Protein 2L27 (pdb70)

Radius of gyration: 19.23 Å; Cα contacts (8 Å, |Δi|>4): 214; chains: 2; bounding box: 55×58×21 Å

Organism: Homo sapiens (NCBI:txid9606)

Foldseek 3Di:
DLQCVLAPVDDPDPDDAAFQGFGCLDDNRTRNRDAAQDFDWDFDDQADPHHGWDRPDTFTFHRHNHYHGDNGTNNPVTDHCNPD/DDDDDPPVCPVCVVVVCVVVVVVCVPVVVVVVCVVVVD

Nearest PDB structures (foldseek):
  2l27-assembly1_A  TM=8.841E-01  e=3.208E-11  Homo sapiens
  3n96-assembly1_A  TM=7.916E-01  e=1.206E-07  Homo sapiens
  3n95-assembly1_D-2  TM=8.503E-01  e=2.832E-07  Homo sapiens
  3n96-assembly1_D  TM=8.608E-01  e=4.084E-07  Homo sapiens
  3n93-assembly1_B  TM=7.628E-01  e=1.135E-07  Homo sapiens

Sequence (122 aa):
LQDQHCESLSLASNISGLQCNASVDLIGTCWPRSPAGQLVVRPCPAFFYGVRYNTTNNGYRECLANGSWAARVNYSECQEILNEPPISLDLTFNLLREVLEIAKAEQEAEEAAKNRLLLEEALQDQHCESLSLASNISGLQCNASVDLIGTCWPRSPAGQLVVRPCPAFFYGVRYNTTNNGYRECLANGSWAARVNYSECQEILNEPPISLDLTFNLLREVLEIAKAEQEAEEAAKNRLLLEEALQDQHCESLSLASNISGLQCNASVDLIGTCWPRSPAGQLVVRPCPAFFYGVRYNTTNNGYRECLANGSWAARVNYSECQEILNEPPISLDLTFNLLREVLEIAKAEQEAEEAAKNRLLLEEALQDQHCESLSLASNISGLQCNASVDLIGTCWPRSPAGQLVVRPCPAFFYGVRYNTTNNGYRECLANGSWAARVNYSECQEILNEPPISLDLTFNLLREVLEIAKAEQEAEEAAKNRLLLEEALQDQHCESLSLASNISGLQCNASVDLIGTCWPRSPAGQLVVRPCPAFFYGVRYNTTNNGYRECLANGSWAARVNYSECQEILNEPPISLDLTFNLLREVLEIAKAEQEAEEAAKNRLLLEEALQDQHCESLSLASNISGLQCNASVDLIGTCWPRSPAGQLVVRPCPAFFYGVRYNTTNNGYRECLANGSWAARVNYSECQEILNEPPISLDLTFNLLREVLEIAKAEQEAEEAAKNRLLLEEALQDQHCESLSLASNISGLQCNASVDLIGTCWPRSPAGQLVVRPCPAFFYGVRYNTTNNGYRECLANGSWAARVNYSECQEILNEPPISLDLTFNLLREVLEIAKAEQEAEEAAKNRLLLEEALQDQHCESLSLASNISGLQCNASVDLIGTCWPRSPAGQLVVRPCPAFFYGVRYNTTNNGYRECLANGSWAARVNYSECQEILNEPPISLDLTFNLLREVLEIAKAEQEAEEAAKNRLLLEEALQDQHCESLSLASNISGLQCNASVDLIGTCWPRSPAGQLVVRPCPAFFYGVRYNTTNNGYRECLANGSWAARVNYSECQEILNEPPISLDLTFNLLREVLEIAKAEQEAEEAAKNRLLLEEALQDQHCESLSLASNISGLQCNASVDLIGTCWPRSPAGQLVVRPCPAFFYGVRYNTTNNGYRECLANGSWAARVNYSECQEILNEPPISLDLTFNLLREVLEIAKAEQEAEEAAKNRLLLEEALQDQHCESLSLASNISGLQCNASVDLIGTCWPRSPAGQLVVRPCPAFFYGVRYNTTNNGYRECLANGSWAARVNYSECQEILNEPPISLDLTFNLLREVLEIAKAEQEAEEAAKNRLLLEEALQDQHCESLSLASNISGLQCNASVDLIGTCWPRSPAGQLVVRPCPAFFYGVRYNTTNNGYRECLANGSWAARVNYSECQEILNEPPISLDLTFNLLREVLEIAKAEQEAEEAAKNRLLLEEALQDQHCESLSLASNISGLQCNASVDLIGTCWPRSPAGQLVVRPCPAFFYGVRYNTTNNGYRECLANGSWAARVNYSECQEILNEPPISLDLTFNLLREVLEIAKAEQEAEEAAKNRLLLEEALQDQHCESLSLASNISGLQCNASVDLIGTCWPRSPAGQLVVRPCPAFFYGVRYNTTNNGYRECLANGSWAARVNYSECQEILNEPPISLDLTFNLLREVLEIAKAEQEAEEAAKNRLLLEEALQDQHCESLSLASNISGLQCNASVDLIGTCWPRSPAGQLVVRPCPAFFYGVRYNTTNNGYRECLANGSWAARVNYSECQEILNEPPISLDLTFNLLREVLEIAKAEQEAEEAAKNRLLLEEALQDQHCESLSLASNISGLQCNASVDLIGTCWPRSPAGQLVVRPCPAFFYGVRYNTTNNGYRECLANGSWAARVNYSECQEILNEPPISLDLTFNLLREVLEIAKAEQEAEEAAKNRLLLEEALQDQHCESLSLASNISGLQCNASVDLIGTCWPRSPAGQLVVRPCPAFFYGVRYNTTNNGYRECLANGSWAARVNYSECQEILNEPPISLDLTFNLLREVLEIAKAEQEAEEAAKNRLLLEEALQDQHCESLSLASNISGLQCNASVDLIGTCWPRSPAGQLVVRPCPAFFYGVRYNTTNNGYRECLANGSWAARVNYSECQEILNEPPISLDLTFNLLREVLEIAKAEQEAEEAAKNRLLLEEALQDQHCESLSLASNISGLQCNASVDLIGTCWPRSPAGQLVVRPCPAFFYGVRYNTTNNGYRECLANGSWAARVNYSECQEILNEPPISLDLTFNLLREVLEIAKAEQEAEEAAKNRLLLEEALQDQHCESLSLASNISGLQCNASVDLIGTCWPRSPAGQLVVRPCPAFFYGVRYNTTNNGYRECLANGSWAARVNYSECQEILNEPPISLDLTFNLLREVLEIAKAEQEAEEAAKNRLLLEEA

Secondary structure (DSSP, 8-state):
-HHHHHHHTT------S-B---S-SSSS--PPP-BSSB--B----SSBTTB----SS--B--EETTTEE-S---GGGS------/----SHHHHHHHHHHHHHHHHGGGTTTHHHHHHHHHH-

CATH classification: 4.10.1240.10

InterPro domains:
  IPR000832 GPCR, family 2, secretin-like [PF00002] (118-359)
  IPR000832 GPCR, family 2, secretin-like [PR00249] (121-145)
  IPR000832 GPCR, family 2, secretin-like [PR00249] (153-177)
  IPR000832 GPCR, family 2, secretin-like [PR00249] (190-213)
  IPR000832 GPCR, family 2, secretin-like [PR00249] (228-253)
  IPR000832 GPCR, family 2, secretin-like [PR00249] (270-295)
  IPR000832 GPCR, family 2, secretin-like [PR00249] (312-332)
  IPR000832 GPCR, family 2, secretin-like [PR00249] (345-366)
  IPR001879 GPCR, family 2, extracellular hormone receptor domain [PF02793] (42-104)
  IPR001879 GPCR, family 2, extracellular hormone receptor domain [PS50227] (29-106)
  IPR001879 GPCR, family 2, extracellular hormone receptor domain [SM00008] (40-111)
  IPR003051 GPCR, family 2, corticotropin releasing factor receptor [PR01279] (56-67)
  IPR003051 GPCR, family 2, corticotropin releasing factor receptor [PR01279] (69-86)
  IPR003051 GPCR, family 2, corticotropin releasing factor receptor [PR01279] (90-106)
  IPR003051 GPCR, family 2, corticotropin releasing factor receptor [PR01279] (110-125)
  IPR003051 GPCR, family 2, corticotropin releasing factor receptor [PR01279] (127-145)
  IPR003051 GPCR, family 2, corticotropin releasing factor receptor [PR01279] (215-227)
  IPR003051 GPCR, family 2, corticotropin releasing factor receptor [PR01279] (259-274)
  IPR003051 GPCR, family 2, corticotropin releasing factor receptor [PR01279] (299-308)
  IPR003051 GPCR, family 2, corticotropin releasing factor receptor [PR01279] (330-351)

GO terms:
  GO:0005886 plasma membrane (C, IDA)
  GO:0016020 membrane (C, IDA)
  GO:0015056 corticotrophin-releasing factor receptor activity (F, IDA)
  GO:1901386 negative regulation of voltage-gated calcium channel activity (P, IDA)
  GO:0071376 cellular response to corticotropin-releasing hormone stimulus (P, IDA)
  GO:0007189 adenylate cyclase-activating G protein-coupled receptor signaling pathway (P, IDA)
  GO:0004930 G protein-coupled receptor activity (F, IMP)
  GO:0005886 plasma membrane (C, TAS)
  GO:0015056 corticotrophin-releasing factor receptor activity (F, TAS)
  GO:0006955 immune response (P, TAS)
  GO:0007190 activation of adenylate cyclase activity (P, TAS)
  GO:0007567 parturition (P, TAS)
  GO:0005515 protein binding (F, IPI)

Structure (mmCIF, N/CA/C/O backbone):
data_2L27
#
_entry.id   2L27
#
loop_
_entity.id
_entity.type
_entity.pdbx_description
1 polymer 'Corticotropin-releasing factor receptor 1'
2 polymer 'peptide agonist'
#
loop_
_atom_site.group_PDB
_atom_site.id
_atom_site.type_symbol
_atom_site.label_atom_id
_atom_site.label_alt_id
_atom_site.label_comp_id
_atom_site.label_asym_id
_atom_site.label_entity_id
_atom_site.label_seq_id
_atom_site.pdbx_PDB_ins_code
_atom_site.Cartn_x
_atom_site.Cartn_y
_atom_site.Cartn_z
_atom_site.occupancy
_atom_site.B_iso_or_equiv
_atom_site.auth_seq_id
_atom_site.auth_comp_id
_atom_site.auth_asym_id
_atom_site.auth_atom_id
_atom_site.pdbx_PDB_model_num
ATOM 1 N N . LEU A 1 1 ? -20.558 26.834 6.150 1.00 0.00 125 LEU A N 1
ATOM 2 C CA . LEU A 1 1 ? -19.878 27.031 4.835 1.00 0.00 125 LEU A CA 1
ATOM 3 C C . LEU A 1 1 ? -19.863 25.744 4.002 1.00 0.00 125 LEU A C 1
ATOM 4 O O . LEU A 1 1 ? -20.406 25.709 2.894 1.00 0.00 125 LEU A O 1
ATOM 22 N N . GLN A 1 2 ? -19.239 24.691 4.536 1.00 0.00 126 GLN A N 1
ATOM 23 C CA . GLN A 1 2 ? -19.157 23.406 3.835 1.00 0.00 126 GLN A CA 1
ATOM 24 C C . GLN A 1 2 ? -20.533 22.745 3.719 1.00 0.00 126 GLN A C 1
ATOM 25 O O . GLN A 1 2 ? -20.919 22.287 2.643 1.00 0.00 126 GLN A O 1
ATOM 39 N N . ASP A 1 3 ? -21.267 22.701 4.834 1.00 0.00 127 ASP A N 1
ATOM 40 C CA . ASP A 1 3 ? -22.601 22.095 4.868 1.00 0.00 127 ASP A CA 1
ATOM 41 C C . ASP A 1 3 ? -23.458 22.536 3.675 1.00 0.00 127 ASP A C 1
ATOM 42 O O . ASP A 1 3 ? -23.801 21.716 2.825 1.00 0.00 127 ASP A O 1
ATOM 51 N N . GLN A 1 4 ? -23.791 23.827 3.606 1.00 0.00 128 GLN A N 1
ATOM 52 C CA . GLN A 1 4 ? -24.599 24.353 2.497 1.00 0.00 128 GLN A CA 1
ATOM 53 C C . GLN A 1 4 ? -24.074 23.860 1.144 1.00 0.00 128 GLN A C 1
ATOM 54 O O . GLN A 1 4 ? -24.854 23.430 0.290 1.00 0.00 128 GLN A O 1
ATOM 68 N N . HIS A 1 5 ? -22.749 23.905 0.967 1.00 0.00 129 HIS A N 1
ATOM 69 C CA . HIS A 1 5 ? -22.118 23.445 -0.270 1.00 0.00 129 HIS A CA 1
ATOM 70 C C . HIS A 1 5 ? -22.356 21.946 -0.467 1.00 0.00 129 HIS A C 1
ATOM 71 O O . HIS A 1 5 ? -22.662 21.498 -1.573 1.00 0.00 129 HIS A O 1
ATOM 86 N N . CYS A 1 6 ? -22.244 21.179 0.619 1.00 0.00 130 CYS A N 1
ATOM 87 C CA . CYS A 1 6 ? -22.480 19.736 0.566 1.00 0.00 130 CYS A CA 1
ATOM 88 C C . CYS A 1 6 ? -23.973 19.457 0.388 1.00 0.00 130 CYS A C 1
ATOM 89 O O . CYS A 1 6 ? -24.363 18.604 -0.408 1.00 0.00 130 CYS A O 1
ATOM 96 N N . GLU A 1 7 ? -24.802 20.200 1.127 1.00 0.00 131 GLU A N 1
ATOM 97 C CA . GLU A 1 7 ? -26.258 20.057 1.052 1.00 0.00 131 GLU A CA 1
ATOM 98 C C . GLU A 1 7 ? -26.774 20.463 -0.329 1.00 0.00 131 GLU A C 1
ATOM 99 O O . GLU A 1 7 ? -27.491 19.702 -0.982 1.00 0.00 131 GLU A O 1
ATOM 111 N N . SER A 1 8 ? -26.395 21.663 -0.774 1.00 0.00 132 SER A N 1
ATOM 112 C CA . SER A 1 8 ? -26.812 22.167 -2.084 1.00 0.00 132 SER A CA 1
ATOM 113 C C . SER A 1 8 ? -26.108 21.429 -3.229 1.00 0.00 132 SER A C 1
ATOM 114 O O . SER A 1 8 ? -26.474 21.605 -4.391 1.00 0.00 132 SER A O 1
ATOM 122 N N . LEU A 1 9 ? -25.098 20.612 -2.902 1.00 0.00 133 LEU A N 1
ATOM 123 C CA . LEU A 1 9 ? -24.352 19.855 -3.911 1.00 0.00 133 LEU A CA 1
ATOM 124 C C . LEU A 1 9 ? -25.291 19.087 -4.849 1.00 0.00 133 LEU A C 1
ATOM 125 O O . LEU A 1 9 ? -25.031 18.992 -6.050 1.00 0.00 133 LEU A O 1
ATOM 141 N N . SER A 1 10 ? -26.382 18.546 -4.299 1.00 0.00 134 SER A N 1
ATOM 142 C CA . SER A 1 10 ? -27.352 17.798 -5.100 1.00 0.00 134 SER A CA 1
ATOM 143 C C . SER A 1 10 ? -28.559 18.672 -5.452 1.00 0.00 134 SER A C 1
ATOM 144 O O . SER A 1 10 ? -28.881 18.845 -6.627 1.00 0.00 134 SER A O 1
ATOM 152 N N . LEU A 1 11 ? -29.216 19.218 -4.422 1.00 0.00 135 LEU A N 1
ATOM 153 C CA . LEU A 1 11 ? -30.391 20.078 -4.603 1.00 0.00 135 LEU A CA 1
ATOM 154 C C . LEU A 1 11 ? -31.622 19.278 -5.052 1.00 0.00 135 LEU A C 1
ATOM 155 O O . LEU A 1 11 ? -31.503 18.194 -5.625 1.00 0.00 135 LEU A O 1
ATOM 171 N N . ALA A 1 12 ? -32.808 19.839 -4.789 1.00 0.00 136 ALA A N 1
ATOM 172 C CA . ALA A 1 12 ? -34.086 19.217 -5.161 1.00 0.00 136 ALA A CA 1
ATOM 173 C C . ALA A 1 12 ? -34.106 17.699 -4.917 1.00 0.00 136 ALA A C 1
ATOM 174 O O . ALA A 1 12 ? -34.291 16.913 -5.848 1.00 0.00 136 ALA A O 1
ATOM 181 N N . SER A 1 13 ? -33.926 17.294 -3.657 1.00 0.00 137 SER A N 1
ATOM 182 C CA . SER A 1 13 ? -33.936 15.871 -3.293 1.00 0.00 137 SER A CA 1
ATOM 183 C C . SER A 1 13 ? -35.354 15.401 -2.948 1.00 0.00 137 SER A C 1
ATOM 184 O O . SER A 1 13 ? -35.844 14.422 -3.511 1.00 0.00 137 SER A O 1
ATOM 192 N N . ASN A 1 14 ? -36.002 16.113 -2.022 1.00 0.00 138 ASN A N 1
ATOM 193 C CA . ASN A 1 14 ? -37.372 15.794 -1.593 1.00 0.00 138 ASN A CA 1
ATOM 194 C C . ASN A 1 14 ? -37.516 14.334 -1.137 1.00 0.00 138 ASN A C 1
ATOM 195 O O . ASN A 1 14 ? -38.431 13.625 -1.565 1.00 0.00 138 ASN A O 1
ATOM 206 N N . ILE A 1 15 ? -36.620 13.895 -0.254 1.00 0.00 139 ILE A N 1
ATOM 207 C CA . ILE A 1 15 ? -36.662 12.527 0.267 1.00 0.00 139 ILE A CA 1
ATOM 208 C C . ILE A 1 15 ? -37.573 12.437 1.493 1.00 0.00 139 ILE A C 1
ATOM 209 O O . ILE A 1 15 ? -37.240 12.949 2.567 1.00 0.00 139 ILE A O 1
ATOM 225 N N . SER A 1 16 ? -38.728 11.788 1.328 1.00 0.00 140 SER A N 1
ATOM 226 C CA . SER A 1 16 ? -39.697 11.635 2.421 1.00 0.00 140 SER A CA 1
ATOM 227 C C . SER A 1 16 ? -39.180 10.690 3.515 1.00 0.00 140 SER A C 1
ATOM 228 O O . SER A 1 16 ? -39.772 9.641 3.777 1.00 0.00 140 SER A O 1
ATOM 236 N N . GLY A 1 17 ? -38.073 11.075 4.152 1.00 0.00 141 GLY A N 1
ATOM 237 C CA . GLY A 1 17 ? -37.489 10.263 5.215 1.00 0.00 141 GLY A CA 1
ATOM 238 C C . GLY A 1 17 ? -36.432 9.291 4.716 1.00 0.00 141 GLY A C 1
ATOM 239 O O . GLY A 1 17 ? -36.315 9.054 3.514 1.00 0.00 141 GLY A O 1
ATOM 243 N N . LEU A 1 18 ? -35.666 8.723 5.654 1.00 0.00 142 LEU A N 1
ATOM 244 C CA . LEU A 1 18 ? -34.609 7.759 5.333 1.00 0.00 142 LEU A CA 1
ATOM 245 C C . LEU A 1 18 ? -33.554 8.364 4.397 1.00 0.00 142 LEU A C 1
ATOM 246 O O . LEU A 1 18 ? -33.605 8.181 3.176 1.00 0.00 142 LEU A O 1
ATOM 262 N N . GLN A 1 19 ? -32.594 9.085 4.975 1.00 0.00 143 GLN A N 1
ATOM 263 C CA . GLN A 1 19 ? -31.532 9.716 4.186 1.00 0.00 143 GLN A CA 1
ATOM 264 C C . GLN A 1 19 ? -30.346 10.137 5.058 1.00 0.00 143 GLN A C 1
ATOM 265 O O . GLN A 1 19 ? -30.446 10.190 6.286 1.00 0.00 143 GLN A O 1
ATOM 279 N N . CYS A 1 20 ? -29.228 10.446 4.407 1.00 0.00 144 CYS A N 1
ATOM 280 C CA . CYS A 1 20 ? -28.013 10.877 5.106 1.00 0.00 144 CYS A CA 1
ATOM 281 C C . CYS A 1 20 ? -27.806 12.387 4.964 1.00 0.00 144 CYS A C 1
ATOM 282 O O . CYS A 1 20 ? -28.233 12.991 3.978 1.00 0.00 144 CYS A O 1
ATOM 289 N N . ASN A 1 21 ? -27.150 12.992 5.953 1.00 0.00 145 ASN A N 1
ATOM 290 C CA . ASN A 1 21 ? -26.885 14.435 5.939 1.00 0.00 145 ASN A CA 1
ATOM 291 C C . ASN A 1 21 ? -25.701 14.771 5.025 1.00 0.00 145 ASN A C 1
ATOM 292 O O . ASN A 1 21 ? -24.620 14.189 5.152 1.00 0.00 145 ASN A O 1
ATOM 303 N N . ALA A 1 22 ? -25.914 15.710 4.103 1.00 0.00 146 ALA A N 1
ATOM 304 C CA . ALA A 1 22 ? -24.874 16.118 3.160 1.00 0.00 146 ALA A CA 1
ATOM 305 C C . ALA A 1 22 ? -23.858 17.065 3.800 1.00 0.00 146 ALA A C 1
ATOM 306 O O . ALA A 1 22 ? -24.086 18.273 3.894 1.00 0.00 146 ALA A O 1
ATOM 313 N N . SER A 1 23 ? -22.726 16.504 4.225 1.00 0.00 147 SER A N 1
ATOM 314 C CA . SER A 1 23 ? -21.653 17.283 4.848 1.00 0.00 147 SER A CA 1
ATOM 315 C C . SER A 1 23 ? -20.309 16.545 4.742 1.00 0.00 147 SER A C 1
ATOM 316 O O . SER A 1 23 ? -20.091 15.772 3.802 1.00 0.00 147 SER A O 1
ATOM 324 N N . VAL A 1 24 ? -19.408 16.784 5.696 1.00 0.00 148 VAL A N 1
ATOM 325 C CA . VAL A 1 24 ? -18.095 16.132 5.686 1.00 0.00 148 VAL A CA 1
ATOM 326 C C . VAL A 1 24 ? -18.023 14.990 6.706 1.00 0.00 148 VAL A C 1
ATOM 327 O O . VAL A 1 24 ? -18.695 15.019 7.738 1.00 0.00 148 VAL A O 1
ATOM 340 N N . ASP A 1 25 ? -17.204 13.983 6.398 1.00 0.00 149 ASP A N 1
ATOM 341 C CA . ASP A 1 25 ? -17.037 12.820 7.272 1.00 0.00 149 ASP A CA 1
ATOM 342 C C . ASP A 1 25 ? -15.622 12.767 7.863 1.00 0.00 149 ASP A C 1
ATOM 343 O O . ASP A 1 25 ? -15.444 12.848 9.080 1.00 0.00 149 ASP A O 1
ATOM 352 N N . LEU A 1 26 ? -14.623 12.627 6.991 1.00 0.00 150 LEU A N 1
ATOM 353 C CA . LEU A 1 26 ? -13.225 12.560 7.419 1.00 0.00 150 LEU A CA 1
ATOM 354 C C . LEU A 1 26 ? -12.406 13.701 6.806 1.00 0.00 150 LEU A C 1
ATOM 355 O O . LEU A 1 26 ? -12.086 14.682 7.483 1.00 0.00 150 LEU A O 1
ATOM 371 N N . ILE A 1 27 ? -12.074 13.567 5.520 1.00 0.00 151 ILE A N 1
ATOM 372 C CA . ILE A 1 27 ? -11.295 14.585 4.808 1.00 0.00 151 ILE A CA 1
ATOM 373 C C . ILE A 1 27 ? -12.193 15.707 4.274 1.00 0.00 151 ILE A C 1
ATOM 374 O O . ILE A 1 27 ? -13.421 15.650 4.396 1.00 0.00 151 ILE A O 1
ATOM 390 N N . GLY A 1 28 ? -11.574 16.727 3.673 1.00 0.00 152 GLY A N 1
ATOM 391 C CA . GLY A 1 28 ? -12.330 17.847 3.125 1.00 0.00 152 GLY A CA 1
ATOM 392 C C . GLY A 1 28 ? -13.082 17.494 1.852 1.00 0.00 152 GLY A C 1
ATOM 393 O O . GLY A 1 28 ? -12.850 18.094 0.802 1.00 0.00 152 GLY A O 1
ATOM 397 N N . THR A 1 29 ? -13.995 16.528 1.951 1.00 0.00 153 THR A N 1
ATOM 398 C CA . THR A 1 29 ? -14.797 16.100 0.803 1.00 0.00 153 THR A CA 1
ATOM 399 C C . THR A 1 29 ? -16.265 16.444 1.027 1.00 0.00 153 THR A C 1
ATOM 400 O O . THR A 1 29 ? -16.834 16.122 2.072 1.00 0.00 153 THR A O 1
ATOM 411 N N . CYS A 1 30 ? -16.883 17.089 0.041 1.00 0.00 154 CYS A N 1
ATOM 412 C CA . CYS A 1 30 ? -18.292 17.461 0.147 1.00 0.00 154 CYS A CA 1
ATOM 413 C C . CYS A 1 30 ? -19.193 16.346 -0.383 1.00 0.00 154 CYS A C 1
ATOM 414 O O . CYS A 1 30 ? -19.259 16.115 -1.592 1.00 0.00 154 CYS A O 1
ATOM 421 N N . TRP A 1 31 ? -19.878 15.659 0.531 1.00 0.00 155 TRP A N 1
ATOM 422 C CA . TRP A 1 31 ? -20.779 14.567 0.163 1.00 0.00 155 TRP A CA 1
ATOM 423 C C . TRP A 1 31 ? -22.224 15.064 0.070 1.00 0.00 155 TRP A C 1
ATOM 424 O O . TRP A 1 31 ? -22.722 15.711 0.994 1.00 0.00 155 TRP A O 1
ATOM 445 N N . PRO A 1 32 ? -22.918 14.774 -1.051 1.00 0.00 156 PRO A N 1
ATOM 446 C CA . PRO A 1 32 ? -24.310 15.201 -1.258 1.00 0.00 156 PRO A CA 1
ATOM 447 C C . PRO A 1 32 ? -25.321 14.318 -0.521 1.00 0.00 156 PRO A C 1
ATOM 448 O O . PRO A 1 32 ? -25.001 13.203 -0.107 1.00 0.00 156 PRO A O 1
ATOM 459 N N . ARG A 1 33 ? -26.543 14.823 -0.360 1.00 0.00 157 ARG A N 1
ATOM 460 C CA . ARG A 1 33 ? -27.593 14.072 0.327 1.00 0.00 157 ARG A CA 1
ATOM 461 C C . ARG A 1 33 ? -28.164 12.975 -0.571 1.00 0.00 157 ARG A C 1
ATOM 462 O O . ARG A 1 33 ? -28.382 13.184 -1.764 1.00 0.00 157 ARG A O 1
ATOM 483 N N . SER A 1 34 ? -28.397 11.805 0.014 1.00 0.00 158 SER A N 1
ATOM 484 C CA . SER A 1 34 ? -28.937 10.667 -0.725 1.00 0.00 158 SER A CA 1
ATOM 485 C C . SER A 1 34 ? -29.878 9.848 0.157 1.00 0.00 158 SER A C 1
ATOM 486 O O . SER A 1 34 ? -29.769 9.879 1.388 1.00 0.00 158 SER A O 1
ATOM 494 N N . PRO A 1 35 ? -30.820 9.103 -0.453 1.00 0.00 159 PRO A N 1
ATOM 495 C CA . PRO A 1 35 ? -31.772 8.274 0.296 1.00 0.00 159 PRO A CA 1
ATOM 496 C C . PRO A 1 35 ? -31.073 7.145 1.054 1.00 0.00 159 PRO A C 1
ATOM 497 O O . PRO A 1 35 ? -30.047 6.624 0.610 1.00 0.00 159 PRO A O 1
ATOM 508 N N . ALA A 1 36 ? -31.634 6.778 2.200 1.00 0.00 160 ALA A N 1
ATOM 509 C CA . ALA A 1 36 ? -31.074 5.715 3.031 1.00 0.00 160 ALA A CA 1
ATOM 510 C C . ALA A 1 36 ? -30.954 4.400 2.255 1.00 0.00 160 ALA A C 1
ATOM 511 O O . ALA A 1 36 ? -31.881 4.000 1.549 1.00 0.00 160 ALA A O 1
ATOM 518 N N . GLY A 1 37 ? -29.806 3.736 2.391 1.00 0.00 161 GLY A N 1
ATOM 519 C CA . GLY A 1 37 ? -29.584 2.476 1.694 1.00 0.00 161 GLY A CA 1
ATOM 520 C C . GLY A 1 37 ? -29.119 2.683 0.266 1.00 0.00 161 GLY A C 1
ATOM 521 O O . GLY A 1 37 ? -29.678 2.107 -0.665 1.00 0.00 161 GLY A O 1
ATOM 525 N N . GLN A 1 38 ? -28.094 3.515 0.097 1.00 0.00 162 GLN A N 1
ATOM 526 C CA . GLN A 1 38 ? -27.550 3.813 -1.226 1.00 0.00 162 GLN A CA 1
ATOM 527 C C . GLN A 1 38 ? -26.022 3.831 -1.203 1.00 0.00 162 GLN A C 1
ATOM 528 O O . GLN A 1 38 ? -25.411 4.455 -0.331 1.00 0.00 162 GLN A O 1
ATOM 542 N N . LEU A 1 39 ? -25.405 3.155 -2.169 1.00 0.00 163 LEU A N 1
ATOM 543 C CA . LEU A 1 39 ? -23.946 3.108 -2.256 1.00 0.00 163 LEU A CA 1
ATOM 544 C C . LEU A 1 39 ? -23.399 4.432 -2.799 1.00 0.00 163 LEU A C 1
ATOM 545 O O . LEU A 1 39 ? -23.102 4.555 -3.989 1.00 0.00 163 LEU A O 1
ATOM 561 N N . VAL A 1 40 ? -23.293 5.428 -1.913 1.00 0.00 164 VAL A N 1
ATOM 562 C CA . VAL A 1 40 ? -22.803 6.763 -2.284 1.00 0.00 164 VAL A CA 1
ATOM 563 C C . VAL A 1 40 ? -21.374 6.709 -2.835 1.00 0.00 164 VAL A C 1
ATOM 564 O O . VAL A 1 40 ? -20.401 6.938 -2.110 1.00 0.00 164 VAL A O 1
ATOM 577 N N . VAL A 1 41 ? -21.264 6.392 -4.125 1.00 0.00 165 VAL A N 1
ATOM 578 C CA . VAL A 1 41 ? -19.970 6.289 -4.803 1.00 0.00 165 VAL A CA 1
ATOM 579 C C . VAL A 1 41 ? -19.488 7.648 -5.323 1.00 0.00 165 VAL A C 1
ATOM 580 O O . VAL A 1 41 ? -20.244 8.394 -5.951 1.00 0.00 165 VAL A O 1
ATOM 593 N N . ARG A 1 42 ? -18.215 7.950 -5.060 1.00 0.00 166 ARG A N 1
ATOM 594 C CA . ARG A 1 42 ? -17.595 9.206 -5.498 1.00 0.00 166 ARG A CA 1
ATOM 595 C C . ARG A 1 42 ? -16.181 9.348 -4.923 1.00 0.00 166 ARG A C 1
ATOM 596 O O . ARG A 1 42 ? -16.010 9.618 -3.732 1.00 0.00 166 ARG A O 1
ATOM 617 N N . PRO A 1 43 ? -15.144 9.163 -5.765 1.00 0.00 167 PRO A N 1
ATOM 618 C CA . PRO A 1 43 ? -13.745 9.270 -5.330 1.00 0.00 167 PRO A CA 1
ATOM 619 C C . PRO A 1 43 ? -13.327 10.714 -5.022 1.00 0.00 167 PRO A C 1
ATOM 620 O O . PRO A 1 43 ? -14.151 11.632 -5.041 1.00 0.00 167 PRO A O 1
ATOM 631 N N . CYS A 1 44 ? -12.040 10.905 -4.737 1.00 0.00 168 CYS A N 1
ATOM 632 C CA . CYS A 1 44 ? -11.501 12.234 -4.426 1.00 0.00 168 CYS A CA 1
ATOM 633 C C . CYS A 1 44 ? -11.177 13.011 -5.702 1.00 0.00 168 CYS A C 1
ATOM 634 O O . CYS A 1 44 ? -10.960 12.420 -6.760 1.00 0.00 168 CYS A O 1
ATOM 641 N N . PRO A 1 45 ? -11.137 14.356 -5.621 1.00 0.00 169 PRO A N 1
ATOM 642 C CA . PRO A 1 45 ? -10.833 15.209 -6.780 1.00 0.00 169 PRO A CA 1
ATOM 643 C C . PRO A 1 45 ? -9.384 15.068 -7.255 1.00 0.00 169 PRO A C 1
ATOM 644 O O . PRO A 1 45 ? -8.575 14.382 -6.627 1.00 0.00 169 PRO A O 1
ATOM 655 N N . ALA A 1 46 ? -9.060 15.729 -8.366 1.00 0.00 170 ALA A N 1
ATOM 656 C CA . ALA A 1 46 ? -7.706 15.683 -8.913 1.00 0.00 170 ALA A CA 1
ATOM 657 C C . ALA A 1 46 ? -6.745 16.481 -8.030 1.00 0.00 170 ALA A C 1
ATOM 658 O O . ALA A 1 46 ? -6.927 17.685 -7.844 1.00 0.00 170 ALA A O 1
ATOM 665 N N . PHE A 1 47 ? -5.739 15.797 -7.478 1.00 0.00 171 PHE A N 1
ATOM 666 C CA . PHE A 1 47 ? -4.754 16.426 -6.594 1.00 0.00 171 PHE A CA 1
ATOM 667 C C . PHE A 1 47 ? -5.296 16.544 -5.167 1.00 0.00 171 PHE A C 1
ATOM 668 O O . PHE A 1 47 ? -6.444 16.940 -4.954 1.00 0.00 171 PHE A O 1
ATOM 685 N N . PHE A 1 48 ? -4.462 16.184 -4.196 1.00 0.00 172 PHE A N 1
ATOM 686 C CA . PHE A 1 48 ? -4.850 16.232 -2.790 1.00 0.00 172 PHE A CA 1
ATOM 687 C C . PHE A 1 48 ? -3.777 16.910 -1.934 1.00 0.00 172 PHE A C 1
ATOM 688 O O . PHE A 1 48 ? -2.697 16.352 -1.716 1.00 0.00 172 PHE A O 1
ATOM 705 N N . TYR A 1 49 ? -4.095 18.112 -1.449 1.00 0.00 173 TYR A N 1
ATOM 706 C CA . TYR A 1 49 ? -3.185 18.895 -0.601 1.00 0.00 173 TYR A CA 1
ATOM 707 C C . TYR A 1 49 ? -1.891 19.270 -1.333 1.00 0.00 173 TYR A C 1
ATOM 708 O O . TYR A 1 49 ? -1.717 20.423 -1.731 1.00 0.00 173 TYR A O 1
ATOM 726 N N . GLY A 1 50 ? -0.989 18.302 -1.507 1.00 0.00 174 GLY A N 1
ATOM 727 C CA . GLY A 1 50 ? 0.271 18.575 -2.189 1.00 0.00 174 GLY A CA 1
ATOM 728 C C . GLY A 1 50 ? 0.698 17.477 -3.151 1.00 0.00 174 GLY A C 1
ATOM 729 O O . GLY A 1 50 ? 1.875 17.388 -3.500 1.00 0.00 174 GLY A O 1
ATOM 733 N N . VAL A 1 51 ? -0.247 16.642 -3.584 1.00 0.00 175 VAL A N 1
ATOM 734 C CA . VAL A 1 51 ? 0.062 15.552 -4.509 1.00 0.00 175 VAL A CA 1
ATOM 735 C C . VAL A 1 51 ? -1.124 15.236 -5.423 1.00 0.00 175 VAL A C 1
ATOM 736 O O . VAL A 1 51 ? -2.280 15.414 -5.038 1.00 0.00 175 VAL A O 1
ATOM 749 N N . ARG A 1 52 ? -0.829 14.763 -6.633 1.00 0.00 176 ARG A N 1
ATOM 750 C CA . ARG A 1 52 ? -1.869 14.417 -7.606 1.00 0.00 176 ARG A CA 1
ATOM 751 C C . ARG A 1 52 ? -2.796 13.325 -7.064 1.00 0.00 176 ARG A C 1
ATOM 752 O O . ARG A 1 52 ? -4.015 13.502 -7.011 1.00 0.00 176 ARG A O 1
ATOM 773 N N . TYR A 1 53 ? -2.195 12.200 -6.668 1.00 0.00 177 TYR A N 1
ATOM 774 C CA . TYR A 1 53 ? -2.931 11.053 -6.127 1.00 0.00 177 TYR A CA 1
ATOM 775 C C . TYR A 1 53 ? -3.806 10.377 -7.188 1.00 0.00 177 TYR A C 1
ATOM 776 O O . TYR A 1 53 ? -4.320 11.025 -8.104 1.00 0.00 177 TYR A O 1
ATOM 794 N N . ASN A 1 54 ? -3.963 9.061 -7.058 1.00 0.00 178 ASN A N 1
ATOM 795 C CA . ASN A 1 54 ? -4.766 8.279 -8.000 1.00 0.00 178 ASN A CA 1
ATOM 796 C C . ASN A 1 54 ? -6.234 8.707 -7.969 1.00 0.00 178 ASN A C 1
ATOM 797 O O . ASN A 1 54 ? -6.813 8.894 -6.898 1.00 0.00 178 ASN A O 1
ATOM 808 N N . THR A 1 55 ? -6.832 8.846 -9.151 1.00 0.00 179 THR A N 1
ATOM 809 C CA . THR A 1 55 ? -8.239 9.239 -9.261 1.00 0.00 179 THR A CA 1
ATOM 810 C C . THR A 1 55 ? -8.985 8.395 -10.303 1.00 0.00 179 THR A C 1
ATOM 811 O O . THR A 1 55 ? -10.000 8.830 -10.847 1.00 0.00 179 THR A O 1
ATOM 822 N N . THR A 1 56 ? -8.493 7.180 -10.569 1.00 0.00 180 THR A N 1
ATOM 823 C CA . THR A 1 56 ? -9.146 6.290 -11.539 1.00 0.00 180 THR A CA 1
ATOM 824 C C . THR A 1 56 ? -10.181 5.398 -10.848 1.00 0.00 180 THR A C 1
ATOM 825 O O . THR A 1 56 ? -11.230 5.094 -11.417 1.00 0.00 180 THR A O 1
ATOM 836 N N . ASN A 1 57 ? -9.883 4.994 -9.612 1.00 0.00 181 ASN A N 1
ATOM 837 C CA . ASN A 1 57 ? -10.788 4.150 -8.831 1.00 0.00 181 ASN A CA 1
ATOM 838 C C . ASN A 1 57 ? -11.968 4.971 -8.288 1.00 0.00 181 ASN A C 1
ATOM 839 O O . ASN A 1 57 ? -11.855 6.184 -8.100 1.00 0.00 181 ASN A O 1
ATOM 850 N N . ASN A 1 58 ? -13.105 4.309 -8.049 1.00 0.00 182 ASN A N 1
ATOM 851 C CA . ASN A 1 58 ? -14.303 4.992 -7.545 1.00 0.00 182 ASN A CA 1
ATOM 852 C C . ASN A 1 58 ? -14.733 4.477 -6.164 1.00 0.00 182 ASN A C 1
ATOM 853 O O . ASN A 1 58 ? -15.338 3.408 -6.047 1.00 0.00 182 ASN A O 1
ATOM 864 N N . GLY A 1 59 ? -14.430 5.259 -5.125 1.00 0.00 183 GLY A N 1
ATOM 865 C CA . GLY A 1 59 ? -14.805 4.883 -3.765 1.00 0.00 183 GLY A CA 1
ATOM 866 C C . GLY A 1 59 ? -16.266 5.180 -3.458 1.00 0.00 183 GLY A C 1
ATOM 867 O O . GLY A 1 59 ? -16.927 5.911 -4.202 1.00 0.00 183 GLY A O 1
ATOM 871 N N . TYR A 1 60 ? -16.776 4.615 -2.365 1.00 0.00 184 TYR A N 1
ATOM 872 C CA . TYR A 1 60 ? -18.172 4.825 -1.973 1.00 0.00 184 TYR A CA 1
ATOM 873 C C . TYR A 1 60 ? -18.306 5.103 -0.475 1.00 0.00 184 TYR A C 1
ATOM 874 O O . TYR A 1 60 ? -17.750 4.387 0.358 1.00 0.00 184 TYR A O 1
ATOM 892 N N . ARG A 1 61 ? -19.060 6.153 -0.152 1.00 0.00 185 ARG A N 1
ATOM 893 C CA . ARG A 1 61 ? -19.295 6.555 1.234 1.00 0.00 185 ARG A CA 1
ATOM 894 C C . ARG A 1 61 ? -20.450 5.768 1.863 1.00 0.00 185 ARG A C 1
ATOM 895 O O . ARG A 1 61 ? -20.481 5.584 3.081 1.00 0.00 185 ARG A O 1
ATOM 916 N N . GLU A 1 62 ? -21.381 5.300 1.022 1.00 0.00 186 GLU A N 1
ATOM 917 C CA . GLU A 1 62 ? -22.538 4.512 1.473 1.00 0.00 186 GLU A CA 1
ATOM 918 C C . GLU A 1 62 ? -23.484 5.303 2.388 1.00 0.00 186 GLU A C 1
ATOM 919 O O . GLU A 1 62 ? -23.072 5.861 3.408 1.00 0.00 186 GLU A O 1
ATOM 931 N N . CYS A 1 63 ? -24.766 5.330 2.022 1.00 0.00 187 CYS A N 1
ATOM 932 C CA . CYS A 1 63 ? -25.779 6.031 2.817 1.00 0.00 187 CYS A CA 1
ATOM 933 C C . CYS A 1 63 ? -26.540 5.047 3.706 1.00 0.00 187 CYS A C 1
ATOM 934 O O . CYS A 1 63 ? -27.268 4.186 3.208 1.00 0.00 187 CYS A O 1
ATOM 941 N N . LEU A 1 64 ? -26.356 5.179 5.022 1.00 0.00 188 LEU A N 1
ATOM 942 C CA . LEU A 1 64 ? -27.015 4.301 5.999 1.00 0.00 188 LEU A CA 1
ATOM 943 C C . LEU A 1 64 ? -28.503 4.113 5.684 1.00 0.00 188 LEU A C 1
ATOM 944 O O . LEU A 1 64 ? -29.237 5.088 5.492 1.00 0.00 188 LEU A O 1
ATOM 960 N N . ALA A 1 65 ? -28.939 2.854 5.629 1.00 0.00 189 ALA A N 1
ATOM 961 C CA . ALA A 1 65 ? -30.332 2.525 5.329 1.00 0.00 189 ALA A CA 1
ATOM 962 C C . ALA A 1 65 ? -31.258 2.785 6.525 1.00 0.00 189 ALA A C 1
ATOM 963 O O . ALA A 1 65 ? -31.865 1.861 7.070 1.00 0.00 189 ALA A O 1
ATOM 970 N N . ASN A 1 66 ? -31.366 4.054 6.923 1.00 0.00 190 ASN A N 1
ATOM 971 C CA . ASN A 1 66 ? -32.224 4.444 8.047 1.00 0.00 190 ASN A CA 1
ATOM 972 C C . ASN A 1 66 ? -32.299 5.968 8.181 1.00 0.00 190 ASN A C 1
ATOM 973 O O . ASN A 1 66 ? -33.370 6.560 8.056 1.00 0.00 190 ASN A O 1
ATOM 984 N N . GLY A 1 67 ? -31.151 6.592 8.438 1.00 0.00 191 GLY A N 1
ATOM 985 C CA . GLY A 1 67 ? -31.095 8.040 8.590 1.00 0.00 191 GLY A CA 1
ATOM 986 C C . GLY A 1 67 ? -29.805 8.501 9.241 1.00 0.00 191 GLY A C 1
ATOM 987 O O . GLY A 1 67 ? -29.828 9.146 10.288 1.00 0.00 191 GLY A O 1
ATOM 991 N N . SER A 1 68 ? -28.678 8.159 8.618 1.00 0.00 192 SER A N 1
ATOM 992 C CA . SER A 1 68 ? -27.359 8.527 9.137 1.00 0.00 192 SER A CA 1
ATOM 993 C C . SER A 1 68 ? -26.265 8.210 8.110 1.00 0.00 192 SER A C 1
ATOM 994 O O . SER A 1 68 ? -26.542 8.122 6.913 1.00 0.00 192 SER A O 1
ATOM 1002 N N . TRP A 1 69 ? -25.028 8.037 8.574 1.00 0.00 193 TRP A N 1
ATOM 1003 C CA . TRP A 1 69 ? -23.909 7.731 7.682 1.00 0.00 193 TRP A CA 1
ATOM 1004 C C . TRP A 1 69 ? -23.273 6.378 8.015 1.00 0.00 193 TRP A C 1
ATOM 1005 O O . TRP A 1 69 ? -23.481 5.830 9.098 1.00 0.00 193 TRP A O 1
ATOM 1026 N N . ALA A 1 70 ? -22.491 5.849 7.072 1.00 0.00 194 ALA A N 1
ATOM 1027 C CA . ALA A 1 70 ? -21.817 4.564 7.260 1.00 0.00 194 ALA A CA 1
ATOM 1028 C C . ALA A 1 70 ? -20.414 4.752 7.856 1.00 0.00 194 ALA A C 1
ATOM 1029 O O . ALA A 1 70 ? -20.013 5.872 8.185 1.00 0.00 194 ALA A O 1
ATOM 1036 N N . ALA A 1 71 ? -19.673 3.659 8.001 1.00 0.00 195 ALA A N 1
ATOM 1037 C CA . ALA A 1 71 ? -18.327 3.723 8.572 1.00 0.00 195 ALA A CA 1
ATOM 1038 C C . ALA A 1 71 ? -17.215 3.693 7.513 1.00 0.00 195 ALA A C 1
ATOM 1039 O O . ALA A 1 71 ? -16.133 4.234 7.741 1.00 0.00 195 ALA A O 1
ATOM 1046 N N . ARG A 1 72 ? -17.463 3.045 6.371 1.00 0.00 196 ARG A N 1
ATOM 1047 C CA . ARG A 1 72 ? -16.444 2.942 5.322 1.00 0.00 196 ARG A CA 1
ATOM 1048 C C . ARG A 1 72 ? -16.771 3.775 4.076 1.00 0.00 196 ARG A C 1
ATOM 1049 O O . ARG A 1 72 ? -17.861 3.682 3.510 1.00 0.00 196 ARG A O 1
ATOM 1070 N N . VAL A 1 73 ? -15.790 4.566 3.646 1.00 0.00 197 VAL A N 1
ATOM 1071 C CA . VAL A 1 73 ? -15.922 5.402 2.450 1.00 0.00 197 VAL A CA 1
ATOM 1072 C C . VAL A 1 73 ? -15.081 4.830 1.294 1.00 0.00 197 VAL A C 1
ATOM 1073 O O . VAL A 1 73 ? -15.152 5.313 0.160 1.00 0.00 197 VAL A O 1
ATOM 1086 N N . ASN A 1 74 ? -14.283 3.794 1.594 1.00 0.00 198 ASN A N 1
ATOM 1087 C CA . ASN A 1 74 ? -13.425 3.146 0.601 1.00 0.00 198 ASN A CA 1
ATOM 1088 C C . ASN A 1 74 ? -12.623 4.177 -0.202 1.00 0.00 198 ASN A C 1
ATOM 1089 O O . ASN A 1 74 ? -12.495 4.073 -1.424 1.00 0.00 198 ASN A O 1
ATOM 1100 N N . TYR A 1 75 ? -12.072 5.169 0.502 1.00 0.00 199 TYR A N 1
ATOM 1101 C CA . TYR A 1 75 ? -11.274 6.215 -0.138 1.00 0.00 199 TYR A CA 1
ATOM 1102 C C . TYR A 1 75 ? -9.892 5.695 -0.564 1.00 0.00 199 TYR A C 1
ATOM 1103 O O . TYR A 1 75 ? -9.169 6.380 -1.296 1.00 0.00 199 TYR A O 1
ATOM 1121 N N . SER A 1 76 ? -9.545 4.471 -0.131 1.00 0.00 200 SER A N 1
ATOM 1122 C CA . SER A 1 76 ? -8.268 3.839 -0.491 1.00 0.00 200 SER A CA 1
ATOM 1123 C C . SER A 1 76 ? -7.982 4.008 -1.983 1.00 0.00 200 SER A C 1
ATOM 1124 O O . SER A 1 76 ? -6.829 4.149 -2.392 1.00 0.00 200 SER A O 1
ATOM 1132 N N . GLU A 1 77 ? -9.055 4.005 -2.779 1.00 0.00 201 GLU A N 1
ATOM 1133 C CA . GLU A 1 77 ? -8.973 4.175 -4.229 1.00 0.00 201 GLU A CA 1
ATOM 1134 C C . GLU A 1 77 ? -7.992 5.293 -4.608 1.00 0.00 201 GLU A C 1
ATOM 1135 O O . GLU A 1 77 ? -7.243 5.178 -5.583 1.00 0.00 201 GLU A O 1
ATOM 1147 N N . CYS A 1 78 ? -7.999 6.375 -3.823 1.00 0.00 202 CYS A N 1
ATOM 1148 C CA . CYS A 1 78 ? -7.112 7.516 -4.067 1.00 0.00 202 CYS A CA 1
ATOM 1149 C C . CYS A 1 78 ? -5.738 7.299 -3.430 1.00 0.00 202 CYS A C 1
ATOM 1150 O O . CYS A 1 78 ? -5.420 7.900 -2.403 1.00 0.00 202 CYS A O 1
ATOM 1157 N N . GLN A 1 79 ? -4.925 6.445 -4.048 1.00 0.00 203 GLN A N 1
ATOM 1158 C CA . GLN A 1 79 ? -3.583 6.158 -3.541 1.00 0.00 203 GLN A CA 1
ATOM 1159 C C . GLN A 1 79 ? -2.508 6.885 -4.362 1.00 0.00 203 GLN A C 1
ATOM 1160 O O . GLN A 1 79 ? -2.821 7.650 -5.282 1.00 0.00 203 GLN A O 1
ATOM 1174 N N . GLU A 1 80 ? -1.240 6.649 -4.018 1.00 0.00 204 GLU A N 1
ATOM 1175 C CA . GLU A 1 80 ? -0.118 7.281 -4.715 1.00 0.00 204 GLU A CA 1
ATOM 1176 C C . GLU A 1 80 ? 0.011 6.769 -6.152 1.00 0.00 204 GLU A C 1
ATOM 1177 O O . GLU A 1 80 ? -0.426 5.661 -6.470 1.00 0.00 204 GLU A O 1
ATOM 1189 N N . ILE A 1 81 ? 0.619 7.578 -7.017 1.00 0.00 205 ILE A N 1
ATOM 1190 C CA . ILE A 1 81 ? 0.809 7.202 -8.421 1.00 0.00 205 ILE A CA 1
ATOM 1191 C C . ILE A 1 81 ? 2.260 7.419 -8.867 1.00 0.00 205 ILE A C 1
ATOM 1192 O O . ILE A 1 81 ? 2.519 7.974 -9.939 1.00 0.00 205 ILE A O 1
ATOM 1208 N N . LEU A 1 82 ? 3.202 6.971 -8.038 1.00 0.00 206 LEU A N 1
ATOM 1209 C CA . LEU A 1 82 ? 4.628 7.111 -8.342 1.00 0.00 206 LEU A CA 1
ATOM 1210 C C . LEU A 1 82 ? 5.216 5.788 -8.838 1.00 0.00 206 LEU A C 1
ATOM 1211 O O . LEU A 1 82 ? 4.632 4.720 -8.641 1.00 0.00 206 LEU A O 1
ATOM 1227 N N . ASN A 1 83 ? 6.380 5.870 -9.476 1.00 0.00 207 ASN A N 1
ATOM 1228 C CA . ASN A 1 83 ? 7.059 4.685 -9.999 1.00 0.00 207 ASN A CA 1
ATOM 1229 C C . ASN A 1 83 ? 8.172 4.235 -9.048 1.00 0.00 207 ASN A C 1
ATOM 1230 O O . ASN A 1 83 ? 9.354 4.470 -9.310 1.00 0.00 207 ASN A O 1
ATOM 1241 N N . GLU A 1 84 ? 7.775 3.593 -7.946 1.00 0.00 208 GLU A N 1
ATOM 1242 C CA . GLU A 1 84 ? 8.719 3.101 -6.931 1.00 0.00 208 GLU A CA 1
ATOM 1243 C C . GLU A 1 84 ? 9.383 4.255 -6.160 1.00 0.00 208 GLU A C 1
ATOM 1244 O O . GLU A 1 84 ? 8.945 5.417 -6.321 1.00 0.00 208 GLU A O 1
ATOM 1257 N N . PRO B 2 1 ? 8.841 -30.830 -8.531 1.00 0.00 304 PRO B N 1
ATOM 1258 C CA . PRO B 2 1 ? 9.319 -30.740 -7.121 1.00 0.00 304 PRO B CA 1
ATOM 1259 C C . PRO B 2 1 ? 8.997 -29.377 -6.502 1.00 0.00 304 PRO B C 1
ATOM 1260 O O . PRO B 2 1 ? 8.682 -28.429 -7.221 1.00 0.00 304 PRO B O 1
ATOM 1273 N N . PRO B 2 2 ? 9.069 -29.264 -5.161 1.00 0.00 305 PRO B N 1
ATOM 1274 C CA . PRO B 2 2 ? 8.779 -28.008 -4.457 1.00 0.00 305 PRO B CA 1
ATOM 1275 C C . PRO B 2 2 ? 9.908 -26.980 -4.592 1.00 0.00 305 PRO B C 1
ATOM 1276 O O . PRO B 2 2 ? 10.985 -27.146 -4.017 1.00 0.00 305 PRO B O 1
ATOM 1287 N N . ILE B 2 3 ? 9.650 -25.919 -5.355 1.00 0.00 306 ILE B N 1
ATOM 1288 C CA . ILE B 2 3 ? 10.641 -24.862 -5.565 1.00 0.00 306 ILE B CA 1
ATOM 1289 C C . ILE B 2 3 ? 10.084 -23.493 -5.169 1.00 0.00 306 ILE B C 1
ATOM 1290 O O . ILE B 2 3 ? 8.895 -23.222 -5.349 1.00 0.00 306 ILE B O 1
ATOM 1306 N N . SER B 2 4 ? 10.947 -22.635 -4.629 1.00 0.00 307 SER B N 1
ATOM 1307 C CA . SER B 2 4 ? 10.534 -21.295 -4.209 1.00 0.00 307 SER B CA 1
ATOM 1308 C C . SER B 2 4 ? 11.711 -20.321 -4.209 1.00 0.00 307 SER B C 1
ATOM 1309 O O . SER B 2 4 ? 12.848 -20.706 -3.933 1.00 0.00 307 SER B O 1
ATOM 1317 N N . LEU B 2 5 ? 11.426 -19.057 -4.520 1.00 0.00 308 LEU B N 1
ATOM 1318 C CA . LEU B 2 5 ? 12.454 -18.018 -4.557 1.00 0.00 308 LEU B CA 1
ATOM 1319 C C . LEU B 2 5 ? 12.047 -16.821 -3.695 1.00 0.00 308 LEU B C 1
ATOM 1320 O O . LEU B 2 5 ? 12.702 -16.516 -2.693 1.00 0.00 308 LEU B O 1
ATOM 1336 N N . ASP B 2 6 ? 10.959 -16.151 -4.084 1.00 0.00 309 ASP B N 1
ATOM 1337 C CA . ASP B 2 6 ? 10.456 -14.989 -3.348 1.00 0.00 309 ASP B CA 1
ATOM 1338 C C . ASP B 2 6 ? 10.323 -15.290 -1.853 1.00 0.00 309 ASP B C 1
ATOM 1339 O O . ASP B 2 6 ? 10.722 -14.483 -1.016 1.00 0.00 309 ASP B O 1
ATOM 1348 N N . LEU B 2 7 ? 9.776 -16.463 -1.525 1.00 0.00 310 LEU B N 1
ATOM 1349 C CA . LEU B 2 7 ? 9.609 -16.873 -0.129 1.00 0.00 310 LEU B CA 1
ATOM 1350 C C . LEU B 2 7 ? 10.901 -16.651 0.662 1.00 0.00 310 LEU B C 1
ATOM 1351 O O . LEU B 2 7 ? 10.876 -16.106 1.764 1.00 0.00 310 LEU B O 1
ATOM 1367 N N . THR B 2 8 ? 12.030 -17.063 0.080 1.00 0.00 311 THR B N 1
ATOM 1368 C CA . THR B 2 8 ? 13.337 -16.898 0.723 1.00 0.00 311 THR B CA 1
ATOM 1369 C C . THR B 2 8 ? 13.905 -15.492 0.481 1.00 0.00 311 THR B C 1
ATOM 1370 O O . THR B 2 8 ? 14.591 -14.938 1.339 1.00 0.00 311 THR B O 1
ATOM 1381 N N . PHE B 2 9 ? 13.616 -14.924 -0.694 1.00 0.00 312 PHE B N 1
ATOM 1382 C CA . PHE B 2 9 ? 14.098 -13.587 -1.054 1.00 0.00 312 PHE B CA 1
ATOM 1383 C C . PHE B 2 9 ? 13.330 -12.474 -0.324 1.00 0.00 312 PHE B C 1
ATOM 1384 O O . PHE B 2 9 ? 13.788 -11.328 -0.280 1.00 0.00 312 PHE B O 1
ATOM 1401 N N . ASN B 2 10 ? 12.158 -12.811 0.229 1.00 0.00 313 ASN B N 1
ATOM 1402 C CA . ASN B 2 10 ? 11.311 -11.846 0.943 1.00 0.00 313 ASN B CA 1
ATOM 1403 C C . ASN B 2 10 ? 12.134 -10.843 1.761 1.00 0.00 313 ASN B C 1
ATOM 1404 O O . ASN B 2 10 ? 11.858 -9.642 1.726 1.00 0.00 313 ASN B O 1
ATOM 1415 N N . LEU B 2 11 ? 13.145 -11.342 2.482 1.00 0.00 314 LEU B N 1
ATOM 1416 C CA . LEU B 2 11 ? 14.016 -10.497 3.307 1.00 0.00 314 LEU B CA 1
ATOM 1417 C C . LEU B 2 11 ? 14.458 -9.238 2.556 1.00 0.00 314 LEU B C 1
ATOM 1418 O O . LEU B 2 11 ? 14.385 -8.131 3.090 1.00 0.00 314 LEU B O 1
ATOM 1434 N N . LEU B 2 12 ? 14.900 -9.412 1.311 1.00 0.00 315 LEU B N 1
ATOM 1435 C CA . LEU B 2 12 ? 15.335 -8.283 0.490 1.00 0.00 315 LEU B CA 1
ATOM 1436 C C . LEU B 2 12 ? 14.168 -7.735 -0.338 1.00 0.00 315 LEU B C 1
ATOM 1437 O O . LEU B 2 12 ? 14.085 -6.529 -0.587 1.00 0.00 315 LEU B O 1
ATOM 1453 N N . ARG B 2 13 ? 13.260 -8.627 -0.747 1.00 0.00 316 ARG B N 1
ATOM 1454 C CA . ARG B 2 13 ? 12.089 -8.237 -1.532 1.00 0.00 316 ARG B CA 1
ATOM 1455 C C . ARG B 2 13 ? 11.242 -7.207 -0.782 1.00 0.00 316 ARG B C 1
ATOM 1456 O O . ARG B 2 13 ? 10.857 -6.180 -1.348 1.00 0.00 316 ARG B O 1
ATOM 1477 N N . GLU B 2 14 ? 10.958 -7.480 0.494 1.00 0.00 317 GLU B N 1
ATOM 1478 C CA . GLU B 2 14 ? 10.163 -6.565 1.311 1.00 0.00 317 GLU B CA 1
ATOM 1479 C C . GLU B 2 14 ? 10.931 -5.268 1.568 1.00 0.00 317 GLU B C 1
ATOM 1480 O O . GLU B 2 14 ? 10.401 -4.176 1.360 1.00 0.00 317 GLU B O 1
ATOM 1492 N N . VAL B 2 15 ? 12.190 -5.394 1.997 1.00 0.00 318 VAL B N 1
ATOM 1493 C CA . VAL B 2 15 ? 13.032 -4.232 2.262 1.00 0.00 318 VAL B CA 1
ATOM 1494 C C . VAL B 2 15 ? 13.050 -3.298 1.056 1.00 0.00 318 VAL B C 1
ATOM 1495 O O . VAL B 2 15 ? 12.930 -2.083 1.204 1.00 0.00 318 VAL B O 1
ATOM 1508 N N . LEU B 2 16 ? 13.186 -3.878 -0.139 1.00 0.00 319 LEU B N 1
ATOM 1509 C CA . LEU B 2 16 ? 13.206 -3.100 -1.376 1.00 0.00 319 LEU B CA 1
ATOM 1510 C C . LEU B 2 16 ? 11.992 -2.169 -1.468 1.00 0.00 319 LEU B C 1
ATOM 1511 O O . LEU B 2 16 ? 12.145 -0.947 -1.511 1.00 0.00 319 LEU B O 1
ATOM 1527 N N . GLU B 2 17 ? 10.790 -2.749 -1.495 1.00 0.00 320 GLU B N 1
ATOM 1528 C CA . GLU B 2 17 ? 9.558 -1.960 -1.581 1.00 0.00 320 GLU B CA 1
ATOM 1529 C C . GLU B 2 17 ? 9.306 -1.166 -0.295 1.00 0.00 320 GLU B C 1
ATOM 1530 O O . GLU B 2 17 ? 8.771 -0.050 -0.347 1.00 0.00 320 GLU B O 1
ATOM 1542 N N . ILE B 2 18 ? 9.693 -1.740 0.852 1.00 0.00 321 ILE B N 1
ATOM 1543 C CA . ILE B 2 18 ? 9.513 -1.080 2.146 1.00 0.00 321 ILE B CA 1
ATOM 1544 C C . ILE B 2 18 ? 10.399 0.163 2.254 1.00 0.00 321 ILE B C 1
ATOM 1545 O O . ILE B 2 18 ? 9.912 1.253 2.553 1.00 0.00 321 ILE B O 1
ATOM 1561 N N . ALA B 2 19 ? 11.699 -0.003 1.998 1.00 0.00 322 ALA B N 1
ATOM 1562 C CA . ALA B 2 19 ? 12.645 1.111 2.057 1.00 0.00 322 ALA B CA 1
ATOM 1563 C C . ALA B 2 19 ? 12.252 2.212 1.074 1.00 0.00 322 ALA B C 1
ATOM 1564 O O . ALA B 2 19 ? 12.105 3.373 1.456 1.00 0.00 322 ALA B O 1
ATOM 1571 N N . LYS B 2 20 ? 12.062 1.839 -0.194 1.00 0.00 323 LYS B N 1
ATOM 1572 C CA . LYS B 2 20 ? 11.666 2.805 -1.220 1.00 0.00 323 LYS B CA 1
ATOM 1573 C C . LYS B 2 20 ? 10.326 3.466 -0.866 1.00 0.00 323 LYS B C 1
ATOM 1574 O O . LYS B 2 20 ? 10.025 4.560 -1.340 1.00 0.00 323 LYS B O 1
ATOM 1593 N N . ALA B 2 21 ? 9.533 2.803 -0.016 1.00 0.00 324 ALA B N 1
ATOM 1594 C CA . ALA B 2 21 ? 8.241 3.343 0.410 1.00 0.00 324 ALA B CA 1
ATOM 1595 C C . ALA B 2 21 ? 8.406 4.511 1.387 1.00 0.00 324 ALA B C 1
ATOM 1596 O O . ALA B 2 21 ? 7.492 5.320 1.537 1.00 0.00 324 ALA B O 1
ATOM 1603 N N . GLU B 2 22 ? 9.569 4.598 2.049 1.00 0.00 325 GLU B N 1
ATOM 1604 C CA . GLU B 2 22 ? 9.843 5.677 3.010 1.00 0.00 325 GLU B CA 1
ATOM 1605 C C . GLU B 2 22 ? 9.344 7.030 2.495 1.00 0.00 325 GLU B C 1
ATOM 1606 O O . GLU B 2 22 ? 8.714 7.791 3.235 1.00 0.00 325 GLU B O 1
ATOM 1618 N N . GLN B 2 23 ? 9.614 7.312 1.218 1.00 0.00 326 GLN B N 1
ATOM 1619 C CA . GLN B 2 23 ? 9.182 8.564 0.587 1.00 0.00 326 GLN B CA 1
ATOM 1620 C C . GLN B 2 23 ? 7.677 8.804 0.782 1.00 0.00 326 GLN B C 1
ATOM 1621 O O . GLN B 2 23 ? 7.230 9.950 0.852 1.00 0.00 326 GLN B O 1
ATOM 1635 N N . GLU B 2 24 ? 6.903 7.719 0.883 1.00 0.00 327 GLU B N 1
ATOM 1636 C CA . GLU B 2 24 ? 5.456 7.813 1.084 1.00 0.00 327 GLU B CA 1
ATOM 1637 C C . GLU B 2 24 ? 5.084 7.663 2.570 1.00 0.00 327 GLU B C 1
ATOM 1638 O O . GLU B 2 24 ? 3.934 7.360 2.895 1.00 0.00 327 GLU B O 1
ATOM 1650 N N . ALA B 2 25 ? 6.054 7.859 3.469 1.00 0.00 328 ALA B N 1
ATOM 1651 C CA . ALA B 2 25 ? 5.807 7.725 4.908 1.00 0.00 328 ALA B CA 1
ATOM 1652 C C . ALA B 2 25 ? 5.865 9.071 5.641 1.00 0.00 328 ALA B C 1
ATOM 1653 O O . ALA B 2 25 ? 4.966 9.399 6.420 1.00 0.00 328 ALA B O 1
ATOM 1660 N N . GLU B 2 26 ? 6.929 9.840 5.403 1.00 0.00 329 GLU B N 1
ATOM 1661 C CA . GLU B 2 26 ? 7.105 11.141 6.056 1.00 0.00 329 GLU B CA 1
ATOM 1662 C C . GLU B 2 26 ? 5.903 12.072 5.848 1.00 0.00 329 GLU B C 1
ATOM 1663 O O . GLU B 2 26 ? 5.506 12.792 6.771 1.00 0.00 329 GLU B O 1
ATOM 1675 N N . GLU B 2 27 ? 5.328 12.067 4.642 1.00 0.00 330 GLU B N 1
ATOM 1676 C CA . GLU B 2 27 ? 4.181 12.929 4.340 1.00 0.00 330 GLU B CA 1
ATOM 1677 C C . GLU B 2 27 ? 3.019 12.155 3.708 1.00 0.00 330 GLU B C 1
ATOM 1678 O O . GLU B 2 27 ? 1.912 12.146 4.251 1.00 0.00 330 GLU B O 1
ATOM 1690 N N . ALA B 2 28 ? 3.269 11.521 2.556 1.00 0.00 331 ALA B N 1
ATOM 1691 C CA . ALA B 2 28 ? 2.235 10.758 1.839 1.00 0.00 331 ALA B CA 1
ATOM 1692 C C . ALA B 2 28 ? 1.344 9.949 2.790 1.00 0.00 331 ALA B C 1
ATOM 1693 O O . ALA B 2 28 ? 0.115 10.013 2.699 1.00 0.00 331 ALA B O 1
ATOM 1700 N N . ALA B 2 29 ? 1.966 9.189 3.695 1.00 0.00 332 ALA B N 1
ATOM 1701 C CA . ALA B 2 29 ? 1.232 8.365 4.660 1.00 0.00 332 ALA B CA 1
ATOM 1702 C C . ALA B 2 29 ? 0.045 9.114 5.279 1.00 0.00 332 ALA B C 1
ATOM 1703 O O . ALA B 2 29 ? -1.058 8.569 5.364 1.00 0.00 332 ALA B O 1
ATOM 1710 N N . LYS B 2 30 ? 0.272 10.364 5.699 1.00 0.00 333 LYS B N 1
ATOM 1711 C CA . LYS B 2 30 ? -0.786 11.184 6.301 1.00 0.00 333 LYS B CA 1
ATOM 1712 C C . LYS B 2 30 ? -2.020 11.246 5.395 1.00 0.00 333 LYS B C 1
ATOM 1713 O O . LYS B 2 30 ? -3.156 11.157 5.868 1.00 0.00 333 LYS B O 1
ATOM 1732 N N . ASN B 2 31 ? -1.784 11.373 4.088 1.00 0.00 334 ASN B N 1
ATOM 1733 C CA . ASN B 2 31 ? -2.869 11.418 3.112 1.00 0.00 334 ASN B CA 1
ATOM 1734 C C . ASN B 2 31 ? -3.473 10.024 2.940 1.00 0.00 334 ASN B C 1
ATOM 1735 O O . ASN B 2 31 ? -4.678 9.833 3.130 1.00 0.00 334 ASN B O 1
ATOM 1746 N N . ARG B 2 32 ? -2.629 9.048 2.591 1.00 0.00 335 ARG B N 1
ATOM 1747 C CA . ARG B 2 32 ? -3.089 7.673 2.405 1.00 0.00 335 ARG B CA 1
ATOM 1748 C C . ARG B 2 32 ? -3.806 7.165 3.653 1.00 0.00 335 ARG B C 1
ATOM 1749 O O . ARG B 2 32 ? -4.903 6.623 3.555 1.00 0.00 335 ARG B O 1
ATOM 1770 N N . LEU B 2 33 ? -3.197 7.364 4.828 1.00 0.00 336 LEU B N 1
ATOM 1771 C CA . LEU B 2 33 ? -3.808 6.940 6.088 1.00 0.00 336 LEU B CA 1
ATOM 1772 C C . LEU B 2 33 ? -5.248 7.440 6.153 1.00 0.00 336 LEU B C 1
ATOM 1773 O O . LEU B 2 33 ? -6.180 6.655 6.332 1.00 0.00 336 LEU B O 1
ATOM 1789 N N . LEU B 2 34 ? -5.413 8.752 5.965 1.00 0.00 337 LEU B N 1
ATOM 1790 C CA . LEU B 2 34 ? -6.733 9.377 5.963 1.00 0.00 337 LEU B CA 1
ATOM 1791 C C . LEU B 2 34 ? -7.602 8.766 4.860 1.00 0.00 337 LEU B C 1
ATOM 1792 O O . LEU B 2 34 ? -8.741 8.363 5.104 1.00 0.00 337 LEU B O 1
ATOM 1808 N N . LEU B 2 35 ? -7.042 8.690 3.646 1.00 0.00 338 LEU B N 1
ATOM 1809 C CA . LEU B 2 35 ? -7.741 8.118 2.491 1.00 0.00 338 LEU B CA 1
ATOM 1810 C C . LEU B 2 35 ? -8.181 6.675 2.771 1.00 0.00 338 LEU B C 1
ATOM 1811 O O . LEU B 2 35 ? -9.362 6.350 2.672 1.00 0.00 338 LEU B O 1
ATOM 1827 N N . GLU B 2 36 ? -7.223 5.820 3.130 1.00 0.00 339 GLU B N 1
ATOM 1828 C CA . GLU B 2 36 ? -7.517 4.418 3.434 1.00 0.00 339 GLU B CA 1
ATOM 1829 C C . GLU B 2 36 ? -8.508 4.325 4.593 1.00 0.00 339 GLU B C 1
ATOM 1830 O O . GLU B 2 36 ? -9.484 3.575 4.526 1.00 0.00 339 GLU B O 1
ATOM 1842 N N . GLU B 2 37 ? -8.261 5.110 5.644 1.00 0.00 340 GLU B N 1
ATOM 1843 C CA . GLU B 2 37 ? -9.142 5.137 6.810 1.00 0.00 340 GLU B CA 1
ATOM 1844 C C . GLU B 2 37 ? -10.554 5.558 6.405 1.00 0.00 340 GLU B C 1
ATOM 1845 O O . GLU B 2 37 ? -11.532 4.883 6.730 1.00 0.00 340 GLU B O 1
ATOM 1857 N N . ALA B 2 38 ? -10.653 6.679 5.685 1.00 0.00 341 ALA B N 1
ATOM 1858 C CA . ALA B 2 38 ? -11.943 7.191 5.226 1.00 0.00 341 ALA B CA 1
ATOM 1859 C C . ALA B 2 38 ? -12.738 6.112 4.486 1.00 0.00 341 ALA B C 1
ATOM 1860 O O . ALA B 2 38 ? -12.542 5.875 3.290 1.00 0.00 341 ALA B O 1
ATOM 1867 N N . LEU A 1 1 ? -17.777 23.540 10.652 1.00 0.00 125 LEU A N 2
ATOM 1868 C CA . LEU A 1 1 ? -17.558 23.899 9.221 1.00 0.00 125 LEU A CA 2
ATOM 1869 C C . LEU A 1 1 ? -17.780 22.691 8.309 1.00 0.00 125 LEU A C 2
ATOM 1870 O O . LEU A 1 1 ? -17.839 21.558 8.784 1.00 0.00 125 LEU A O 2
ATOM 1888 N N . GLN A 1 2 ? -17.912 22.943 7.003 1.00 0.00 126 GLN A N 2
ATOM 1889 C CA . GLN A 1 2 ? -18.141 21.878 6.018 1.00 0.00 126 GLN A CA 2
ATOM 1890 C C . GLN A 1 2 ? -19.547 21.288 6.175 1.00 0.00 126 GLN A C 2
ATOM 1891 O O . GLN A 1 2 ? -20.407 21.486 5.314 1.00 0.00 126 GLN A O 2
ATOM 1905 N N . ASP A 1 3 ? -19.781 20.580 7.281 1.00 0.00 127 ASP A N 2
ATOM 1906 C CA . ASP A 1 3 ? -21.088 19.984 7.550 1.00 0.00 127 ASP A CA 2
ATOM 1907 C C . ASP A 1 3 ? -22.176 21.057 7.528 1.00 0.00 127 ASP A C 2
ATOM 1908 O O . ASP A 1 3 ? -23.149 20.949 6.778 1.00 0.00 127 ASP A O 2
ATOM 1917 N N . GLN A 1 4 ? -21.988 22.106 8.331 1.00 0.00 128 GLN A N 2
ATOM 1918 C CA . GLN A 1 4 ? -22.941 23.218 8.380 1.00 0.00 128 GLN A CA 2
ATOM 1919 C C . GLN A 1 4 ? -23.197 23.759 6.970 1.00 0.00 128 GLN A C 2
ATOM 1920 O O . GLN A 1 4 ? -24.339 24.030 6.593 1.00 0.00 128 GLN A O 2
ATOM 1934 N N . HIS A 1 5 ? -22.120 23.884 6.188 1.00 0.00 129 HIS A N 2
ATOM 1935 C CA . HIS A 1 5 ? -22.220 24.358 4.809 1.00 0.00 129 HIS A CA 2
ATOM 1936 C C . HIS A 1 5 ? -23.004 23.353 3.966 1.00 0.00 129 HIS A C 2
ATOM 1937 O O . HIS A 1 5 ? -23.945 23.719 3.260 1.00 0.00 129 HIS A O 2
ATOM 1952 N N . CYS A 1 6 ? -22.616 22.077 4.061 1.00 0.00 130 CYS A N 2
ATOM 1953 C CA . CYS A 1 6 ? -23.285 21.002 3.323 1.00 0.00 130 CYS A CA 2
ATOM 1954 C C . CYS A 1 6 ? -24.773 20.949 3.663 1.00 0.00 130 CYS A C 2
ATOM 1955 O O . CYS A 1 6 ? -25.616 20.909 2.766 1.00 0.00 130 CYS A O 2
ATOM 1962 N N . GLU A 1 7 ? -25.088 20.959 4.960 1.00 0.00 131 GLU A N 2
ATOM 1963 C CA . GLU A 1 7 ? -26.478 20.925 5.420 1.00 0.00 131 GLU A CA 2
ATOM 1964 C C . GLU A 1 7 ? -27.303 22.021 4.738 1.00 0.00 131 GLU A C 2
ATOM 1965 O O . GLU A 1 7 ? -28.449 21.792 4.347 1.00 0.00 131 GLU A O 2
ATOM 1977 N N . SER A 1 8 ? -26.707 23.208 4.593 1.00 0.00 132 SER A N 2
ATOM 1978 C CA . SER A 1 8 ? -27.379 24.345 3.951 1.00 0.00 132 SER A CA 2
ATOM 1979 C C . SER A 1 8 ? -27.924 23.979 2.565 1.00 0.00 132 SER A C 2
ATOM 1980 O O . SER A 1 8 ? -29.033 24.380 2.206 1.00 0.00 132 SER A O 2
ATOM 1988 N N . LEU A 1 9 ? -27.147 23.211 1.794 1.00 0.00 133 LEU A N 2
ATOM 1989 C CA . LEU A 1 9 ? -27.561 22.788 0.448 1.00 0.00 133 LEU A CA 2
ATOM 1990 C C . LEU A 1 9 ? -28.981 22.209 0.453 1.00 0.00 133 LEU A C 2
ATOM 1991 O O . LEU A 1 9 ? -29.739 22.397 -0.503 1.00 0.00 133 LEU A O 2
ATOM 2007 N N . SER A 1 10 ? -29.338 21.520 1.542 1.00 0.00 134 SER A N 2
ATOM 2008 C CA . SER A 1 10 ? -30.672 20.929 1.685 1.00 0.00 134 SER A CA 2
ATOM 2009 C C . SER A 1 10 ? -31.764 21.966 1.417 1.00 0.00 134 SER A C 2
ATOM 2010 O O . SER A 1 10 ? -32.794 21.649 0.820 1.00 0.00 134 SER A O 2
ATOM 2018 N N . LEU A 1 11 ? -31.522 23.210 1.843 1.00 0.00 135 LEU A N 2
ATOM 2019 C CA . LEU A 1 11 ? -32.478 24.304 1.640 1.00 0.00 135 LEU A CA 2
ATOM 2020 C C . LEU A 1 11 ? -32.965 24.358 0.189 1.00 0.00 135 LEU A C 2
ATOM 2021 O O . LEU A 1 11 ? -34.118 24.699 -0.072 1.00 0.00 135 LEU A O 2
ATOM 2037 N N . ALA A 1 12 ? -32.082 24.012 -0.752 1.00 0.00 136 ALA A N 2
ATOM 2038 C CA . ALA A 1 12 ? -32.430 24.014 -2.171 1.00 0.00 136 ALA A CA 2
ATOM 2039 C C . ALA A 1 12 ? -32.778 22.605 -2.679 1.00 0.00 136 ALA A C 2
ATOM 2040 O O . ALA A 1 12 ? -32.736 22.350 -3.884 1.00 0.00 136 ALA A O 2
ATOM 2047 N N . SER A 1 13 ? -33.121 21.695 -1.763 1.00 0.00 137 SER A N 2
ATOM 2048 C CA . SER A 1 13 ? -33.472 20.321 -2.135 1.00 0.00 137 SER A CA 2
ATOM 2049 C C . SER A 1 13 ? -34.861 19.942 -1.620 1.00 0.00 137 SER A C 2
ATOM 2050 O O . SER A 1 13 ? -34.999 19.392 -0.525 1.00 0.00 137 SER A O 2
ATOM 2058 N N . ASN A 1 14 ? -35.890 20.227 -2.417 1.00 0.00 138 ASN A N 2
ATOM 2059 C CA . ASN A 1 14 ? -37.268 19.904 -2.037 1.00 0.00 138 ASN A CA 2
ATOM 2060 C C . ASN A 1 14 ? -37.516 18.388 -2.096 1.00 0.00 138 ASN A C 2
ATOM 2061 O O . ASN A 1 14 ? -38.345 17.908 -2.874 1.00 0.00 138 ASN A O 2
ATOM 2072 N N . ILE A 1 15 ? -36.785 17.643 -1.265 1.00 0.00 139 ILE A N 2
ATOM 2073 C CA . ILE A 1 15 ? -36.908 16.186 -1.212 1.00 0.00 139 ILE A CA 2
ATOM 2074 C C . ILE A 1 15 ? -37.052 15.693 0.231 1.00 0.00 139 ILE A C 2
ATOM 2075 O O . ILE A 1 15 ? -36.354 16.165 1.130 1.00 0.00 139 ILE A O 2
ATOM 2091 N N . SER A 1 16 ? -37.959 14.742 0.445 1.00 0.00 140 SER A N 2
ATOM 2092 C CA . SER A 1 16 ? -38.190 14.188 1.780 1.00 0.00 140 SER A CA 2
ATOM 2093 C C . SER A 1 16 ? -38.750 12.766 1.696 1.00 0.00 140 SER A C 2
ATOM 2094 O O . SER A 1 16 ? -39.949 12.545 1.889 1.00 0.00 140 SER A O 2
ATOM 2102 N N . GLY A 1 17 ? -37.872 11.805 1.404 1.00 0.00 141 GLY A N 2
ATOM 2103 C CA . GLY A 1 17 ? -38.293 10.415 1.295 1.00 0.00 141 GLY A CA 2
ATOM 2104 C C . GLY A 1 17 ? -37.170 9.435 1.580 1.00 0.00 141 GLY A C 2
ATOM 2105 O O . GLY A 1 17 ? -36.633 8.820 0.661 1.00 0.00 141 GLY A O 2
ATOM 2109 N N . LEU A 1 18 ? -36.820 9.293 2.861 1.00 0.00 142 LEU A N 2
ATOM 2110 C CA . LEU A 1 18 ? -35.755 8.377 3.290 1.00 0.00 142 LEU A CA 2
ATOM 2111 C C . LEU A 1 18 ? -34.383 8.803 2.746 1.00 0.00 142 LEU A C 2
ATOM 2112 O O . LEU A 1 18 ? -33.841 8.180 1.829 1.00 0.00 142 LEU A O 2
ATOM 2128 N N . GLN A 1 19 ? -33.818 9.860 3.329 1.00 0.00 143 GLN A N 2
ATOM 2129 C CA . GLN A 1 19 ? -32.507 10.362 2.914 1.00 0.00 143 GLN A CA 2
ATOM 2130 C C . GLN A 1 19 ? -31.521 10.359 4.085 1.00 0.00 143 GLN A C 2
ATOM 2131 O O . GLN A 1 19 ? -31.926 10.368 5.249 1.00 0.00 143 GLN A O 2
ATOM 2145 N N . CYS A 1 20 ? -30.226 10.346 3.772 1.00 0.00 144 CYS A N 2
ATOM 2146 C CA . CYS A 1 20 ? -29.187 10.345 4.811 1.00 0.00 144 CYS A CA 2
ATOM 2147 C C . CYS A 1 20 ? -28.614 11.745 5.066 1.00 0.00 144 CYS A C 2
ATOM 2148 O O . CYS A 1 20 ? -27.667 11.890 5.839 1.00 0.00 144 CYS A O 2
ATOM 2155 N N . ASN A 1 21 ? -29.186 12.770 4.424 1.00 0.00 145 ASN A N 2
ATOM 2156 C CA . ASN A 1 21 ? -28.721 14.152 4.595 1.00 0.00 145 ASN A CA 2
ATOM 2157 C C . ASN A 1 21 ? -27.338 14.373 3.959 1.00 0.00 145 ASN A C 2
ATOM 2158 O O . ASN A 1 21 ? -26.733 13.439 3.420 1.00 0.00 145 ASN A O 2
ATOM 2169 N N . ALA A 1 22 ? -26.848 15.615 4.019 1.00 0.00 146 ALA A N 2
ATOM 2170 C CA . ALA A 1 22 ? -25.547 15.968 3.448 1.00 0.00 146 ALA A CA 2
ATOM 2171 C C . ALA A 1 22 ? -24.543 16.390 4.531 1.00 0.00 146 ALA A C 2
ATOM 2172 O O . ALA A 1 22 ? -24.657 17.473 5.109 1.00 0.00 146 ALA A O 2
ATOM 2179 N N . SER A 1 23 ? -23.551 15.535 4.781 1.00 0.00 147 SER A N 2
ATOM 2180 C CA . SER A 1 23 ? -22.512 15.813 5.779 1.00 0.00 147 SER A CA 2
ATOM 2181 C C . SER A 1 23 ? -21.194 15.121 5.410 1.00 0.00 147 SER A C 2
ATOM 2182 O O . SER A 1 23 ? -21.124 14.365 4.435 1.00 0.00 147 SER A O 2
ATOM 2190 N N . VAL A 1 24 ? -20.143 15.384 6.185 1.00 0.00 148 VAL A N 2
ATOM 2191 C CA . VAL A 1 24 ? -18.829 14.788 5.920 1.00 0.00 148 VAL A CA 2
ATOM 2192 C C . VAL A 1 24 ? -18.627 13.478 6.694 1.00 0.00 148 VAL A C 2
ATOM 2193 O O . VAL A 1 24 ? -19.574 12.926 7.265 1.00 0.00 148 VAL A O 2
ATOM 2206 N N . ASP A 1 25 ? -17.390 12.975 6.693 1.00 0.00 149 ASP A N 2
ATOM 2207 C CA . ASP A 1 25 ? -17.056 11.729 7.380 1.00 0.00 149 ASP A CA 2
ATOM 2208 C C . ASP A 1 25 ? -15.831 11.908 8.281 1.00 0.00 149 ASP A C 2
ATOM 2209 O O . ASP A 1 25 ? -15.904 11.689 9.492 1.00 0.00 149 ASP A O 2
ATOM 2218 N N . LEU A 1 26 ? -14.712 12.309 7.679 1.00 0.00 150 LEU A N 2
ATOM 2219 C CA . LEU A 1 26 ? -13.471 12.523 8.420 1.00 0.00 150 LEU A CA 2
ATOM 2220 C C . LEU A 1 26 ? -12.619 13.616 7.765 1.00 0.00 150 LEU A C 2
ATOM 2221 O O . LEU A 1 26 ? -12.342 14.650 8.373 1.00 0.00 150 LEU A O 2
ATOM 2237 N N . ILE A 1 27 ? -12.208 13.372 6.520 1.00 0.00 151 ILE A N 2
ATOM 2238 C CA . ILE A 1 27 ? -11.384 14.323 5.771 1.00 0.00 151 ILE A CA 2
ATOM 2239 C C . ILE A 1 27 ? -12.243 15.390 5.080 1.00 0.00 151 ILE A C 2
ATOM 2240 O O . ILE A 1 27 ? -13.473 15.364 5.164 1.00 0.00 151 ILE A O 2
ATOM 2256 N N . GLY A 1 28 ? -11.586 16.323 4.385 1.00 0.00 152 GLY A N 2
ATOM 2257 C CA . GLY A 1 28 ? -12.297 17.383 3.679 1.00 0.00 152 GLY A CA 2
ATOM 2258 C C . GLY A 1 28 ? -13.034 16.886 2.444 1.00 0.00 152 GLY A C 2
ATOM 2259 O O . GLY A 1 28 ? -12.786 17.362 1.335 1.00 0.00 152 GLY A O 2
ATOM 2263 N N . THR A 1 29 ? -13.945 15.932 2.641 1.00 0.00 153 THR A N 2
ATOM 2264 C CA . THR A 1 29 ? -14.728 15.364 1.539 1.00 0.00 153 THR A CA 2
ATOM 2265 C C . THR A 1 29 ? -16.157 15.057 1.992 1.00 0.00 153 THR A C 2
ATOM 2266 O O . THR A 1 29 ? -16.504 13.904 2.260 1.00 0.00 153 THR A O 2
ATOM 2277 N N . CYS A 1 30 ? -16.976 16.102 2.094 1.00 0.00 154 CYS A N 2
ATOM 2278 C CA . CYS A 1 30 ? -18.369 15.962 2.533 1.00 0.00 154 CYS A CA 2
ATOM 2279 C C . CYS A 1 30 ? -19.222 15.198 1.516 1.00 0.00 154 CYS A C 2
ATOM 2280 O O . CYS A 1 30 ? -19.011 15.298 0.304 1.00 0.00 154 CYS A O 2
ATOM 2287 N N . TRP A 1 31 ? -20.204 14.451 2.024 1.00 0.00 155 TRP A N 2
ATOM 2288 C CA . TRP A 1 31 ? -21.112 13.684 1.178 1.00 0.00 155 TRP A CA 2
ATOM 2289 C C . TRP A 1 31 ? -22.469 14.390 1.087 1.00 0.00 155 TRP A C 2
ATOM 2290 O O . TRP A 1 31 ? -23.069 14.730 2.108 1.00 0.00 155 TRP A O 2
ATOM 2311 N N . PRO A 1 32 ? -22.965 14.631 -0.142 1.00 0.00 156 PRO A N 2
ATOM 2312 C CA . PRO A 1 32 ? -24.253 15.316 -0.359 1.00 0.00 156 PRO A CA 2
ATOM 2313 C C . PRO A 1 32 ? -25.464 14.468 0.044 1.00 0.00 156 PRO A C 2
ATOM 2314 O O . PRO A 1 32 ? -25.346 13.261 0.268 1.00 0.00 156 PRO A O 2
ATOM 2325 N N . ARG A 1 33 ? -26.633 15.112 0.119 1.00 0.00 157 ARG A N 2
ATOM 2326 C CA . ARG A 1 33 ? -27.874 14.425 0.481 1.00 0.00 157 ARG A CA 2
ATOM 2327 C C . ARG A 1 33 ? -28.183 13.310 -0.518 1.00 0.00 157 ARG A C 2
ATOM 2328 O O . ARG A 1 33 ? -27.965 13.465 -1.721 1.00 0.00 157 ARG A O 2
ATOM 2349 N N . SER A 1 34 ? -28.669 12.178 -0.015 1.00 0.00 158 SER A N 2
ATOM 2350 C CA . SER A 1 34 ? -28.981 11.036 -0.876 1.00 0.00 158 SER A CA 2
ATOM 2351 C C . SER A 1 34 ? -29.965 10.073 -0.207 1.00 0.00 158 SER A C 2
ATOM 2352 O O . SER A 1 34 ? -30.029 9.995 1.023 1.00 0.00 158 SER A O 2
ATOM 2360 N N . PRO A 1 35 ? -30.750 9.325 -1.015 1.00 0.00 159 PRO A N 2
ATOM 2361 C CA . PRO A 1 35 ? -31.730 8.357 -0.499 1.00 0.00 159 PRO A CA 2
ATOM 2362 C C . PRO A 1 35 ? -31.080 7.235 0.312 1.00 0.00 159 PRO A C 2
ATOM 2363 O O . PRO A 1 35 ? -30.043 6.691 -0.078 1.00 0.00 159 PRO A O 2
ATOM 2374 N N . ALA A 1 36 ? -31.705 6.897 1.437 1.00 0.00 160 ALA A N 2
ATOM 2375 C CA . ALA A 1 36 ? -31.208 5.843 2.318 1.00 0.00 160 ALA A CA 2
ATOM 2376 C C . ALA A 1 36 ? -31.182 4.485 1.612 1.00 0.00 160 ALA A C 2
ATOM 2377 O O . ALA A 1 36 ? -32.144 4.103 0.941 1.00 0.00 160 ALA A O 2
ATOM 2384 N N . GLY A 1 37 ? -30.073 3.764 1.766 1.00 0.00 161 GLY A N 2
ATOM 2385 C CA . GLY A 1 37 ? -29.934 2.458 1.136 1.00 0.00 161 GLY A CA 2
ATOM 2386 C C . GLY A 1 37 ? -29.381 2.545 -0.274 1.00 0.00 161 GLY A C 2
ATOM 2387 O O . GLY A 1 37 ? -29.726 1.733 -1.132 1.00 0.00 161 GLY A O 2
ATOM 2391 N N . GLN A 1 38 ? -28.517 3.531 -0.511 1.00 0.00 162 GLN A N 2
ATOM 2392 C CA . GLN A 1 38 ? -27.907 3.729 -1.824 1.00 0.00 162 GLN A CA 2
ATOM 2393 C C . GLN A 1 38 ? -26.386 3.862 -1.712 1.00 0.00 162 GLN A C 2
ATOM 2394 O O . GLN A 1 38 ? -25.870 4.477 -0.773 1.00 0.00 162 GLN A O 2
ATOM 2408 N N . LEU A 1 39 ? -25.672 3.287 -2.678 1.00 0.00 163 LEU A N 2
ATOM 2409 C CA . LEU A 1 39 ? -24.214 3.345 -2.691 1.00 0.00 163 LEU A CA 2
ATOM 2410 C C . LEU A 1 39 ? -23.723 4.508 -3.553 1.00 0.00 163 LEU A C 2
ATOM 2411 O O . LEU A 1 39 ? -23.576 4.380 -4.770 1.00 0.00 163 LEU A O 2
ATOM 2427 N N . VAL A 1 40 ? -23.464 5.644 -2.909 1.00 0.00 164 VAL A N 2
ATOM 2428 C CA . VAL A 1 40 ? -22.980 6.831 -3.612 1.00 0.00 164 VAL A CA 2
ATOM 2429 C C . VAL A 1 40 ? -21.456 6.794 -3.741 1.00 0.00 164 VAL A C 2
ATOM 2430 O O . VAL A 1 40 ? -20.760 6.370 -2.815 1.00 0.00 164 VAL A O 2
ATOM 2443 N N . VAL A 1 41 ? -20.941 7.229 -4.890 1.00 0.00 165 VAL A N 2
ATOM 2444 C CA . VAL A 1 41 ? -19.496 7.235 -5.129 1.00 0.00 165 VAL A CA 2
ATOM 2445 C C . VAL A 1 41 ? -18.907 8.642 -5.020 1.00 0.00 165 VAL A C 2
ATOM 2446 O O . VAL A 1 41 ? -19.515 9.622 -5.457 1.00 0.00 165 VAL A O 2
ATOM 2459 N N . ARG A 1 42 ? -17.722 8.731 -4.424 1.00 0.00 166 ARG A N 2
ATOM 2460 C CA . ARG A 1 42 ? -17.034 10.005 -4.240 1.00 0.00 166 ARG A CA 2
ATOM 2461 C C . ARG A 1 42 ? -15.522 9.842 -4.419 1.00 0.00 166 ARG A C 2
ATOM 2462 O O . ARG A 1 42 ? -14.792 9.610 -3.454 1.00 0.00 166 ARG A O 2
ATOM 2483 N N . PRO A 1 43 ? -15.027 9.962 -5.663 1.00 0.00 167 PRO A N 2
ATOM 2484 C CA . PRO A 1 43 ? -13.601 9.830 -5.957 1.00 0.00 167 PRO A CA 2
ATOM 2485 C C . PRO A 1 43 ? -12.822 11.115 -5.670 1.00 0.00 167 PRO A C 2
ATOM 2486 O O . PRO A 1 43 ? -13.348 12.221 -5.813 1.00 0.00 167 PRO A O 2
ATOM 2497 N N . CYS A 1 44 ? -11.563 10.964 -5.267 1.00 0.00 168 CYS A N 2
ATOM 2498 C CA . CYS A 1 44 ? -10.714 12.118 -4.971 1.00 0.00 168 CYS A CA 2
ATOM 2499 C C . CYS A 1 44 ? -10.310 12.823 -6.264 1.00 0.00 168 CYS A C 2
ATOM 2500 O O . CYS A 1 44 ? -9.896 12.173 -7.228 1.00 0.00 168 CYS A O 2
ATOM 2507 N N . PRO A 1 45 ? -10.423 14.166 -6.312 1.00 0.00 169 PRO A N 2
ATOM 2508 C CA . PRO A 1 45 ? -10.069 14.950 -7.510 1.00 0.00 169 PRO A CA 2
ATOM 2509 C C . PRO A 1 45 ? -8.564 14.930 -7.820 1.00 0.00 169 PRO A C 2
ATOM 2510 O O . PRO A 1 45 ? -7.947 15.980 -8.010 1.00 0.00 169 PRO A O 2
ATOM 2521 N N . ALA A 1 46 ? -7.984 13.727 -7.878 1.00 0.00 170 ALA A N 2
ATOM 2522 C CA . ALA A 1 46 ? -6.559 13.555 -8.168 1.00 0.00 170 ALA A CA 2
ATOM 2523 C C . ALA A 1 46 ? -5.678 14.181 -7.082 1.00 0.00 170 ALA A C 2
ATOM 2524 O O . ALA A 1 46 ? -4.975 13.477 -6.358 1.00 0.00 170 ALA A O 2
ATOM 2531 N N . PHE A 1 47 ? -5.720 15.505 -6.969 1.00 0.00 171 PHE A N 2
ATOM 2532 C CA . PHE A 1 47 ? -4.924 16.220 -5.976 1.00 0.00 171 PHE A CA 2
ATOM 2533 C C . PHE A 1 47 ? -5.705 16.432 -4.679 1.00 0.00 171 PHE A C 2
ATOM 2534 O O . PHE A 1 47 ? -6.879 16.810 -4.699 1.00 0.00 171 PHE A O 2
ATOM 2551 N N . PHE A 1 48 ? -5.035 16.197 -3.553 1.00 0.00 172 PHE A N 2
ATOM 2552 C CA . PHE A 1 48 ? -5.641 16.367 -2.232 1.00 0.00 172 PHE A CA 2
ATOM 2553 C C . PHE A 1 48 ? -5.208 17.700 -1.612 1.00 0.00 172 PHE A C 2
ATOM 2554 O O . PHE A 1 48 ? -6.037 18.477 -1.137 1.00 0.00 172 PHE A O 2
ATOM 2571 N N . TYR A 1 49 ? -3.897 17.951 -1.641 1.00 0.00 173 TYR A N 2
ATOM 2572 C CA . TYR A 1 49 ? -3.307 19.185 -1.103 1.00 0.00 173 TYR A CA 2
ATOM 2573 C C . TYR A 1 49 ? -1.780 19.177 -1.257 1.00 0.00 173 TYR A C 2
ATOM 2574 O O . TYR A 1 49 ? -1.171 20.212 -1.531 1.00 0.00 173 TYR A O 2
ATOM 2592 N N . GLY A 1 50 ? -1.176 17.998 -1.084 1.00 0.00 174 GLY A N 2
ATOM 2593 C CA . GLY A 1 50 ? 0.268 17.857 -1.214 1.00 0.00 174 GLY A CA 2
ATOM 2594 C C . GLY A 1 50 ? 0.652 16.928 -2.354 1.00 0.00 174 GLY A C 2
ATOM 2595 O O . GLY A 1 50 ? 1.421 17.307 -3.236 1.00 0.00 174 GLY A O 2
ATOM 2599 N N . VAL A 1 51 ? 0.108 15.709 -2.336 1.00 0.00 175 VAL A N 2
ATOM 2600 C CA . VAL A 1 51 ? 0.389 14.721 -3.377 1.00 0.00 175 VAL A CA 2
ATOM 2601 C C . VAL A 1 51 ? -0.801 14.566 -4.334 1.00 0.00 175 VAL A C 2
ATOM 2602 O O . VAL A 1 51 ? -1.949 14.849 -3.971 1.00 0.00 175 VAL A O 2
ATOM 2615 N N . ARG A 1 52 ? -0.516 14.123 -5.559 1.00 0.00 176 ARG A N 2
ATOM 2616 C CA . ARG A 1 52 ? -1.551 13.935 -6.574 1.00 0.00 176 ARG A CA 2
ATOM 2617 C C . ARG A 1 52 ? -1.797 12.450 -6.847 1.00 0.00 176 ARG A C 2
ATOM 2618 O O . ARG A 1 52 ? -0.888 11.721 -7.251 1.00 0.00 176 ARG A O 2
ATOM 2639 N N . TYR A 1 53 ? -3.037 12.017 -6.640 1.00 0.00 177 TYR A N 2
ATOM 2640 C CA . TYR A 1 53 ? -3.425 10.629 -6.873 1.00 0.00 177 TYR A CA 2
ATOM 2641 C C . TYR A 1 53 ? -4.011 10.465 -8.275 1.00 0.00 177 TYR A C 2
ATOM 2642 O O . TYR A 1 53 ? -4.410 11.443 -8.911 1.00 0.00 177 TYR A O 2
ATOM 2660 N N . ASN A 1 54 ? -4.068 9.228 -8.753 1.00 0.00 178 ASN A N 2
ATOM 2661 C CA . ASN A 1 54 ? -4.614 8.953 -10.078 1.00 0.00 178 ASN A CA 2
ATOM 2662 C C . ASN A 1 54 ? -6.027 8.390 -9.981 1.00 0.00 178 ASN A C 2
ATOM 2663 O O . ASN A 1 54 ? -6.337 7.612 -9.077 1.00 0.00 178 ASN A O 2
ATOM 2674 N N . THR A 1 55 ? -6.878 8.777 -10.927 1.00 0.00 179 THR A N 2
ATOM 2675 C CA . THR A 1 55 ? -8.259 8.296 -10.954 1.00 0.00 179 THR A CA 2
ATOM 2676 C C . THR A 1 55 ? -8.321 6.864 -11.487 1.00 0.00 179 THR A C 2
ATOM 2677 O O . THR A 1 55 ? -7.485 6.454 -12.294 1.00 0.00 179 THR A O 2
ATOM 2688 N N . THR A 1 56 ? -9.317 6.116 -11.025 1.00 0.00 180 THR A N 2
ATOM 2689 C CA . THR A 1 56 ? -9.511 4.722 -11.441 1.00 0.00 180 THR A CA 2
ATOM 2690 C C . THR A 1 56 ? -10.699 4.110 -10.709 1.00 0.00 180 THR A C 2
ATOM 2691 O O . THR A 1 56 ? -11.621 3.579 -11.328 1.00 0.00 180 THR A O 2
ATOM 2702 N N . ASN A 1 57 ? -10.667 4.194 -9.385 1.00 0.00 181 ASN A N 2
ATOM 2703 C CA . ASN A 1 57 ? -11.730 3.658 -8.553 1.00 0.00 181 ASN A CA 2
ATOM 2704 C C . ASN A 1 57 ? -12.490 4.796 -7.870 1.00 0.00 181 ASN A C 2
ATOM 2705 O O . ASN A 1 57 ? -11.923 5.860 -7.604 1.00 0.00 181 ASN A O 2
ATOM 2716 N N . ASN A 1 58 ? -13.774 4.579 -7.609 1.00 0.00 182 ASN A N 2
ATOM 2717 C CA . ASN A 1 58 ? -14.608 5.599 -6.979 1.00 0.00 182 ASN A CA 2
ATOM 2718 C C . ASN A 1 58 ? -14.855 5.288 -5.502 1.00 0.00 182 ASN A C 2
ATOM 2719 O O . ASN A 1 58 ? -15.437 4.257 -5.165 1.00 0.00 182 ASN A O 2
ATOM 2730 N N . GLY A 1 59 ? -14.422 6.198 -4.627 1.00 0.00 183 GLY A N 2
ATOM 2731 C CA . GLY A 1 59 ? -14.615 6.010 -3.195 1.00 0.00 183 GLY A CA 2
ATOM 2732 C C . GLY A 1 59 ? -16.083 5.956 -2.819 1.00 0.00 183 GLY A C 2
ATOM 2733 O O . GLY A 1 59 ? -16.846 6.856 -3.161 1.00 0.00 183 GLY A O 2
ATOM 2737 N N . TYR A 1 60 ? -16.487 4.896 -2.129 1.00 0.00 184 TYR A N 2
ATOM 2738 C CA . TYR A 1 60 ? -17.881 4.734 -1.727 1.00 0.00 184 TYR A CA 2
ATOM 2739 C C . TYR A 1 60 ? -18.028 4.723 -0.204 1.00 0.00 184 TYR A C 2
ATOM 2740 O O . TYR A 1 60 ? -17.289 4.034 0.503 1.00 0.00 184 TYR A O 2
ATOM 2758 N N . ARG A 1 61 ? -18.995 5.490 0.291 1.00 0.00 185 ARG A N 2
ATOM 2759 C CA . ARG A 1 61 ? -19.258 5.568 1.730 1.00 0.00 185 ARG A CA 2
ATOM 2760 C C . ARG A 1 61 ? -20.580 4.878 2.092 1.00 0.00 185 ARG A C 2
ATOM 2761 O O . ARG A 1 61 ? -20.749 4.418 3.227 1.00 0.00 185 ARG A O 2
ATOM 2782 N N . GLU A 1 62 ? -21.501 4.806 1.115 1.00 0.00 186 GLU A N 2
ATOM 2783 C CA . GLU A 1 62 ? -22.811 4.171 1.300 1.00 0.00 186 GLU A CA 2
ATOM 2784 C C . GLU A 1 62 ? -23.757 5.051 2.121 1.00 0.00 186 GLU A C 2
ATOM 2785 O O . GLU A 1 62 ? -23.378 5.599 3.158 1.00 0.00 186 GLU A O 2
ATOM 2797 N N . CYS A 1 63 ? -24.998 5.175 1.650 1.00 0.00 187 CYS A N 2
ATOM 2798 C CA . CYS A 1 63 ? -26.004 5.978 2.346 1.00 0.00 187 CYS A CA 2
ATOM 2799 C C . CYS A 1 63 ? -26.836 5.095 3.276 1.00 0.00 187 CYS A C 2
ATOM 2800 O O . CYS A 1 63 ? -27.697 4.340 2.817 1.00 0.00 187 CYS A O 2
ATOM 2807 N N . LEU A 1 64 ? -26.560 5.188 4.582 1.00 0.00 188 LEU A N 2
ATOM 2808 C CA . LEU A 1 64 ? -27.264 4.393 5.598 1.00 0.00 188 LEU A CA 2
ATOM 2809 C C . LEU A 1 64 ? -28.758 4.264 5.291 1.00 0.00 188 LEU A C 2
ATOM 2810 O O . LEU A 1 64 ? -29.478 5.263 5.215 1.00 0.00 188 LEU A O 2
ATOM 2826 N N . ALA A 1 65 ? -29.212 3.023 5.110 1.00 0.00 189 ALA A N 2
ATOM 2827 C CA . ALA A 1 65 ? -30.615 2.745 4.804 1.00 0.00 189 ALA A CA 2
ATOM 2828 C C . ALA A 1 65 ? -31.527 3.013 6.008 1.00 0.00 189 ALA A C 2
ATOM 2829 O O . ALA A 1 65 ? -32.163 2.098 6.539 1.00 0.00 189 ALA A O 2
ATOM 2836 N N . ASN A 1 66 ? -31.591 4.276 6.427 1.00 0.00 190 ASN A N 2
ATOM 2837 C CA . ASN A 1 66 ? -32.428 4.675 7.561 1.00 0.00 190 ASN A CA 2
ATOM 2838 C C . ASN A 1 66 ? -32.547 6.199 7.654 1.00 0.00 190 ASN A C 2
ATOM 2839 O O . ASN A 1 66 ? -33.622 6.756 7.438 1.00 0.00 190 ASN A O 2
ATOM 2850 N N . GLY A 1 67 ? -31.437 6.868 7.974 1.00 0.00 191 GLY A N 2
ATOM 2851 C CA . GLY A 1 67 ? -31.449 8.323 8.087 1.00 0.00 191 GLY A CA 2
ATOM 2852 C C . GLY A 1 67 ? -30.141 8.898 8.605 1.00 0.00 191 GLY A C 2
ATOM 2853 O O . GLY A 1 67 ? -30.140 9.716 9.524 1.00 0.00 191 GLY A O 2
ATOM 2857 N N . SER A 1 68 ? -29.027 8.474 8.006 1.00 0.00 192 SER A N 2
ATOM 2858 C CA . SER A 1 68 ? -27.698 8.956 8.402 1.00 0.00 192 SER A CA 2
ATOM 2859 C C . SER A 1 68 ? -26.619 8.450 7.439 1.00 0.00 192 SER A C 2
ATOM 2860 O O . SER A 1 68 ? -26.931 7.845 6.413 1.00 0.00 192 SER A O 2
ATOM 2868 N N . TRP A 1 69 ? -25.354 8.696 7.771 1.00 0.00 193 TRP A N 2
ATOM 2869 C CA . TRP A 1 69 ? -24.239 8.259 6.926 1.00 0.00 193 TRP A CA 2
ATOM 2870 C C . TRP A 1 69 ? -23.316 7.295 7.678 1.00 0.00 193 TRP A C 2
ATOM 2871 O O . TRP A 1 69 ? -23.388 7.179 8.901 1.00 0.00 193 TRP A O 2
ATOM 2892 N N . ALA A 1 70 ? -22.449 6.604 6.939 1.00 0.00 194 ALA A N 2
ATOM 2893 C CA . ALA A 1 70 ? -21.517 5.651 7.540 1.00 0.00 194 ALA A CA 2
ATOM 2894 C C . ALA A 1 70 ? -20.209 6.329 7.953 1.00 0.00 194 ALA A C 2
ATOM 2895 O O . ALA A 1 70 ? -19.513 6.917 7.118 1.00 0.00 194 ALA A O 2
ATOM 2902 N N . ALA A 1 71 ? -19.880 6.237 9.246 1.00 0.00 195 ALA A N 2
ATOM 2903 C CA . ALA A 1 71 ? -18.653 6.834 9.789 1.00 0.00 195 ALA A CA 2
ATOM 2904 C C . ALA A 1 71 ? -17.401 6.081 9.313 1.00 0.00 195 ALA A C 2
ATOM 2905 O O . ALA A 1 71 ? -16.628 5.553 10.120 1.00 0.00 195 ALA A O 2
ATOM 2912 N N . ARG A 1 72 ? -17.220 6.050 7.991 1.00 0.00 196 ARG A N 2
ATOM 2913 C CA . ARG A 1 72 ? -16.085 5.383 7.347 1.00 0.00 196 ARG A CA 2
ATOM 2914 C C . ARG A 1 72 ? -16.305 5.320 5.832 1.00 0.00 196 ARG A C 2
ATOM 2915 O O . ARG A 1 72 ? -17.393 4.952 5.368 1.00 0.00 196 ARG A O 2
ATOM 2936 N N . VAL A 1 73 ? -15.282 5.689 5.063 1.00 0.00 197 VAL A N 2
ATOM 2937 C CA . VAL A 1 73 ? -15.381 5.681 3.602 1.00 0.00 197 VAL A CA 2
ATOM 2938 C C . VAL A 1 73 ? -14.209 4.928 2.960 1.00 0.00 197 VAL A C 2
ATOM 2939 O O . VAL A 1 73 ? -13.069 5.021 3.421 1.00 0.00 197 VAL A O 2
ATOM 2952 N N . ASN A 1 74 ? -14.496 4.186 1.889 1.00 0.00 198 ASN A N 2
ATOM 2953 C CA . ASN A 1 74 ? -13.464 3.424 1.184 1.00 0.00 198 ASN A CA 2
ATOM 2954 C C . ASN A 1 74 ? -12.556 4.356 0.371 1.00 0.00 198 ASN A C 2
ATOM 2955 O O . ASN A 1 74 ? -12.647 4.423 -0.858 1.00 0.00 198 ASN A O 2
ATOM 2966 N N . TYR A 1 75 ? -11.686 5.080 1.073 1.00 0.00 199 TYR A N 2
ATOM 2967 C CA . TYR A 1 75 ? -10.763 6.020 0.431 1.00 0.00 199 TYR A CA 2
ATOM 2968 C C . TYR A 1 75 ? -9.568 5.297 -0.206 1.00 0.00 199 TYR A C 2
ATOM 2969 O O . TYR A 1 75 ? -8.994 5.790 -1.182 1.00 0.00 199 TYR A O 2
ATOM 2987 N N . SER A 1 76 ? -9.204 4.128 0.345 1.00 0.00 200 SER A N 2
ATOM 2988 C CA . SER A 1 76 ? -8.079 3.327 -0.172 1.00 0.00 200 SER A CA 2
ATOM 2989 C C . SER A 1 76 ? -8.054 3.303 -1.703 1.00 0.00 200 SER A C 2
ATOM 2990 O O . SER A 1 76 ? -6.983 3.333 -2.310 1.00 0.00 200 SER A O 2
ATOM 2998 N N . GLU A 1 77 ? -9.244 3.273 -2.319 1.00 0.00 201 GLU A N 2
ATOM 2999 C CA . GLU A 1 77 ? -9.371 3.270 -3.780 1.00 0.00 201 GLU A CA 2
ATOM 3000 C C . GLU A 1 77 ? -8.491 4.360 -4.417 1.00 0.00 201 GLU A C 2
ATOM 3001 O O . GLU A 1 77 ? -8.018 4.205 -5.545 1.00 0.00 201 GLU A O 2
ATOM 3013 N N . CYS A 1 78 ? -8.247 5.448 -3.675 1.00 0.00 202 CYS A N 2
ATOM 3014 C CA . CYS A 1 78 ? -7.398 6.540 -4.155 1.00 0.00 202 CYS A CA 2
ATOM 3015 C C . CYS A 1 78 ? -5.936 6.273 -3.783 1.00 0.00 202 CYS A C 2
ATOM 3016 O O . CYS A 1 78 ? -5.357 6.980 -2.955 1.00 0.00 202 CYS A O 2
ATOM 3023 N N . GLN A 1 79 ? -5.353 5.235 -4.385 1.00 0.00 203 GLN A N 2
ATOM 3024 C CA . GLN A 1 79 ? -3.965 4.855 -4.107 1.00 0.00 203 GLN A CA 2
ATOM 3025 C C . GLN A 1 79 ? -2.958 5.841 -4.708 1.00 0.00 203 GLN A C 2
ATOM 3026 O O . GLN A 1 79 ? -3.267 6.579 -5.649 1.00 0.00 203 GLN A O 2
ATOM 3040 N N . GLU A 1 80 ? -1.744 5.830 -4.160 1.00 0.00 204 GLU A N 2
ATOM 3041 C CA . GLU A 1 80 ? -0.670 6.702 -4.632 1.00 0.00 204 GLU A CA 2
ATOM 3042 C C . GLU A 1 80 ? -0.031 6.139 -5.902 1.00 0.00 204 GLU A C 2
ATOM 3043 O O . GLU A 1 80 ? 0.104 4.923 -6.056 1.00 0.00 204 GLU A O 2
ATOM 3055 N N . ILE A 1 81 ? 0.357 7.029 -6.813 1.00 0.00 205 ILE A N 2
ATOM 3056 C CA . ILE A 1 81 ? 0.978 6.618 -8.073 1.00 0.00 205 ILE A CA 2
ATOM 3057 C C . ILE A 1 81 ? 2.251 7.418 -8.358 1.00 0.00 205 ILE A C 2
ATOM 3058 O O . ILE A 1 81 ? 2.379 8.570 -7.940 1.00 0.00 205 ILE A O 2
ATOM 3074 N N . LEU A 1 82 ? 3.188 6.796 -9.071 1.00 0.00 206 LEU A N 2
ATOM 3075 C CA . LEU A 1 82 ? 4.454 7.440 -9.413 1.00 0.00 206 LEU A CA 2
ATOM 3076 C C . LEU A 1 82 ? 4.565 7.698 -10.919 1.00 0.00 206 LEU A C 2
ATOM 3077 O O . LEU A 1 82 ? 3.899 7.045 -11.725 1.00 0.00 206 LEU A O 2
ATOM 3093 N N . ASN A 1 83 ? 5.416 8.653 -11.292 1.00 0.00 207 ASN A N 2
ATOM 3094 C CA . ASN A 1 83 ? 5.618 8.996 -12.697 1.00 0.00 207 ASN A CA 2
ATOM 3095 C C . ASN A 1 83 ? 6.967 8.470 -13.203 1.00 0.00 207 ASN A C 2
ATOM 3096 O O . ASN A 1 83 ? 7.842 9.244 -13.594 1.00 0.00 207 ASN A O 2
ATOM 3107 N N . GLU A 1 84 ? 7.124 7.143 -13.195 1.00 0.00 208 GLU A N 2
ATOM 3108 C CA . GLU A 1 84 ? 8.358 6.508 -13.656 1.00 0.00 208 GLU A CA 2
ATOM 3109 C C . GLU A 1 84 ? 8.275 6.181 -15.146 1.00 0.00 208 GLU A C 2
ATOM 3110 O O . GLU A 1 84 ? 8.838 6.891 -15.980 1.00 0.00 208 GLU A O 2
ATOM 3122 N N . PRO B 2 1 ? -1.464 -8.274 -16.804 1.00 0.00 304 PRO B N 2
ATOM 3123 C CA . PRO B 2 1 ? -0.712 -7.281 -17.578 1.00 0.00 304 PRO B CA 2
ATOM 3124 C C . PRO B 2 1 ? 0.176 -7.917 -18.651 1.00 0.00 304 PRO B C 2
ATOM 3125 O O . PRO B 2 1 ? 0.774 -8.973 -18.434 1.00 0.00 304 PRO B O 2
ATOM 3136 N N . PRO B 2 2 ? 0.278 -7.274 -19.833 1.00 0.00 305 PRO B N 2
ATOM 3137 C CA . PRO B 2 2 ? 1.101 -7.780 -20.941 1.00 0.00 305 PRO B CA 2
ATOM 3138 C C . PRO B 2 2 ? 2.600 -7.638 -20.672 1.00 0.00 305 PRO B C 2
ATOM 3139 O O . PRO B 2 2 ? 3.076 -6.547 -20.353 1.00 0.00 305 PRO B O 2
ATOM 3150 N N . ILE B 2 3 ? 3.326 -8.756 -20.801 1.00 0.00 306 ILE B N 2
ATOM 3151 C CA . ILE B 2 3 ? 4.785 -8.823 -20.584 1.00 0.00 306 ILE B CA 2
ATOM 3152 C C . ILE B 2 3 ? 5.225 -8.354 -19.186 1.00 0.00 306 ILE B C 2
ATOM 3153 O O . ILE B 2 3 ? 5.972 -9.064 -18.508 1.00 0.00 306 ILE B O 2
ATOM 3169 N N . SER B 2 4 ? 4.772 -7.174 -18.750 1.00 0.00 307 SER B N 2
ATOM 3170 C CA . SER B 2 4 ? 5.128 -6.635 -17.430 1.00 0.00 307 SER B CA 2
ATOM 3171 C C . SER B 2 4 ? 6.610 -6.248 -17.356 1.00 0.00 307 SER B C 2
ATOM 3172 O O . SER B 2 4 ? 6.943 -5.101 -17.057 1.00 0.00 307 SER B O 2
ATOM 3180 N N . LEU B 2 5 ? 7.492 -7.214 -17.635 1.00 0.00 308 LEU B N 2
ATOM 3181 C CA . LEU B 2 5 ? 8.942 -6.989 -17.613 1.00 0.00 308 LEU B CA 2
ATOM 3182 C C . LEU B 2 5 ? 9.486 -6.833 -16.183 1.00 0.00 308 LEU B C 2
ATOM 3183 O O . LEU B 2 5 ? 10.642 -6.439 -15.995 1.00 0.00 308 LEU B O 2
ATOM 3199 N N . ASP B 2 6 ? 8.665 -7.161 -15.179 1.00 0.00 309 ASP B N 2
ATOM 3200 C CA . ASP B 2 6 ? 9.075 -7.066 -13.776 1.00 0.00 309 ASP B CA 2
ATOM 3201 C C . ASP B 2 6 ? 10.104 -8.149 -13.422 1.00 0.00 309 ASP B C 2
ATOM 3202 O O . ASP B 2 6 ? 9.901 -8.951 -12.507 1.00 0.00 309 ASP B O 2
ATOM 3211 N N . LEU B 2 7 ? 11.215 -8.153 -14.153 1.00 0.00 310 LEU B N 2
ATOM 3212 C CA . LEU B 2 7 ? 12.293 -9.116 -13.935 1.00 0.00 310 LEU B CA 2
ATOM 3213 C C . LEU B 2 7 ? 13.611 -8.559 -14.476 1.00 0.00 310 LEU B C 2
ATOM 3214 O O . LEU B 2 7 ? 14.467 -8.115 -13.708 1.00 0.00 310 LEU B O 2
ATOM 3230 N N . THR B 2 8 ? 13.758 -8.553 -15.802 1.00 0.00 311 THR B N 2
ATOM 3231 C CA . THR B 2 8 ? 14.967 -8.016 -16.435 1.00 0.00 311 THR B CA 2
ATOM 3232 C C . THR B 2 8 ? 15.107 -6.515 -16.164 1.00 0.00 311 THR B C 2
ATOM 3233 O O . THR B 2 8 ? 16.216 -5.983 -16.156 1.00 0.00 311 THR B O 2
ATOM 3244 N N . PHE B 2 9 ? 13.977 -5.841 -15.944 1.00 0.00 312 PHE B N 2
ATOM 3245 C CA . PHE B 2 9 ? 13.973 -4.405 -15.670 1.00 0.00 312 PHE B CA 2
ATOM 3246 C C . PHE B 2 9 ? 13.841 -4.111 -14.170 1.00 0.00 312 PHE B C 2
ATOM 3247 O O . PHE B 2 9 ? 13.570 -2.976 -13.778 1.00 0.00 312 PHE B O 2
ATOM 3264 N N . ASN B 2 10 ? 14.034 -5.131 -13.328 1.00 0.00 313 ASN B N 2
ATOM 3265 C CA . ASN B 2 10 ? 13.932 -4.954 -11.878 1.00 0.00 313 ASN B CA 2
ATOM 3266 C C . ASN B 2 10 ? 15.144 -4.195 -11.317 1.00 0.00 313 ASN B C 2
ATOM 3267 O O . ASN B 2 10 ? 15.019 -3.468 -10.331 1.00 0.00 313 ASN B O 2
ATOM 3278 N N . LEU B 2 11 ? 16.310 -4.370 -11.954 1.00 0.00 314 LEU B N 2
ATOM 3279 C CA . LEU B 2 11 ? 17.550 -3.704 -11.525 1.00 0.00 314 LEU B CA 2
ATOM 3280 C C . LEU B 2 11 ? 17.321 -2.224 -11.201 1.00 0.00 314 LEU B C 2
ATOM 3281 O O . LEU B 2 11 ? 17.800 -1.721 -10.186 1.00 0.00 314 LEU B O 2
ATOM 3297 N N . LEU B 2 12 ? 16.579 -1.531 -12.063 1.00 0.00 315 LEU B N 2
ATOM 3298 C CA . LEU B 2 12 ? 16.281 -0.115 -11.847 1.00 0.00 315 LEU B CA 2
ATOM 3299 C C . LEU B 2 12 ? 15.121 0.047 -10.861 1.00 0.00 315 LEU B C 2
ATOM 3300 O O . LEU B 2 12 ? 15.132 0.946 -10.019 1.00 0.00 315 LEU B O 2
ATOM 3316 N N . ARG B 2 13 ? 14.127 -0.841 -10.963 1.00 0.00 316 ARG B N 2
ATOM 3317 C CA . ARG B 2 13 ? 12.963 -0.809 -10.076 1.00 0.00 316 ARG B CA 2
ATOM 3318 C C . ARG B 2 13 ? 13.382 -1.001 -8.616 1.00 0.00 316 ARG B C 2
ATOM 3319 O O . ARG B 2 13 ? 12.960 -0.236 -7.745 1.00 0.00 316 ARG B O 2
ATOM 3340 N N . GLU B 2 14 ? 14.215 -2.016 -8.353 1.00 0.00 317 GLU B N 2
ATOM 3341 C CA . GLU B 2 14 ? 14.688 -2.290 -6.993 1.00 0.00 317 GLU B CA 2
ATOM 3342 C C . GLU B 2 14 ? 15.286 -1.028 -6.365 1.00 0.00 317 GLU B C 2
ATOM 3343 O O . GLU B 2 14 ? 15.013 -0.711 -5.208 1.00 0.00 317 GLU B O 2
ATOM 3355 N N . VAL B 2 15 ? 16.082 -0.295 -7.147 1.00 0.00 318 VAL B N 2
ATOM 3356 C CA . VAL B 2 15 ? 16.690 0.947 -6.674 1.00 0.00 318 VAL B CA 2
ATOM 3357 C C . VAL B 2 15 ? 15.642 2.061 -6.627 1.00 0.00 318 VAL B C 2
ATOM 3358 O O . VAL B 2 15 ? 15.572 2.826 -5.663 1.00 0.00 318 VAL B O 2
ATOM 3371 N N . LEU B 2 16 ? 14.819 2.130 -7.677 1.00 0.00 319 LEU B N 2
ATOM 3372 C CA . LEU B 2 16 ? 13.757 3.131 -7.770 1.00 0.00 319 LEU B CA 2
ATOM 3373 C C . LEU B 2 16 ? 12.781 3.015 -6.598 1.00 0.00 319 LEU B C 2
ATOM 3374 O O . LEU B 2 16 ? 12.471 4.013 -5.942 1.00 0.00 319 LEU B O 2
ATOM 3390 N N . GLU B 2 17 ? 12.299 1.796 -6.336 1.00 0.00 320 GLU B N 2
ATOM 3391 C CA . GLU B 2 17 ? 11.359 1.565 -5.238 1.00 0.00 320 GLU B CA 2
ATOM 3392 C C . GLU B 2 17 ? 11.953 2.016 -3.901 1.00 0.00 320 GLU B C 2
ATOM 3393 O O . GLU B 2 17 ? 11.262 2.638 -3.089 1.00 0.00 320 GLU B O 2
ATOM 3405 N N . ILE B 2 18 ? 13.241 1.718 -3.687 1.00 0.00 321 ILE B N 2
ATOM 3406 C CA . ILE B 2 18 ? 13.926 2.115 -2.455 1.00 0.00 321 ILE B CA 2
ATOM 3407 C C . ILE B 2 18 ? 13.779 3.617 -2.218 1.00 0.00 321 ILE B C 2
ATOM 3408 O O . ILE B 2 18 ? 13.398 4.045 -1.129 1.00 0.00 321 ILE B O 2
ATOM 3424 N N . ALA B 2 19 ? 14.067 4.412 -3.251 1.00 0.00 322 ALA B N 2
ATOM 3425 C CA . ALA B 2 19 ? 13.948 5.866 -3.158 1.00 0.00 322 ALA B CA 2
ATOM 3426 C C . ALA B 2 19 ? 12.480 6.281 -3.044 1.00 0.00 322 ALA B C 2
ATOM 3427 O O . ALA B 2 19 ? 12.134 7.165 -2.257 1.00 0.00 322 ALA B O 2
ATOM 3434 N N . LYS B 2 20 ? 11.618 5.628 -3.828 1.00 0.00 323 LYS B N 2
ATOM 3435 C CA . LYS B 2 20 ? 10.183 5.915 -3.813 1.00 0.00 323 LYS B CA 2
ATOM 3436 C C . LYS B 2 20 ? 9.598 5.723 -2.408 1.00 0.00 323 LYS B C 2
ATOM 3437 O O . LYS B 2 20 ? 8.757 6.510 -1.964 1.00 0.00 323 LYS B O 2
ATOM 3456 N N . ALA B 2 21 ? 10.053 4.670 -1.717 1.00 0.00 324 ALA B N 2
ATOM 3457 C CA . ALA B 2 21 ? 9.588 4.364 -0.361 1.00 0.00 324 ALA B CA 2
ATOM 3458 C C . ALA B 2 21 ? 9.593 5.611 0.526 1.00 0.00 324 ALA B C 2
ATOM 3459 O O . ALA B 2 21 ? 8.598 5.908 1.192 1.00 0.00 324 ALA B O 2
ATOM 3466 N N . GLU B 2 22 ? 10.707 6.346 0.518 1.00 0.00 325 GLU B N 2
ATOM 3467 C CA . GLU B 2 22 ? 10.825 7.570 1.312 1.00 0.00 325 GLU B CA 2
ATOM 3468 C C . GLU B 2 22 ? 9.702 8.542 0.948 1.00 0.00 325 GLU B C 2
ATOM 3469 O O . GLU B 2 22 ? 8.980 9.023 1.824 1.00 0.00 325 GLU B O 2
ATOM 3481 N N . GLN B 2 23 ? 9.540 8.796 -0.354 1.00 0.00 326 GLN B N 2
ATOM 3482 C CA . GLN B 2 23 ? 8.482 9.683 -0.847 1.00 0.00 326 GLN B CA 2
ATOM 3483 C C . GLN B 2 23 ? 7.108 9.170 -0.410 1.00 0.00 326 GLN B C 2
ATOM 3484 O O . GLN B 2 23 ? 6.266 9.944 0.046 1.00 0.00 326 GLN B O 2
ATOM 3498 N N . GLU B 2 24 ? 6.896 7.856 -0.542 1.00 0.00 327 GLU B N 2
ATOM 3499 C CA . GLU B 2 24 ? 5.632 7.228 -0.147 1.00 0.00 327 GLU B CA 2
ATOM 3500 C C . GLU B 2 24 ? 5.279 7.567 1.308 1.00 0.00 327 GLU B C 2
ATOM 3501 O O . GLU B 2 24 ? 4.102 7.617 1.674 1.00 0.00 327 GLU B O 2
ATOM 3513 N N . ALA B 2 25 ? 6.306 7.801 2.132 1.00 0.00 328 ALA B N 2
ATOM 3514 C CA . ALA B 2 25 ? 6.109 8.141 3.540 1.00 0.00 328 ALA B CA 2
ATOM 3515 C C . ALA B 2 25 ? 6.260 9.648 3.784 1.00 0.00 328 ALA B C 2
ATOM 3516 O O . ALA B 2 25 ? 5.361 10.281 4.342 1.00 0.00 328 ALA B O 2
ATOM 3523 N N . GLU B 2 26 ? 7.396 10.216 3.360 1.00 0.00 329 GLU B N 2
ATOM 3524 C CA . GLU B 2 26 ? 7.665 11.649 3.530 1.00 0.00 329 GLU B CA 2
ATOM 3525 C C . GLU B 2 26 ? 6.485 12.486 3.031 1.00 0.00 329 GLU B C 2
ATOM 3526 O O . GLU B 2 26 ? 6.214 12.537 1.830 1.00 0.00 329 GLU B O 2
ATOM 3538 N N . GLU B 2 27 ? 5.772 13.122 3.966 1.00 0.00 330 GLU B N 2
ATOM 3539 C CA . GLU B 2 27 ? 4.600 13.946 3.634 1.00 0.00 330 GLU B CA 2
ATOM 3540 C C . GLU B 2 27 ? 3.390 13.077 3.261 1.00 0.00 330 GLU B C 2
ATOM 3541 O O . GLU B 2 27 ? 2.294 13.270 3.795 1.00 0.00 330 GLU B O 2
ATOM 3553 N N . ALA B 2 28 ? 3.597 12.126 2.344 1.00 0.00 331 ALA B N 2
ATOM 3554 C CA . ALA B 2 28 ? 2.530 11.228 1.894 1.00 0.00 331 ALA B CA 2
ATOM 3555 C C . ALA B 2 28 ? 1.947 10.386 3.038 1.00 0.00 331 ALA B C 2
ATOM 3556 O O . ALA B 2 28 ? 0.764 10.045 3.006 1.00 0.00 331 ALA B O 2
ATOM 3563 N N . ALA B 2 29 ? 2.775 10.048 4.036 1.00 0.00 332 ALA B N 2
ATOM 3564 C CA . ALA B 2 29 ? 2.333 9.236 5.180 1.00 0.00 332 ALA B CA 2
ATOM 3565 C C . ALA B 2 29 ? 0.937 9.637 5.669 1.00 0.00 332 ALA B C 2
ATOM 3566 O O . ALA B 2 29 ? -0.007 8.849 5.574 1.00 0.00 332 ALA B O 2
ATOM 3573 N N . LYS B 2 30 ? 0.811 10.862 6.187 1.00 0.00 333 LYS B N 2
ATOM 3574 C CA . LYS B 2 30 ? -0.477 11.359 6.683 1.00 0.00 333 LYS B CA 2
ATOM 3575 C C . LYS B 2 30 ? -1.579 11.165 5.638 1.00 0.00 333 LYS B C 2
ATOM 3576 O O . LYS B 2 30 ? -2.694 10.764 5.971 1.00 0.00 333 LYS B O 2
ATOM 3595 N N . ASN B 2 31 ? -1.249 11.426 4.371 1.00 0.00 334 ASN B N 2
ATOM 3596 C CA . ASN B 2 31 ? -2.199 11.260 3.272 1.00 0.00 334 ASN B CA 2
ATOM 3597 C C . ASN B 2 31 ? -2.536 9.781 3.075 1.00 0.00 334 ASN B C 2
ATOM 3598 O O . ASN B 2 31 ? -3.698 9.378 3.175 1.00 0.00 334 ASN B O 2
ATOM 3609 N N . ARG B 2 32 ? -1.504 8.980 2.804 1.00 0.00 335 ARG B N 2
ATOM 3610 C CA . ARG B 2 32 ? -1.667 7.541 2.599 1.00 0.00 335 ARG B CA 2
ATOM 3611 C C . ARG B 2 32 ? -2.401 6.906 3.778 1.00 0.00 335 ARG B C 2
ATOM 3612 O O . ARG B 2 32 ? -3.336 6.128 3.589 1.00 0.00 335 ARG B O 2
ATOM 3633 N N . LEU B 2 33 ? -1.986 7.265 4.993 1.00 0.00 336 LEU B N 2
ATOM 3634 C CA . LEU B 2 33 ? -2.618 6.753 6.205 1.00 0.00 336 LEU B CA 2
ATOM 3635 C C . LEU B 2 33 ? -4.072 7.223 6.275 1.00 0.00 336 LEU B C 2
ATOM 3636 O O . LEU B 2 33 ? -4.992 6.408 6.389 1.00 0.00 336 LEU B O 2
ATOM 3652 N N . LEU B 2 34 ? -4.274 8.540 6.172 1.00 0.00 337 LEU B N 2
ATOM 3653 C CA . LEU B 2 34 ? -5.618 9.116 6.194 1.00 0.00 337 LEU B CA 2
ATOM 3654 C C . LEU B 2 34 ? -6.509 8.428 5.157 1.00 0.00 337 LEU B C 2
ATOM 3655 O O . LEU B 2 34 ? -7.688 8.179 5.408 1.00 0.00 337 LEU B O 2
ATOM 3671 N N . LEU B 2 35 ? -5.927 8.104 3.996 1.00 0.00 338 LEU B N 2
ATOM 3672 C CA . LEU B 2 35 ? -6.656 7.421 2.924 1.00 0.00 338 LEU B CA 2
ATOM 3673 C C . LEU B 2 35 ? -7.259 6.104 3.430 1.00 0.00 338 LEU B C 2
ATOM 3674 O O . LEU B 2 35 ? -8.380 5.747 3.066 1.00 0.00 338 LEU B O 2
ATOM 3690 N N . GLU B 2 36 ? -6.515 5.397 4.282 1.00 0.00 339 GLU B N 2
ATOM 3691 C CA . GLU B 2 36 ? -6.990 4.133 4.850 1.00 0.00 339 GLU B CA 2
ATOM 3692 C C . GLU B 2 36 ? -7.813 4.390 6.117 1.00 0.00 339 GLU B C 2
ATOM 3693 O O . GLU B 2 36 ? -8.852 3.762 6.330 1.00 0.00 339 GLU B O 2
ATOM 3705 N N . GLU B 2 37 ? -7.342 5.325 6.949 1.00 0.00 340 GLU B N 2
ATOM 3706 C CA . GLU B 2 37 ? -8.028 5.683 8.195 1.00 0.00 340 GLU B CA 2
ATOM 3707 C C . GLU B 2 37 ? -9.436 6.226 7.925 1.00 0.00 340 GLU B C 2
ATOM 3708 O O . GLU B 2 37 ? -10.390 5.884 8.628 1.00 0.00 340 GLU B O 2
ATOM 3720 N N . ALA B 2 38 ? -9.561 7.081 6.908 1.00 0.00 341 ALA B N 2
ATOM 3721 C CA . ALA B 2 38 ? -10.852 7.669 6.554 1.00 0.00 341 ALA B CA 2
ATOM 3722 C C . ALA B 2 38 ? -11.674 6.723 5.677 1.00 0.00 341 ALA B C 2
ATOM 3723 O O . ALA B 2 38 ? -12.867 6.511 5.919 1.00 0.00 341 ALA B O 2
ATOM 3730 N N . LEU A 1 1 ? -17.524 26.319 4.459 1.00 0.00 125 LEU A N 3
ATOM 3731 C CA . LEU A 1 1 ? -18.864 26.535 3.828 1.00 0.00 125 LEU A CA 3
ATOM 3732 C C . LEU A 1 1 ? -19.105 25.562 2.665 1.00 0.00 125 LEU A C 3
ATOM 3733 O O . LEU A 1 1 ? -19.434 25.971 1.551 1.00 0.00 125 LEU A O 3
ATOM 3751 N N . GLN A 1 2 ? -18.935 24.268 2.932 1.00 0.00 126 GLN A N 3
ATOM 3752 C CA . GLN A 1 2 ? -19.127 23.242 1.907 1.00 0.00 126 GLN A CA 3
ATOM 3753 C C . GLN A 1 2 ? -20.496 22.580 2.046 1.00 0.00 126 GLN A C 3
ATOM 3754 O O . GLN A 1 2 ? -21.232 22.446 1.065 1.00 0.00 126 GLN A O 3
ATOM 3768 N N . ASP A 1 3 ? -20.829 22.172 3.272 1.00 0.00 127 ASP A N 3
ATOM 3769 C CA . ASP A 1 3 ? -22.109 21.524 3.559 1.00 0.00 127 ASP A CA 3
ATOM 3770 C C . ASP A 1 3 ? -23.260 22.275 2.889 1.00 0.00 127 ASP A C 3
ATOM 3771 O O . ASP A 1 3 ? -23.950 21.722 2.035 1.00 0.00 127 ASP A O 3
ATOM 3780 N N . GLN A 1 4 ? -23.443 23.546 3.260 1.00 0.00 128 GLN A N 3
ATOM 3781 C CA . GLN A 1 4 ? -24.499 24.373 2.670 1.00 0.00 128 GLN A CA 3
ATOM 3782 C C . GLN A 1 4 ? -24.433 24.326 1.141 1.00 0.00 128 GLN A C 3
ATOM 3783 O O . GLN A 1 4 ? -25.429 24.022 0.481 1.00 0.00 128 GLN A O 3
ATOM 3797 N N . HIS A 1 5 ? -23.248 24.607 0.590 1.00 0.00 129 HIS A N 3
ATOM 3798 C CA . HIS A 1 5 ? -23.040 24.577 -0.861 1.00 0.00 129 HIS A CA 3
ATOM 3799 C C . HIS A 1 5 ? -23.587 23.271 -1.449 1.00 0.00 129 HIS A C 3
ATOM 3800 O O . HIS A 1 5 ? -24.256 23.273 -2.483 1.00 0.00 129 HIS A O 3
ATOM 3815 N N . CYS A 1 6 ? -23.304 22.159 -0.766 1.00 0.00 130 CYS A N 3
ATOM 3816 C CA . CYS A 1 6 ? -23.774 20.843 -1.197 1.00 0.00 130 CYS A CA 3
ATOM 3817 C C . CYS A 1 6 ? -25.261 20.671 -0.884 1.00 0.00 130 CYS A C 3
ATOM 3818 O O . CYS A 1 6 ? -26.033 20.210 -1.727 1.00 0.00 130 CYS A O 3
ATOM 3825 N N . GLU A 1 7 ? -25.655 21.052 0.337 1.00 0.00 131 GLU A N 3
ATOM 3826 C CA . GLU A 1 7 ? -27.049 20.952 0.767 1.00 0.00 131 GLU A CA 3
ATOM 3827 C C . GLU A 1 7 ? -27.970 21.727 -0.179 1.00 0.00 131 GLU A C 3
ATOM 3828 O O . GLU A 1 7 ? -29.032 21.235 -0.559 1.00 0.00 131 GLU A O 3
ATOM 3840 N N . SER A 1 8 ? -27.554 22.935 -0.572 1.00 0.00 132 SER A N 3
ATOM 3841 C CA . SER A 1 8 ? -28.348 23.764 -1.488 1.00 0.00 132 SER A CA 3
ATOM 3842 C C . SER A 1 8 ? -28.087 23.398 -2.957 1.00 0.00 132 SER A C 3
ATOM 3843 O O . SER A 1 8 ? -28.087 24.269 -3.831 1.00 0.00 132 SER A O 3
ATOM 3851 N N . LEU A 1 9 ? -27.879 22.106 -3.226 1.00 0.00 133 LEU A N 3
ATOM 3852 C CA . LEU A 1 9 ? -27.627 21.625 -4.584 1.00 0.00 133 LEU A CA 3
ATOM 3853 C C . LEU A 1 9 ? -28.585 20.486 -4.947 1.00 0.00 133 LEU A C 3
ATOM 3854 O O . LEU A 1 9 ? -29.369 20.599 -5.891 1.00 0.00 133 LEU A O 3
ATOM 3870 N N . SER A 1 10 ? -28.532 19.395 -4.182 1.00 0.00 134 SER A N 3
ATOM 3871 C CA . SER A 1 10 ? -29.408 18.241 -4.417 1.00 0.00 134 SER A CA 3
ATOM 3872 C C . SER A 1 10 ? -30.818 18.499 -3.868 1.00 0.00 134 SER A C 3
ATOM 3873 O O . SER A 1 10 ? -31.360 17.689 -3.107 1.00 0.00 134 SER A O 3
ATOM 3881 N N . LEU A 1 11 ? -31.403 19.637 -4.251 1.00 0.00 135 LEU A N 3
ATOM 3882 C CA . LEU A 1 11 ? -32.740 20.020 -3.792 1.00 0.00 135 LEU A CA 3
ATOM 3883 C C . LEU A 1 11 ? -33.845 19.519 -4.730 1.00 0.00 135 LEU A C 3
ATOM 3884 O O . LEU A 1 11 ? -34.995 19.377 -4.315 1.00 0.00 135 LEU A O 3
ATOM 3900 N N . ALA A 1 12 ? -33.498 19.257 -5.993 1.00 0.00 136 ALA A N 3
ATOM 3901 C CA . ALA A 1 12 ? -34.477 18.779 -6.975 1.00 0.00 136 ALA A CA 3
ATOM 3902 C C . ALA A 1 12 ? -34.949 17.353 -6.657 1.00 0.00 136 ALA A C 3
ATOM 3903 O O . ALA A 1 12 ? -34.573 16.392 -7.334 1.00 0.00 136 ALA A O 3
ATOM 3910 N N . SER A 1 13 ? -35.773 17.221 -5.616 1.00 0.00 137 SER A N 3
ATOM 3911 C CA . SER A 1 13 ? -36.295 15.915 -5.199 1.00 0.00 137 SER A CA 3
ATOM 3912 C C . SER A 1 13 ? -37.268 16.056 -4.017 1.00 0.00 137 SER A C 3
ATOM 3913 O O . SER A 1 13 ? -37.938 17.082 -3.874 1.00 0.00 137 SER A O 3
ATOM 3921 N N . ASN A 1 14 ? -37.344 15.023 -3.173 1.00 0.00 138 ASN A N 3
ATOM 3922 C CA . ASN A 1 14 ? -38.231 15.041 -2.008 1.00 0.00 138 ASN A CA 3
ATOM 3923 C C . ASN A 1 14 ? -37.729 14.091 -0.913 1.00 0.00 138 ASN A C 3
ATOM 3924 O O . ASN A 1 14 ? -37.220 14.542 0.112 1.00 0.00 138 ASN A O 3
ATOM 3935 N N . ILE A 1 15 ? -37.875 12.781 -1.144 1.00 0.00 139 ILE A N 3
ATOM 3936 C CA . ILE A 1 15 ? -37.440 11.756 -0.185 1.00 0.00 139 ILE A CA 3
ATOM 3937 C C . ILE A 1 15 ? -38.374 11.691 1.032 1.00 0.00 139 ILE A C 3
ATOM 3938 O O . ILE A 1 15 ? -38.995 12.688 1.408 1.00 0.00 139 ILE A O 3
ATOM 3954 N N . SER A 1 16 ? -38.476 10.506 1.640 1.00 0.00 140 SER A N 3
ATOM 3955 C CA . SER A 1 16 ? -39.338 10.312 2.811 1.00 0.00 140 SER A CA 3
ATOM 3956 C C . SER A 1 16 ? -39.155 8.918 3.415 1.00 0.00 140 SER A C 3
ATOM 3957 O O . SER A 1 16 ? -39.519 7.913 2.801 1.00 0.00 140 SER A O 3
ATOM 3965 N N . GLY A 1 17 ? -38.591 8.868 4.624 1.00 0.00 141 GLY A N 3
ATOM 3966 C CA . GLY A 1 17 ? -38.369 7.592 5.298 1.00 0.00 141 GLY A CA 3
ATOM 3967 C C . GLY A 1 17 ? -36.925 7.128 5.213 1.00 0.00 141 GLY A C 3
ATOM 3968 O O . GLY A 1 17 ? -36.589 6.294 4.376 1.00 0.00 141 GLY A O 3
ATOM 3972 N N . LEU A 1 18 ? -36.072 7.675 6.088 1.00 0.00 142 LEU A N 3
ATOM 3973 C CA . LEU A 1 18 ? -34.645 7.324 6.122 1.00 0.00 142 LEU A CA 3
ATOM 3974 C C . LEU A 1 18 ? -33.894 7.938 4.932 1.00 0.00 142 LEU A C 3
ATOM 3975 O O . LEU A 1 18 ? -34.279 7.752 3.778 1.00 0.00 142 LEU A O 3
ATOM 3991 N N . GLN A 1 19 ? -32.821 8.679 5.221 1.00 0.00 143 GLN A N 3
ATOM 3992 C CA . GLN A 1 19 ? -32.029 9.326 4.168 1.00 0.00 143 GLN A CA 3
ATOM 3993 C C . GLN A 1 19 ? -30.639 9.744 4.667 1.00 0.00 143 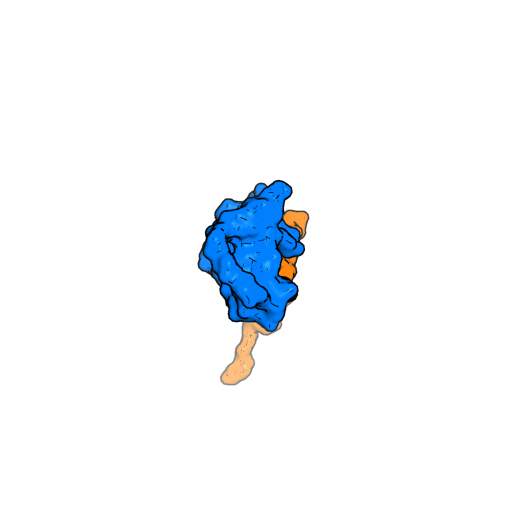GLN A C 3
ATOM 3994 O O . GLN A 1 19 ? -30.323 9.609 5.851 1.00 0.00 143 GLN A O 3
ATOM 4008 N N . CYS A 1 20 ? -29.815 10.258 3.749 1.00 0.00 144 CYS A N 3
ATOM 4009 C CA . CYS A 1 20 ? -28.459 10.706 4.076 1.00 0.00 144 CYS A CA 3
ATOM 4010 C C . CYS A 1 20 ? -28.267 12.179 3.693 1.00 0.00 144 CYS A C 3
ATOM 4011 O O . CYS A 1 20 ? -28.344 12.540 2.515 1.00 0.00 144 CYS A O 3
ATOM 4018 N N . ASN A 1 21 ? -28.019 13.025 4.694 1.00 0.00 145 ASN A N 3
ATOM 4019 C CA . ASN A 1 21 ? -27.818 14.461 4.463 1.00 0.00 145 ASN A CA 3
ATOM 4020 C C . ASN A 1 21 ? -26.517 14.736 3.696 1.00 0.00 145 ASN A C 3
ATOM 4021 O O . ASN A 1 21 ? -25.774 13.810 3.360 1.00 0.00 145 ASN A O 3
ATOM 4032 N N . ALA A 1 22 ? -26.246 16.016 3.438 1.00 0.00 146 ALA A N 3
ATOM 4033 C CA . ALA A 1 22 ? -25.033 16.424 2.736 1.00 0.00 146 ALA A CA 3
ATOM 4034 C C . ALA A 1 22 ? -23.995 16.949 3.730 1.00 0.00 146 ALA A C 3
ATOM 4035 O O . ALA A 1 22 ? -24.355 17.499 4.772 1.00 0.00 146 ALA A O 3
ATOM 4042 N N . SER A 1 23 ? -22.709 16.775 3.412 1.00 0.00 147 SER A N 3
ATOM 4043 C CA . SER A 1 23 ? -21.633 17.240 4.298 1.00 0.00 147 SER A CA 3
ATOM 4044 C C . SER A 1 23 ? -20.241 16.919 3.737 1.00 0.00 147 SER A C 3
ATOM 4045 O O . SER A 1 23 ? -20.084 16.650 2.541 1.00 0.00 147 SER A O 3
ATOM 4053 N N . VAL A 1 24 ? -19.236 16.960 4.616 1.00 0.00 148 VAL A N 3
ATOM 4054 C CA . VAL A 1 24 ? -17.847 16.686 4.241 1.00 0.00 148 VAL A CA 3
ATOM 4055 C C . VAL A 1 24 ? -17.244 15.591 5.127 1.00 0.00 148 VAL A C 3
ATOM 4056 O O . VAL A 1 24 ? -17.611 15.456 6.296 1.00 0.00 148 VAL A O 3
ATOM 4069 N N . ASP A 1 25 ? -16.319 14.812 4.571 1.00 0.00 149 ASP A N 3
ATOM 4070 C CA . ASP A 1 25 ? -15.671 13.734 5.323 1.00 0.00 149 ASP A CA 3
ATOM 4071 C C . ASP A 1 25 ? -14.308 14.188 5.885 1.00 0.00 149 ASP A C 3
ATOM 4072 O O . ASP A 1 25 ? -14.074 15.386 6.063 1.00 0.00 149 ASP A O 3
ATOM 4081 N N . LEU A 1 26 ? -13.424 13.229 6.184 1.00 0.00 150 LEU A N 3
ATOM 4082 C CA . LEU A 1 26 ? -12.101 13.533 6.744 1.00 0.00 150 LEU A CA 3
ATOM 4083 C C . LEU A 1 26 ? -11.290 14.483 5.853 1.00 0.00 150 LEU A C 3
ATOM 4084 O O . LEU A 1 26 ? -10.448 15.232 6.351 1.00 0.00 150 LEU A O 3
ATOM 4100 N N . ILE A 1 27 ? -11.537 14.455 4.542 1.00 0.00 151 ILE A N 3
ATOM 4101 C CA . ILE A 1 27 ? -10.815 15.326 3.613 1.00 0.00 151 ILE A CA 3
ATOM 4102 C C . ILE A 1 27 ? -11.759 16.336 2.954 1.00 0.00 151 ILE A C 3
ATOM 4103 O O . ILE A 1 27 ? -12.955 16.366 3.249 1.00 0.00 151 ILE A O 3
ATOM 4119 N N . GLY A 1 28 ? -11.221 17.167 2.058 1.00 0.00 152 GLY A N 3
ATOM 4120 C CA . GLY A 1 28 ? -12.040 18.165 1.378 1.00 0.00 152 GLY A CA 3
ATOM 4121 C C . GLY A 1 28 ? -13.001 17.563 0.362 1.00 0.00 152 GLY A C 3
ATOM 4122 O O . GLY A 1 28 ? -13.037 17.993 -0.791 1.00 0.00 152 GLY A O 3
ATOM 4126 N N . THR A 1 29 ? -13.788 16.577 0.790 1.00 0.00 153 THR A N 3
ATOM 4127 C CA . THR A 1 29 ? -14.753 15.928 -0.092 1.00 0.00 153 THR A CA 3
ATOM 4128 C C . THR A 1 29 ? -16.179 16.264 0.335 1.00 0.00 153 THR A C 3
ATOM 4129 O O . THR A 1 29 ? -16.657 15.798 1.370 1.00 0.00 153 THR A O 3
ATOM 4140 N N . CYS A 1 30 ? -16.854 17.081 -0.468 1.00 0.00 154 CYS A N 3
ATOM 4141 C CA . CYS A 1 30 ? -18.229 17.484 -0.171 1.00 0.00 154 CYS A CA 3
ATOM 4142 C C . CYS A 1 30 ? -19.239 16.528 -0.805 1.00 0.00 154 CYS A C 3
ATOM 4143 O O . CYS A 1 30 ? -19.215 16.301 -2.018 1.00 0.00 154 CYS A O 3
ATOM 4150 N N . TRP A 1 31 ? -20.128 15.982 0.023 1.00 0.00 155 TRP A N 3
ATOM 4151 C CA . TRP A 1 31 ? -21.158 15.055 -0.447 1.00 0.00 155 TRP A CA 3
ATOM 4152 C C . TRP A 1 31 ? -22.503 15.770 -0.596 1.00 0.00 155 TRP A C 3
ATOM 4153 O O . TRP A 1 31 ? -23.002 16.371 0.359 1.00 0.00 155 TRP A O 3
ATOM 4174 N N . PRO A 1 32 ? -23.109 15.723 -1.802 1.00 0.00 156 PRO A N 3
ATOM 4175 C CA . PRO A 1 32 ? -24.398 16.381 -2.072 1.00 0.00 156 PRO A CA 3
ATOM 4176 C C . PRO A 1 32 ? -25.615 15.551 -1.627 1.00 0.00 156 PRO A C 3
ATOM 4177 O O . PRO A 1 32 ? -26.577 15.396 -2.388 1.00 0.00 156 PRO A O 3
ATOM 4188 N N . ARG A 1 33 ? -25.559 15.042 -0.385 1.00 0.00 157 ARG A N 3
ATOM 4189 C CA . ARG A 1 33 ? -26.637 14.232 0.215 1.00 0.00 157 ARG A CA 3
ATOM 4190 C C . ARG A 1 33 ? -26.979 12.985 -0.617 1.00 0.00 157 ARG A C 3
ATOM 4191 O O . ARG A 1 33 ? -26.576 12.854 -1.772 1.00 0.00 157 ARG A O 3
ATOM 4212 N N . SER A 1 34 ? -27.730 12.066 -0.008 1.00 0.00 158 SER A N 3
ATOM 4213 C CA . SER A 1 34 ? -28.137 10.825 -0.681 1.00 0.00 158 SER A CA 3
ATOM 4214 C C . SER A 1 34 ? -29.268 10.129 0.083 1.00 0.00 158 SER A C 3
ATOM 4215 O O . SER A 1 34 ? -29.569 10.484 1.223 1.00 0.00 158 SER A O 3
ATOM 4223 N N . PRO A 1 35 ? -29.921 9.125 -0.534 1.00 0.00 159 PRO A N 3
ATOM 4224 C CA . PRO A 1 35 ? -31.018 8.391 0.096 1.00 0.00 159 PRO A CA 3
ATOM 4225 C C . PRO A 1 35 ? -30.529 7.211 0.945 1.00 0.00 159 PRO A C 3
ATOM 4226 O O . PRO A 1 35 ? -29.375 6.790 0.836 1.00 0.00 159 PRO A O 3
ATOM 4237 N N . ALA A 1 36 ? -31.416 6.676 1.784 1.00 0.00 160 ALA A N 3
ATOM 4238 C CA . ALA A 1 36 ? -31.072 5.543 2.639 1.00 0.00 160 ALA A CA 3
ATOM 4239 C C . ALA A 1 36 ? -30.932 4.261 1.817 1.00 0.00 160 ALA A C 3
ATOM 4240 O O . ALA A 1 36 ? -31.870 3.843 1.134 1.00 0.00 160 ALA A O 3
ATOM 4247 N N . GLY A 1 37 ? -29.751 3.645 1.886 1.00 0.00 161 GLY A N 3
ATOM 4248 C CA . GLY A 1 37 ? -29.499 2.416 1.143 1.00 0.00 161 GLY A CA 3
ATOM 4249 C C . GLY A 1 37 ? -28.805 2.650 -0.191 1.00 0.00 161 GLY A C 3
ATOM 4250 O O . GLY A 1 37 ? -28.889 1.812 -1.088 1.00 0.00 161 GLY A O 3
ATOM 4254 N N . GLN A 1 38 ? -28.116 3.787 -0.326 1.00 0.00 162 GLN A N 3
ATOM 4255 C CA . GLN A 1 38 ? -27.407 4.114 -1.563 1.00 0.00 162 GLN A CA 3
ATOM 4256 C C . GLN A 1 38 ? -25.892 4.002 -1.376 1.00 0.00 162 GLN A C 3
ATOM 4257 O O . GLN A 1 38 ? -25.359 4.356 -0.321 1.00 0.00 162 GLN A O 3
ATOM 4271 N N . LEU A 1 39 ? -25.206 3.508 -2.408 1.00 0.00 163 LEU A N 3
ATOM 4272 C CA . LEU A 1 39 ? -23.747 3.349 -2.368 1.00 0.00 163 LEU A CA 3
ATOM 4273 C C . LEU A 1 39 ? -23.037 4.706 -2.352 1.00 0.00 163 LEU A C 3
ATOM 4274 O O . LEU A 1 39 ? -22.022 4.874 -1.679 1.00 0.00 163 LEU A O 3
ATOM 4290 N N . VAL A 1 40 ? -23.582 5.670 -3.097 1.00 0.00 164 VAL A N 3
ATOM 4291 C CA . VAL A 1 40 ? -23.014 7.021 -3.169 1.00 0.00 164 VAL A CA 3
ATOM 4292 C C . VAL A 1 40 ? -21.516 6.987 -3.505 1.00 0.00 164 VAL A C 3
ATOM 4293 O O . VAL A 1 40 ? -20.660 7.005 -2.616 1.00 0.00 164 VAL A O 3
ATOM 4306 N N . VAL A 1 41 ? -21.212 6.934 -4.800 1.00 0.00 165 VAL A N 3
ATOM 4307 C CA . VAL A 1 41 ? -19.825 6.893 -5.261 1.00 0.00 165 VAL A CA 3
ATOM 4308 C C . VAL A 1 41 ? -19.242 8.301 -5.421 1.00 0.00 165 VAL A C 3
ATOM 4309 O O . VAL A 1 41 ? -19.886 9.197 -5.971 1.00 0.00 165 VAL A O 3
ATOM 4322 N N . ARG A 1 42 ? -18.019 8.487 -4.927 1.00 0.00 166 ARG A N 3
ATOM 4323 C CA . ARG A 1 42 ? -17.344 9.780 -5.007 1.00 0.00 166 ARG A CA 3
ATOM 4324 C C . ARG A 1 42 ? -15.833 9.600 -5.182 1.00 0.00 166 ARG A C 3
ATOM 4325 O O . ARG A 1 42 ? -15.089 9.522 -4.200 1.00 0.00 166 ARG A O 3
ATOM 4346 N N . PRO A 1 43 ? -15.357 9.537 -6.442 1.00 0.00 167 PRO A N 3
ATOM 4347 C CA . PRO A 1 43 ? -13.928 9.374 -6.741 1.00 0.00 167 PRO A CA 3
ATOM 4348 C C . PRO A 1 43 ? -13.068 10.470 -6.104 1.00 0.00 167 PRO A C 3
ATOM 4349 O O . PRO A 1 43 ? -13.547 11.576 -5.830 1.00 0.00 167 PRO A O 3
ATOM 4360 N N . CYS A 1 44 ? -11.799 10.146 -5.864 1.00 0.00 168 CYS A N 3
ATOM 4361 C CA . CYS A 1 44 ? -10.854 11.085 -5.247 1.00 0.00 168 CYS A CA 3
ATOM 4362 C C . CYS A 1 44 ? -10.757 12.396 -6.032 1.00 0.00 168 CYS A C 3
ATOM 4363 O O . CYS A 1 44 ? -11.011 12.432 -7.238 1.00 0.00 168 CYS A O 3
ATOM 4370 N N . PRO A 1 45 ? -10.370 13.495 -5.353 1.00 0.00 169 PRO A N 3
ATOM 4371 C CA . PRO A 1 45 ? -10.222 14.812 -5.992 1.00 0.00 169 PRO A CA 3
ATOM 4372 C C . PRO A 1 45 ? -8.970 14.890 -6.876 1.00 0.00 169 PRO A C 3
ATOM 4373 O O . PRO A 1 45 ? -8.326 13.875 -7.150 1.00 0.00 169 PRO A O 3
ATOM 4384 N N . ALA A 1 46 ? -8.625 16.099 -7.321 1.00 0.00 170 ALA A N 3
ATOM 4385 C CA . ALA A 1 46 ? -7.450 16.298 -8.167 1.00 0.00 170 ALA A CA 3
ATOM 4386 C C . ALA A 1 46 ? -6.216 16.650 -7.330 1.00 0.00 170 ALA A C 3
ATOM 4387 O O . ALA A 1 46 ? -5.944 17.824 -7.068 1.00 0.00 170 ALA A O 3
ATOM 4394 N N . PHE A 1 47 ? -5.474 15.618 -6.918 1.00 0.00 171 PHE A N 3
ATOM 4395 C CA . PHE A 1 47 ? -4.259 15.795 -6.111 1.00 0.00 171 PHE A CA 3
ATOM 4396 C C . PHE A 1 47 ? -4.587 16.210 -4.670 1.00 0.00 171 PHE A C 3
ATOM 4397 O O . PHE A 1 47 ? -5.709 16.620 -4.364 1.00 0.00 171 PHE A O 3
ATOM 4414 N N . PHE A 1 48 ? -3.594 16.088 -3.786 1.00 0.00 172 PHE A N 3
ATOM 4415 C CA . PHE A 1 48 ? -3.763 16.437 -2.373 1.00 0.00 172 PHE A CA 3
ATOM 4416 C C . PHE A 1 48 ? -2.854 17.608 -1.978 1.00 0.00 172 PHE A C 3
ATOM 4417 O O . PHE A 1 48 ? -2.271 18.267 -2.842 1.00 0.00 172 PHE A O 3
ATOM 4434 N N . TYR A 1 49 ? -2.737 17.857 -0.668 1.00 0.00 173 TYR A N 3
ATOM 4435 C CA . TYR A 1 49 ? -1.893 18.947 -0.155 1.00 0.00 173 TYR A CA 3
ATOM 4436 C C . TYR A 1 49 ? -0.516 18.932 -0.824 1.00 0.00 173 TYR A C 3
ATOM 4437 O O . TYR A 1 49 ? -0.089 19.926 -1.409 1.00 0.00 173 TYR A O 3
ATOM 4455 N N . GLY A 1 50 ? 0.167 17.790 -0.737 1.00 0.00 174 GLY A N 3
ATOM 4456 C CA . GLY A 1 50 ? 1.483 17.652 -1.344 1.00 0.00 174 GLY A CA 3
ATOM 4457 C C . GLY A 1 50 ? 1.677 16.300 -2.004 1.00 0.00 174 GLY A C 3
ATOM 4458 O O . GLY A 1 50 ? 2.669 15.619 -1.747 1.00 0.00 174 GLY A O 3
ATOM 4462 N N . VAL A 1 51 ? 0.728 15.904 -2.853 1.00 0.00 175 VAL A N 3
ATOM 4463 C CA . VAL A 1 51 ? 0.807 14.611 -3.542 1.00 0.00 175 VAL A CA 3
ATOM 4464 C C . VAL A 1 51 ? -0.298 14.448 -4.594 1.00 0.00 175 VAL A C 3
ATOM 4465 O O . VAL A 1 51 ? -1.399 14.992 -4.453 1.00 0.00 175 VAL A O 3
ATOM 4478 N N . ARG A 1 52 ? 0.005 13.694 -5.653 1.00 0.00 176 ARG A N 3
ATOM 4479 C CA . ARG A 1 52 ? -0.953 13.457 -6.734 1.00 0.00 176 ARG A CA 3
ATOM 4480 C C . ARG A 1 52 ? -1.698 12.133 -6.534 1.00 0.00 176 ARG A C 3
ATOM 4481 O O . ARG A 1 52 ? -1.177 11.058 -6.845 1.00 0.00 176 ARG A O 3
ATOM 4502 N N . TYR A 1 53 ? -2.917 12.226 -6.002 1.00 0.00 177 TYR A N 3
ATOM 4503 C CA . TYR A 1 53 ? -3.745 11.049 -5.741 1.00 0.00 177 TYR A CA 3
ATOM 4504 C C . TYR A 1 53 ? -4.490 10.581 -6.987 1.00 0.00 177 TYR A C 3
ATOM 4505 O O . TYR A 1 53 ? -4.828 11.378 -7.864 1.00 0.00 177 TYR A O 3
ATOM 4523 N N . ASN A 1 54 ? -4.749 9.277 -7.048 1.00 0.00 178 ASN A N 3
ATOM 4524 C CA . ASN A 1 54 ? -5.461 8.684 -8.175 1.00 0.00 178 ASN A CA 3
ATOM 4525 C C . ASN A 1 54 ? -6.973 8.869 -8.035 1.00 0.00 178 ASN A C 3
ATOM 4526 O O . ASN A 1 54 ? -7.604 8.317 -7.130 1.00 0.00 178 ASN A O 3
ATOM 4537 N N . THR A 1 55 ? -7.545 9.651 -8.949 1.00 0.00 179 THR A N 3
ATOM 4538 C CA . THR A 1 55 ? -8.987 9.915 -8.955 1.00 0.00 179 THR A CA 3
ATOM 4539 C C . THR A 1 55 ? -9.740 8.880 -9.801 1.00 0.00 179 THR A C 3
ATOM 4540 O O . THR A 1 55 ? -10.963 8.771 -9.714 1.00 0.00 179 THR A O 3
ATOM 4551 N N . THR A 1 56 ? -9.003 8.112 -10.612 1.00 0.00 180 THR A N 3
ATOM 4552 C CA . THR A 1 56 ? -9.597 7.081 -11.475 1.00 0.00 180 THR A CA 3
ATOM 4553 C C . THR A 1 56 ? -10.048 5.845 -10.676 1.00 0.00 180 THR A C 3
ATOM 4554 O O . THR A 1 56 ? -9.773 4.706 -11.068 1.00 0.00 180 THR A O 3
ATOM 4565 N N . ASN A 1 57 ? -10.750 6.074 -9.565 1.00 0.00 181 ASN A N 3
ATOM 4566 C CA . ASN A 1 57 ? -11.242 4.987 -8.721 1.00 0.00 181 ASN A CA 3
ATOM 4567 C C . ASN A 1 57 ? -12.601 5.357 -8.118 1.00 0.00 181 ASN A C 3
ATOM 4568 O O . ASN A 1 57 ? -12.709 6.311 -7.344 1.00 0.00 181 ASN A O 3
ATOM 4579 N N . ASN A 1 58 ? -13.638 4.613 -8.501 1.00 0.00 182 ASN A N 3
ATOM 4580 C CA . ASN A 1 58 ? -14.998 4.878 -8.024 1.00 0.00 182 ASN A CA 3
ATOM 4581 C C . ASN A 1 58 ? -15.188 4.479 -6.556 1.00 0.00 182 ASN A C 3
ATOM 4582 O O . ASN A 1 58 ? -15.659 3.379 -6.253 1.00 0.00 182 ASN A O 3
ATOM 4593 N N . GLY A 1 59 ? -14.834 5.394 -5.650 1.00 0.00 183 GLY A N 3
ATOM 4594 C CA . GLY A 1 59 ? -14.985 5.138 -4.223 1.00 0.00 183 GLY A CA 3
ATOM 4595 C C . GLY A 1 59 ? -16.399 5.408 -3.736 1.00 0.00 183 GLY A C 3
ATOM 4596 O O . GLY A 1 59 ? -16.898 6.529 -3.851 1.00 0.00 183 GLY A O 3
ATOM 4600 N N . TYR A 1 60 ? -17.055 4.379 -3.212 1.00 0.00 184 TYR A N 3
ATOM 4601 C CA . TYR A 1 60 ? -18.435 4.508 -2.726 1.00 0.00 184 TYR A CA 3
ATOM 4602 C C . TYR A 1 60 ? -18.517 4.599 -1.192 1.00 0.00 184 TYR A C 3
ATOM 4603 O O . TYR A 1 60 ? -17.515 4.463 -0.488 1.00 0.00 184 TYR A O 3
ATOM 4621 N N . ARG A 1 61 ? -19.731 4.820 -0.690 1.00 0.00 185 ARG A N 3
ATOM 4622 C CA . ARG A 1 61 ? -19.987 4.921 0.749 1.00 0.00 185 ARG A CA 3
ATOM 4623 C C . ARG A 1 61 ? -20.974 3.830 1.194 1.00 0.00 185 ARG A C 3
ATOM 4624 O O . ARG A 1 61 ? -21.509 3.091 0.365 1.00 0.00 185 ARG A O 3
ATOM 4645 N N . GLU A 1 62 ? -21.216 3.730 2.501 1.00 0.00 186 GLU A N 3
ATOM 4646 C CA . GLU A 1 62 ? -22.142 2.723 3.029 1.00 0.00 186 GLU A CA 3
ATOM 4647 C C . GLU A 1 62 ? -23.197 3.350 3.941 1.00 0.00 186 GLU A C 3
ATOM 4648 O O . GLU A 1 62 ? -23.050 3.350 5.166 1.00 0.00 186 GLU A O 3
ATOM 4660 N N . CYS A 1 63 ? -24.265 3.886 3.345 1.00 0.00 187 CYS A N 3
ATOM 4661 C CA . CYS A 1 63 ? -25.333 4.512 4.126 1.00 0.00 187 CYS A CA 3
ATOM 4662 C C . CYS A 1 63 ? -26.302 3.468 4.669 1.00 0.00 187 CYS A C 3
ATOM 4663 O O . CYS A 1 63 ? -27.349 3.206 4.073 1.00 0.00 187 CYS A O 3
ATOM 4670 N N . LEU A 1 64 ? -25.941 2.881 5.809 1.00 0.00 188 LEU A N 3
ATOM 4671 C CA . LEU A 1 64 ? -26.773 1.864 6.455 1.00 0.00 188 LEU A CA 3
ATOM 4672 C C . LEU A 1 64 ? -28.149 2.438 6.807 1.00 0.00 188 LEU A C 3
ATOM 4673 O O . LEU A 1 64 ? -28.253 3.543 7.344 1.00 0.00 188 LEU A O 3
ATOM 4689 N N . ALA A 1 65 ? -29.203 1.686 6.496 1.00 0.00 189 ALA A N 3
ATOM 4690 C CA . ALA A 1 65 ? -30.570 2.127 6.774 1.00 0.00 189 ALA A CA 3
ATOM 4691 C C . ALA A 1 65 ? -30.825 2.253 8.279 1.00 0.00 189 ALA A C 3
ATOM 4692 O O . ALA A 1 65 ? -31.289 1.311 8.925 1.00 0.00 189 ALA A O 3
ATOM 4699 N N . ASN A 1 66 ? -30.508 3.424 8.835 1.00 0.00 190 ASN A N 3
ATOM 4700 C CA . ASN A 1 66 ? -30.699 3.674 10.265 1.00 0.00 190 ASN A CA 3
ATOM 4701 C C . ASN A 1 66 ? -30.851 5.172 10.560 1.00 0.00 190 ASN A C 3
ATOM 4702 O O . ASN A 1 66 ? -31.961 5.653 10.786 1.00 0.00 190 ASN A O 3
ATOM 4713 N N . GLY A 1 67 ? -29.735 5.904 10.556 1.00 0.00 191 GLY A N 3
ATOM 4714 C CA . GLY A 1 67 ? -29.785 7.336 10.828 1.00 0.00 191 GLY A CA 3
ATOM 4715 C C . GLY A 1 67 ? -28.410 7.966 10.950 1.00 0.00 191 GLY A C 3
ATOM 4716 O O . GLY A 1 67 ? -28.024 8.430 12.025 1.00 0.00 191 GLY A O 3
ATOM 4720 N N . SER A 1 68 ? -27.665 7.982 9.847 1.00 0.00 192 SER A N 3
ATOM 4721 C CA . SER A 1 68 ? -26.320 8.561 9.828 1.00 0.00 192 SER A CA 3
ATOM 4722 C C . SER A 1 68 ? -25.754 8.569 8.410 1.00 0.00 192 SER A C 3
ATOM 4723 O O . SER A 1 68 ? -26.164 7.769 7.567 1.00 0.00 192 SER A O 3
ATOM 4731 N N . TRP A 1 69 ? -24.813 9.473 8.146 1.00 0.00 193 TRP A N 3
ATOM 4732 C CA . TRP A 1 69 ? -24.206 9.567 6.819 1.00 0.00 193 TRP A CA 3
ATOM 4733 C C . TRP A 1 69 ? -23.253 8.396 6.553 1.00 0.00 193 TRP A C 3
ATOM 4734 O O . TRP A 1 69 ? -22.050 8.587 6.366 1.00 0.00 193 TRP A O 3
ATOM 4755 N N . ALA A 1 70 ? -23.815 7.186 6.510 1.00 0.00 194 ALA A N 3
ATOM 4756 C CA . ALA A 1 70 ? -23.042 5.972 6.235 1.00 0.00 194 ALA A CA 3
ATOM 4757 C C . ALA A 1 70 ? -22.117 5.569 7.384 1.00 0.00 194 ALA A C 3
ATOM 4758 O O . ALA A 1 70 ? -22.011 6.261 8.398 1.00 0.00 194 ALA A O 3
ATOM 4765 N N . ALA A 1 71 ? -21.452 4.427 7.204 1.00 0.00 195 ALA A N 3
ATOM 4766 C CA . ALA A 1 71 ? -20.528 3.897 8.202 1.00 0.00 195 ALA A CA 3
ATOM 4767 C C . ALA A 1 71 ? -19.068 4.047 7.759 1.00 0.00 195 ALA A C 3
ATOM 4768 O O . ALA A 1 71 ? -18.206 4.392 8.565 1.00 0.00 195 ALA A O 3
ATOM 4775 N N . ARG A 1 72 ? -18.792 3.780 6.480 1.00 0.00 196 ARG A N 3
ATOM 4776 C CA . ARG A 1 72 ? -17.429 3.885 5.954 1.00 0.00 196 ARG A CA 3
ATOM 4777 C C . ARG A 1 72 ? -17.403 4.437 4.523 1.00 0.00 196 ARG A C 3
ATOM 4778 O O . ARG A 1 72 ? -18.410 4.400 3.807 1.00 0.00 196 ARG A O 3
ATOM 4799 N N . VAL A 1 73 ? -16.236 4.943 4.122 1.00 0.00 197 VAL A N 3
ATOM 4800 C CA . VAL A 1 73 ? -16.042 5.501 2.784 1.00 0.00 197 VAL A CA 3
ATOM 4801 C C . VAL A 1 73 ? -14.998 4.694 2.012 1.00 0.00 197 VAL A C 3
ATOM 4802 O O . VAL A 1 73 ? -13.855 4.556 2.452 1.00 0.00 197 VAL A O 3
ATOM 4815 N N . ASN A 1 74 ? -15.388 4.165 0.857 1.00 0.00 198 ASN A N 3
ATOM 4816 C CA . ASN A 1 74 ? -14.476 3.378 0.030 1.00 0.00 198 ASN A CA 3
ATOM 4817 C C . ASN A 1 74 ? -13.443 4.293 -0.651 1.00 0.00 198 ASN A C 3
ATOM 4818 O O . ASN A 1 74 ? -13.420 4.440 -1.874 1.00 0.00 198 ASN A O 3
ATOM 4829 N N . TYR A 1 75 ? -12.590 4.910 0.164 1.00 0.00 199 TYR A N 3
ATOM 4830 C CA . TYR A 1 75 ? -11.554 5.812 -0.339 1.00 0.00 199 TYR A CA 3
ATOM 4831 C C . TYR A 1 75 ? -10.192 5.116 -0.437 1.00 0.00 199 TYR A C 3
ATOM 4832 O O . TYR A 1 75 ? -9.285 5.618 -1.107 1.00 0.00 199 TYR A O 3
ATOM 4850 N N . SER A 1 76 ? -10.044 3.960 0.227 1.00 0.00 200 SER A N 3
ATOM 4851 C CA . SER A 1 76 ? -8.782 3.210 0.197 1.00 0.00 200 SER A CA 3
ATOM 4852 C C . SER A 1 76 ? -8.229 3.105 -1.226 1.00 0.00 200 SER A C 3
ATOM 4853 O O . SER A 1 76 ? -7.010 3.099 -1.419 1.00 0.00 200 SER A O 3
ATOM 4861 N N . GLU A 1 77 ? -9.128 3.047 -2.218 1.00 0.00 201 GLU A N 3
ATOM 4862 C CA . GLU A 1 77 ? -8.726 2.973 -3.627 1.00 0.00 201 GLU A CA 3
ATOM 4863 C C . GLU A 1 77 ? -7.683 4.053 -3.952 1.00 0.00 201 GLU A C 3
ATOM 4864 O O . GLU A 1 77 ? -6.802 3.852 -4.794 1.00 0.00 201 GLU A O 3
ATOM 4876 N N . CYS A 1 78 ? -7.774 5.190 -3.255 1.00 0.00 202 CYS A N 3
ATOM 4877 C CA . CYS A 1 78 ? -6.828 6.285 -3.440 1.00 0.00 202 CYS A CA 3
ATOM 4878 C C . CYS A 1 78 ? -5.479 5.913 -2.827 1.00 0.00 202 CYS A C 3
ATOM 4879 O O . CYS A 1 78 ? -5.386 5.651 -1.625 1.00 0.00 202 CYS A O 3
ATOM 4886 N N . GLN A 1 79 ? -4.437 5.866 -3.658 1.00 0.00 203 GLN A N 3
ATOM 4887 C CA . GLN A 1 79 ? -3.097 5.501 -3.190 1.00 0.00 203 GLN A CA 3
ATOM 4888 C C . GLN A 1 79 ? -1.987 6.315 -3.878 1.00 0.00 203 GLN A C 3
ATOM 4889 O O . GLN A 1 79 ? -0.814 5.947 -3.801 1.00 0.00 203 GLN A O 3
ATOM 4903 N N . GLU A 1 80 ? -2.361 7.418 -4.535 1.00 0.00 204 GLU A N 3
ATOM 4904 C CA . GLU A 1 80 ? -1.402 8.289 -5.228 1.00 0.00 204 GLU A CA 3
ATOM 4905 C C . GLU A 1 80 ? -0.773 7.604 -6.445 1.00 0.00 204 GLU A C 3
ATOM 4906 O O . GLU A 1 80 ? -0.663 6.380 -6.505 1.00 0.00 204 GLU A O 3
ATOM 4918 N N . ILE A 1 81 ? -0.352 8.416 -7.414 1.00 0.00 205 ILE A N 3
ATOM 4919 C CA . ILE A 1 81 ? 0.286 7.905 -8.631 1.00 0.00 205 ILE A CA 3
ATOM 4920 C C . ILE A 1 81 ? 1.511 8.746 -9.000 1.00 0.00 205 ILE A C 3
ATOM 4921 O O . ILE A 1 81 ? 1.837 8.914 -10.177 1.00 0.00 205 ILE A O 3
ATOM 4937 N N . LEU A 1 82 ? 2.188 9.274 -7.979 1.00 0.00 206 LEU A N 3
ATOM 4938 C CA . LEU A 1 82 ? 3.380 10.098 -8.183 1.00 0.00 206 LEU A CA 3
ATOM 4939 C C . LEU A 1 82 ? 4.462 9.327 -8.943 1.00 0.00 206 LEU A C 3
ATOM 4940 O O . LEU A 1 82 ? 5.189 9.902 -9.751 1.00 0.00 206 LEU A O 3
ATOM 4956 N N . ASN A 1 83 ? 4.555 8.023 -8.683 1.00 0.00 207 ASN A N 3
ATOM 4957 C CA . ASN A 1 83 ? 5.542 7.183 -9.352 1.00 0.00 207 ASN A CA 3
ATOM 4958 C C . ASN A 1 83 ? 4.864 6.167 -10.274 1.00 0.00 207 ASN A C 3
ATOM 4959 O O . ASN A 1 83 ? 5.089 6.178 -11.483 1.00 0.00 207 ASN A O 3
ATOM 4970 N N . GLU A 1 84 ? 4.032 5.298 -9.700 1.00 0.00 208 GLU A N 3
ATOM 4971 C CA . GLU A 1 84 ? 3.324 4.282 -10.480 1.00 0.00 208 GLU A CA 3
ATOM 4972 C C . GLU A 1 84 ? 1.813 4.512 -10.437 1.00 0.00 208 GLU A C 3
ATOM 4973 O O . GLU A 1 84 ? 1.122 4.361 -11.447 1.00 0.00 208 GLU A O 3
ATOM 4985 N N . PRO B 2 1 ? 24.096 -1.299 -20.844 1.00 0.00 304 PRO B N 3
ATOM 4986 C CA . PRO B 2 1 ? 24.768 -1.707 -22.085 1.00 0.00 304 PRO B CA 3
ATOM 4987 C C . PRO B 2 1 ? 24.486 -3.169 -22.453 1.00 0.00 304 PRO B C 3
ATOM 4988 O O . PRO B 2 1 ? 23.910 -3.916 -21.661 1.00 0.00 304 PRO B O 3
ATOM 4999 N N . PRO B 2 2 ? 24.896 -3.602 -23.666 1.00 0.00 305 PRO B N 3
ATOM 5000 C CA . PRO B 2 2 ? 24.689 -4.983 -24.132 1.00 0.00 305 PRO B CA 3
ATOM 5001 C C . PRO B 2 2 ? 25.131 -6.025 -23.100 1.00 0.00 305 PRO B C 3
ATOM 5002 O O . PRO B 2 2 ? 24.493 -7.068 -22.946 1.00 0.00 305 PRO B O 3
ATOM 5013 N N . ILE B 2 3 ? 26.218 -5.730 -22.388 1.00 0.00 306 ILE B N 3
ATOM 5014 C CA . ILE B 2 3 ? 26.738 -6.634 -21.365 1.00 0.00 306 ILE B CA 3
ATOM 5015 C C . ILE B 2 3 ? 26.685 -5.979 -19.980 1.00 0.00 306 ILE B C 3
ATOM 5016 O O . ILE B 2 3 ? 27.219 -4.887 -19.777 1.00 0.00 306 ILE B O 3
ATOM 5032 N N . SER B 2 4 ? 26.028 -6.653 -19.033 1.00 0.00 307 SER B N 3
ATOM 5033 C CA . SER B 2 4 ? 25.895 -6.142 -17.663 1.00 0.00 307 SER B CA 3
ATOM 5034 C C . SER B 2 4 ? 25.065 -4.853 -17.628 1.00 0.00 307 SER B C 3
ATOM 5035 O O . SER B 2 4 ? 25.568 -3.781 -17.283 1.00 0.00 307 SER B O 3
ATOM 5043 N N . LEU B 2 5 ? 23.786 -4.963 -17.992 1.00 0.00 308 LEU B N 3
ATOM 5044 C CA . LEU B 2 5 ? 22.888 -3.807 -18.008 1.00 0.00 308 LEU B CA 3
ATOM 5045 C C . LEU B 2 5 ? 22.130 -3.661 -16.679 1.00 0.00 308 LEU B C 3
ATOM 5046 O O . LEU B 2 5 ? 22.554 -2.904 -15.803 1.00 0.00 308 LEU B O 3
ATOM 5062 N N . ASP B 2 6 ? 21.014 -4.383 -16.528 1.00 0.00 309 ASP B N 3
ATOM 5063 C CA . ASP B 2 6 ? 20.215 -4.316 -15.305 1.00 0.00 309 ASP B CA 3
ATOM 5064 C C . ASP B 2 6 ? 21.004 -4.824 -14.097 1.00 0.00 309 ASP B C 3
ATOM 5065 O O . ASP B 2 6 ? 21.068 -4.152 -13.067 1.00 0.00 309 ASP B O 3
ATOM 5074 N N . LEU B 2 7 ? 21.595 -6.013 -14.226 1.00 0.00 310 LEU B N 3
ATOM 5075 C CA . LEU B 2 7 ? 22.370 -6.611 -13.136 1.00 0.00 310 LEU B CA 3
ATOM 5076 C C . LEU B 2 7 ? 23.391 -5.624 -12.566 1.00 0.00 310 LEU B C 3
ATOM 5077 O O . LEU B 2 7 ? 23.425 -5.388 -11.358 1.00 0.00 310 LEU B O 3
ATOM 5093 N N . THR B 2 8 ? 24.211 -5.040 -13.438 1.00 0.00 311 THR B N 3
ATOM 5094 C CA . THR B 2 8 ? 25.219 -4.068 -13.009 1.00 0.00 311 THR B CA 3
ATOM 5095 C C . THR B 2 8 ? 24.562 -2.827 -12.393 1.00 0.00 311 THR B C 3
ATOM 5096 O O . THR B 2 8 ? 25.089 -2.246 -11.443 1.00 0.00 311 THR B O 3
ATOM 5107 N N . PHE B 2 9 ? 23.412 -2.428 -12.940 1.00 0.00 312 PHE B N 3
ATOM 5108 C CA . PHE B 2 9 ? 22.688 -1.258 -12.443 1.00 0.00 312 PHE B CA 3
ATOM 5109 C C . PHE B 2 9 ? 21.843 -1.578 -11.199 1.00 0.00 312 PHE B C 3
ATOM 5110 O O . PHE B 2 9 ? 21.351 -0.661 -10.539 1.00 0.00 312 PHE B O 3
ATOM 5127 N N . ASN B 2 10 ? 21.668 -2.868 -10.883 1.00 0.00 313 ASN B N 3
ATOM 5128 C CA . ASN B 2 10 ? 20.870 -3.283 -9.719 1.00 0.00 313 ASN B CA 3
ATOM 5129 C C . ASN B 2 10 ? 21.192 -2.439 -8.487 1.00 0.00 313 ASN B C 3
ATOM 5130 O O . ASN B 2 10 ? 20.283 -1.934 -7.828 1.00 0.00 313 ASN B O 3
ATOM 5141 N N . LEU B 2 11 ? 22.487 -2.277 -8.191 1.00 0.00 314 LEU B N 3
ATOM 5142 C CA . LEU B 2 11 ? 22.925 -1.474 -7.043 1.00 0.00 314 LEU B CA 3
ATOM 5143 C C . LEU B 2 11 ? 22.195 -0.129 -7.010 1.00 0.00 314 LEU B C 3
ATOM 5144 O O . LEU B 2 11 ? 21.769 0.335 -5.952 1.00 0.00 314 LEU B O 3
ATOM 5160 N N . LEU B 2 12 ? 22.035 0.476 -8.185 1.00 0.00 315 LEU B N 3
ATOM 5161 C CA . LEU B 2 12 ? 21.336 1.751 -8.316 1.00 0.00 315 LEU B CA 3
ATOM 5162 C C . LEU B 2 12 ? 19.829 1.512 -8.434 1.00 0.00 315 LEU B C 3
ATOM 5163 O O . LEU B 2 12 ? 19.032 2.161 -7.754 1.00 0.00 315 LEU B O 3
ATOM 5179 N N . ARG B 2 13 ? 19.452 0.563 -9.295 1.00 0.00 316 ARG B N 3
ATOM 5180 C CA . ARG B 2 13 ? 18.046 0.213 -9.508 1.00 0.00 316 ARG B CA 3
ATOM 5181 C C . ARG B 2 13 ? 17.341 -0.089 -8.183 1.00 0.00 316 ARG B C 3
ATOM 5182 O O . ARG B 2 13 ? 16.239 0.406 -7.932 1.00 0.00 316 ARG B O 3
ATOM 5203 N N . GLU B 2 14 ? 17.982 -0.898 -7.337 1.00 0.00 317 GLU B N 3
ATOM 5204 C CA . GLU B 2 14 ? 17.417 -1.256 -6.036 1.00 0.00 317 GLU B CA 3
ATOM 5205 C C . GLU B 2 14 ? 17.290 -0.017 -5.148 1.00 0.00 317 GLU B C 3
ATOM 5206 O O . GLU B 2 14 ? 16.190 0.333 -4.709 1.00 0.00 317 GLU B O 3
ATOM 5218 N N . VAL B 2 15 ? 18.418 0.655 -4.902 1.00 0.00 318 VAL B N 3
ATOM 5219 C CA . VAL B 2 15 ? 18.431 1.867 -4.081 1.00 0.00 318 VAL B CA 3
ATOM 5220 C C . VAL B 2 15 ? 17.423 2.890 -4.607 1.00 0.00 318 VAL B C 3
ATOM 5221 O O . VAL B 2 15 ? 16.659 3.471 -3.833 1.00 0.00 318 VAL B O 3
ATOM 5234 N N . LEU B 2 16 ? 17.415 3.094 -5.930 1.00 0.00 319 LEU B N 3
ATOM 5235 C CA . LEU B 2 16 ? 16.486 4.036 -6.557 1.00 0.00 319 LEU B CA 3
ATOM 5236 C C . LEU B 2 16 ? 15.043 3.707 -6.170 1.00 0.00 319 LEU B C 3
ATOM 5237 O O . LEU B 2 16 ? 14.308 4.573 -5.690 1.00 0.00 319 LEU B O 3
ATOM 5253 N N . GLU B 2 17 ? 14.649 2.446 -6.359 1.00 0.00 320 GLU B N 3
ATOM 5254 C CA . GLU B 2 17 ? 13.301 2.004 -6.006 1.00 0.00 320 GLU B CA 3
ATOM 5255 C C . GLU B 2 17 ? 13.043 2.211 -4.511 1.00 0.00 320 GLU B C 3
ATOM 5256 O O . GLU B 2 17 ? 11.994 2.728 -4.119 1.00 0.00 320 GLU B O 3
ATOM 5268 N N . ILE B 2 18 ? 14.021 1.819 -3.685 1.00 0.00 321 ILE B N 3
ATOM 5269 C CA . ILE B 2 18 ? 13.917 1.974 -2.231 1.00 0.00 321 ILE B CA 3
ATOM 5270 C C . ILE B 2 18 ? 13.734 3.448 -1.851 1.00 0.00 321 ILE B C 3
ATOM 5271 O O . ILE B 2 18 ? 12.800 3.798 -1.125 1.00 0.00 321 ILE B O 3
ATOM 5287 N N . ALA B 2 19 ? 14.620 4.308 -2.360 1.00 0.00 322 ALA B N 3
ATOM 5288 C CA . ALA B 2 19 ? 14.543 5.745 -2.088 1.00 0.00 322 ALA B CA 3
ATOM 5289 C C . ALA B 2 19 ? 13.171 6.297 -2.484 1.00 0.00 322 ALA B C 3
ATOM 5290 O O . ALA B 2 19 ? 12.568 7.083 -1.748 1.00 0.00 322 ALA B O 3
ATOM 5297 N N . LYS B 2 20 ? 12.683 5.864 -3.648 1.00 0.00 323 LYS B N 3
ATOM 5298 C CA . LYS B 2 20 ? 11.379 6.286 -4.159 1.00 0.00 323 LYS B CA 3
ATOM 5299 C C . LYS B 2 20 ? 10.269 6.051 -3.124 1.00 0.00 323 LYS B C 3
ATOM 5300 O O . LYS B 2 20 ? 9.339 6.848 -3.020 1.00 0.00 323 LYS B O 3
ATOM 5319 N N . ALA B 2 21 ? 10.375 4.959 -2.363 1.00 0.00 324 ALA B N 3
ATOM 5320 C CA . ALA B 2 21 ? 9.376 4.631 -1.341 1.00 0.00 324 ALA B CA 3
ATOM 5321 C C . ALA B 2 21 ? 9.599 5.414 -0.039 1.00 0.00 324 ALA B C 3
ATOM 5322 O O . ALA B 2 21 ? 8.640 5.749 0.661 1.00 0.00 324 ALA B O 3
ATOM 5329 N N . GLU B 2 22 ? 10.863 5.696 0.289 1.00 0.00 325 GLU B N 3
ATOM 5330 C CA . GLU B 2 22 ? 11.205 6.430 1.516 1.00 0.00 325 GLU B CA 3
ATOM 5331 C C . GLU B 2 22 ? 10.362 7.700 1.680 1.00 0.00 325 GLU B C 3
ATOM 5332 O O . GLU B 2 22 ? 9.787 7.936 2.746 1.00 0.00 325 GLU B O 3
ATOM 5344 N N . GLN B 2 23 ? 10.295 8.511 0.624 1.00 0.00 326 GLN B N 3
ATOM 5345 C CA . GLN B 2 23 ? 9.525 9.761 0.648 1.00 0.00 326 GLN B CA 3
ATOM 5346 C C . GLN B 2 23 ? 8.093 9.543 1.157 1.00 0.00 326 GLN B C 3
ATOM 5347 O O . GLN B 2 23 ? 7.590 10.333 1.958 1.00 0.00 326 GLN B O 3
ATOM 5361 N N . GLU B 2 24 ? 7.443 8.472 0.689 1.00 0.00 327 GLU B N 3
ATOM 5362 C CA . GLU B 2 24 ? 6.067 8.159 1.096 1.00 0.00 327 GLU B CA 3
ATOM 5363 C C . GLU B 2 24 ? 5.905 8.153 2.622 1.00 0.00 327 GLU B C 3
ATOM 5364 O O . GLU B 2 24 ? 4.828 8.471 3.132 1.00 0.00 327 GLU B O 3
ATOM 5376 N N . ALA B 2 25 ? 6.973 7.797 3.347 1.00 0.00 328 ALA B N 3
ATOM 5377 C CA . ALA B 2 25 ? 6.939 7.757 4.812 1.00 0.00 328 ALA B CA 3
ATOM 5378 C C . ALA B 2 25 ? 6.291 9.015 5.397 1.00 0.00 328 ALA B C 3
ATOM 5379 O O . ALA B 2 25 ? 5.511 8.932 6.348 1.00 0.00 328 ALA B O 3
ATOM 5386 N N . GLU B 2 26 ? 6.604 10.175 4.818 1.00 0.00 329 GLU B N 3
ATOM 5387 C CA . GLU B 2 26 ? 6.035 11.435 5.284 1.00 0.00 329 GLU B CA 3
ATOM 5388 C C . GLU B 2 26 ? 4.954 11.940 4.328 1.00 0.00 329 GLU B C 3
ATOM 5389 O O . GLU B 2 26 ? 5.048 11.771 3.110 1.00 0.00 329 GLU B O 3
ATOM 5401 N N . GLU B 2 27 ? 3.923 12.560 4.900 1.00 0.00 330 GLU B N 3
ATOM 5402 C CA . GLU B 2 27 ? 2.799 13.098 4.131 1.00 0.00 330 GLU B CA 3
ATOM 5403 C C . GLU B 2 27 ? 2.001 11.983 3.446 1.00 0.00 330 GLU B C 3
ATOM 5404 O O . GLU B 2 27 ? 0.869 11.702 3.839 1.00 0.00 330 GLU B O 3
ATOM 5416 N N . ALA B 2 28 ? 2.598 11.341 2.438 1.00 0.00 331 ALA B N 3
ATOM 5417 C CA . ALA B 2 28 ? 1.939 10.250 1.715 1.00 0.00 331 ALA B CA 3
ATOM 5418 C C . ALA B 2 28 ? 1.377 9.210 2.687 1.00 0.00 331 ALA B C 3
ATOM 5419 O O . ALA B 2 28 ? 0.198 8.854 2.613 1.00 0.00 331 ALA B O 3
ATOM 5426 N N . ALA B 2 29 ? 2.223 8.741 3.608 1.00 0.00 332 ALA B N 3
ATOM 5427 C CA . ALA B 2 29 ? 1.811 7.758 4.608 1.00 0.00 332 ALA B CA 3
ATOM 5428 C C . ALA B 2 29 ? 0.542 8.220 5.329 1.00 0.00 332 ALA B C 3
ATOM 5429 O O . ALA B 2 29 ? -0.499 7.563 5.249 1.00 0.00 332 ALA B O 3
ATOM 5436 N N . LYS B 2 30 ? 0.624 9.368 6.013 1.00 0.00 333 LYS B N 3
ATOM 5437 C CA . LYS B 2 30 ? -0.536 9.913 6.721 1.00 0.00 333 LYS B CA 3
ATOM 5438 C C . LYS B 2 30 ? -1.677 10.188 5.734 1.00 0.00 333 LYS B C 3
ATOM 5439 O O . LYS B 2 30 ? -2.837 9.883 6.022 1.00 0.00 333 LYS B O 3
ATOM 5458 N N . ASN B 2 31 ? -1.338 10.729 4.558 1.00 0.00 334 ASN B N 3
ATOM 5459 C CA . ASN B 2 31 ? -2.333 11.001 3.519 1.00 0.00 334 ASN B CA 3
ATOM 5460 C C . ASN B 2 31 ? -3.104 9.722 3.181 1.00 0.00 334 ASN B C 3
ATOM 5461 O O . ASN B 2 31 ? -4.333 9.719 3.144 1.00 0.00 334 ASN B O 3
ATOM 5472 N N . ARG B 2 32 ? -2.371 8.634 2.941 1.00 0.00 335 ARG B N 3
ATOM 5473 C CA . ARG B 2 32 ? -2.989 7.350 2.618 1.00 0.00 335 ARG B CA 3
ATOM 5474 C C . ARG B 2 32 ? -3.805 6.832 3.802 1.00 0.00 335 ARG B C 3
ATOM 5475 O O . ARG B 2 32 ? -4.922 6.338 3.629 1.00 0.00 335 ARG B O 3
ATOM 5496 N N . LEU B 2 33 ? -3.236 6.958 5.006 1.00 0.00 336 LEU B N 3
ATOM 5497 C CA . LEU B 2 33 ? -3.901 6.515 6.231 1.00 0.00 336 LEU B CA 3
ATOM 5498 C C . LEU B 2 33 ? -5.331 7.055 6.307 1.00 0.00 336 LEU B C 3
ATOM 5499 O O . LEU B 2 33 ? -6.287 6.282 6.369 1.00 0.00 336 LEU B O 3
ATOM 5515 N N . LEU B 2 34 ? -5.474 8.383 6.289 1.00 0.00 337 LEU B N 3
ATOM 5516 C CA . LEU B 2 34 ? -6.802 9.003 6.343 1.00 0.00 337 LEU B CA 3
ATOM 5517 C C . LEU B 2 34 ? -7.667 8.543 5.161 1.00 0.00 337 LEU B C 3
ATOM 5518 O O . LEU B 2 34 ? -8.884 8.381 5.294 1.00 0.00 337 LEU B O 3
ATOM 5534 N N . LEU B 2 35 ? -7.023 8.307 4.011 1.00 0.00 338 LEU B N 3
ATOM 5535 C CA . LEU B 2 35 ? -7.726 7.837 2.815 1.00 0.00 338 LEU B CA 3
ATOM 5536 C C . LEU B 2 35 ? -8.383 6.481 3.083 1.00 0.00 338 LEU B C 3
ATOM 5537 O O . LEU B 2 35 ? -9.558 6.277 2.770 1.00 0.00 338 LEU B O 3
ATOM 5553 N N . GLU B 2 36 ? -7.616 5.561 3.678 1.00 0.00 339 GLU B N 3
ATOM 5554 C CA . GLU B 2 36 ? -8.129 4.231 4.005 1.00 0.00 339 GLU B CA 3
ATOM 5555 C C . GLU B 2 36 ? -8.966 4.265 5.289 1.00 0.00 339 GLU B C 3
ATOM 5556 O O . GLU B 2 36 ? -9.972 3.563 5.393 1.00 0.00 339 GLU B O 3
ATOM 5568 N N . GLU B 2 37 ? -8.557 5.092 6.260 1.00 0.00 340 GLU B N 3
ATOM 5569 C CA . GLU B 2 37 ? -9.292 5.217 7.523 1.00 0.00 340 GLU B CA 3
ATOM 5570 C C . GLU B 2 37 ? -10.750 5.611 7.267 1.00 0.00 340 GLU B C 3
ATOM 5571 O O . GLU B 2 37 ? -11.673 4.983 7.794 1.00 0.00 340 GLU B O 3
ATOM 5583 N N . ALA B 2 38 ? -10.952 6.649 6.452 1.00 0.00 341 ALA B N 3
ATOM 5584 C CA . ALA B 2 38 ? -12.296 7.119 6.126 1.00 0.00 341 ALA B CA 3
ATOM 5585 C C . ALA B 2 38 ? -12.998 6.159 5.164 1.00 0.00 341 ALA B C 3
ATOM 5586 O O . ALA B 2 38 ? -14.119 5.713 5.423 1.00 0.00 341 ALA B O 3
ATOM 5593 N N . LEU A 1 1 ? -15.182 26.418 4.376 1.00 0.00 125 LEU A N 4
ATOM 5594 C CA . LEU A 1 1 ? -16.660 26.578 4.559 1.00 0.00 125 LEU A CA 4
ATOM 5595 C C . LEU A 1 1 ? -17.481 25.750 3.552 1.00 0.00 125 LEU A C 4
ATOM 5596 O O . LEU A 1 1 ? -18.646 26.056 3.292 1.00 0.00 125 LEU A O 4
ATOM 5614 N N . GLN A 1 2 ? -16.884 24.689 3.000 1.00 0.00 126 GLN A N 4
ATOM 5615 C CA . GLN A 1 2 ? -17.583 23.832 2.040 1.00 0.00 126 GLN A CA 4
ATOM 5616 C C . GLN A 1 2 ? -18.667 22.997 2.723 1.00 0.00 126 GLN A C 4
ATOM 5617 O O . GLN A 1 2 ? -19.742 22.792 2.156 1.00 0.00 126 GLN A O 4
ATOM 5631 N N . ASP A 1 3 ? -18.385 22.528 3.944 1.00 0.00 127 ASP A N 4
ATOM 5632 C CA . ASP A 1 3 ? -19.344 21.728 4.706 1.00 0.00 127 ASP A CA 4
ATOM 5633 C C . ASP A 1 3 ? -20.698 22.444 4.772 1.00 0.00 127 ASP A C 4
ATOM 5634 O O . ASP A 1 3 ? -21.677 21.984 4.182 1.00 0.00 127 ASP A O 4
ATOM 5643 N N . GLN A 1 4 ? -20.735 23.590 5.461 1.00 0.00 128 GLN A N 4
ATOM 5644 C CA . GLN A 1 4 ? -21.959 24.390 5.577 1.00 0.00 128 GLN A CA 4
ATOM 5645 C C . GLN A 1 4 ? -22.557 24.666 4.193 1.00 0.00 128 GLN A C 4
ATOM 5646 O O . GLN A 1 4 ? -23.775 24.574 4.002 1.00 0.00 128 GLN A O 4
ATOM 5660 N N . HIS A 1 5 ? -21.691 24.984 3.225 1.00 0.00 129 HIS A N 4
ATOM 5661 C CA . HIS A 1 5 ? -22.133 25.245 1.856 1.00 0.00 129 HIS A CA 4
ATOM 5662 C C . HIS A 1 5 ? -22.851 24.012 1.303 1.00 0.00 129 HIS A C 4
ATOM 5663 O O . HIS A 1 5 ? -23.987 24.100 0.833 1.00 0.00 129 HIS A O 4
ATOM 5678 N N . CYS A 1 6 ? -22.185 22.860 1.390 1.00 0.00 130 CYS A N 4
ATOM 5679 C CA . CYS A 1 6 ? -22.762 21.599 0.924 1.00 0.00 130 CYS A CA 4
ATOM 5680 C C . CYS A 1 6 ? -23.977 21.228 1.770 1.00 0.00 130 CYS A C 4
ATOM 5681 O O . CYS A 1 6 ? -25.036 20.901 1.236 1.00 0.00 130 CYS A O 4
ATOM 5688 N N . GLU A 1 7 ? -23.820 21.303 3.093 1.00 0.00 131 GLU A N 4
ATOM 5689 C CA . GLU A 1 7 ? -24.907 20.995 4.024 1.00 0.00 131 GLU A CA 4
ATOM 5690 C C . GLU A 1 7 ? -26.159 21.802 3.686 1.00 0.00 131 GLU A C 4
ATOM 5691 O O . GLU A 1 7 ? -27.272 21.272 3.700 1.00 0.00 131 GLU A O 4
ATOM 5703 N N . SER A 1 8 ? -25.966 23.085 3.373 1.00 0.00 132 SER A N 4
ATOM 5704 C CA . SER A 1 8 ? -27.074 23.981 3.023 1.00 0.00 132 SER A CA 4
ATOM 5705 C C . SER A 1 8 ? -27.984 23.372 1.949 1.00 0.00 132 SER A C 4
ATOM 5706 O O . SER A 1 8 ? -29.208 23.493 2.026 1.00 0.00 132 SER A O 4
ATOM 5714 N N . LEU A 1 9 ? -27.383 22.718 0.951 1.00 0.00 133 LEU A N 4
ATOM 5715 C CA . LEU A 1 9 ? -28.146 22.093 -0.135 1.00 0.00 133 LEU A CA 4
ATOM 5716 C C . LEU A 1 9 ? -29.174 21.086 0.397 1.00 0.00 133 LEU A C 4
ATOM 5717 O O . LEU A 1 9 ? -30.240 20.905 -0.202 1.00 0.00 133 LEU A O 4
ATOM 5733 N N . SER A 1 10 ? -28.852 20.435 1.519 1.00 0.00 134 SER A N 4
ATOM 5734 C CA . SER A 1 10 ? -29.750 19.449 2.132 1.00 0.00 134 SER A CA 4
ATOM 5735 C C . SER A 1 10 ? -31.114 20.061 2.463 1.00 0.00 134 SER A C 4
ATOM 5736 O O . SER A 1 10 ? -32.154 19.478 2.149 1.00 0.00 134 SER A O 4
ATOM 5744 N N . LEU A 1 11 ? -31.101 21.239 3.096 1.00 0.00 135 LEU A N 4
ATOM 5745 C CA . LEU A 1 11 ? -32.336 21.938 3.474 1.00 0.00 135 LEU A CA 4
ATOM 5746 C C . LEU A 1 11 ? -33.293 22.072 2.288 1.00 0.00 135 LEU A C 4
ATOM 5747 O O . LEU A 1 11 ? -34.507 21.941 2.444 1.00 0.00 135 LEU A O 4
ATOM 5763 N N . ALA A 1 12 ? -32.739 22.323 1.101 1.00 0.00 136 ALA A N 4
ATOM 5764 C CA . ALA A 1 12 ? -33.545 22.458 -0.111 1.00 0.00 136 ALA A CA 4
ATOM 5765 C C . ALA A 1 12 ? -33.570 21.150 -0.917 1.00 0.00 136 ALA A C 4
ATOM 5766 O O . ALA A 1 12 ? -33.861 21.154 -2.113 1.00 0.00 136 ALA A O 4
ATOM 5773 N N . SER A 1 13 ? -33.260 20.030 -0.253 1.00 0.00 137 SER A N 4
ATOM 5774 C CA . SER A 1 13 ? -33.244 18.721 -0.907 1.00 0.00 137 SER A CA 4
ATOM 5775 C C . SER A 1 13 ? -34.185 17.740 -0.207 1.00 0.00 137 SER A C 4
ATOM 5776 O O . SER A 1 13 ? -33.736 16.775 0.412 1.00 0.00 137 SER A O 4
ATOM 5784 N N . ASN A 1 14 ? -35.492 17.980 -0.307 1.00 0.00 138 ASN A N 4
ATOM 5785 C CA . ASN A 1 14 ? -36.475 17.094 0.321 1.00 0.00 138 ASN A CA 4
ATOM 5786 C C . ASN A 1 14 ? -36.336 15.663 -0.210 1.00 0.00 138 ASN A C 4
ATOM 5787 O O . ASN A 1 14 ? -36.313 14.705 0.567 1.00 0.00 138 ASN A O 4
ATOM 5798 N N . ILE A 1 15 ? -36.235 15.530 -1.537 1.00 0.00 139 ILE A N 4
ATOM 5799 C CA . ILE A 1 15 ? -36.087 14.224 -2.192 1.00 0.00 139 ILE A CA 4
ATOM 5800 C C . ILE A 1 15 ? -37.319 13.336 -1.984 1.00 0.00 139 ILE A C 4
ATOM 5801 O O . ILE A 1 15 ? -38.005 12.988 -2.946 1.00 0.00 139 ILE A O 4
ATOM 5817 N N . SER A 1 16 ? -37.594 12.974 -0.730 1.00 0.00 140 SER A N 4
ATOM 5818 C CA . SER A 1 16 ? -38.746 12.128 -0.399 1.00 0.00 140 SER A CA 4
ATOM 5819 C C . SER A 1 16 ? -38.958 12.035 1.114 1.00 0.00 140 SER A C 4
ATOM 5820 O O . SER A 1 16 ? -40.053 12.302 1.609 1.00 0.00 140 SER A O 4
ATOM 5828 N N . GLY A 1 17 ? -37.907 11.655 1.843 1.00 0.00 141 GLY A N 4
ATOM 5829 C CA . GLY A 1 17 ? -38.005 11.535 3.293 1.00 0.00 141 GLY A CA 4
ATOM 5830 C C . GLY A 1 17 ? -36.702 11.092 3.933 1.00 0.00 141 GLY A C 4
ATOM 5831 O O . GLY A 1 17 ? -35.914 11.924 4.384 1.00 0.00 141 GLY A O 4
ATOM 5835 N N . LEU A 1 18 ? -36.471 9.781 3.969 1.00 0.00 142 LEU A N 4
ATOM 5836 C CA . LEU A 1 18 ? -35.248 9.232 4.554 1.00 0.00 142 LEU A CA 4
ATOM 5837 C C . LEU A 1 18 ? -34.049 9.475 3.633 1.00 0.00 142 LEU A C 4
ATOM 5838 O O . LEU A 1 18 ? -33.618 8.582 2.900 1.00 0.00 142 LEU A O 4
ATOM 5854 N N . GLN A 1 19 ? -33.520 10.696 3.672 1.00 0.00 143 GLN A N 4
ATOM 5855 C CA . GLN A 1 19 ? -32.375 11.068 2.840 1.00 0.00 143 GLN A CA 4
ATOM 5856 C C . GLN A 1 19 ? -31.240 11.644 3.688 1.00 0.00 143 GLN A C 4
ATOM 5857 O O . GLN A 1 19 ? -31.478 12.298 4.707 1.00 0.00 143 GLN A O 4
ATOM 5871 N N . CYS A 1 20 ? -30.001 11.398 3.263 1.00 0.00 144 CYS A N 4
ATOM 5872 C CA . CYS A 1 20 ? -28.826 11.894 3.986 1.00 0.00 144 CYS A CA 4
ATOM 5873 C C . CYS A 1 20 ? -28.445 13.299 3.527 1.00 0.00 144 CYS A C 4
ATOM 5874 O O . CYS A 1 20 ? -28.667 13.668 2.372 1.00 0.00 144 CYS A O 4
ATOM 5881 N N . ASN A 1 21 ? -27.857 14.073 4.440 1.00 0.00 145 ASN A N 4
ATOM 5882 C CA . ASN A 1 21 ? -27.424 15.441 4.145 1.00 0.00 145 ASN A CA 4
ATOM 5883 C C . ASN A 1 21 ? -26.201 15.445 3.202 1.00 0.00 145 ASN A C 4
ATOM 5884 O O . ASN A 1 21 ? -26.149 14.656 2.256 1.00 0.00 145 ASN A O 4
ATOM 5895 N N . ALA A 1 22 ? -25.223 16.327 3.434 1.00 0.00 146 ALA A N 4
ATOM 5896 C CA . ALA A 1 22 ? -24.044 16.395 2.574 1.00 0.00 146 ALA A CA 4
ATOM 5897 C C . ALA A 1 22 ? -22.830 16.964 3.320 1.00 0.00 146 ALA A C 4
ATOM 5898 O O . ALA A 1 22 ? -22.315 18.032 2.972 1.00 0.00 146 ALA A O 4
ATOM 5905 N N . SER A 1 23 ? -22.373 16.244 4.345 1.00 0.00 147 SER A N 4
ATOM 5906 C CA . SER A 1 23 ? -21.221 16.683 5.134 1.00 0.00 147 SER A CA 4
ATOM 5907 C C . SER A 1 23 ? -19.911 16.151 4.553 1.00 0.00 147 SER A C 4
ATOM 5908 O O . SER A 1 23 ? -19.854 15.718 3.398 1.00 0.00 147 SER A O 4
ATOM 5916 N N . VAL A 1 24 ? -18.858 16.193 5.365 1.00 0.00 148 VAL A N 4
ATOM 5917 C CA . VAL A 1 24 ? -17.536 15.728 4.958 1.00 0.00 148 VAL A CA 4
ATOM 5918 C C . VAL A 1 24 ? -17.116 14.483 5.760 1.00 0.00 148 VAL A C 4
ATOM 5919 O O . VAL A 1 24 ? -17.961 13.772 6.309 1.00 0.00 148 VAL A O 4
ATOM 5932 N N . ASP A 1 25 ? -15.810 14.222 5.820 1.00 0.00 149 ASP A N 4
ATOM 5933 C CA . ASP A 1 25 ? -15.275 13.069 6.550 1.00 0.00 149 ASP A CA 4
ATOM 5934 C C . ASP A 1 25 ? -14.041 13.487 7.353 1.00 0.00 149 ASP A C 4
ATOM 5935 O O . ASP A 1 25 ? -14.145 13.843 8.527 1.00 0.00 149 ASP A O 4
ATOM 5944 N N . LEU A 1 26 ? -12.881 13.464 6.701 1.00 0.00 150 LEU A N 4
ATOM 5945 C CA . LEU A 1 26 ? -11.626 13.859 7.332 1.00 0.00 150 LEU A CA 4
ATOM 5946 C C . LEU A 1 26 ? -10.830 14.807 6.422 1.00 0.00 150 LEU A C 4
ATOM 5947 O O . LEU A 1 26 ? -9.646 15.069 6.665 1.00 0.00 150 LEU A O 4
ATOM 5963 N N . ILE A 1 27 ? -11.488 15.321 5.371 1.00 0.00 151 ILE A N 4
ATOM 5964 C CA . ILE A 1 27 ? -10.845 16.237 4.427 1.00 0.00 151 ILE A CA 4
ATOM 5965 C C . ILE A 1 27 ? -11.842 17.258 3.865 1.00 0.00 151 ILE A C 4
ATOM 5966 O O . ILE A 1 27 ? -13.053 17.153 4.087 1.00 0.00 151 ILE A O 4
ATOM 5982 N N . GLY A 1 28 ? -11.324 18.240 3.127 1.00 0.00 152 GLY A N 4
ATOM 5983 C CA . GLY A 1 28 ? -12.176 19.262 2.535 1.00 0.00 152 GLY A CA 4
ATOM 5984 C C . GLY A 1 28 ? -12.964 18.739 1.348 1.00 0.00 152 GLY A C 4
ATOM 5985 O O . GLY A 1 28 ? -12.628 19.023 0.196 1.00 0.00 152 GLY A O 4
ATOM 5989 N N . THR A 1 29 ? -14.007 17.958 1.623 1.00 0.00 153 THR A N 4
ATOM 5990 C CA . THR A 1 29 ? -14.839 17.380 0.563 1.00 0.00 153 THR A CA 4
ATOM 5991 C C . THR A 1 29 ? -16.154 16.838 1.132 1.00 0.00 153 THR A C 4
ATOM 5992 O O . THR A 1 29 ? -16.160 16.155 2.155 1.00 0.00 153 THR A O 4
ATOM 6003 N N . CYS A 1 30 ? -17.266 17.143 0.462 1.00 0.00 154 CYS A N 4
ATOM 6004 C CA . CYS A 1 30 ? -18.583 16.676 0.908 1.00 0.00 154 CYS A CA 4
ATOM 6005 C C . CYS A 1 30 ? -19.125 15.579 -0.014 1.00 0.00 154 CYS A C 4
ATOM 6006 O O . CYS A 1 30 ? -18.577 15.336 -1.095 1.00 0.00 154 CYS A O 4
ATOM 6013 N N . TRP A 1 31 ? -20.188 14.904 0.425 1.00 0.00 155 TRP A N 4
ATOM 6014 C CA . TRP A 1 31 ? -20.780 13.818 -0.359 1.00 0.00 155 TRP A CA 4
ATOM 6015 C C . TRP A 1 31 ? -22.203 14.146 -0.821 1.00 0.00 155 TRP A C 4
ATOM 6016 O O . TRP A 1 31 ? -22.953 14.838 -0.130 1.00 0.00 155 TRP A O 4
ATOM 6037 N N . PRO A 1 32 ? -22.590 13.645 -2.014 1.00 0.00 156 PRO A N 4
ATOM 6038 C CA . PRO A 1 32 ? -23.923 13.884 -2.584 1.00 0.00 156 PRO A CA 4
ATOM 6039 C C . PRO A 1 32 ? -25.049 13.321 -1.713 1.00 0.00 156 PRO A C 4
ATOM 6040 O O . PRO A 1 32 ? -25.013 12.158 -1.301 1.00 0.00 156 PRO A O 4
ATOM 6051 N N . ARG A 1 33 ? -26.046 14.164 -1.443 1.00 0.00 157 ARG A N 4
ATOM 6052 C CA . ARG A 1 33 ? -27.197 13.777 -0.625 1.00 0.00 157 ARG A CA 4
ATOM 6053 C C . ARG A 1 33 ? -27.957 12.607 -1.259 1.00 0.00 157 ARG A C 4
ATOM 6054 O O . ARG A 1 33 ? -28.568 12.748 -2.322 1.00 0.00 157 ARG A O 4
ATOM 6075 N N . SER A 1 34 ? -27.907 11.453 -0.599 1.00 0.00 158 SER A N 4
ATOM 6076 C CA . SER A 1 34 ? -28.578 10.250 -1.092 1.00 0.00 158 SER A CA 4
ATOM 6077 C C . SER A 1 34 ? -29.616 9.745 -0.087 1.00 0.00 158 SER A C 4
ATOM 6078 O O . SER A 1 34 ? -29.554 10.077 1.100 1.00 0.00 158 SER A O 4
ATOM 6086 N N . PRO A 1 35 ? -30.583 8.925 -0.543 1.00 0.00 159 PRO A N 4
ATOM 6087 C CA . PRO A 1 35 ? -31.623 8.371 0.333 1.00 0.00 159 PRO A CA 4
ATOM 6088 C C . PRO A 1 35 ? -31.098 7.233 1.214 1.00 0.00 159 PRO A C 4
ATOM 6089 O O . PRO A 1 35 ? -30.110 6.575 0.872 1.00 0.00 159 PRO A O 4
ATOM 6100 N N . ALA A 1 36 ? -31.761 7.004 2.345 1.00 0.00 160 ALA A N 4
ATOM 6101 C CA . ALA A 1 36 ? -31.363 5.943 3.269 1.00 0.00 160 ALA A CA 4
ATOM 6102 C C . ALA A 1 36 ? -31.447 4.570 2.597 1.00 0.00 160 ALA A C 4
ATOM 6103 O O . ALA A 1 36 ? -32.449 4.246 1.956 1.00 0.00 160 ALA A O 4
ATOM 6110 N N . GLY A 1 37 ? -30.386 3.775 2.736 1.00 0.00 161 GLY A N 4
ATOM 6111 C CA . GLY A 1 37 ? -30.355 2.453 2.123 1.00 0.00 161 GLY A CA 4
ATOM 6112 C C . GLY A 1 37 ? -29.793 2.481 0.713 1.00 0.00 161 GLY A C 4
ATOM 6113 O O . GLY A 1 37 ? -30.282 1.778 -0.170 1.00 0.00 161 GLY A O 4
ATOM 6117 N N . GLN A 1 38 ? -28.761 3.299 0.503 1.00 0.00 162 GLN A N 4
ATOM 6118 C CA . GLN A 1 38 ? -28.130 3.425 -0.810 1.00 0.00 162 GLN A CA 4
ATOM 6119 C C . GLN A 1 38 ? -26.609 3.505 -0.686 1.00 0.00 162 GLN A C 4
ATOM 6120 O O . GLN A 1 38 ? -26.085 4.004 0.312 1.00 0.00 162 GLN A O 4
ATOM 6134 N N . LEU A 1 39 ? -25.908 3.018 -1.708 1.00 0.00 163 LEU A N 4
ATOM 6135 C CA . LEU A 1 39 ? -24.448 3.034 -1.720 1.00 0.00 163 LEU A CA 4
ATOM 6136 C C . LEU A 1 39 ? -23.912 4.307 -2.381 1.00 0.00 163 LEU A C 4
ATOM 6137 O O . LEU A 1 39 ? -23.618 4.326 -3.577 1.00 0.00 163 LEU A O 4
ATOM 6153 N N . VAL A 1 40 ? -23.783 5.372 -1.589 1.00 0.00 164 VAL A N 4
ATOM 6154 C CA . VAL A 1 40 ? -23.273 6.650 -2.093 1.00 0.00 164 VAL A CA 4
ATOM 6155 C C . VAL A 1 40 ? -21.802 6.520 -2.490 1.00 0.00 164 VAL A C 4
ATOM 6156 O O . VAL A 1 40 ? -20.937 6.331 -1.632 1.00 0.00 164 VAL A O 4
ATOM 6169 N N . VAL A 1 41 ? -21.525 6.604 -3.790 1.00 0.00 165 VAL A N 4
ATOM 6170 C CA . VAL A 1 41 ? -20.157 6.477 -4.298 1.00 0.00 165 VAL A CA 4
ATOM 6171 C C . VAL A 1 41 ? -19.733 7.714 -5.093 1.00 0.00 165 VAL A C 4
ATOM 6172 O O . VAL A 1 41 ? -20.519 8.273 -5.859 1.00 0.00 165 VAL A O 4
ATOM 6185 N N . ARG A 1 42 ? -18.486 8.147 -4.899 1.00 0.00 166 ARG A N 4
ATOM 6186 C CA . ARG A 1 42 ? -17.969 9.326 -5.595 1.00 0.00 166 ARG A CA 4
ATOM 6187 C C . ARG A 1 42 ? -16.492 9.164 -5.973 1.00 0.00 166 ARG A C 4
ATOM 6188 O O . ARG A 1 42 ? -15.673 8.738 -5.153 1.00 0.00 166 ARG A O 4
ATOM 6209 N N . PRO A 1 43 ? -16.129 9.528 -7.221 1.00 0.00 167 PRO A N 4
ATOM 6210 C CA . PRO A 1 43 ? -14.742 9.446 -7.695 1.00 0.00 167 PRO A CA 4
ATOM 6211 C C . PRO A 1 43 ? -13.831 10.400 -6.928 1.00 0.00 167 PRO A C 4
ATOM 6212 O O . PRO A 1 43 ? -14.153 11.580 -6.765 1.00 0.00 167 PRO A O 4
ATOM 6223 N N . CYS A 1 44 ? -12.699 9.890 -6.450 1.00 0.00 168 CYS A N 4
ATOM 6224 C CA . CYS A 1 44 ? -11.757 10.721 -5.694 1.00 0.00 168 CYS A CA 4
ATOM 6225 C C . CYS A 1 44 ? -11.246 11.872 -6.559 1.00 0.00 168 CYS A C 4
ATOM 6226 O O . CYS A 1 44 ? -10.987 11.695 -7.752 1.00 0.00 168 CYS A O 4
ATOM 6233 N N . PRO A 1 45 ? -11.091 13.074 -5.972 1.00 0.00 169 PRO A N 4
ATOM 6234 C CA . PRO A 1 45 ? -10.610 14.255 -6.703 1.00 0.00 169 PRO A CA 4
ATOM 6235 C C . PRO A 1 45 ? -9.103 14.228 -6.996 1.00 0.00 169 PRO A C 4
ATOM 6236 O O . PRO A 1 45 ? -8.574 15.167 -7.592 1.00 0.00 169 PRO A O 4
ATOM 6247 N N . ALA A 1 46 ? -8.411 13.163 -6.567 1.00 0.00 170 ALA A N 4
ATOM 6248 C CA . ALA A 1 46 ? -6.965 13.031 -6.782 1.00 0.00 170 ALA A CA 4
ATOM 6249 C C . ALA A 1 46 ? -6.169 14.006 -5.908 1.00 0.00 170 ALA A C 4
ATOM 6250 O O . ALA A 1 46 ? -5.293 13.587 -5.146 1.00 0.00 170 ALA A O 4
ATOM 6257 N N . PHE A 1 47 ? -6.469 15.301 -6.030 1.00 0.00 171 PHE A N 4
ATOM 6258 C CA . PHE A 1 47 ? -5.777 16.335 -5.257 1.00 0.00 171 PHE A CA 4
ATOM 6259 C C . PHE A 1 47 ? -6.026 16.175 -3.756 1.00 0.00 171 PHE A C 4
ATOM 6260 O O . PHE A 1 47 ? -7.115 16.469 -3.260 1.00 0.00 171 PHE A O 4
ATOM 6277 N N . PHE A 1 48 ? -5.002 15.710 -3.041 1.00 0.00 172 PHE A N 4
ATOM 6278 C CA . PHE A 1 48 ? -5.086 15.507 -1.594 1.00 0.00 172 PHE A CA 4
ATOM 6279 C C . PHE A 1 48 ? -4.204 16.524 -0.852 1.00 0.00 172 PHE A C 4
ATOM 6280 O O . PHE A 1 48 ? -3.576 17.378 -1.483 1.00 0.00 172 PHE A O 4
ATOM 6297 N N . TYR A 1 49 ? -4.171 16.432 0.485 1.00 0.00 173 TYR A N 4
ATOM 6298 C CA . TYR A 1 49 ? -3.377 17.349 1.320 1.00 0.00 173 TYR A CA 4
ATOM 6299 C C . TYR A 1 49 ? -1.956 17.539 0.774 1.00 0.00 173 TYR A C 4
ATOM 6300 O O . TYR A 1 49 ? -1.644 18.572 0.181 1.00 0.00 173 TYR A O 4
ATOM 6318 N N . GLY A 1 50 ? -1.104 16.535 0.983 1.00 0.00 174 GLY A N 4
ATOM 6319 C CA . GLY A 1 50 ? 0.273 16.603 0.511 1.00 0.00 174 GLY A CA 4
ATOM 6320 C C . GLY A 1 50 ? 0.594 15.497 -0.474 1.00 0.00 174 GLY A C 4
ATOM 6321 O O . GLY A 1 50 ? 1.666 14.896 -0.416 1.00 0.00 174 GLY A O 4
ATOM 6325 N N . VAL A 1 51 ? -0.350 15.227 -1.374 1.00 0.00 175 VAL A N 4
ATOM 6326 C CA . VAL A 1 51 ? -0.185 14.181 -2.382 1.00 0.00 175 VAL A CA 4
ATOM 6327 C C . VAL A 1 51 ? -1.282 14.262 -3.449 1.00 0.00 175 VAL A C 4
ATOM 6328 O O . VAL A 1 51 ? -2.306 14.934 -3.257 1.00 0.00 175 VAL A O 4
ATOM 6341 N N . ARG A 1 52 ? -1.064 13.582 -4.572 1.00 0.00 176 ARG A N 4
ATOM 6342 C CA . ARG A 1 52 ? -2.027 13.570 -5.669 1.00 0.00 176 ARG A CA 4
ATOM 6343 C C . ARG A 1 52 ? -2.316 12.135 -6.105 1.00 0.00 176 ARG A C 4
ATOM 6344 O O . ARG A 1 52 ? -1.418 11.417 -6.552 1.00 0.00 176 ARG A O 4
ATOM 6365 N N . TYR A 1 53 ? -3.568 11.720 -5.945 1.00 0.00 177 TYR A N 4
ATOM 6366 C CA . TYR A 1 53 ? -3.984 10.362 -6.295 1.00 0.00 177 TYR A CA 4
ATOM 6367 C C . TYR A 1 53 ? -4.548 10.279 -7.716 1.00 0.00 177 TYR A C 4
ATOM 6368 O O . TYR A 1 53 ? -4.575 11.268 -8.450 1.00 0.00 177 TYR A O 4
ATOM 6386 N N . ASN A 1 54 ? -4.992 9.084 -8.097 1.00 0.00 178 ASN A N 4
ATOM 6387 C CA . ASN A 1 54 ? -5.555 8.850 -9.426 1.00 0.00 178 ASN A CA 4
ATOM 6388 C C . ASN A 1 54 ? -7.074 9.045 -9.422 1.00 0.00 178 ASN A C 4
ATOM 6389 O O . ASN A 1 54 ? -7.823 8.168 -8.985 1.00 0.00 178 ASN A O 4
ATOM 6400 N N . THR A 1 55 ? -7.530 10.199 -9.914 1.00 0.00 179 THR A N 4
ATOM 6401 C CA . THR A 1 55 ? -8.966 10.498 -9.964 1.00 0.00 179 THR A CA 4
ATOM 6402 C C . THR A 1 55 ? -9.677 9.651 -11.030 1.00 0.00 179 THR A C 4
ATOM 6403 O O . THR A 1 55 ? -10.236 10.170 -11.999 1.00 0.00 179 THR A O 4
ATOM 6414 N N . THR A 1 56 ? -9.644 8.336 -10.837 1.00 0.00 180 THR A N 4
ATOM 6415 C CA . THR A 1 56 ? -10.275 7.394 -11.766 1.00 0.00 180 THR A CA 4
ATOM 6416 C C . THR A 1 56 ? -11.246 6.455 -11.041 1.00 0.00 180 THR A C 4
ATOM 6417 O O . THR A 1 56 ? -12.285 6.087 -11.591 1.00 0.00 180 THR A O 4
ATOM 6428 N N . ASN A 1 57 ? -10.902 6.071 -9.808 1.00 0.00 181 ASN A N 4
ATOM 6429 C CA . ASN A 1 57 ? -11.746 5.179 -9.013 1.00 0.00 181 ASN A CA 4
ATOM 6430 C C . ASN A 1 57 ? -12.791 5.970 -8.222 1.00 0.00 181 ASN A C 4
ATOM 6431 O O . ASN A 1 57 ? -12.654 7.182 -8.024 1.00 0.00 181 ASN A O 4
ATOM 6442 N N . ASN A 1 58 ? -13.841 5.280 -7.781 1.00 0.00 182 ASN A N 4
ATOM 6443 C CA . ASN A 1 58 ? -14.917 5.921 -7.026 1.00 0.00 182 ASN A CA 4
ATOM 6444 C C . ASN A 1 58 ? -15.054 5.342 -5.620 1.00 0.00 182 ASN A C 4
ATOM 6445 O O . ASN A 1 58 ? -15.266 4.140 -5.448 1.00 0.00 182 ASN A O 4
ATOM 6456 N N . GLY A 1 59 ? -14.965 6.215 -4.621 1.00 0.00 183 GLY A N 4
ATOM 6457 C CA . GLY A 1 59 ? -15.112 5.789 -3.239 1.00 0.00 183 GLY A CA 4
ATOM 6458 C C . GLY A 1 59 ? -16.563 5.816 -2.801 1.00 0.00 183 GLY A C 4
ATOM 6459 O O . GLY A 1 59 ? -17.280 6.779 -3.084 1.00 0.00 183 GLY A O 4
ATOM 6463 N N . TYR A 1 60 ? -17.006 4.761 -2.122 1.00 0.00 184 TYR A N 4
ATOM 6464 C CA . TYR A 1 60 ? -18.393 4.680 -1.665 1.00 0.00 184 TYR A CA 4
ATOM 6465 C C . TYR A 1 60 ? -18.505 4.820 -0.146 1.00 0.00 184 TYR A C 4
ATOM 6466 O O . TYR A 1 60 ? -17.686 4.282 0.606 1.00 0.00 184 TYR A O 4
ATOM 6484 N N . ARG A 1 61 ? -19.527 5.558 0.285 1.00 0.00 185 ARG A N 4
ATOM 6485 C CA . ARG A 1 61 ? -19.780 5.799 1.709 1.00 0.00 185 ARG A CA 4
ATOM 6486 C C . ARG A 1 61 ? -20.982 4.997 2.207 1.00 0.00 185 ARG A C 4
ATOM 6487 O O . ARG A 1 61 ? -20.965 4.482 3.323 1.00 0.00 185 ARG A O 4
ATOM 6508 N N . GLU A 1 62 ? -22.024 4.916 1.369 1.00 0.00 186 GLU A N 4
ATOM 6509 C CA . GLU A 1 62 ? -23.256 4.194 1.701 1.00 0.00 186 GLU A CA 4
ATOM 6510 C C . GLU A 1 62 ? -24.106 4.962 2.719 1.00 0.00 186 GLU A C 4
ATOM 6511 O O . GLU A 1 62 ? -23.604 5.448 3.736 1.00 0.00 186 GLU A O 4
ATOM 6523 N N . CYS A 1 63 ? -25.403 5.057 2.437 1.00 0.00 187 CYS A N 4
ATOM 6524 C CA . CYS A 1 63 ? -26.339 5.748 3.322 1.00 0.00 187 CYS A CA 4
ATOM 6525 C C . CYS A 1 63 ? -27.079 4.737 4.194 1.00 0.00 187 CYS A C 4
ATOM 6526 O O . CYS A 1 63 ? -27.962 4.024 3.711 1.00 0.00 187 CYS A O 4
ATOM 6533 N N . LEU A 1 64 ? -26.708 4.679 5.473 1.00 0.00 188 LEU A N 4
ATOM 6534 C CA . LEU A 1 64 ? -27.321 3.751 6.432 1.00 0.00 188 LEU A CA 4
ATOM 6535 C C . LEU A 1 64 ? -28.837 3.653 6.236 1.00 0.00 188 LEU A C 4
ATOM 6536 O O . LEU A 1 64 ? -29.542 4.660 6.307 1.00 0.00 188 LEU A O 4
ATOM 6552 N N . ALA A 1 65 ? -29.327 2.436 5.987 1.00 0.00 189 ALA A N 4
ATOM 6553 C CA . ALA A 1 65 ? -30.760 2.193 5.775 1.00 0.00 189 ALA A CA 4
ATOM 6554 C C . ALA A 1 65 ? -31.629 2.957 6.780 1.00 0.00 189 ALA A C 4
ATOM 6555 O O . ALA A 1 65 ? -32.620 3.582 6.404 1.00 0.00 189 ALA A O 4
ATOM 6562 N N . ASN A 1 66 ? -31.247 2.904 8.058 1.00 0.00 190 ASN A N 4
ATOM 6563 C CA . ASN A 1 66 ? -31.985 3.595 9.121 1.00 0.00 190 ASN A CA 4
ATOM 6564 C C . ASN A 1 66 ? -32.063 5.110 8.868 1.00 0.00 190 ASN A C 4
ATOM 6565 O O . ASN A 1 66 ? -32.998 5.769 9.326 1.00 0.00 190 ASN A O 4
ATOM 6576 N N . GLY A 1 67 ? -31.083 5.651 8.137 1.00 0.00 191 GLY A N 4
ATOM 6577 C CA . GLY A 1 67 ? -31.067 7.078 7.839 1.00 0.00 191 GLY A CA 4
ATOM 6578 C C . GLY A 1 67 ? -29.841 7.780 8.392 1.00 0.00 191 GLY A C 4
ATOM 6579 O O . GLY A 1 67 ? -29.950 8.587 9.316 1.00 0.00 191 GLY A O 4
ATOM 6583 N N . SER A 1 68 ? -28.668 7.476 7.831 1.00 0.00 192 SER A N 4
ATOM 6584 C CA . SER A 1 68 ? -27.416 8.092 8.285 1.00 0.00 192 SER A CA 4
ATOM 6585 C C . SER A 1 68 ? -26.262 7.812 7.317 1.00 0.00 192 SER A C 4
ATOM 6586 O O . SER A 1 68 ? -26.466 7.270 6.228 1.00 0.00 192 SER A O 4
ATOM 6594 N N . TRP A 1 69 ? -25.050 8.181 7.730 1.00 0.00 193 TRP A N 4
ATOM 6595 C CA . TRP A 1 69 ? -23.852 7.973 6.918 1.00 0.00 193 TRP A CA 4
ATOM 6596 C C . TRP A 1 69 ? -22.989 6.854 7.497 1.00 0.00 193 TRP A C 4
ATOM 6597 O O . TRP A 1 69 ? -22.890 6.705 8.716 1.00 0.00 193 TRP A O 4
ATOM 6618 N N . ALA A 1 70 ? -22.346 6.085 6.620 1.00 0.00 194 ALA A N 4
ATOM 6619 C CA . ALA A 1 70 ? -21.471 5.000 7.058 1.00 0.00 194 ALA A CA 4
ATOM 6620 C C . ALA A 1 70 ? -20.072 5.538 7.366 1.00 0.00 194 ALA A C 4
ATOM 6621 O O . ALA A 1 70 ? -19.429 6.147 6.508 1.00 0.00 194 ALA A O 4
ATOM 6628 N N . ALA A 1 71 ? -19.620 5.329 8.602 1.00 0.00 195 ALA A N 4
ATOM 6629 C CA . ALA A 1 71 ? -18.309 5.805 9.051 1.00 0.00 195 ALA A CA 4
ATOM 6630 C C . ALA A 1 71 ? -17.179 5.439 8.081 1.00 0.00 195 ALA A C 4
ATOM 6631 O O . ALA A 1 71 ? -16.334 6.278 7.766 1.00 0.00 195 ALA A O 4
ATOM 6638 N N . ARG A 1 72 ? -17.157 4.184 7.628 1.00 0.00 196 ARG A N 4
ATOM 6639 C CA . ARG A 1 72 ? -16.112 3.719 6.715 1.00 0.00 196 ARG A CA 4
ATOM 6640 C C . ARG A 1 72 ? -16.486 3.930 5.241 1.00 0.00 196 ARG A C 4
ATOM 6641 O O . ARG A 1 72 ? -17.581 3.565 4.795 1.00 0.00 196 ARG A O 4
ATOM 6662 N N . VAL A 1 73 ? -15.546 4.506 4.494 1.00 0.00 197 VAL A N 4
ATOM 6663 C CA . VAL A 1 73 ? -15.722 4.766 3.066 1.00 0.00 197 VAL A CA 4
ATOM 6664 C C . VAL A 1 73 ? -14.516 4.244 2.281 1.00 0.00 197 VAL A C 4
ATOM 6665 O O . VAL A 1 73 ? -13.370 4.528 2.636 1.00 0.00 197 VAL A O 4
ATOM 6678 N N . ASN A 1 74 ? -14.768 3.481 1.219 1.00 0.00 198 ASN A N 4
ATOM 6679 C CA . ASN A 1 74 ? -13.676 2.934 0.412 1.00 0.00 198 ASN A CA 4
ATOM 6680 C C . ASN A 1 74 ? -13.015 4.021 -0.443 1.00 0.00 198 ASN A C 4
ATOM 6681 O O . ASN A 1 74 ? -13.216 4.087 -1.657 1.00 0.00 198 ASN A O 4
ATOM 6692 N N . TYR A 1 75 ? -12.216 4.869 0.204 1.00 0.00 199 TYR A N 4
ATOM 6693 C CA . TYR A 1 75 ? -11.511 5.947 -0.491 1.00 0.00 199 TYR A CA 4
ATOM 6694 C C . TYR A 1 75 ? -10.120 5.493 -0.945 1.00 0.00 199 TYR A C 4
ATOM 6695 O O . TYR A 1 75 ? -9.551 6.049 -1.890 1.00 0.00 199 TYR A O 4
ATOM 6713 N N . SER A 1 76 ? -9.582 4.467 -0.278 1.00 0.00 200 SER A N 4
ATOM 6714 C CA . SER A 1 76 ? -8.263 3.916 -0.610 1.00 0.00 200 SER A CA 4
ATOM 6715 C C . SER A 1 76 ? -8.154 3.547 -2.093 1.00 0.00 200 SER A C 4
ATOM 6716 O O . SER A 1 76 ? -7.049 3.495 -2.632 1.00 0.00 200 SER A O 4
ATOM 6724 N N . GLU A 1 77 ? -9.301 3.296 -2.744 1.00 0.00 201 GLU A N 4
ATOM 6725 C CA . GLU A 1 77 ? -9.332 2.939 -4.167 1.00 0.00 201 GLU A CA 4
ATOM 6726 C C . GLU A 1 77 ? -8.346 3.784 -4.978 1.00 0.00 201 GLU A C 4
ATOM 6727 O O . GLU A 1 77 ? -7.681 3.278 -5.885 1.00 0.00 201 GLU A O 4
ATOM 6739 N N . CYS A 1 78 ? -8.239 5.066 -4.637 1.00 0.00 202 CYS A N 4
ATOM 6740 C CA . CYS A 1 78 ? -7.314 5.963 -5.322 1.00 0.00 202 CYS A CA 4
ATOM 6741 C C . CYS A 1 78 ? -5.988 6.026 -4.560 1.00 0.00 202 CYS A C 4
ATOM 6742 O O . CYS A 1 78 ? -5.719 6.976 -3.822 1.00 0.00 202 CYS A O 4
ATOM 6749 N N . GLN A 1 79 ? -5.179 4.980 -4.733 1.00 0.00 203 GLN A N 4
ATOM 6750 C CA . GLN A 1 79 ? -3.880 4.861 -4.060 1.00 0.00 203 GLN A CA 4
ATOM 6751 C C . GLN A 1 79 ? -2.878 5.927 -4.518 1.00 0.00 203 GLN A C 4
ATOM 6752 O O . GLN A 1 79 ? -3.083 6.611 -5.526 1.00 0.00 203 GLN A O 4
ATOM 6766 N N . GLU A 1 80 ? -1.781 6.049 -3.766 1.00 0.00 204 GLU A N 4
ATOM 6767 C CA . GLU A 1 80 ? -0.725 7.015 -4.078 1.00 0.00 204 GLU A CA 4
ATOM 6768 C C . GLU A 1 80 ? 0.017 6.629 -5.359 1.00 0.00 204 GLU A C 4
ATOM 6769 O O . GLU A 1 80 ? 0.247 5.447 -5.626 1.00 0.00 204 GLU A O 4
ATOM 6781 N N . ILE A 1 81 ? 0.382 7.638 -6.147 1.00 0.00 205 ILE A N 4
ATOM 6782 C CA . ILE A 1 81 ? 1.094 7.421 -7.406 1.00 0.00 205 ILE A CA 4
ATOM 6783 C C . ILE A 1 81 ? 2.161 8.495 -7.630 1.00 0.00 205 ILE A C 4
ATOM 6784 O O . ILE A 1 81 ? 1.863 9.692 -7.627 1.00 0.00 205 ILE A O 4
ATOM 6800 N N . LEU A 1 82 ? 3.407 8.064 -7.816 1.00 0.00 206 LEU A N 4
ATOM 6801 C CA . LEU A 1 82 ? 4.517 8.992 -8.032 1.00 0.00 206 LEU A CA 4
ATOM 6802 C C . LEU A 1 82 ? 5.519 8.428 -9.038 1.00 0.00 206 LEU A C 4
ATOM 6803 O O . LEU A 1 82 ? 5.555 7.219 -9.278 1.00 0.00 206 LEU A O 4
ATOM 6819 N N . ASN A 1 83 ? 6.342 9.301 -9.616 1.00 0.00 207 ASN A N 4
ATOM 6820 C CA . ASN A 1 83 ? 7.352 8.878 -10.590 1.00 0.00 207 ASN A CA 4
ATOM 6821 C C . ASN A 1 83 ? 8.525 8.176 -9.891 1.00 0.00 207 ASN A C 4
ATOM 6822 O O . ASN A 1 83 ? 9.676 8.595 -10.015 1.00 0.00 207 ASN A O 4
ATOM 6833 N N . GLU A 1 84 ? 8.213 7.107 -9.156 1.00 0.00 208 GLU A N 4
ATOM 6834 C CA . GLU A 1 84 ? 9.223 6.340 -8.425 1.00 0.00 208 GLU A CA 4
ATOM 6835 C C . GLU A 1 84 ? 8.880 4.850 -8.419 1.00 0.00 208 GLU A C 4
ATOM 6836 O O . GLU A 1 84 ? 8.272 4.335 -9.358 1.00 0.00 208 GLU A O 4
ATOM 6848 N N . PRO B 2 1 ? 7.806 -24.291 2.593 1.00 0.00 304 PRO B N 4
ATOM 6849 C CA . PRO B 2 1 ? 7.295 -25.603 2.194 1.00 0.00 304 PRO B CA 4
ATOM 6850 C C . PRO B 2 1 ? 5.897 -25.539 1.562 1.00 0.00 304 PRO B C 4
ATOM 6851 O O . PRO B 2 1 ? 5.687 -26.069 0.468 1.00 0.00 304 PRO B O 4
ATOM 6862 N N . PRO B 2 2 ? 4.913 -24.893 2.231 1.00 0.00 305 PRO B N 4
ATOM 6863 C CA . PRO B 2 2 ? 3.542 -24.785 1.705 1.00 0.00 305 PRO B CA 4
ATOM 6864 C C . PRO B 2 2 ? 3.436 -23.823 0.516 1.00 0.00 305 PRO B C 4
ATOM 6865 O O . PRO B 2 2 ? 2.743 -22.807 0.587 1.00 0.00 305 PRO B O 4
ATOM 6876 N N . ILE B 2 3 ? 4.130 -24.165 -0.577 1.00 0.00 306 ILE B N 4
ATOM 6877 C CA . ILE B 2 3 ? 4.142 -23.358 -1.810 1.00 0.00 306 ILE B CA 4
ATOM 6878 C C . ILE B 2 3 ? 4.255 -21.851 -1.523 1.00 0.00 306 ILE B C 4
ATOM 6879 O O . ILE B 2 3 ? 5.368 -21.325 -1.410 1.00 0.00 306 ILE B O 4
ATOM 6895 N N . SER B 2 4 ? 3.112 -21.160 -1.402 1.00 0.00 307 SER B N 4
ATOM 6896 C CA . SER B 2 4 ? 3.080 -19.714 -1.119 1.00 0.00 307 SER B CA 4
ATOM 6897 C C . SER B 2 4 ? 3.549 -18.870 -2.315 1.00 0.00 307 SER B C 4
ATOM 6898 O O . SER B 2 4 ? 2.860 -17.931 -2.715 1.00 0.00 307 SER B O 4
ATOM 6906 N N . LEU B 2 5 ? 4.721 -19.199 -2.871 1.00 0.00 308 LEU B N 4
ATOM 6907 C CA . LEU B 2 5 ? 5.286 -18.466 -4.011 1.00 0.00 308 LEU B CA 4
ATOM 6908 C C . LEU B 2 5 ? 5.720 -17.056 -3.604 1.00 0.00 308 LEU B C 4
ATOM 6909 O O . LEU B 2 5 ? 6.915 -16.750 -3.593 1.00 0.00 308 LEU B O 4
ATOM 6925 N N . ASP B 2 6 ? 4.749 -16.206 -3.265 1.00 0.00 309 ASP B N 4
ATOM 6926 C CA . ASP B 2 6 ? 5.029 -14.827 -2.853 1.00 0.00 309 ASP B CA 4
ATOM 6927 C C . ASP B 2 6 ? 6.085 -14.775 -1.741 1.00 0.00 309 ASP B C 4
ATOM 6928 O O . ASP B 2 6 ? 6.964 -13.909 -1.752 1.00 0.00 309 ASP B O 4
ATOM 6937 N N . LEU B 2 7 ? 6.001 -15.712 -0.792 1.00 0.00 310 LEU B N 4
ATOM 6938 C CA . LEU B 2 7 ? 6.954 -15.778 0.322 1.00 0.00 310 LEU B CA 4
ATOM 6939 C C . LEU B 2 7 ? 8.405 -15.850 -0.175 1.00 0.00 310 LEU B C 4
ATOM 6940 O O . LEU B 2 7 ? 9.322 -15.388 0.505 1.00 0.00 310 LEU B O 4
ATOM 6956 N N . THR B 2 8 ? 8.608 -16.419 -1.366 1.00 0.00 311 THR B N 4
ATOM 6957 C CA . THR B 2 8 ? 9.950 -16.529 -1.944 1.00 0.00 311 THR B CA 4
ATOM 6958 C C . THR B 2 8 ? 10.483 -15.154 -2.368 1.00 0.00 311 THR B C 4
ATOM 6959 O O . THR B 2 8 ? 11.695 -14.955 -2.466 1.00 0.00 311 THR B O 4
ATOM 6970 N N . PHE B 2 9 ? 9.573 -14.210 -2.619 1.00 0.00 312 PHE B N 4
ATOM 6971 C CA . PHE B 2 9 ? 9.951 -12.861 -3.031 1.00 0.00 312 PHE B CA 4
ATOM 6972 C C . PHE B 2 9 ? 9.567 -11.837 -1.959 1.00 0.00 312 PHE B C 4
ATOM 6973 O O . PHE B 2 9 ? 8.786 -10.918 -2.210 1.00 0.00 312 PHE B O 4
ATOM 6990 N N . ASN B 2 10 ? 10.123 -12.003 -0.760 1.00 0.00 313 ASN B N 4
ATOM 6991 C CA . ASN B 2 10 ? 9.839 -11.094 0.351 1.00 0.00 313 ASN B CA 4
ATOM 6992 C C . ASN B 2 10 ? 10.988 -10.101 0.575 1.00 0.00 313 ASN B C 4
ATOM 6993 O O . ASN B 2 10 ? 10.798 -8.891 0.451 1.00 0.00 313 ASN B O 4
ATOM 7004 N N . LEU B 2 11 ? 12.173 -10.618 0.905 1.00 0.00 314 LEU B N 4
ATOM 7005 C CA . LEU B 2 11 ? 13.351 -9.780 1.154 1.00 0.00 314 LEU B CA 4
ATOM 7006 C C . LEU B 2 11 ? 13.618 -8.813 -0.006 1.00 0.00 314 LEU B C 4
ATOM 7007 O O . LEU B 2 11 ? 13.605 -7.593 0.174 1.00 0.00 314 LEU B O 4
ATOM 7023 N N . LEU B 2 12 ? 13.867 -9.369 -1.193 1.00 0.00 315 LEU B N 4
ATOM 7024 C CA . LEU B 2 12 ? 14.149 -8.562 -2.385 1.00 0.00 315 LEU B CA 4
ATOM 7025 C C . LEU B 2 12 ? 12.999 -7.602 -2.716 1.00 0.00 315 LEU B C 4
ATOM 7026 O O . LEU B 2 12 ? 13.231 -6.481 -3.175 1.00 0.00 315 LEU B O 4
ATOM 7042 N N . ARG B 2 13 ? 11.762 -8.044 -2.479 1.00 0.00 316 ARG B N 4
ATOM 7043 C CA . ARG B 2 13 ? 10.583 -7.224 -2.755 1.00 0.00 316 ARG B CA 4
ATOM 7044 C C . ARG B 2 13 ? 10.414 -6.129 -1.704 1.00 0.00 316 ARG B C 4
ATOM 7045 O O . ARG B 2 13 ? 10.330 -4.945 -2.043 1.00 0.00 316 ARG B O 4
ATOM 7066 N N . GLU B 2 14 ? 10.372 -6.523 -0.429 1.00 0.00 317 GLU B N 4
ATOM 7067 C CA . GLU B 2 14 ? 10.223 -5.566 0.667 1.00 0.00 317 GLU B CA 4
ATOM 7068 C C . GLU B 2 14 ? 11.229 -4.427 0.518 1.00 0.00 317 GLU B C 4
ATOM 7069 O O . GLU B 2 14 ? 10.863 -3.251 0.583 1.00 0.00 317 GLU B O 4
ATOM 7081 N N . VAL B 2 15 ? 12.494 -4.786 0.290 1.00 0.00 318 VAL B N 4
ATOM 7082 C CA . VAL B 2 15 ? 13.556 -3.800 0.105 1.00 0.00 318 VAL B CA 4
ATOM 7083 C C . VAL B 2 15 ? 13.172 -2.781 -0.969 1.00 0.00 318 VAL B C 4
ATOM 7084 O O . VAL B 2 15 ? 13.087 -1.584 -0.694 1.00 0.00 318 VAL B O 4
ATOM 7097 N N . LEU B 2 16 ? 12.931 -3.263 -2.192 1.00 0.00 319 LEU B N 4
ATOM 7098 C CA . LEU B 2 16 ? 12.549 -2.381 -3.296 1.00 0.00 319 LEU B CA 4
ATOM 7099 C C . LEU B 2 16 ? 11.228 -1.666 -2.998 1.00 0.00 319 LEU B C 4
ATOM 7100 O O . LEU B 2 16 ? 11.102 -0.467 -3.245 1.00 0.00 319 LEU B O 4
ATOM 7116 N N . GLU B 2 17 ? 10.253 -2.401 -2.449 1.00 0.00 320 GLU B N 4
ATOM 7117 C CA . GLU B 2 17 ? 8.951 -1.826 -2.104 1.00 0.00 320 GLU B CA 4
ATOM 7118 C C . GLU B 2 17 ? 9.113 -0.678 -1.108 1.00 0.00 320 GLU B C 4
ATOM 7119 O O . GLU B 2 17 ? 8.563 0.416 -1.301 1.00 0.00 320 GLU B O 4
ATOM 7131 N N . ILE B 2 18 ? 9.883 -0.928 -0.048 1.00 0.00 321 ILE B N 4
ATOM 7132 C CA . ILE B 2 18 ? 10.140 0.080 0.975 1.00 0.00 321 ILE B CA 4
ATOM 7133 C C . ILE B 2 18 ? 11.041 1.185 0.421 1.00 0.00 321 ILE B C 4
ATOM 7134 O O . ILE B 2 18 ? 10.742 2.371 0.577 1.00 0.00 321 ILE B O 4
ATOM 7150 N N . ALA B 2 19 ? 12.136 0.788 -0.243 1.00 0.00 322 ALA B N 4
ATOM 7151 C CA . ALA B 2 19 ? 13.077 1.743 -0.834 1.00 0.00 322 ALA B CA 4
ATOM 7152 C C . ALA B 2 19 ? 12.361 2.753 -1.734 1.00 0.00 322 ALA B C 4
ATOM 7153 O O . ALA B 2 19 ? 12.560 3.960 -1.598 1.00 0.00 322 ALA B O 4
ATOM 7160 N N . LYS B 2 20 ? 11.516 2.259 -2.645 1.00 0.00 323 LYS B N 4
ATOM 7161 C CA . LYS B 2 20 ? 10.764 3.139 -3.549 1.00 0.00 323 LYS B CA 4
ATOM 7162 C C . LYS B 2 20 ? 9.702 3.939 -2.782 1.00 0.00 323 LYS B C 4
ATOM 7163 O O . LYS B 2 20 ? 9.290 5.017 -3.215 1.00 0.00 323 LYS B O 4
ATOM 7182 N N . ALA B 2 21 ? 9.262 3.406 -1.638 1.00 0.00 324 ALA B N 4
ATOM 7183 C CA . ALA B 2 21 ? 8.258 4.074 -0.816 1.00 0.00 324 ALA B CA 4
ATOM 7184 C C . ALA B 2 21 ? 8.882 5.200 0.007 1.00 0.00 324 ALA B C 4
ATOM 7185 O O . ALA B 2 21 ? 8.459 6.344 -0.111 1.00 0.00 324 ALA B O 4
ATOM 7192 N N . GLU B 2 22 ? 9.884 4.847 0.829 1.00 0.00 325 GLU B N 4
ATOM 7193 C CA . GLU B 2 22 ? 10.611 5.791 1.706 1.00 0.00 325 GLU B CA 4
ATOM 7194 C C . GLU B 2 22 ? 10.182 7.253 1.523 1.00 0.00 325 GLU B C 4
ATOM 7195 O O . GLU B 2 22 ? 9.540 7.828 2.401 1.00 0.00 325 GLU B O 4
ATOM 7207 N N . GLN B 2 23 ? 10.545 7.842 0.381 1.00 0.00 326 GLN B N 4
ATOM 7208 C CA . GLN B 2 23 ? 10.205 9.240 0.070 1.00 0.00 326 GLN B CA 4
ATOM 7209 C C . GLN B 2 23 ? 8.775 9.612 0.497 1.00 0.00 326 GLN B C 4
ATOM 7210 O O . GLN B 2 23 ? 8.554 10.669 1.089 1.00 0.00 326 GLN B O 4
ATOM 7224 N N . GLU B 2 24 ? 7.812 8.740 0.195 1.00 0.00 327 GLU B N 4
ATOM 7225 C CA . GLU B 2 24 ? 6.406 8.977 0.539 1.00 0.00 327 GLU B CA 4
ATOM 7226 C C . GLU B 2 24 ? 6.190 9.129 2.054 1.00 0.00 327 GLU B C 4
ATOM 7227 O O . GLU B 2 24 ? 5.252 9.802 2.486 1.00 0.00 327 GLU B O 4
ATOM 7239 N N . ALA B 2 25 ? 7.060 8.516 2.859 1.00 0.00 328 ALA B N 4
ATOM 7240 C CA . ALA B 2 25 ? 6.950 8.598 4.317 1.00 0.00 328 ALA B CA 4
ATOM 7241 C C . ALA B 2 25 ? 7.158 10.026 4.833 1.00 0.00 328 ALA B C 4
ATOM 7242 O O . ALA B 2 25 ? 6.615 10.395 5.876 1.00 0.00 328 ALA B O 4
ATOM 7249 N N . GLU B 2 26 ? 7.947 10.825 4.108 1.00 0.00 329 GLU B N 4
ATOM 7250 C CA . GLU B 2 26 ? 8.220 12.207 4.514 1.00 0.00 329 GLU B CA 4
ATOM 7251 C C . GLU B 2 26 ? 6.932 13.036 4.632 1.00 0.00 329 GLU B C 4
ATOM 7252 O O . GLU B 2 26 ? 6.856 13.948 5.456 1.00 0.00 329 GLU B O 4
ATOM 7264 N N . GLU B 2 27 ? 5.925 12.715 3.811 1.00 0.00 330 GLU B N 4
ATOM 7265 C CA . GLU B 2 27 ? 4.647 13.438 3.835 1.00 0.00 330 GLU B CA 4
ATOM 7266 C C . GLU B 2 27 ? 3.491 12.570 3.327 1.00 0.00 330 GLU B C 4
ATOM 7267 O O . GLU B 2 27 ? 2.471 12.419 4.002 1.00 0.00 330 GLU B O 4
ATOM 7279 N N . ALA B 2 28 ? 3.657 12.013 2.126 1.00 0.00 331 ALA B N 4
ATOM 7280 C CA . ALA B 2 28 ? 2.636 11.165 1.500 1.00 0.00 331 ALA B CA 4
ATOM 7281 C C . ALA B 2 28 ? 2.001 10.175 2.489 1.00 0.00 331 ALA B C 4
ATOM 7282 O O . ALA B 2 28 ? 0.779 10.036 2.526 1.00 0.00 331 ALA B O 4
ATOM 7289 N N . ALA B 2 29 ? 2.830 9.489 3.280 1.00 0.00 332 ALA B N 4
ATOM 7290 C CA . ALA B 2 29 ? 2.345 8.507 4.262 1.00 0.00 332 ALA B CA 4
ATOM 7291 C C . ALA B 2 29 ? 1.093 8.990 5.007 1.00 0.00 332 ALA B C 4
ATOM 7292 O O . ALA B 2 29 ? 0.055 8.321 4.984 1.00 0.00 332 ALA B O 4
ATOM 7299 N N . LYS B 2 30 ? 1.191 10.157 5.658 1.00 0.00 333 LYS B N 4
ATOM 7300 C CA . LYS B 2 30 ? 0.054 10.722 6.401 1.00 0.00 333 LYS B CA 4
ATOM 7301 C C . LYS B 2 30 ? -1.173 10.883 5.495 1.00 0.00 333 LYS B C 4
ATOM 7302 O O . LYS B 2 30 ? -2.313 10.791 5.955 1.00 0.00 333 LYS B O 4
ATOM 7321 N N . ASN B 2 31 ? -0.923 11.092 4.204 1.00 0.00 334 ASN B N 4
ATOM 7322 C CA . ASN B 2 31 ? -1.988 11.231 3.216 1.00 0.00 334 ASN B CA 4
ATOM 7323 C C . ASN B 2 31 ? -2.555 9.855 2.862 1.00 0.00 334 ASN B C 4
ATOM 7324 O O . ASN B 2 31 ? -3.770 9.643 2.896 1.00 0.00 334 ASN B O 4
ATOM 7335 N N . ARG B 2 32 ? -1.652 8.931 2.519 1.00 0.00 335 ARG B N 4
ATOM 7336 C CA . ARG B 2 32 ? -2.019 7.564 2.144 1.00 0.00 335 ARG B CA 4
ATOM 7337 C C . ARG B 2 32 ? -2.943 6.899 3.170 1.00 0.00 335 ARG B C 4
ATOM 7338 O O . ARG B 2 32 ? -4.025 6.423 2.812 1.00 0.00 335 ARG B O 4
ATOM 7359 N N . LEU B 2 33 ? -2.509 6.844 4.435 1.00 0.00 336 LEU B N 4
ATOM 7360 C CA . LEU B 2 33 ? -3.303 6.208 5.499 1.00 0.00 336 LEU B CA 4
ATOM 7361 C C . LEU B 2 33 ? -4.726 6.767 5.564 1.00 0.00 336 LEU B C 4
ATOM 7362 O O . LEU B 2 33 ? -5.697 6.008 5.624 1.00 0.00 336 LEU B O 4
ATOM 7378 N N . LEU B 2 34 ? -4.843 8.094 5.548 1.00 0.00 337 LEU B N 4
ATOM 7379 C CA . LEU B 2 34 ? -6.145 8.770 5.602 1.00 0.00 337 LEU B CA 4
ATOM 7380 C C . LEU B 2 34 ? -7.155 8.147 4.627 1.00 0.00 337 LEU B C 4
ATOM 7381 O O . LEU B 2 34 ? -8.326 7.959 4.972 1.00 0.00 337 LEU B O 4
ATOM 7397 N N . LEU B 2 35 ? -6.693 7.829 3.417 1.00 0.00 338 LEU B N 4
ATOM 7398 C CA . LEU B 2 35 ? -7.548 7.227 2.388 1.00 0.00 338 LEU B CA 4
ATOM 7399 C C . LEU B 2 35 ? -8.188 5.923 2.879 1.00 0.00 338 LEU B C 4
ATOM 7400 O O . LEU B 2 35 ? -9.388 5.708 2.697 1.00 0.00 338 LEU B O 4
ATOM 7416 N N . GLU B 2 36 ? -7.380 5.059 3.502 1.00 0.00 339 GLU B N 4
ATOM 7417 C CA . GLU B 2 36 ? -7.874 3.780 4.020 1.00 0.00 339 GLU B CA 4
ATOM 7418 C C . GLU B 2 36 ? -8.458 3.934 5.428 1.00 0.00 339 GLU B C 4
ATOM 7419 O O . GLU B 2 36 ? -9.421 3.250 5.777 1.00 0.00 339 GLU B O 4
ATOM 7431 N N . GLU B 2 37 ? -7.879 4.837 6.225 1.00 0.00 340 GLU B N 4
ATOM 7432 C CA . GLU B 2 37 ? -8.355 5.081 7.591 1.00 0.00 340 GLU B CA 4
ATOM 7433 C C . GLU B 2 37 ? -9.844 5.440 7.597 1.00 0.00 340 GLU B C 4
ATOM 7434 O O . GLU B 2 37 ? -10.623 4.879 8.368 1.00 0.00 340 GLU B O 4
ATOM 7446 N N . ALA B 2 38 ? -10.227 6.374 6.723 1.00 0.00 341 ALA B N 4
ATOM 7447 C CA . ALA B 2 38 ? -11.618 6.805 6.616 1.00 0.00 341 ALA B CA 4
ATOM 7448 C C . ALA B 2 38 ? -12.343 6.041 5.508 1.00 0.00 341 ALA B C 4
ATOM 7449 O O . ALA B 2 38 ? -13.450 5.535 5.708 1.00 0.00 341 ALA B O 4
ATOM 7456 N N . LEU A 1 1 ? -18.328 27.641 4.363 1.00 0.00 125 LEU A N 5
ATOM 7457 C CA . LEU A 1 1 ? -17.597 27.279 3.107 1.00 0.00 125 LEU A CA 5
ATOM 7458 C C . LEU A 1 1 ? -17.732 25.786 2.808 1.00 0.00 125 LEU A C 5
ATOM 7459 O O . LEU A 1 1 ? -17.451 24.951 3.668 1.00 0.00 125 LEU A O 5
ATOM 7477 N N . GLN A 1 2 ? -18.190 25.452 1.595 1.00 0.00 126 GLN A N 5
ATOM 7478 C CA . GLN A 1 2 ? -18.395 24.051 1.198 1.00 0.00 126 GLN A CA 5
ATOM 7479 C C . GLN A 1 2 ? -19.619 23.481 1.921 1.00 0.00 126 GLN A C 5
ATOM 7480 O O . GLN A 1 2 ? -20.583 23.047 1.283 1.00 0.00 126 GLN A O 5
ATOM 7494 N N . ASP A 1 3 ? -19.581 23.522 3.256 1.00 0.00 127 ASP A N 5
ATOM 7495 C CA . ASP A 1 3 ? -20.688 23.052 4.089 1.00 0.00 127 ASP A CA 5
ATOM 7496 C C . ASP A 1 3 ? -22.008 23.654 3.602 1.00 0.00 127 ASP A C 5
ATOM 7497 O O . ASP A 1 3 ? -22.925 22.926 3.207 1.00 0.00 127 ASP A O 5
ATOM 7506 N N . GLN A 1 4 ? -22.082 24.988 3.621 1.00 0.00 128 GLN A N 5
ATOM 7507 C CA . GLN A 1 4 ? -23.270 25.716 3.172 1.00 0.00 128 GLN A CA 5
ATOM 7508 C C . GLN A 1 4 ? -23.731 25.211 1.806 1.00 0.00 128 GLN A C 5
ATOM 7509 O O . GLN A 1 4 ? -24.891 24.838 1.635 1.00 0.00 128 GLN A O 5
ATOM 7523 N N . HIS A 1 5 ? -22.806 25.181 0.843 1.00 0.00 129 HIS A N 5
ATOM 7524 C CA . HIS A 1 5 ? -23.110 24.700 -0.505 1.00 0.00 129 HIS A CA 5
ATOM 7525 C C . HIS A 1 5 ? -23.726 23.300 -0.440 1.00 0.00 129 HIS A C 5
ATOM 7526 O O . HIS A 1 5 ? -24.780 23.043 -1.031 1.00 0.00 129 HIS A O 5
ATOM 7541 N N . CYS A 1 6 ? -23.065 22.407 0.301 1.00 0.00 130 CYS A N 5
ATOM 7542 C CA . CYS A 1 6 ? -23.544 21.035 0.469 1.00 0.00 130 CYS A CA 5
ATOM 7543 C C . CYS A 1 6 ? -24.946 21.014 1.082 1.00 0.00 130 CYS A C 5
ATOM 7544 O O . CYS A 1 6 ? -25.856 20.387 0.538 1.00 0.00 130 CYS A O 5
ATOM 7551 N N . GLU A 1 7 ? -25.117 21.706 2.210 1.00 0.00 131 GLU A N 5
ATOM 7552 C CA . GLU A 1 7 ? -26.417 21.764 2.885 1.00 0.00 131 GLU A CA 5
ATOM 7553 C C . GLU A 1 7 ? -27.460 22.475 2.014 1.00 0.00 131 GLU A C 5
ATOM 7554 O O . GLU A 1 7 ? -28.614 22.048 1.941 1.00 0.00 131 GLU A O 5
ATOM 7566 N N . SER A 1 8 ? -27.043 23.560 1.356 1.00 0.00 132 SER A N 5
ATOM 7567 C CA . SER A 1 8 ? -27.928 24.337 0.483 1.00 0.00 132 SER A CA 5
ATOM 7568 C C . SER A 1 8 ? -29.196 24.798 1.215 1.00 0.00 132 SER A C 5
ATOM 7569 O O . SER A 1 8 ? -30.267 24.908 0.611 1.00 0.00 132 SER A O 5
ATOM 7577 N N . LEU A 1 9 ? -29.064 25.073 2.517 1.00 0.00 133 LEU A N 5
ATOM 7578 C CA . LEU A 1 9 ? -30.189 25.532 3.342 1.00 0.00 133 LEU A CA 5
ATOM 7579 C C . LEU A 1 9 ? -31.386 24.566 3.287 1.00 0.00 133 LEU A C 5
ATOM 7580 O O . LEU A 1 9 ? -32.539 24.985 3.436 1.00 0.00 133 LEU A O 5
ATOM 7596 N N . SER A 1 10 ? -31.117 23.272 3.085 1.00 0.00 134 SER A N 5
ATOM 7597 C CA . SER A 1 10 ? -32.182 22.261 3.022 1.00 0.00 134 SER A CA 5
ATOM 7598 C C . SER A 1 10 ? -33.323 22.695 2.090 1.00 0.00 134 SER A C 5
ATOM 7599 O O . SER A 1 10 ? -34.501 22.561 2.429 1.00 0.00 134 SER A O 5
ATOM 7607 N N . LEU A 1 11 ? -32.963 23.215 0.915 1.00 0.00 135 LEU A N 5
ATOM 7608 C CA . LEU A 1 11 ? -33.949 23.672 -0.069 1.00 0.00 135 LEU A CA 5
ATOM 7609 C C . LEU A 1 11 ? -34.878 22.533 -0.511 1.00 0.00 135 LEU A C 5
ATOM 7610 O O . LEU A 1 11 ? -34.647 21.365 -0.187 1.00 0.00 135 LEU A O 5
ATOM 7626 N N . ALA A 1 12 ? -35.932 22.886 -1.253 1.00 0.00 136 ALA A N 5
ATOM 7627 C CA . ALA A 1 12 ? -36.903 21.904 -1.745 1.00 0.00 136 ALA A CA 5
ATOM 7628 C C . ALA A 1 12 ? -36.215 20.651 -2.302 1.00 0.00 136 ALA A C 5
ATOM 7629 O O . ALA A 1 12 ? -35.424 20.730 -3.245 1.00 0.00 136 ALA A O 5
ATOM 7636 N N . SER A 1 13 ? -36.518 19.497 -1.709 1.00 0.00 137 SER A N 5
ATOM 7637 C CA . SER A 1 13 ? -35.925 18.232 -2.142 1.00 0.00 137 SER A CA 5
ATOM 7638 C C . SER A 1 13 ? -36.966 17.111 -2.177 1.00 0.00 137 SER A C 5
ATOM 7639 O O . SER A 1 13 ? -38.093 17.282 -1.711 1.00 0.00 137 SER A O 5
ATOM 7647 N N . ASN A 1 14 ? -36.581 15.964 -2.736 1.00 0.00 138 ASN A N 5
ATOM 7648 C CA . ASN A 1 14 ? -37.484 14.818 -2.835 1.00 0.00 138 ASN A CA 5
ATOM 7649 C C . ASN A 1 14 ? -37.214 13.788 -1.734 1.00 0.00 138 ASN A C 5
ATOM 7650 O O . ASN A 1 14 ? -38.090 13.515 -0.915 1.00 0.00 138 ASN A O 5
ATOM 7661 N N . ILE A 1 15 ? -36.005 13.210 -1.739 1.00 0.00 139 ILE A N 5
ATOM 7662 C CA . ILE A 1 15 ? -35.615 12.191 -0.755 1.00 0.00 139 ILE A CA 5
ATOM 7663 C C . ILE A 1 15 ? -36.750 11.172 -0.528 1.00 0.00 139 ILE A C 5
ATOM 7664 O O . ILE A 1 15 ? -37.447 10.805 -1.481 1.00 0.00 139 ILE A O 5
ATOM 7680 N N . SER A 1 16 ? -36.937 10.707 0.715 1.00 0.00 140 SER A N 5
ATOM 7681 C CA . SER A 1 16 ? -37.993 9.734 1.022 1.00 0.00 140 SER A CA 5
ATOM 7682 C C . SER A 1 16 ? -38.035 9.415 2.518 1.00 0.00 140 SER A C 5
ATOM 7683 O O . SER A 1 16 ? -37.749 8.289 2.936 1.00 0.00 140 SER A O 5
ATOM 7691 N N . GLY A 1 17 ? -38.385 10.417 3.327 1.00 0.00 141 GLY A N 5
ATOM 7692 C CA . GLY A 1 17 ? -38.450 10.227 4.771 1.00 0.00 141 GLY A CA 5
ATOM 7693 C C . GLY A 1 17 ? -37.077 10.103 5.407 1.00 0.00 141 GLY A C 5
ATOM 7694 O O . GLY A 1 17 ? -36.664 10.970 6.178 1.00 0.00 141 GLY A O 5
ATOM 7698 N N . LEU A 1 18 ? -36.368 9.025 5.076 1.00 0.00 142 LEU A N 5
ATOM 7699 C CA . LEU A 1 18 ? -35.028 8.789 5.609 1.00 0.00 142 LEU A CA 5
ATOM 7700 C C . LEU A 1 18 ? -33.965 9.014 4.532 1.00 0.00 142 LEU A C 5
ATOM 7701 O O . LEU A 1 18 ? -33.995 8.389 3.468 1.00 0.00 142 LEU A O 5
ATOM 7717 N N . GLN A 1 19 ? -33.028 9.919 4.809 1.00 0.00 143 GLN A N 5
ATOM 7718 C CA . GLN A 1 19 ? -31.962 10.231 3.858 1.00 0.00 143 GLN A CA 5
ATOM 7719 C C . GLN A 1 19 ? -30.754 10.862 4.554 1.00 0.00 143 GLN A C 5
ATOM 7720 O O . GLN A 1 19 ? -30.835 11.286 5.708 1.00 0.00 143 GLN A O 5
ATOM 7734 N N . CYS A 1 20 ? -29.637 10.920 3.835 1.00 0.00 144 CYS A N 5
ATOM 7735 C CA . CYS A 1 20 ? -28.398 11.494 4.360 1.00 0.00 144 CYS A CA 5
ATOM 7736 C C . CYS A 1 20 ? -28.074 12.814 3.653 1.00 0.00 144 CYS A C 5
ATOM 7737 O O . CYS A 1 20 ? -27.981 12.864 2.423 1.00 0.00 144 CYS A O 5
ATOM 7744 N N . ASN A 1 21 ? -27.917 13.881 4.440 1.00 0.00 145 ASN A N 5
ATOM 7745 C CA . ASN A 1 21 ? -27.622 15.217 3.904 1.00 0.00 145 ASN A CA 5
ATOM 7746 C C . ASN A 1 21 ? -26.207 15.316 3.321 1.00 0.00 145 ASN A C 5
ATOM 7747 O O . ASN A 1 21 ? -25.387 14.414 3.475 1.00 0.00 145 ASN A O 5
ATOM 7758 N N . ALA A 1 22 ? -25.933 16.430 2.651 1.00 0.00 146 ALA A N 5
ATOM 7759 C CA . ALA A 1 22 ? -24.626 16.662 2.045 1.00 0.00 146 ALA A CA 5
ATOM 7760 C C . ALA A 1 22 ? -23.570 16.991 3.108 1.00 0.00 146 ALA A C 5
ATOM 7761 O O . ALA A 1 22 ? -23.559 18.088 3.669 1.00 0.00 146 ALA A O 5
ATOM 7768 N N . SER A 1 23 ? -22.695 16.022 3.382 1.00 0.00 147 SER A N 5
ATOM 7769 C CA . SER A 1 23 ? -21.639 16.190 4.385 1.00 0.00 147 SER A CA 5
ATOM 7770 C C . SER A 1 23 ? -20.243 15.985 3.784 1.00 0.00 147 SER A C 5
ATOM 7771 O O . SER A 1 23 ? -20.098 15.587 2.626 1.00 0.00 147 SER A O 5
ATOM 7779 N N . VAL A 1 24 ? -19.221 16.243 4.595 1.00 0.00 148 VAL A N 5
ATOM 7780 C CA . VAL A 1 24 ? -17.829 16.074 4.171 1.00 0.00 148 VAL A CA 5
ATOM 7781 C C . VAL A 1 24 ? -17.252 14.735 4.661 1.00 0.00 148 VAL A C 5
ATOM 7782 O O . VAL A 1 24 ? -16.150 14.344 4.266 1.00 0.00 148 VAL A O 5
ATOM 7795 N N . ASP A 1 25 ? -18.014 14.029 5.510 1.00 0.00 149 ASP A N 5
ATOM 7796 C CA . ASP A 1 25 ? -17.601 12.727 6.044 1.00 0.00 149 ASP A CA 5
ATOM 7797 C C . ASP A 1 25 ? -16.388 12.826 6.970 1.00 0.00 149 ASP A C 5
ATOM 7798 O O . ASP A 1 25 ? -16.491 12.544 8.166 1.00 0.00 149 ASP A O 5
ATOM 7807 N N . LEU A 1 26 ? -15.243 13.213 6.416 1.00 0.00 150 LEU A N 5
ATOM 7808 C CA . LEU A 1 26 ? -14.011 13.334 7.198 1.00 0.00 150 LEU A CA 5
ATOM 7809 C C . LEU A 1 26 ? -12.925 14.068 6.412 1.00 0.00 150 LEU A C 5
ATOM 7810 O O . LEU A 1 26 ? -12.374 15.064 6.882 1.00 0.00 150 LEU A O 5
ATOM 7826 N N . ILE A 1 27 ? -12.625 13.569 5.212 1.00 0.00 151 ILE A N 5
ATOM 7827 C CA . ILE A 1 27 ? -11.605 14.180 4.355 1.00 0.00 151 ILE A CA 5
ATOM 7828 C C . ILE A 1 27 ? -12.186 15.345 3.548 1.00 0.00 151 ILE A C 5
ATOM 7829 O O . ILE A 1 27 ? -13.387 15.614 3.606 1.00 0.00 151 ILE A O 5
ATOM 7845 N N . GLY A 1 28 ? -11.331 16.041 2.798 1.00 0.00 152 GLY A N 5
ATOM 7846 C CA . GLY A 1 28 ? -11.790 17.174 2.001 1.00 0.00 152 GLY A CA 5
ATOM 7847 C C . GLY A 1 28 ? -12.657 16.775 0.815 1.00 0.00 152 GLY A C 5
ATOM 7848 O O . GLY A 1 28 ? -12.307 17.053 -0.331 1.00 0.00 152 GLY A O 5
ATOM 7852 N N . THR A 1 29 ? -13.795 16.132 1.087 1.00 0.00 153 THR A N 5
ATOM 7853 C CA . THR A 1 29 ? -14.713 15.708 0.024 1.00 0.00 153 THR A CA 5
ATOM 7854 C C . THR A 1 29 ? -16.172 15.895 0.451 1.00 0.00 153 THR A C 5
ATOM 7855 O O . THR A 1 29 ? -16.689 15.143 1.277 1.00 0.00 153 THR A O 5
ATOM 7866 N N . CYS A 1 30 ? -16.831 16.901 -0.122 1.00 0.00 154 CYS A N 5
ATOM 7867 C CA . CYS A 1 30 ? -18.234 17.186 0.192 1.00 0.00 154 CYS A CA 5
ATOM 7868 C C . CYS A 1 30 ? -19.170 16.282 -0.609 1.00 0.00 154 CYS A C 5
ATOM 7869 O O . CYS A 1 30 ? -19.185 16.331 -1.840 1.00 0.00 154 CYS A O 5
ATOM 7876 N N . TRP A 1 31 ? -19.952 15.470 0.094 1.00 0.00 155 TRP A N 5
ATOM 7877 C CA . TRP A 1 31 ? -20.897 14.560 -0.553 1.00 0.00 155 TRP A CA 5
ATOM 7878 C C . TRP A 1 31 ? -22.290 15.184 -0.620 1.00 0.00 155 TRP A C 5
ATOM 7879 O O . TRP A 1 31 ? -22.667 15.964 0.250 1.00 0.00 155 TRP A O 5
ATOM 7900 N N . PRO A 1 32 ? -23.079 14.838 -1.652 1.00 0.00 156 PRO A N 5
ATOM 7901 C CA . PRO A 1 32 ? -24.437 15.359 -1.818 1.00 0.00 156 PRO A CA 5
ATOM 7902 C C . PRO A 1 32 ? -25.472 14.558 -1.020 1.00 0.00 156 PRO A C 5
ATOM 7903 O O . PRO A 1 32 ? -25.201 13.438 -0.582 1.00 0.00 156 PRO A O 5
ATOM 7914 N N . ARG A 1 33 ? -26.662 15.134 -0.842 1.00 0.00 157 ARG A N 5
ATOM 7915 C CA . ARG A 1 33 ? -27.735 14.461 -0.103 1.00 0.00 157 ARG A CA 5
ATOM 7916 C C . ARG A 1 33 ? -28.164 13.178 -0.821 1.00 0.00 157 ARG A C 5
ATOM 7917 O O . ARG A 1 33 ? -28.225 13.132 -2.052 1.00 0.00 157 ARG A O 5
ATOM 7938 N N . SER A 1 34 ? -28.443 12.131 -0.049 1.00 0.00 158 SER A N 5
ATOM 7939 C CA . SER A 1 34 ? -28.846 10.843 -0.621 1.00 0.00 158 SER A CA 5
ATOM 7940 C C . SER A 1 34 ? -29.878 10.132 0.251 1.00 0.00 158 SER A C 5
ATOM 7941 O O . SER A 1 34 ? -29.906 10.321 1.466 1.00 0.00 158 SER A O 5
ATOM 7949 N N . PRO A 1 35 ? -30.734 9.289 -0.357 1.00 0.00 159 PRO A N 5
ATOM 7950 C CA . PRO A 1 35 ? -31.761 8.537 0.378 1.00 0.00 159 PRO A CA 5
ATOM 7951 C C . PRO A 1 35 ? -31.166 7.401 1.210 1.00 0.00 159 PRO A C 5
ATOM 7952 O O . PRO A 1 35 ? -30.114 6.857 0.871 1.00 0.00 159 PRO A O 5
ATOM 7963 N N . ALA A 1 36 ? -31.846 7.047 2.300 1.00 0.00 160 ALA A N 5
ATOM 7964 C CA . ALA A 1 36 ? -31.385 5.972 3.180 1.00 0.00 160 ALA A CA 5
ATOM 7965 C C . ALA A 1 36 ? -31.298 4.641 2.426 1.00 0.00 160 ALA A C 5
ATOM 7966 O O . ALA A 1 36 ? -32.226 4.265 1.709 1.00 0.00 160 ALA A O 5
ATOM 7973 N N . GLY A 1 37 ? -30.176 3.934 2.590 1.00 0.00 161 GLY A N 5
ATOM 7974 C CA . GLY A 1 37 ? -29.992 2.657 1.909 1.00 0.00 161 GLY A CA 5
ATOM 7975 C C . GLY A 1 37 ? -29.587 2.833 0.457 1.00 0.00 161 GLY A C 5
ATOM 7976 O O . GLY A 1 37 ? -30.406 2.671 -0.448 1.00 0.00 161 GLY A O 5
ATOM 7980 N N . GLN A 1 38 ? -28.316 3.167 0.236 1.00 0.00 162 GLN A N 5
ATOM 7981 C CA . GLN A 1 38 ? -27.793 3.372 -1.116 1.00 0.00 162 GLN A CA 5
ATOM 7982 C C . GLN A 1 38 ? -26.280 3.611 -1.097 1.00 0.00 162 GLN A C 5
ATOM 7983 O O . GLN A 1 38 ? -25.757 4.271 -0.197 1.00 0.00 162 GLN A O 5
ATOM 7997 N N . LEU A 1 39 ? -25.588 3.077 -2.102 1.00 0.00 163 LEU A N 5
ATOM 7998 C CA . LEU A 1 39 ? -24.139 3.235 -2.208 1.00 0.00 163 LEU A CA 5
ATOM 7999 C C . LEU A 1 39 ? -23.787 4.317 -3.230 1.00 0.00 163 LEU A C 5
ATOM 8000 O O . LEU A 1 39 ? -23.951 4.125 -4.437 1.00 0.00 163 LEU A O 5
ATOM 8016 N N . VAL A 1 40 ? -23.306 5.454 -2.736 1.00 0.00 164 VAL A N 5
ATOM 8017 C CA . VAL A 1 40 ? -22.933 6.574 -3.597 1.00 0.00 164 VAL A CA 5
ATOM 8018 C C . VAL A 1 40 ? -21.432 6.569 -3.893 1.00 0.00 164 VAL A C 5
ATOM 8019 O O . VAL A 1 40 ? -20.607 6.550 -2.977 1.00 0.00 164 VAL A O 5
ATOM 8032 N N . VAL A 1 41 ? -21.082 6.577 -5.178 1.00 0.00 165 VAL A N 5
ATOM 8033 C CA . VAL A 1 41 ? -19.679 6.565 -5.586 1.00 0.00 165 VAL A CA 5
ATOM 8034 C C . VAL A 1 41 ? -19.142 7.979 -5.830 1.00 0.00 165 VAL A C 5
ATOM 8035 O O . VAL A 1 41 ? -19.776 8.796 -6.501 1.00 0.00 165 VAL A O 5
ATOM 8048 N N . ARG A 1 42 ? -17.963 8.253 -5.275 1.00 0.00 166 ARG A N 5
ATOM 8049 C CA . ARG A 1 42 ? -17.312 9.555 -5.416 1.00 0.00 166 ARG A CA 5
ATOM 8050 C C . ARG A 1 42 ? -15.815 9.446 -5.102 1.00 0.00 166 ARG A C 5
ATOM 8051 O O . ARG A 1 42 ? -15.426 9.292 -3.943 1.00 0.00 166 ARG A O 5
ATOM 8072 N N . PRO A 1 43 ? -14.955 9.516 -6.137 1.00 0.00 167 PRO A N 5
ATOM 8073 C CA . PRO A 1 43 ? -13.496 9.418 -5.964 1.00 0.00 167 PRO A CA 5
ATOM 8074 C C . PRO A 1 43 ? -12.897 10.636 -5.252 1.00 0.00 167 PRO A C 5
ATOM 8075 O O . PRO A 1 43 ? -13.621 11.476 -4.703 1.00 0.00 167 PRO A O 5
ATOM 8086 N N . CYS A 1 44 ? -11.570 10.726 -5.262 1.00 0.00 168 CYS A N 5
ATOM 8087 C CA . CYS A 1 44 ? -10.865 11.839 -4.622 1.00 0.00 168 CYS A CA 5
ATOM 8088 C C . CYS A 1 44 ? -10.907 13.089 -5.500 1.00 0.00 168 CYS A C 5
ATOM 8089 O O . CYS A 1 44 ? -10.907 12.994 -6.730 1.00 0.00 168 CYS A O 5
ATOM 8096 N N . PRO A 1 45 ? -10.938 14.286 -4.881 1.00 0.00 169 PRO A N 5
ATOM 8097 C CA . PRO A 1 45 ? -10.972 15.557 -5.621 1.00 0.00 169 PRO A CA 5
ATOM 8098 C C . PRO A 1 45 ? -9.655 15.841 -6.354 1.00 0.00 169 PRO A C 5
ATOM 8099 O O . PRO A 1 45 ? -8.976 16.833 -6.076 1.00 0.00 169 PRO A O 5
ATOM 8110 N N . ALA A 1 46 ? -9.293 14.950 -7.284 1.00 0.00 170 ALA A N 5
ATOM 8111 C CA . ALA A 1 46 ? -8.054 15.078 -8.055 1.00 0.00 170 ALA A CA 5
ATOM 8112 C C . ALA A 1 46 ? -6.825 14.859 -7.169 1.00 0.00 170 ALA A C 5
ATOM 8113 O O . ALA A 1 46 ? -6.045 13.938 -7.403 1.00 0.00 170 ALA A O 5
ATOM 8120 N N . PHE A 1 47 ? -6.667 15.703 -6.151 1.00 0.00 171 PHE A N 5
ATOM 8121 C CA . PHE A 1 47 ? -5.537 15.600 -5.225 1.00 0.00 171 PHE A CA 5
ATOM 8122 C C . PHE A 1 47 ? -5.983 15.882 -3.782 1.00 0.00 171 PHE A C 5
ATOM 8123 O O . PHE A 1 47 ? -7.174 16.057 -3.511 1.00 0.00 171 PHE A O 5
ATOM 8140 N N . PHE A 1 48 ? -5.017 15.930 -2.864 1.00 0.00 172 PHE A N 5
ATOM 8141 C CA . PHE A 1 48 ? -5.303 16.199 -1.454 1.00 0.00 172 PHE A CA 5
ATOM 8142 C C . PHE A 1 48 ? -4.659 17.518 -1.008 1.00 0.00 172 PHE A C 5
ATOM 8143 O O . PHE A 1 48 ? -5.358 18.498 -0.750 1.00 0.00 172 PHE A O 5
ATOM 8160 N N . TYR A 1 49 ? -3.325 17.540 -0.932 1.00 0.00 173 TYR A N 5
ATOM 8161 C CA . TYR A 1 49 ? -2.588 18.748 -0.531 1.00 0.00 173 TYR A CA 5
ATOM 8162 C C . TYR A 1 49 ? -1.070 18.557 -0.669 1.00 0.00 173 TYR A C 5
ATOM 8163 O O . TYR A 1 49 ? -0.391 19.386 -1.275 1.00 0.00 173 TYR A O 5
ATOM 8181 N N . GLY A 1 50 ? -0.546 17.464 -0.108 1.00 0.00 174 GLY A N 5
ATOM 8182 C CA . GLY A 1 50 ? 0.886 17.189 -0.182 1.00 0.00 174 GLY A CA 5
ATOM 8183 C C . GLY A 1 50 ? 1.201 15.953 -1.000 1.00 0.00 174 GLY A C 5
ATOM 8184 O O . GLY A 1 50 ? 2.127 15.208 -0.679 1.00 0.00 174 GLY A O 5
ATOM 8188 N N . VAL A 1 51 ? 0.422 15.738 -2.060 1.00 0.00 175 VAL A N 5
ATOM 8189 C CA . VAL A 1 51 ? 0.596 14.587 -2.945 1.00 0.00 175 VAL A CA 5
ATOM 8190 C C . VAL A 1 51 ? -0.461 14.603 -4.051 1.00 0.00 175 VAL A C 5
ATOM 8191 O O . VAL A 1 51 ? -1.607 15.001 -3.818 1.00 0.00 175 VAL A O 5
ATOM 8204 N N . ARG A 1 52 ? -0.076 14.180 -5.251 1.00 0.00 176 ARG A N 5
ATOM 8205 C CA . ARG A 1 52 ? -1.003 14.157 -6.381 1.00 0.00 176 ARG A CA 5
ATOM 8206 C C . ARG A 1 52 ? -2.048 13.050 -6.205 1.00 0.00 176 ARG A C 5
ATOM 8207 O O . ARG A 1 52 ? -3.246 13.299 -6.341 1.00 0.00 176 ARG A O 5
ATOM 8228 N N . TYR A 1 53 ? -1.582 11.836 -5.889 1.00 0.00 177 TYR A N 5
ATOM 8229 C CA . TYR A 1 53 ? -2.469 10.685 -5.677 1.00 0.00 177 TYR A CA 5
ATOM 8230 C C . TYR A 1 53 ? -3.142 10.241 -6.980 1.00 0.00 177 TYR A C 5
ATOM 8231 O O . TYR A 1 53 ? -3.160 10.971 -7.973 1.00 0.00 177 TYR A O 5
ATOM 8249 N N . ASN A 1 54 ? -3.691 9.029 -6.967 1.00 0.00 178 ASN A N 5
ATOM 8250 C CA . ASN A 1 54 ? -4.361 8.477 -8.141 1.00 0.00 178 ASN A CA 5
ATOM 8251 C C . ASN A 1 54 ? -5.874 8.689 -8.076 1.00 0.00 178 ASN A C 5
ATOM 8252 O O . ASN A 1 54 ? -6.545 8.177 -7.177 1.00 0.00 178 ASN A O 5
ATOM 8263 N N . THR A 1 55 ? -6.407 9.433 -9.043 1.00 0.00 179 THR A N 5
ATOM 8264 C CA . THR A 1 55 ? -7.846 9.703 -9.107 1.00 0.00 179 THR A CA 5
ATOM 8265 C C . THR A 1 55 ? -8.557 8.758 -10.087 1.00 0.00 179 THR A C 5
ATOM 8266 O O . THR A 1 55 ? -9.726 8.969 -10.411 1.00 0.00 179 THR A O 5
ATOM 8277 N N . THR A 1 56 ? -7.858 7.718 -10.561 1.00 0.00 180 THR A N 5
ATOM 8278 C CA . THR A 1 56 ? -8.453 6.762 -11.502 1.00 0.00 180 THR A CA 5
ATOM 8279 C C . THR A 1 56 ? -9.433 5.818 -10.798 1.00 0.00 180 THR A C 5
ATOM 8280 O O . THR A 1 56 ? -10.411 5.372 -11.399 1.00 0.00 180 THR A O 5
ATOM 8291 N N . ASN A 1 57 ? -9.167 5.519 -9.526 1.00 0.00 181 ASN A N 5
ATOM 8292 C CA . ASN A 1 57 ? -10.029 4.632 -8.744 1.00 0.00 181 ASN A CA 5
ATOM 8293 C C . ASN A 1 57 ? -11.205 5.409 -8.144 1.00 0.00 181 ASN A C 5
ATOM 8294 O O . ASN A 1 57 ? -11.055 6.562 -7.737 1.00 0.00 181 ASN A O 5
ATOM 8305 N N . ASN A 1 58 ? -12.374 4.772 -8.092 1.00 0.00 182 ASN A N 5
ATOM 8306 C CA . ASN A 1 58 ? -13.573 5.410 -7.545 1.00 0.00 182 ASN A CA 5
ATOM 8307 C C . ASN A 1 58 ? -13.907 4.882 -6.146 1.00 0.00 182 ASN A C 5
ATOM 8308 O O . ASN A 1 58 ? -13.760 3.693 -5.866 1.00 0.00 182 ASN A O 5
ATOM 8319 N N . GLY A 1 59 ? -14.367 5.783 -5.274 1.00 0.00 183 GLY A N 5
ATOM 8320 C CA . GLY A 1 59 ? -14.726 5.396 -3.916 1.00 0.00 183 GLY A CA 5
ATOM 8321 C C . GLY A 1 59 ? -16.227 5.419 -3.690 1.00 0.00 183 GLY A C 5
ATOM 8322 O O . GLY A 1 59 ? -16.889 6.409 -4.004 1.00 0.00 183 GLY A O 5
ATOM 8326 N N . TYR A 1 60 ? -16.771 4.331 -3.151 1.00 0.00 184 TYR A N 5
ATOM 8327 C CA . TYR A 1 60 ? -18.212 4.243 -2.898 1.00 0.00 184 TYR A CA 5
ATOM 8328 C C . TYR A 1 60 ? -18.537 4.380 -1.407 1.00 0.00 184 TYR A C 5
ATOM 8329 O O . TYR A 1 60 ? -17.868 3.793 -0.551 1.00 0.00 184 TYR A O 5
ATOM 8347 N N . ARG A 1 61 ? -19.574 5.166 -1.115 1.00 0.00 185 ARG A N 5
ATOM 8348 C CA . ARG A 1 61 ? -20.018 5.405 0.256 1.00 0.00 185 ARG A CA 5
ATOM 8349 C C . ARG A 1 61 ? -21.516 5.109 0.399 1.00 0.00 185 ARG A C 5
ATOM 8350 O O . ARG A 1 61 ? -22.325 5.563 -0.412 1.00 0.00 185 ARG A O 5
ATOM 8371 N N . GLU A 1 62 ? -21.873 4.333 1.419 1.00 0.00 186 GLU A N 5
ATOM 8372 C CA . GLU A 1 62 ? -23.273 3.955 1.652 1.00 0.00 186 GLU A CA 5
ATOM 8373 C C . GLU A 1 62 ? -24.048 5.009 2.460 1.00 0.00 186 GLU A C 5
ATOM 8374 O O . GLU A 1 62 ? -23.464 5.830 3.167 1.00 0.00 186 GLU A O 5
ATOM 8386 N N . CYS A 1 63 ? -25.377 4.958 2.347 1.00 0.00 187 CYS A N 5
ATOM 8387 C CA . CYS A 1 63 ? -26.275 5.873 3.061 1.00 0.00 187 CYS A CA 5
ATOM 8388 C C . CYS A 1 63 ? -27.002 5.123 4.183 1.00 0.00 187 CYS A C 5
ATOM 8389 O O . CYS A 1 63 ? -28.167 4.745 4.033 1.00 0.00 187 CYS A O 5
ATOM 8396 N N . LEU A 1 64 ? -26.293 4.896 5.294 1.00 0.00 188 LEU A N 5
ATOM 8397 C CA . LEU A 1 64 ? -26.838 4.167 6.451 1.00 0.00 188 LEU A CA 5
ATOM 8398 C C . LEU A 1 64 ? -28.279 4.578 6.773 1.00 0.00 188 LEU A C 5
ATOM 8399 O O . LEU A 1 64 ? -28.520 5.601 7.421 1.00 0.00 188 LEU A O 5
ATOM 8415 N N . ALA A 1 65 ? -29.232 3.762 6.314 1.00 0.00 189 ALA A N 5
ATOM 8416 C CA . ALA A 1 65 ? -30.657 4.017 6.534 1.00 0.00 189 ALA A CA 5
ATOM 8417 C C . ALA A 1 65 ? -30.989 4.268 8.009 1.00 0.00 189 ALA A C 5
ATOM 8418 O O . ALA A 1 65 ? -31.870 5.069 8.317 1.00 0.00 189 ALA A O 5
ATOM 8425 N N . ASN A 1 66 ? -30.281 3.583 8.913 1.00 0.00 190 ASN A N 5
ATOM 8426 C CA . ASN A 1 66 ? -30.504 3.736 10.357 1.00 0.00 190 ASN A CA 5
ATOM 8427 C C . ASN A 1 66 ? -30.524 5.210 10.783 1.00 0.00 190 ASN A C 5
ATOM 8428 O O . ASN A 1 66 ? -31.219 5.577 11.731 1.00 0.00 190 ASN A O 5
ATOM 8439 N N . GLY A 1 67 ? -29.760 6.051 10.080 1.00 0.00 191 GLY A N 5
ATOM 8440 C CA . GLY A 1 67 ? -29.712 7.470 10.407 1.00 0.00 191 GLY A CA 5
ATOM 8441 C C . GLY A 1 67 ? -28.294 7.998 10.511 1.00 0.00 191 GLY A C 5
ATOM 8442 O O . GLY A 1 67 ? -27.899 8.534 11.549 1.00 0.00 191 GLY A O 5
ATOM 8446 N N . SER A 1 68 ? -27.527 7.841 9.435 1.00 0.00 192 SER A N 5
ATOM 8447 C CA . SER A 1 68 ? -26.139 8.301 9.400 1.00 0.00 192 SER A CA 5
ATOM 8448 C C . SER A 1 68 ? -25.604 8.316 7.964 1.00 0.00 192 SER A C 5
ATOM 8449 O O . SER A 1 68 ? -26.369 8.195 7.006 1.00 0.00 192 SER A O 5
ATOM 8457 N N . TRP A 1 69 ? -24.290 8.463 7.822 1.00 0.00 193 TRP A N 5
ATOM 8458 C CA . TRP A 1 69 ? -23.660 8.485 6.505 1.00 0.00 193 TRP A CA 5
ATOM 8459 C C . TRP A 1 69 ? -22.660 7.333 6.350 1.00 0.00 193 TRP A C 5
ATOM 8460 O O . TRP A 1 69 ? -21.687 7.444 5.603 1.00 0.00 193 TRP A O 5
ATOM 8481 N N . ALA A 1 70 ? -22.911 6.227 7.063 1.00 0.00 194 ALA A N 5
ATOM 8482 C CA . ALA A 1 70 ? -22.042 5.049 7.013 1.00 0.00 194 ALA A CA 5
ATOM 8483 C C . ALA A 1 70 ? -20.728 5.286 7.763 1.00 0.00 194 ALA A C 5
ATOM 8484 O O . ALA A 1 70 ? -20.234 6.412 7.843 1.00 0.00 194 ALA A O 5
ATOM 8491 N N . ALA A 1 71 ? -20.170 4.213 8.314 1.00 0.00 195 ALA A N 5
ATOM 8492 C CA . ALA A 1 71 ? -18.919 4.296 9.062 1.00 0.00 195 ALA A CA 5
ATOM 8493 C C . ALA A 1 71 ? -17.703 3.927 8.202 1.00 0.00 195 ALA A C 5
ATOM 8494 O O . ALA A 1 71 ? -16.580 4.311 8.523 1.00 0.00 195 ALA A O 5
ATOM 8501 N N . ARG A 1 72 ? -17.922 3.177 7.116 1.00 0.00 196 ARG A N 5
ATOM 8502 C CA . ARG A 1 72 ? -16.821 2.770 6.241 1.00 0.00 196 ARG A CA 5
ATOM 8503 C C . ARG A 1 72 ? -17.067 3.161 4.781 1.00 0.00 196 ARG A C 5
ATOM 8504 O O . ARG A 1 72 ? -18.122 2.876 4.212 1.00 0.00 196 ARG A O 5
ATOM 8525 N N . VAL A 1 73 ? -16.065 3.797 4.181 1.00 0.00 197 VAL A N 5
ATOM 8526 C CA . VAL A 1 73 ? -16.123 4.220 2.783 1.00 0.00 197 VAL A CA 5
ATOM 8527 C C . VAL A 1 73 ? -14.821 3.853 2.064 1.00 0.00 197 VAL A C 5
ATOM 8528 O O . VAL A 1 73 ? -13.725 4.093 2.583 1.00 0.00 197 VAL A O 5
ATOM 8541 N N . ASN A 1 74 ? -14.933 3.255 0.877 1.00 0.00 198 ASN A N 5
ATOM 8542 C CA . ASN A 1 74 ? -13.746 2.849 0.122 1.00 0.00 198 ASN A CA 5
ATOM 8543 C C . ASN A 1 74 ? -13.070 4.044 -0.556 1.00 0.00 198 ASN A C 5
ATOM 8544 O O . ASN A 1 74 ? -13.080 4.169 -1.782 1.00 0.00 198 ASN A O 5
ATOM 8555 N N . TYR A 1 75 ? -12.469 4.913 0.252 1.00 0.00 199 TYR A N 5
ATOM 8556 C CA . TYR A 1 75 ? -11.771 6.086 -0.271 1.00 0.00 199 TYR A CA 5
ATOM 8557 C C . TYR A 1 75 ? -10.260 5.829 -0.410 1.00 0.00 199 TYR A C 5
ATOM 8558 O O . TYR A 1 75 ? -9.539 6.630 -1.008 1.00 0.00 199 TYR A O 5
ATOM 8576 N N . SER A 1 76 ? -9.790 4.693 0.123 1.00 0.00 200 SER A N 5
ATOM 8577 C CA . SER A 1 76 ? -8.371 4.321 0.037 1.00 0.00 200 SER A CA 5
ATOM 8578 C C . SER A 1 76 ? -7.962 3.994 -1.404 1.00 0.00 200 SER A C 5
ATOM 8579 O O . SER A 1 76 ? -6.772 3.971 -1.720 1.00 0.00 200 SER A O 5
ATOM 8587 N N . GLU A 1 77 ? -8.951 3.735 -2.268 1.00 0.00 201 GLU A N 5
ATOM 8588 C CA . GLU A 1 77 ? -8.697 3.405 -3.673 1.00 0.00 201 GLU A CA 5
ATOM 8589 C C . GLU A 1 77 ? -7.741 4.412 -4.325 1.00 0.00 201 GLU A C 5
ATOM 8590 O O . GLU A 1 77 ? -6.849 4.033 -5.090 1.00 0.00 201 GLU A O 5
ATOM 8602 N N . CYS A 1 78 ? -7.927 5.694 -4.005 1.00 0.00 202 CYS A N 5
ATOM 8603 C CA . CYS A 1 78 ? -7.074 6.754 -4.548 1.00 0.00 202 CYS A CA 5
ATOM 8604 C C . CYS A 1 78 ? -5.668 6.668 -3.954 1.00 0.00 202 CYS A C 5
ATOM 8605 O O . CYS A 1 78 ? -5.264 7.524 -3.165 1.00 0.00 202 CYS A O 5
ATOM 8612 N N . GLN A 1 79 ? -4.932 5.621 -4.325 1.00 0.00 203 GLN A N 5
ATOM 8613 C CA . GLN A 1 79 ? -3.577 5.419 -3.812 1.00 0.00 203 GLN A CA 5
ATOM 8614 C C . GLN A 1 79 ? -2.570 6.371 -4.478 1.00 0.00 203 GLN A C 5
ATOM 8615 O O . GLN A 1 79 ? -2.956 7.327 -5.155 1.00 0.00 203 GLN A O 5
ATOM 8629 N N . GLU A 1 80 ? -1.282 6.119 -4.258 1.00 0.00 204 GLU A N 5
ATOM 8630 C CA . GLU A 1 80 ? -0.224 6.964 -4.813 1.00 0.00 204 GLU A CA 5
ATOM 8631 C C . GLU A 1 80 ? 0.322 6.420 -6.136 1.00 0.00 204 GLU A C 5
ATOM 8632 O O . GLU A 1 80 ? 0.239 5.221 -6.407 1.00 0.00 204 GLU A O 5
ATOM 8644 N N . ILE A 1 81 ? 0.897 7.312 -6.946 1.00 0.00 205 ILE A N 5
ATOM 8645 C CA . ILE A 1 81 ? 1.482 6.935 -8.239 1.00 0.00 205 ILE A CA 5
ATOM 8646 C C . ILE A 1 81 ? 2.579 7.920 -8.654 1.00 0.00 205 ILE A C 5
ATOM 8647 O O . ILE A 1 81 ? 2.438 9.130 -8.472 1.00 0.00 205 ILE A O 5
ATOM 8663 N N . LEU A 1 82 ? 3.670 7.399 -9.212 1.00 0.00 206 LEU A N 5
ATOM 8664 C CA . LEU A 1 82 ? 4.784 8.242 -9.651 1.00 0.00 206 LEU A CA 5
ATOM 8665 C C . LEU A 1 82 ? 5.686 7.503 -10.645 1.00 0.00 206 LEU A C 5
ATOM 8666 O O . LEU A 1 82 ? 5.447 6.338 -10.966 1.00 0.00 206 LEU A O 5
ATOM 8682 N N . ASN A 1 83 ? 6.720 8.192 -11.134 1.00 0.00 207 ASN A N 5
ATOM 8683 C CA . ASN A 1 83 ? 7.659 7.607 -12.097 1.00 0.00 207 ASN A CA 5
ATOM 8684 C C . ASN A 1 83 ? 8.610 6.598 -11.435 1.00 0.00 207 ASN A C 5
ATOM 8685 O O . ASN A 1 83 ? 9.067 5.662 -12.088 1.00 0.00 207 ASN A O 5
ATOM 8696 N N . GLU A 1 84 ? 8.908 6.807 -10.145 1.00 0.00 208 GLU A N 5
ATOM 8697 C CA . GLU A 1 84 ? 9.808 5.925 -9.387 1.00 0.00 208 GLU A CA 5
ATOM 8698 C C . GLU A 1 84 ? 11.029 5.507 -10.217 1.00 0.00 208 GLU A C 5
ATOM 8699 O O . GLU A 1 84 ? 11.597 4.431 -10.025 1.00 0.00 208 GLU A O 5
ATOM 8711 N N . PRO B 2 1 ? 14.185 -20.853 4.090 1.00 0.00 304 PRO B N 5
ATOM 8712 C CA . PRO B 2 1 ? 15.076 -22.017 4.042 1.00 0.00 304 PRO B CA 5
ATOM 8713 C C . PRO B 2 1 ? 14.820 -22.903 2.817 1.00 0.00 304 PRO B C 5
ATOM 8714 O O . PRO B 2 1 ? 13.751 -22.836 2.201 1.00 0.00 304 PRO B O 5
ATOM 8725 N N . PRO B 2 2 ? 15.798 -23.753 2.445 1.00 0.00 305 PRO B N 5
ATOM 8726 C CA . PRO B 2 2 ? 15.671 -24.654 1.286 1.00 0.00 305 PRO B CA 5
ATOM 8727 C C . PRO B 2 2 ? 14.632 -25.764 1.505 1.00 0.00 305 PRO B C 5
ATOM 8728 O O . PRO B 2 2 ? 14.948 -26.952 1.432 1.00 0.00 305 PRO B O 5
ATOM 8739 N N . ILE B 2 3 ? 13.389 -25.362 1.769 1.00 0.00 306 ILE B N 5
ATOM 8740 C CA . ILE B 2 3 ? 12.296 -26.314 1.997 1.00 0.00 306 ILE B CA 5
ATOM 8741 C C . ILE B 2 3 ? 10.940 -25.698 1.648 1.00 0.00 306 ILE B C 5
ATOM 8742 O O . ILE B 2 3 ? 10.207 -26.225 0.813 1.00 0.00 306 ILE B O 5
ATOM 8758 N N . SER B 2 4 ? 10.617 -24.577 2.291 1.00 0.00 307 SER B N 5
ATOM 8759 C CA . SER B 2 4 ? 9.352 -23.883 2.045 1.00 0.00 307 SER B CA 5
ATOM 8760 C C . SER B 2 4 ? 9.592 -22.402 1.766 1.00 0.00 307 SER B C 5
ATOM 8761 O O . SER B 2 4 ? 10.211 -21.703 2.572 1.00 0.00 307 SER B O 5
ATOM 8769 N N . LEU B 2 5 ? 9.105 -21.930 0.620 1.00 0.00 308 LEU B N 5
ATOM 8770 C CA . LEU B 2 5 ? 9.270 -20.529 0.231 1.00 0.00 308 LEU B CA 5
ATOM 8771 C C . LEU B 2 5 ? 7.909 -19.868 -0.047 1.00 0.00 308 LEU B C 5
ATOM 8772 O O . LEU B 2 5 ? 6.944 -20.117 0.681 1.00 0.00 308 LEU B O 5
ATOM 8788 N N . ASP B 2 6 ? 7.833 -19.019 -1.084 1.00 0.00 309 ASP B N 5
ATOM 8789 C CA . ASP B 2 6 ? 6.592 -18.321 -1.436 1.00 0.00 309 ASP B CA 5
ATOM 8790 C C . ASP B 2 6 ? 6.211 -17.299 -0.357 1.00 0.00 309 ASP B C 5
ATOM 8791 O O . ASP B 2 6 ? 6.231 -16.087 -0.602 1.00 0.00 309 ASP B O 5
ATOM 8800 N N . LEU B 2 7 ? 5.888 -17.792 0.839 1.00 0.00 310 LEU B N 5
ATOM 8801 C CA . LEU B 2 7 ? 5.526 -16.926 1.961 1.00 0.00 310 LEU B CA 5
ATOM 8802 C C . LEU B 2 7 ? 6.662 -15.950 2.275 1.00 0.00 310 LEU B C 5
ATOM 8803 O O . LEU B 2 7 ? 6.426 -14.766 2.522 1.00 0.00 310 LEU B O 5
ATOM 8819 N N . THR B 2 8 ? 7.897 -16.457 2.239 1.00 0.00 311 THR B N 5
ATOM 8820 C CA . THR B 2 8 ? 9.083 -15.637 2.496 1.00 0.00 311 THR B CA 5
ATOM 8821 C C . THR B 2 8 ? 9.163 -14.480 1.501 1.00 0.00 311 THR B C 5
ATOM 8822 O O . THR B 2 8 ? 9.253 -13.314 1.895 1.00 0.00 311 THR B O 5
ATOM 8833 N N . PHE B 2 9 ? 9.112 -14.814 0.208 1.00 0.00 312 PHE B N 5
ATOM 8834 C CA . PHE B 2 9 ? 9.163 -13.806 -0.850 1.00 0.00 312 PHE B CA 5
ATOM 8835 C C . PHE B 2 9 ? 8.050 -12.777 -0.662 1.00 0.00 312 PHE B C 5
ATOM 8836 O O . PHE B 2 9 ? 8.287 -11.572 -0.753 1.00 0.00 312 PHE B O 5
ATOM 8853 N N . ASN B 2 10 ? 6.841 -13.258 -0.374 1.00 0.00 313 ASN B N 5
ATOM 8854 C CA . ASN B 2 10 ? 5.702 -12.372 -0.149 1.00 0.00 313 ASN B CA 5
ATOM 8855 C C . ASN B 2 10 ? 5.965 -11.464 1.054 1.00 0.00 313 ASN B C 5
ATOM 8856 O O . ASN B 2 10 ? 5.840 -10.242 0.957 1.00 0.00 313 ASN B O 5
ATOM 8867 N N . LEU B 2 11 ? 6.346 -12.075 2.180 1.00 0.00 314 LEU B N 5
ATOM 8868 C CA . LEU B 2 11 ? 6.644 -11.333 3.407 1.00 0.00 314 LEU B CA 5
ATOM 8869 C C . LEU B 2 11 ? 7.663 -10.220 3.149 1.00 0.00 314 LEU B C 5
ATOM 8870 O O . LEU B 2 11 ? 7.432 -9.065 3.507 1.00 0.00 314 LEU B O 5
ATOM 8886 N N . LEU B 2 12 ? 8.788 -10.562 2.517 1.00 0.00 315 LEU B N 5
ATOM 8887 C CA . LEU B 2 12 ? 9.811 -9.561 2.215 1.00 0.00 315 LEU B CA 5
ATOM 8888 C C . LEU B 2 12 ? 9.307 -8.573 1.159 1.00 0.00 315 LEU B C 5
ATOM 8889 O O . LEU B 2 12 ? 9.558 -7.369 1.257 1.00 0.00 315 LEU B O 5
ATOM 8905 N N . ARG B 2 13 ? 8.582 -9.083 0.159 1.00 0.00 316 ARG B N 5
ATOM 8906 C CA . ARG B 2 13 ? 8.033 -8.241 -0.905 1.00 0.00 316 ARG B CA 5
ATOM 8907 C C . ARG B 2 13 ? 7.030 -7.226 -0.350 1.00 0.00 316 ARG B C 5
ATOM 8908 O O . ARG B 2 13 ? 7.147 -6.028 -0.612 1.00 0.00 316 ARG B O 5
ATOM 8929 N N . GLU B 2 14 ? 6.052 -7.708 0.426 1.00 0.00 317 GLU B N 5
ATOM 8930 C CA . GLU B 2 14 ? 5.040 -6.828 1.021 1.00 0.00 317 GLU B CA 5
ATOM 8931 C C . GLU B 2 14 ? 5.699 -5.723 1.852 1.00 0.00 317 GLU B C 5
ATOM 8932 O O . GLU B 2 14 ? 5.281 -4.564 1.805 1.00 0.00 317 GLU B O 5
ATOM 8944 N N . VAL B 2 15 ? 6.746 -6.083 2.597 1.00 0.00 318 VAL B N 5
ATOM 8945 C CA . VAL B 2 15 ? 7.474 -5.116 3.417 1.00 0.00 318 VAL B CA 5
ATOM 8946 C C . VAL B 2 15 ? 8.310 -4.185 2.536 1.00 0.00 318 VAL B C 5
ATOM 8947 O O . VAL B 2 15 ? 8.365 -2.975 2.774 1.00 0.00 318 VAL B O 5
ATOM 8960 N N . LEU B 2 16 ? 8.952 -4.756 1.513 1.00 0.00 319 LEU B N 5
ATOM 8961 C CA . LEU B 2 16 ? 9.777 -3.977 0.589 1.00 0.00 319 LEU B CA 5
ATOM 8962 C C . LEU B 2 16 ? 8.991 -2.801 0.008 1.00 0.00 319 LEU B C 5
ATOM 8963 O O . LEU B 2 16 ? 9.493 -1.676 -0.039 1.00 0.00 319 LEU B O 5
ATOM 8979 N N . GLU B 2 17 ? 7.754 -3.060 -0.424 1.00 0.00 320 GLU B N 5
ATOM 8980 C CA . GLU B 2 17 ? 6.908 -2.008 -0.988 1.00 0.00 320 GLU B CA 5
ATOM 8981 C C . GLU B 2 17 ? 6.663 -0.895 0.037 1.00 0.00 320 GLU B C 5
ATOM 8982 O O . GLU B 2 17 ? 6.638 0.285 -0.317 1.00 0.00 320 GLU B O 5
ATOM 8994 N N . ILE B 2 18 ? 6.509 -1.273 1.312 1.00 0.00 321 ILE B N 5
ATOM 8995 C CA . ILE B 2 18 ? 6.295 -0.297 2.381 1.00 0.00 321 ILE B CA 5
ATOM 8996 C C . ILE B 2 18 ? 7.439 0.717 2.409 1.00 0.00 321 ILE B C 5
ATOM 8997 O O . ILE B 2 18 ? 7.223 1.915 2.220 1.00 0.00 321 ILE B O 5
ATOM 9013 N N . ALA B 2 19 ? 8.661 0.218 2.616 1.00 0.00 322 ALA B N 5
ATOM 9014 C CA . ALA B 2 19 ? 9.847 1.073 2.638 1.00 0.00 322 ALA B CA 5
ATOM 9015 C C . ALA B 2 19 ? 10.062 1.734 1.275 1.00 0.00 322 ALA B C 5
ATOM 9016 O O . ALA B 2 19 ? 10.480 2.889 1.193 1.00 0.00 322 ALA B O 5
ATOM 9023 N N . LYS B 2 20 ? 9.757 0.995 0.207 1.00 0.00 323 LYS B N 5
ATOM 9024 C CA . LYS B 2 20 ? 9.898 1.510 -1.154 1.00 0.00 323 LYS B CA 5
ATOM 9025 C C . LYS B 2 20 ? 8.953 2.693 -1.392 1.00 0.00 323 LYS B C 5
ATOM 9026 O O . LYS B 2 20 ? 9.354 3.712 -1.959 1.00 0.00 323 LYS B O 5
ATOM 9045 N N . ALA B 2 21 ? 7.702 2.549 -0.949 1.00 0.00 324 ALA B N 5
ATOM 9046 C CA . ALA B 2 21 ? 6.697 3.600 -1.104 1.00 0.00 324 ALA B CA 5
ATOM 9047 C C . ALA B 2 21 ? 6.786 4.660 0.007 1.00 0.00 324 ALA B C 5
ATOM 9048 O O . ALA B 2 21 ? 5.951 5.566 0.074 1.00 0.00 324 ALA B O 5
ATOM 9055 N N . GLU B 2 22 ? 7.796 4.555 0.877 1.00 0.00 325 GLU B N 5
ATOM 9056 C CA . GLU B 2 22 ? 7.972 5.518 1.965 1.00 0.00 325 GLU B CA 5
ATOM 9057 C C . GLU B 2 22 ? 8.410 6.883 1.426 1.00 0.00 325 GLU B C 5
ATOM 9058 O O . GLU B 2 22 ? 7.977 7.921 1.929 1.00 0.00 325 GLU B O 5
ATOM 9070 N N . GLN B 2 23 ? 9.265 6.872 0.395 1.00 0.00 326 GLN B N 5
ATOM 9071 C CA . GLN B 2 23 ? 9.758 8.115 -0.222 1.00 0.00 326 GLN B CA 5
ATOM 9072 C C . GLN B 2 23 ? 8.603 9.077 -0.521 1.00 0.00 326 GLN B C 5
ATOM 9073 O O . GLN B 2 23 ? 8.612 10.219 -0.064 1.00 0.00 326 GLN B O 5
ATOM 9087 N N . GLU B 2 24 ? 7.602 8.607 -1.269 1.00 0.00 327 GLU B N 5
ATOM 9088 C CA . GLU B 2 24 ? 6.438 9.437 -1.595 1.00 0.00 327 GLU B CA 5
ATOM 9089 C C . GLU B 2 24 ? 5.524 9.595 -0.374 1.00 0.00 327 GLU B C 5
ATOM 9090 O O . GLU B 2 24 ? 4.825 10.603 -0.236 1.00 0.00 327 GLU B O 5
ATOM 9102 N N . ALA B 2 25 ? 5.541 8.598 0.516 1.00 0.00 328 ALA B N 5
ATOM 9103 C CA . ALA B 2 25 ? 4.726 8.632 1.726 1.00 0.00 328 ALA B CA 5
ATOM 9104 C C . ALA B 2 25 ? 5.208 9.710 2.703 1.00 0.00 328 ALA B C 5
ATOM 9105 O O . ALA B 2 25 ? 4.397 10.283 3.422 1.00 0.00 328 ALA B O 5
ATOM 9112 N N . GLU B 2 26 ? 6.523 9.974 2.723 1.00 0.00 329 GLU B N 5
ATOM 9113 C CA . GLU B 2 26 ? 7.133 10.984 3.613 1.00 0.00 329 GLU B CA 5
ATOM 9114 C C . GLU B 2 26 ? 6.104 11.979 4.177 1.00 0.00 329 GLU B C 5
ATOM 9115 O O . GLU B 2 26 ? 5.890 12.040 5.391 1.00 0.00 329 GLU B O 5
ATOM 9127 N N . GLU B 2 27 ? 5.472 12.749 3.289 1.00 0.00 330 GLU B N 5
ATOM 9128 C CA . GLU B 2 27 ? 4.467 13.737 3.695 1.00 0.00 330 GLU B CA 5
ATOM 9129 C C . GLU B 2 27 ? 3.035 13.223 3.476 1.00 0.00 330 GLU B C 5
ATOM 9130 O O . GLU B 2 27 ? 2.130 13.542 4.254 1.00 0.00 330 GLU B O 5
ATOM 9142 N N . ALA B 2 28 ? 2.830 12.445 2.411 1.00 0.00 331 ALA B N 5
ATOM 9143 C CA . ALA B 2 28 ? 1.504 11.907 2.077 1.00 0.00 331 ALA B CA 5
ATOM 9144 C C . ALA B 2 28 ? 1.055 10.773 3.014 1.00 0.00 331 ALA B C 5
ATOM 9145 O O . ALA B 2 28 ? -0.142 10.501 3.122 1.00 0.00 331 ALA B O 5
ATOM 9152 N N . ALA B 2 29 ? 2.010 10.109 3.668 1.00 0.00 332 ALA B N 5
ATOM 9153 C CA . ALA B 2 29 ? 1.723 8.992 4.579 1.00 0.00 332 ALA B CA 5
ATOM 9154 C C . ALA B 2 29 ? 0.480 9.237 5.439 1.00 0.00 332 ALA B C 5
ATOM 9155 O O . ALA B 2 29 ? -0.484 8.472 5.374 1.00 0.00 332 ALA B O 5
ATOM 9162 N N . LYS B 2 30 ? 0.516 10.296 6.248 1.00 0.00 333 LYS B N 5
ATOM 9163 C CA . LYS B 2 30 ? -0.602 10.637 7.135 1.00 0.00 333 LYS B CA 5
ATOM 9164 C C . LYS B 2 30 ? -1.945 10.665 6.393 1.00 0.00 333 LYS B C 5
ATOM 9165 O O . LYS B 2 30 ? -2.987 10.387 6.986 1.00 0.00 333 LYS B O 5
ATOM 9184 N N . ASN B 2 31 ? -1.919 10.992 5.098 1.00 0.00 334 ASN B N 5
ATOM 9185 C CA . ASN B 2 31 ? -3.141 11.045 4.291 1.00 0.00 334 ASN B CA 5
ATOM 9186 C C . ASN B 2 31 ? -3.754 9.651 4.123 1.00 0.00 334 ASN B C 5
ATOM 9187 O O . ASN B 2 31 ? -4.976 9.492 4.186 1.00 0.00 334 ASN B O 5
ATOM 9198 N N . ARG B 2 32 ? -2.903 8.645 3.910 1.00 0.00 335 ARG B N 5
ATOM 9199 C CA . ARG B 2 32 ? -3.366 7.267 3.732 1.00 0.00 335 ARG B CA 5
ATOM 9200 C C . ARG B 2 32 ? -4.247 6.822 4.901 1.00 0.00 335 ARG B C 5
ATOM 9201 O O . ARG B 2 32 ? -5.342 6.299 4.693 1.00 0.00 335 ARG B O 5
ATOM 9222 N N . LEU B 2 33 ? -3.758 7.039 6.126 1.00 0.00 336 LEU B N 5
ATOM 9223 C CA . LEU B 2 33 ? -4.494 6.663 7.336 1.00 0.00 336 LEU B CA 5
ATOM 9224 C C . LEU B 2 33 ? -5.959 7.103 7.258 1.00 0.00 336 LEU B C 5
ATOM 9225 O O . LEU B 2 33 ? -6.849 6.269 7.111 1.00 0.00 336 LEU B O 5
ATOM 9241 N N . LEU B 2 34 ? -6.207 8.412 7.352 1.00 0.00 337 LEU B N 5
ATOM 9242 C CA . LEU B 2 34 ? -7.579 8.935 7.284 1.00 0.00 337 LEU B CA 5
ATOM 9243 C C . LEU B 2 34 ? -8.330 8.380 6.066 1.00 0.00 337 LEU B C 5
ATOM 9244 O O . LEU B 2 34 ? -9.516 8.056 6.155 1.00 0.00 337 LEU B O 5
ATOM 9260 N N . LEU B 2 35 ? -7.629 8.263 4.935 1.00 0.00 338 LEU B N 5
ATOM 9261 C CA . LEU B 2 35 ? -8.226 7.739 3.702 1.00 0.00 338 LEU B CA 5
ATOM 9262 C C . LEU B 2 35 ? -8.618 6.265 3.848 1.00 0.00 338 LEU B C 5
ATOM 9263 O O . LEU B 2 35 ? -9.751 5.887 3.539 1.00 0.00 338 LEU B O 5
ATOM 9279 N N . GLU B 2 36 ? -7.681 5.435 4.312 1.00 0.00 339 GLU B N 5
ATOM 9280 C CA . GLU B 2 36 ? -7.940 4.006 4.490 1.00 0.00 339 GLU B CA 5
ATOM 9281 C C . GLU B 2 36 ? -8.786 3.742 5.737 1.00 0.00 339 GLU B C 5
ATOM 9282 O O . GLU B 2 36 ? -9.657 2.871 5.723 1.00 0.00 339 GLU B O 5
ATOM 9294 N N . GLU B 2 37 ? -8.541 4.507 6.806 1.00 0.00 340 GLU B N 5
ATOM 9295 C CA . GLU B 2 37 ? -9.298 4.363 8.050 1.00 0.00 340 GLU B CA 5
ATOM 9296 C C . GLU B 2 37 ? -10.796 4.493 7.777 1.00 0.00 340 GLU B C 5
ATOM 9297 O O . GLU B 2 37 ? -11.574 3.592 8.096 1.00 0.00 340 GLU B O 5
ATOM 9309 N N . ALA B 2 38 ? -11.190 5.611 7.166 1.00 0.00 341 ALA B N 5
ATOM 9310 C CA . ALA B 2 38 ? -12.589 5.847 6.831 1.00 0.00 341 ALA B CA 5
ATOM 9311 C C . ALA B 2 38 ? -13.003 5.006 5.627 1.00 0.00 341 ALA B C 5
ATOM 9312 O O . ALA B 2 38 ? -14.056 4.364 5.634 1.00 0.00 341 ALA B O 5
ATOM 9319 N N . LEU A 1 1 ? -14.285 24.519 0.802 1.00 0.00 125 LEU A N 6
ATOM 9320 C CA . LEU A 1 1 ? -15.548 25.066 1.396 1.00 0.00 125 LEU A CA 6
ATOM 9321 C C . LEU A 1 1 ? -16.784 24.432 0.746 1.00 0.00 125 LEU A C 6
ATOM 9322 O O . LEU A 1 1 ? -17.623 25.121 0.164 1.00 0.00 125 LEU A O 6
ATOM 9340 N N . GLN A 1 2 ? -16.876 23.107 0.827 1.00 0.00 126 GLN A N 6
ATOM 9341 C CA . GLN A 1 2 ? -17.989 22.382 0.220 1.00 0.00 126 GLN A CA 6
ATOM 9342 C C . GLN A 1 2 ? -19.066 22.004 1.243 1.00 0.00 126 GLN A C 6
ATOM 9343 O O . GLN A 1 2 ? -20.208 21.742 0.865 1.00 0.00 126 GLN A O 6
ATOM 9357 N N . ASP A 1 3 ? -18.710 21.986 2.533 1.00 0.00 127 ASP A N 6
ATOM 9358 C CA . ASP A 1 3 ? -19.660 21.649 3.597 1.00 0.00 127 ASP A CA 6
ATOM 9359 C C . ASP A 1 3 ? -20.988 22.381 3.401 1.00 0.00 127 ASP A C 6
ATOM 9360 O O . ASP A 1 3 ? -22.024 21.751 3.177 1.00 0.00 127 ASP A O 6
ATOM 9369 N N . GLN A 1 4 ? -20.943 23.713 3.474 1.00 0.00 128 GLN A N 6
ATOM 9370 C CA . GLN A 1 4 ? -22.135 24.543 3.298 1.00 0.00 128 GLN A CA 6
ATOM 9371 C C . GLN A 1 4 ? -22.848 24.205 1.988 1.00 0.00 128 GLN A C 6
ATOM 9372 O O . GLN A 1 4 ? -24.067 24.015 1.970 1.00 0.00 128 GLN A O 6
ATOM 9386 N N . HIS A 1 5 ? -22.087 24.105 0.894 1.00 0.00 129 HIS A N 6
ATOM 9387 C CA . HIS A 1 5 ? -22.665 23.758 -0.405 1.00 0.00 129 HIS A CA 6
ATOM 9388 C C . HIS A 1 5 ? -23.333 22.387 -0.320 1.00 0.00 129 HIS A C 6
ATOM 9389 O O . HIS A 1 5 ? -24.463 22.201 -0.778 1.00 0.00 129 HIS A O 6
ATOM 9404 N N . CYS A 1 6 ? -22.629 21.436 0.298 1.00 0.00 130 CYS A N 6
ATOM 9405 C CA . CYS A 1 6 ? -23.147 20.083 0.485 1.00 0.00 130 CYS A CA 6
ATOM 9406 C C . CYS A 1 6 ? -24.366 20.105 1.406 1.00 0.00 130 CYS A C 6
ATOM 9407 O O . CYS A 1 6 ? -25.425 19.580 1.058 1.00 0.00 130 CYS A O 6
ATOM 9414 N N . GLU A 1 7 ? -24.208 20.724 2.582 1.00 0.00 131 GLU A N 6
ATOM 9415 C CA . GLU A 1 7 ? -25.293 20.826 3.559 1.00 0.00 131 GLU A CA 6
ATOM 9416 C C . GLU A 1 7 ? -26.511 21.535 2.960 1.00 0.00 131 GLU A C 6
ATOM 9417 O O . GLU A 1 7 ? -27.646 21.103 3.170 1.00 0.00 131 GLU A O 6
ATOM 9429 N N . SER A 1 8 ? -26.272 22.612 2.203 1.00 0.00 132 SER A N 6
ATOM 9430 C CA . SER A 1 8 ? -27.360 23.365 1.563 1.00 0.00 132 SER A CA 6
ATOM 9431 C C . SER A 1 8 ? -28.339 22.419 0.863 1.00 0.00 132 SER A C 6
ATOM 9432 O O . SER A 1 8 ? -29.559 22.597 0.943 1.00 0.00 132 SER A O 6
ATOM 9440 N N . LEU A 1 9 ? -27.789 21.401 0.192 1.00 0.00 133 LEU A N 6
ATOM 9441 C CA . LEU A 1 9 ? -28.596 20.401 -0.514 1.00 0.00 133 LEU A CA 6
ATOM 9442 C C . LEU A 1 9 ? -29.545 19.666 0.440 1.00 0.00 133 LEU A C 6
ATOM 9443 O O . LEU A 1 9 ? -30.606 19.186 0.022 1.00 0.00 133 LEU A O 6
ATOM 9459 N N . SER A 1 10 ? -29.165 19.580 1.719 1.00 0.00 134 SER A N 6
ATOM 9460 C CA . SER A 1 10 ? -29.989 18.912 2.728 1.00 0.00 134 SER A CA 6
ATOM 9461 C C . SER A 1 10 ? -31.184 19.783 3.103 1.00 0.00 134 SER A C 6
ATOM 9462 O O . SER A 1 10 ? -32.312 19.297 3.186 1.00 0.00 134 SER A O 6
ATOM 9470 N N . LEU A 1 11 ? -30.928 21.078 3.306 1.00 0.00 135 LEU A N 6
ATOM 9471 C CA . LEU A 1 11 ? -31.989 22.027 3.648 1.00 0.00 135 LEU A CA 6
ATOM 9472 C C . LEU A 1 11 ? -32.875 22.294 2.428 1.00 0.00 135 LEU A C 6
ATOM 9473 O O . LEU A 1 11 ? -34.103 22.252 2.518 1.00 0.00 135 LEU A O 6
ATOM 9489 N N . ALA A 1 12 ? -32.241 22.544 1.282 1.00 0.00 136 ALA A N 6
ATOM 9490 C CA . ALA A 1 12 ? -32.967 22.789 0.041 1.00 0.00 136 ALA A CA 6
ATOM 9491 C C . ALA A 1 12 ? -33.255 21.464 -0.675 1.00 0.00 136 ALA A C 6
ATOM 9492 O O . ALA A 1 12 ? -32.658 21.152 -1.712 1.00 0.00 136 ALA A O 6
ATOM 9499 N N . SER A 1 13 ? -34.162 20.676 -0.102 1.00 0.00 137 SER A N 6
ATOM 9500 C CA . SER A 1 13 ? -34.516 19.375 -0.673 1.00 0.00 137 SER A CA 6
ATOM 9501 C C . SER A 1 13 ? -36.007 19.072 -0.539 1.00 0.00 137 SER A C 6
ATOM 9502 O O . SER A 1 13 ? -36.771 19.852 0.029 1.00 0.00 137 SER A O 6
ATOM 9510 N N . ASN A 1 14 ? -36.400 17.915 -1.065 1.00 0.00 138 ASN A N 6
ATOM 9511 C CA . ASN A 1 14 ? -37.789 17.466 -1.014 1.00 0.00 138 ASN A CA 6
ATOM 9512 C C . ASN A 1 14 ? -37.929 16.213 -0.141 1.00 0.00 138 ASN A C 6
ATOM 9513 O O . ASN A 1 14 ? -38.922 16.050 0.570 1.00 0.00 138 ASN A O 6
ATOM 9524 N N . ILE A 1 15 ? -36.928 15.329 -0.196 1.00 0.00 139 ILE A N 6
ATOM 9525 C CA . ILE A 1 15 ? -36.940 14.093 0.590 1.00 0.00 139 ILE A CA 6
ATOM 9526 C C . ILE A 1 15 ? -36.742 14.371 2.087 1.00 0.00 139 ILE A C 6
ATOM 9527 O O . ILE A 1 15 ? -35.711 14.020 2.671 1.00 0.00 139 ILE A O 6
ATOM 9543 N N . SER A 1 16 ? -37.738 15.000 2.704 1.00 0.00 140 SER A N 6
ATOM 9544 C CA . SER A 1 16 ? -37.681 15.323 4.131 1.00 0.00 140 SER A CA 6
ATOM 9545 C C . SER A 1 16 ? -38.104 14.119 4.978 1.00 0.00 140 SER A C 6
ATOM 9546 O O . SER A 1 16 ? -39.134 14.150 5.656 1.00 0.00 140 SER A O 6
ATOM 9554 N N . GLY A 1 17 ? -37.300 13.055 4.929 1.00 0.00 141 GLY A N 6
ATOM 9555 C CA . GLY A 1 17 ? -37.602 11.849 5.691 1.00 0.00 141 GLY A CA 6
ATOM 9556 C C . GLY A 1 17 ? -36.386 10.957 5.894 1.00 0.00 141 GLY A C 6
ATOM 9557 O O . GLY A 1 17 ? -35.308 11.440 6.243 1.00 0.00 141 GLY A O 6
ATOM 9561 N N . LEU A 1 18 ? -36.562 9.652 5.678 1.00 0.00 142 LEU A N 6
ATOM 9562 C CA . LEU A 1 18 ? -35.470 8.687 5.845 1.00 0.00 142 LEU A CA 6
ATOM 9563 C C . LEU A 1 18 ? -34.367 8.901 4.801 1.00 0.00 142 LEU A C 6
ATOM 9564 O O . LEU A 1 18 ? -34.395 8.317 3.711 1.00 0.00 142 LEU A O 6
ATOM 9580 N N . GLN A 1 19 ? -33.399 9.745 5.140 1.00 0.00 143 GLN A N 6
ATOM 9581 C CA . GLN A 1 19 ? -32.290 10.041 4.237 1.00 0.00 143 GLN A CA 6
ATOM 9582 C C . GLN A 1 19 ? -31.017 10.392 5.009 1.00 0.00 143 GLN A C 6
ATOM 9583 O O . GLN A 1 19 ? -31.048 10.592 6.225 1.00 0.00 143 GLN A O 6
ATOM 9597 N N . CYS A 1 20 ? -29.903 10.471 4.288 1.00 0.00 144 CYS A N 6
ATOM 9598 C CA . CYS A 1 20 ? -28.614 10.806 4.883 1.00 0.00 144 CYS A CA 6
ATOM 9599 C C . CYS A 1 20 ? -28.237 12.246 4.548 1.00 0.00 144 CYS A C 6
ATOM 9600 O O . CYS A 1 20 ? -27.921 12.561 3.400 1.00 0.00 144 CYS A O 6
ATOM 9607 N N . ASN A 1 21 ? -28.276 13.111 5.556 1.00 0.00 145 ASN A N 6
ATOM 9608 C CA . ASN A 1 21 ? -27.940 14.529 5.385 1.00 0.00 145 ASN A CA 6
ATOM 9609 C C . ASN A 1 21 ? -26.521 14.710 4.837 1.00 0.00 145 ASN A C 6
ATOM 9610 O O . ASN A 1 21 ? -25.657 13.863 5.043 1.00 0.00 145 ASN A O 6
ATOM 9621 N N . ALA A 1 22 ? -26.286 15.824 4.147 1.00 0.00 146 ALA A N 6
ATOM 9622 C CA . ALA A 1 22 ? -24.963 16.110 3.581 1.00 0.00 146 ALA A CA 6
ATOM 9623 C C . ALA A 1 22 ? -23.894 16.182 4.677 1.00 0.00 146 ALA A C 6
ATOM 9624 O O . ALA A 1 22 ? -24.144 16.701 5.767 1.00 0.00 146 ALA A O 6
ATOM 9631 N N . SER A 1 23 ? -22.700 15.651 4.392 1.00 0.00 147 SER A N 6
ATOM 9632 C CA . SER A 1 23 ? -21.612 15.658 5.378 1.00 0.00 147 SER A CA 6
ATOM 9633 C C . SER A 1 23 ? -20.231 15.486 4.730 1.00 0.00 147 SER A C 6
ATOM 9634 O O . SER A 1 23 ? -20.109 15.388 3.506 1.00 0.00 147 SER A O 6
ATOM 9642 N N . VAL A 1 24 ? -19.196 15.441 5.573 1.00 0.00 148 VAL A N 6
ATOM 9643 C CA . VAL A 1 24 ? -17.814 15.267 5.116 1.00 0.00 148 VAL A CA 6
ATOM 9644 C C . VAL A 1 24 ? -17.051 14.329 6.058 1.00 0.00 148 VAL A C 6
ATOM 9645 O O . VAL A 1 24 ? -16.413 14.777 7.014 1.00 0.00 148 VAL A O 6
ATOM 9658 N N . ASP A 1 25 ? -17.137 13.024 5.789 1.00 0.00 149 ASP A N 6
ATOM 9659 C CA . ASP A 1 25 ? -16.466 12.012 6.620 1.00 0.00 149 ASP A CA 6
ATOM 9660 C C . ASP A 1 25 ? -14.988 12.352 6.851 1.00 0.00 149 ASP A C 6
ATOM 9661 O O . ASP A 1 25 ? -14.568 12.566 7.991 1.00 0.00 149 ASP A O 6
ATOM 9670 N N . LEU A 1 26 ? -14.206 12.393 5.774 1.00 0.00 150 LEU A N 6
ATOM 9671 C CA . LEU A 1 26 ? -12.779 12.702 5.879 1.00 0.00 150 LEU A CA 6
ATOM 9672 C C . LEU A 1 26 ? -12.262 13.432 4.636 1.00 0.00 150 LEU A C 6
ATOM 9673 O O . LEU A 1 26 ? -12.950 13.501 3.615 1.00 0.00 150 LEU A O 6
ATOM 9689 N N . ILE A 1 27 ? -11.037 13.965 4.745 1.00 0.00 151 ILE A N 6
ATOM 9690 C CA . ILE A 1 27 ? -10.374 14.695 3.654 1.00 0.00 151 ILE A CA 6
ATOM 9691 C C . ILE A 1 27 ? -11.265 15.795 3.053 1.00 0.00 151 ILE A C 6
ATOM 9692 O O . ILE A 1 27 ? -12.307 16.146 3.609 1.00 0.00 151 ILE A O 6
ATOM 9708 N N . GLY A 1 28 ? -10.838 16.352 1.915 1.00 0.00 152 GLY A N 6
ATOM 9709 C CA . GLY A 1 28 ? -11.604 17.411 1.271 1.00 0.00 152 GLY A CA 6
ATOM 9710 C C . GLY A 1 28 ? -12.658 16.881 0.317 1.00 0.00 152 GLY A C 6
ATOM 9711 O O . GLY A 1 28 ? -12.682 17.257 -0.856 1.00 0.00 152 GLY A O 6
ATOM 9715 N N . THR A 1 29 ? -13.533 16.009 0.819 1.00 0.00 153 THR A N 6
ATOM 9716 C CA . THR A 1 29 ? -14.598 15.430 -0.004 1.00 0.00 153 THR A CA 6
ATOM 9717 C C . THR A 1 29 ? -15.931 15.421 0.745 1.00 0.00 153 THR A C 6
ATOM 9718 O O . THR A 1 29 ? -16.166 14.572 1.606 1.00 0.00 153 THR A O 6
ATOM 9729 N N . CYS A 1 30 ? -16.808 16.365 0.406 1.00 0.00 154 CYS A N 6
ATOM 9730 C CA . CYS A 1 30 ? -18.124 16.449 1.044 1.00 0.00 154 CYS A CA 6
ATOM 9731 C C . CYS A 1 30 ? -19.129 15.565 0.313 1.00 0.00 154 CYS A C 6
ATOM 9732 O O . CYS A 1 30 ? -19.144 15.514 -0.919 1.00 0.00 154 CYS A O 6
ATOM 9739 N N . TRP A 1 31 ? -19.965 14.871 1.072 1.00 0.00 155 TRP A N 6
ATOM 9740 C CA . TRP A 1 31 ? -20.968 13.993 0.489 1.00 0.00 155 TRP A CA 6
ATOM 9741 C C . TRP A 1 31 ? -22.372 14.566 0.695 1.00 0.00 155 TRP A C 6
ATOM 9742 O O . TRP A 1 31 ? -22.859 14.674 1.826 1.00 0.00 155 TRP A O 6
ATOM 9763 N N . PRO A 1 32 ? -23.026 14.974 -0.413 1.00 0.00 156 PRO A N 6
ATOM 9764 C CA . PRO A 1 32 ? -24.367 15.576 -0.380 1.00 0.00 156 PRO A CA 6
ATOM 9765 C C . PRO A 1 32 ? -25.439 14.640 0.173 1.00 0.00 156 PRO A C 6
ATOM 9766 O O . PRO A 1 32 ? -25.277 13.417 0.190 1.00 0.00 156 PRO A O 6
ATOM 9777 N N . ARG A 1 33 ? -26.541 15.239 0.623 1.00 0.00 157 ARG A N 6
ATOM 9778 C CA . ARG A 1 33 ? -27.665 14.487 1.178 1.00 0.00 157 ARG A CA 6
ATOM 9779 C C . ARG A 1 33 ? -28.177 13.435 0.192 1.00 0.00 157 ARG A C 6
ATOM 9780 O O . ARG A 1 33 ? -28.330 13.707 -1.002 1.00 0.00 157 ARG A O 6
ATOM 9801 N N . SER A 1 34 ? -28.449 12.241 0.701 1.00 0.00 158 SER A N 6
ATOM 9802 C CA . SER A 1 34 ? -28.952 11.147 -0.128 1.00 0.00 158 SER A CA 6
ATOM 9803 C C . SER A 1 34 ? -29.993 10.326 0.631 1.00 0.00 158 SER A C 6
ATOM 9804 O O . SER A 1 34 ? -29.948 10.243 1.856 1.00 0.00 158 SER A O 6
ATOM 9812 N N . PRO A 1 35 ? -30.949 9.704 -0.084 1.00 0.00 159 PRO A N 6
ATOM 9813 C CA . PRO A 1 35 ? -31.992 8.881 0.545 1.00 0.00 159 PRO A CA 6
ATOM 9814 C C . PRO A 1 35 ? -31.410 7.667 1.274 1.00 0.00 159 PRO A C 6
ATOM 9815 O O . PRO A 1 35 ? -30.365 7.137 0.881 1.00 0.00 159 PRO A O 6
ATOM 9826 N N . ALA A 1 36 ? -32.091 7.228 2.333 1.00 0.00 160 ALA A N 6
ATOM 9827 C CA . ALA A 1 36 ? -31.644 6.073 3.113 1.00 0.00 160 ALA A CA 6
ATOM 9828 C C . ALA A 1 36 ? -31.743 4.785 2.293 1.00 0.00 160 ALA A C 6
ATOM 9829 O O . ALA A 1 36 ? -32.744 4.543 1.616 1.00 0.00 160 ALA A O 6
ATOM 9836 N N . GLY A 1 37 ? -30.694 3.964 2.346 1.00 0.00 161 GLY A N 6
ATOM 9837 C CA . GLY A 1 37 ? -30.679 2.718 1.593 1.00 0.00 161 GLY A CA 6
ATOM 9838 C C . GLY A 1 37 ? -30.283 2.931 0.144 1.00 0.00 161 GLY A C 6
ATOM 9839 O O . GLY A 1 37 ? -30.968 2.469 -0.768 1.00 0.00 161 GLY A O 6
ATOM 9843 N N . GLN A 1 38 ? -29.176 3.640 -0.066 1.00 0.00 162 GLN A N 6
ATOM 9844 C CA . GLN A 1 38 ? -28.690 3.925 -1.414 1.00 0.00 162 GLN A CA 6
ATOM 9845 C C . GLN A 1 38 ? -27.162 3.869 -1.488 1.00 0.00 162 GLN A C 6
ATOM 9846 O O . GLN A 1 38 ? -26.472 3.926 -0.464 1.00 0.00 162 GLN A O 6
ATOM 9860 N N . LEU A 1 39 ? -26.641 3.765 -2.710 1.00 0.00 163 LEU A N 6
ATOM 9861 C CA . LEU A 1 39 ? -25.198 3.707 -2.938 1.00 0.00 163 LEU A CA 6
ATOM 9862 C C . LEU A 1 39 ? -24.719 4.941 -3.707 1.00 0.00 163 LEU A C 6
ATOM 9863 O O . LEU A 1 39 ? -24.662 4.941 -4.940 1.00 0.00 163 LEU A O 6
ATOM 9879 N N . VAL A 1 40 ? -24.385 5.999 -2.968 1.00 0.00 164 VAL A N 6
ATOM 9880 C CA . VAL A 1 40 ? -23.923 7.247 -3.578 1.00 0.00 164 VAL A CA 6
ATOM 9881 C C . VAL A 1 40 ? -22.422 7.202 -3.874 1.00 0.00 164 VAL A C 6
ATOM 9882 O O . VAL A 1 40 ? -21.592 7.420 -2.982 1.00 0.00 164 VAL A O 6
ATOM 9895 N N . VAL A 1 41 ? -22.083 6.917 -5.130 1.00 0.00 165 VAL A N 6
ATOM 9896 C CA . VAL A 1 41 ? -20.682 6.838 -5.556 1.00 0.00 165 VAL A CA 6
ATOM 9897 C C . VAL A 1 41 ? -20.212 8.147 -6.205 1.00 0.00 165 VAL A C 6
ATOM 9898 O O . VAL A 1 41 ? -20.983 8.834 -6.879 1.00 0.00 165 VAL A O 6
ATOM 9911 N N . ARG A 1 42 ? -18.936 8.485 -5.989 1.00 0.00 166 ARG A N 6
ATOM 9912 C CA . ARG A 1 42 ? -18.352 9.708 -6.547 1.00 0.00 166 ARG A CA 6
ATOM 9913 C C . ARG A 1 42 ? -16.828 9.583 -6.691 1.00 0.00 166 ARG A C 6
ATOM 9914 O O . ARG A 1 42 ? -16.162 9.010 -5.828 1.00 0.00 166 ARG A O 6
ATOM 9935 N N . PRO A 1 43 ? -16.254 10.114 -7.790 1.00 0.00 167 PRO A N 6
ATOM 9936 C CA . PRO A 1 43 ? -14.804 10.056 -8.030 1.00 0.00 167 PRO A CA 6
ATOM 9937 C C . PRO A 1 43 ? -14.022 10.998 -7.109 1.00 0.00 167 PRO A C 6
ATOM 9938 O O . PRO A 1 43 ? -14.583 11.948 -6.558 1.00 0.00 167 PRO A O 6
ATOM 9949 N N . CYS A 1 44 ? -12.726 10.739 -6.949 1.00 0.00 168 CYS A N 6
ATOM 9950 C CA . CYS A 1 44 ? -11.883 11.578 -6.097 1.00 0.00 168 CYS A CA 6
ATOM 9951 C C . CYS A 1 44 ? -11.147 12.633 -6.926 1.00 0.00 168 CYS A C 6
ATOM 9952 O O . CYS A 1 44 ? -10.602 12.330 -7.992 1.00 0.00 168 CYS A O 6
ATOM 9959 N N . PRO A 1 45 ? -11.119 13.896 -6.443 1.00 0.00 169 PRO A N 6
ATOM 9960 C CA . PRO A 1 45 ? -10.447 15.010 -7.141 1.00 0.00 169 PRO A CA 6
ATOM 9961 C C . PRO A 1 45 ? -8.935 14.807 -7.308 1.00 0.00 169 PRO A C 6
ATOM 9962 O O . PRO A 1 45 ? -8.274 15.591 -7.997 1.00 0.00 169 PRO A O 6
ATOM 9973 N N . ALA A 1 46 ? -8.392 13.759 -6.680 1.00 0.00 170 ALA A N 6
ATOM 9974 C CA . ALA A 1 46 ? -6.967 13.455 -6.765 1.00 0.00 170 ALA A CA 6
ATOM 9975 C C . ALA A 1 46 ? -6.124 14.481 -5.998 1.00 0.00 170 ALA A C 6
ATOM 9976 O O . ALA A 1 46 ? -5.521 14.149 -4.978 1.00 0.00 170 ALA A O 6
ATOM 9983 N N . PHE A 1 47 ? -6.096 15.724 -6.487 1.00 0.00 171 PHE A N 6
ATOM 9984 C CA . PHE A 1 47 ? -5.330 16.800 -5.844 1.00 0.00 171 PHE A CA 6
ATOM 9985 C C . PHE A 1 47 ? -5.612 16.865 -4.338 1.00 0.00 171 PHE A C 6
ATOM 9986 O O . PHE A 1 47 ? -6.633 17.409 -3.912 1.00 0.00 171 PHE A O 6
ATOM 10003 N N . PHE A 1 48 ? -4.706 16.302 -3.538 1.00 0.00 172 PHE A N 6
ATOM 10004 C CA . PHE A 1 48 ? -4.868 16.292 -2.082 1.00 0.00 172 PHE A CA 6
ATOM 10005 C C . PHE A 1 48 ? -3.717 17.021 -1.389 1.00 0.00 172 PHE A C 6
ATOM 10006 O O . PHE A 1 48 ? -2.627 16.464 -1.226 1.00 0.00 172 PHE A O 6
ATOM 10023 N N . TYR A 1 49 ? -3.969 18.272 -0.989 1.00 0.00 173 TYR A N 6
ATOM 10024 C CA . TYR A 1 49 ? -2.965 19.102 -0.314 1.00 0.00 173 TYR A CA 6
ATOM 10025 C C . TYR A 1 49 ? -1.792 19.420 -1.247 1.00 0.00 173 TYR A C 6
ATOM 10026 O O . TYR A 1 49 ? -1.625 20.560 -1.679 1.00 0.00 173 TYR A O 6
ATOM 10044 N N . GLY A 1 50 ? -0.992 18.400 -1.560 1.00 0.00 174 GLY A N 6
ATOM 10045 C CA . GLY A 1 50 ? 0.149 18.584 -2.449 1.00 0.00 174 GLY A CA 6
ATOM 10046 C C . GLY A 1 50 ? 0.510 17.326 -3.223 1.00 0.00 174 GLY A C 6
ATOM 10047 O O . GLY A 1 50 ? 1.668 17.134 -3.592 1.00 0.00 174 GLY A O 6
ATOM 10051 N N . VAL A 1 51 ? -0.478 16.467 -3.471 1.00 0.00 175 VAL A N 6
ATOM 10052 C CA . VAL A 1 51 ? -0.247 15.225 -4.206 1.00 0.00 175 VAL A CA 6
ATOM 10053 C C . VAL A 1 51 ? -1.265 15.040 -5.336 1.00 0.00 175 VAL A C 6
ATOM 10054 O O . VAL A 1 51 ? -2.371 15.592 -5.289 1.00 0.00 175 VAL A O 6
ATOM 10067 N N . ARG A 1 52 ? -0.876 14.270 -6.354 1.00 0.00 176 ARG A N 6
ATOM 10068 C CA . ARG A 1 52 ? -1.737 14.015 -7.510 1.00 0.00 176 ARG A CA 6
ATOM 10069 C C . ARG A 1 52 ? -2.787 12.941 -7.215 1.00 0.00 176 ARG A C 6
ATOM 10070 O O . ARG A 1 52 ? -3.957 13.123 -7.535 1.00 0.00 176 ARG A O 6
ATOM 10091 N N . TYR A 1 53 ? -2.358 11.825 -6.612 1.00 0.00 177 TYR A N 6
ATOM 10092 C CA . TYR A 1 53 ? -3.259 10.711 -6.271 1.00 0.00 177 TYR A CA 6
ATOM 10093 C C . TYR A 1 53 ? -3.736 9.955 -7.518 1.00 0.00 177 TYR A C 6
ATOM 10094 O O . TYR A 1 53 ? -4.106 10.556 -8.529 1.00 0.00 177 TYR A O 6
ATOM 10112 N N . ASN A 1 54 ? -3.734 8.626 -7.432 1.00 0.00 178 ASN A N 6
ATOM 10113 C CA . ASN A 1 54 ? -4.170 7.783 -8.543 1.00 0.00 178 ASN A CA 6
ATOM 10114 C C . ASN A 1 54 ? -5.701 7.692 -8.603 1.00 0.00 178 ASN A C 6
ATOM 10115 O O . ASN A 1 54 ? -6.289 6.657 -8.279 1.00 0.00 178 ASN A O 6
ATOM 10126 N N . THR A 1 55 ? -6.340 8.785 -9.028 1.00 0.00 179 THR A N 6
ATOM 10127 C CA . THR A 1 55 ? -7.806 8.831 -9.134 1.00 0.00 179 THR A CA 6
ATOM 10128 C C . THR A 1 55 ? -8.312 7.963 -10.297 1.00 0.00 179 THR A C 6
ATOM 10129 O O . THR A 1 55 ? -8.932 8.454 -11.243 1.00 0.00 179 THR A O 6
ATOM 10140 N N . THR A 1 56 ? -8.043 6.661 -10.213 1.00 0.00 180 THR A N 6
ATOM 10141 C CA . THR A 1 56 ? -8.466 5.713 -11.247 1.00 0.00 180 THR A CA 6
ATOM 10142 C C . THR A 1 56 ? -9.790 5.041 -10.869 1.00 0.00 180 THR A C 6
ATOM 10143 O O . THR A 1 56 ? -10.636 4.790 -11.727 1.00 0.00 180 THR A O 6
ATOM 10154 N N . ASN A 1 57 ? -9.965 4.758 -9.576 1.00 0.00 181 ASN A N 6
ATOM 10155 C CA . ASN A 1 57 ? -11.185 4.125 -9.081 1.00 0.00 181 ASN A CA 6
ATOM 10156 C C . ASN A 1 57 ? -12.015 5.104 -8.253 1.00 0.00 181 ASN A C 6
ATOM 10157 O O . ASN A 1 57 ? -11.469 5.956 -7.549 1.00 0.00 181 ASN A O 6
ATOM 10168 N N . ASN A 1 58 ? -13.338 4.970 -8.337 1.00 0.00 182 ASN A N 6
ATOM 10169 C CA . ASN A 1 58 ? -14.250 5.836 -7.590 1.00 0.00 182 ASN A CA 6
ATOM 10170 C C . ASN A 1 58 ? -14.226 5.500 -6.098 1.00 0.00 182 ASN A C 6
ATOM 10171 O O . ASN A 1 58 ? -13.786 4.418 -5.704 1.00 0.00 182 ASN A O 6
ATOM 10182 N N . GLY A 1 59 ? -14.716 6.430 -5.281 1.00 0.00 183 GLY A N 6
ATOM 10183 C CA . GLY A 1 59 ? -14.759 6.217 -3.842 1.00 0.00 183 GLY A CA 6
ATOM 10184 C C . GLY A 1 59 ? -16.146 6.448 -3.279 1.00 0.00 183 GLY A C 6
ATOM 10185 O O . GLY A 1 59 ? -16.893 7.278 -3.795 1.00 0.00 183 GLY A O 6
ATOM 10189 N N . TYR A 1 60 ? -16.504 5.714 -2.227 1.00 0.00 184 TYR A N 6
ATOM 10190 C CA . TYR A 1 60 ? -17.828 5.861 -1.615 1.00 0.00 184 TYR A CA 6
ATOM 10191 C C . TYR A 1 60 ? -18.010 4.932 -0.408 1.00 0.00 184 TYR A C 6
ATOM 10192 O O . TYR A 1 60 ? -17.056 4.306 0.057 1.00 0.00 184 TYR A O 6
ATOM 10210 N N . ARG A 1 61 ? -19.249 4.855 0.091 1.00 0.00 185 ARG A N 6
ATOM 10211 C CA . ARG A 1 61 ? -19.578 4.006 1.238 1.00 0.00 185 ARG A CA 6
ATOM 10212 C C . ARG A 1 61 ? -20.990 3.418 1.081 1.00 0.00 185 ARG A C 6
ATOM 10213 O O . ARG A 1 61 ? -21.147 2.318 0.552 1.00 0.00 185 ARG A O 6
ATOM 10234 N N . GLU A 1 62 ? -22.004 4.164 1.535 1.00 0.00 186 GLU A N 6
ATOM 10235 C CA . GLU A 1 62 ? -23.406 3.739 1.452 1.00 0.00 186 GLU A CA 6
ATOM 10236 C C . GLU A 1 62 ? -24.304 4.720 2.210 1.00 0.00 186 GLU A C 6
ATOM 10237 O O . GLU A 1 62 ? -23.831 5.450 3.085 1.00 0.00 186 GLU A O 6
ATOM 10249 N N . CYS A 1 63 ? -25.595 4.731 1.889 1.00 0.00 187 CYS A N 6
ATOM 10250 C CA . CYS A 1 63 ? -26.533 5.619 2.575 1.00 0.00 187 CYS A CA 6
ATOM 10251 C C . CYS A 1 63 ? -27.340 4.838 3.605 1.00 0.00 187 CYS A C 6
ATOM 10252 O O . CYS A 1 63 ? -28.313 4.162 3.261 1.00 0.00 187 CYS A O 6
ATOM 10259 N N . LEU A 1 64 ? -26.911 4.930 4.865 1.00 0.00 188 LEU A N 6
ATOM 10260 C CA . LEU A 1 64 ? -27.559 4.232 5.978 1.00 0.00 188 LEU A CA 6
ATOM 10261 C C . LEU A 1 64 ? -29.081 4.203 5.828 1.00 0.00 188 LEU A C 6
ATOM 10262 O O . LEU A 1 64 ? -29.752 5.220 6.020 1.00 0.00 188 LEU A O 6
ATOM 10278 N N . ALA A 1 65 ? -29.616 3.025 5.488 1.00 0.00 189 ALA A N 6
ATOM 10279 C CA . ALA A 1 65 ? -31.059 2.842 5.312 1.00 0.00 189 ALA A CA 6
ATOM 10280 C C . ALA A 1 65 ? -31.844 3.313 6.540 1.00 0.00 189 ALA A C 6
ATOM 10281 O O . ALA A 1 65 ? -32.957 3.827 6.416 1.00 0.00 189 ALA A O 6
ATOM 10288 N N . ASN A 1 66 ? -31.254 3.140 7.723 1.00 0.00 190 ASN A N 6
ATOM 10289 C CA . ASN A 1 66 ? -31.891 3.551 8.975 1.00 0.00 190 ASN A CA 6
ATOM 10290 C C . ASN A 1 66 ? -31.965 5.082 9.108 1.00 0.00 190 ASN A C 6
ATOM 10291 O O . ASN A 1 66 ? -32.664 5.593 9.982 1.00 0.00 190 ASN A O 6
ATOM 10302 N N . GLY A 1 67 ? -31.249 5.810 8.242 1.00 0.00 191 GLY A N 6
ATOM 10303 C CA . GLY A 1 67 ? -31.262 7.267 8.296 1.00 0.00 191 GLY A CA 6
ATOM 10304 C C . GLY A 1 67 ? -30.064 7.831 9.033 1.00 0.00 191 GLY A C 6
ATOM 10305 O O . GLY A 1 67 ? -30.199 8.344 10.145 1.00 0.00 191 GLY A O 6
ATOM 10309 N N . SER A 1 68 ? -28.888 7.733 8.416 1.00 0.00 192 SER A N 6
ATOM 10310 C CA . SER A 1 68 ? -27.655 8.234 9.028 1.00 0.00 192 SER A CA 6
ATOM 10311 C C . SER A 1 68 ? -26.461 8.110 8.067 1.00 0.00 192 SER A C 6
ATOM 10312 O O . SER A 1 68 ? -26.632 8.138 6.846 1.00 0.00 192 SER A O 6
ATOM 10320 N N . TRP A 1 69 ? -25.260 7.971 8.626 1.00 0.00 193 TRP A N 6
ATOM 10321 C CA . TRP A 1 69 ? -24.041 7.842 7.831 1.00 0.00 193 TRP A CA 6
ATOM 10322 C C . TRP A 1 69 ? -23.183 6.674 8.326 1.00 0.00 193 TRP A C 6
ATOM 10323 O O . TRP A 1 69 ? -23.373 6.179 9.439 1.00 0.00 193 TRP A O 6
ATOM 10344 N N . ALA A 1 70 ? -22.235 6.240 7.496 1.00 0.00 194 ALA A N 6
ATOM 10345 C CA . ALA A 1 70 ? -21.348 5.134 7.856 1.00 0.00 194 ALA A CA 6
ATOM 10346 C C . ALA A 1 70 ? -19.882 5.577 7.876 1.00 0.00 194 ALA A C 6
ATOM 10347 O O . ALA A 1 70 ? -19.344 6.020 6.858 1.00 0.00 194 ALA A O 6
ATOM 10354 N N . ALA A 1 71 ? -19.233 5.444 9.034 1.00 0.00 195 ALA A N 6
ATOM 10355 C CA . ALA A 1 71 ? -17.823 5.828 9.177 1.00 0.00 195 ALA A CA 6
ATOM 10356 C C . ALA A 1 71 ? -16.890 4.788 8.539 1.00 0.00 195 ALA A C 6
ATOM 10357 O O . ALA A 1 71 ? -15.986 4.258 9.191 1.00 0.00 195 ALA A O 6
ATOM 10364 N N . ARG A 1 72 ? -17.120 4.510 7.257 1.00 0.00 196 ARG A N 6
ATOM 10365 C CA . ARG A 1 72 ? -16.318 3.543 6.504 1.00 0.00 196 ARG A CA 6
ATOM 10366 C C . ARG A 1 72 ? -16.426 3.837 5.007 1.00 0.00 196 ARG A C 6
ATOM 10367 O O . ARG A 1 72 ? -17.228 3.226 4.296 1.00 0.00 196 ARG A O 6
ATOM 10388 N N . VAL A 1 73 ? -15.629 4.792 4.540 1.00 0.00 197 VAL A N 6
ATOM 10389 C CA . VAL A 1 73 ? -15.648 5.192 3.133 1.00 0.00 197 VAL A CA 6
ATOM 10390 C C . VAL A 1 73 ? -14.474 4.598 2.349 1.00 0.00 197 VAL A C 6
ATOM 10391 O O . VAL A 1 73 ? -13.343 4.548 2.837 1.00 0.00 197 VAL A O 6
ATOM 10404 N N . ASN A 1 74 ? -14.753 4.152 1.124 1.00 0.00 198 ASN A N 6
ATOM 10405 C CA . ASN A 1 74 ? -13.727 3.565 0.262 1.00 0.00 198 ASN A CA 6
ATOM 10406 C C . ASN A 1 74 ? -12.903 4.661 -0.416 1.00 0.00 198 ASN A C 6
ATOM 10407 O O . ASN A 1 74 ? -13.186 5.056 -1.550 1.00 0.00 198 ASN A O 6
ATOM 10418 N N . TYR A 1 75 ? -11.894 5.160 0.293 1.00 0.00 199 TYR A N 6
ATOM 10419 C CA . TYR A 1 75 ? -11.035 6.219 -0.232 1.00 0.00 199 TYR A CA 6
ATOM 10420 C C . TYR A 1 75 ? -9.683 5.671 -0.711 1.00 0.00 199 TYR A C 6
ATOM 10421 O O . TYR A 1 75 ? -9.007 6.308 -1.520 1.00 0.00 199 TYR A O 6
ATOM 10439 N N . SER A 1 76 ? -9.296 4.487 -0.211 1.00 0.00 200 SER A N 6
ATOM 10440 C CA . SER A 1 76 ? -8.024 3.850 -0.590 1.00 0.00 200 SER A CA 6
ATOM 10441 C C . SER A 1 76 ? -7.758 3.941 -2.096 1.00 0.00 200 SER A C 6
ATOM 10442 O O . SER A 1 76 ? -6.629 4.198 -2.513 1.00 0.00 200 SER A O 6
ATOM 10450 N N . GLU A 1 77 ? -8.804 3.722 -2.898 1.00 0.00 201 GLU A N 6
ATOM 10451 C CA . GLU A 1 77 ? -8.700 3.771 -4.364 1.00 0.00 201 GLU A CA 6
ATOM 10452 C C . GLU A 1 77 ? -7.808 4.923 -4.837 1.00 0.00 201 GLU A C 6
ATOM 10453 O O . GLU A 1 77 ? -6.986 4.755 -5.739 1.00 0.00 201 GLU A O 6
ATOM 10465 N N . CYS A 1 78 ? -7.967 6.090 -4.215 1.00 0.00 202 CYS A N 6
ATOM 10466 C CA . CYS A 1 78 ? -7.167 7.262 -4.570 1.00 0.00 202 CYS A CA 6
ATOM 10467 C C . CYS A 1 78 ? -5.827 7.243 -3.830 1.00 0.00 202 CYS A C 6
ATOM 10468 O O . CYS A 1 78 ? -5.533 8.132 -3.032 1.00 0.00 202 CYS A O 6
ATOM 10475 N N . GLN A 1 79 ? -5.024 6.215 -4.097 1.00 0.00 203 GLN A N 6
ATOM 10476 C CA . GLN A 1 79 ? -3.719 6.071 -3.452 1.00 0.00 203 GLN A CA 6
ATOM 10477 C C . GLN A 1 79 ? -2.668 6.975 -4.101 1.00 0.00 203 GLN A C 6
ATOM 10478 O O . GLN A 1 79 ? -2.825 7.414 -5.248 1.00 0.00 203 GLN A O 6
ATOM 10492 N N . GLU A 1 80 ? -1.595 7.245 -3.357 1.00 0.00 204 GLU A N 6
ATOM 10493 C CA . GLU A 1 80 ? -0.506 8.089 -3.842 1.00 0.00 204 GLU A CA 6
ATOM 10494 C C . GLU A 1 80 ? 0.451 7.288 -4.727 1.00 0.00 204 GLU A C 6
ATOM 10495 O O . GLU A 1 80 ? 0.681 6.102 -4.492 1.00 0.00 204 GLU A O 6
ATOM 10507 N N . ILE A 1 81 ? 1.004 7.945 -5.747 1.00 0.00 205 ILE A N 6
ATOM 10508 C CA . ILE A 1 81 ? 1.936 7.288 -6.666 1.00 0.00 205 ILE A CA 6
ATOM 10509 C C . ILE A 1 81 ? 3.209 8.114 -6.869 1.00 0.00 205 ILE A C 6
ATOM 10510 O O . ILE A 1 81 ? 3.157 9.339 -6.999 1.00 0.00 205 ILE A O 6
ATOM 10526 N N . LEU A 1 82 ? 4.349 7.427 -6.889 1.00 0.00 206 LEU A N 6
ATOM 10527 C CA . LEU A 1 82 ? 5.651 8.077 -7.068 1.00 0.00 206 LEU A CA 6
ATOM 10528 C C . LEU A 1 82 ? 6.393 7.495 -8.283 1.00 0.00 206 LEU A C 6
ATOM 10529 O O . LEU A 1 82 ? 5.780 6.864 -9.145 1.00 0.00 206 LEU A O 6
ATOM 10545 N N . ASN A 1 83 ? 7.709 7.708 -8.345 1.00 0.00 207 ASN A N 6
ATOM 10546 C CA . ASN A 1 83 ? 8.523 7.197 -9.455 1.00 0.00 207 ASN A CA 6
ATOM 10547 C C . ASN A 1 83 ? 8.721 5.679 -9.346 1.00 0.00 207 ASN A C 6
ATOM 10548 O O . ASN A 1 83 ? 8.233 5.045 -8.407 1.00 0.00 207 ASN A O 6
ATOM 10559 N N . GLU A 1 84 ? 9.433 5.102 -10.318 1.00 0.00 208 GLU A N 6
ATOM 10560 C CA . GLU A 1 84 ? 9.696 3.658 -10.342 1.00 0.00 208 GLU A CA 6
ATOM 10561 C C . GLU A 1 84 ? 8.412 2.869 -10.595 1.00 0.00 208 GLU A C 6
ATOM 10562 O O . GLU A 1 84 ? 7.722 3.086 -11.594 1.00 0.00 208 GLU A O 6
ATOM 10574 N N . PRO B 2 1 ? -2.265 -19.657 8.668 1.00 0.00 304 PRO B N 6
ATOM 10575 C CA . PRO B 2 1 ? -3.365 -19.777 7.706 1.00 0.00 304 PRO B CA 6
ATOM 10576 C C . PRO B 2 1 ? -3.226 -21.001 6.793 1.00 0.00 304 PRO B C 6
ATOM 10577 O O . PRO B 2 1 ? -2.153 -21.607 6.704 1.00 0.00 304 PRO B O 6
ATOM 10588 N N . PRO B 2 2 ? -4.316 -21.382 6.096 1.00 0.00 305 PRO B N 6
ATOM 10589 C CA . PRO B 2 2 ? -4.314 -22.538 5.186 1.00 0.00 305 PRO B CA 6
ATOM 10590 C C . PRO B 2 2 ? -3.445 -22.309 3.942 1.00 0.00 305 PRO B C 6
ATOM 10591 O O . PRO B 2 2 ? -3.954 -22.213 2.824 1.00 0.00 305 PRO B O 6
ATOM 10602 N N . ILE B 2 3 ? -2.127 -22.227 4.157 1.00 0.00 306 ILE B N 6
ATOM 10603 C CA . ILE B 2 3 ? -1.157 -22.013 3.076 1.00 0.00 306 ILE B CA 6
ATOM 10604 C C . ILE B 2 3 ? -1.141 -20.554 2.609 1.00 0.00 306 ILE B C 6
ATOM 10605 O O . ILE B 2 3 ? -2.107 -20.065 2.020 1.00 0.00 306 ILE B O 6
ATOM 10621 N N . SER B 2 4 ? -0.031 -19.867 2.874 1.00 0.00 307 SER B N 6
ATOM 10622 C CA . SER B 2 4 ? 0.128 -18.464 2.482 1.00 0.00 307 SER B CA 6
ATOM 10623 C C . SER B 2 4 ? 1.582 -18.165 2.103 1.00 0.00 307 SER B C 6
ATOM 10624 O O . SER B 2 4 ? 2.422 -17.916 2.973 1.00 0.00 307 SER B O 6
ATOM 10632 N N . LEU B 2 5 ? 1.866 -18.203 0.796 1.00 0.00 308 LEU B N 6
ATOM 10633 C CA . LEU B 2 5 ? 3.216 -17.952 0.266 1.00 0.00 308 LEU B CA 6
ATOM 10634 C C . LEU B 2 5 ? 3.938 -16.819 1.005 1.00 0.00 308 LEU B C 6
ATOM 10635 O O . LEU B 2 5 ? 5.102 -16.966 1.383 1.00 0.00 308 LEU B O 6
ATOM 10651 N N . ASP B 2 6 ? 3.244 -15.694 1.205 1.00 0.00 309 ASP B N 6
ATOM 10652 C CA . ASP B 2 6 ? 3.821 -14.535 1.894 1.00 0.00 309 ASP B CA 6
ATOM 10653 C C . ASP B 2 6 ? 4.553 -14.933 3.186 1.00 0.00 309 ASP B C 6
ATOM 10654 O O . ASP B 2 6 ? 5.534 -14.291 3.570 1.00 0.00 309 ASP B O 6
ATOM 10663 N N . LEU B 2 7 ? 4.095 -16.005 3.840 1.00 0.00 310 LEU B N 6
ATOM 10664 C CA . LEU B 2 7 ? 4.732 -16.486 5.070 1.00 0.00 310 LEU B CA 6
ATOM 10665 C C . LEU B 2 7 ? 6.200 -16.872 4.829 1.00 0.00 310 LEU B C 6
ATOM 10666 O O . LEU B 2 7 ? 7.008 -16.866 5.759 1.00 0.00 310 LEU B O 6
ATOM 10682 N N . THR B 2 8 ? 6.540 -17.199 3.578 1.00 0.00 311 THR B N 6
ATOM 10683 C CA . THR B 2 8 ? 7.912 -17.576 3.220 1.00 0.00 311 THR B CA 6
ATOM 10684 C C . THR B 2 8 ? 8.583 -16.504 2.338 1.00 0.00 311 THR B C 6
ATOM 10685 O O . THR B 2 8 ? 9.651 -16.739 1.769 1.00 0.00 311 THR B O 6
ATOM 10696 N N . PHE B 2 9 ? 7.953 -15.328 2.228 1.00 0.00 312 PHE B N 6
ATOM 10697 C CA . PHE B 2 9 ? 8.491 -14.232 1.416 1.00 0.00 312 PHE B CA 6
ATOM 10698 C C . PHE B 2 9 ? 8.059 -12.868 1.972 1.00 0.00 312 PHE B C 6
ATOM 10699 O O . PHE B 2 9 ? 7.667 -11.971 1.222 1.00 0.00 312 PHE B O 6
ATOM 10716 N N . ASN B 2 10 ? 8.131 -12.722 3.295 1.00 0.00 313 ASN B N 6
ATOM 10717 C CA . ASN B 2 10 ? 7.737 -11.474 3.956 1.00 0.00 313 ASN B CA 6
ATOM 10718 C C . ASN B 2 10 ? 8.918 -10.507 4.107 1.00 0.00 313 ASN B C 6
ATOM 10719 O O . ASN B 2 10 ? 9.056 -9.584 3.311 1.00 0.00 313 ASN B O 6
ATOM 10730 N N . LEU B 2 11 ? 9.748 -10.720 5.137 1.00 0.00 314 LEU B N 6
ATOM 10731 C CA . LEU B 2 11 ? 10.911 -9.862 5.422 1.00 0.00 314 LEU B CA 6
ATOM 10732 C C . LEU B 2 11 ? 11.479 -9.179 4.171 1.00 0.00 314 LEU B C 6
ATOM 10733 O O . LEU B 2 11 ? 11.406 -7.955 4.043 1.00 0.00 314 LEU B O 6
ATOM 10749 N N . LEU B 2 12 ? 12.053 -9.969 3.262 1.00 0.00 315 LEU B N 6
ATOM 10750 C CA . LEU B 2 12 ? 12.644 -9.439 2.027 1.00 0.00 315 LEU B CA 6
ATOM 10751 C C . LEU B 2 12 ? 11.696 -8.470 1.308 1.00 0.00 315 LEU B C 6
ATOM 10752 O O . LEU B 2 12 ? 12.063 -7.326 1.033 1.00 0.00 315 LEU B O 6
ATOM 10768 N N . ARG B 2 13 ? 10.478 -8.927 1.017 1.00 0.00 316 ARG B N 6
ATOM 10769 C CA . ARG B 2 13 ? 9.478 -8.096 0.341 1.00 0.00 316 ARG B CA 6
ATOM 10770 C C . ARG B 2 13 ? 9.019 -6.955 1.253 1.00 0.00 316 ARG B C 6
ATOM 10771 O O . ARG B 2 13 ? 8.987 -5.793 0.841 1.00 0.00 316 ARG B O 6
ATOM 10792 N N . GLU B 2 14 ? 8.680 -7.306 2.494 1.00 0.00 317 GLU B N 6
ATOM 10793 C CA . GLU B 2 14 ? 8.230 -6.341 3.497 1.00 0.00 317 GLU B CA 6
ATOM 10794 C C . GLU B 2 14 ? 9.235 -5.196 3.642 1.00 0.00 317 GLU B C 6
ATOM 10795 O O . GLU B 2 14 ? 8.897 -4.032 3.420 1.00 0.00 317 GLU B O 6
ATOM 10807 N N . VAL B 2 15 ? 10.475 -5.534 3.992 1.00 0.00 318 VAL B N 6
ATOM 10808 C CA . VAL B 2 15 ? 11.528 -4.532 4.147 1.00 0.00 318 VAL B CA 6
ATOM 10809 C C . VAL B 2 15 ? 11.706 -3.729 2.859 1.00 0.00 318 VAL B C 6
ATOM 10810 O O . VAL B 2 15 ? 11.782 -2.500 2.892 1.00 0.00 318 VAL B O 6
ATOM 10823 N N . LEU B 2 16 ? 11.762 -4.434 1.725 1.00 0.00 319 LEU B N 6
ATOM 10824 C CA . LEU B 2 16 ? 11.923 -3.785 0.425 1.00 0.00 319 LEU B CA 6
ATOM 10825 C C . LEU B 2 16 ? 10.764 -2.832 0.129 1.00 0.00 319 LEU B C 6
ATOM 10826 O O . LEU B 2 16 ? 10.984 -1.648 -0.128 1.00 0.00 319 LEU B O 6
ATOM 10842 N N . GLU B 2 17 ? 9.532 -3.350 0.165 1.00 0.00 320 GLU B N 6
ATOM 10843 C CA . GLU B 2 17 ? 8.349 -2.529 -0.109 1.00 0.00 320 GLU B CA 6
ATOM 10844 C C . GLU B 2 17 ? 8.200 -1.396 0.911 1.00 0.00 320 GLU B C 6
ATOM 10845 O O . GLU B 2 17 ? 7.833 -0.273 0.544 1.00 0.00 320 GLU B O 6
ATOM 10857 N N . ILE B 2 18 ? 8.487 -1.687 2.183 1.00 0.00 321 ILE B N 6
ATOM 10858 C CA . ILE B 2 18 ? 8.388 -0.681 3.242 1.00 0.00 321 ILE B CA 6
ATOM 10859 C C . ILE B 2 18 ? 9.465 0.394 3.071 1.00 0.00 321 ILE B C 6
ATOM 10860 O O . ILE B 2 18 ? 9.150 1.581 2.959 1.00 0.00 321 ILE B O 6
ATOM 10876 N N . ALA B 2 19 ? 10.732 -0.033 3.035 1.00 0.00 322 ALA B N 6
ATOM 10877 C CA . ALA B 2 19 ? 11.853 0.890 2.865 1.00 0.00 322 ALA B CA 6
ATOM 10878 C C . ALA B 2 19 ? 11.651 1.785 1.643 1.00 0.00 322 ALA B C 6
ATOM 10879 O O . ALA B 2 19 ? 11.740 3.008 1.740 1.00 0.00 322 ALA B O 6
ATOM 10886 N N . LYS B 2 20 ? 11.358 1.175 0.491 1.00 0.00 323 LYS B N 6
ATOM 10887 C CA . LYS B 2 20 ? 11.125 1.942 -0.735 1.00 0.00 323 LYS B CA 6
ATOM 10888 C C . LYS B 2 20 ? 9.905 2.868 -0.594 1.00 0.00 323 LYS B C 6
ATOM 10889 O O . LYS B 2 20 ? 9.728 3.790 -1.391 1.00 0.00 323 LYS B O 6
ATOM 10908 N N . ALA B 2 21 ? 9.074 2.624 0.428 1.00 0.00 324 ALA B N 6
ATOM 10909 C CA . ALA B 2 21 ? 7.888 3.441 0.676 1.00 0.00 324 ALA B CA 6
ATOM 10910 C C . ALA B 2 21 ? 8.219 4.686 1.500 1.00 0.00 324 ALA B C 6
ATOM 10911 O O . ALA B 2 21 ? 7.553 5.709 1.360 1.00 0.00 324 ALA B O 6
ATOM 10918 N N . GLU B 2 22 ? 9.241 4.594 2.361 1.00 0.00 325 GLU B N 6
ATOM 10919 C CA . GLU B 2 22 ? 9.655 5.719 3.214 1.00 0.00 325 GLU B CA 6
ATOM 10920 C C . GLU B 2 22 ? 9.491 7.063 2.497 1.00 0.00 325 GLU B C 6
ATOM 10921 O O . GLU B 2 22 ? 8.783 7.949 2.982 1.00 0.00 325 GLU B O 6
ATOM 10933 N N . GLN B 2 23 ? 10.138 7.193 1.333 1.00 0.00 326 GLN B N 6
ATOM 10934 C CA . GLN B 2 23 ? 10.066 8.418 0.525 1.00 0.00 326 GLN B CA 6
ATOM 10935 C C . GLN B 2 23 ? 8.628 8.939 0.419 1.00 0.00 326 GLN B C 6
ATOM 10936 O O . GLN B 2 23 ? 8.373 10.123 0.647 1.00 0.00 326 GLN B O 6
ATOM 10950 N N . GLU B 2 24 ? 7.690 8.050 0.091 1.00 0.00 327 GLU B N 6
ATOM 10951 C CA . GLU B 2 24 ? 6.285 8.429 -0.019 1.00 0.00 327 GLU B CA 6
ATOM 10952 C C . GLU B 2 24 ? 5.614 8.394 1.353 1.00 0.00 327 GLU B C 6
ATOM 10953 O O . GLU B 2 24 ? 4.793 9.245 1.662 1.00 0.00 327 GLU B O 6
ATOM 10965 N N . ALA B 2 25 ? 5.982 7.409 2.172 1.00 0.00 328 ALA B N 6
ATOM 10966 C CA . ALA B 2 25 ? 5.423 7.265 3.514 1.00 0.00 328 ALA B CA 6
ATOM 10967 C C . ALA B 2 25 ? 5.548 8.561 4.314 1.00 0.00 328 ALA B C 6
ATOM 10968 O O . ALA B 2 25 ? 4.579 9.012 4.923 1.00 0.00 328 ALA B O 6
ATOM 10975 N N . GLU B 2 26 ? 6.741 9.156 4.307 1.00 0.00 329 GLU B N 6
ATOM 10976 C CA . GLU B 2 26 ? 6.984 10.405 5.036 1.00 0.00 329 GLU B CA 6
ATOM 10977 C C . GLU B 2 26 ? 5.972 11.489 4.645 1.00 0.00 329 GLU B C 6
ATOM 10978 O O . GLU B 2 26 ? 5.346 12.112 5.508 1.00 0.00 329 GLU B O 6
ATOM 10990 N N . GLU B 2 27 ? 5.817 11.711 3.340 1.00 0.00 330 GLU B N 6
ATOM 10991 C CA . GLU B 2 27 ? 4.887 12.722 2.836 1.00 0.00 330 GLU B CA 6
ATOM 10992 C C . GLU B 2 27 ? 3.443 12.203 2.804 1.00 0.00 330 GLU B C 6
ATOM 10993 O O . GLU B 2 27 ? 2.511 12.916 3.196 1.00 0.00 330 GLU B O 6
ATOM 11005 N N . ALA B 2 28 ? 3.260 10.966 2.351 1.00 0.00 331 ALA B N 6
ATOM 11006 C CA . ALA B 2 28 ? 1.933 10.355 2.277 1.00 0.00 331 ALA B CA 6
ATOM 11007 C C . ALA B 2 28 ? 1.365 10.026 3.665 1.00 0.00 331 ALA B C 6
ATOM 11008 O O . ALA B 2 28 ? 0.174 9.744 3.788 1.00 0.00 331 ALA B O 6
ATOM 11015 N N . ALA B 2 29 ? 2.209 10.057 4.704 1.00 0.00 332 ALA B N 6
ATOM 11016 C CA . ALA B 2 29 ? 1.775 9.757 6.076 1.00 0.00 332 ALA B CA 6
ATOM 11017 C C . ALA B 2 29 ? 0.391 10.339 6.382 1.00 0.00 332 ALA B C 6
ATOM 11018 O O . ALA B 2 29 ? -0.510 9.620 6.812 1.00 0.00 332 ALA B O 6
ATOM 11025 N N . LYS B 2 30 ? 0.226 11.640 6.149 1.00 0.00 333 LYS B N 6
ATOM 11026 C CA . LYS B 2 30 ? -1.054 12.309 6.396 1.00 0.00 333 LYS B CA 6
ATOM 11027 C C . LYS B 2 30 ? -1.949 12.324 5.145 1.00 0.00 333 LYS B C 6
ATOM 11028 O O . LYS B 2 30 ? -2.884 13.119 5.060 1.00 0.00 333 LYS B O 6
ATOM 11047 N N . ASN B 2 31 ? -1.664 11.441 4.184 1.00 0.00 334 ASN B N 6
ATOM 11048 C CA . ASN B 2 31 ? -2.444 11.355 2.950 1.00 0.00 334 ASN B CA 6
ATOM 11049 C C . ASN B 2 31 ? -2.860 9.906 2.678 1.00 0.00 334 ASN B C 6
ATOM 11050 O O . ASN B 2 31 ? -4.050 9.581 2.649 1.00 0.00 334 ASN B O 6
ATOM 11061 N N . ARG B 2 32 ? -1.861 9.046 2.482 1.00 0.00 335 ARG B N 6
ATOM 11062 C CA . ARG B 2 32 ? -2.083 7.627 2.210 1.00 0.00 335 ARG B CA 6
ATOM 11063 C C . ARG B 2 32 ? -2.895 6.968 3.328 1.00 0.00 335 ARG B C 6
ATOM 11064 O O . ARG B 2 32 ? -3.839 6.225 3.058 1.00 0.00 335 ARG B O 6
ATOM 11085 N N . LEU B 2 33 ? -2.523 7.245 4.578 1.00 0.00 336 LEU B N 6
ATOM 11086 C CA . LEU B 2 33 ? -3.219 6.675 5.735 1.00 0.00 336 LEU B CA 6
ATOM 11087 C C . LEU B 2 33 ? -4.661 7.182 5.825 1.00 0.00 336 LEU B C 6
ATOM 11088 O O . LEU B 2 33 ? -5.597 6.386 5.908 1.00 0.00 336 LEU B O 6
ATOM 11104 N N . LEU B 2 34 ? -4.827 8.507 5.812 1.00 0.00 337 LEU B N 6
ATOM 11105 C CA . LEU B 2 34 ? -6.152 9.138 5.899 1.00 0.00 337 LEU B CA 6
ATOM 11106 C C . LEU B 2 34 ? -7.203 8.395 5.065 1.00 0.00 337 LEU B C 6
ATOM 11107 O O . LEU B 2 34 ? -8.268 8.036 5.573 1.00 0.00 337 LEU B O 6
ATOM 11123 N N . LEU B 2 35 ? -6.898 8.174 3.786 1.00 0.00 338 LEU B N 6
ATOM 11124 C CA . LEU B 2 35 ? -7.816 7.479 2.880 1.00 0.00 338 LEU B CA 6
ATOM 11125 C C . LEU B 2 35 ? -8.080 6.039 3.340 1.00 0.00 338 LEU B C 6
ATOM 11126 O O . LEU B 2 35 ? -9.199 5.537 3.216 1.00 0.00 338 LEU B O 6
ATOM 11142 N N . GLU B 2 36 ? -7.050 5.390 3.884 1.00 0.00 339 GLU B N 6
ATOM 11143 C CA . GLU B 2 36 ? -7.178 4.019 4.381 1.00 0.00 339 GLU B CA 6
ATOM 11144 C C . GLU B 2 36 ? -7.905 3.998 5.729 1.00 0.00 339 GLU B C 6
ATOM 11145 O O . GLU B 2 36 ? -8.768 3.153 5.967 1.00 0.00 339 GLU B O 6
ATOM 11157 N N . GLU B 2 37 ? -7.542 4.938 6.605 1.00 0.00 340 GLU B N 6
ATOM 11158 C CA . GLU B 2 37 ? -8.142 5.043 7.937 1.00 0.00 340 GLU B CA 6
ATOM 11159 C C . GLU B 2 37 ? -9.648 5.329 7.867 1.00 0.00 340 GLU B C 6
ATOM 11160 O O . GLU B 2 37 ? -10.428 4.749 8.624 1.00 0.00 340 GLU B O 6
ATOM 11172 N N . ALA B 2 38 ? -10.054 6.224 6.965 1.00 0.00 341 ALA B N 6
ATOM 11173 C CA . ALA B 2 38 ? -11.467 6.577 6.815 1.00 0.00 341 ALA B CA 6
ATOM 11174 C C . ALA B 2 38 ? -12.237 5.502 6.046 1.00 0.00 341 ALA B C 6
ATOM 11175 O O . ALA B 2 38 ? -13.473 5.473 6.061 1.00 0.00 341 ALA B O 6
ATOM 11182 N N . LEU A 1 1 ? -17.357 27.867 4.550 1.00 0.00 125 LEU A N 7
ATOM 11183 C CA . LEU A 1 1 ? -18.678 27.777 3.850 1.00 0.00 125 LEU A CA 7
ATOM 11184 C C . LEU A 1 1 ? -18.760 26.542 2.938 1.00 0.00 125 LEU A C 7
ATOM 11185 O O . LEU A 1 1 ? -19.118 26.644 1.765 1.00 0.00 125 LEU A O 7
ATOM 11203 N N . GLN A 1 2 ? -18.424 25.373 3.487 1.00 0.00 126 GLN A N 7
ATOM 11204 C CA . GLN A 1 2 ? -18.457 24.128 2.722 1.00 0.00 126 GLN A CA 7
ATOM 11205 C C . GLN A 1 2 ? -19.803 23.426 2.886 1.00 0.00 126 GLN A C 7
ATOM 11206 O O . GLN A 1 2 ? -20.545 23.254 1.912 1.00 0.00 126 GLN A O 7
ATOM 11220 N N . ASP A 1 3 ? -20.123 23.034 4.119 1.00 0.00 127 ASP A N 7
ATOM 11221 C CA . ASP A 1 3 ? -21.388 22.365 4.404 1.00 0.00 127 ASP A CA 7
ATOM 11222 C C . ASP A 1 3 ? -22.567 23.196 3.905 1.00 0.00 127 ASP A C 7
ATOM 11223 O O . ASP A 1 3 ? -23.434 22.676 3.210 1.00 0.00 127 ASP A O 7
ATOM 11232 N N . GLN A 1 4 ? -22.580 24.495 4.234 1.00 0.00 128 GLN A N 7
ATOM 11233 C CA . GLN A 1 4 ? -23.651 25.394 3.784 1.00 0.00 128 GLN A CA 7
ATOM 11234 C C . GLN A 1 4 ? -23.880 25.241 2.277 1.00 0.00 128 GLN A C 7
ATOM 11235 O O . GLN A 1 4 ? -25.018 25.203 1.807 1.00 0.00 128 GLN A O 7
ATOM 11249 N N . HIS A 1 5 ? -22.785 25.114 1.528 1.00 0.00 129 HIS A N 7
ATOM 11250 C CA . HIS A 1 5 ? -22.863 24.920 0.084 1.00 0.00 129 HIS A CA 7
ATOM 11251 C C . HIS A 1 5 ? -23.386 23.511 -0.205 1.00 0.00 129 HIS A C 7
ATOM 11252 O O . HIS A 1 5 ? -24.287 23.325 -1.029 1.00 0.00 129 HIS A O 7
ATOM 11267 N N . CYS A 1 6 ? -22.827 22.524 0.502 1.00 0.00 130 CYS A N 7
ATOM 11268 C CA . CYS A 1 6 ? -23.245 21.127 0.353 1.00 0.00 130 CYS A CA 7
ATOM 11269 C C . CYS A 1 6 ? -24.723 20.966 0.716 1.00 0.00 130 CYS A C 7
ATOM 11270 O O . CYS A 1 6 ? -25.502 20.412 -0.062 1.00 0.00 130 CYS A O 7
ATOM 11277 N N . GLU A 1 7 ? -25.112 21.477 1.890 1.00 0.00 131 GLU A N 7
ATOM 11278 C CA . GLU A 1 7 ? -26.507 21.407 2.330 1.00 0.00 131 GLU A CA 7
ATOM 11279 C C . GLU A 1 7 ? -27.404 22.145 1.337 1.00 0.00 131 GLU A C 7
ATOM 11280 O O . GLU A 1 7 ? -28.482 21.658 0.988 1.00 0.00 131 GLU A O 7
ATOM 11292 N N . SER A 1 8 ? -26.936 23.301 0.847 1.00 0.00 132 SER A N 7
ATOM 11293 C CA . SER A 1 8 ? -27.690 24.071 -0.145 1.00 0.00 132 SER A CA 7
ATOM 11294 C C . SER A 1 8 ? -28.035 23.173 -1.330 1.00 0.00 132 SER A C 7
ATOM 11295 O O . SER A 1 8 ? -29.170 23.165 -1.805 1.00 0.00 132 SER A O 7
ATOM 11303 N N . LEU A 1 9 ? -27.048 22.388 -1.777 1.00 0.00 133 LEU A N 7
ATOM 11304 C CA . LEU A 1 9 ? -27.243 21.447 -2.884 1.00 0.00 133 LEU A CA 7
ATOM 11305 C C . LEU A 1 9 ? -28.295 20.387 -2.524 1.00 0.00 133 LEU A C 7
ATOM 11306 O O . LEU A 1 9 ? -28.938 19.815 -3.404 1.00 0.00 133 LEU A O 7
ATOM 11322 N N . SER A 1 10 ? -28.472 20.149 -1.221 1.00 0.00 134 SER A N 7
ATOM 11323 C CA . SER A 1 10 ? -29.457 19.185 -0.721 1.00 0.00 134 SER A CA 7
ATOM 11324 C C . SER A 1 10 ? -30.870 19.769 -0.836 1.00 0.00 134 SER A C 7
ATOM 11325 O O . SER A 1 10 ? -31.811 19.068 -1.223 1.00 0.00 134 SER A O 7
ATOM 11333 N N . LEU A 1 11 ? -30.986 21.065 -0.502 1.00 0.00 135 LEU A N 7
ATOM 11334 C CA . LEU A 1 11 ? -32.251 21.814 -0.558 1.00 0.00 135 LEU A CA 7
ATOM 11335 C C . LEU A 1 11 ? -33.468 20.963 -0.166 1.00 0.00 135 LEU A C 7
ATOM 11336 O O . LEU A 1 11 ? -34.380 20.756 -0.970 1.00 0.00 135 LEU A O 7
ATOM 11352 N N . ALA A 1 12 ? -33.479 20.487 1.083 1.00 0.00 136 ALA A N 7
ATOM 11353 C CA . ALA A 1 12 ? -34.580 19.670 1.601 1.00 0.00 136 ALA A CA 7
ATOM 11354 C C . ALA A 1 12 ? -35.075 18.659 0.561 1.00 0.00 136 ALA A C 7
ATOM 11355 O O . ALA A 1 12 ? -36.206 18.751 0.073 1.00 0.00 136 ALA A O 7
ATOM 11362 N N . SER A 1 13 ? -34.216 17.701 0.221 1.00 0.00 137 SER A N 7
ATOM 11363 C CA . SER A 1 13 ? -34.553 16.674 -0.766 1.00 0.00 137 SER A CA 7
ATOM 11364 C C . SER A 1 13 ? -35.769 15.858 -0.325 1.00 0.00 137 SER A C 7
ATOM 11365 O O . SER A 1 13 ? -35.630 14.792 0.278 1.00 0.00 137 SER A O 7
ATOM 11373 N N . ASN A 1 14 ? -36.960 16.373 -0.625 1.00 0.00 138 ASN A N 7
ATOM 11374 C CA . ASN A 1 14 ? -38.207 15.704 -0.257 1.00 0.00 138 ASN A CA 7
ATOM 11375 C C . ASN A 1 14 ? -38.423 14.427 -1.080 1.00 0.00 138 ASN A C 7
ATOM 11376 O O . ASN A 1 14 ? -39.348 14.345 -1.892 1.00 0.00 138 ASN A O 7
ATOM 11387 N N . ILE A 1 15 ? -37.568 13.434 -0.853 1.00 0.00 139 ILE A N 7
ATOM 11388 C CA . ILE A 1 15 ? -37.663 12.153 -1.557 1.00 0.00 139 ILE A CA 7
ATOM 11389 C C . ILE A 1 15 ? -38.232 11.059 -0.648 1.00 0.00 139 ILE A C 7
ATOM 11390 O O . ILE A 1 15 ? -38.882 10.128 -1.122 1.00 0.00 139 ILE A O 7
ATOM 11406 N N . SER A 1 16 ? -37.984 11.179 0.658 1.00 0.00 140 SER A N 7
ATOM 11407 C CA . SER A 1 16 ? -38.470 10.204 1.634 1.00 0.00 140 SER A CA 7
ATOM 11408 C C . SER A 1 16 ? -38.102 10.634 3.060 1.00 0.00 140 SER A C 7
ATOM 11409 O O . SER A 1 16 ? -37.806 11.805 3.309 1.00 0.00 140 SER A O 7
ATOM 11417 N N . GLY A 1 17 ? -38.104 9.678 3.986 1.00 0.00 141 GLY A N 7
ATOM 11418 C CA . GLY A 1 17 ? -37.748 9.964 5.370 1.00 0.00 141 GLY A CA 7
ATOM 11419 C C . GLY A 1 17 ? -36.355 9.467 5.728 1.00 0.00 141 GLY A C 7
ATOM 11420 O O . GLY A 1 17 ? -35.837 9.781 6.800 1.00 0.00 141 GLY A O 7
ATOM 11424 N N . LEU A 1 18 ? -35.749 8.686 4.828 1.00 0.00 142 LEU A N 7
ATOM 11425 C CA . LEU A 1 18 ? -34.415 8.139 5.047 1.00 0.00 142 LEU A CA 7
ATOM 11426 C C . LEU A 1 18 ? -33.445 8.604 3.955 1.00 0.00 142 LEU A C 7
ATOM 11427 O O . LEU A 1 18 ? -33.389 8.023 2.867 1.00 0.00 142 LEU A O 7
ATOM 11443 N N . GLN A 1 19 ? -32.680 9.650 4.255 1.00 0.00 143 GLN A N 7
ATOM 11444 C CA . GLN A 1 19 ? -31.707 10.192 3.306 1.00 0.00 143 GLN A CA 7
ATOM 11445 C C . GLN A 1 19 ? -30.483 10.748 4.033 1.00 0.00 143 GLN A C 7
ATOM 11446 O O . GLN A 1 19 ? -30.563 11.129 5.203 1.00 0.00 143 GLN A O 7
ATOM 11460 N N . CYS A 1 20 ? -29.350 10.791 3.335 1.00 0.00 144 CYS A N 7
ATOM 11461 C CA . CYS A 1 20 ? -28.108 11.305 3.921 1.00 0.00 144 CYS A CA 7
ATOM 11462 C C . CYS A 1 20 ? -27.828 12.726 3.447 1.00 0.00 144 CYS A C 7
ATOM 11463 O O . CYS A 1 20 ? -27.779 12.996 2.246 1.00 0.00 144 CYS A O 7
ATOM 11470 N N . ASN A 1 21 ? -27.647 13.635 4.401 1.00 0.00 145 ASN A N 7
ATOM 11471 C CA . ASN A 1 21 ? -27.376 15.036 4.086 1.00 0.00 145 ASN A CA 7
ATOM 11472 C C . ASN A 1 21 ? -25.937 15.238 3.606 1.00 0.00 145 ASN A C 7
ATOM 11473 O O . ASN A 1 21 ? -25.013 14.556 4.061 1.00 0.00 145 ASN A O 7
ATOM 11484 N N . ALA A 1 22 ? -25.760 16.183 2.684 1.00 0.00 146 ALA A N 7
ATOM 11485 C CA . ALA A 1 22 ? -24.443 16.496 2.131 1.00 0.00 146 ALA A CA 7
ATOM 11486 C C . ALA A 1 22 ? -23.490 17.012 3.212 1.00 0.00 146 ALA A C 7
ATOM 11487 O O . ALA A 1 22 ? -23.896 17.761 4.101 1.00 0.00 146 ALA A O 7
ATOM 11494 N N . SER A 1 23 ? -22.223 16.610 3.124 1.00 0.00 147 SER A N 7
ATOM 11495 C CA . SER A 1 23 ? -21.201 17.033 4.088 1.00 0.00 147 SER A CA 7
ATOM 11496 C C . SER A 1 23 ? -19.852 16.381 3.781 1.00 0.00 147 SER A C 7
ATOM 11497 O O . SER A 1 23 ? -19.697 15.723 2.751 1.00 0.00 147 SER A O 7
ATOM 11505 N N . VAL A 1 24 ? -18.884 16.565 4.675 1.00 0.00 148 VAL A N 7
ATOM 11506 C CA . VAL A 1 24 ? -17.548 15.993 4.495 1.00 0.00 148 VAL A CA 7
ATOM 11507 C C . VAL A 1 24 ? -17.360 14.730 5.341 1.00 0.00 148 VAL A C 7
ATOM 11508 O O . VAL A 1 24 ? -18.139 14.460 6.256 1.00 0.00 148 VAL A O 7
ATOM 11521 N N . ASP A 1 25 ? -16.324 13.955 5.022 1.00 0.00 149 ASP A N 7
ATOM 11522 C CA . ASP A 1 25 ? -16.039 12.715 5.750 1.00 0.00 149 ASP A CA 7
ATOM 11523 C C . ASP A 1 25 ? -15.005 12.938 6.863 1.00 0.00 149 ASP A C 7
ATOM 11524 O O . ASP A 1 25 ? -15.363 13.036 8.037 1.00 0.00 149 ASP A O 7
ATOM 11533 N N . LEU A 1 26 ? -13.730 13.014 6.485 1.00 0.00 150 LEU A N 7
ATOM 11534 C CA . LEU A 1 26 ? -12.643 13.220 7.446 1.00 0.00 150 LEU A CA 7
ATOM 11535 C C . LEU A 1 26 ? -11.630 14.243 6.928 1.00 0.00 150 LEU A C 7
ATOM 11536 O O . LEU A 1 26 ? -11.240 15.164 7.649 1.00 0.00 150 LEU A O 7
ATOM 11552 N N . ILE A 1 27 ? -11.208 14.079 5.673 1.00 0.00 151 ILE A N 7
ATOM 11553 C CA . ILE A 1 27 ? -10.240 14.989 5.060 1.00 0.00 151 ILE A CA 7
ATOM 11554 C C . ILE A 1 27 ? -10.905 16.259 4.516 1.00 0.00 151 ILE A C 7
ATOM 11555 O O . ILE A 1 27 ? -10.242 17.291 4.370 1.00 0.00 151 ILE A O 7
ATOM 11571 N N . GLY A 1 28 ? -12.208 16.185 4.225 1.00 0.00 152 GLY A N 7
ATOM 11572 C CA . GLY A 1 28 ? -12.925 17.350 3.711 1.00 0.00 152 GLY A CA 7
ATOM 11573 C C . GLY A 1 28 ? -13.671 17.109 2.402 1.00 0.00 15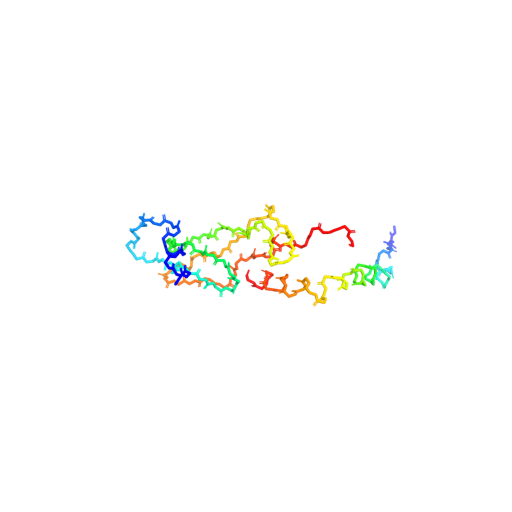2 GLY A C 7
ATOM 11574 O O . GLY A 1 28 ? -14.124 18.063 1.771 1.00 0.00 152 GLY A O 7
ATOM 11578 N N . THR A 1 29 ? -13.807 15.847 1.985 1.00 0.00 153 THR A N 7
ATOM 11579 C CA . THR A 1 29 ? -14.513 15.526 0.740 1.00 0.00 153 THR A CA 7
ATOM 11580 C C . THR A 1 29 ? -16.026 15.656 0.922 1.00 0.00 153 THR A C 7
ATOM 11581 O O . THR A 1 29 ? -16.648 14.837 1.597 1.00 0.00 153 THR A O 7
ATOM 11592 N N . CYS A 1 30 ? -16.613 16.690 0.317 1.00 0.00 154 CYS A N 7
ATOM 11593 C CA . CYS A 1 30 ? -18.059 16.925 0.421 1.00 0.00 154 CYS A CA 7
ATOM 11594 C C . CYS A 1 30 ? -18.859 15.873 -0.351 1.00 0.00 154 CYS A C 7
ATOM 11595 O O . CYS A 1 30 ? -18.622 15.643 -1.539 1.00 0.00 154 CYS A O 7
ATOM 11602 N N . TRP A 1 31 ? -19.812 15.246 0.335 1.00 0.00 155 TRP A N 7
ATOM 11603 C CA . TRP A 1 31 ? -20.663 14.223 -0.271 1.00 0.00 155 TRP A CA 7
ATOM 11604 C C . TRP A 1 31 ? -22.010 14.815 -0.699 1.00 0.00 155 TRP A C 7
ATOM 11605 O O . TRP A 1 31 ? -22.509 15.755 -0.078 1.00 0.00 155 TRP A O 7
ATOM 11626 N N . PRO A 1 32 ? -22.609 14.282 -1.785 1.00 0.00 156 PRO A N 7
ATOM 11627 C CA . PRO A 1 32 ? -23.887 14.771 -2.309 1.00 0.00 156 PRO A CA 7
ATOM 11628 C C . PRO A 1 32 ? -25.113 14.124 -1.654 1.00 0.00 156 PRO A C 7
ATOM 11629 O O . PRO A 1 32 ? -24.990 13.236 -0.806 1.00 0.00 156 PRO A O 7
ATOM 11640 N N . ARG A 1 33 ? -26.298 14.581 -2.062 1.00 0.00 157 ARG A N 7
ATOM 11641 C CA . ARG A 1 33 ? -27.561 14.063 -1.534 1.00 0.00 157 ARG A CA 7
ATOM 11642 C C . ARG A 1 33 ? -27.791 12.606 -1.959 1.00 0.00 157 ARG A C 7
ATOM 11643 O O . ARG A 1 33 ? -27.302 12.167 -3.001 1.00 0.00 157 ARG A O 7
ATOM 11664 N N . SER A 1 34 ? -28.542 11.863 -1.144 1.00 0.00 158 SER A N 7
ATOM 11665 C CA . SER A 1 34 ? -28.837 10.456 -1.440 1.00 0.00 158 SER A CA 7
ATOM 11666 C C . SER A 1 34 ? -29.765 9.839 -0.391 1.00 0.00 158 SER A C 7
ATOM 11667 O O . SER A 1 34 ? -29.735 10.220 0.784 1.00 0.00 158 SER A O 7
ATOM 11675 N N . PRO A 1 35 ? -30.597 8.860 -0.798 1.00 0.00 159 PRO A N 7
ATOM 11676 C CA . PRO A 1 35 ? -31.514 8.178 0.112 1.00 0.00 159 PRO A CA 7
ATOM 11677 C C . PRO A 1 35 ? -30.811 7.068 0.897 1.00 0.00 159 PRO A C 7
ATOM 11678 O O . PRO A 1 35 ? -29.776 6.548 0.465 1.00 0.00 159 PRO A O 7
ATOM 11689 N N . ALA A 1 36 ? -31.373 6.706 2.047 1.00 0.00 160 ALA A N 7
ATOM 11690 C CA . ALA A 1 36 ? -30.794 5.654 2.882 1.00 0.00 160 ALA A CA 7
ATOM 11691 C C . ALA A 1 36 ? -30.832 4.305 2.161 1.00 0.00 160 ALA A C 7
ATOM 11692 O O . ALA A 1 36 ? -31.864 3.911 1.618 1.00 0.00 160 ALA A O 7
ATOM 11699 N N . GLY A 1 37 ? -29.696 3.608 2.153 1.00 0.00 161 GLY A N 7
ATOM 11700 C CA . GLY A 1 37 ? -29.610 2.315 1.484 1.00 0.00 161 GLY A CA 7
ATOM 11701 C C . GLY A 1 37 ? -29.110 2.413 0.045 1.00 0.00 161 GLY A C 7
ATOM 11702 O O . GLY A 1 37 ? -29.165 1.434 -0.697 1.00 0.00 161 GLY A O 7
ATOM 11706 N N . GLN A 1 38 ? -28.626 3.595 -0.349 1.00 0.00 162 GLN A N 7
ATOM 11707 C CA . GLN A 1 38 ? -28.121 3.811 -1.706 1.00 0.00 162 GLN A CA 7
ATOM 11708 C C . GLN A 1 38 ? -26.589 3.750 -1.753 1.00 0.00 162 GLN A C 7
ATOM 11709 O O . GLN A 1 38 ? -25.905 4.304 -0.885 1.00 0.00 162 GLN A O 7
ATOM 11723 N N . LEU A 1 39 ? -26.062 3.083 -2.779 1.00 0.00 163 LEU A N 7
ATOM 11724 C CA . LEU A 1 39 ? -24.619 2.952 -2.963 1.00 0.00 163 LEU A CA 7
ATOM 11725 C C . LEU A 1 39 ? -24.088 4.097 -3.829 1.00 0.00 163 LEU A C 7
ATOM 11726 O O . LEU A 1 39 ? -24.126 4.031 -5.059 1.00 0.00 163 LEU A O 7
ATOM 11742 N N . VAL A 1 40 ? -23.605 5.154 -3.178 1.00 0.00 164 VAL A N 7
ATOM 11743 C CA . VAL A 1 40 ? -23.079 6.322 -3.889 1.00 0.00 164 VAL A CA 7
ATOM 11744 C C . VAL A 1 40 ? -21.647 6.091 -4.376 1.00 0.00 164 VAL A C 7
ATOM 11745 O O . VAL A 1 40 ? -20.733 5.885 -3.576 1.00 0.00 164 VAL A O 7
ATOM 11758 N N . VAL A 1 41 ? -21.461 6.137 -5.695 1.00 0.00 165 VAL A N 7
ATOM 11759 C CA . VAL A 1 41 ? -20.140 5.940 -6.296 1.00 0.00 165 VAL A CA 7
ATOM 11760 C C . VAL A 1 41 ? -19.514 7.278 -6.715 1.00 0.00 165 VAL A C 7
ATOM 11761 O O . VAL A 1 41 ? -19.747 7.775 -7.820 1.00 0.00 165 VAL A O 7
ATOM 11774 N N . ARG A 1 42 ? -18.719 7.859 -5.816 1.00 0.00 166 ARG A N 7
ATOM 11775 C CA . ARG A 1 42 ? -18.060 9.138 -6.079 1.00 0.00 166 ARG A CA 7
ATOM 11776 C C . ARG A 1 42 ? -16.543 8.964 -6.215 1.00 0.00 166 ARG A C 7
ATOM 11777 O O . ARG A 1 42 ? -15.898 8.378 -5.344 1.00 0.00 166 ARG A O 7
ATOM 11798 N N . PRO A 1 43 ? -15.954 9.470 -7.318 1.00 0.00 167 PRO A N 7
ATOM 11799 C CA . PRO A 1 43 ? -14.507 9.362 -7.572 1.00 0.00 167 PRO A CA 7
ATOM 11800 C C . PRO A 1 43 ? -13.653 10.110 -6.547 1.00 0.00 167 PRO A C 7
ATOM 11801 O O . PRO A 1 43 ? -14.132 11.015 -5.855 1.00 0.00 167 PRO A O 7
ATOM 11812 N N . CYS A 1 44 ? -12.377 9.729 -6.467 1.00 0.00 168 CYS A N 7
ATOM 11813 C CA . CYS A 1 44 ? -11.435 10.366 -5.543 1.00 0.00 168 CYS A CA 7
ATOM 11814 C C . CYS A 1 44 ? -11.230 11.838 -5.918 1.00 0.00 168 CYS A C 7
ATOM 11815 O O . CYS A 1 44 ? -11.288 12.195 -7.100 1.00 0.00 168 CYS A O 7
ATOM 11822 N N . PRO A 1 45 ? -10.988 12.716 -4.922 1.00 0.00 169 PRO A N 7
ATOM 11823 C CA . PRO A 1 45 ? -10.778 14.155 -5.165 1.00 0.00 169 PRO A CA 7
ATOM 11824 C C . PRO A 1 45 ? -9.530 14.439 -6.005 1.00 0.00 169 PRO A C 7
ATOM 11825 O O . PRO A 1 45 ? -8.484 13.821 -5.809 1.00 0.00 169 PRO A O 7
ATOM 11836 N N . ALA A 1 46 ? -9.646 15.382 -6.943 1.00 0.00 170 ALA A N 7
ATOM 11837 C CA . ALA A 1 46 ? -8.524 15.750 -7.818 1.00 0.00 170 ALA A CA 7
ATOM 11838 C C . ALA A 1 46 ? -7.430 16.549 -7.086 1.00 0.00 170 ALA A C 7
ATOM 11839 O O . ALA A 1 46 ? -6.381 16.838 -7.662 1.00 0.00 170 ALA A O 7
ATOM 11846 N N . PHE A 1 47 ? -7.679 16.904 -5.822 1.00 0.00 171 PHE A N 7
ATOM 11847 C CA . PHE A 1 47 ? -6.715 17.661 -5.020 1.00 0.00 171 PHE A CA 7
ATOM 11848 C C . PHE A 1 47 ? -6.634 17.092 -3.600 1.00 0.00 171 PHE A C 7
ATOM 11849 O O . PHE A 1 47 ? -7.611 16.541 -3.091 1.00 0.00 171 PHE A O 7
ATOM 11866 N N . PHE A 1 48 ? -5.473 17.236 -2.963 1.00 0.00 172 PHE A N 7
ATOM 11867 C CA . PHE A 1 48 ? -5.279 16.738 -1.599 1.00 0.00 172 PHE A CA 7
ATOM 11868 C C . PHE A 1 48 ? -4.185 17.522 -0.865 1.00 0.00 172 PHE A C 7
ATOM 11869 O O . PHE A 1 48 ? -3.512 18.365 -1.457 1.00 0.00 172 PHE A O 7
ATOM 11886 N N . TYR A 1 49 ? -4.021 17.237 0.431 1.00 0.00 173 TYR A N 7
ATOM 11887 C CA . TYR A 1 49 ? -3.011 17.913 1.257 1.00 0.00 173 TYR A CA 7
ATOM 11888 C C . TYR A 1 49 ? -1.633 17.884 0.584 1.00 0.00 173 TYR A C 7
ATOM 11889 O O . TYR A 1 49 ? -0.983 18.920 0.442 1.00 0.00 173 TYR A O 7
ATOM 11907 N N . GLY A 1 50 ? -1.207 16.691 0.161 1.00 0.00 174 GLY A N 7
ATOM 11908 C CA . GLY A 1 50 ? 0.079 16.544 -0.509 1.00 0.00 174 GLY A CA 7
ATOM 11909 C C . GLY A 1 50 ? -0.089 16.228 -1.983 1.00 0.00 174 GLY A C 7
ATOM 11910 O O . GLY A 1 50 ? -0.231 17.135 -2.803 1.00 0.00 174 GLY A O 7
ATOM 11914 N N . VAL A 1 51 ? -0.095 14.941 -2.320 1.00 0.00 175 VAL A N 7
ATOM 11915 C CA . VAL A 1 51 ? -0.270 14.513 -3.708 1.00 0.00 175 VAL A CA 7
ATOM 11916 C C . VAL A 1 51 ? -1.677 14.863 -4.203 1.00 0.00 175 VAL A C 7
ATOM 11917 O O . VAL A 1 51 ? -2.664 14.672 -3.489 1.00 0.00 175 VAL A O 7
ATOM 11930 N N . ARG A 1 52 ? -1.758 15.398 -5.420 1.00 0.00 176 ARG A N 7
ATOM 11931 C CA . ARG A 1 52 ? -3.038 15.804 -6.010 1.00 0.00 176 ARG A CA 7
ATOM 11932 C C . ARG A 1 52 ? -4.008 14.630 -6.175 1.00 0.00 176 ARG A C 7
ATOM 11933 O O . ARG A 1 52 ? -5.215 14.804 -6.026 1.00 0.00 176 ARG A O 7
ATOM 11954 N N . TYR A 1 53 ? -3.471 13.452 -6.502 1.00 0.00 177 TYR A N 7
ATOM 11955 C CA . TYR A 1 53 ? -4.278 12.242 -6.714 1.00 0.00 177 TYR A CA 7
ATOM 11956 C C . TYR A 1 53 ? -4.944 12.268 -8.091 1.00 0.00 177 TYR A C 7
ATOM 11957 O O . TYR A 1 53 ? -5.866 13.046 -8.341 1.00 0.00 177 TYR A O 7
ATOM 11975 N N . ASN A 1 54 ? -4.463 11.401 -8.984 1.00 0.00 178 ASN A N 7
ATOM 11976 C CA . ASN A 1 54 ? -4.993 11.306 -10.351 1.00 0.00 178 ASN A CA 7
ATOM 11977 C C . ASN A 1 54 ? -6.463 10.851 -10.394 1.00 0.00 178 ASN A C 7
ATOM 11978 O O . ASN A 1 54 ? -7.063 10.827 -11.467 1.00 0.00 178 ASN A O 7
ATOM 11989 N N . THR A 1 55 ? -7.029 10.493 -9.231 1.00 0.00 179 THR A N 7
ATOM 11990 C CA . THR A 1 55 ? -8.425 10.040 -9.121 1.00 0.00 179 THR A CA 7
ATOM 11991 C C . THR A 1 55 ? -8.762 8.922 -10.118 1.00 0.00 179 THR A C 7
ATOM 11992 O O . THR A 1 55 ? -9.220 9.168 -11.234 1.00 0.00 179 THR A O 7
ATOM 12003 N N . THR A 1 56 ? -8.533 7.680 -9.693 1.00 0.00 180 THR A N 7
ATOM 12004 C CA . THR A 1 56 ? -8.813 6.512 -10.533 1.00 0.00 180 THR A CA 7
ATOM 12005 C C . THR A 1 56 ? -9.969 5.680 -9.966 1.00 0.00 180 THR A C 7
ATOM 12006 O O . THR A 1 56 ? -10.820 5.198 -10.715 1.00 0.00 180 THR A O 7
ATOM 12017 N N . ASN A 1 57 ? -9.988 5.515 -8.642 1.00 0.00 181 ASN A N 7
ATOM 12018 C CA . ASN A 1 57 ? -11.031 4.741 -7.975 1.00 0.00 181 ASN A CA 7
ATOM 12019 C C . ASN A 1 57 ? -12.052 5.657 -7.296 1.00 0.00 181 ASN A C 7
ATOM 12020 O O . ASN A 1 57 ? -11.733 6.784 -6.902 1.00 0.00 181 ASN A O 7
ATOM 12031 N N . ASN A 1 58 ? -13.282 5.165 -7.169 1.00 0.00 182 ASN A N 7
ATOM 12032 C CA . ASN A 1 58 ? -14.362 5.929 -6.549 1.00 0.00 182 ASN A CA 7
ATOM 12033 C C . ASN A 1 58 ? -14.632 5.456 -5.121 1.00 0.00 182 ASN A C 7
ATOM 12034 O O . ASN A 1 58 ? -14.904 4.277 -4.892 1.00 0.00 182 ASN A O 7
ATOM 12045 N N . GLY A 1 59 ? -14.581 6.387 -4.170 1.00 0.00 183 GLY A N 7
ATOM 12046 C CA . GLY A 1 59 ? -14.845 6.050 -2.779 1.00 0.00 183 GLY A CA 7
ATOM 12047 C C . GLY A 1 59 ? -16.329 5.912 -2.504 1.00 0.00 183 GLY A C 7
ATOM 12048 O O . GLY A 1 59 ? -17.047 6.910 -2.435 1.00 0.00 183 GLY A O 7
ATOM 12052 N N . TYR A 1 60 ? -16.796 4.675 -2.362 1.00 0.00 184 TYR A N 7
ATOM 12053 C CA . TYR A 1 60 ? -18.208 4.412 -2.107 1.00 0.00 184 TYR A CA 7
ATOM 12054 C C . TYR A 1 60 ? -18.439 3.932 -0.665 1.00 0.00 184 TYR A C 7
ATOM 12055 O O . TYR A 1 60 ? -17.995 2.852 -0.268 1.00 0.00 184 TYR A O 7
ATOM 12073 N N . ARG A 1 61 ? -19.137 4.751 0.121 1.00 0.00 185 ARG A N 7
ATOM 12074 C CA . ARG A 1 61 ? -19.429 4.411 1.517 1.00 0.00 185 ARG A CA 7
ATOM 12075 C C . ARG A 1 61 ? -20.925 4.138 1.739 1.00 0.00 185 ARG A C 7
ATOM 12076 O O . ARG A 1 61 ? -21.351 3.891 2.869 1.00 0.00 185 ARG A O 7
ATOM 12097 N N . GLU A 1 62 ? -21.712 4.171 0.656 1.00 0.00 186 GLU A N 7
ATOM 12098 C CA . GLU A 1 62 ? -23.153 3.916 0.733 1.00 0.00 186 GLU A CA 7
ATOM 12099 C C . GLU A 1 62 ? -23.860 4.921 1.656 1.00 0.00 186 GLU A C 7
ATOM 12100 O O . GLU A 1 62 ? -23.241 5.857 2.171 1.00 0.00 186 GLU A O 7
ATOM 12112 N N . CYS A 1 63 ? -25.164 4.735 1.846 1.00 0.00 187 CYS A N 7
ATOM 12113 C CA . CYS A 1 63 ? -25.953 5.630 2.692 1.00 0.00 187 CYS A CA 7
ATOM 12114 C C . CYS A 1 63 ? -26.679 4.860 3.795 1.00 0.00 187 CYS A C 7
ATOM 12115 O O . CYS A 1 63 ? -27.687 4.202 3.534 1.00 0.00 187 CYS A O 7
ATOM 12122 N N . LEU A 1 64 ? -26.155 4.950 5.024 1.00 0.00 188 LEU A N 7
ATOM 12123 C CA . LEU A 1 64 ? -26.737 4.267 6.189 1.00 0.00 188 LEU A CA 7
ATOM 12124 C C . LEU A 1 64 ? -28.270 4.257 6.141 1.00 0.00 188 LEU A C 7
ATOM 12125 O O . LEU A 1 64 ? -28.913 5.307 6.217 1.00 0.00 188 LEU A O 7
ATOM 12141 N N . ALA A 1 65 ? -28.844 3.061 6.013 1.00 0.00 189 ALA A N 7
ATOM 12142 C CA . ALA A 1 65 ? -30.297 2.899 5.951 1.00 0.00 189 ALA A CA 7
ATOM 12143 C C . ALA A 1 65 ? -30.959 3.186 7.305 1.00 0.00 189 ALA A C 7
ATOM 12144 O O . ALA A 1 65 ? -31.493 2.282 7.951 1.00 0.00 189 ALA A O 7
ATOM 12151 N N . ASN A 1 66 ? -30.922 4.451 7.728 1.00 0.00 190 ASN A N 7
ATOM 12152 C CA . ASN A 1 66 ? -31.524 4.857 9.003 1.00 0.00 190 ASN A CA 7
ATOM 12153 C C . ASN A 1 66 ? -31.511 6.380 9.168 1.00 0.00 190 ASN A C 7
ATOM 12154 O O . ASN A 1 66 ? -32.551 7.028 9.068 1.00 0.00 190 ASN A O 7
ATOM 12165 N N . GLY A 1 67 ? -30.330 6.944 9.421 1.00 0.00 191 GLY A N 7
ATOM 12166 C CA . GLY A 1 67 ? -30.210 8.386 9.596 1.00 0.00 191 GLY A CA 7
ATOM 12167 C C . GLY A 1 67 ? -28.771 8.839 9.751 1.00 0.00 191 GLY A C 7
ATOM 12168 O O . GLY A 1 67 ? -28.398 9.399 10.780 1.00 0.00 191 GLY A O 7
ATOM 12172 N N . SER A 1 68 ? -27.964 8.590 8.724 1.00 0.00 192 SER A N 7
ATOM 12173 C CA . SER A 1 68 ? -26.549 8.966 8.736 1.00 0.00 192 SER A CA 7
ATOM 12174 C C . SER A 1 68 ? -25.909 8.691 7.372 1.00 0.00 192 SER A C 7
ATOM 12175 O O . SER A 1 68 ? -26.603 8.624 6.356 1.00 0.00 192 SER A O 7
ATOM 12183 N N . TRP A 1 69 ? -24.590 8.521 7.353 1.00 0.00 193 TRP A N 7
ATOM 12184 C CA . TRP A 1 69 ? -23.872 8.240 6.115 1.00 0.00 193 TRP A CA 7
ATOM 12185 C C . TRP A 1 69 ? -23.248 6.844 6.159 1.00 0.00 193 TRP A C 7
ATOM 12186 O O . TRP A 1 69 ? -23.798 5.903 5.582 1.00 0.00 193 TRP A O 7
ATOM 12207 N N . ALA A 1 70 ? -22.113 6.715 6.860 1.00 0.00 194 ALA A N 7
ATOM 12208 C CA . ALA A 1 70 ? -21.414 5.430 7.000 1.00 0.00 194 ALA A CA 7
ATOM 12209 C C . ALA A 1 70 ? -20.001 5.622 7.561 1.00 0.00 194 ALA A C 7
ATOM 12210 O O . ALA A 1 70 ? -19.370 6.662 7.338 1.00 0.00 194 ALA A O 7
ATOM 12217 N N . ALA A 1 71 ? -19.505 4.615 8.281 1.00 0.00 195 ALA A N 7
ATOM 12218 C CA . ALA A 1 71 ? -18.166 4.676 8.864 1.00 0.00 195 ALA A CA 7
ATOM 12219 C C . ALA A 1 71 ? -17.092 4.456 7.795 1.00 0.00 195 ALA A C 7
ATOM 12220 O O . ALA A 1 71 ? -16.191 5.281 7.637 1.00 0.00 195 ALA A O 7
ATOM 12227 N N . ARG A 1 72 ? -17.200 3.346 7.056 1.00 0.00 196 ARG A N 7
ATOM 12228 C CA . ARG A 1 72 ? -16.237 3.036 5.998 1.00 0.00 196 ARG A CA 7
ATOM 12229 C C . ARG A 1 72 ? -16.422 3.981 4.805 1.00 0.00 196 ARG A C 7
ATOM 12230 O O . ARG A 1 72 ? -17.278 3.764 3.947 1.00 0.00 196 ARG A O 7
ATOM 12251 N N . VAL A 1 73 ? -15.618 5.040 4.758 1.00 0.00 197 VAL A N 7
ATOM 12252 C CA . VAL A 1 73 ? -15.707 6.015 3.670 1.00 0.00 197 VAL A CA 7
ATOM 12253 C C . VAL A 1 73 ? -15.290 5.403 2.327 1.00 0.00 197 VAL A C 7
ATOM 12254 O O . VAL A 1 73 ? -15.706 5.880 1.270 1.00 0.00 197 VAL A O 7
ATOM 12267 N N . ASN A 1 74 ? -14.472 4.341 2.379 1.00 0.00 198 ASN A N 7
ATOM 12268 C CA . ASN A 1 74 ? -13.994 3.652 1.177 1.00 0.00 198 ASN A CA 7
ATOM 12269 C C . ASN A 1 74 ? -12.926 4.482 0.457 1.00 0.00 198 ASN A C 7
ATOM 12270 O O . ASN A 1 74 ? -13.106 4.905 -0.685 1.00 0.00 198 ASN A O 7
ATOM 12281 N N . TYR A 1 75 ? -11.813 4.718 1.144 1.00 0.00 199 TYR A N 7
ATOM 12282 C CA . TYR A 1 75 ? -10.716 5.502 0.578 1.00 0.00 199 TYR A CA 7
ATOM 12283 C C . TYR A 1 75 ? -9.499 4.628 0.241 1.00 0.00 199 TYR A C 7
ATOM 12284 O O . TYR A 1 75 ? -8.659 5.028 -0.567 1.00 0.00 199 TYR A O 7
ATOM 12302 N N . SER A 1 76 ? -9.412 3.434 0.847 1.00 0.00 200 SER A N 7
ATOM 12303 C CA . SER A 1 76 ? -8.294 2.516 0.584 1.00 0.00 200 SER A CA 7
ATOM 12304 C C . SER A 1 76 ? -8.053 2.369 -0.919 1.00 0.00 200 SER A C 7
ATOM 12305 O O . SER A 1 76 ? -6.908 2.337 -1.371 1.00 0.00 200 SER A O 7
ATOM 12313 N N . GLU A 1 77 ? -9.145 2.307 -1.691 1.00 0.00 201 GLU A N 7
ATOM 12314 C CA . GLU A 1 77 ? -9.059 2.192 -3.150 1.00 0.00 201 GLU A CA 7
ATOM 12315 C C . GLU A 1 77 ? -8.123 3.263 -3.721 1.00 0.00 201 GLU A C 7
ATOM 12316 O O . GLU A 1 77 ? -7.442 3.041 -4.726 1.00 0.00 201 GLU A O 7
ATOM 12328 N N . CYS A 1 78 ? -8.072 4.418 -3.056 1.00 0.00 202 CYS A N 7
ATOM 12329 C CA . CYS A 1 78 ? -7.199 5.510 -3.474 1.00 0.00 202 CYS A CA 7
ATOM 12330 C C . CYS A 1 78 ? -5.803 5.311 -2.880 1.00 0.00 202 CYS A C 7
ATOM 12331 O O . CYS A 1 78 ? -5.328 6.130 -2.090 1.00 0.00 202 CYS A O 7
ATOM 12338 N N . GLN A 1 79 ? -5.155 4.206 -3.264 1.00 0.00 203 GLN A N 7
ATOM 12339 C CA . GLN A 1 79 ? -3.814 3.872 -2.769 1.00 0.00 203 GLN A CA 7
ATOM 12340 C C . GLN A 1 79 ? -2.736 4.855 -3.254 1.00 0.00 203 GLN A C 7
ATOM 12341 O O . GLN A 1 79 ? -1.566 4.706 -2.897 1.00 0.00 203 GLN A O 7
ATOM 12355 N N . GLU A 1 80 ? -3.136 5.853 -4.056 1.00 0.00 204 GLU A N 7
ATOM 12356 C CA . GLU A 1 80 ? -2.222 6.867 -4.584 1.00 0.00 204 GLU A CA 7
ATOM 12357 C C . GLU A 1 80 ? -1.472 6.368 -5.820 1.00 0.00 204 GLU A C 7
ATOM 12358 O O . GLU A 1 80 ? -1.324 5.163 -6.034 1.00 0.00 204 GLU A O 7
ATOM 12370 N N . ILE A 1 81 ? -1.002 7.315 -6.630 1.00 0.00 205 ILE A N 7
ATOM 12371 C CA . ILE A 1 81 ? -0.263 7.000 -7.853 1.00 0.00 205 ILE A CA 7
ATOM 12372 C C . ILE A 1 81 ? 1.098 7.696 -7.866 1.00 0.00 205 ILE A C 7
ATOM 12373 O O . ILE A 1 81 ? 1.197 8.892 -7.584 1.00 0.00 205 ILE A O 7
ATOM 12389 N N . LEU A 1 82 ? 2.147 6.940 -8.187 1.00 0.00 206 LEU A N 7
ATOM 12390 C CA . LEU A 1 82 ? 3.504 7.486 -8.227 1.00 0.00 206 LEU A CA 7
ATOM 12391 C C . LEU A 1 82 ? 4.155 7.271 -9.593 1.00 0.00 206 LEU A C 7
ATOM 12392 O O . LEU A 1 82 ? 4.295 6.136 -10.054 1.00 0.00 206 LEU A O 7
ATOM 12408 N N . ASN A 1 83 ? 4.563 8.368 -10.229 1.00 0.00 207 ASN A N 7
ATOM 12409 C CA . ASN A 1 83 ? 5.212 8.306 -11.539 1.00 0.00 207 ASN A CA 7
ATOM 12410 C C . ASN A 1 83 ? 6.712 8.034 -11.384 1.00 0.00 207 ASN A C 7
ATOM 12411 O O . ASN A 1 83 ? 7.546 8.891 -11.682 1.00 0.00 207 ASN A O 7
ATOM 12422 N N . GLU A 1 84 ? 7.044 6.837 -10.905 1.00 0.00 208 GLU A N 7
ATOM 12423 C CA . GLU A 1 84 ? 8.440 6.450 -10.695 1.00 0.00 208 GLU A CA 7
ATOM 12424 C C . GLU A 1 84 ? 8.706 5.022 -11.180 1.00 0.00 208 GLU A C 7
ATOM 12425 O O . GLU A 1 84 ? 7.827 4.157 -11.119 1.00 0.00 208 GLU A O 7
ATOM 12437 N N . PRO B 2 1 ? 16.458 -18.007 -20.674 1.00 0.00 304 PRO B N 7
ATOM 12438 C CA . PRO B 2 1 ? 15.248 -17.436 -20.073 1.00 0.00 304 PRO B CA 7
ATOM 12439 C C . PRO B 2 1 ? 14.204 -17.025 -21.119 1.00 0.00 304 PRO B C 7
ATOM 12440 O O . PRO B 2 1 ? 14.539 -16.737 -22.270 1.00 0.00 304 PRO B O 7
ATOM 12451 N N . PRO B 2 2 ? 12.914 -16.991 -20.727 1.00 0.00 305 PRO B N 7
ATOM 12452 C CA . PRO B 2 2 ? 11.823 -16.610 -21.632 1.00 0.00 305 PRO B CA 7
ATOM 12453 C C . PRO B 2 2 ? 11.729 -15.095 -21.840 1.00 0.00 305 PRO B C 7
ATOM 12454 O O . PRO B 2 2 ? 12.488 -14.326 -21.245 1.00 0.00 305 PRO B O 7
ATOM 12465 N N . ILE B 2 3 ? 10.790 -14.674 -22.689 1.00 0.00 306 ILE B N 7
ATOM 12466 C CA . ILE B 2 3 ? 10.589 -13.249 -22.981 1.00 0.00 306 ILE B CA 7
ATOM 12467 C C . ILE B 2 3 ? 10.382 -12.436 -21.698 1.00 0.00 306 ILE B C 7
ATOM 12468 O O . ILE B 2 3 ? 9.322 -12.497 -21.071 1.00 0.00 306 ILE B O 7
ATOM 12484 N N . SER B 2 4 ? 11.408 -11.681 -21.309 1.00 0.00 307 SER B N 7
ATOM 12485 C CA . SER B 2 4 ? 11.346 -10.860 -20.099 1.00 0.00 307 SER B CA 7
ATOM 12486 C C . SER B 2 4 ? 12.166 -9.576 -20.257 1.00 0.00 307 SER B C 7
ATOM 12487 O O . SER B 2 4 ? 13.094 -9.516 -21.066 1.00 0.00 307 SER B O 7
ATOM 12495 N N . LEU B 2 5 ? 11.817 -8.554 -19.476 1.00 0.00 308 LEU B N 7
ATOM 12496 C CA . LEU B 2 5 ? 12.519 -7.271 -19.524 1.00 0.00 308 LEU B CA 7
ATOM 12497 C C . LEU B 2 5 ? 12.879 -6.782 -18.118 1.00 0.00 308 LEU B C 7
ATOM 12498 O O . LEU B 2 5 ? 14.057 -6.651 -17.784 1.00 0.00 308 LEU B O 7
ATOM 12514 N N . ASP B 2 6 ? 11.856 -6.518 -17.299 1.00 0.00 309 ASP B N 7
ATOM 12515 C CA . ASP B 2 6 ? 12.062 -6.044 -15.927 1.00 0.00 309 ASP B CA 7
ATOM 12516 C C . ASP B 2 6 ? 13.151 -6.847 -15.212 1.00 0.00 309 ASP B C 7
ATOM 12517 O O . ASP B 2 6 ? 14.068 -6.270 -14.626 1.00 0.00 309 ASP B O 7
ATOM 12526 N N . LEU B 2 7 ? 13.045 -8.176 -15.270 1.00 0.00 310 LEU B N 7
ATOM 12527 C CA . LEU B 2 7 ? 14.022 -9.065 -14.630 1.00 0.00 310 LEU B CA 7
ATOM 12528 C C . LEU B 2 7 ? 15.461 -8.617 -14.902 1.00 0.00 310 LEU B C 7
ATOM 12529 O O . LEU B 2 7 ? 16.269 -8.508 -13.978 1.00 0.00 310 LEU B O 7
ATOM 12545 N N . THR B 2 8 ? 15.773 -8.352 -16.173 1.00 0.00 311 THR B N 7
ATOM 12546 C CA . THR B 2 8 ? 17.119 -7.912 -16.568 1.00 0.00 311 THR B CA 7
ATOM 12547 C C . THR B 2 8 ? 17.545 -6.628 -15.841 1.00 0.00 311 THR B C 7
ATOM 12548 O O . THR B 2 8 ? 18.737 -6.372 -15.679 1.00 0.00 311 THR B O 7
ATOM 12559 N N . PHE B 2 9 ? 16.570 -5.823 -15.413 1.00 0.00 312 PHE B N 7
ATOM 12560 C CA . PHE B 2 9 ? 16.856 -4.569 -14.713 1.00 0.00 312 PHE B CA 7
ATOM 12561 C C . PHE B 2 9 ? 16.398 -4.614 -13.246 1.00 0.00 312 PHE B C 7
ATOM 12562 O O . PHE B 2 9 ? 16.309 -3.572 -12.592 1.00 0.00 312 PHE B O 7
ATOM 12579 N N . ASN B 2 10 ? 16.106 -5.814 -12.735 1.00 0.00 313 ASN B N 7
ATOM 12580 C CA . ASN B 2 10 ? 15.648 -5.977 -11.350 1.00 0.00 313 ASN B CA 7
ATOM 12581 C C . ASN B 2 10 ? 16.547 -5.235 -10.353 1.00 0.00 313 ASN B C 7
ATOM 12582 O O . ASN B 2 10 ? 16.048 -4.557 -9.454 1.00 0.00 313 ASN B O 7
ATOM 12593 N N . LEU B 2 11 ? 17.867 -5.368 -10.520 1.00 0.00 314 LEU B N 7
ATOM 12594 C CA . LEU B 2 11 ? 18.839 -4.714 -9.635 1.00 0.00 314 LEU B CA 7
ATOM 12595 C C . LEU B 2 11 ? 18.484 -3.244 -9.399 1.00 0.00 314 LEU B C 7
ATOM 12596 O O . LEU B 2 11 ? 18.349 -2.808 -8.256 1.00 0.00 314 LEU B O 7
ATOM 12612 N N . LEU B 2 12 ? 18.323 -2.490 -10.484 1.00 0.00 315 LEU B N 7
ATOM 12613 C CA . LEU B 2 12 ? 17.971 -1.073 -10.384 1.00 0.00 315 LEU B CA 7
ATOM 12614 C C . LEU B 2 12 ? 16.463 -0.903 -10.185 1.00 0.00 315 LEU B C 7
ATOM 12615 O O . LEU B 2 12 ? 16.028 -0.054 -9.403 1.00 0.00 315 LEU B O 7
ATOM 12631 N N . ARG B 2 13 ? 15.672 -1.725 -10.880 1.00 0.00 316 ARG B N 7
ATOM 12632 C CA . ARG B 2 13 ? 14.215 -1.675 -10.768 1.00 0.00 316 ARG B CA 7
ATOM 12633 C C . ARG B 2 13 ? 13.774 -1.753 -9.304 1.00 0.00 316 ARG B C 7
ATOM 12634 O O . ARG B 2 13 ? 13.018 -0.903 -8.831 1.00 0.00 316 ARG B O 7
ATOM 12655 N N . GLU B 2 14 ? 14.265 -2.771 -8.591 1.00 0.00 317 GLU B N 7
ATOM 12656 C CA . GLU B 2 14 ? 13.930 -2.952 -7.179 1.00 0.00 317 GLU B CA 7
ATOM 12657 C C . GLU B 2 14 ? 14.398 -1.755 -6.356 1.00 0.00 317 GLU B C 7
ATOM 12658 O O . GLU B 2 14 ? 13.601 -1.129 -5.655 1.00 0.00 317 GLU B O 7
ATOM 12670 N N . VAL B 2 15 ? 15.688 -1.427 -6.460 1.00 0.00 318 VAL B N 7
ATOM 12671 C CA . VAL B 2 15 ? 16.247 -0.286 -5.736 1.00 0.00 318 VAL B CA 7
ATOM 12672 C C . VAL B 2 15 ? 15.378 0.954 -5.938 1.00 0.00 318 VAL B C 7
ATOM 12673 O O . VAL B 2 15 ? 15.012 1.624 -4.972 1.00 0.00 318 VAL B O 7
ATOM 12686 N N . LEU B 2 16 ? 15.032 1.242 -7.195 1.00 0.00 319 LEU B N 7
ATOM 12687 C CA . LEU B 2 16 ? 14.188 2.393 -7.512 1.00 0.00 319 LEU B CA 7
ATOM 12688 C C . LEU B 2 16 ? 12.781 2.210 -6.934 1.00 0.00 319 LEU B C 7
ATOM 12689 O O . LEU B 2 16 ? 12.312 3.049 -6.159 1.00 0.00 319 LEU B O 7
ATOM 12705 N N . GLU B 2 17 ? 12.118 1.104 -7.293 1.00 0.00 320 GLU B N 7
ATOM 12706 C CA . GLU B 2 17 ? 10.769 0.822 -6.791 1.00 0.00 320 GLU B CA 7
ATOM 12707 C C . GLU B 2 17 ? 10.732 0.864 -5.258 1.00 0.00 320 GLU B C 7
ATOM 12708 O O . GLU B 2 17 ? 9.786 1.398 -4.669 1.00 0.00 320 GLU B O 7
ATOM 12720 N N . ILE B 2 18 ? 11.765 0.310 -4.618 1.00 0.00 321 ILE B N 7
ATOM 12721 C CA . ILE B 2 18 ? 11.845 0.302 -3.158 1.00 0.00 321 ILE B CA 7
ATOM 12722 C C . ILE B 2 18 ? 12.186 1.695 -2.620 1.00 0.00 321 ILE B C 7
ATOM 12723 O O . ILE B 2 18 ? 11.471 2.226 -1.769 1.00 0.00 321 ILE B O 7
ATOM 12739 N N . ALA B 2 19 ? 13.272 2.288 -3.126 1.00 0.00 322 ALA B N 7
ATOM 12740 C CA . ALA B 2 19 ? 13.695 3.622 -2.695 1.00 0.00 322 ALA B CA 7
ATOM 12741 C C . ALA B 2 19 ? 12.567 4.646 -2.846 1.00 0.00 322 ALA B C 7
ATOM 12742 O O . ALA B 2 19 ? 12.346 5.466 -1.954 1.00 0.00 322 ALA B O 7
ATOM 12749 N N . LYS B 2 20 ? 11.857 4.595 -3.974 1.00 0.00 323 LYS B N 7
ATOM 12750 C CA . LYS B 2 20 ? 10.756 5.527 -4.229 1.00 0.00 323 LYS B CA 7
ATOM 12751 C C . LYS B 2 20 ? 9.654 5.434 -3.159 1.00 0.00 323 LYS B C 7
ATOM 12752 O O . LYS B 2 20 ? 8.889 6.383 -2.975 1.00 0.00 323 LYS B O 7
ATOM 12771 N N . ALA B 2 21 ? 9.574 4.297 -2.453 1.00 0.00 324 ALA B N 7
ATOM 12772 C CA . ALA B 2 21 ? 8.562 4.110 -1.409 1.00 0.00 324 ALA B CA 7
ATOM 12773 C C . ALA B 2 21 ? 8.779 5.059 -0.223 1.00 0.00 324 ALA B C 7
ATOM 12774 O O . ALA B 2 21 ? 7.817 5.574 0.350 1.00 0.00 324 ALA B O 7
ATOM 12781 N N . GLU B 2 22 ? 10.041 5.292 0.140 1.00 0.00 325 GLU B N 7
ATOM 12782 C CA . GLU B 2 22 ? 10.363 6.186 1.256 1.00 0.00 325 GLU B CA 7
ATOM 12783 C C . GLU B 2 22 ? 9.689 7.550 1.080 1.00 0.00 325 GLU B C 7
ATOM 12784 O O . GLU B 2 22 ? 9.104 8.090 2.021 1.00 0.00 325 GLU B O 7
ATOM 12796 N N . GLN B 2 23 ? 9.765 8.097 -0.135 1.00 0.00 326 GLN B N 7
ATOM 12797 C CA . GLN B 2 23 ? 9.160 9.395 -0.435 1.00 0.00 326 GLN B CA 7
ATOM 12798 C C . GLN B 2 23 ? 7.636 9.369 -0.235 1.00 0.00 326 GLN B C 7
ATOM 12799 O O . GLN B 2 23 ? 7.074 10.279 0.371 1.00 0.00 326 GLN B O 7
ATOM 12813 N N . GLU B 2 24 ? 6.972 8.323 -0.736 1.00 0.00 327 GLU B N 7
ATOM 12814 C CA . GLU B 2 24 ? 5.517 8.206 -0.592 1.00 0.00 327 GLU B CA 7
ATOM 12815 C C . GLU B 2 24 ? 5.132 7.930 0.865 1.00 0.00 327 GLU B C 7
ATOM 12816 O O . GLU B 2 24 ? 4.169 8.501 1.379 1.00 0.00 327 GLU B O 7
ATOM 12828 N N . ALA B 2 25 ? 5.900 7.064 1.528 1.00 0.00 328 ALA B N 7
ATOM 12829 C CA . ALA B 2 25 ? 5.645 6.729 2.927 1.00 0.00 328 ALA B CA 7
ATOM 12830 C C . ALA B 2 25 ? 5.811 7.953 3.831 1.00 0.00 328 ALA B C 7
ATOM 12831 O O . ALA B 2 25 ? 5.061 8.125 4.792 1.00 0.00 328 ALA B O 7
ATOM 12838 N N . GLU B 2 26 ? 6.802 8.793 3.523 1.00 0.00 329 GLU B N 7
ATOM 12839 C CA . GLU B 2 26 ? 7.069 9.997 4.311 1.00 0.00 329 GLU B CA 7
ATOM 12840 C C . GLU B 2 26 ? 6.203 11.178 3.847 1.00 0.00 329 GLU B C 7
ATOM 12841 O O . GLU B 2 26 ? 5.282 11.592 4.559 1.00 0.00 329 GLU B O 7
ATOM 12853 N N . GLU B 2 27 ? 6.499 11.720 2.661 1.00 0.00 330 GLU B N 7
ATOM 12854 C CA . GLU B 2 27 ? 5.746 12.860 2.118 1.00 0.00 330 GLU B CA 7
ATOM 12855 C C . GLU B 2 27 ? 4.230 12.648 2.213 1.00 0.00 330 GLU B C 7
ATOM 12856 O O . GLU B 2 27 ? 3.493 13.573 2.558 1.00 0.00 330 GLU B O 7
ATOM 12868 N N . ALA B 2 28 ? 3.766 11.433 1.910 1.00 0.00 331 ALA B N 7
ATOM 12869 C CA . ALA B 2 28 ? 2.334 11.128 1.968 1.00 0.00 331 ALA B CA 7
ATOM 12870 C C . ALA B 2 28 ? 1.959 10.301 3.211 1.00 0.00 331 ALA B C 7
ATOM 12871 O O . ALA B 2 28 ? 0.927 9.620 3.222 1.00 0.00 331 ALA B O 7
ATOM 12878 N N . ALA B 2 29 ? 2.786 10.376 4.263 1.00 0.00 332 ALA B N 7
ATOM 12879 C CA . ALA B 2 29 ? 2.527 9.642 5.506 1.00 0.00 332 ALA B CA 7
ATOM 12880 C C . ALA B 2 29 ? 1.159 9.998 6.089 1.00 0.00 332 ALA B C 7
ATOM 12881 O O . ALA B 2 29 ? 0.318 9.124 6.304 1.00 0.00 332 ALA B O 7
ATOM 12888 N N . LYS B 2 30 ? 0.944 11.291 6.333 1.00 0.00 333 LYS B N 7
ATOM 12889 C CA . LYS B 2 30 ? -0.321 11.778 6.884 1.00 0.00 333 LYS B CA 7
ATOM 12890 C C . LYS B 2 30 ? -1.486 11.526 5.920 1.00 0.00 333 LYS B C 7
ATOM 12891 O O . LYS B 2 30 ? -2.617 11.304 6.350 1.00 0.00 333 LYS B O 7
ATOM 12910 N N . ASN B 2 31 ? -1.200 11.558 4.618 1.00 0.00 334 ASN B N 7
ATOM 12911 C CA . ASN B 2 31 ? -2.222 11.332 3.600 1.00 0.00 334 ASN B CA 7
ATOM 12912 C C . ASN B 2 31 ? -2.651 9.865 3.565 1.00 0.00 334 ASN B C 7
ATOM 12913 O O . ASN B 2 31 ? -3.840 9.560 3.658 1.00 0.00 334 ASN B O 7
ATOM 12924 N N . ARG B 2 32 ? -1.677 8.960 3.431 1.00 0.00 335 ARG B N 7
ATOM 12925 C CA . ARG B 2 32 ? -1.961 7.524 3.382 1.00 0.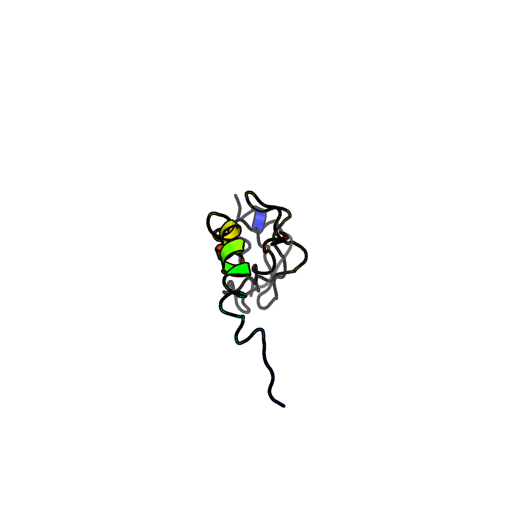00 335 ARG B CA 7
ATOM 12926 C C . ARG B 2 32 ? -2.890 7.083 4.520 1.00 0.00 335 ARG B C 7
ATOM 12927 O O . ARG B 2 32 ? -3.968 6.538 4.267 1.00 0.00 335 ARG B O 7
ATOM 12948 N N . LEU B 2 33 ? -2.477 7.322 5.771 1.00 0.00 336 LEU B N 7
ATOM 12949 C CA . LEU B 2 33 ? -3.295 6.940 6.925 1.00 0.00 336 LEU B CA 7
ATOM 12950 C C . LEU B 2 33 ? -4.679 7.590 6.861 1.00 0.00 336 LEU B C 7
ATOM 12951 O O . LEU B 2 33 ? -5.690 6.901 6.999 1.00 0.00 336 LEU B O 7
ATOM 12967 N N . LEU B 2 34 ? -4.725 8.907 6.624 1.00 0.00 337 LEU B N 7
ATOM 12968 C CA . LEU B 2 34 ? -6.000 9.627 6.521 1.00 0.00 337 LEU B CA 7
ATOM 12969 C C . LEU B 2 34 ? -6.944 8.914 5.547 1.00 0.00 337 LEU B C 7
ATOM 12970 O O . LEU B 2 34 ? -8.106 8.647 5.874 1.00 0.00 337 LEU B O 7
ATOM 12986 N N . LEU B 2 35 ? -6.427 8.590 4.358 1.00 0.00 338 LEU B N 7
ATOM 12987 C CA . LEU B 2 35 ? -7.207 7.886 3.340 1.00 0.00 338 LEU B CA 7
ATOM 12988 C C . LEU B 2 35 ? -7.678 6.526 3.866 1.00 0.00 338 LEU B C 7
ATOM 12989 O O . LEU B 2 35 ? -8.874 6.231 3.869 1.00 0.00 338 LEU B O 7
ATOM 13005 N N . GLU B 2 36 ? -6.724 5.704 4.310 1.00 0.00 339 GLU B N 7
ATOM 13006 C CA . GLU B 2 36 ? -7.034 4.370 4.836 1.00 0.00 339 GLU B CA 7
ATOM 13007 C C . GLU B 2 36 ? -7.955 4.442 6.058 1.00 0.00 339 GLU B C 7
ATOM 13008 O O . GLU B 2 36 ? -8.966 3.741 6.115 1.00 0.00 339 GLU B O 7
ATOM 13020 N N . GLU B 2 37 ? -7.600 5.290 7.030 1.00 0.00 340 GLU B N 7
ATOM 13021 C CA . GLU B 2 37 ? -8.401 5.450 8.249 1.00 0.00 340 GLU B CA 7
ATOM 13022 C C . GLU B 2 37 ? -9.874 5.690 7.915 1.00 0.00 340 GLU B C 7
ATOM 13023 O O . GLU B 2 37 ? -10.754 4.993 8.424 1.00 0.00 340 GLU B O 7
ATOM 13035 N N . ALA B 2 38 ? -10.138 6.670 7.049 1.00 0.00 341 ALA B N 7
ATOM 13036 C CA . ALA B 2 38 ? -11.507 6.984 6.644 1.00 0.00 341 ALA B CA 7
ATOM 13037 C C . ALA B 2 38 ? -12.051 5.924 5.687 1.00 0.00 341 ALA B C 7
ATOM 13038 O O . ALA B 2 38 ? -13.194 5.476 5.821 1.00 0.00 341 ALA B O 7
ATOM 13045 N N . LEU A 1 1 ? -18.919 26.361 6.978 1.00 0.00 125 LEU A N 8
ATOM 13046 C CA . LEU A 1 1 ? -18.363 26.304 5.590 1.00 0.00 125 LEU A CA 8
ATOM 13047 C C . LEU A 1 1 ? -18.505 24.900 4.995 1.00 0.00 125 LEU A C 8
ATOM 13048 O O . LEU A 1 1 ? -18.611 23.924 5.736 1.00 0.00 125 LEU A O 8
ATOM 13066 N N . GLN A 1 2 ? -18.508 24.811 3.659 1.00 0.00 126 GLN A N 8
ATOM 13067 C CA . GLN A 1 2 ? -18.637 23.524 2.954 1.00 0.00 126 GLN A CA 8
ATOM 13068 C C . GLN A 1 2 ? -20.036 22.921 3.124 1.00 0.00 126 GLN A C 8
ATOM 13069 O O . GLN A 1 2 ? -20.776 22.777 2.146 1.00 0.00 126 GLN A O 8
ATOM 13083 N N . ASP A 1 3 ? -20.393 22.572 4.363 1.00 0.00 127 ASP A N 8
ATOM 13084 C CA . ASP A 1 3 ? -21.702 21.986 4.660 1.00 0.00 127 ASP A CA 8
ATOM 13085 C C . ASP A 1 3 ? -22.821 22.744 3.947 1.00 0.00 127 ASP A C 8
ATOM 13086 O O . ASP A 1 3 ? -23.551 22.164 3.145 1.00 0.00 127 ASP A O 8
ATOM 13095 N N . GLN A 1 4 ? -22.935 24.044 4.238 1.00 0.00 128 GLN A N 8
ATOM 13096 C CA . GLN A 1 4 ? -23.958 24.900 3.618 1.00 0.00 128 GLN A CA 8
ATOM 13097 C C . GLN A 1 4 ? -24.009 24.675 2.107 1.00 0.00 128 GLN A C 8
ATOM 13098 O O . GLN A 1 4 ? -25.037 24.272 1.573 1.00 0.00 128 GLN A O 8
ATOM 13112 N N . HIS A 1 5 ? -22.887 24.908 1.425 1.00 0.00 129 HIS A N 8
ATOM 13113 C CA . HIS A 1 5 ? -22.820 24.696 -0.022 1.00 0.00 129 HIS A CA 8
ATOM 13114 C C . HIS A 1 5 ? -23.364 23.310 -0.382 1.00 0.00 129 HIS A C 8
ATOM 13115 O O . HIS A 1 5 ? -24.119 23.154 -1.343 1.00 0.00 129 HIS A O 8
ATOM 13130 N N . CYS A 1 6 ? -22.984 22.311 0.418 1.00 0.00 130 CYS A N 8
ATOM 13131 C CA . CYS A 1 6 ? -23.436 20.935 0.212 1.00 0.00 130 CYS A CA 8
ATOM 13132 C C . CYS A 1 6 ? -24.936 20.793 0.489 1.00 0.00 130 CYS A C 8
ATOM 13133 O O . CYS A 1 6 ? -25.691 20.353 -0.379 1.00 0.00 130 CYS A O 8
ATOM 13140 N N . GLU A 1 7 ? -25.359 21.159 1.703 1.00 0.00 131 GLU A N 8
ATOM 13141 C CA . GLU A 1 7 ? -26.771 21.061 2.096 1.00 0.00 131 GLU A CA 8
ATOM 13142 C C . GLU A 1 7 ? -27.663 21.980 1.257 1.00 0.00 131 GLU A C 8
ATOM 13143 O O . GLU A 1 7 ? -28.720 21.556 0.782 1.00 0.00 131 GLU A O 8
ATOM 13155 N N . SER A 1 8 ? -27.234 23.229 1.066 1.00 0.00 132 SER A N 8
ATOM 13156 C CA . SER A 1 8 ? -27.996 24.199 0.275 1.00 0.00 132 SER A CA 8
ATOM 13157 C C . SER A 1 8 ? -28.398 23.610 -1.079 1.00 0.00 132 SER A C 8
ATOM 13158 O O . SER A 1 8 ? -29.476 23.907 -1.596 1.00 0.00 132 SER A O 8
ATOM 13166 N N . LEU A 1 9 ? -27.539 22.748 -1.637 1.00 0.00 133 LEU A N 8
ATOM 13167 C CA . LEU A 1 9 ? -27.821 22.092 -2.916 1.00 0.00 133 LEU A CA 8
ATOM 13168 C C . LEU A 1 9 ? -29.138 21.302 -2.860 1.00 0.00 133 LEU A C 8
ATOM 13169 O O . LEU A 1 9 ? -29.739 21.008 -3.896 1.00 0.00 133 LEU A O 8
ATOM 13185 N N . SER A 1 10 ? -29.588 20.966 -1.648 1.00 0.00 134 SER A N 8
ATOM 13186 C CA . SER A 1 10 ? -30.833 20.223 -1.468 1.00 0.00 134 SER A CA 8
ATOM 13187 C C . SER A 1 10 ? -31.933 21.114 -0.882 1.00 0.00 134 SER A C 8
ATOM 13188 O O . SER A 1 10 ? -32.780 20.648 -0.117 1.00 0.00 134 SER A O 8
ATOM 13196 N N . LEU A 1 11 ? -31.925 22.396 -1.259 1.00 0.00 135 LEU A N 8
ATOM 13197 C CA . LEU A 1 11 ? -32.930 23.353 -0.779 1.00 0.00 135 LEU A CA 8
ATOM 13198 C C . LEU A 1 11 ? -34.356 22.861 -1.059 1.00 0.00 135 LEU A C 8
ATOM 13199 O O . LEU A 1 11 ? -35.291 23.196 -0.331 1.00 0.00 135 LEU A O 8
ATOM 13215 N N . ALA A 1 12 ? -34.513 22.059 -2.115 1.00 0.00 136 ALA A N 8
ATOM 13216 C CA . ALA A 1 12 ? -35.821 21.517 -2.482 1.00 0.00 136 ALA A CA 8
ATOM 13217 C C . ALA A 1 12 ? -36.031 20.104 -1.914 1.00 0.00 136 ALA A C 8
ATOM 13218 O O . ALA A 1 12 ? -36.860 19.342 -2.416 1.00 0.00 136 ALA A O 8
ATOM 13225 N N . SER A 1 13 ? -35.283 19.758 -0.863 1.00 0.00 137 SER A N 8
ATOM 13226 C CA . SER A 1 13 ? -35.399 18.442 -0.235 1.00 0.00 137 SER A CA 8
ATOM 13227 C C . SER A 1 13 ? -36.095 18.541 1.121 1.00 0.00 137 SER A C 8
ATOM 13228 O O . SER A 1 13 ? -35.491 18.966 2.106 1.00 0.00 137 SER A O 8
ATOM 13236 N N . ASN A 1 14 ? -37.367 18.145 1.170 1.00 0.00 138 ASN A N 8
ATOM 13237 C CA . ASN A 1 14 ? -38.140 18.187 2.416 1.00 0.00 138 ASN A CA 8
ATOM 13238 C C . ASN A 1 14 ? -37.479 17.327 3.497 1.00 0.00 138 ASN A C 8
ATOM 13239 O O . ASN A 1 14 ? -37.304 17.773 4.630 1.00 0.00 138 ASN A O 8
ATOM 13250 N N . ILE A 1 15 ? -37.115 16.093 3.127 1.00 0.00 139 ILE A N 8
ATOM 13251 C CA . ILE A 1 15 ? -36.467 15.151 4.047 1.00 0.00 139 ILE A CA 8
ATOM 13252 C C . ILE A 1 15 ? -37.436 14.657 5.124 1.00 0.00 139 ILE A C 8
ATOM 13253 O O . ILE A 1 15 ? -37.852 15.414 6.005 1.00 0.00 139 ILE A O 8
ATOM 13269 N N . SER A 1 16 ? -37.798 13.378 5.044 1.00 0.00 140 SER A N 8
ATOM 13270 C CA . SER A 1 16 ? -38.722 12.778 6.011 1.00 0.00 140 SER A CA 8
ATOM 13271 C C . SER A 1 16 ? -38.846 11.271 5.790 1.00 0.00 140 SER A C 8
ATOM 13272 O O . SER A 1 16 ? -39.473 10.826 4.827 1.00 0.00 140 SER A O 8
ATOM 13280 N N . GLY A 1 17 ? -38.235 10.492 6.683 1.00 0.00 141 GLY A N 8
ATOM 13281 C CA . GLY A 1 17 ? -38.280 9.040 6.569 1.00 0.00 141 GLY A CA 8
ATOM 13282 C C . GLY A 1 17 ? -36.900 8.427 6.418 1.00 0.00 141 GLY A C 8
ATOM 13283 O O . GLY A 1 17 ? -36.049 8.582 7.293 1.00 0.00 141 GLY A O 8
ATOM 13287 N N . LEU A 1 18 ? -36.676 7.733 5.304 1.00 0.00 142 LEU A N 8
ATOM 13288 C CA . LEU A 1 18 ? -35.385 7.097 5.043 1.00 0.00 142 LEU A CA 8
ATOM 13289 C C . LEU A 1 18 ? -34.622 7.832 3.936 1.00 0.00 142 LEU A C 8
ATOM 13290 O O . LEU A 1 18 ? -34.710 7.471 2.761 1.00 0.00 142 LEU A O 8
ATOM 13306 N N . GLN A 1 19 ? -33.877 8.866 4.327 1.00 0.00 143 GLN A N 8
ATOM 13307 C CA . GLN A 1 19 ? -33.092 9.667 3.379 1.00 0.00 143 GLN A CA 8
ATOM 13308 C C . GLN A 1 19 ? -31.837 10.236 4.051 1.00 0.00 143 GLN A C 8
ATOM 13309 O O . GLN A 1 19 ? -31.792 10.387 5.273 1.00 0.00 143 GLN A O 8
ATOM 13323 N N . CYS A 1 20 ? -30.823 10.559 3.249 1.00 0.00 144 CYS A N 8
ATOM 13324 C CA . CYS A 1 20 ? -29.574 11.121 3.775 1.00 0.00 144 CYS A CA 8
ATOM 13325 C C . CYS A 1 20 ? -29.366 12.558 3.291 1.00 0.00 144 CYS A C 8
ATOM 13326 O O . CYS A 1 20 ? -29.688 12.892 2.147 1.00 0.00 144 CYS A O 8
ATOM 13333 N N . ASN A 1 21 ? -28.828 13.406 4.173 1.00 0.00 145 ASN A N 8
ATOM 13334 C CA . ASN A 1 21 ? -28.582 14.817 3.847 1.00 0.00 145 ASN A CA 8
ATOM 13335 C C . ASN A 1 21 ? -27.155 15.050 3.331 1.00 0.00 145 ASN A C 8
ATOM 13336 O O . ASN A 1 21 ? -26.374 14.107 3.179 1.00 0.00 145 ASN A O 8
ATOM 13347 N N . ALA A 1 22 ? -26.829 16.320 3.068 1.00 0.00 146 ALA A N 8
ATOM 13348 C CA . ALA A 1 22 ? -25.507 16.706 2.573 1.00 0.00 146 ALA A CA 8
ATOM 13349 C C . ALA A 1 22 ? -24.716 17.477 3.632 1.00 0.00 146 ALA A C 8
ATOM 13350 O O . ALA A 1 22 ? -25.244 18.385 4.274 1.00 0.00 146 ALA A O 8
ATOM 13357 N N . SER A 1 23 ? -23.445 17.113 3.808 1.00 0.00 147 SER A N 8
ATOM 13358 C CA . SER A 1 23 ? -22.578 17.773 4.793 1.00 0.00 147 SER A CA 8
ATOM 13359 C C . SER A 1 23 ? -21.130 17.293 4.667 1.00 0.00 147 SER A C 8
ATOM 13360 O O . SER A 1 23 ? -20.811 16.479 3.798 1.00 0.00 147 SER A O 8
ATOM 13368 N N . VAL A 1 24 ? -20.256 17.793 5.542 1.00 0.00 148 VAL A N 8
ATOM 13369 C CA . VAL A 1 24 ? -18.846 17.397 5.528 1.00 0.00 148 VAL A CA 8
ATOM 13370 C C . VAL A 1 24 ? -18.665 16.032 6.195 1.00 0.00 148 VAL A C 8
ATOM 13371 O O . VAL A 1 24 ? -19.337 15.717 7.181 1.00 0.00 148 VAL A O 8
ATOM 13384 N N . ASP A 1 25 ? -17.772 15.215 5.642 1.00 0.00 149 ASP A N 8
ATOM 13385 C CA . ASP A 1 25 ? -17.530 13.878 6.179 1.00 0.00 149 ASP A CA 8
ATOM 13386 C C . ASP A 1 25 ? -16.106 13.745 6.724 1.00 0.00 149 ASP A C 8
ATOM 13387 O O . ASP A 1 25 ? -15.898 13.738 7.938 1.00 0.00 149 ASP A O 8
ATOM 13396 N N . LEU A 1 26 ? -15.132 13.636 5.823 1.00 0.00 150 LEU A N 8
ATOM 13397 C CA . LEU A 1 26 ? -13.729 13.500 6.217 1.00 0.00 150 LEU A CA 8
ATOM 13398 C C . LEU A 1 26 ? -12.801 13.808 5.039 1.00 0.00 150 LEU A C 8
ATOM 13399 O O . LEU A 1 26 ? -13.267 14.054 3.924 1.00 0.00 150 LEU A O 8
ATOM 13415 N N . ILE A 1 27 ? -11.490 13.788 5.303 1.00 0.00 151 ILE A N 8
ATOM 13416 C CA . ILE A 1 27 ? -10.463 14.055 4.283 1.00 0.00 151 ILE A CA 8
ATOM 13417 C C . ILE A 1 27 ? -10.866 15.174 3.306 1.00 0.00 151 ILE A C 8
ATOM 13418 O O . ILE A 1 27 ? -10.519 15.137 2.124 1.00 0.00 151 ILE A O 8
ATOM 13434 N N . GLY A 1 28 ? -11.591 16.175 3.812 1.00 0.00 152 GLY A N 8
ATOM 13435 C CA . GLY A 1 28 ? -12.020 17.292 2.979 1.00 0.00 152 GLY A CA 8
ATOM 13436 C C . GLY A 1 28 ? -13.034 16.911 1.904 1.00 0.00 152 GLY A C 8
ATOM 13437 O O . GLY A 1 28 ? -13.279 17.696 0.988 1.00 0.00 152 GLY A O 8
ATOM 13441 N N . THR A 1 29 ? -13.628 15.720 2.009 1.00 0.00 153 THR A N 8
ATOM 13442 C CA . THR A 1 29 ? -14.618 15.272 1.028 1.00 0.00 153 THR A CA 8
ATOM 13443 C C . THR A 1 29 ? -16.037 15.471 1.559 1.00 0.00 153 THR A C 8
ATOM 13444 O O . THR A 1 29 ? -16.461 14.790 2.495 1.00 0.00 153 THR A O 8
ATOM 13455 N N . CYS A 1 30 ? -16.766 16.403 0.948 1.00 0.00 154 CYS A N 8
ATOM 13456 C CA . CYS A 1 30 ? -18.146 16.692 1.344 1.00 0.00 154 CYS A CA 8
ATOM 13457 C C . CYS A 1 30 ? -19.120 15.787 0.590 1.00 0.00 154 CYS A C 8
ATOM 13458 O O . CYS A 1 30 ? -19.046 15.672 -0.636 1.00 0.00 154 CYS A O 8
ATOM 13465 N N . TRP A 1 31 ? -20.021 15.133 1.320 1.00 0.00 155 TRP A N 8
ATOM 13466 C CA . TRP A 1 31 ? -20.986 14.230 0.698 1.00 0.00 155 TRP A CA 8
ATOM 13467 C C . TRP A 1 31 ? -22.397 14.835 0.655 1.00 0.00 155 TRP A C 8
ATOM 13468 O O . TRP A 1 31 ? -22.920 15.317 1.666 1.00 0.00 155 TRP A O 8
ATOM 13489 N N . PRO A 1 32 ? -23.023 14.820 -0.542 1.00 0.00 156 PRO A N 8
ATOM 13490 C CA . PRO A 1 32 ? -24.371 15.371 -0.753 1.00 0.00 156 PRO A CA 8
ATOM 13491 C C . PRO A 1 32 ? -25.493 14.444 -0.274 1.00 0.00 156 PRO A C 8
ATOM 13492 O O . PRO A 1 32 ? -25.241 13.344 0.223 1.00 0.00 156 PRO A O 8
ATOM 13503 N N . ARG A 1 33 ? -26.740 14.900 -0.439 1.00 0.00 157 ARG A N 8
ATOM 13504 C CA . ARG A 1 33 ? -27.916 14.120 -0.036 1.00 0.00 157 ARG A CA 8
ATOM 13505 C C . ARG A 1 33 ? -27.964 12.772 -0.758 1.00 0.00 157 ARG A C 8
ATOM 13506 O O . ARG A 1 33 ? -27.439 12.630 -1.865 1.00 0.00 157 ARG A O 8
ATOM 13527 N N . SER A 1 34 ? -28.599 11.784 -0.131 1.00 0.00 158 SER A N 8
ATOM 13528 C CA . SER A 1 34 ? -28.709 10.451 -0.725 1.00 0.00 158 SER A CA 8
ATOM 13529 C C . SER A 1 34 ? -30.013 9.762 -0.319 1.00 0.00 158 SER A C 8
ATOM 13530 O O . SER A 1 34 ? -30.648 10.143 0.671 1.00 0.00 158 SER A O 8
ATOM 13538 N N . PRO A 1 35 ? -30.430 8.737 -1.090 1.00 0.00 159 PRO A N 8
ATOM 13539 C CA . PRO A 1 35 ? -31.663 7.988 -0.818 1.00 0.00 159 PRO A CA 8
ATOM 13540 C C . PRO A 1 35 ? -31.538 7.059 0.394 1.00 0.00 159 PRO A C 8
ATOM 13541 O O . PRO A 1 35 ? -30.535 7.088 1.112 1.00 0.00 159 PRO A O 8
ATOM 13552 N N . ALA A 1 36 ? -32.569 6.240 0.612 1.00 0.00 160 ALA A N 8
ATOM 13553 C CA . ALA A 1 36 ? -32.594 5.301 1.735 1.00 0.00 160 ALA A CA 8
ATOM 13554 C C . ALA A 1 36 ? -31.442 4.291 1.665 1.00 0.00 160 ALA A C 8
ATOM 13555 O O . ALA A 1 36 ? -31.596 3.189 1.132 1.00 0.00 160 ALA A O 8
ATOM 13562 N N . GLY A 1 37 ? -30.289 4.677 2.213 1.00 0.00 161 GLY A N 8
ATOM 13563 C CA . GLY A 1 37 ? -29.123 3.803 2.214 1.00 0.00 161 GLY A CA 8
ATOM 13564 C C . GLY A 1 37 ? -28.156 4.096 1.079 1.00 0.00 161 GLY A C 8
ATOM 13565 O O . GLY A 1 37 ? -27.703 5.231 0.918 1.00 0.00 161 GLY A O 8
ATOM 13569 N N . GLN A 1 38 ? -27.844 3.062 0.294 1.00 0.00 162 GLN A N 8
ATOM 13570 C CA . GLN A 1 38 ? -26.926 3.183 -0.845 1.00 0.00 162 GLN A CA 8
ATOM 13571 C C . GLN A 1 38 ? -25.470 3.381 -0.399 1.00 0.00 162 GLN A C 8
ATOM 13572 O O . GLN A 1 38 ? -25.188 3.699 0.762 1.00 0.00 162 GLN A O 8
ATOM 13586 N N . LEU A 1 39 ? -24.558 3.193 -1.352 1.00 0.00 163 LEU A N 8
ATOM 13587 C CA . LEU A 1 39 ? -23.123 3.344 -1.121 1.00 0.00 163 LEU A CA 8
ATOM 13588 C C . LEU A 1 39 ? -22.658 4.750 -1.505 1.00 0.00 163 LEU A C 8
ATOM 13589 O O . LEU A 1 39 ? -21.855 5.365 -0.797 1.00 0.00 163 LEU A O 8
ATOM 13605 N N . VAL A 1 40 ? -23.173 5.248 -2.636 1.00 0.00 164 VAL A N 8
ATOM 13606 C CA . VAL A 1 40 ? -22.825 6.578 -3.142 1.00 0.00 164 VAL A CA 8
ATOM 13607 C C . VAL A 1 40 ? -21.366 6.629 -3.603 1.00 0.00 164 VAL A C 8
ATOM 13608 O O . VAL A 1 40 ? -20.451 6.858 -2.810 1.00 0.00 164 VAL A O 8
ATOM 13621 N N . VAL A 1 41 ? -21.163 6.401 -4.898 1.00 0.00 165 VAL A N 8
ATOM 13622 C CA . VAL A 1 41 ? -19.826 6.401 -5.494 1.00 0.00 165 VAL A CA 8
ATOM 13623 C C . VAL A 1 41 ? -19.180 7.795 -5.464 1.00 0.00 165 VAL A C 8
ATOM 13624 O O . VAL A 1 41 ? -19.747 8.766 -5.973 1.00 0.00 165 VAL A O 8
ATOM 13637 N N . ARG A 1 42 ? -17.990 7.878 -4.866 1.00 0.00 166 ARG A N 8
ATOM 13638 C CA . ARG A 1 42 ? -17.250 9.141 -4.764 1.00 0.00 166 ARG A CA 8
ATOM 13639 C C . ARG A 1 42 ? -15.737 8.888 -4.752 1.00 0.00 166 ARG A C 8
ATOM 13640 O O . ARG A 1 42 ? -15.223 8.201 -3.867 1.00 0.00 166 ARG A O 8
ATOM 13661 N N . PRO A 1 43 ? -15.000 9.433 -5.740 1.00 0.00 167 PRO A N 8
ATOM 13662 C CA . PRO A 1 43 ? -13.545 9.253 -5.839 1.00 0.00 167 PRO A CA 8
ATOM 13663 C C . PRO A 1 43 ? -12.749 10.221 -4.950 1.00 0.00 167 PRO A C 8
ATOM 13664 O O . PRO A 1 43 ? -13.302 10.871 -4.055 1.00 0.00 167 PRO A O 8
ATOM 13675 N N . CYS A 1 44 ? -11.443 10.305 -5.207 1.00 0.00 168 CYS A N 8
ATOM 13676 C CA . CYS A 1 44 ? -10.549 11.186 -4.447 1.00 0.00 168 CYS A CA 8
ATOM 13677 C C . CYS A 1 44 ? -10.598 12.616 -4.990 1.00 0.00 168 CYS A C 8
ATOM 13678 O O . CYS A 1 44 ? -10.723 12.821 -6.197 1.00 0.00 168 CYS A O 8
ATOM 13685 N N . PRO A 1 45 ? -10.474 13.632 -4.109 1.00 0.00 169 PRO A N 8
ATOM 13686 C CA . PRO A 1 45 ? -10.488 15.046 -4.527 1.00 0.00 169 PRO A CA 8
ATOM 13687 C C . PRO A 1 45 ? -9.323 15.409 -5.466 1.00 0.00 169 PRO A C 8
ATOM 13688 O O . PRO A 1 45 ? -9.292 16.507 -6.024 1.00 0.00 169 PRO A O 8
ATOM 13699 N N . ALA A 1 46 ? -8.371 14.478 -5.630 1.00 0.00 170 ALA A N 8
ATOM 13700 C CA . ALA A 1 46 ? -7.203 14.678 -6.495 1.00 0.00 170 ALA A CA 8
ATOM 13701 C C . ALA A 1 46 ? -6.148 15.559 -5.820 1.00 0.00 170 ALA A C 8
ATOM 13702 O O . ALA A 1 46 ? -5.224 15.044 -5.187 1.00 0.00 170 ALA A O 8
ATOM 13709 N N . PHE A 1 47 ? -6.289 16.882 -5.948 1.00 0.00 171 PHE A N 8
ATOM 13710 C CA . PHE A 1 47 ? -5.340 17.817 -5.339 1.00 0.00 171 PHE A CA 8
ATOM 13711 C C . PHE A 1 47 ? -5.444 17.785 -3.812 1.00 0.00 171 PHE A C 8
ATOM 13712 O O . PHE A 1 47 ? -5.984 18.702 -3.187 1.00 0.00 171 PHE A O 8
ATOM 13729 N N . PHE A 1 48 ? -4.930 16.712 -3.221 1.00 0.00 172 PHE A N 8
ATOM 13730 C CA . PHE A 1 48 ? -4.963 16.531 -1.773 1.00 0.00 172 PHE A CA 8
ATOM 13731 C C . PHE A 1 48 ? -3.625 16.897 -1.134 1.00 0.00 172 PHE A C 8
ATOM 13732 O O . PHE A 1 48 ? -2.604 16.269 -1.419 1.00 0.00 172 PHE A O 8
ATOM 13749 N N . TYR A 1 49 ? -3.640 17.907 -0.259 1.00 0.00 173 TYR A N 8
ATOM 13750 C CA . TYR A 1 49 ? -2.430 18.358 0.439 1.00 0.00 173 TYR A CA 8
ATOM 13751 C C . TYR A 1 49 ? -1.378 18.887 -0.543 1.00 0.00 173 TYR A C 8
ATOM 13752 O O . TYR A 1 49 ? -1.171 20.095 -0.651 1.00 0.00 173 TYR A O 8
ATOM 13770 N N . GLY A 1 50 ? -0.726 17.970 -1.257 1.00 0.00 174 GLY A N 8
ATOM 13771 C CA . GLY A 1 50 ? 0.292 18.344 -2.228 1.00 0.00 174 GLY A CA 8
ATOM 13772 C C . GLY A 1 50 ? 0.560 17.242 -3.236 1.00 0.00 174 GLY A C 8
ATOM 13773 O O . GLY A 1 50 ? 1.712 16.952 -3.556 1.00 0.00 174 GLY A O 8
ATOM 13777 N N . VAL A 1 51 ? -0.510 16.621 -3.728 1.00 0.00 175 VAL A N 8
ATOM 13778 C CA . VAL A 1 51 ? -0.397 15.534 -4.701 1.00 0.00 175 VAL A CA 8
ATOM 13779 C C . VAL A 1 51 ? -1.587 15.533 -5.666 1.00 0.00 175 VAL A C 8
ATOM 13780 O O . VAL A 1 51 ? -2.666 16.020 -5.328 1.00 0.00 175 VAL A O 8
ATOM 13793 N N . ARG A 1 52 ? -1.383 14.995 -6.869 1.00 0.00 176 ARG A N 8
ATOM 13794 C CA . ARG A 1 52 ? -2.445 14.944 -7.878 1.00 0.00 176 ARG A CA 8
ATOM 13795 C C . ARG A 1 52 ? -3.398 13.767 -7.639 1.00 0.00 176 ARG A C 8
ATOM 13796 O O . ARG A 1 52 ? -4.612 13.915 -7.777 1.00 0.00 176 ARG A O 8
ATOM 13817 N N . TYR A 1 53 ? -2.838 12.603 -7.283 1.00 0.00 177 TYR A N 8
ATOM 13818 C CA . TYR A 1 53 ? -3.631 11.393 -7.025 1.00 0.00 177 TYR A CA 8
ATOM 13819 C C . TYR A 1 53 ? -4.280 10.866 -8.311 1.00 0.00 177 TYR A C 8
ATOM 13820 O O . TYR A 1 53 ? -5.203 11.479 -8.854 1.00 0.00 177 TYR A O 8
ATOM 13838 N N . ASN A 1 54 ? -3.800 9.719 -8.792 1.00 0.00 178 ASN A N 8
ATOM 13839 C CA . ASN A 1 54 ? -4.342 9.114 -10.010 1.00 0.00 178 ASN A CA 8
ATOM 13840 C C . ASN A 1 54 ? -5.703 8.470 -9.731 1.00 0.00 178 ASN A C 8
ATOM 13841 O O . ASN A 1 54 ? -5.816 7.245 -9.623 1.00 0.00 178 ASN A O 8
ATOM 13852 N N . THR A 1 55 ? -6.728 9.315 -9.600 1.00 0.00 179 THR A N 8
ATOM 13853 C CA . THR A 1 55 ? -8.096 8.860 -9.314 1.00 0.00 179 THR A CA 8
ATOM 13854 C C . THR A 1 55 ? -8.650 7.962 -10.431 1.00 0.00 179 THR A C 8
ATOM 13855 O O . THR A 1 55 ? -9.517 8.373 -11.206 1.00 0.00 179 THR A O 8
ATOM 13866 N N . THR A 1 56 ? -8.148 6.730 -10.495 1.00 0.00 180 THR A N 8
ATOM 13867 C CA . THR A 1 56 ? -8.589 5.760 -11.502 1.00 0.00 180 THR A CA 8
ATOM 13868 C C . THR A 1 56 ? -9.866 5.032 -11.071 1.00 0.00 180 THR A C 8
ATOM 13869 O O . THR A 1 56 ? -10.588 4.496 -11.912 1.00 0.00 180 THR A O 8
ATOM 13880 N N . ASN A 1 57 ? -10.138 5.008 -9.764 1.00 0.00 181 ASN A N 8
ATOM 13881 C CA . ASN A 1 57 ? -11.329 4.339 -9.238 1.00 0.00 181 ASN A CA 8
ATOM 13882 C C . ASN A 1 57 ? -12.112 5.263 -8.303 1.00 0.00 181 ASN A C 8
ATOM 13883 O O . ASN A 1 57 ? -11.598 6.290 -7.849 1.00 0.00 181 ASN A O 8
ATOM 13894 N N . ASN A 1 58 ? -13.359 4.894 -8.022 1.00 0.00 182 ASN A N 8
ATOM 13895 C CA . ASN A 1 58 ? -14.216 5.693 -7.148 1.00 0.00 182 ASN A CA 8
ATOM 13896 C C . ASN A 1 58 ? -14.515 4.972 -5.836 1.00 0.00 182 ASN A C 8
ATOM 13897 O O . ASN A 1 58 ? -14.835 3.782 -5.826 1.00 0.00 182 ASN A O 8
ATOM 13908 N N . GLY A 1 59 ? -14.431 5.710 -4.731 1.00 0.00 183 GLY A N 8
ATOM 13909 C CA . GLY A 1 59 ? -14.718 5.138 -3.428 1.00 0.00 183 GLY A CA 8
ATOM 13910 C C . GLY A 1 59 ? -16.183 5.280 -3.057 1.00 0.00 183 GLY A C 8
ATOM 13911 O O . GLY A 1 59 ? -16.989 5.765 -3.854 1.00 0.00 183 GLY A O 8
ATOM 13915 N N . TYR A 1 60 ? -16.534 4.852 -1.851 1.00 0.00 184 TYR A N 8
ATOM 13916 C CA . TYR A 1 60 ? -17.918 4.933 -1.384 1.00 0.00 184 TYR A CA 8
ATOM 13917 C C . TYR A 1 60 ? -17.979 5.042 0.142 1.00 0.00 184 TYR A C 8
ATOM 13918 O O . TYR A 1 60 ? -17.109 4.522 0.847 1.00 0.00 184 TYR A O 8
ATOM 13936 N N . ARG A 1 61 ? -19.004 5.740 0.635 1.00 0.00 185 ARG A N 8
ATOM 13937 C CA . ARG A 1 61 ? -19.187 5.951 2.074 1.00 0.00 185 ARG A CA 8
ATOM 13938 C C . ARG A 1 61 ? -20.319 5.092 2.639 1.00 0.00 185 ARG A C 8
ATOM 13939 O O . ARG A 1 61 ? -20.246 4.649 3.785 1.00 0.00 185 ARG A O 8
ATOM 13960 N N . GLU A 1 62 ? -21.362 4.871 1.837 1.00 0.00 186 GLU A N 8
ATOM 13961 C CA . GLU A 1 62 ? -22.512 4.070 2.258 1.00 0.00 186 GLU A CA 8
ATOM 13962 C C . GLU A 1 62 ? -23.358 4.797 3.302 1.00 0.00 186 GLU A C 8
ATOM 13963 O O . GLU A 1 62 ? -22.835 5.434 4.221 1.00 0.00 186 GLU A O 8
ATOM 13975 N N . CYS A 1 63 ? -24.674 4.691 3.157 1.00 0.00 187 CYS A N 8
ATOM 13976 C CA . CYS A 1 63 ? -25.602 5.321 4.090 1.00 0.00 187 CYS A CA 8
ATOM 13977 C C . CYS A 1 63 ? -26.431 4.262 4.809 1.00 0.00 187 CYS A C 8
ATOM 13978 O O . CYS A 1 63 ? -26.894 3.302 4.192 1.00 0.00 187 CYS A O 8
ATOM 13985 N N . LEU A 1 64 ? -26.610 4.436 6.116 1.00 0.00 188 LEU A N 8
ATOM 13986 C CA . LEU A 1 64 ? -27.381 3.488 6.919 1.00 0.00 188 LEU A CA 8
ATOM 13987 C C . LEU A 1 64 ? -28.848 3.460 6.482 1.00 0.00 188 LEU A C 8
ATOM 13988 O O . LEU A 1 64 ? -29.343 4.404 5.860 1.00 0.00 188 LEU A O 8
ATOM 14004 N N . ALA A 1 65 ? -29.542 2.370 6.818 1.00 0.00 189 ALA A N 8
ATOM 14005 C CA . ALA A 1 65 ? -30.954 2.215 6.467 1.00 0.00 189 ALA A CA 8
ATOM 14006 C C . ALA A 1 65 ? -31.840 3.156 7.292 1.00 0.00 189 ALA A C 8
ATOM 14007 O O . ALA A 1 65 ? -32.702 2.713 8.057 1.00 0.00 189 ALA A O 8
ATOM 14014 N N . ASN A 1 66 ? -31.613 4.460 7.132 1.00 0.00 190 ASN A N 8
ATOM 14015 C CA . ASN A 1 66 ? -32.375 5.480 7.853 1.00 0.00 190 ASN A CA 8
ATOM 14016 C C . ASN A 1 66 ? -32.030 6.882 7.338 1.00 0.00 190 ASN A C 8
ATOM 14017 O O . ASN A 1 66 ? -32.858 7.542 6.713 1.00 0.00 190 ASN A O 8
ATOM 14028 N N . GLY A 1 67 ? -30.799 7.321 7.602 1.00 0.00 191 GLY A N 8
ATOM 14029 C CA . GLY A 1 67 ? -30.361 8.637 7.158 1.00 0.00 191 GLY A CA 8
ATOM 14030 C C . GLY A 1 67 ? -29.045 9.056 7.784 1.00 0.00 191 GLY A C 8
ATOM 14031 O O . GLY A 1 67 ? -28.972 10.081 8.459 1.00 0.00 191 GLY A O 8
ATOM 14035 N N . SER A 1 68 ? -28.003 8.256 7.560 1.00 0.00 192 SER A N 8
ATOM 14036 C CA . SER A 1 68 ? -26.677 8.543 8.109 1.00 0.00 192 SER A CA 8
ATOM 14037 C C . SER A 1 68 ? -25.599 7.740 7.386 1.00 0.00 192 SER A C 8
ATOM 14038 O O . SER A 1 68 ? -25.774 6.549 7.118 1.00 0.00 192 SER A O 8
ATOM 14046 N N . TRP A 1 69 ? -24.486 8.396 7.077 1.00 0.00 193 TRP A N 8
ATOM 14047 C CA . TRP A 1 69 ? -23.374 7.744 6.385 1.00 0.00 193 TRP A CA 8
ATOM 14048 C C . TRP A 1 69 ? -22.700 6.698 7.276 1.00 0.00 193 TRP A C 8
ATOM 14049 O O . TRP A 1 69 ? -22.703 6.817 8.503 1.00 0.00 193 TRP A O 8
ATOM 14070 N N . ALA A 1 70 ? -22.119 5.675 6.651 1.00 0.00 194 ALA A N 8
ATOM 14071 C CA . ALA A 1 70 ? -21.435 4.613 7.387 1.00 0.00 194 ALA A CA 8
ATOM 14072 C C . ALA A 1 70 ? -20.060 5.071 7.890 1.00 0.00 194 ALA A C 8
ATOM 14073 O O . ALA A 1 70 ? -19.486 6.040 7.379 1.00 0.00 194 ALA A O 8
ATOM 14080 N N . ALA A 1 71 ? -19.536 4.367 8.895 1.00 0.00 195 ALA A N 8
ATOM 14081 C CA . ALA A 1 71 ? -18.231 4.694 9.476 1.00 0.00 195 ALA A CA 8
ATOM 14082 C C . ALA A 1 71 ? -17.074 4.030 8.712 1.00 0.00 195 ALA A C 8
ATOM 14083 O O . ALA A 1 71 ? -16.204 3.393 9.311 1.00 0.00 195 ALA A O 8
ATOM 14090 N N . ARG A 1 72 ? -17.062 4.194 7.387 1.00 0.00 196 ARG A N 8
ATOM 14091 C CA . ARG A 1 72 ? -16.010 3.623 6.542 1.00 0.00 196 ARG A CA 8
ATOM 14092 C C . ARG A 1 72 ? -16.169 4.062 5.084 1.00 0.00 196 ARG A C 8
ATOM 14093 O O . ARG A 1 72 ? -17.273 4.051 4.540 1.00 0.00 196 ARG A O 8
ATOM 14114 N N . VAL A 1 73 ? -15.055 4.443 4.464 1.00 0.00 197 VAL A N 8
ATOM 14115 C CA . VAL A 1 73 ? -15.051 4.884 3.072 1.00 0.00 197 VAL A CA 8
ATOM 14116 C C . VAL A 1 73 ? -13.977 4.149 2.269 1.00 0.00 197 VAL A C 8
ATOM 14117 O O . VAL A 1 73 ? -12.808 4.110 2.668 1.00 0.00 197 VAL A O 8
ATOM 14130 N N . ASN A 1 74 ? -14.370 3.574 1.134 1.00 0.00 198 ASN A N 8
ATOM 14131 C CA . ASN A 1 74 ? -13.429 2.851 0.273 1.00 0.00 198 ASN A CA 8
ATOM 14132 C C . ASN A 1 74 ? -12.537 3.840 -0.490 1.00 0.00 198 ASN A C 8
ATOM 14133 O O . ASN A 1 74 ? -12.603 3.937 -1.717 1.00 0.00 198 ASN A O 8
ATOM 14144 N N . TYR A 1 75 ? -11.714 4.584 0.255 1.00 0.00 199 TYR A N 8
ATOM 14145 C CA . TYR A 1 75 ? -10.822 5.586 -0.337 1.00 0.00 199 TYR A CA 8
ATOM 14146 C C . TYR A 1 75 ? -9.448 5.022 -0.726 1.00 0.00 199 TYR A C 8
ATOM 14147 O O . TYR A 1 75 ? -8.621 5.745 -1.289 1.00 0.00 199 TYR A O 8
ATOM 14165 N N . SER A 1 76 ? -9.206 3.739 -0.445 1.00 0.00 200 SER A N 8
ATOM 14166 C CA . SER A 1 76 ? -7.928 3.097 -0.789 1.00 0.00 200 SER A CA 8
ATOM 14167 C C . SER A 1 76 ? -7.522 3.392 -2.237 1.00 0.00 200 SER A C 8
ATOM 14168 O O . SER A 1 76 ? -6.335 3.441 -2.562 1.00 0.00 200 SER A O 8
ATOM 14176 N N . GLU A 1 77 ? -8.527 3.579 -3.094 1.00 0.00 201 GLU A N 8
ATOM 14177 C CA . GLU A 1 77 ? -8.327 3.859 -4.520 1.00 0.00 201 GLU A CA 8
ATOM 14178 C C . GLU A 1 77 ? -7.398 5.058 -4.771 1.00 0.00 201 GLU A C 8
ATOM 14179 O O . GLU A 1 77 ? -6.817 5.175 -5.853 1.00 0.00 201 GLU A O 8
ATOM 14191 N N . CYS A 1 78 ? -7.255 5.947 -3.781 1.00 0.00 202 CYS A N 8
ATOM 14192 C CA . CYS A 1 78 ? -6.387 7.122 -3.924 1.00 0.00 202 CYS A CA 8
ATOM 14193 C C . CYS A 1 78 ? -4.919 6.705 -4.046 1.00 0.00 202 CYS A C 8
ATOM 14194 O O . CYS A 1 78 ? -4.227 6.547 -3.040 1.00 0.00 202 CYS A O 8
ATOM 14201 N N . GLN A 1 79 ? -4.452 6.515 -5.279 1.00 0.00 203 GLN A N 8
ATOM 14202 C CA . GLN A 1 79 ? -3.068 6.106 -5.518 1.00 0.00 203 GLN A CA 8
ATOM 14203 C C . GLN A 1 79 ? -2.212 7.268 -6.036 1.00 0.00 203 GLN A C 8
ATOM 14204 O O . GLN A 1 79 ? -2.658 8.072 -6.862 1.00 0.00 203 GLN A O 8
ATOM 14218 N N . GLU A 1 80 ? -0.982 7.345 -5.532 1.00 0.00 204 GLU A N 8
ATOM 14219 C CA . GLU A 1 80 ? -0.038 8.398 -5.913 1.00 0.00 204 GLU A CA 8
ATOM 14220 C C . GLU A 1 80 ? 0.407 8.266 -7.373 1.00 0.00 204 GLU A C 8
ATOM 14221 O O . GLU A 1 80 ? 0.343 7.185 -7.965 1.00 0.00 204 GLU A O 8
ATOM 14233 N N . ILE A 1 81 ? 0.864 9.381 -7.945 1.00 0.00 205 ILE A N 8
ATOM 14234 C CA . ILE A 1 81 ? 1.328 9.412 -9.334 1.00 0.00 205 ILE A CA 8
ATOM 14235 C C . ILE A 1 81 ? 2.412 8.362 -9.598 1.00 0.00 205 ILE A C 8
ATOM 14236 O O . ILE A 1 81 ? 2.434 7.744 -10.661 1.00 0.00 205 ILE A O 8
ATOM 14252 N N . LEU A 1 82 ? 3.306 8.162 -8.628 1.00 0.00 206 LEU A N 8
ATOM 14253 C CA . LEU A 1 82 ? 4.385 7.183 -8.768 1.00 0.00 206 LEU A CA 8
ATOM 14254 C C . LEU A 1 82 ? 4.082 5.893 -7.994 1.00 0.00 206 LEU A C 8
ATOM 14255 O O . LEU A 1 82 ? 5.001 5.189 -7.560 1.00 0.00 206 LEU A O 8
ATOM 14271 N N . ASN A 1 83 ? 2.796 5.578 -7.826 1.00 0.00 207 ASN A N 8
ATOM 14272 C CA . ASN A 1 83 ? 2.387 4.371 -7.108 1.00 0.00 207 ASN A CA 8
ATOM 14273 C C . ASN A 1 83 ? 2.607 3.112 -7.956 1.00 0.00 207 ASN A C 8
ATOM 14274 O O . ASN A 1 83 ? 2.581 3.168 -9.187 1.00 0.00 207 ASN A O 8
ATOM 14285 N N . GLU A 1 84 ? 2.809 1.979 -7.279 1.00 0.00 208 GLU A N 8
ATOM 14286 C CA . GLU A 1 84 ? 3.021 0.697 -7.953 1.00 0.00 208 GLU A CA 8
ATOM 14287 C C . GLU A 1 84 ? 2.996 -0.461 -6.957 1.00 0.00 208 GLU A C 8
ATOM 14288 O O . GLU A 1 84 ? 3.369 -0.306 -5.792 1.00 0.00 208 GLU A O 8
ATOM 14300 N N . PRO B 2 1 ? -4.133 -19.569 -14.173 1.00 0.00 304 PRO B N 8
ATOM 14301 C CA . PRO B 2 1 ? -3.996 -20.362 -12.955 1.00 0.00 304 PRO B CA 8
ATOM 14302 C C . PRO B 2 1 ? -2.660 -21.117 -12.883 1.00 0.00 304 PRO B C 8
ATOM 14303 O O . PRO B 2 1 ? -2.633 -22.336 -12.689 1.00 0.00 304 PRO B O 8
ATOM 14314 N N . PRO B 2 2 ? -1.523 -20.406 -13.034 1.00 0.00 305 PRO B N 8
ATOM 14315 C CA . PRO B 2 2 ? -0.187 -21.025 -12.988 1.00 0.00 305 PRO B CA 8
ATOM 14316 C C . PRO B 2 2 ? 0.255 -21.415 -11.569 1.00 0.00 305 PRO B C 8
ATOM 14317 O O . PRO B 2 2 ? 1.349 -21.055 -11.134 1.00 0.00 305 PRO B O 8
ATOM 14328 N N . ILE B 2 3 ? -0.606 -22.165 -10.867 1.00 0.00 306 ILE B N 8
ATOM 14329 C CA . ILE B 2 3 ? -0.330 -22.631 -9.497 1.00 0.00 306 ILE B CA 8
ATOM 14330 C C . ILE B 2 3 ? 0.163 -21.497 -8.577 1.00 0.00 306 ILE B C 8
ATOM 14331 O O . ILE B 2 3 ? 0.035 -20.317 -8.904 1.00 0.00 306 ILE B O 8
ATOM 14347 N N . SER B 2 4 ? 0.721 -21.867 -7.421 1.00 0.00 307 SER B N 8
ATOM 14348 C CA . SER B 2 4 ? 1.229 -20.886 -6.458 1.00 0.00 307 SER B CA 8
ATOM 14349 C C . SER B 2 4 ? 2.759 -20.885 -6.439 1.00 0.00 307 SER B C 8
ATOM 14350 O O . SER B 2 4 ? 3.380 -21.156 -5.409 1.00 0.00 307 SER B O 8
ATOM 14358 N N . LEU B 2 5 ? 3.361 -20.585 -7.586 1.00 0.00 308 LEU B N 8
ATOM 14359 C CA . LEU B 2 5 ? 4.818 -20.555 -7.706 1.00 0.00 308 LEU B CA 8
ATOM 14360 C C . LEU B 2 5 ? 5.378 -19.183 -7.313 1.00 0.00 308 LEU B C 8
ATOM 14361 O O . LEU B 2 5 ? 5.840 -18.422 -8.165 1.00 0.00 308 LEU B O 8
ATOM 14377 N N . ASP B 2 6 ? 5.334 -18.875 -6.017 1.00 0.00 309 ASP B N 8
ATOM 14378 C CA . ASP B 2 6 ? 5.837 -17.594 -5.519 1.00 0.00 309 ASP B CA 8
ATOM 14379 C C . ASP B 2 6 ? 6.343 -17.710 -4.065 1.00 0.00 309 ASP B C 8
ATOM 14380 O O . ASP B 2 6 ? 7.371 -18.346 -3.818 1.00 0.00 309 ASP B O 8
ATOM 14389 N N . LEU B 2 7 ? 5.633 -17.088 -3.110 1.00 0.00 310 LEU B N 8
ATOM 14390 C CA . LEU B 2 7 ? 6.022 -17.118 -1.696 1.00 0.00 310 LEU B CA 8
ATOM 14391 C C . LEU B 2 7 ? 7.316 -16.335 -1.458 1.00 0.00 310 LEU B C 8
ATOM 14392 O O . LEU B 2 7 ? 7.312 -15.319 -0.763 1.00 0.00 310 LEU B O 8
ATOM 14408 N N . THR B 2 8 ? 8.417 -16.804 -2.045 1.00 0.00 311 THR B N 8
ATOM 14409 C CA . THR B 2 8 ? 9.718 -16.141 -1.897 1.00 0.00 311 THR B CA 8
ATOM 14410 C C . THR B 2 8 ? 9.725 -14.761 -2.562 1.00 0.00 311 THR B C 8
ATOM 14411 O O . THR B 2 8 ? 10.273 -13.804 -2.011 1.00 0.00 311 THR B O 8
ATOM 14422 N N . PHE B 2 9 ? 9.115 -14.660 -3.745 1.00 0.00 312 PHE B N 8
ATOM 14423 C CA . PHE B 2 9 ? 9.059 -13.393 -4.477 1.00 0.00 312 PHE B CA 8
ATOM 14424 C C . PHE B 2 9 ? 8.293 -12.320 -3.697 1.00 0.00 312 PHE B C 8
ATOM 14425 O O . PHE B 2 9 ? 8.693 -11.153 -3.683 1.00 0.00 312 PHE B O 8
ATOM 14442 N N . ASN B 2 10 ? 7.193 -12.714 -3.053 1.00 0.00 313 ASN B N 8
ATOM 14443 C CA . ASN B 2 10 ? 6.377 -11.778 -2.272 1.00 0.00 313 ASN B CA 8
ATOM 14444 C C . ASN B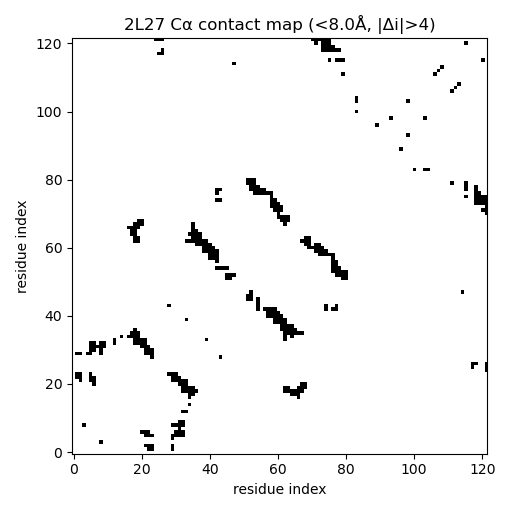 2 10 ? 7.244 -10.905 -1.357 1.00 0.00 313 ASN B C 8
ATOM 14445 O O . ASN B 2 10 ? 7.071 -9.685 -1.310 1.00 0.00 313 ASN B O 8
ATOM 14456 N N . LEU B 2 11 ? 8.175 -11.538 -0.638 1.00 0.00 314 LEU B N 8
ATOM 14457 C CA . LEU B 2 11 ? 9.072 -10.826 0.275 1.00 0.00 314 LEU B CA 8
ATOM 14458 C C . LEU B 2 11 ? 9.825 -9.700 -0.443 1.00 0.00 314 LEU B C 8
ATOM 14459 O O . LEU B 2 11 ? 9.643 -8.522 -0.124 1.00 0.00 314 LEU B O 8
ATOM 14475 N N . LEU B 2 12 ? 10.666 -10.064 -1.415 1.00 0.00 315 LEU B N 8
ATOM 14476 C CA . LEU B 2 12 ? 11.433 -9.073 -2.173 1.00 0.00 315 LEU B CA 8
ATOM 14477 C C . LEU B 2 12 ? 10.503 -8.063 -2.849 1.00 0.00 315 LEU B C 8
ATOM 14478 O O . LEU B 2 12 ? 10.791 -6.864 -2.867 1.00 0.00 315 LEU B O 8
ATOM 14494 N N . ARG B 2 13 ? 9.378 -8.553 -3.385 1.00 0.00 316 ARG B N 8
ATOM 14495 C CA . ARG B 2 13 ? 8.396 -7.689 -4.044 1.00 0.00 316 ARG B CA 8
ATOM 14496 C C . ARG B 2 13 ? 7.955 -6.562 -3.108 1.00 0.00 316 ARG B C 8
ATOM 14497 O O . ARG B 2 13 ? 8.072 -5.380 -3.445 1.00 0.00 316 ARG B O 8
ATOM 14518 N N . GLU B 2 14 ? 7.467 -6.940 -1.925 1.00 0.00 317 GLU B N 8
ATOM 14519 C CA . GLU B 2 14 ? 7.026 -5.968 -0.927 1.00 0.00 317 GLU B CA 8
ATOM 14520 C C . GLU B 2 14 ? 8.184 -5.044 -0.533 1.00 0.00 317 GLU B C 8
ATOM 14521 O O . GLU B 2 14 ? 8.025 -3.821 -0.478 1.00 0.00 317 GLU B O 8
ATOM 14533 N N . VAL B 2 15 ? 9.350 -5.638 -0.274 1.00 0.00 318 VAL B N 8
ATOM 14534 C CA . VAL B 2 15 ? 10.539 -4.875 0.105 1.00 0.00 318 VAL B CA 8
ATOM 14535 C C . VAL B 2 15 ? 10.880 -3.809 -0.941 1.00 0.00 318 VAL B C 8
ATOM 14536 O O . VAL B 2 15 ? 11.136 -2.655 -0.596 1.00 0.00 318 VAL B O 8
ATOM 14549 N N . LEU B 2 16 ? 10.887 -4.200 -2.220 1.00 0.00 319 LEU B N 8
ATOM 14550 C CA . LEU B 2 16 ? 11.206 -3.266 -3.302 1.00 0.00 319 LEU B CA 8
ATOM 14551 C C . LEU B 2 16 ? 10.078 -2.256 -3.543 1.00 0.00 319 LEU B C 8
ATOM 14552 O O . LEU B 2 16 ? 10.343 -1.070 -3.759 1.00 0.00 319 LEU B O 8
ATOM 14568 N N . GLU B 2 17 ? 8.822 -2.714 -3.504 1.00 0.00 320 GLU B N 8
ATOM 14569 C CA . GLU B 2 17 ? 7.686 -1.814 -3.721 1.00 0.00 320 GLU B CA 8
ATOM 14570 C C . GLU B 2 17 ? 7.567 -0.799 -2.583 1.00 0.00 320 GLU B C 8
ATOM 14571 O O . GLU B 2 17 ? 7.443 0.405 -2.830 1.00 0.00 320 GLU B O 8
ATOM 14583 N N . ILE B 2 18 ? 7.631 -1.279 -1.336 1.00 0.00 321 ILE B N 8
ATOM 14584 C CA . ILE B 2 18 ? 7.554 -0.399 -0.172 1.00 0.00 321 ILE B CA 8
ATOM 14585 C C . ILE B 2 18 ? 8.696 0.615 -0.206 1.00 0.00 321 ILE B C 8
ATOM 14586 O O . ILE B 2 18 ? 8.456 1.822 -0.221 1.00 0.00 321 ILE B O 8
ATOM 14602 N N . ALA B 2 19 ? 9.936 0.114 -0.250 1.00 0.00 322 ALA B N 8
ATOM 14603 C CA . ALA B 2 19 ? 11.115 0.981 -0.313 1.00 0.00 322 ALA B CA 8
ATOM 14604 C C . ALA B 2 19 ? 10.945 2.045 -1.399 1.00 0.00 322 ALA B C 8
ATOM 14605 O O . ALA B 2 19 ? 11.267 3.216 -1.192 1.00 0.00 322 ALA B O 8
ATOM 14612 N N . LYS B 2 20 ? 10.415 1.630 -2.550 1.00 0.00 323 LYS B N 8
ATOM 14613 C CA . LYS B 2 20 ? 10.173 2.547 -3.662 1.00 0.00 323 LYS B CA 8
ATOM 14614 C C . LYS B 2 20 ? 9.117 3.588 -3.280 1.00 0.00 323 LYS B C 8
ATOM 14615 O O . LYS B 2 20 ? 9.298 4.785 -3.514 1.00 0.00 323 LYS B O 8
ATOM 14634 N N . ALA B 2 21 ? 8.016 3.124 -2.685 1.00 0.00 324 ALA B N 8
ATOM 14635 C CA . ALA B 2 21 ? 6.932 4.011 -2.259 1.00 0.00 324 ALA B CA 8
ATOM 14636 C C . ALA B 2 21 ? 7.348 4.894 -1.076 1.00 0.00 324 ALA B C 8
ATOM 14637 O O . ALA B 2 21 ? 6.815 5.993 -0.907 1.00 0.00 324 ALA B O 8
ATOM 14644 N N . GLU B 2 22 ? 8.292 4.403 -0.260 1.00 0.00 325 GLU B N 8
ATOM 14645 C CA . GLU B 2 22 ? 8.784 5.139 0.913 1.00 0.00 325 GLU B CA 8
ATOM 14646 C C . GLU B 2 22 ? 8.964 6.629 0.614 1.00 0.00 325 GLU B C 8
ATOM 14647 O O . GLU B 2 22 ? 8.519 7.474 1.392 1.00 0.00 325 GLU B O 8
ATOM 14659 N N . GLN B 2 23 ? 9.598 6.945 -0.525 1.00 0.00 326 GLN B N 8
ATOM 14660 C CA . GLN B 2 23 ? 9.810 8.341 -0.930 1.00 0.00 326 GLN B CA 8
ATOM 14661 C C . GLN B 2 23 ? 8.528 9.153 -0.734 1.00 0.00 326 GLN B C 8
ATOM 14662 O O . GLN B 2 23 ? 8.552 10.255 -0.183 1.00 0.00 326 GLN B O 8
ATOM 14676 N N . GLU B 2 24 ? 7.404 8.572 -1.156 1.00 0.00 327 GLU B N 8
ATOM 14677 C CA . GLU B 2 24 ? 6.103 9.201 -1.000 1.00 0.00 327 GLU B CA 8
ATOM 14678 C C . GLU B 2 24 ? 5.542 8.858 0.378 1.00 0.00 327 GLU B C 8
ATOM 14679 O O . GLU B 2 24 ? 5.083 9.737 1.104 1.00 0.00 327 GLU B O 8
ATOM 14691 N N . ALA B 2 25 ? 5.605 7.569 0.730 1.00 0.00 328 ALA B N 8
ATOM 14692 C CA . ALA B 2 25 ? 5.121 7.083 2.024 1.00 0.00 328 ALA B CA 8
ATOM 14693 C C . ALA B 2 25 ? 5.602 7.963 3.178 1.00 0.00 328 ALA B C 8
ATOM 14694 O O . ALA B 2 25 ? 4.810 8.350 4.035 1.00 0.00 328 ALA B O 8
ATOM 14701 N N . GLU B 2 26 ? 6.900 8.280 3.192 1.00 0.00 329 GLU B N 8
ATOM 14702 C CA . GLU B 2 26 ? 7.484 9.124 4.242 1.00 0.00 329 GLU B CA 8
ATOM 14703 C C . GLU B 2 26 ? 6.632 10.373 4.494 1.00 0.00 329 GLU B C 8
ATOM 14704 O O . GLU B 2 26 ? 6.402 10.760 5.641 1.00 0.00 329 GLU B O 8
ATOM 14716 N N . GLU B 2 27 ? 6.161 10.994 3.414 1.00 0.00 330 GLU B N 8
ATOM 14717 C CA . GLU B 2 27 ? 5.331 12.193 3.512 1.00 0.00 330 GLU B CA 8
ATOM 14718 C C . GLU B 2 27 ? 3.840 11.850 3.414 1.00 0.00 330 GLU B C 8
ATOM 14719 O O . GLU B 2 27 ? 3.014 12.407 4.148 1.00 0.00 330 GLU B O 8
ATOM 14731 N N . ALA B 2 28 ? 3.502 10.940 2.502 1.00 0.00 331 ALA B N 8
ATOM 14732 C CA . ALA B 2 28 ? 2.118 10.521 2.284 1.00 0.00 331 ALA B CA 8
ATOM 14733 C C . ALA B 2 28 ? 1.530 9.747 3.469 1.00 0.00 331 ALA B C 8
ATOM 14734 O O . ALA B 2 28 ? 0.312 9.671 3.599 1.00 0.00 331 ALA B O 8
ATOM 14741 N N . ALA B 2 29 ? 2.391 9.164 4.316 1.00 0.00 332 ALA B N 8
ATOM 14742 C CA . ALA B 2 29 ? 1.947 8.381 5.482 1.00 0.00 332 ALA B CA 8
ATOM 14743 C C . ALA B 2 29 ? 0.641 8.917 6.080 1.00 0.00 332 ALA B C 8
ATOM 14744 O O . ALA B 2 29 ? -0.372 8.212 6.106 1.00 0.00 332 ALA B O 8
ATOM 14751 N N . LYS B 2 30 ? 0.671 10.165 6.550 1.00 0.00 333 LYS B N 8
ATOM 14752 C CA . LYS B 2 30 ? -0.513 10.797 7.138 1.00 0.00 333 LYS B CA 8
ATOM 14753 C C . LYS B 2 30 ? -1.636 10.930 6.106 1.00 0.00 333 LYS B C 8
ATOM 14754 O O . LYS B 2 30 ? -2.793 10.626 6.395 1.00 0.00 333 LYS B O 8
ATOM 14773 N N . ASN B 2 31 ? -1.280 11.365 4.895 1.00 0.00 334 ASN B N 8
ATOM 14774 C CA . ASN B 2 31 ? -2.250 11.521 3.809 1.00 0.00 334 ASN B CA 8
ATOM 14775 C C . ASN B 2 31 ? -2.906 10.181 3.465 1.00 0.00 334 ASN B C 8
ATOM 14776 O O . ASN B 2 31 ? -4.129 10.085 3.373 1.00 0.00 334 ASN B O 8
ATOM 14787 N N . ARG B 2 32 ? -2.082 9.150 3.282 1.00 0.00 335 ARG B N 8
ATOM 14788 C CA . ARG B 2 32 ? -2.574 7.813 2.951 1.00 0.00 335 ARG B CA 8
ATOM 14789 C C . ARG B 2 32 ? -3.449 7.248 4.072 1.00 0.00 335 ARG B C 8
ATOM 14790 O O . ARG B 2 32 ? -4.586 6.832 3.829 1.00 0.00 335 ARG B O 8
ATOM 14811 N N . LEU B 2 33 ? -2.919 7.231 5.298 1.00 0.00 336 LEU B N 8
ATOM 14812 C CA . LEU B 2 33 ? -3.666 6.710 6.443 1.00 0.00 336 LEU B CA 8
ATOM 14813 C C . LEU B 2 33 ? -4.981 7.469 6.634 1.00 0.00 336 LEU B C 8
ATOM 14814 O O . LEU B 2 33 ? -6.025 6.855 6.856 1.00 0.00 336 LEU B O 8
ATOM 14830 N N . LEU B 2 34 ? -4.929 8.800 6.527 1.00 0.00 337 LEU B N 8
ATOM 14831 C CA . LEU B 2 34 ? -6.125 9.635 6.680 1.00 0.00 337 LEU B CA 8
ATOM 14832 C C . LEU B 2 34 ? -7.219 9.243 5.681 1.00 0.00 337 LEU B C 8
ATOM 14833 O O . LEU B 2 34 ? -8.406 9.376 5.973 1.00 0.00 337 LEU B O 8
ATOM 14849 N N . LEU B 2 35 ? -6.817 8.763 4.503 1.00 0.00 338 LEU B N 8
ATOM 14850 C CA . LEU B 2 35 ? -7.775 8.357 3.474 1.00 0.00 338 LEU B CA 8
ATOM 14851 C C . LEU B 2 35 ? -8.275 6.927 3.706 1.00 0.00 338 LEU B C 8
ATOM 14852 O O . LEU B 2 35 ? -9.471 6.655 3.583 1.00 0.00 338 LEU B O 8
ATOM 14868 N N . GLU B 2 36 ? -7.357 6.017 4.043 1.00 0.00 339 GLU B N 8
ATOM 14869 C CA . GLU B 2 36 ? -7.719 4.618 4.289 1.00 0.00 339 GLU B CA 8
ATOM 14870 C C . GLU B 2 36 ? -8.547 4.465 5.567 1.00 0.00 339 GLU B C 8
ATOM 14871 O O . GLU B 2 36 ? -9.571 3.777 5.570 1.00 0.00 339 GLU B O 8
ATOM 14883 N N . GLU B 2 37 ? -8.104 5.110 6.653 1.00 0.00 340 GLU B N 8
ATOM 14884 C CA . GLU B 2 37 ? -8.804 5.043 7.942 1.00 0.00 340 GLU B CA 8
ATOM 14885 C C . GLU B 2 37 ? -10.307 5.306 7.800 1.00 0.00 340 GLU B C 8
ATOM 14886 O O . GLU B 2 37 ? -11.111 4.743 8.548 1.00 0.00 340 GLU B O 8
ATOM 14898 N N . ALA B 2 38 ? -10.676 6.167 6.846 1.00 0.00 341 ALA B N 8
ATOM 14899 C CA . ALA B 2 38 ? -12.076 6.516 6.605 1.00 0.00 341 ALA B CA 8
ATOM 14900 C C . ALA B 2 38 ? -13.004 5.309 6.785 1.00 0.00 341 ALA B C 8
ATOM 14901 O O . ALA B 2 38 ? -13.015 4.381 5.964 1.00 0.00 341 ALA B O 8
ATOM 14908 N N . LEU A 1 1 ? -14.211 25.055 1.196 1.00 0.00 125 LEU A N 9
ATOM 14909 C CA . LEU A 1 1 ? -15.223 25.842 0.426 1.00 0.00 125 LEU A CA 9
ATOM 14910 C C . LEU A 1 1 ? -16.387 24.960 -0.040 1.00 0.00 125 LEU A C 9
ATOM 14911 O O . LEU A 1 1 ? -17.544 25.383 -0.009 1.00 0.00 125 LEU A O 9
ATOM 14929 N N . GLN A 1 2 ? -16.078 23.724 -0.445 1.00 0.00 126 GLN A N 9
ATOM 14930 C CA . GLN A 1 2 ? -17.102 22.771 -0.887 1.00 0.00 126 GLN A CA 9
ATOM 14931 C C . GLN A 1 2 ? -18.100 22.532 0.245 1.00 0.00 126 GLN A C 9
ATOM 14932 O O . GLN A 1 2 ? -19.306 22.427 0.019 1.00 0.00 126 GLN A O 9
ATOM 14946 N N . ASP A 1 3 ? -17.568 22.475 1.467 1.00 0.00 127 ASP A N 9
ATOM 14947 C CA . ASP A 1 3 ? -18.361 22.283 2.681 1.00 0.00 127 ASP A CA 9
ATOM 14948 C C . ASP A 1 3 ? -19.679 23.066 2.613 1.00 0.00 127 ASP A C 9
ATOM 14949 O O . ASP A 1 3 ? -20.760 22.474 2.592 1.00 0.00 127 ASP A O 9
ATOM 14958 N N . GLN A 1 4 ? -19.577 24.398 2.558 1.00 0.00 128 GLN A N 9
ATOM 14959 C CA . GLN A 1 4 ? -20.755 25.264 2.472 1.00 0.00 128 GLN A CA 9
ATOM 14960 C C . GLN A 1 4 ? -21.660 24.842 1.312 1.00 0.00 128 GLN A C 9
ATOM 14961 O O . GLN A 1 4 ? -22.877 24.718 1.476 1.00 0.00 128 GLN A O 9
ATOM 14975 N N . HIS A 1 5 ? -21.053 24.600 0.144 1.00 0.00 129 HIS A N 9
ATOM 14976 C CA . HIS A 1 5 ? -21.798 24.166 -1.040 1.00 0.00 129 HIS A CA 9
ATOM 14977 C C . HIS A 1 5 ? -22.609 22.908 -0.719 1.00 0.00 129 HIS A C 9
ATOM 14978 O O . HIS A 1 5 ? -23.772 22.793 -1.106 1.00 0.00 129 HIS A O 9
ATOM 14993 N N . CYS A 1 6 ? -21.987 21.979 0.010 1.00 0.00 130 CYS A N 9
ATOM 14994 C CA . CYS A 1 6 ? -22.651 20.738 0.410 1.00 0.00 130 CYS A CA 9
ATOM 14995 C C . CYS A 1 6 ? -23.626 20.999 1.558 1.00 0.00 130 CYS A C 9
ATOM 14996 O O . CYS A 1 6 ? -24.758 20.526 1.535 1.00 0.00 130 CYS A O 9
ATOM 15003 N N . GLU A 1 7 ? -23.173 21.764 2.556 1.00 0.00 131 GLU A N 9
ATOM 15004 C CA . GLU A 1 7 ? -24.001 22.106 3.718 1.00 0.00 131 GLU A CA 9
ATOM 15005 C C . GLU A 1 7 ? -25.281 22.829 3.293 1.00 0.00 131 GLU A C 9
ATOM 15006 O O . GLU A 1 7 ? -26.359 22.568 3.835 1.00 0.00 131 GLU A O 9
ATOM 15018 N N . SER A 1 8 ? -25.154 23.743 2.325 1.00 0.00 132 SER A N 9
ATOM 15019 C CA . SER A 1 8 ? -26.300 24.509 1.827 1.00 0.00 132 SER A CA 9
ATOM 15020 C C . SER A 1 8 ? -27.350 23.592 1.196 1.00 0.00 132 SER A C 9
ATOM 15021 O O . SER A 1 8 ? -27.183 22.370 1.154 1.00 0.00 132 SER A O 9
ATOM 15029 N N . LEU A 1 9 ? -28.444 24.185 0.714 1.00 0.00 133 LEU A N 9
ATOM 15030 C CA . LEU A 1 9 ? -29.537 23.428 0.089 1.00 0.00 133 LEU A CA 9
ATOM 15031 C C . LEU A 1 9 ? -30.280 22.558 1.114 1.00 0.00 133 LEU A C 9
ATOM 15032 O O . LEU A 1 9 ? -31.503 22.645 1.225 1.00 0.00 133 LEU A O 9
ATOM 15048 N N . SER A 1 10 ? -29.537 21.724 1.856 1.00 0.00 134 SER A N 9
ATOM 15049 C CA . SER A 1 10 ? -30.126 20.843 2.875 1.00 0.00 134 SER A CA 9
ATOM 15050 C C . SER A 1 10 ? -31.157 21.588 3.727 1.00 0.00 134 SER A C 9
ATOM 15051 O O . SER A 1 10 ? -32.275 21.104 3.924 1.00 0.00 134 SER A O 9
ATOM 15059 N N . LEU A 1 11 ? -30.780 22.769 4.217 1.00 0.00 135 LEU A N 9
ATOM 15060 C CA . LEU A 1 11 ? -31.677 23.586 5.036 1.00 0.00 135 LEU A CA 9
ATOM 15061 C C . LEU A 1 11 ? -33.014 23.804 4.323 1.00 0.00 135 LEU A C 9
ATOM 15062 O O . LEU A 1 11 ? -33.046 24.220 3.165 1.00 0.00 135 LEU A O 9
ATOM 15078 N N . ALA A 1 12 ? -34.111 23.502 5.025 1.00 0.00 136 ALA A N 9
ATOM 15079 C CA . ALA A 1 12 ? -35.469 23.642 4.480 1.00 0.00 136 ALA A CA 9
ATOM 15080 C C . ALA A 1 12 ? -35.927 22.382 3.727 1.00 0.00 136 ALA A C 9
ATOM 15081 O O . ALA A 1 12 ? -37.050 22.336 3.224 1.00 0.00 136 ALA A O 9
ATOM 15088 N N . SER A 1 13 ? -35.068 21.357 3.659 1.00 0.00 137 SER A N 9
ATOM 15089 C CA . SER A 1 13 ? -35.421 20.109 2.977 1.00 0.00 137 SER A CA 9
ATOM 15090 C C . SER A 1 13 ? -36.509 19.370 3.756 1.00 0.00 137 SER A C 9
ATOM 15091 O O . SER A 1 13 ? -36.287 18.936 4.889 1.00 0.00 137 SER A O 9
ATOM 15099 N N . ASN A 1 14 ? -37.690 19.236 3.149 1.00 0.00 138 ASN A N 9
ATOM 15100 C CA . ASN A 1 14 ? -38.824 18.559 3.791 1.00 0.00 138 ASN A CA 9
ATOM 15101 C C . ASN A 1 14 ? -38.557 17.060 3.978 1.00 0.00 138 ASN A C 9
ATOM 15102 O O . ASN A 1 14 ? -39.234 16.215 3.388 1.00 0.00 138 ASN A O 9
ATOM 15113 N N . ILE A 1 15 ? -37.566 16.741 4.806 1.00 0.00 139 ILE A N 9
ATOM 15114 C CA . ILE A 1 15 ? -37.202 15.352 5.075 1.00 0.00 139 ILE A CA 9
ATOM 15115 C C . ILE A 1 15 ? -36.894 15.148 6.562 1.00 0.00 139 ILE A C 9
ATOM 15116 O O . ILE A 1 15 ? -35.764 14.835 6.942 1.00 0.00 139 ILE A O 9
ATOM 15132 N N . SER A 1 16 ? -37.910 15.330 7.403 1.00 0.00 140 SER A N 9
ATOM 15133 C CA . SER A 1 16 ? -37.751 15.169 8.850 1.00 0.00 140 SER A CA 9
ATOM 15134 C C . SER A 1 16 ? -37.792 13.692 9.250 1.00 0.00 140 SER A C 9
ATOM 15135 O O . SER A 1 16 ? -38.762 13.229 9.851 1.00 0.00 140 SER A O 9
ATOM 15143 N N . GLY A 1 17 ? -36.732 12.958 8.910 1.00 0.00 141 GLY A N 9
ATOM 15144 C CA . GLY A 1 17 ? -36.667 11.539 9.243 1.00 0.00 141 GLY A CA 9
ATOM 15145 C C . GLY A 1 17 ? -35.284 10.939 9.046 1.00 0.00 141 GLY A C 9
ATOM 15146 O O . GLY A 1 17 ? -34.272 11.589 9.314 1.00 0.00 141 GLY A O 9
ATOM 15150 N N . LEU A 1 18 ? -35.240 9.694 8.577 1.00 0.00 142 LEU A N 9
ATOM 15151 C CA . LEU A 1 18 ? -33.972 8.999 8.344 1.00 0.00 142 LEU A CA 9
ATOM 15152 C C . LEU A 1 18 ? -33.442 9.264 6.932 1.00 0.00 142 LEU A C 9
ATOM 15153 O O . LEU A 1 18 ? -33.919 8.676 5.958 1.00 0.00 142 LEU A O 9
ATOM 15169 N N . GLN A 1 19 ? -32.450 10.148 6.828 1.00 0.00 143 GLN A N 9
ATOM 15170 C CA . GLN A 1 19 ? -31.849 10.489 5.537 1.00 0.00 143 GLN A CA 9
ATOM 15171 C C . GLN A 1 19 ? -30.415 11.003 5.710 1.00 0.00 143 GLN A C 9
ATOM 15172 O O . GLN A 1 19 ? -30.019 11.409 6.806 1.00 0.00 143 GLN A O 9
ATOM 15186 N N . CYS A 1 20 ? -29.643 10.989 4.623 1.00 0.00 144 CYS A N 9
ATOM 15187 C CA . CYS A 1 20 ? -28.256 11.460 4.659 1.00 0.00 144 CYS A CA 9
ATOM 15188 C C . CYS A 1 20 ? -28.197 12.968 4.404 1.00 0.00 144 CYS A C 9
ATOM 15189 O O . CYS A 1 20 ? -28.125 13.411 3.255 1.00 0.00 144 CYS A O 9
ATOM 15196 N N . ASN A 1 21 ? -28.243 13.745 5.488 1.00 0.00 145 ASN A N 9
ATOM 15197 C CA . ASN A 1 21 ? -28.209 15.212 5.410 1.00 0.00 145 ASN A CA 9
ATOM 15198 C C . ASN A 1 21 ? -26.989 15.726 4.640 1.00 0.00 145 ASN A C 9
ATOM 15199 O O . ASN A 1 21 ? -25.921 15.108 4.655 1.00 0.00 145 ASN A O 9
ATOM 15210 N N . ALA A 1 22 ? -27.156 16.878 3.985 1.00 0.00 146 ALA A N 9
ATOM 15211 C CA . ALA A 1 22 ? -26.075 17.499 3.224 1.00 0.00 146 ALA A CA 9
ATOM 15212 C C . ALA A 1 22 ? -24.989 18.029 4.160 1.00 0.00 146 ALA A C 9
ATOM 15213 O O . ALA A 1 22 ? -25.271 18.831 5.052 1.00 0.00 146 ALA A O 9
ATOM 15220 N N . SER A 1 23 ? -23.752 17.575 3.960 1.00 0.00 147 SER A N 9
ATOM 15221 C CA . SER A 1 23 ? -22.630 18.006 4.801 1.00 0.00 147 SER A CA 9
ATOM 15222 C C . SER A 1 23 ? -21.311 17.345 4.362 1.00 0.00 147 SER A C 9
ATOM 15223 O O . SER A 1 23 ? -21.078 17.134 3.168 1.00 0.00 147 SER A O 9
ATOM 15231 N N . VAL A 1 24 ? -20.447 17.029 5.330 1.00 0.00 148 VAL A N 9
ATOM 15232 C CA . VAL A 1 24 ? -19.158 16.396 5.050 1.00 0.00 148 VAL A CA 9
ATOM 15233 C C . VAL A 1 24 ? -18.987 15.114 5.874 1.00 0.00 148 VAL A C 9
ATOM 15234 O O . VAL A 1 24 ? -19.590 14.972 6.940 1.00 0.00 148 VAL A O 9
ATOM 15247 N N . ASP A 1 25 ? -18.176 14.180 5.375 1.00 0.00 149 ASP A N 9
ATOM 15248 C CA . ASP A 1 25 ? -17.945 12.911 6.071 1.00 0.00 149 ASP A CA 9
ATOM 15249 C C . ASP A 1 25 ? -16.461 12.703 6.400 1.00 0.00 149 ASP A C 9
ATOM 15250 O O . ASP A 1 25 ? -16.074 12.717 7.572 1.00 0.00 149 ASP A O 9
ATOM 15259 N N . LEU A 1 26 ? -15.633 12.498 5.371 1.00 0.00 150 LEU A N 9
ATOM 15260 C CA . LEU A 1 26 ? -14.199 12.274 5.579 1.00 0.00 150 LEU A CA 9
ATOM 15261 C C . LEU A 1 26 ? -13.351 12.807 4.417 1.00 0.00 150 LEU A C 9
ATOM 15262 O O . LEU A 1 26 ? -13.865 13.089 3.333 1.00 0.00 150 LEU A O 9
ATOM 15278 N N . ILE A 1 27 ? -12.041 12.929 4.671 1.00 0.00 151 ILE A N 9
ATOM 15279 C CA . ILE A 1 27 ? -11.068 13.418 3.680 1.00 0.00 151 ILE A CA 9
ATOM 15280 C C . ILE A 1 27 ? -11.487 14.763 3.064 1.00 0.00 151 ILE A C 9
ATOM 15281 O O . ILE A 1 27 ? -12.387 15.439 3.568 1.00 0.00 151 ILE A O 9
ATOM 15297 N N . GLY A 1 28 ? -10.821 15.151 1.973 1.00 0.00 152 GLY A N 9
ATOM 15298 C CA . GLY A 1 28 ? -11.143 16.410 1.313 1.00 0.00 152 GLY A CA 9
ATOM 15299 C C . GLY A 1 28 ? -12.303 16.276 0.344 1.00 0.00 152 GLY A C 9
ATOM 15300 O O . GLY A 1 28 ? -12.121 16.386 -0.873 1.00 0.00 152 GLY A O 9
ATOM 15304 N N . THR A 1 29 ? -13.499 16.024 0.877 1.00 0.00 153 THR A N 9
ATOM 15305 C CA . THR A 1 29 ? -14.697 15.865 0.044 1.00 0.00 153 THR A CA 9
ATOM 15306 C C . THR A 1 29 ? -15.973 15.879 0.892 1.00 0.00 153 THR A C 9
ATOM 15307 O O . THR A 1 29 ? -16.046 15.223 1.929 1.00 0.00 153 THR A O 9
ATOM 15318 N N . CYS A 1 30 ? -16.978 16.625 0.432 1.00 0.00 154 CYS A N 9
ATOM 15319 C CA . CYS A 1 30 ? -18.265 16.722 1.138 1.00 0.00 154 CYS A CA 9
ATOM 15320 C C . CYS A 1 30 ? -19.396 16.161 0.272 1.00 0.00 154 CYS A C 9
ATOM 15321 O O . CYS A 1 30 ? -19.196 15.890 -0.915 1.00 0.00 154 CYS A O 9
ATOM 15328 N N . TRP A 1 31 ? -20.579 15.973 0.863 1.00 0.00 155 TRP A N 9
ATOM 15329 C CA . TRP A 1 31 ? -21.715 15.423 0.120 1.00 0.00 155 TRP A CA 9
ATOM 15330 C C . TRP A 1 31 ? -23.038 16.126 0.452 1.00 0.00 155 TRP A C 9
ATOM 15331 O O . TRP A 1 31 ? -23.209 16.697 1.532 1.00 0.00 155 TRP A O 9
ATOM 15352 N N . PRO A 1 32 ? -23.998 16.094 -0.496 1.00 0.00 156 PRO A N 9
ATOM 15353 C CA . PRO A 1 32 ? -25.306 16.720 -0.336 1.00 0.00 156 PRO A CA 9
ATOM 15354 C C . PRO A 1 32 ? -26.377 15.760 0.204 1.00 0.00 156 PRO A C 9
ATOM 15355 O O . PRO A 1 32 ? -26.143 14.548 0.323 1.00 0.00 156 PRO A O 9
ATOM 15366 N N . ARG A 1 33 ? -27.555 16.313 0.521 1.00 0.00 157 ARG A N 9
ATOM 15367 C CA . ARG A 1 33 ? -28.672 15.519 1.042 1.00 0.00 157 ARG A CA 9
ATOM 15368 C C . ARG A 1 33 ? -28.922 14.292 0.163 1.00 0.00 157 ARG A C 9
ATOM 15369 O O . ARG A 1 33 ? -29.263 14.413 -1.016 1.00 0.00 157 ARG A O 9
ATOM 15390 N N . SER A 1 34 ? -28.725 13.109 0.738 1.00 0.00 158 SER A N 9
ATOM 15391 C CA . SER A 1 34 ? -28.903 11.856 -0.000 1.00 0.00 158 SER A CA 9
ATOM 15392 C C . SER A 1 34 ? -29.759 10.851 0.781 1.00 0.00 158 SER A C 9
ATOM 15393 O O . SER A 1 34 ? -29.916 10.966 1.999 1.00 0.00 158 SER A O 9
ATOM 15401 N N . PRO A 1 35 ? -30.336 9.849 0.083 1.00 0.00 159 PRO A N 9
ATOM 15402 C CA . PRO A 1 35 ? -31.184 8.828 0.712 1.00 0.00 159 PRO A CA 9
ATOM 15403 C C . PRO A 1 35 ? -30.390 7.690 1.360 1.00 0.00 159 PRO A C 9
ATOM 15404 O O . PRO A 1 35 ? -29.225 7.459 1.033 1.00 0.00 159 PRO A O 9
ATOM 15415 N N . ALA A 1 36 ? -31.042 6.972 2.275 1.00 0.00 160 ALA A N 9
ATOM 15416 C CA . ALA A 1 36 ? -30.413 5.847 2.964 1.00 0.00 160 ALA A CA 9
ATOM 15417 C C . ALA A 1 36 ? -30.463 4.582 2.103 1.00 0.00 160 ALA A C 9
ATOM 15418 O O . ALA A 1 36 ? -31.385 4.401 1.305 1.00 0.00 160 ALA A O 9
ATOM 15425 N N . GLY A 1 37 ? -29.461 3.716 2.264 1.00 0.00 161 GLY A N 9
ATOM 15426 C CA . GLY A 1 37 ? -29.405 2.483 1.483 1.00 0.00 161 GLY A CA 9
ATOM 15427 C C . GLY A 1 37 ? -28.871 2.710 0.077 1.00 0.00 161 GLY A C 9
ATOM 15428 O O . GLY A 1 37 ? -29.418 2.189 -0.896 1.00 0.00 161 GLY A O 9
ATOM 15432 N N . GLN A 1 38 ? -27.796 3.486 -0.022 1.00 0.00 162 GLN A N 9
ATOM 15433 C CA . GLN A 1 38 ? -27.170 3.789 -1.305 1.00 0.00 162 GLN A CA 9
ATOM 15434 C C . GLN A 1 38 ? -25.648 3.773 -1.171 1.00 0.00 162 GLN A C 9
ATOM 15435 O O . GLN A 1 38 ? -25.100 4.320 -0.211 1.00 0.00 162 GLN A O 9
ATOM 15449 N N . LEU A 1 39 ? -24.974 3.130 -2.126 1.00 0.00 163 LEU A N 9
ATOM 15450 C CA . LEU A 1 39 ? -23.512 3.026 -2.100 1.00 0.00 163 LEU A CA 9
ATOM 15451 C C . LEU A 1 39 ? -22.832 4.344 -2.484 1.00 0.00 163 LEU A C 9
ATOM 15452 O O . LEU A 1 39 ? -22.019 4.873 -1.725 1.00 0.00 163 LEU A O 9
ATOM 15468 N N . VAL A 1 40 ? -23.159 4.864 -3.668 1.00 0.00 164 VAL A N 9
ATOM 15469 C CA . VAL A 1 40 ? -22.569 6.115 -4.155 1.00 0.00 164 VAL A CA 9
ATOM 15470 C C . VAL A 1 40 ? -21.074 5.938 -4.444 1.00 0.00 164 VAL A C 9
ATOM 15471 O O . VAL A 1 40 ? -20.231 6.072 -3.549 1.00 0.00 164 VAL A O 9
ATOM 15484 N N . VAL A 1 41 ? -20.755 5.628 -5.700 1.00 0.00 165 VAL A N 9
ATOM 15485 C CA . VAL A 1 41 ? -19.369 5.420 -6.124 1.00 0.00 165 VAL A CA 9
ATOM 15486 C C . VAL A 1 41 ? -18.871 6.570 -7.007 1.00 0.00 165 VAL A C 9
ATOM 15487 O O . VAL A 1 41 ? -19.615 7.088 -7.842 1.00 0.00 165 VAL A O 9
ATOM 15500 N N . ARG A 1 42 ? -17.612 6.968 -6.819 1.00 0.00 166 ARG A N 9
ATOM 15501 C CA . ARG A 1 42 ? -17.033 8.061 -7.607 1.00 0.00 166 ARG A CA 9
ATOM 15502 C C . ARG A 1 42 ? -15.504 8.079 -7.516 1.00 0.00 166 ARG A C 9
ATOM 15503 O O . ARG A 1 42 ? -14.923 7.571 -6.551 1.00 0.00 166 ARG A O 9
ATOM 15524 N N . PRO A 1 43 ? -14.831 8.670 -8.524 1.00 0.00 167 PRO A N 9
ATOM 15525 C CA . PRO A 1 43 ? -13.364 8.756 -8.552 1.00 0.00 167 PRO A CA 9
ATOM 15526 C C . PRO A 1 43 ? -12.799 9.575 -7.390 1.00 0.00 167 PRO A C 9
ATOM 15527 O O . PRO A 1 43 ? -13.500 10.392 -6.786 1.00 0.00 167 PRO A O 9
ATOM 15538 N N . CYS A 1 44 ? -11.524 9.352 -7.089 1.00 0.00 168 CYS A N 9
ATOM 15539 C CA . CYS A 1 44 ? -10.846 10.068 -6.005 1.00 0.00 168 CYS A CA 9
ATOM 15540 C C . CYS A 1 44 ? -10.246 11.381 -6.515 1.00 0.00 168 CYS A C 9
ATOM 15541 O O . CYS A 1 44 ? -10.166 11.604 -7.725 1.00 0.00 168 CYS A O 9
ATOM 15548 N N . PRO A 1 45 ? -9.822 12.283 -5.604 1.00 0.00 169 PRO A N 9
ATOM 15549 C CA . PRO A 1 45 ? -9.234 13.575 -5.994 1.00 0.00 169 PRO A CA 9
ATOM 15550 C C . PRO A 1 45 ? -7.834 13.419 -6.600 1.00 0.00 169 PRO A C 9
ATOM 15551 O O . PRO A 1 45 ? -7.054 12.571 -6.168 1.00 0.00 169 PRO A O 9
ATOM 15562 N N . ALA A 1 46 ? -7.532 14.238 -7.608 1.00 0.00 170 ALA A N 9
ATOM 15563 C CA . ALA A 1 46 ? -6.229 14.188 -8.283 1.00 0.00 170 ALA A CA 9
ATOM 15564 C C . ALA A 1 46 ? -5.087 14.664 -7.374 1.00 0.00 170 ALA A C 9
ATOM 15565 O O . ALA A 1 46 ? -3.967 14.155 -7.452 1.00 0.00 170 ALA A O 9
ATOM 15572 N N . PHE A 1 47 ? -5.373 15.638 -6.514 1.00 0.00 171 PHE A N 9
ATOM 15573 C CA . PHE A 1 47 ? -4.367 16.168 -5.595 1.00 0.00 171 PHE A CA 9
ATOM 15574 C C . PHE A 1 47 ? -4.958 16.349 -4.200 1.00 0.00 171 PHE A C 9
ATOM 15575 O O . PHE A 1 47 ? -6.061 16.875 -4.049 1.00 0.00 171 PHE A O 9
ATOM 15592 N N . PHE A 1 48 ? -4.219 15.913 -3.182 1.00 0.00 172 PHE A N 9
ATOM 15593 C CA . PHE A 1 48 ? -4.681 16.034 -1.800 1.00 0.00 172 PHE A CA 9
ATOM 15594 C C . PHE A 1 48 ? -4.216 17.361 -1.188 1.00 0.00 172 PHE A C 9
ATOM 15595 O O . PHE A 1 48 ? -3.921 18.311 -1.915 1.00 0.00 172 PHE A O 9
ATOM 15612 N N . TYR A 1 49 ? -4.152 17.430 0.145 1.00 0.00 173 TYR A N 9
ATOM 15613 C CA . TYR A 1 49 ? -3.717 18.651 0.832 1.00 0.00 173 TYR A CA 9
ATOM 15614 C C . TYR A 1 49 ? -2.406 19.174 0.235 1.00 0.00 173 TYR A C 9
ATOM 15615 O O . TYR A 1 49 ? -2.296 20.355 -0.098 1.00 0.00 173 TYR A O 9
ATOM 15633 N N . GLY A 1 50 ? -1.423 18.280 0.096 1.00 0.00 174 GLY A N 9
ATOM 15634 C CA . GLY A 1 50 ? -0.135 18.660 -0.469 1.00 0.00 174 GLY A CA 9
ATOM 15635 C C . GLY A 1 50 ? 0.571 17.503 -1.161 1.00 0.00 174 GLY A C 9
ATOM 15636 O O . GLY A 1 50 ? 1.797 17.424 -1.137 1.00 0.00 174 GLY A O 9
ATOM 15640 N N . VAL A 1 51 ? -0.203 16.605 -1.780 1.00 0.00 175 VAL A N 9
ATOM 15641 C CA . VAL A 1 51 ? 0.365 15.447 -2.475 1.00 0.00 175 VAL A CA 9
ATOM 15642 C C . VAL A 1 51 ? -0.508 14.996 -3.655 1.00 0.00 175 VAL A C 9
ATOM 15643 O O . VAL A 1 51 ? -1.738 15.135 -3.633 1.00 0.00 175 VAL A O 9
ATOM 15656 N N . ARG A 1 52 ? 0.145 14.447 -4.682 1.00 0.00 176 ARG A N 9
ATOM 15657 C CA . ARG A 1 52 ? -0.546 13.960 -5.880 1.00 0.00 176 ARG A CA 9
ATOM 15658 C C . ARG A 1 52 ? -1.285 12.648 -5.600 1.00 0.00 176 ARG A C 9
ATOM 15659 O O . ARG A 1 52 ? -0.744 11.747 -4.961 1.00 0.00 176 ARG A O 9
ATOM 15680 N N . TYR A 1 53 ? -2.517 12.544 -6.095 1.00 0.00 177 TYR A N 9
ATOM 15681 C CA . TYR A 1 53 ? -3.326 11.341 -5.912 1.00 0.00 177 TYR A CA 9
ATOM 15682 C C . TYR A 1 53 ? -3.819 10.816 -7.265 1.00 0.00 177 TYR A C 9
ATOM 15683 O O . TYR A 1 53 ? -4.611 11.473 -7.943 1.00 0.00 177 TYR A O 9
ATOM 15701 N N . ASN A 1 54 ? -3.334 9.641 -7.665 1.00 0.00 178 ASN A N 9
ATOM 15702 C CA . ASN A 1 54 ? -3.721 9.051 -8.950 1.00 0.00 178 ASN A CA 9
ATOM 15703 C C . ASN A 1 54 ? -5.226 8.769 -9.011 1.00 0.00 178 ASN A C 9
ATOM 15704 O O . ASN A 1 54 ? -5.690 7.695 -8.620 1.00 0.00 178 ASN A O 9
ATOM 15715 N N . THR A 1 55 ? -5.983 9.748 -9.505 1.00 0.00 179 THR A N 9
ATOM 15716 C CA . THR A 1 55 ? -7.438 9.619 -9.624 1.00 0.00 179 THR A CA 9
ATOM 15717 C C . THR A 1 55 ? -7.816 8.689 -10.780 1.00 0.00 179 THR A C 9
ATOM 15718 O O . THR A 1 55 ? -8.000 9.128 -11.916 1.00 0.00 179 THR A O 9
ATOM 15729 N N . THR A 1 56 ? -7.917 7.392 -10.482 1.00 0.00 180 THR A N 9
ATOM 15730 C CA . THR A 1 56 ? -8.265 6.390 -11.499 1.00 0.00 180 THR A CA 9
ATOM 15731 C C . THR A 1 56 ? -8.961 5.167 -10.879 1.00 0.00 180 THR A C 9
ATOM 15732 O O . THR A 1 56 ? -8.779 4.036 -11.341 1.00 0.00 180 THR A O 9
ATOM 15743 N N . ASN A 1 57 ? -9.761 5.397 -9.835 1.00 0.00 181 ASN A N 9
ATOM 15744 C CA . ASN A 1 57 ? -10.475 4.311 -9.160 1.00 0.00 181 ASN A CA 9
ATOM 15745 C C . ASN A 1 57 ? -11.902 4.719 -8.788 1.00 0.00 181 ASN A C 9
ATOM 15746 O O . ASN A 1 57 ? -12.183 5.898 -8.568 1.00 0.00 181 ASN A O 9
ATOM 15757 N N . ASN A 1 58 ? -12.796 3.734 -8.713 1.00 0.00 182 ASN A N 9
ATOM 15758 C CA . ASN A 1 58 ? -14.194 3.989 -8.363 1.00 0.00 182 ASN A CA 9
ATOM 15759 C C . ASN A 1 58 ? -14.431 3.816 -6.857 1.00 0.00 182 ASN A C 9
ATOM 15760 O O . ASN A 1 58 ? -14.742 2.722 -6.385 1.00 0.00 182 ASN A O 9
ATOM 15771 N N . GLY A 1 59 ? -14.293 4.911 -6.105 1.00 0.00 183 GLY A N 9
ATOM 15772 C CA . GLY A 1 59 ? -14.505 4.860 -4.662 1.00 0.00 183 GLY A CA 9
ATOM 15773 C C . GLY A 1 59 ? -15.979 4.849 -4.299 1.00 0.00 183 GLY A C 9
ATOM 15774 O O . GLY A 1 59 ? -16.714 5.776 -4.656 1.00 0.00 183 GLY A O 9
ATOM 15778 N N . TYR A 1 60 ? -16.420 3.799 -3.603 1.00 0.00 184 TYR A N 9
ATOM 15779 C CA . TYR A 1 60 ? -17.830 3.669 -3.211 1.00 0.00 184 TYR A CA 9
ATOM 15780 C C . TYR A 1 60 ? -18.024 3.738 -1.690 1.00 0.00 184 TYR A C 9
ATOM 15781 O O . TYR A 1 60 ? -17.064 3.639 -0.919 1.00 0.00 184 TYR A O 9
ATOM 15799 N N . ARG A 1 61 ? -19.283 3.922 -1.276 1.00 0.00 185 ARG A N 9
ATOM 15800 C CA . ARG A 1 61 ? -19.639 4.023 0.143 1.00 0.00 185 ARG A CA 9
ATOM 15801 C C . ARG A 1 61 ? -20.951 3.269 0.432 1.00 0.00 185 ARG A C 9
ATOM 15802 O O . ARG A 1 61 ? -21.261 2.274 -0.228 1.00 0.00 185 ARG A O 9
ATOM 15823 N N . GLU A 1 62 ? -21.718 3.758 1.414 1.00 0.00 186 GLU A N 9
ATOM 15824 C CA . GLU A 1 62 ? -23.000 3.161 1.789 1.00 0.00 186 GLU A CA 9
ATOM 15825 C C . GLU A 1 62 ? -23.746 4.072 2.764 1.00 0.00 186 GLU A C 9
ATOM 15826 O O . GLU A 1 62 ? -23.343 4.224 3.922 1.00 0.00 186 GLU A O 9
ATOM 15838 N N . CYS A 1 63 ? -24.831 4.683 2.289 1.00 0.00 187 CYS A N 9
ATOM 15839 C CA . CYS A 1 63 ? -25.634 5.581 3.123 1.00 0.00 187 CYS A CA 9
ATOM 15840 C C . CYS A 1 63 ? -26.429 4.781 4.156 1.00 0.00 187 CYS A C 9
ATOM 15841 O O . CYS A 1 63 ? -27.631 4.549 3.991 1.00 0.00 187 CYS A O 9
ATOM 15848 N N . LEU A 1 64 ? -25.730 4.351 5.210 1.00 0.00 188 LEU A N 9
ATOM 15849 C CA . LEU A 1 64 ? -26.322 3.556 6.291 1.00 0.00 188 LEU A CA 9
ATOM 15850 C C . LEU A 1 64 ? -27.711 4.063 6.689 1.00 0.00 188 LEU A C 9
ATOM 15851 O O . LEU A 1 64 ? -27.868 5.208 7.125 1.00 0.00 188 LEU A O 9
ATOM 15867 N N . ALA A 1 65 ? -28.717 3.197 6.548 1.00 0.00 189 ALA A N 9
ATOM 15868 C CA . ALA A 1 65 ? -30.092 3.546 6.902 1.00 0.00 189 ALA A CA 9
ATOM 15869 C C . ALA A 1 65 ? -30.246 3.725 8.417 1.00 0.00 189 ALA A C 9
ATOM 15870 O O . ALA A 1 65 ? -30.857 2.901 9.101 1.00 0.00 189 ALA A O 9
ATOM 15877 N N . ASN A 1 66 ? -29.672 4.809 8.934 1.00 0.00 190 ASN A N 9
ATOM 15878 C CA . ASN A 1 66 ? -29.725 5.112 10.365 1.00 0.00 190 ASN A CA 9
ATOM 15879 C C . ASN A 1 66 ? -29.587 6.616 10.617 1.00 0.00 190 ASN A C 9
ATOM 15880 O O . ASN A 1 66 ? -30.448 7.226 11.252 1.00 0.00 190 ASN A O 9
ATOM 15891 N N . GLY A 1 67 ? -28.499 7.205 10.115 1.00 0.00 191 GLY A N 9
ATOM 15892 C CA . GLY A 1 67 ? -28.266 8.632 10.296 1.00 0.00 191 GLY A CA 9
ATOM 15893 C C . GLY A 1 67 ? -26.807 9.019 10.134 1.00 0.00 191 GLY A C 9
ATOM 15894 O O . GLY A 1 67 ? -26.131 9.338 11.116 1.00 0.00 191 GLY A O 9
ATOM 15898 N N . SER A 1 68 ? -26.318 8.987 8.893 1.00 0.00 192 SER A N 9
ATOM 15899 C CA . SER A 1 68 ? -24.923 9.333 8.595 1.00 0.00 192 SER A CA 9
ATOM 15900 C C . SER A 1 68 ? -24.640 9.245 7.094 1.00 0.00 192 SER A C 9
ATOM 15901 O O . SER A 1 68 ? -25.087 8.309 6.427 1.00 0.00 192 SER A O 9
ATOM 15909 N N . TRP A 1 69 ? -23.887 10.212 6.565 1.00 0.00 193 TRP A N 9
ATOM 15910 C CA . TRP A 1 69 ? -23.550 10.215 5.142 1.00 0.00 193 TRP A CA 9
ATOM 15911 C C . TRP A 1 69 ? -22.395 9.255 4.858 1.00 0.00 193 TRP A C 9
ATOM 15912 O O . TRP A 1 69 ? -21.237 9.667 4.777 1.00 0.00 193 TRP A O 9
ATOM 15933 N N . ALA A 1 70 ? -22.736 7.972 4.703 1.00 0.00 194 ALA A N 9
ATOM 15934 C CA . ALA A 1 70 ? -21.759 6.913 4.419 1.00 0.00 194 ALA A CA 9
ATOM 15935 C C . ALA A 1 70 ? -20.970 6.493 5.666 1.00 0.00 194 ALA A C 9
ATOM 15936 O O . ALA A 1 70 ? -20.684 7.304 6.548 1.00 0.00 194 ALA A O 9
ATOM 15943 N N . ALA A 1 71 ? -20.621 5.206 5.723 1.00 0.00 195 ALA A N 9
ATOM 15944 C CA . ALA A 1 71 ? -19.861 4.651 6.845 1.00 0.00 195 ALA A CA 9
ATOM 15945 C C . ALA A 1 71 ? -18.636 3.878 6.346 1.00 0.00 195 ALA A C 9
ATOM 15946 O O . ALA A 1 71 ? -17.500 4.301 6.551 1.00 0.00 195 ALA A O 9
ATOM 15953 N N . ARG A 1 72 ? -18.880 2.753 5.672 1.00 0.00 196 ARG A N 9
ATOM 15954 C CA . ARG A 1 72 ? -17.798 1.936 5.124 1.00 0.00 196 ARG A CA 9
ATOM 15955 C C . ARG A 1 72 ? -17.448 2.411 3.711 1.00 0.00 196 ARG A C 9
ATOM 15956 O O . ARG A 1 72 ? -17.970 1.892 2.722 1.00 0.00 196 ARG A O 9
ATOM 15977 N N . VAL A 1 73 ? -16.574 3.408 3.625 1.00 0.00 197 VAL A N 9
ATOM 15978 C CA . VAL A 1 73 ? -16.161 3.966 2.335 1.00 0.00 197 VAL A CA 9
ATOM 15979 C C . VAL A 1 73 ? -14.930 3.250 1.774 1.00 0.00 197 VAL A C 9
ATOM 15980 O O . VAL A 1 73 ? -14.040 2.847 2.521 1.00 0.00 197 VAL A O 9
ATOM 15993 N N . ASN A 1 74 ? -14.879 3.106 0.451 1.00 0.00 198 ASN A N 9
ATOM 15994 C CA . ASN A 1 74 ? -13.747 2.456 -0.213 1.00 0.00 198 ASN A CA 9
ATOM 15995 C C . ASN A 1 74 ? -12.865 3.509 -0.890 1.00 0.00 198 ASN A C 9
ATOM 15996 O O . ASN A 1 74 ? -12.949 3.721 -2.101 1.00 0.00 198 ASN A O 9
ATOM 16007 N N . TYR A 1 75 ? -12.040 4.189 -0.091 1.00 0.00 199 TYR A N 9
ATOM 16008 C CA . TYR A 1 75 ? -11.164 5.246 -0.609 1.00 0.00 199 TYR A CA 9
ATOM 16009 C C . TYR A 1 75 ? -9.702 4.798 -0.775 1.00 0.00 199 TYR A C 9
ATOM 16010 O O . TYR A 1 75 ? -8.900 5.528 -1.356 1.00 0.00 199 TYR A O 9
ATOM 16028 N N . SER A 1 76 ? -9.348 3.610 -0.275 1.00 0.00 200 SER A N 9
ATOM 16029 C CA . SER A 1 76 ? -7.968 3.110 -0.395 1.00 0.00 200 SER A CA 9
ATOM 16030 C C . SER A 1 76 ? -7.582 2.842 -1.857 1.00 0.00 200 SER A C 9
ATOM 16031 O O . SER A 1 76 ? -6.399 2.866 -2.199 1.00 0.00 200 SER A O 9
ATOM 16039 N N . GLU A 1 77 ? -8.589 2.583 -2.706 1.00 0.00 201 GLU A N 9
ATOM 16040 C CA . GLU A 1 77 ? -8.385 2.298 -4.137 1.00 0.00 201 GLU A CA 9
ATOM 16041 C C . GLU A 1 77 ? -7.167 3.024 -4.727 1.00 0.00 201 GLU A C 9
ATOM 16042 O O . GLU A 1 77 ? -6.265 2.385 -5.271 1.00 0.00 201 GLU A O 9
ATOM 16054 N N . CYS A 1 78 ? -7.147 4.353 -4.618 1.00 0.00 202 CYS A N 9
ATOM 16055 C CA . CYS A 1 78 ? -6.034 5.153 -5.144 1.00 0.00 202 CYS A CA 9
ATOM 16056 C C . CYS A 1 78 ? -5.172 5.696 -4.004 1.00 0.00 202 CYS A C 9
ATOM 16057 O O . CYS A 1 78 ? -5.240 6.879 -3.661 1.00 0.00 202 CYS A O 9
ATOM 16064 N N . GLN A 1 79 ? -4.364 4.813 -3.414 1.00 0.00 203 GLN A N 9
ATOM 16065 C CA . GLN A 1 79 ? -3.484 5.182 -2.300 1.00 0.00 203 GLN A CA 9
ATOM 16066 C C . GLN A 1 79 ? -2.366 6.141 -2.741 1.00 0.00 203 GLN A C 9
ATOM 16067 O O . GLN A 1 79 ? -1.188 5.772 -2.783 1.00 0.00 203 GLN A O 9
ATOM 16081 N N . GLU A 1 80 ? -2.754 7.377 -3.060 1.00 0.00 204 GLU A N 9
ATOM 16082 C CA . GLU A 1 80 ? -1.810 8.412 -3.494 1.00 0.00 204 GLU A CA 9
ATOM 16083 C C . GLU A 1 80 ? -1.279 8.134 -4.907 1.00 0.00 204 GLU A C 9
ATOM 16084 O O . GLU A 1 80 ? -1.695 8.789 -5.866 1.00 0.00 204 GLU A O 9
ATOM 16096 N N . ILE A 1 81 ? -0.368 7.161 -5.029 1.00 0.00 205 ILE A N 9
ATOM 16097 C CA . ILE A 1 81 ? 0.228 6.788 -6.323 1.00 0.00 205 ILE A CA 9
ATOM 16098 C C . ILE A 1 81 ? 0.483 8.014 -7.216 1.00 0.00 205 ILE A C 9
ATOM 16099 O O . ILE A 1 81 ? 0.021 8.076 -8.361 1.00 0.00 205 ILE A O 9
ATOM 16115 N N . LEU A 1 82 ? 1.218 8.988 -6.680 1.00 0.00 206 LEU A N 9
ATOM 16116 C CA . LEU A 1 82 ? 1.539 10.216 -7.412 1.00 0.00 206 LEU A CA 9
ATOM 16117 C C . LEU A 1 82 ? 2.230 9.917 -8.749 1.00 0.00 206 LEU A C 9
ATOM 16118 O O . LEU A 1 82 ? 3.140 9.088 -8.827 1.00 0.00 206 LEU A O 9
ATOM 16134 N N . ASN A 1 83 ? 1.784 10.596 -9.803 1.00 0.00 207 ASN A N 9
ATOM 16135 C CA . ASN A 1 83 ? 2.348 10.399 -11.138 1.00 0.00 207 ASN A CA 9
ATOM 16136 C C . ASN A 1 83 ? 3.596 11.264 -11.362 1.00 0.00 207 ASN A C 9
ATOM 16137 O O . ASN A 1 83 ? 3.570 12.221 -12.139 1.00 0.00 207 ASN A O 9
ATOM 16148 N N . GLU A 1 84 ? 4.688 10.903 -10.679 1.00 0.00 208 GLU A N 9
ATOM 16149 C CA . GLU A 1 84 ? 5.966 11.621 -10.797 1.00 0.00 208 GLU A CA 9
ATOM 16150 C C . GLU A 1 84 ? 6.997 11.069 -9.810 1.00 0.00 208 GLU A C 9
ATOM 16151 O O . GLU A 1 84 ? 8.202 11.254 -9.982 1.00 0.00 208 GLU A O 9
ATOM 16163 N N . PRO B 2 1 ? 9.274 21.807 -26.800 1.00 0.00 304 PRO B N 9
ATOM 16164 C CA . PRO B 2 1 ? 10.713 22.005 -26.970 1.00 0.00 304 PRO B CA 9
ATOM 16165 C C . PRO B 2 1 ? 11.442 22.238 -25.645 1.00 0.00 304 PRO B C 9
ATOM 16166 O O . PRO B 2 1 ? 10.845 22.687 -24.665 1.00 0.00 304 PRO B O 9
ATOM 16177 N N . PRO B 2 2 ? 12.756 21.932 -25.597 1.00 0.00 305 PRO B N 9
ATOM 16178 C CA . PRO B 2 2 ? 13.569 22.109 -24.384 1.00 0.00 305 PRO B CA 9
ATOM 16179 C C . PRO B 2 2 ? 13.672 23.572 -23.945 1.00 0.00 305 PRO B C 9
ATOM 16180 O O . PRO B 2 2 ? 13.516 23.873 -22.766 1.00 0.00 305 PRO B O 9
ATOM 16191 N N . ILE B 2 3 ? 13.937 24.467 -24.909 1.00 0.00 306 ILE B N 9
ATOM 16192 C CA . ILE B 2 3 ? 14.072 25.915 -24.658 1.00 0.00 306 ILE B CA 9
ATOM 16193 C C . ILE B 2 3 ? 14.878 26.222 -23.386 1.00 0.00 306 ILE B C 9
ATOM 16194 O O . ILE B 2 3 ? 16.083 26.468 -23.461 1.00 0.00 306 ILE B O 9
ATOM 16210 N N . SER B 2 4 ? 14.221 26.206 -22.226 1.00 0.00 307 SER B N 9
ATOM 16211 C CA . SER B 2 4 ? 14.895 26.482 -20.956 1.00 0.00 307 SER B CA 9
ATOM 16212 C C . SER B 2 4 ? 14.057 26.012 -19.760 1.00 0.00 307 SER B C 9
ATOM 16213 O O . SER B 2 4 ? 13.240 25.097 -19.882 1.00 0.00 307 SER B O 9
ATOM 16221 N N . LEU B 2 5 ? 14.272 26.645 -18.602 1.00 0.00 308 LEU B N 9
ATOM 16222 C CA . LEU B 2 5 ? 13.551 26.310 -17.368 1.00 0.00 308 LEU B CA 9
ATOM 16223 C C . LEU B 2 5 ? 13.965 24.940 -16.826 1.00 0.00 308 LEU B C 9
ATOM 16224 O O . LEU B 2 5 ? 14.585 24.855 -15.768 1.00 0.00 308 LEU B O 9
ATOM 16240 N N . ASP B 2 6 ? 13.624 23.873 -17.549 1.00 0.00 309 ASP B N 9
ATOM 16241 C CA . ASP B 2 6 ? 13.965 22.513 -17.122 1.00 0.00 309 ASP B CA 9
ATOM 16242 C C . ASP B 2 6 ? 15.476 22.343 -16.935 1.00 0.00 309 ASP B C 9
ATOM 16243 O O . ASP B 2 6 ? 15.933 21.950 -15.858 1.00 0.00 309 ASP B O 9
ATOM 16252 N N . LEU B 2 7 ? 16.250 22.639 -17.982 1.00 0.00 310 LEU B N 9
ATOM 16253 C CA . LEU B 2 7 ? 17.710 22.515 -17.920 1.00 0.00 310 LEU B CA 9
ATOM 16254 C C . LEU B 2 7 ? 18.278 23.253 -16.705 1.00 0.00 310 LEU B C 9
ATOM 16255 O O . LEU B 2 7 ? 19.107 22.710 -15.974 1.00 0.00 310 LEU B O 9
ATOM 16271 N N . THR B 2 8 ? 17.819 24.487 -16.485 1.00 0.00 311 THR B N 9
ATOM 16272 C CA . THR B 2 8 ? 18.282 25.281 -15.342 1.00 0.00 311 THR B CA 9
ATOM 16273 C C . THR B 2 8 ? 17.693 24.756 -14.028 1.00 0.00 311 THR B C 9
ATOM 16274 O O . THR B 2 8 ? 18.271 24.963 -12.960 1.00 0.00 311 THR B O 9
ATOM 16285 N N . PHE B 2 9 ? 16.543 24.080 -14.112 1.00 0.00 312 PHE B N 9
ATOM 16286 C CA . PHE B 2 9 ? 15.880 23.526 -12.930 1.00 0.00 312 PHE B CA 9
ATOM 16287 C C . PHE B 2 9 ? 16.398 22.125 -12.590 1.00 0.00 312 PHE B C 9
ATOM 16288 O O . PHE B 2 9 ? 16.290 21.693 -11.448 1.00 0.00 312 PHE B O 9
ATOM 16305 N N . ASN B 2 10 ? 16.941 21.417 -13.585 1.00 0.00 313 ASN B N 9
ATOM 16306 C CA . ASN B 2 10 ? 17.464 20.055 -13.398 1.00 0.00 313 ASN B CA 9
ATOM 16307 C C . ASN B 2 10 ? 18.067 19.857 -12.002 1.00 0.00 313 ASN B C 9
ATOM 16308 O O . ASN B 2 10 ? 17.667 18.947 -11.278 1.00 0.00 313 ASN B O 9
ATOM 16319 N N . LEU B 2 11 ? 19.018 20.721 -11.634 1.00 0.00 314 LEU B N 9
ATOM 16320 C CA . LEU B 2 11 ? 19.676 20.651 -10.324 1.00 0.00 314 LEU B CA 9
ATOM 16321 C C . LEU B 2 11 ? 18.659 20.578 -9.179 1.00 0.00 314 LEU B C 9
ATOM 16322 O O . LEU B 2 11 ? 18.826 19.800 -8.238 1.00 0.00 314 LEU B O 9
ATOM 16338 N N . LEU B 2 12 ? 17.592 21.373 -9.271 1.00 0.00 315 LEU B N 9
ATOM 16339 C CA . LEU B 2 12 ? 16.546 21.367 -8.252 1.00 0.00 315 LEU B CA 9
ATOM 16340 C C . LEU B 2 12 ? 15.496 20.299 -8.573 1.00 0.00 315 LEU B C 9
ATOM 16341 O O . LEU B 2 12 ? 14.960 19.658 -7.669 1.00 0.00 315 LEU B O 9
ATOM 16357 N N . ARG B 2 13 ? 15.224 20.090 -9.865 1.00 0.00 316 ARG B N 9
ATOM 16358 C CA . ARG B 2 13 ? 14.261 19.075 -10.295 1.00 0.00 316 ARG B CA 9
ATOM 16359 C C . ARG B 2 13 ? 14.723 17.690 -9.847 1.00 0.00 316 ARG B C 9
ATOM 16360 O O . ARG B 2 13 ? 13.950 16.937 -9.247 1.00 0.00 316 ARG B O 9
ATOM 16381 N N . GLU B 2 14 ? 15.994 17.367 -10.115 1.00 0.00 317 GLU B N 9
ATOM 16382 C CA . GLU B 2 14 ? 16.557 16.079 -9.709 1.00 0.00 317 GLU B CA 9
ATOM 16383 C C . GLU B 2 14 ? 16.366 15.889 -8.204 1.00 0.00 317 GLU B C 9
ATOM 16384 O O . GLU B 2 14 ? 15.938 14.826 -7.751 1.00 0.00 317 GLU B O 9
ATOM 16396 N N . VAL B 2 15 ? 16.642 16.948 -7.438 1.00 0.00 318 VAL B N 9
ATOM 16397 C CA . VAL B 2 15 ? 16.460 16.918 -5.990 1.00 0.00 318 VAL B CA 9
ATOM 16398 C C . VAL B 2 15 ? 14.973 16.805 -5.664 1.00 0.00 318 VAL B C 9
ATOM 16399 O O . VAL B 2 15 ? 14.568 15.986 -4.836 1.00 0.00 318 VAL B O 9
ATOM 16412 N N . LEU B 2 16 ? 14.156 17.615 -6.347 1.00 0.00 319 LEU B N 9
ATOM 16413 C CA . LEU B 2 16 ? 12.707 17.587 -6.158 1.00 0.00 319 LEU B CA 9
ATOM 16414 C C . LEU B 2 16 ? 12.176 16.178 -6.407 1.00 0.00 319 LEU B C 9
ATOM 16415 O O . LEU B 2 16 ? 11.414 15.642 -5.599 1.00 0.00 319 LEU B O 9
ATOM 16431 N N . GLU B 2 17 ? 12.606 15.569 -7.517 1.00 0.00 320 GLU B N 9
ATOM 16432 C CA . GLU B 2 17 ? 12.198 14.204 -7.855 1.00 0.00 320 GLU B CA 9
ATOM 16433 C C . GLU B 2 17 ? 12.511 13.268 -6.683 1.00 0.00 320 GLU B C 9
ATOM 16434 O O . GLU B 2 17 ? 11.688 12.420 -6.309 1.00 0.00 320 GLU B O 9
ATOM 16446 N N . ILE B 2 18 ? 13.694 13.453 -6.088 1.00 0.00 321 ILE B N 9
ATOM 16447 C CA . ILE B 2 18 ? 14.108 12.659 -4.936 1.00 0.00 321 ILE B CA 9
ATOM 16448 C C . ILE B 2 18 ? 13.253 13.022 -3.721 1.00 0.00 321 ILE B C 9
ATOM 16449 O O . ILE B 2 18 ? 12.660 12.147 -3.090 1.00 0.00 321 ILE B O 9
ATOM 16465 N N . ALA B 2 19 ? 13.165 14.325 -3.420 1.00 0.00 322 ALA B N 9
ATOM 16466 C CA . ALA B 2 19 ? 12.352 14.809 -2.299 1.00 0.00 322 ALA B CA 9
ATOM 16467 C C . ALA B 2 19 ? 10.935 14.232 -2.369 1.00 0.00 322 ALA B C 9
ATOM 16468 O O . ALA B 2 19 ? 10.339 13.891 -1.349 1.00 0.00 322 ALA B O 9
ATOM 16475 N N . LYS B 2 20 ? 10.411 14.104 -3.589 1.00 0.00 323 LYS B N 9
ATOM 16476 C CA . LYS B 2 20 ? 9.078 13.540 -3.797 1.00 0.00 323 LYS B CA 9
ATOM 16477 C C . LYS B 2 20 ? 8.945 12.172 -3.102 1.00 0.00 323 LYS B C 9
ATOM 16478 O O . LYS B 2 20 ? 7.849 11.776 -2.700 1.00 0.00 323 LYS B O 9
ATOM 16497 N N . ALA B 2 21 ? 10.073 11.461 -2.955 1.00 0.00 324 ALA B N 9
ATOM 16498 C CA . ALA B 2 21 ? 10.088 10.149 -2.304 1.00 0.00 324 ALA B CA 9
ATOM 16499 C C . ALA B 2 21 ? 9.743 10.250 -0.814 1.00 0.00 324 ALA B C 9
ATOM 16500 O O . ALA B 2 21 ? 8.784 9.630 -0.355 1.00 0.00 324 ALA B O 9
ATOM 16507 N N . GLU B 2 22 ? 10.516 11.041 -0.058 1.00 0.00 325 GLU B N 9
ATOM 16508 C CA . GLU B 2 22 ? 10.257 11.210 1.379 1.00 0.00 325 GLU B CA 9
ATOM 16509 C C . GLU B 2 22 ? 8.789 11.570 1.626 1.00 0.00 325 GLU B C 9
ATOM 16510 O O . GLU B 2 22 ? 8.192 11.140 2.618 1.00 0.00 325 GLU B O 9
ATOM 16522 N N . GLN B 2 23 ? 8.202 12.332 0.695 1.00 0.00 326 GLN B N 9
ATOM 16523 C CA . GLN B 2 23 ? 6.794 12.721 0.785 1.00 0.00 326 GLN B CA 9
ATOM 16524 C C . GLN B 2 23 ? 5.902 11.482 0.940 1.00 0.00 326 GLN B C 9
ATOM 16525 O O . GLN B 2 23 ? 4.879 11.532 1.620 1.00 0.00 326 GLN B O 9
ATOM 16539 N N . GLU B 2 24 ? 6.308 10.369 0.322 1.00 0.00 327 GLU B N 9
ATOM 16540 C CA . GLU B 2 24 ? 5.556 9.115 0.405 1.00 0.00 327 GLU B CA 9
ATOM 16541 C C . GLU B 2 24 ? 5.400 8.664 1.862 1.00 0.00 327 GLU B C 9
ATOM 16542 O O . GLU B 2 24 ? 4.368 8.109 2.242 1.00 0.00 327 GLU B O 9
ATOM 16554 N N . ALA B 2 25 ? 6.428 8.915 2.676 1.00 0.00 328 ALA B N 9
ATOM 16555 C CA . ALA B 2 25 ? 6.404 8.542 4.091 1.00 0.00 328 ALA B CA 9
ATOM 16556 C C . ALA B 2 25 ? 5.864 9.677 4.974 1.00 0.00 328 ALA B C 9
ATOM 16557 O O . ALA B 2 25 ? 5.461 9.444 6.116 1.00 0.00 328 ALA B O 9
ATOM 16564 N N . GLU B 2 26 ? 5.864 10.903 4.443 1.00 0.00 329 GLU B N 9
ATOM 16565 C CA . GLU B 2 26 ? 5.380 12.065 5.183 1.00 0.00 329 GLU B CA 9
ATOM 16566 C C . GLU B 2 26 ? 4.031 12.559 4.636 1.00 0.00 329 GLU B C 9
ATOM 16567 O O . GLU B 2 26 ? 2.980 12.259 5.207 1.00 0.00 329 GLU B O 9
ATOM 16579 N N . GLU B 2 27 ? 4.062 13.315 3.533 1.00 0.00 330 GLU B N 9
ATOM 16580 C CA . GLU B 2 27 ? 2.841 13.854 2.921 1.00 0.00 330 GLU B CA 9
ATOM 16581 C C . GLU B 2 27 ? 1.884 12.747 2.479 1.00 0.00 330 GLU B C 9
ATOM 16582 O O . GLU B 2 27 ? 0.682 12.826 2.721 1.00 0.00 330 GLU B O 9
ATOM 16594 N N . ALA B 2 28 ? 2.417 11.713 1.835 1.00 0.00 331 ALA B N 9
ATOM 16595 C CA . ALA B 2 28 ? 1.591 10.604 1.375 1.00 0.00 331 ALA B CA 9
ATOM 16596 C C . ALA B 2 28 ? 1.114 9.754 2.551 1.00 0.00 331 ALA B C 9
ATOM 16597 O O . ALA B 2 28 ? -0.088 9.612 2.764 1.00 0.00 331 ALA B O 9
ATOM 16604 N N . ALA B 2 29 ? 2.060 9.194 3.308 1.00 0.00 332 ALA B N 9
ATOM 16605 C CA . ALA B 2 29 ? 1.743 8.351 4.464 1.00 0.00 332 ALA B CA 9
ATOM 16606 C C . ALA B 2 29 ? 0.669 8.973 5.363 1.00 0.00 332 ALA B C 9
ATOM 16607 O O . ALA B 2 29 ? -0.341 8.330 5.656 1.00 0.00 332 ALA B O 9
ATOM 16614 N N . LYS B 2 30 ? 0.881 10.219 5.798 1.00 0.00 333 LYS B N 9
ATOM 16615 C CA . LYS B 2 30 ? -0.088 10.901 6.663 1.00 0.00 333 LYS B CA 9
ATOM 16616 C C . LYS B 2 30 ? -1.502 10.826 6.076 1.00 0.00 333 LYS B C 9
ATOM 16617 O O . LYS B 2 30 ? -2.478 10.636 6.806 1.00 0.00 333 LYS B O 9
ATOM 16636 N N . ASN B 2 31 ? -1.602 10.955 4.752 1.00 0.00 334 ASN B N 9
ATOM 16637 C CA . ASN B 2 31 ? -2.886 10.885 4.061 1.00 0.00 334 ASN B CA 9
ATOM 16638 C C . ASN B 2 31 ? -3.242 9.435 3.727 1.00 0.00 334 ASN B C 9
ATOM 16639 O O . ASN B 2 31 ? -4.336 8.966 4.052 1.00 0.00 334 ASN B O 9
ATOM 16650 N N . ARG B 2 32 ? -2.302 8.721 3.102 1.00 0.00 335 ARG B N 9
ATOM 16651 C CA . ARG B 2 32 ? -2.506 7.315 2.748 1.00 0.00 335 ARG B CA 9
ATOM 16652 C C . ARG B 2 32 ? -2.961 6.515 3.969 1.00 0.00 335 ARG B C 9
ATOM 16653 O O . ARG B 2 32 ? -3.748 5.576 3.844 1.00 0.00 335 ARG B O 9
ATOM 16674 N N . LEU B 2 33 ? -2.469 6.904 5.149 1.00 0.00 336 LEU B N 9
ATOM 16675 C CA . LEU B 2 33 ? -2.836 6.241 6.396 1.00 0.00 336 LEU B CA 9
ATOM 16676 C C . LEU B 2 33 ? -4.226 6.690 6.856 1.00 0.00 336 LEU B C 9
ATOM 16677 O O . LEU B 2 33 ? -5.074 5.858 7.173 1.00 0.00 336 LEU B O 9
ATOM 16693 N N . LEU B 2 34 ? -4.460 8.010 6.877 1.00 0.00 337 LEU B N 9
ATOM 16694 C CA . LEU B 2 34 ? -5.762 8.550 7.288 1.00 0.00 337 LEU B CA 9
ATOM 16695 C C . LEU B 2 34 ? -6.873 8.049 6.362 1.00 0.00 337 LEU B C 9
ATOM 16696 O O . LEU B 2 34 ? -7.985 7.768 6.808 1.00 0.00 337 LEU B O 9
ATOM 16712 N N . LEU B 2 35 ? -6.555 7.923 5.071 1.00 0.00 338 LEU B N 9
ATOM 16713 C CA . LEU B 2 35 ? -7.512 7.438 4.072 1.00 0.00 338 LEU B CA 9
ATOM 16714 C C . LEU B 2 35 ? -8.218 6.156 4.543 1.00 0.00 338 LEU B C 9
ATOM 16715 O O . LEU B 2 35 ? -9.387 5.929 4.226 1.00 0.00 338 LEU B O 9
ATOM 16731 N N . GLU B 2 36 ? -7.489 5.320 5.289 1.00 0.00 339 GLU B N 9
ATOM 16732 C CA . GLU B 2 36 ? -8.021 4.050 5.799 1.00 0.00 339 GLU B CA 9
ATOM 16733 C C . GLU B 2 36 ? -9.215 4.241 6.745 1.00 0.00 339 GLU B C 9
ATOM 16734 O O . GLU B 2 36 ? -10.131 3.417 6.760 1.00 0.00 339 GLU B O 9
ATOM 16746 N N . GLU B 2 37 ? -9.204 5.318 7.534 1.00 0.00 340 GLU B N 9
ATOM 16747 C CA . GLU B 2 37 ? -10.294 5.590 8.479 1.00 0.00 340 GLU B CA 9
ATOM 16748 C C . GLU B 2 37 ? -11.661 5.604 7.782 1.00 0.00 340 GLU B C 9
ATOM 16749 O O . GLU B 2 37 ? -12.683 5.307 8.401 1.00 0.00 340 GLU B O 9
ATOM 16761 N N . ALA B 2 38 ? -11.674 5.944 6.488 1.00 0.00 341 ALA B N 9
ATOM 16762 C CA . ALA B 2 38 ? -12.915 5.986 5.716 1.00 0.00 341 ALA B CA 9
ATOM 16763 C C . ALA B 2 38 ? -13.600 4.618 5.688 1.00 0.00 341 ALA B C 9
ATOM 16764 O O . ALA B 2 38 ? -14.732 4.487 5.214 1.00 0.00 341 ALA B O 9
ATOM 16771 N N . LEU A 1 1 ? -17.558 27.685 2.326 1.00 0.00 125 LEU A N 10
ATOM 16772 C CA . LEU A 1 1 ? -18.000 27.618 0.901 1.00 0.00 125 LEU A CA 10
ATOM 16773 C C . LEU A 1 1 ? -18.567 26.236 0.563 1.00 0.00 125 LEU A C 10
ATOM 16774 O O . LEU A 1 1 ? -19.783 26.080 0.445 1.00 0.00 125 LEU A O 10
ATOM 16792 N N . GLN A 1 2 ? -17.692 25.229 0.433 1.00 0.00 126 GLN A N 10
ATOM 16793 C CA . GLN A 1 2 ? -18.141 23.864 0.138 1.00 0.00 126 GLN A CA 10
ATOM 16794 C C . GLN A 1 2 ? -19.216 23.451 1.144 1.00 0.00 126 GLN A C 10
ATOM 16795 O O . GLN A 1 2 ? -20.222 22.838 0.782 1.00 0.00 126 GLN A O 10
ATOM 16809 N N . ASP A 1 3 ? -18.990 23.822 2.404 1.00 0.00 127 ASP A N 10
ATOM 16810 C CA . ASP A 1 3 ? -19.918 23.541 3.498 1.00 0.00 127 ASP A CA 10
ATOM 16811 C C . ASP A 1 3 ? -21.347 23.972 3.133 1.00 0.00 127 ASP A C 10
ATOM 16812 O O . ASP A 1 3 ? -22.196 23.132 2.819 1.00 0.00 127 ASP A O 10
ATOM 16821 N N . GLN A 1 4 ? -21.601 25.284 3.163 1.00 0.00 128 GLN A N 10
ATOM 16822 C CA . GLN A 1 4 ? -22.918 25.829 2.828 1.00 0.00 128 GLN A CA 10
ATOM 16823 C C . GLN A 1 4 ? -23.373 25.370 1.440 1.00 0.00 128 GLN A C 10
ATOM 16824 O O . GLN A 1 4 ? -24.558 25.106 1.226 1.00 0.00 128 GLN A O 10
ATOM 16838 N N . HIS A 1 5 ? -22.425 25.261 0.503 1.00 0.00 129 HIS A N 10
ATOM 16839 C CA . HIS A 1 5 ? -22.731 24.817 -0.857 1.00 0.00 129 HIS A CA 10
ATOM 16840 C C . HIS A 1 5 ? -23.276 23.387 -0.843 1.00 0.00 129 HIS A C 10
ATOM 16841 O O . HIS A 1 5 ? -24.259 23.080 -1.520 1.00 0.00 129 HIS A O 10
ATOM 16856 N N . CYS A 1 6 ? -22.634 22.522 -0.057 1.00 0.00 130 CYS A N 10
ATOM 16857 C CA . CYS A 1 6 ? -23.055 21.125 0.062 1.00 0.00 130 CYS A CA 10
ATOM 16858 C C . CYS A 1 6 ? -24.239 20.986 1.018 1.00 0.00 130 CYS A C 10
ATOM 16859 O O . CYS A 1 6 ? -25.152 20.204 0.763 1.00 0.00 130 CYS A O 10
ATOM 16866 N N . GLU A 1 7 ? -24.221 21.752 2.114 1.00 0.00 131 GLU A N 10
ATOM 16867 C CA . GLU A 1 7 ? -25.304 21.715 3.100 1.00 0.00 131 GLU A CA 10
ATOM 16868 C C . GLU A 1 7 ? -26.618 22.205 2.485 1.00 0.00 131 GLU A C 10
ATOM 16869 O O . GLU A 1 7 ? -27.693 21.684 2.799 1.00 0.00 131 GLU A O 10
ATOM 16881 N N . SER A 1 8 ? -26.523 23.200 1.598 1.00 0.00 132 SER A N 10
ATOM 16882 C CA . SER A 1 8 ? -27.700 23.748 0.924 1.00 0.00 132 SER A CA 10
ATOM 16883 C C . SER A 1 8 ? -28.414 22.670 0.104 1.00 0.00 132 SER A C 10
ATOM 16884 O O . SER A 1 8 ? -27.991 21.509 0.074 1.00 0.00 132 SER A O 10
ATOM 16892 N N . LEU A 1 9 ? -29.503 23.058 -0.560 1.00 0.00 133 LEU A N 10
ATOM 16893 C CA . LEU A 1 9 ? -30.288 22.131 -1.383 1.00 0.00 133 LEU A CA 10
ATOM 16894 C C . LEU A 1 9 ? -30.990 21.080 -0.515 1.00 0.00 133 LEU A C 10
ATOM 16895 O O . LEU A 1 9 ? -32.218 20.995 -0.515 1.00 0.00 133 LEU A O 10
ATOM 16911 N N . SER A 1 10 ? -30.206 20.296 0.235 1.00 0.00 134 SER A N 10
ATOM 16912 C CA . SER A 1 10 ? -30.752 19.258 1.120 1.00 0.00 134 SER A CA 10
ATOM 16913 C C . SER A 1 10 ? -31.883 19.811 1.992 1.00 0.00 134 SER A C 10
ATOM 16914 O O . SER A 1 10 ? -32.916 19.157 2.172 1.00 0.00 134 SER A O 10
ATOM 16922 N N . LEU A 1 11 ? -31.684 21.021 2.522 1.00 0.00 135 LEU A N 10
ATOM 16923 C CA . LEU A 1 11 ? -32.688 21.674 3.369 1.00 0.00 135 LEU A CA 10
ATOM 16924 C C . LEU A 1 11 ? -34.044 21.757 2.659 1.00 0.00 135 LEU A C 10
ATOM 16925 O O . LEU A 1 11 ? -35.092 21.570 3.282 1.00 0.00 135 LEU A O 10
ATOM 16941 N N . ALA A 1 12 ? -34.017 22.014 1.350 1.00 0.00 136 ALA A N 10
ATOM 16942 C CA . ALA A 1 12 ? -35.238 22.095 0.555 1.00 0.00 136 ALA A CA 10
ATOM 16943 C C . ALA A 1 12 ? -35.627 20.709 0.036 1.00 0.00 136 ALA A C 10
ATOM 16944 O O . ALA A 1 12 ? -35.547 20.428 -1.162 1.00 0.00 136 ALA A O 10
ATOM 16951 N N . SER A 1 13 ? -36.029 19.838 0.959 1.00 0.00 137 SER A N 10
ATOM 16952 C CA . SER A 1 13 ? -36.413 18.468 0.613 1.00 0.00 137 SER A CA 10
ATOM 16953 C C . SER A 1 13 ? -37.687 18.042 1.342 1.00 0.00 137 SER A C 10
ATOM 16954 O O . SER A 1 13 ? -38.695 17.730 0.709 1.00 0.00 137 SER A O 10
ATOM 16962 N N . ASN A 1 14 ? -37.628 18.024 2.678 1.00 0.00 138 ASN A N 10
ATOM 16963 C CA . ASN A 1 14 ? -38.770 17.630 3.512 1.00 0.00 138 ASN A CA 10
ATOM 16964 C C . ASN A 1 14 ? -39.044 16.124 3.407 1.00 0.00 138 ASN A C 10
ATOM 16965 O O . ASN A 1 14 ? -40.194 15.691 3.302 1.00 0.00 138 ASN A O 10
ATOM 16976 N N . ILE A 1 15 ? -37.974 15.331 3.446 1.00 0.00 139 ILE A N 10
ATOM 16977 C CA . ILE A 1 15 ? -38.085 13.873 3.365 1.00 0.00 139 ILE A CA 10
ATOM 16978 C C . ILE A 1 15 ? -38.716 13.293 4.637 1.00 0.00 139 ILE A C 10
ATOM 16979 O O . ILE A 1 15 ? -38.490 13.795 5.740 1.00 0.00 139 ILE A O 10
ATOM 16995 N N . SER A 1 16 ? -39.512 12.235 4.474 1.00 0.00 140 SER A N 10
ATOM 16996 C CA . SER A 1 16 ? -40.188 11.588 5.605 1.00 0.00 140 SER A CA 10
ATOM 16997 C C . SER A 1 16 ? -39.200 10.879 6.542 1.00 0.00 140 SER A C 10
ATOM 16998 O O . SER A 1 16 ? -39.259 9.658 6.709 1.00 0.00 140 SER A O 10
ATOM 17006 N N . GLY A 1 17 ? -38.306 11.656 7.161 1.00 0.00 141 GLY A N 10
ATOM 17007 C CA . GLY A 1 17 ? -37.324 11.100 8.087 1.00 0.00 141 GLY A CA 10
ATOM 17008 C C . GLY A 1 17 ? -36.474 9.995 7.482 1.00 0.00 141 GLY A C 10
ATOM 17009 O O . GLY A 1 17 ? -36.383 8.905 8.044 1.00 0.00 141 GLY A O 10
ATOM 17013 N N . LEU A 1 18 ? -35.848 10.280 6.342 1.00 0.00 142 LEU A N 10
ATOM 17014 C CA . LEU A 1 18 ? -34.996 9.304 5.661 1.00 0.00 142 LEU A CA 10
ATOM 17015 C C . LEU A 1 18 ? -33.913 9.999 4.828 1.00 0.00 142 LEU A C 10
ATOM 17016 O O . LEU A 1 18 ? -33.842 11.227 4.800 1.00 0.00 142 LEU A O 10
ATOM 17032 N N . GLN A 1 19 ? -33.073 9.197 4.159 1.00 0.00 143 GLN A N 10
ATOM 17033 C CA . GLN A 1 19 ? -31.979 9.709 3.320 1.00 0.00 143 GLN A CA 10
ATOM 17034 C C . GLN A 1 19 ? -30.833 10.269 4.169 1.00 0.00 143 GLN A C 10
ATOM 17035 O O . GLN A 1 19 ? -31.013 10.602 5.341 1.00 0.00 143 GLN A O 10
ATOM 17049 N N . CYS A 1 20 ? -29.656 10.391 3.559 1.00 0.00 144 CYS A N 10
ATOM 17050 C CA . CYS A 1 20 ? -28.492 10.934 4.254 1.00 0.00 144 CYS A CA 10
ATOM 17051 C C . CYS A 1 20 ? -28.250 12.380 3.829 1.00 0.00 144 CYS A C 10
ATOM 17052 O O . CYS A 1 20 ? -28.181 12.685 2.636 1.00 0.00 144 CYS A O 10
ATOM 17059 N N . ASN A 1 21 ? -28.134 13.268 4.814 1.00 0.00 145 ASN A N 10
ATOM 17060 C CA . ASN A 1 21 ? -27.910 14.691 4.548 1.00 0.00 145 ASN A CA 10
ATOM 17061 C C . ASN A 1 21 ? -26.485 14.947 4.058 1.00 0.00 145 ASN A C 10
ATOM 17062 O O . ASN A 1 21 ? -25.564 14.187 4.370 1.00 0.00 145 ASN A O 10
ATOM 17073 N N . ALA A 1 22 ? -26.314 16.024 3.289 1.00 0.00 146 ALA A N 10
ATOM 17074 C CA . ALA A 1 22 ? -25.002 16.384 2.754 1.00 0.00 146 ALA A CA 10
ATOM 17075 C C . ALA A 1 22 ? -24.048 16.831 3.865 1.00 0.00 146 ALA A C 10
ATOM 17076 O O . ALA A 1 22 ? -24.463 17.469 4.834 1.00 0.00 146 ALA A O 10
ATOM 17083 N N . SER A 1 23 ? -22.766 16.492 3.719 1.00 0.00 147 SER A N 10
ATOM 17084 C CA . SER A 1 23 ? -21.756 16.859 4.719 1.00 0.00 147 SER A CA 10
ATOM 17085 C C . SER A 1 23 ? -20.337 16.819 4.143 1.00 0.00 147 SER A C 10
ATOM 17086 O O . SER A 1 23 ? -20.060 16.095 3.182 1.00 0.00 147 SER A O 10
ATOM 17094 N N . VAL A 1 24 ? -19.437 17.586 4.753 1.00 0.00 148 VAL A N 10
ATOM 17095 C CA . VAL A 1 24 ? -18.037 17.636 4.327 1.00 0.00 148 VAL A CA 10
ATOM 17096 C C . VAL A 1 24 ? -17.125 17.057 5.414 1.00 0.00 148 VAL A C 10
ATOM 17097 O O . VAL A 1 24 ? -16.611 17.776 6.273 1.00 0.00 148 VAL A O 10
ATOM 17110 N N . ASP A 1 25 ? -16.948 15.737 5.380 1.00 0.00 149 ASP A N 10
ATOM 17111 C CA . ASP A 1 25 ? -16.126 15.044 6.372 1.00 0.00 149 ASP A CA 10
ATOM 17112 C C . ASP A 1 25 ? -14.884 14.390 5.747 1.00 0.00 149 ASP A C 10
ATOM 17113 O O . ASP A 1 25 ? -14.730 14.353 4.524 1.00 0.00 149 ASP A O 10
ATOM 17122 N N . LEU A 1 26 ? -14.004 13.876 6.614 1.00 0.00 150 LEU A N 10
ATOM 17123 C CA . LEU A 1 26 ? -12.763 13.209 6.196 1.00 0.00 150 LEU A CA 10
ATOM 17124 C C . LEU A 1 26 ? -11.753 14.197 5.599 1.00 0.00 150 LEU A C 10
ATOM 17125 O O . LEU A 1 26 ? -10.743 14.520 6.229 1.00 0.00 150 LEU A O 10
ATOM 17141 N N . ILE A 1 27 ? -12.030 14.667 4.385 1.00 0.00 151 ILE A N 10
ATOM 17142 C CA . ILE A 1 27 ? -11.149 15.616 3.698 1.00 0.00 151 ILE A CA 10
ATOM 17143 C C . ILE A 1 27 ? -11.973 16.653 2.933 1.00 0.00 151 ILE A C 10
ATOM 17144 O O . ILE A 1 27 ? -13.203 16.663 3.030 1.00 0.00 151 ILE A O 10
ATOM 17160 N N . GLY A 1 28 ? -11.307 17.525 2.169 1.00 0.00 152 GLY A N 10
ATOM 17161 C CA . GLY A 1 28 ? -12.024 18.548 1.402 1.00 0.00 152 GLY A CA 10
ATOM 17162 C C . GLY A 1 28 ? -12.886 17.970 0.283 1.00 0.00 152 GLY A C 10
ATOM 17163 O O . GLY A 1 28 ? -12.790 18.404 -0.866 1.00 0.00 152 GLY A O 10
ATOM 17167 N N . THR A 1 29 ? -13.732 17.000 0.625 1.00 0.00 153 THR A N 10
ATOM 17168 C CA . THR A 1 29 ? -14.618 16.352 -0.341 1.00 0.00 153 THR A CA 10
ATOM 17169 C C . THR A 1 29 ? -16.002 16.147 0.264 1.00 0.00 153 THR A C 10
ATOM 17170 O O . THR A 1 29 ? -16.319 15.065 0.762 1.00 0.00 153 THR A O 10
ATOM 17181 N N . CYS A 1 30 ? -16.820 17.194 0.236 1.00 0.00 154 CYS A N 10
ATOM 17182 C CA . CYS A 1 30 ? -18.169 17.127 0.799 1.00 0.00 154 CYS A CA 10
ATOM 17183 C C . CYS A 1 30 ? -19.047 16.120 0.058 1.00 0.00 154 CYS A C 10
ATOM 17184 O O . CYS A 1 30 ? -18.929 15.945 -1.160 1.00 0.00 154 CYS A O 10
ATOM 17191 N N . TRP A 1 31 ? -19.932 15.470 0.804 1.00 0.00 155 TRP A N 10
ATOM 17192 C CA . TRP A 1 31 ? -20.850 14.488 0.242 1.00 0.00 155 TRP A CA 10
ATOM 17193 C C . TRP A 1 31 ? -22.261 15.071 0.168 1.00 0.00 155 TRP A C 10
ATOM 17194 O O . TRP A 1 31 ? -22.792 15.549 1.173 1.00 0.00 155 TRP A O 10
ATOM 17215 N N . PRO A 1 32 ? -22.888 15.044 -1.022 1.00 0.00 156 PRO A N 10
ATOM 17216 C CA . PRO A 1 32 ? -24.241 15.571 -1.210 1.00 0.00 156 PRO A CA 10
ATOM 17217 C C . PRO A 1 32 ? -25.310 14.650 -0.617 1.00 0.00 156 PRO A C 10
ATOM 17218 O O . PRO A 1 32 ? -24.993 13.642 0.020 1.00 0.00 156 PRO A O 10
ATOM 17229 N N . ARG A 1 33 ? -26.577 15.002 -0.835 1.00 0.00 157 ARG A N 10
ATOM 17230 C CA . ARG A 1 33 ? -27.700 14.207 -0.331 1.00 0.00 157 ARG A CA 10
ATOM 17231 C C . ARG A 1 33 ? -27.733 12.816 -0.977 1.00 0.00 157 ARG A C 10
ATOM 17232 O O . ARG A 1 33 ? -27.051 12.562 -1.976 1.00 0.00 157 ARG A O 10
ATOM 17253 N N . SER A 1 34 ? -28.525 11.912 -0.402 1.00 0.00 158 SER A N 10
ATOM 17254 C CA . SER A 1 34 ? -28.640 10.548 -0.929 1.00 0.00 158 SER A CA 10
ATOM 17255 C C . SER A 1 34 ? -29.667 9.728 -0.145 1.00 0.00 158 SER A C 10
ATOM 17256 O O . SER A 1 34 ? -29.741 9.819 1.083 1.00 0.00 158 SER A O 10
ATOM 17264 N N . PRO A 1 35 ? -30.479 8.911 -0.843 1.00 0.00 159 PRO A N 10
ATOM 17265 C CA . PRO A 1 35 ? -31.500 8.068 -0.202 1.00 0.00 159 PRO A CA 10
ATOM 17266 C C . PRO A 1 35 ? -30.885 7.016 0.726 1.00 0.00 159 PRO A C 10
ATOM 17267 O O . PRO A 1 35 ? -29.710 6.663 0.594 1.00 0.00 159 PRO A O 10
ATOM 17278 N N . ALA A 1 36 ? -31.688 6.514 1.661 1.00 0.00 160 ALA A N 10
ATOM 17279 C CA . ALA A 1 36 ? -31.223 5.499 2.606 1.00 0.00 160 ALA A CA 10
ATOM 17280 C C . ALA A 1 36 ? -31.164 4.117 1.949 1.00 0.00 160 ALA A C 10
ATOM 17281 O O . ALA A 1 36 ? -32.064 3.743 1.196 1.00 0.00 160 ALA A O 10
ATOM 17288 N N . GLY A 1 37 ? -30.101 3.367 2.242 1.00 0.00 161 GLY A N 10
ATOM 17289 C CA . GLY A 1 37 ? -29.939 2.035 1.674 1.00 0.00 161 GLY A CA 10
ATOM 17290 C C . GLY A 1 37 ? -29.395 2.068 0.260 1.00 0.00 161 GLY A C 10
ATOM 17291 O O . GLY A 1 37 ? -30.083 1.677 -0.681 1.00 0.00 161 GLY A O 10
ATOM 17295 N N . GLN A 1 38 ? -28.160 2.542 0.105 1.00 0.00 162 GLN A N 10
ATOM 17296 C CA . GLN A 1 38 ? -27.535 2.628 -1.216 1.00 0.00 162 GLN A CA 10
ATOM 17297 C C . GLN A 1 38 ? -26.016 2.774 -1.113 1.00 0.00 162 GLN A C 10
ATOM 17298 O O . GLN A 1 38 ? -25.500 3.442 -0.209 1.00 0.00 162 GLN A O 10
ATOM 17312 N N . LEU A 1 39 ? -25.305 2.160 -2.055 1.00 0.00 163 LEU A N 10
ATOM 17313 C CA . LEU A 1 39 ? -23.846 2.229 -2.080 1.00 0.00 163 LEU A CA 10
ATOM 17314 C C . LEU A 1 39 ? -23.373 3.608 -2.547 1.00 0.00 163 LEU A C 10
ATOM 17315 O O . LEU A 1 39 ? -23.029 3.802 -3.715 1.00 0.00 163 LEU A O 10
ATOM 17331 N N . VAL A 1 40 ? -23.361 4.564 -1.618 1.00 0.00 164 VAL A N 10
ATOM 17332 C CA . VAL A 1 40 ? -22.924 5.925 -1.920 1.00 0.00 164 VAL A CA 10
ATOM 17333 C C . VAL A 1 40 ? -21.434 5.933 -2.252 1.00 0.00 164 VAL A C 10
ATOM 17334 O O . VAL A 1 40 ? -20.588 5.815 -1.362 1.00 0.00 164 VAL A O 10
ATOM 17347 N N . VAL A 1 41 ? -21.125 6.045 -3.542 1.00 0.00 165 VAL A N 10
ATOM 17348 C CA . VAL A 1 41 ? -19.741 6.044 -4.012 1.00 0.00 165 VAL A CA 10
ATOM 17349 C C . VAL A 1 41 ? -19.319 7.429 -4.509 1.00 0.00 165 VAL A C 10
ATOM 17350 O O . VAL A 1 41 ? -20.111 8.151 -5.119 1.00 0.00 165 VAL A O 10
ATOM 17363 N N . ARG A 1 42 ? -18.067 7.798 -4.237 1.00 0.00 166 ARG A N 10
ATOM 17364 C CA . ARG A 1 42 ? -17.547 9.102 -4.650 1.00 0.00 166 ARG A CA 10
ATOM 17365 C C . ARG A 1 42 ? -16.016 9.105 -4.735 1.00 0.00 166 ARG A C 10
ATOM 17366 O O . ARG A 1 42 ? -15.335 8.856 -3.737 1.00 0.00 166 ARG A O 10
ATOM 17387 N N . PRO A 1 43 ? -15.454 9.403 -5.925 1.00 0.00 167 PRO A N 10
ATOM 17388 C CA . PRO A 1 43 ? -13.996 9.449 -6.128 1.00 0.00 167 PRO A CA 10
ATOM 17389 C C . PRO A 1 43 ? -13.326 10.595 -5.375 1.00 0.00 167 PRO A C 10
ATOM 17390 O O . PRO A 1 43 ? -13.955 11.614 -5.084 1.00 0.00 167 PRO A O 10
ATOM 17401 N N . CYS A 1 44 ? -12.041 10.417 -5.065 1.00 0.00 168 CYS A N 10
ATOM 17402 C CA . CYS A 1 44 ? -11.273 11.437 -4.346 1.00 0.00 168 CYS A CA 10
ATOM 17403 C C . CYS A 1 44 ? -11.106 12.693 -5.203 1.00 0.00 168 CYS A C 10
ATOM 17404 O O . CYS A 1 44 ? -11.063 12.610 -6.434 1.00 0.00 168 CYS A O 10
ATOM 17411 N N . PRO A 1 45 ? -11.007 13.875 -4.565 1.00 0.00 169 PRO A N 10
ATOM 17412 C CA . PRO A 1 45 ? -10.847 15.151 -5.279 1.00 0.00 169 PRO A CA 10
ATOM 17413 C C . PRO A 1 45 ? -9.477 15.294 -5.941 1.00 0.00 169 PRO A C 10
ATOM 17414 O O . PRO A 1 45 ? -8.590 14.457 -5.755 1.00 0.00 169 PRO A O 10
ATOM 17425 N N . ALA A 1 46 ? -9.308 16.365 -6.708 1.00 0.00 170 ALA A N 10
ATOM 17426 C CA . ALA A 1 46 ? -8.046 16.626 -7.392 1.00 0.00 170 ALA A CA 10
ATOM 17427 C C . ALA A 1 46 ? -7.091 17.430 -6.508 1.00 0.00 170 ALA A C 10
ATOM 17428 O O . ALA A 1 46 ? -7.525 18.267 -5.711 1.00 0.00 170 ALA A O 10
ATOM 17435 N N . PHE A 1 47 ? -5.791 17.171 -6.667 1.00 0.00 171 PHE A N 10
ATOM 17436 C CA . PHE A 1 47 ? -4.750 17.866 -5.903 1.00 0.00 171 PHE A CA 10
ATOM 17437 C C . PHE A 1 47 ? -4.890 17.611 -4.398 1.00 0.00 171 PHE A C 10
ATOM 17438 O O . PHE A 1 47 ? -5.367 18.469 -3.653 1.00 0.00 171 PHE A O 10
ATOM 17455 N N . PHE A 1 48 ? -4.460 16.431 -3.957 1.00 0.00 172 PHE A N 10
ATOM 17456 C CA . PHE A 1 48 ? -4.530 16.073 -2.540 1.00 0.00 172 PHE A CA 10
ATOM 17457 C C . PHE A 1 48 ? -3.502 16.870 -1.725 1.00 0.00 172 PHE A C 10
ATOM 17458 O O . PHE A 1 48 ? -2.597 17.495 -2.282 1.00 0.00 172 PHE A O 10
ATOM 17475 N N . TYR A 1 49 ? -3.661 16.848 -0.401 1.00 0.00 173 TYR A N 10
ATOM 17476 C CA . TYR A 1 49 ? -2.766 17.571 0.511 1.00 0.00 173 TYR A CA 10
ATOM 17477 C C . TYR A 1 49 ? -1.293 17.246 0.241 1.00 0.00 173 TYR A C 10
ATOM 17478 O O . TYR A 1 49 ? -0.828 16.138 0.525 1.00 0.00 173 TYR A O 10
ATOM 17496 N N . GLY A 1 50 ? -0.563 18.221 -0.309 1.00 0.00 174 GLY A N 10
ATOM 17497 C CA . GLY A 1 50 ? 0.851 18.026 -0.611 1.00 0.00 174 GLY A CA 10
ATOM 17498 C C . GLY A 1 50 ? 1.074 17.164 -1.841 1.00 0.00 174 GLY A C 10
ATOM 17499 O O . GLY A 1 50 ? 1.619 17.629 -2.846 1.00 0.00 174 GLY A O 10
ATOM 17503 N N . VAL A 1 51 ? 0.648 15.906 -1.761 1.00 0.00 175 VAL A N 10
ATOM 17504 C CA . VAL A 1 51 ? 0.792 14.966 -2.871 1.00 0.00 175 VAL A CA 10
ATOM 17505 C C . VAL A 1 51 ? -0.413 15.040 -3.816 1.00 0.00 175 VAL A C 10
ATOM 17506 O O . VAL A 1 51 ? -1.550 14.798 -3.411 1.00 0.00 175 VAL A O 10
ATOM 17519 N N . ARG A 1 52 ? -0.146 15.392 -5.075 1.00 0.00 176 ARG A N 10
ATOM 17520 C CA . ARG A 1 52 ? -1.186 15.524 -6.104 1.00 0.00 176 ARG A CA 10
ATOM 17521 C C . ARG A 1 52 ? -2.267 14.438 -5.984 1.00 0.00 176 ARG A C 10
ATOM 17522 O O . ARG A 1 52 ? -3.451 14.755 -5.834 1.00 0.00 176 ARG A O 10
ATOM 17543 N N . TYR A 1 53 ? -1.851 13.169 -6.069 1.00 0.00 177 TYR A N 10
ATOM 17544 C CA . TYR A 1 53 ? -2.773 12.029 -5.994 1.00 0.00 177 TYR A CA 10
ATOM 17545 C C . TYR A 1 53 ? -3.662 11.980 -7.240 1.00 0.00 177 TYR A C 10
ATOM 17546 O O . TYR A 1 53 ? -4.602 12.765 -7.386 1.00 0.00 177 TYR A O 10
ATOM 17564 N N . ASN A 1 54 ? -3.348 11.059 -8.146 1.00 0.00 178 ASN A N 10
ATOM 17565 C CA . ASN A 1 54 ? -4.101 10.918 -9.389 1.00 0.00 178 ASN A CA 10
ATOM 17566 C C . ASN A 1 54 ? -5.452 10.235 -9.162 1.00 0.00 178 ASN A C 10
ATOM 17567 O O . ASN A 1 54 ? -5.565 9.012 -9.269 1.00 0.00 178 ASN A O 10
ATOM 17578 N N . THR A 1 55 ? -6.478 11.037 -8.868 1.00 0.00 179 THR A N 10
ATOM 17579 C CA . THR A 1 55 ? -7.830 10.508 -8.650 1.00 0.00 179 THR A CA 10
ATOM 17580 C C . THR A 1 55 ? -8.252 9.627 -9.829 1.00 0.00 179 THR A C 10
ATOM 17581 O O . THR A 1 55 ? -8.412 10.108 -10.952 1.00 0.00 179 THR A O 10
ATOM 17592 N N . THR A 1 56 ? -8.391 8.328 -9.576 1.00 0.00 180 THR A N 10
ATOM 17593 C CA . THR A 1 56 ? -8.759 7.381 -10.634 1.00 0.00 180 THR A CA 10
ATOM 17594 C C . THR A 1 56 ? -9.932 6.473 -10.240 1.00 0.00 180 THR A C 10
ATOM 17595 O O . THR A 1 56 ? -10.710 6.062 -11.101 1.00 0.00 180 THR A O 10
ATOM 17606 N N . ASN A 1 57 ? -10.059 6.155 -8.951 1.00 0.00 181 ASN A N 10
ATOM 17607 C CA . ASN A 1 57 ? -11.143 5.293 -8.481 1.00 0.00 181 ASN A CA 10
ATOM 17608 C C . ASN A 1 57 ? -12.137 6.070 -7.616 1.00 0.00 181 ASN A C 10
ATOM 17609 O O . ASN A 1 57 ? -11.846 7.177 -7.157 1.00 0.00 181 ASN A O 10
ATOM 17620 N N . ASN A 1 58 ? -13.311 5.481 -7.394 1.00 0.00 182 ASN A N 10
ATOM 17621 C CA . ASN A 1 58 ? -14.341 6.121 -6.582 1.00 0.00 182 ASN A CA 10
ATOM 17622 C C . ASN A 1 58 ? -14.656 5.296 -5.336 1.00 0.00 182 ASN A C 10
ATOM 17623 O O . ASN A 1 58 ? -15.132 4.166 -5.432 1.00 0.00 182 ASN A O 10
ATOM 17634 N N . GLY A 1 59 ? -14.385 5.879 -4.165 1.00 0.00 183 GLY A N 10
ATOM 17635 C CA . GLY A 1 59 ? -14.645 5.195 -2.906 1.00 0.00 183 GLY A CA 10
ATOM 17636 C C . GLY A 1 59 ? -16.116 5.191 -2.540 1.00 0.00 183 GLY A C 10
ATOM 17637 O O . GLY A 1 59 ? -16.859 6.089 -2.934 1.00 0.00 183 GLY A O 10
ATOM 17641 N N . TYR A 1 60 ? -16.544 4.180 -1.793 1.00 0.00 184 TYR A N 10
ATOM 17642 C CA . TYR A 1 60 ? -17.946 4.072 -1.389 1.00 0.00 184 TYR A CA 10
ATOM 17643 C C . TYR A 1 60 ? -18.106 4.086 0.132 1.00 0.00 184 TYR A C 10
ATOM 17644 O O . TYR A 1 60 ? -17.237 3.605 0.865 1.00 0.00 184 TYR A O 10
ATOM 17662 N N . ARG A 1 61 ? -19.233 4.638 0.589 1.00 0.00 185 ARG A N 10
ATOM 17663 C CA . ARG A 1 61 ? -19.542 4.719 2.020 1.00 0.00 185 ARG A CA 10
ATOM 17664 C C . ARG A 1 61 ? -20.768 3.866 2.363 1.00 0.00 185 ARG A C 10
ATOM 17665 O O . ARG A 1 61 ? -20.734 3.070 3.309 1.00 0.00 185 ARG A O 10
ATOM 17686 N N . GLU A 1 62 ? -21.844 4.060 1.582 1.00 0.00 186 GLU A N 10
ATOM 17687 C CA . GLU A 1 62 ? -23.122 3.348 1.761 1.00 0.00 186 GLU A CA 10
ATOM 17688 C C . GLU A 1 62 ? -24.046 4.126 2.698 1.00 0.00 186 GLU A C 10
ATOM 17689 O O . GLU A 1 62 ? -23.731 4.329 3.869 1.00 0.00 186 GLU A O 10
ATOM 17701 N N . CYS A 1 63 ? -25.188 4.567 2.173 1.00 0.00 187 CYS A N 10
ATOM 17702 C CA . CYS A 1 63 ? -26.152 5.332 2.970 1.00 0.00 187 CYS A CA 10
ATOM 17703 C C . CYS A 1 63 ? -26.967 4.411 3.872 1.00 0.00 187 CYS A C 10
ATOM 17704 O O . CYS A 1 63 ? -27.880 3.729 3.404 1.00 0.00 187 CYS A O 10
ATOM 17711 N N . LEU A 1 64 ? -26.628 4.397 5.165 1.00 0.00 188 LEU A N 10
ATOM 17712 C CA . LEU A 1 64 ? -27.321 3.558 6.151 1.00 0.00 188 LEU A CA 10
ATOM 17713 C C . LEU A 1 64 ? -28.829 3.499 5.881 1.00 0.00 188 LEU A C 10
ATOM 17714 O O . LEU A 1 64 ? -29.514 4.528 5.882 1.00 0.00 188 LEU A O 10
ATOM 17730 N N . ALA A 1 65 ? -29.336 2.286 5.640 1.00 0.00 189 ALA A N 10
ATOM 17731 C CA . ALA A 1 65 ? -30.758 2.077 5.357 1.00 0.00 189 ALA A CA 10
ATOM 17732 C C . ALA A 1 65 ? -31.636 2.412 6.568 1.00 0.00 189 ALA A C 10
ATOM 17733 O O . ALA A 1 65 ? -32.234 1.528 7.185 1.00 0.00 189 ALA A O 10
ATOM 17740 N N . ASN A 1 66 ? -31.706 3.702 6.899 1.00 0.00 190 ASN A N 10
ATOM 17741 C CA . ASN A 1 66 ? -32.504 4.177 8.030 1.00 0.00 190 ASN A CA 10
ATOM 17742 C C . ASN A 1 66 ? -32.594 5.706 8.034 1.00 0.00 190 ASN A C 10
ATOM 17743 O O . ASN A 1 66 ? -33.684 6.271 7.953 1.00 0.00 190 ASN A O 10
ATOM 17754 N N . GLY A 1 67 ? -31.438 6.366 8.120 1.00 0.00 191 GLY A N 10
ATOM 17755 C CA . GLY A 1 67 ? -31.399 7.825 8.129 1.00 0.00 191 GLY A CA 10
ATOM 17756 C C . GLY A 1 67 ? -30.125 8.374 8.745 1.00 0.00 191 GLY A C 10
ATOM 17757 O O . GLY A 1 67 ? -30.163 9.021 9.792 1.00 0.00 191 GLY A O 10
ATOM 17761 N N . SER A 1 68 ? -28.993 8.111 8.091 1.00 0.00 192 SER A N 10
ATOM 17762 C CA . SER A 1 68 ? -27.687 8.575 8.572 1.00 0.00 192 SER A CA 10
ATOM 17763 C C . SER A 1 68 ? -26.577 8.221 7.575 1.00 0.00 192 SER A C 10
ATOM 17764 O O . SER A 1 68 ? -26.855 7.835 6.437 1.00 0.00 192 SER A O 10
ATOM 17772 N N . TRP A 1 69 ? -25.322 8.347 8.007 1.00 0.00 193 TRP A N 10
ATOM 17773 C CA . TRP A 1 69 ? -24.171 8.037 7.154 1.00 0.00 193 TRP A CA 10
ATOM 17774 C C . TRP A 1 69 ? -23.395 6.830 7.696 1.00 0.00 193 TRP A C 10
ATOM 17775 O O . TRP A 1 69 ? -23.362 6.596 8.906 1.00 0.00 193 TRP A O 10
ATOM 17796 N N . ALA A 1 70 ? -22.773 6.064 6.798 1.00 0.00 194 ALA A N 10
ATOM 17797 C CA . ALA A 1 70 ? -22.004 4.886 7.202 1.00 0.00 194 ALA A CA 10
ATOM 17798 C C . ALA A 1 70 ? -20.578 5.267 7.608 1.00 0.00 194 ALA A C 10
ATOM 17799 O O . ALA A 1 70 ? -19.831 5.856 6.820 1.00 0.00 194 ALA A O 10
ATOM 17806 N N . ALA A 1 71 ? -20.206 4.930 8.844 1.00 0.00 195 ALA A N 10
ATOM 17807 C CA . ALA A 1 71 ? -18.870 5.239 9.360 1.00 0.00 195 ALA A CA 10
ATOM 17808 C C . ALA A 1 71 ? -17.785 4.394 8.679 1.00 0.00 195 ALA A C 10
ATOM 17809 O O . ALA A 1 71 ? -17.043 3.666 9.342 1.00 0.00 195 ALA A O 10
ATOM 17816 N N . ARG A 1 72 ? -17.693 4.502 7.353 1.00 0.00 196 ARG A N 10
ATOM 17817 C CA . ARG A 1 72 ? -16.694 3.757 6.584 1.00 0.00 196 ARG A CA 10
ATOM 17818 C C . ARG A 1 72 ? -16.724 4.150 5.104 1.00 0.00 196 ARG A C 10
ATOM 17819 O O . ARG A 1 72 ? -17.790 4.246 4.498 1.00 0.00 196 ARG A O 10
ATOM 17840 N N . VAL A 1 73 ? -15.543 4.369 4.532 1.00 0.00 197 VAL A N 10
ATOM 17841 C CA . VAL A 1 73 ? -15.426 4.740 3.121 1.00 0.00 197 VAL A CA 10
ATOM 17842 C C . VAL A 1 73 ? -14.184 4.114 2.484 1.00 0.00 197 VAL A C 10
ATOM 17843 O O . VAL A 1 73 ? -13.056 4.376 2.906 1.00 0.00 197 VAL A O 10
ATOM 17856 N N . ASN A 1 74 ? -14.399 3.283 1.465 1.00 0.00 198 ASN A N 10
ATOM 17857 C CA . ASN A 1 74 ? -13.292 2.620 0.771 1.00 0.00 198 ASN A CA 10
ATOM 17858 C C . ASN A 1 74 ? -12.593 3.581 -0.197 1.00 0.00 198 ASN A C 10
ATOM 17859 O O . ASN A 1 74 ? -12.844 3.560 -1.403 1.00 0.00 198 ASN A O 10
ATOM 17870 N N . TYR A 1 75 ? -11.717 4.429 0.341 1.00 0.00 199 TYR A N 10
ATOM 17871 C CA . TYR A 1 75 ? -10.989 5.397 -0.482 1.00 0.00 199 TYR A CA 10
ATOM 17872 C C . TYR A 1 75 ? -9.580 4.909 -0.857 1.00 0.00 199 TYR A C 10
ATOM 17873 O O . TYR A 1 75 ? -8.905 5.536 -1.679 1.00 0.00 199 TYR A O 10
ATOM 17891 N N . SER A 1 76 ? -9.139 3.785 -0.274 1.00 0.00 200 SER A N 10
ATOM 17892 C CA . SER A 1 76 ? -7.811 3.228 -0.574 1.00 0.00 200 SER A CA 10
ATOM 17893 C C . SER A 1 76 ? -7.588 3.078 -2.082 1.00 0.00 200 SER A C 10
ATOM 17894 O O . SER A 1 76 ? -6.456 3.180 -2.557 1.00 0.00 200 SER A O 10
ATOM 17902 N N . GLU A 1 77 ? -8.670 2.840 -2.831 1.00 0.00 201 GLU A N 10
ATOM 17903 C CA . GLU A 1 77 ? -8.590 2.684 -4.287 1.00 0.00 201 GLU A CA 10
ATOM 17904 C C . GLU A 1 77 ? -7.848 3.859 -4.940 1.00 0.00 201 GLU A C 10
ATOM 17905 O O . GLU A 1 77 ? -7.219 3.700 -5.988 1.00 0.00 201 GLU A O 10
ATOM 17917 N N . CYS A 1 78 ? -7.922 5.036 -4.311 1.00 0.00 202 CYS A N 10
ATOM 17918 C CA . CYS A 1 78 ? -7.255 6.233 -4.825 1.00 0.00 202 CYS A CA 10
ATOM 17919 C C . CYS A 1 78 ? -5.748 6.176 -4.572 1.00 0.00 202 CYS A C 10
ATOM 17920 O O . CYS A 1 78 ? -5.261 6.668 -3.554 1.00 0.00 202 CYS A O 10
ATOM 17927 N N . GLN A 1 79 ? -5.017 5.574 -5.508 1.00 0.00 203 GLN A N 10
ATOM 17928 C CA . GLN A 1 79 ? -3.562 5.452 -5.391 1.00 0.00 203 GLN A CA 10
ATOM 17929 C C . GLN A 1 79 ? -2.864 6.793 -5.643 1.00 0.00 203 GLN A C 10
ATOM 17930 O O . GLN A 1 79 ? -3.488 7.757 -6.095 1.00 0.00 203 GLN A O 10
ATOM 17944 N N . GLU A 1 80 ? -1.564 6.845 -5.341 1.00 0.00 204 GLU A N 10
ATOM 17945 C CA . GLU A 1 80 ? -0.769 8.063 -5.527 1.00 0.00 204 GLU A CA 10
ATOM 17946 C C . GLU A 1 80 ? -0.779 8.521 -6.994 1.00 0.00 204 GLU A C 10
ATOM 17947 O O . GLU A 1 80 ? -1.428 9.516 -7.338 1.00 0.00 204 GLU A O 10
ATOM 17959 N N . ILE A 1 81 ? -0.064 7.787 -7.854 1.00 0.00 205 ILE A N 10
ATOM 17960 C CA . ILE A 1 81 ? 0.008 8.111 -9.286 1.00 0.00 205 ILE A CA 10
ATOM 17961 C C . ILE A 1 81 ? 1.014 7.218 -10.024 1.00 0.00 205 ILE A C 10
ATOM 17962 O O . ILE A 1 81 ? 0.723 6.717 -11.111 1.00 0.00 205 ILE A O 10
ATOM 17978 N N . LEU A 1 82 ? 2.192 7.026 -9.433 1.00 0.00 206 LEU A N 10
ATOM 17979 C CA . LEU A 1 82 ? 3.236 6.195 -10.040 1.00 0.00 206 LEU A CA 10
ATOM 17980 C C . LEU A 1 82 ? 3.081 4.729 -9.629 1.00 0.00 206 LEU A C 10
ATOM 17981 O O . LEU A 1 82 ? 2.892 4.426 -8.451 1.00 0.00 206 LEU A O 10
ATOM 17997 N N . ASN A 1 83 ? 3.162 3.823 -10.610 1.00 0.00 207 ASN A N 10
ATOM 17998 C CA . ASN A 1 83 ? 3.031 2.385 -10.347 1.00 0.00 207 ASN A CA 10
ATOM 17999 C C . ASN A 1 83 ? 3.958 1.934 -9.211 1.00 0.00 207 ASN A C 10
ATOM 18000 O O . ASN A 1 83 ? 3.589 1.074 -8.410 1.00 0.00 207 ASN A O 10
ATOM 18011 N N . GLU A 1 84 ? 5.152 2.537 -9.142 1.00 0.00 208 GLU A N 10
ATOM 18012 C CA . GLU A 1 84 ? 6.134 2.229 -8.095 1.00 0.00 208 GLU A CA 10
ATOM 18013 C C . GLU A 1 84 ? 6.746 0.831 -8.247 1.00 0.00 208 GLU A C 10
ATOM 18014 O O . GLU A 1 84 ? 6.080 -0.190 -8.064 1.00 0.00 208 GLU A O 10
ATOM 18026 N N . PRO B 2 1 ? 25.476 -9.891 -12.956 1.00 0.00 304 PRO B N 10
ATOM 18027 C CA . PRO B 2 1 ? 24.206 -10.550 -12.620 1.00 0.00 304 PRO B CA 10
ATOM 18028 C C . PRO B 2 1 ? 23.616 -11.346 -13.791 1.00 0.00 304 PRO B C 10
ATOM 18029 O O . PRO B 2 1 ? 22.465 -11.132 -14.185 1.00 0.00 304 PRO B O 10
ATOM 18040 N N . PRO B 2 2 ? 24.398 -12.286 -14.363 1.00 0.00 305 PRO B N 10
ATOM 18041 C CA . PRO B 2 2 ? 23.952 -13.116 -15.482 1.00 0.00 305 PRO B CA 10
ATOM 18042 C C . PRO B 2 2 ? 23.194 -14.371 -15.031 1.00 0.00 305 PRO B C 10
ATOM 18043 O O . PRO B 2 2 ? 23.456 -14.910 -13.954 1.00 0.00 305 PRO B O 10
ATOM 18054 N N . ILE B 2 3 ? 22.259 -14.826 -15.872 1.00 0.00 306 ILE B N 10
ATOM 18055 C CA . ILE B 2 3 ? 21.452 -16.021 -15.587 1.00 0.00 306 ILE B CA 10
ATOM 18056 C C . ILE B 2 3 ? 20.371 -15.738 -14.539 1.00 0.00 306 ILE B C 10
ATOM 18057 O O . ILE B 2 3 ? 20.569 -14.941 -13.618 1.00 0.00 306 ILE B O 10
ATOM 18073 N N . SER B 2 4 ? 19.222 -16.404 -14.687 1.00 0.00 307 SER B N 10
ATOM 18074 C CA . SER B 2 4 ? 18.097 -16.237 -13.762 1.00 0.00 307 SER B CA 10
ATOM 18075 C C . SER B 2 4 ? 17.579 -14.793 -13.759 1.00 0.00 307 SER B C 10
ATOM 18076 O O . SER B 2 4 ? 17.810 -14.036 -14.704 1.00 0.00 307 SER B O 10
ATOM 18084 N N . LEU B 2 5 ? 16.878 -14.424 -12.687 1.00 0.00 308 LEU B N 10
ATOM 18085 C CA . LEU B 2 5 ? 16.324 -13.080 -12.541 1.00 0.00 308 LEU B CA 10
ATOM 18086 C C . LEU B 2 5 ? 16.024 -12.772 -11.072 1.00 0.00 308 LEU B C 10
ATOM 18087 O O . LEU B 2 5 ? 16.563 -11.821 -10.511 1.00 0.00 308 LEU B O 10
ATOM 18103 N N . ASP B 2 6 ? 15.163 -13.590 -10.460 1.00 0.00 309 ASP B N 10
ATOM 18104 C CA . ASP B 2 6 ? 14.781 -13.422 -9.053 1.00 0.00 309 ASP B CA 10
ATOM 18105 C C . ASP B 2 6 ? 15.995 -13.137 -8.158 1.00 0.00 309 ASP B C 10
ATOM 18106 O O . ASP B 2 6 ? 15.988 -12.197 -7.363 1.00 0.00 309 ASP B O 10
ATOM 18115 N N . LEU B 2 7 ? 17.034 -13.961 -8.293 1.00 0.00 310 LEU B N 10
ATOM 18116 C CA . LEU B 2 7 ? 18.252 -13.807 -7.495 1.00 0.00 310 LEU B CA 10
ATOM 18117 C C . LEU B 2 7 ? 19.203 -12.770 -8.100 1.00 0.00 310 LEU B C 10
ATOM 18118 O O . LEU B 2 7 ? 19.646 -11.850 -7.411 1.00 0.00 310 LEU B O 10
ATOM 18134 N N . THR B 2 8 ? 19.524 -12.929 -9.381 1.00 0.00 311 THR B N 10
ATOM 18135 C CA . THR B 2 8 ? 20.441 -12.016 -10.075 1.00 0.00 311 THR B CA 10
ATOM 18136 C C . THR B 2 8 ? 19.937 -10.567 -10.088 1.00 0.00 311 THR B C 10
ATOM 18137 O O . THR B 2 8 ? 20.741 -9.633 -10.098 1.00 0.00 311 THR B O 10
ATOM 18148 N N . PHE B 2 9 ? 18.615 -10.377 -10.096 1.00 0.00 312 PHE B N 10
ATOM 18149 C CA . PHE B 2 9 ? 18.034 -9.031 -10.116 1.00 0.00 312 PHE B CA 10
ATOM 18150 C C . PHE B 2 9 ? 17.464 -8.616 -8.749 1.00 0.00 312 PHE B C 10
ATOM 18151 O O . PHE B 2 9 ? 16.687 -7.662 -8.662 1.00 0.00 312 PHE B O 10
ATOM 18168 N N . ASN B 2 10 ? 17.854 -9.319 -7.680 1.00 0.00 313 ASN B N 10
ATOM 18169 C CA . ASN B 2 10 ? 17.370 -8.994 -6.333 1.00 0.00 313 ASN B CA 10
ATOM 18170 C C . ASN B 2 10 ? 17.884 -7.625 -5.857 1.00 0.00 313 ASN B C 10
ATOM 18171 O O . ASN B 2 10 ? 17.250 -6.979 -5.023 1.00 0.00 313 ASN B O 10
ATOM 18182 N N . LEU B 2 11 ? 19.034 -7.197 -6.390 1.00 0.00 314 LEU B N 10
ATOM 18183 C CA . LEU B 2 11 ? 19.646 -5.911 -6.020 1.00 0.00 314 LEU B CA 10
ATOM 18184 C C . LEU B 2 11 ? 18.628 -4.761 -5.952 1.00 0.00 314 LEU B C 10
ATOM 18185 O O . LEU B 2 11 ? 18.776 -3.845 -5.141 1.00 0.00 314 LEU B O 10
ATOM 18201 N N . LEU B 2 12 ? 17.603 -4.804 -6.805 1.00 0.00 315 LEU B N 10
ATOM 18202 C CA . LEU B 2 12 ? 16.581 -3.752 -6.828 1.00 0.00 315 LEU B CA 10
ATOM 18203 C C . LEU B 2 12 ? 15.306 -4.155 -6.069 1.00 0.00 315 LEU B C 10
ATOM 18204 O O . LEU B 2 12 ? 14.254 -3.522 -6.232 1.00 0.00 315 LEU B O 10
ATOM 18220 N N . ARG B 2 13 ? 15.393 -5.196 -5.238 1.00 0.00 316 ARG B N 10
ATOM 18221 C CA . ARG B 2 13 ? 14.242 -5.662 -4.462 1.00 0.00 316 ARG B CA 10
ATOM 18222 C C . ARG B 2 13 ? 14.568 -5.708 -2.968 1.00 0.00 316 ARG B C 10
ATOM 18223 O O . ARG B 2 13 ? 15.729 -5.559 -2.572 1.00 0.00 316 ARG B O 10
ATOM 18244 N N . GLU B 2 14 ? 13.535 -5.896 -2.140 1.00 0.00 317 GLU B N 10
ATOM 18245 C CA . GLU B 2 14 ? 13.693 -5.945 -0.681 1.00 0.00 317 GLU B CA 10
ATOM 18246 C C . GLU B 2 14 ? 14.138 -4.587 -0.122 1.00 0.00 317 GLU B C 10
ATOM 18247 O O . GLU B 2 14 ? 13.436 -3.978 0.684 1.00 0.00 317 GLU B O 10
ATOM 18259 N N . VAL B 2 15 ? 15.311 -4.120 -0.555 1.00 0.00 318 VAL B N 10
ATOM 18260 C CA . VAL B 2 15 ? 15.862 -2.839 -0.100 1.00 0.00 318 VAL B CA 10
ATOM 18261 C C . VAL B 2 15 ? 15.148 -1.642 -0.738 1.00 0.00 318 VAL B C 10
ATOM 18262 O O . VAL B 2 15 ? 14.793 -0.685 -0.046 1.00 0.00 318 VAL B O 10
ATOM 18275 N N . LEU B 2 16 ? 14.949 -1.693 -2.059 1.00 0.00 319 LEU B N 10
ATOM 18276 C CA . LEU B 2 16 ? 14.287 -0.604 -2.790 1.00 0.00 319 LEU B CA 10
ATOM 18277 C C . LEU B 2 16 ? 12.942 -0.237 -2.157 1.00 0.00 319 LEU B C 10
ATOM 18278 O O . LEU B 2 16 ? 12.724 0.913 -1.772 1.00 0.00 319 LEU B O 10
ATOM 18294 N N . GLU B 2 17 ? 12.048 -1.220 -2.060 1.00 0.00 320 GLU B N 10
ATOM 18295 C CA . GLU B 2 17 ? 10.718 -1.010 -1.475 1.00 0.00 320 GLU B CA 10
ATOM 18296 C C . GLU B 2 17 ? 10.820 -0.317 -0.114 1.00 0.00 320 GLU B C 10
ATOM 18297 O O . GLU B 2 17 ? 10.046 0.595 0.185 1.00 0.00 320 GLU B O 10
ATOM 18309 N N . ILE B 2 18 ? 11.790 -0.744 0.698 1.00 0.00 321 ILE B N 10
ATOM 18310 C CA . ILE B 2 18 ? 12.010 -0.153 2.019 1.00 0.00 321 ILE B CA 10
ATOM 18311 C C . ILE B 2 18 ? 12.366 1.333 1.901 1.00 0.00 321 ILE B C 10
ATOM 18312 O O . ILE B 2 18 ? 11.891 2.155 2.685 1.00 0.00 321 ILE B O 10
ATOM 18328 N N . ALA B 2 19 ? 13.192 1.671 0.908 1.00 0.00 322 ALA B N 10
ATOM 18329 C CA . ALA B 2 19 ? 13.601 3.056 0.678 1.00 0.00 322 ALA B CA 10
ATOM 18330 C C . ALA B 2 19 ? 12.518 3.841 -0.071 1.00 0.00 322 ALA B C 10
ATOM 18331 O O . ALA B 2 19 ? 12.137 4.934 0.345 1.00 0.00 322 ALA B O 10
ATOM 18338 N N . LYS B 2 20 ? 12.010 3.273 -1.171 1.00 0.00 323 LYS B N 10
ATOM 18339 C CA . LYS B 2 20 ? 10.959 3.934 -1.958 1.00 0.00 323 LYS B CA 10
ATOM 18340 C C . LYS B 2 20 ? 9.712 4.221 -1.107 1.00 0.00 323 LYS B C 10
ATOM 18341 O O . LYS B 2 20 ? 8.878 5.044 -1.481 1.00 0.00 323 LYS B O 10
ATOM 18360 N N . ALA B 2 21 ? 9.594 3.555 0.044 1.00 0.00 324 ALA B N 10
ATOM 18361 C CA . ALA B 2 21 ? 8.462 3.770 0.940 1.00 0.00 324 ALA B CA 10
ATOM 18362 C C . ALA B 2 21 ? 8.599 5.098 1.696 1.00 0.00 324 ALA B C 10
ATOM 18363 O O . ALA B 2 21 ? 7.605 5.660 2.163 1.00 0.00 324 ALA B O 10
ATOM 18370 N N . GLU B 2 22 ? 9.835 5.602 1.811 1.00 0.00 325 GLU B N 10
ATOM 18371 C CA . GLU B 2 22 ? 10.097 6.863 2.506 1.00 0.00 325 GLU B CA 10
ATOM 18372 C C . GLU B 2 22 ? 9.319 8.012 1.866 1.00 0.00 325 GLU B C 10
ATOM 18373 O O . GLU B 2 22 ? 8.537 8.684 2.539 1.00 0.00 325 GLU B O 10
ATOM 18385 N N . GLN B 2 23 ? 9.521 8.222 0.563 1.00 0.00 326 GLN B N 10
ATOM 18386 C CA . GLN B 2 23 ? 8.816 9.287 -0.163 1.00 0.00 326 GLN B CA 10
ATOM 18387 C C . GLN B 2 23 ? 7.307 9.218 0.101 1.00 0.00 326 GLN B C 10
ATOM 18388 O O . GLN B 2 23 ? 6.661 10.246 0.313 1.00 0.00 326 GLN B O 10
ATOM 18402 N N . GLU B 2 24 ? 6.756 8.000 0.110 1.00 0.00 327 GLU B N 10
ATOM 18403 C CA . GLU B 2 24 ? 5.328 7.805 0.376 1.00 0.00 327 GLU B CA 10
ATOM 18404 C C . GLU B 2 24 ? 5.002 8.167 1.825 1.00 0.00 327 GLU B C 10
ATOM 18405 O O . GLU B 2 24 ? 3.946 8.729 2.113 1.00 0.00 327 GLU B O 10
ATOM 18417 N N . ALA B 2 25 ? 5.919 7.838 2.737 1.00 0.00 328 ALA B N 10
ATOM 18418 C CA . ALA B 2 25 ? 5.738 8.129 4.157 1.00 0.00 328 ALA B CA 10
ATOM 18419 C C . ALA B 2 25 ? 5.988 9.612 4.457 1.00 0.00 328 ALA B C 10
ATOM 18420 O O . ALA B 2 25 ? 5.248 10.231 5.225 1.00 0.00 328 ALA B O 10
ATOM 18427 N N . GLU B 2 26 ? 7.033 10.175 3.848 1.00 0.00 329 GLU B N 10
ATOM 18428 C CA . GLU B 2 26 ? 7.378 11.585 4.046 1.00 0.00 329 GLU B CA 10
ATOM 18429 C C . GLU B 2 26 ? 6.191 12.491 3.713 1.00 0.00 329 GLU B C 10
ATOM 18430 O O . GLU B 2 26 ? 5.869 12.705 2.543 1.00 0.00 329 GLU B O 10
ATOM 18442 N N . GLU B 2 27 ? 5.535 13.013 4.754 1.00 0.00 330 GLU B N 10
ATOM 18443 C CA . GLU B 2 27 ? 4.372 13.896 4.587 1.00 0.00 330 GLU B CA 10
ATOM 18444 C C . GLU B 2 27 ? 3.133 13.119 4.126 1.00 0.00 330 GLU B C 10
ATOM 18445 O O . GLU B 2 27 ? 2.074 13.190 4.765 1.00 0.00 330 GLU B O 10
ATOM 18457 N N . ALA B 2 28 ? 3.270 12.391 3.015 1.00 0.00 331 ALA B N 10
ATOM 18458 C CA . ALA B 2 28 ? 2.171 11.606 2.444 1.00 0.00 331 ALA B CA 10
ATOM 18459 C C . ALA B 2 28 ? 1.645 10.519 3.396 1.00 0.00 331 ALA B C 10
ATOM 18460 O O . ALA B 2 28 ? 0.508 10.068 3.241 1.00 0.00 331 ALA B O 10
ATOM 18467 N N . ALA B 2 29 ? 2.465 10.099 4.370 1.00 0.00 332 ALA B N 10
ATOM 18468 C CA . ALA B 2 29 ? 2.061 9.062 5.332 1.00 0.00 332 ALA B CA 10
ATOM 18469 C C . ALA B 2 29 ? 0.625 9.268 5.817 1.00 0.00 332 ALA B C 10
ATOM 18470 O O . ALA B 2 29 ? -0.235 8.405 5.617 1.00 0.00 332 ALA B O 10
ATOM 18477 N N . LYS B 2 30 ? 0.367 10.420 6.444 1.00 0.00 333 LYS B N 10
ATOM 18478 C CA . LYS B 2 30 ? -0.974 10.738 6.943 1.00 0.00 333 LYS B CA 10
ATOM 18479 C C . LYS B 2 30 ? -2.006 10.661 5.814 1.00 0.00 333 LYS B C 10
ATOM 18480 O O . LYS B 2 30 ? -3.095 10.113 5.998 1.00 0.00 333 LYS B O 10
ATOM 18499 N N . ASN B 2 31 ? -1.646 11.185 4.639 1.00 0.00 334 ASN B N 10
ATOM 18500 C CA . ASN B 2 31 ? -2.533 11.147 3.478 1.00 0.00 334 ASN B CA 10
ATOM 18501 C C . ASN B 2 31 ? -2.879 9.700 3.135 1.00 0.00 334 ASN B C 10
ATOM 18502 O O . ASN B 2 31 ? -4.050 9.311 3.161 1.00 0.00 334 ASN B O 10
ATOM 18513 N N . ARG B 2 32 ? -1.850 8.900 2.838 1.00 0.00 335 ARG B N 10
ATOM 18514 C CA . ARG B 2 32 ? -2.044 7.488 2.515 1.00 0.00 335 ARG B CA 10
ATOM 18515 C C . ARG B 2 32 ? -2.805 6.787 3.641 1.00 0.00 335 ARG B C 10
ATOM 18516 O O . ARG B 2 32 ? -3.731 6.016 3.387 1.00 0.00 335 ARG B O 10
ATOM 18537 N N . LEU B 2 33 ? -2.423 7.077 4.888 1.00 0.00 336 LEU B N 10
ATOM 18538 C CA . LEU B 2 33 ? -3.091 6.494 6.050 1.00 0.00 336 LEU B CA 10
ATOM 18539 C C . LEU B 2 33 ? -4.583 6.824 6.021 1.00 0.00 336 LEU B C 10
ATOM 18540 O O . LEU B 2 33 ? -5.425 5.926 6.053 1.00 0.00 336 LEU B O 10
ATOM 18556 N N . LEU B 2 34 ? -4.902 8.120 5.940 1.00 0.00 337 LEU B N 10
ATOM 18557 C CA . LEU B 2 34 ? -6.294 8.570 5.887 1.00 0.00 337 LEU B CA 10
ATOM 18558 C C . LEU B 2 34 ? -7.033 7.922 4.712 1.00 0.00 337 LEU B C 10
ATOM 18559 O O . LEU B 2 34 ? -8.200 7.549 4.837 1.00 0.00 337 LEU B O 10
ATOM 18575 N N . LEU B 2 35 ? -6.344 7.789 3.573 1.00 0.00 338 LEU B N 10
ATOM 18576 C CA . LEU B 2 35 ? -6.935 7.178 2.379 1.00 0.00 338 LEU B CA 10
ATOM 18577 C C . LEU B 2 35 ? -7.614 5.848 2.723 1.00 0.00 338 LEU B C 10
ATOM 18578 O O . LEU B 2 35 ? -8.723 5.574 2.259 1.00 0.00 338 LEU B O 10
ATOM 18594 N N . GLU B 2 36 ? -6.952 5.034 3.552 1.00 0.00 339 GLU B N 10
ATOM 18595 C CA . GLU B 2 36 ? -7.508 3.746 3.970 1.00 0.00 339 GLU B CA 10
ATOM 18596 C C . GLU B 2 36 ? -8.209 3.861 5.327 1.00 0.00 339 GLU B C 10
ATOM 18597 O O . GLU B 2 36 ? -9.314 3.340 5.503 1.00 0.00 339 GLU B O 10
ATOM 18609 N N . GLU B 2 37 ? -7.578 4.557 6.281 1.00 0.00 340 GLU B N 10
ATOM 18610 C CA . GLU B 2 37 ? -8.165 4.742 7.611 1.00 0.00 340 GLU B CA 10
ATOM 18611 C C . GLU B 2 37 ? -9.364 5.697 7.545 1.00 0.00 340 GLU B C 10
ATOM 18612 O O . GLU B 2 37 ? -9.361 6.773 8.149 1.00 0.00 340 GLU B O 10
ATOM 18624 N N . ALA B 2 38 ? -10.382 5.285 6.792 1.00 0.00 341 ALA B N 10
ATOM 18625 C CA . ALA B 2 38 ? -11.596 6.074 6.614 1.00 0.00 341 ALA B CA 10
ATOM 18626 C C . ALA B 2 38 ? -12.659 5.267 5.876 1.00 0.00 341 ALA B C 10
ATOM 18627 O O . ALA B 2 38 ? -13.685 4.893 6.448 1.00 0.00 341 ALA B O 10
ATOM 18634 N N . LEU A 1 1 ? -18.160 23.436 11.491 1.00 0.00 125 LEU A N 11
ATOM 18635 C CA . LEU A 1 1 ? -18.776 24.259 10.409 1.00 0.00 125 LEU A CA 11
ATOM 18636 C C . LEU A 1 1 ? -18.705 23.536 9.061 1.00 0.00 125 LEU A C 11
ATOM 18637 O O . LEU A 1 1 ? -18.374 22.352 9.014 1.00 0.00 125 LEU A O 11
ATOM 18655 N N . GLN A 1 2 ? -19.024 24.245 7.972 1.00 0.00 126 GLN A N 11
ATOM 18656 C CA . GLN A 1 2 ? -18.998 23.660 6.625 1.00 0.00 126 GLN A CA 11
ATOM 18657 C C . GLN A 1 2 ? -20.176 22.702 6.411 1.00 0.00 126 GLN A C 11
ATOM 18658 O O . GLN A 1 2 ? -20.968 22.884 5.483 1.00 0.00 126 GLN A O 11
ATOM 18672 N N . ASP A 1 3 ? -20.291 21.691 7.276 1.00 0.00 127 ASP A N 11
ATOM 18673 C CA . ASP A 1 3 ? -21.375 20.712 7.190 1.00 0.00 127 ASP A CA 11
ATOM 18674 C C . ASP A 1 3 ? -22.736 21.392 6.987 1.00 0.00 127 ASP A C 11
ATOM 18675 O O . ASP A 1 3 ? -23.527 20.967 6.142 1.00 0.00 127 ASP A O 11
ATOM 18684 N N . GLN A 1 4 ? -22.986 22.465 7.748 1.00 0.00 128 GLN A N 11
ATOM 18685 C CA . GLN A 1 4 ? -24.240 23.224 7.635 1.00 0.00 128 GLN A CA 11
ATOM 18686 C C . GLN A 1 4 ? -24.513 23.595 6.175 1.00 0.00 128 GLN A C 11
ATOM 18687 O O . GLN A 1 4 ? -25.629 23.435 5.682 1.00 0.00 128 GLN A O 11
ATOM 18701 N N . HIS A 1 5 ? -23.473 24.057 5.479 1.00 0.00 129 HIS A N 11
ATOM 18702 C CA . HIS A 1 5 ? -23.591 24.406 4.067 1.00 0.00 129 HIS A CA 11
ATOM 18703 C C . HIS A 1 5 ? -23.680 23.121 3.244 1.00 0.00 129 HIS A C 11
ATOM 18704 O O . HIS A 1 5 ? -24.477 23.019 2.313 1.00 0.00 129 HIS A O 11
ATOM 18719 N N . CYS A 1 6 ? -22.857 22.139 3.622 1.00 0.00 130 CYS A N 11
ATOM 18720 C CA . CYS A 1 6 ? -22.828 20.838 2.952 1.00 0.00 130 CYS A CA 11
ATOM 18721 C C . CYS A 1 6 ? -24.230 20.247 2.826 1.00 0.00 130 CYS A C 11
ATOM 18722 O O . CYS A 1 6 ? -24.635 19.823 1.744 1.00 0.00 130 CYS A O 11
ATOM 18729 N N . GLU A 1 7 ? -24.963 20.221 3.940 1.00 0.00 131 GLU A N 11
ATOM 18730 C CA . GLU A 1 7 ? -26.324 19.677 3.951 1.00 0.00 131 GLU A CA 11
ATOM 18731 C C . GLU A 1 7 ? -27.372 20.715 3.516 1.00 0.00 131 GLU A C 11
ATOM 18732 O O . GLU A 1 7 ? -28.576 20.457 3.597 1.00 0.00 131 GLU A O 11
ATOM 18744 N N . SER A 1 8 ? -26.918 21.879 3.044 1.00 0.00 132 SER A N 11
ATOM 18745 C CA . SER A 1 8 ? -27.829 22.928 2.595 1.00 0.00 132 SER A CA 11
ATOM 18746 C C . SER A 1 8 ? -28.463 22.575 1.247 1.00 0.00 132 SER A C 11
ATOM 18747 O O . SER A 1 8 ? -28.334 21.447 0.763 1.00 0.00 132 SER A O 11
ATOM 18755 N N . LEU A 1 9 ? -29.158 23.547 0.652 1.00 0.00 133 LEU A N 11
ATOM 18756 C CA . LEU A 1 9 ? -29.834 23.356 -0.637 1.00 0.00 133 LEU A CA 11
ATOM 18757 C C . LEU A 1 9 ? -30.977 22.332 -0.540 1.00 0.00 133 LEU A C 11
ATOM 18758 O O . LEU A 1 9 ? -31.512 21.892 -1.559 1.00 0.00 133 LEU A O 11
ATOM 18774 N N . SER A 1 10 ? -31.357 21.957 0.687 1.00 0.00 134 SER A N 11
ATOM 18775 C CA . SER A 1 10 ? -32.440 20.996 0.894 1.00 0.00 134 SER A CA 11
ATOM 18776 C C . SER A 1 10 ? -33.664 21.642 1.556 1.00 0.00 134 SER A C 11
ATOM 18777 O O . SER A 1 10 ? -34.703 20.995 1.705 1.00 0.00 134 SER A O 11
ATOM 18785 N N . LEU A 1 11 ? -33.544 22.923 1.939 1.00 0.00 135 LEU A N 11
ATOM 18786 C CA . LEU A 1 11 ? -34.651 23.654 2.573 1.00 0.00 135 LEU A CA 11
ATOM 18787 C C . LEU A 1 11 ? -35.986 23.382 1.867 1.00 0.00 135 LEU A C 11
ATOM 18788 O O . LEU A 1 11 ? -37.023 23.249 2.516 1.00 0.00 135 LEU A O 11
ATOM 18804 N N . ALA A 1 12 ? -35.946 23.290 0.537 1.00 0.00 136 ALA A N 11
ATOM 18805 C CA . ALA A 1 12 ? -37.143 23.018 -0.255 1.00 0.00 136 ALA A CA 11
ATOM 18806 C C . ALA A 1 12 ? -37.058 21.646 -0.943 1.00 0.00 136 ALA A C 11
ATOM 18807 O O . ALA A 1 12 ? -37.681 21.425 -1.983 1.00 0.00 136 ALA A O 11
ATOM 18814 N N . SER A 1 13 ? -36.288 20.726 -0.351 1.00 0.00 137 SER A N 11
ATOM 18815 C CA . SER A 1 13 ? -36.123 19.375 -0.901 1.00 0.00 137 SER A CA 11
ATOM 18816 C C . SER A 1 13 ? -37.435 18.587 -0.852 1.00 0.00 137 SER A C 11
ATOM 18817 O O . SER A 1 13 ? -37.730 17.809 -1.758 1.00 0.00 137 SER A O 11
ATOM 18825 N N . ASN A 1 14 ? -38.215 18.793 0.216 1.00 0.00 138 ASN A N 11
ATOM 18826 C CA . ASN A 1 14 ? -39.498 18.103 0.392 1.00 0.00 138 ASN A CA 11
ATOM 18827 C C . ASN A 1 14 ? -39.338 16.576 0.320 1.00 0.00 138 ASN A C 11
ATOM 18828 O O . ASN A 1 14 ? -40.176 15.878 -0.262 1.00 0.00 138 ASN A O 11
ATOM 18839 N N . ILE A 1 15 ? -38.266 16.057 0.920 1.00 0.00 139 ILE A N 11
ATOM 18840 C CA . ILE A 1 15 ? -38.016 14.614 0.919 1.00 0.00 139 ILE A CA 11
ATOM 18841 C C . ILE A 1 15 ? -38.933 13.898 1.913 1.00 0.00 139 ILE A C 11
ATOM 18842 O O . ILE A 1 15 ? -38.505 13.514 3.005 1.00 0.00 139 ILE A O 11
ATOM 18858 N N . SER A 1 16 ? -40.195 13.723 1.525 1.00 0.00 140 SER A N 11
ATOM 18859 C CA . SER A 1 16 ? -41.181 13.051 2.378 1.00 0.00 140 SER A CA 11
ATOM 18860 C C . SER A 1 16 ? -40.873 11.554 2.508 1.00 0.00 140 SER A C 11
ATOM 18861 O O . SER A 1 16 ? -41.666 10.704 2.094 1.00 0.00 140 SER A O 11
ATOM 18869 N N . GLY A 1 17 ? -39.715 11.243 3.087 1.00 0.00 141 GLY A N 11
ATOM 18870 C CA . GLY A 1 17 ? -39.312 9.856 3.268 1.00 0.00 141 GLY A CA 11
ATOM 18871 C C . GLY A 1 17 ? -38.109 9.715 4.183 1.00 0.00 141 GLY A C 11
ATOM 18872 O O . GLY A 1 17 ? -38.166 10.100 5.350 1.00 0.00 141 GLY A O 11
ATOM 18876 N N . LEU A 1 18 ? -37.016 9.166 3.652 1.00 0.00 142 LEU A N 11
ATOM 18877 C CA . LEU A 1 18 ? -35.793 8.980 4.435 1.00 0.00 142 LEU A CA 11
ATOM 18878 C C . LEU A 1 18 ? -34.543 9.219 3.580 1.00 0.00 142 LEU A C 11
ATOM 18879 O O . LEU A 1 18 ? -34.348 8.579 2.543 1.00 0.00 142 LEU A O 11
ATOM 18895 N N . GLN A 1 19 ? -33.696 10.147 4.024 1.00 0.00 143 GLN A N 11
ATOM 18896 C CA . GLN A 1 19 ? -32.463 10.479 3.305 1.00 0.00 143 GLN A CA 11
ATOM 18897 C C . GLN A 1 19 ? -31.357 10.912 4.271 1.00 0.00 143 GLN A C 11
ATOM 18898 O O . GLN A 1 19 ? -31.615 11.170 5.448 1.00 0.00 143 GLN A O 11
ATOM 18912 N N . CYS A 1 20 ? -30.129 10.995 3.764 1.00 0.00 144 CYS A N 11
ATOM 18913 C CA . CYS A 1 20 ? -28.985 11.403 4.579 1.00 0.00 144 CYS A CA 11
ATOM 18914 C C . CYS A 1 20 ? -28.422 12.735 4.096 1.00 0.00 144 CYS A C 11
ATOM 18915 O O . CYS A 1 20 ? -27.947 12.849 2.962 1.00 0.00 144 CYS A O 11
ATOM 18922 N N . ASN A 1 21 ? -28.482 13.741 4.964 1.00 0.00 145 ASN A N 11
ATOM 18923 C CA . ASN A 1 21 ? -27.984 15.076 4.635 1.00 0.00 145 ASN A CA 11
ATOM 18924 C C . ASN A 1 21 ? -26.512 15.039 4.215 1.00 0.00 145 ASN A C 11
ATOM 18925 O O . ASN A 1 21 ? -25.732 14.217 4.707 1.00 0.00 145 ASN A O 11
ATOM 18936 N N . ALA A 1 22 ? -26.143 15.936 3.303 1.00 0.00 146 ALA A N 11
ATOM 18937 C CA . ALA A 1 22 ? -24.769 16.019 2.811 1.00 0.00 146 ALA A CA 11
ATOM 18938 C C . ALA A 1 22 ? -23.831 16.547 3.899 1.00 0.00 146 ALA A C 11
ATOM 18939 O O . ALA A 1 22 ? -24.069 17.612 4.467 1.00 0.00 146 ALA A O 11
ATOM 18946 N N . SER A 1 23 ? -22.771 15.797 4.191 1.00 0.00 147 SER A N 11
ATOM 18947 C CA . SER A 1 23 ? -21.810 16.195 5.224 1.00 0.00 147 SER A CA 11
ATOM 18948 C C . SER A 1 23 ? -20.366 15.975 4.771 1.00 0.00 147 SER A C 11
ATOM 18949 O O . SER A 1 23 ? -20.118 15.352 3.734 1.00 0.00 147 SER A O 11
ATOM 18957 N N . VAL A 1 24 ? -19.417 16.486 5.558 1.00 0.00 148 VAL A N 11
ATOM 18958 C CA . VAL A 1 24 ? -17.993 16.341 5.247 1.00 0.00 148 VAL A CA 11
ATOM 18959 C C . VAL A 1 24 ? -17.436 15.017 5.784 1.00 0.00 148 VAL A C 11
ATOM 18960 O O . VAL A 1 24 ? -17.939 14.466 6.767 1.00 0.00 148 VAL A O 11
ATOM 18973 N N . ASP A 1 25 ? -16.396 14.513 5.128 1.00 0.00 149 ASP A N 11
ATOM 18974 C CA . ASP A 1 25 ? -15.761 13.258 5.527 1.00 0.00 149 ASP A CA 11
ATOM 18975 C C . ASP A 1 25 ? -14.490 13.526 6.355 1.00 0.00 149 ASP A C 11
ATOM 18976 O O . ASP A 1 25 ? -14.260 14.653 6.801 1.00 0.00 149 ASP A O 11
ATOM 18985 N N . LEU A 1 26 ? -13.663 12.490 6.544 1.00 0.00 150 LEU A N 11
ATOM 18986 C CA . LEU A 1 26 ? -12.413 12.624 7.302 1.00 0.00 150 LEU A CA 11
ATOM 18987 C C . LEU A 1 26 ? -11.355 13.414 6.510 1.00 0.00 150 LEU A C 11
ATOM 18988 O O . LEU A 1 26 ? -10.252 13.660 7.005 1.00 0.00 150 LEU A O 11
ATOM 19004 N N . ILE A 1 27 ? -11.701 13.815 5.284 1.00 0.00 151 ILE A N 11
ATOM 19005 C CA . ILE A 1 27 ? -10.799 14.582 4.431 1.00 0.00 151 ILE A CA 11
ATOM 19006 C C . ILE A 1 27 ? -11.507 15.820 3.871 1.00 0.00 151 ILE A C 11
ATOM 19007 O O . ILE A 1 27 ? -12.728 15.954 3.989 1.00 0.00 151 ILE A O 11
ATOM 19023 N N . GLY A 1 28 ? -10.735 16.725 3.266 1.00 0.00 152 GLY A N 11
ATOM 19024 C CA . GLY A 1 28 ? -11.305 17.945 2.701 1.00 0.00 152 GLY A CA 11
ATOM 19025 C C . GLY A 1 28 ? -12.236 17.683 1.527 1.00 0.00 152 GLY A C 11
ATOM 19026 O O . GLY A 1 28 ? -11.933 18.051 0.391 1.00 0.00 152 GLY A O 11
ATOM 19030 N N . THR A 1 29 ? -13.368 17.041 1.795 1.00 0.00 153 THR A N 11
ATOM 19031 C CA . THR A 1 29 ? -14.347 16.728 0.751 1.00 0.00 153 THR A CA 11
ATOM 19032 C C . THR A 1 29 ? -15.721 16.438 1.361 1.00 0.00 153 THR A C 11
ATOM 19033 O O . THR A 1 29 ? -15.822 15.935 2.482 1.00 0.00 153 THR A O 11
ATOM 19044 N N . CYS A 1 30 ? -16.774 16.776 0.617 1.00 0.00 154 CYS A N 11
ATOM 19045 C CA . CYS A 1 30 ? -18.151 16.578 1.082 1.00 0.00 154 CYS A CA 11
ATOM 19046 C C . CYS A 1 30 ? -18.892 15.500 0.285 1.00 0.00 154 CYS A C 11
ATOM 19047 O O . CYS A 1 30 ? -18.497 15.150 -0.830 1.00 0.00 154 CYS A O 11
ATOM 19054 N N . TRP A 1 31 ? -19.982 14.998 0.869 1.00 0.00 155 TRP A N 11
ATOM 19055 C CA . TRP A 1 31 ? -20.813 13.978 0.231 1.00 0.00 155 TRP A CA 11
ATOM 19056 C C . TRP A 1 31 ? -22.149 14.586 -0.209 1.00 0.00 155 TRP A C 11
ATOM 19057 O O . TRP A 1 31 ? -22.687 15.456 0.471 1.00 0.00 155 TRP A O 11
ATOM 19078 N N . PRO A 1 32 ? -22.703 14.144 -1.355 1.00 0.00 156 PRO A N 11
ATOM 19079 C CA . PRO A 1 32 ? -23.978 14.666 -1.866 1.00 0.00 156 PRO A CA 11
ATOM 19080 C C . PRO A 1 32 ? -25.197 14.084 -1.139 1.00 0.00 156 PRO A C 11
ATOM 19081 O O . PRO A 1 32 ? -25.138 12.979 -0.593 1.00 0.00 156 PRO A O 11
ATOM 19092 N N . ARG A 1 33 ? -26.304 14.836 -1.140 1.00 0.00 157 ARG A N 11
ATOM 19093 C CA . ARG A 1 33 ? -27.543 14.393 -0.489 1.00 0.00 157 ARG A CA 11
ATOM 19094 C C . ARG A 1 33 ? -27.967 13.018 -1.010 1.00 0.00 157 ARG A C 11
ATOM 19095 O O . ARG A 1 33 ? -28.343 12.877 -2.175 1.00 0.00 157 ARG A O 11
ATOM 19116 N N . SER A 1 34 ? -27.891 12.006 -0.150 1.00 0.00 158 SER A N 11
ATOM 19117 C CA . SER A 1 34 ? -28.254 10.646 -0.545 1.00 0.00 158 SER A CA 11
ATOM 19118 C C . SER A 1 34 ? -29.533 10.168 0.142 1.00 0.00 158 SER A C 11
ATOM 19119 O O . SER A 1 34 ? -29.835 10.559 1.271 1.00 0.00 158 SER A O 11
ATOM 19127 N N . PRO A 1 35 ? -30.298 9.294 -0.540 1.00 0.00 159 PRO A N 11
ATOM 19128 C CA . PRO A 1 35 ? -31.541 8.737 -0.006 1.00 0.00 159 PRO A CA 11
ATOM 19129 C C . PRO A 1 35 ? -31.285 7.501 0.861 1.00 0.00 159 PRO A C 11
ATOM 19130 O O . PRO A 1 35 ? -30.309 6.777 0.647 1.00 0.00 159 PRO A O 11
ATOM 19141 N N . ALA A 1 36 ? -32.162 7.263 1.837 1.00 0.00 160 ALA A N 11
ATOM 19142 C CA . ALA A 1 36 ? -32.019 6.114 2.730 1.00 0.00 160 ALA A CA 11
ATOM 19143 C C . ALA A 1 36 ? -31.961 4.804 1.945 1.00 0.00 160 ALA A C 11
ATOM 19144 O O . ALA A 1 36 ? -32.851 4.508 1.142 1.00 0.00 160 ALA A O 11
ATOM 19151 N N . GLY A 1 37 ? -30.899 4.031 2.174 1.00 0.00 161 GLY A N 11
ATOM 19152 C CA . GLY A 1 37 ? -30.726 2.769 1.473 1.00 0.00 161 GLY A CA 11
ATOM 19153 C C . GLY A 1 37 ? -30.143 2.963 0.086 1.00 0.00 161 GLY A C 11
ATOM 19154 O O . GLY A 1 37 ? -30.703 2.490 -0.900 1.00 0.00 161 GLY A O 11
ATOM 19158 N N . GLN A 1 38 ? -29.018 3.673 0.016 1.00 0.00 162 GLN A N 11
ATOM 19159 C CA . GLN A 1 38 ? -28.354 3.947 -1.259 1.00 0.00 162 GLN A CA 11
ATOM 19160 C C . GLN A 1 38 ? -26.834 4.037 -1.089 1.00 0.00 162 GLN A C 11
ATOM 19161 O O . GLN A 1 38 ? -26.344 4.498 -0.058 1.00 0.00 162 GLN A O 11
ATOM 19175 N N . LEU A 1 39 ? -26.095 3.610 -2.107 1.00 0.00 163 LEU A N 11
ATOM 19176 C CA . LEU A 1 39 ? -24.636 3.657 -2.068 1.00 0.00 163 LEU A CA 11
ATOM 19177 C C . LEU A 1 39 ? -24.108 4.829 -2.898 1.00 0.00 163 LEU A C 11
ATOM 19178 O O . LEU A 1 39 ? -24.203 4.829 -4.128 1.00 0.00 163 LEU A O 11
ATOM 19194 N N . VAL A 1 40 ? -23.545 5.826 -2.218 1.00 0.00 164 VAL A N 11
ATOM 19195 C CA . VAL A 1 40 ? -22.996 6.997 -2.898 1.00 0.00 164 VAL A CA 11
ATOM 19196 C C . VAL A 1 40 ? -21.515 6.797 -3.216 1.00 0.00 164 VAL A C 11
ATOM 19197 O O . VAL A 1 40 ? -20.707 6.518 -2.329 1.00 0.00 164 VAL A O 11
ATOM 19210 N N . VAL A 1 41 ? -21.165 6.929 -4.493 1.00 0.00 165 VAL A N 11
ATOM 19211 C CA . VAL A 1 41 ? -19.781 6.751 -4.937 1.00 0.00 165 VAL A CA 11
ATOM 19212 C C . VAL A 1 41 ? -19.079 8.095 -5.158 1.00 0.00 165 VAL A C 11
ATOM 19213 O O . VAL A 1 41 ? -19.679 9.046 -5.662 1.00 0.00 165 VAL A O 11
ATOM 19226 N N . ARG A 1 42 ? -17.803 8.165 -4.776 1.00 0.00 166 ARG A N 11
ATOM 19227 C CA . ARG A 1 42 ? -17.016 9.391 -4.936 1.00 0.00 166 ARG A CA 11
ATOM 19228 C C . ARG A 1 42 ? -15.611 9.079 -5.461 1.00 0.00 166 ARG A C 11
ATOM 19229 O O . ARG A 1 42 ? -14.815 8.430 -4.776 1.00 0.00 166 ARG A O 11
ATOM 19250 N N . PRO A 1 43 ? -15.278 9.545 -6.683 1.00 0.00 167 PRO A N 11
ATOM 19251 C CA . PRO A 1 43 ? -13.956 9.309 -7.297 1.00 0.00 167 PRO A CA 11
ATOM 19252 C C . PRO A 1 43 ? -12.821 10.105 -6.635 1.00 0.00 167 PRO A C 11
ATOM 19253 O O . PRO A 1 43 ? -11.971 10.679 -7.320 1.00 0.00 167 PRO A O 11
ATOM 19264 N N . CYS A 1 44 ? -12.797 10.112 -5.299 1.00 0.00 168 CYS A N 11
ATOM 19265 C CA . CYS A 1 44 ? -11.757 10.814 -4.539 1.00 0.00 168 CYS A CA 11
ATOM 19266 C C . CYS A 1 44 ? -11.806 12.335 -4.748 1.00 0.00 168 CYS A C 11
ATOM 19267 O O . CYS A 1 44 ? -12.625 12.848 -5.522 1.00 0.00 168 CYS A O 11
ATOM 19274 N N . PRO A 1 45 ? -10.933 13.088 -4.040 1.00 0.00 169 PRO A N 11
ATOM 19275 C CA . PRO A 1 45 ? -10.872 14.542 -4.141 1.00 0.00 169 PRO A CA 11
ATOM 19276 C C . PRO A 1 45 ? -9.878 15.009 -5.205 1.00 0.00 169 PRO A C 11
ATOM 19277 O O . PRO A 1 45 ? -8.840 14.381 -5.415 1.00 0.00 169 PRO A O 11
ATOM 19288 N N . ALA A 1 46 ? -10.195 16.117 -5.873 1.00 0.00 170 ALA A N 11
ATOM 19289 C CA . ALA A 1 46 ? -9.318 16.661 -6.908 1.00 0.00 170 ALA A CA 11
ATOM 19290 C C . ALA A 1 46 ? -8.015 17.195 -6.303 1.00 0.00 170 ALA A C 11
ATOM 19291 O O . ALA A 1 46 ? -7.916 18.377 -5.971 1.00 0.00 170 ALA A O 11
ATOM 19298 N N . PHE A 1 47 ? -7.025 16.303 -6.156 1.00 0.00 171 PHE A N 11
ATOM 19299 C CA . PHE A 1 47 ? -5.720 16.658 -5.582 1.00 0.00 171 PHE A CA 11
ATOM 19300 C C . PHE A 1 47 ? -5.779 16.694 -4.053 1.00 0.00 171 PHE A C 11
ATOM 19301 O O . PHE A 1 47 ? -6.749 17.180 -3.466 1.00 0.00 171 PHE A O 11
ATOM 19318 N N . PHE A 1 48 ? -4.734 16.177 -3.412 1.00 0.00 172 PHE A N 11
ATOM 19319 C CA . PHE A 1 48 ? -4.669 16.155 -1.954 1.00 0.00 172 PHE A CA 11
ATOM 19320 C C . PHE A 1 48 ? -3.243 16.390 -1.456 1.00 0.00 172 PHE A C 11
ATOM 19321 O O . PHE A 1 48 ? -2.293 15.754 -1.926 1.00 0.00 172 PHE A O 11
ATOM 19338 N N . TYR A 1 49 ? -3.111 17.314 -0.498 1.00 0.00 173 TYR A N 11
ATOM 19339 C CA . TYR A 1 49 ? -1.817 17.667 0.090 1.00 0.00 173 TYR A CA 11
ATOM 19340 C C . TYR A 1 49 ? -0.823 18.126 -0.983 1.00 0.00 173 TYR A C 11
ATOM 19341 O O . TYR A 1 49 ? -0.708 19.323 -1.254 1.00 0.00 173 TYR A O 11
ATOM 19359 N N . GLY A 1 50 ? -0.120 17.176 -1.596 1.00 0.00 174 GLY A N 11
ATOM 19360 C CA . GLY A 1 50 ? 0.841 17.508 -2.638 1.00 0.00 174 GLY A CA 11
ATOM 19361 C C . GLY A 1 50 ? 0.746 16.598 -3.854 1.00 0.00 174 GLY A C 11
ATOM 19362 O O . GLY A 1 50 ? 1.654 16.584 -4.685 1.00 0.00 174 GLY A O 11
ATOM 19366 N N . VAL A 1 51 ? -0.348 15.839 -3.964 1.00 0.00 175 VAL A N 11
ATOM 19367 C CA . VAL A 1 51 ? -0.538 14.925 -5.090 1.00 0.00 175 VAL A CA 11
ATOM 19368 C C . VAL A 1 51 ? -1.958 15.011 -5.654 1.00 0.00 175 VAL A C 11
ATOM 19369 O O . VAL A 1 51 ? -2.926 15.190 -4.911 1.00 0.00 175 VAL A O 11
ATOM 19382 N N . ARG A 1 52 ? -2.073 14.876 -6.978 1.00 0.00 176 ARG A N 11
ATOM 19383 C CA . ARG A 1 52 ? -3.372 14.936 -7.655 1.00 0.00 176 ARG A CA 11
ATOM 19384 C C . ARG A 1 52 ? -4.248 13.725 -7.315 1.00 0.00 176 ARG A C 11
ATOM 19385 O O . ARG A 1 52 ? -5.473 13.844 -7.243 1.00 0.00 176 ARG A O 11
ATOM 19406 N N . TYR A 1 53 ? -3.610 12.567 -7.113 1.00 0.00 177 TYR A N 11
ATOM 19407 C CA . TYR A 1 53 ? -4.311 11.321 -6.781 1.00 0.00 177 TYR A CA 11
ATOM 19408 C C . TYR A 1 53 ? -5.021 10.735 -8.005 1.00 0.00 177 TYR A C 11
ATOM 19409 O O . TYR A 1 53 ? -5.615 11.462 -8.804 1.00 0.00 177 TYR A O 11
ATOM 19427 N N . ASN A 1 54 ? -4.952 9.412 -8.144 1.00 0.00 178 ASN A N 11
ATOM 19428 C CA . ASN A 1 54 ? -5.585 8.725 -9.267 1.00 0.00 178 ASN A CA 11
ATOM 19429 C C . ASN A 1 54 ? -7.109 8.788 -9.166 1.00 0.00 178 ASN A C 11
ATOM 19430 O O . ASN A 1 54 ? -7.698 8.288 -8.206 1.00 0.00 178 ASN A O 11
ATOM 19441 N N . THR A 1 55 ? -7.738 9.402 -10.166 1.00 0.00 179 THR A N 11
ATOM 19442 C CA . THR A 1 55 ? -9.198 9.533 -10.203 1.00 0.00 179 THR A CA 11
ATOM 19443 C C . THR A 1 55 ? -9.891 8.224 -10.601 1.00 0.00 179 THR A C 11
ATOM 19444 O O . THR A 1 55 ? -11.119 8.144 -10.577 1.00 0.00 179 THR A O 11
ATOM 19455 N N . THR A 1 56 ? -9.111 7.198 -10.963 1.00 0.00 180 THR A N 11
ATOM 19456 C CA . THR A 1 56 ? -9.677 5.902 -11.353 1.00 0.00 180 THR A CA 11
ATOM 19457 C C . THR A 1 56 ? -10.366 5.215 -10.171 1.00 0.00 180 THR A C 11
ATOM 19458 O O . THR A 1 56 ? -11.290 4.424 -10.362 1.00 0.00 180 THR A O 11
ATOM 19469 N N . ASN A 1 57 ? -9.910 5.518 -8.954 1.00 0.00 181 ASN A N 11
ATOM 19470 C CA . ASN A 1 57 ? -10.484 4.929 -7.746 1.00 0.00 181 ASN A CA 11
ATOM 19471 C C . ASN A 1 57 ? -11.605 5.807 -7.186 1.00 0.00 181 ASN A C 11
ATOM 19472 O O . ASN A 1 57 ? -11.561 7.035 -7.299 1.00 0.00 181 ASN A O 11
ATOM 19483 N N . ASN A 1 58 ? -12.602 5.175 -6.572 1.00 0.00 182 ASN A N 11
ATOM 19484 C CA . ASN A 1 58 ? -13.726 5.909 -5.990 1.00 0.00 182 ASN A CA 11
ATOM 19485 C C . ASN A 1 58 ? -14.231 5.254 -4.704 1.00 0.00 182 ASN A C 11
ATOM 19486 O O . ASN A 1 58 ? -14.444 4.040 -4.651 1.00 0.00 182 ASN A O 11
ATOM 19497 N N . GLY A 1 59 ? -14.440 6.074 -3.677 1.00 0.00 183 GLY A N 11
ATOM 19498 C CA . GLY A 1 59 ? -14.939 5.575 -2.404 1.00 0.00 183 GLY A CA 11
ATOM 19499 C C . GLY A 1 59 ? -16.454 5.631 -2.320 1.00 0.00 183 GLY A C 11
ATOM 19500 O O . GLY A 1 59 ? -17.115 6.082 -3.261 1.00 0.00 183 GLY A O 11
ATOM 19504 N N . TYR A 1 60 ? -17.006 5.177 -1.199 1.00 0.00 184 TYR A N 11
ATOM 19505 C CA . TYR A 1 60 ? -18.454 5.181 -1.005 1.00 0.00 184 TYR A CA 11
ATOM 19506 C C . TYR A 1 60 ? -18.816 5.316 0.473 1.00 0.00 184 TYR A C 11
ATOM 19507 O O . TYR A 1 60 ? -18.311 4.574 1.314 1.00 0.00 184 TYR A O 11
ATOM 19525 N N . ARG A 1 61 ? -19.696 6.265 0.785 1.00 0.00 185 ARG A N 11
ATOM 19526 C CA . ARG A 1 61 ? -20.117 6.481 2.168 1.00 0.00 185 ARG A CA 11
ATOM 19527 C C . ARG A 1 61 ? -21.347 5.644 2.517 1.00 0.00 185 ARG A C 11
ATOM 19528 O O . ARG A 1 61 ? -21.522 5.260 3.671 1.00 0.00 185 ARG A O 11
ATOM 19549 N N . GLU A 1 62 ? -22.184 5.353 1.514 1.00 0.00 186 GLU A N 11
ATOM 19550 C CA . GLU A 1 62 ? -23.389 4.542 1.713 1.00 0.00 186 GLU A CA 11
ATOM 19551 C C . GLU A 1 62 ? -24.419 5.239 2.612 1.00 0.00 186 GLU A C 11
ATOM 19552 O O . GLU A 1 62 ? -24.110 5.668 3.728 1.00 0.00 186 GLU A O 11
ATOM 19564 N N . CYS A 1 63 ? -25.655 5.327 2.127 1.00 0.00 187 CYS A N 11
ATOM 19565 C CA . CYS A 1 63 ? -26.736 5.939 2.893 1.00 0.00 187 CYS A CA 11
ATOM 19566 C C . CYS A 1 63 ? -27.533 4.861 3.625 1.00 0.00 187 CYS A C 11
ATOM 19567 O O . CYS A 1 63 ? -28.376 4.188 3.026 1.00 0.00 187 CYS A O 11
ATOM 19574 N N . LEU A 1 64 ? -27.244 4.698 4.919 1.00 0.00 188 LEU A N 11
ATOM 19575 C CA . LEU A 1 64 ? -27.907 3.696 5.764 1.00 0.00 188 LEU A CA 11
ATOM 19576 C C . LEU A 1 64 ? -29.384 3.524 5.406 1.00 0.00 188 LEU A C 11
ATOM 19577 O O . LEU A 1 64 ? -30.124 4.507 5.301 1.00 0.00 188 LEU A O 11
ATOM 19593 N N . ALA A 1 65 ? -29.806 2.269 5.228 1.00 0.00 189 ALA A N 11
ATOM 19594 C CA . ALA A 1 65 ? -31.198 1.956 4.890 1.00 0.00 189 ALA A CA 11
ATOM 19595 C C . ALA A 1 65 ? -32.175 2.693 5.812 1.00 0.00 189 ALA A C 11
ATOM 19596 O O . ALA A 1 65 ? -33.209 3.186 5.363 1.00 0.00 189 ALA A O 11
ATOM 19603 N N . ASN A 1 66 ? -31.829 2.774 7.098 1.00 0.00 190 ASN A N 11
ATOM 19604 C CA . ASN A 1 66 ? -32.661 3.465 8.087 1.00 0.00 190 ASN A CA 11
ATOM 19605 C C . ASN A 1 66 ? -32.702 4.983 7.842 1.00 0.00 190 ASN A C 11
ATOM 19606 O O . ASN A 1 66 ? -33.553 5.680 8.399 1.00 0.00 190 ASN A O 11
ATOM 19617 N N . GLY A 1 67 ? -31.780 5.493 7.015 1.00 0.00 191 GLY A N 11
ATOM 19618 C CA . GLY A 1 67 ? -31.736 6.920 6.723 1.00 0.00 191 GLY A CA 11
ATOM 19619 C C . GLY A 1 67 ? -30.568 7.618 7.398 1.00 0.00 191 GLY A C 11
ATOM 19620 O O . GLY A 1 67 ? -30.758 8.353 8.366 1.00 0.00 191 GLY A O 11
ATOM 19624 N N . SER A 1 68 ? -29.356 7.386 6.889 1.00 0.00 192 SER A N 11
ATOM 19625 C CA . SER A 1 68 ? -28.149 8.001 7.458 1.00 0.00 192 SER A CA 11
ATOM 19626 C C . SER A 1 68 ? -26.910 7.722 6.595 1.00 0.00 192 SER A C 11
ATOM 19627 O O . SER A 1 68 ? -27.032 7.361 5.426 1.00 0.00 192 SER A O 11
ATOM 19635 N N . TRP A 1 69 ? -25.722 7.896 7.177 1.00 0.00 193 TRP A N 11
ATOM 19636 C CA . TRP A 1 69 ? -24.461 7.666 6.463 1.00 0.00 193 TRP A CA 11
ATOM 19637 C C . TRP A 1 69 ? -23.683 6.499 7.079 1.00 0.00 193 TRP A C 11
ATOM 19638 O O . TRP A 1 69 ? -23.665 6.333 8.299 1.00 0.00 193 TRP A O 11
ATOM 19659 N N . ALA A 1 70 ? -23.036 5.691 6.236 1.00 0.00 194 ALA A N 11
ATOM 19660 C CA . ALA A 1 70 ? -22.259 4.548 6.723 1.00 0.00 194 ALA A CA 11
ATOM 19661 C C . ALA A 1 70 ? -20.876 4.977 7.230 1.00 0.00 194 ALA A C 11
ATOM 19662 O O . ALA A 1 70 ? -20.262 5.918 6.707 1.00 0.00 194 ALA A O 11
ATOM 19669 N N . ALA A 1 71 ? -20.399 4.278 8.263 1.00 0.00 195 ALA A N 11
ATOM 19670 C CA . ALA A 1 71 ? -19.100 4.565 8.868 1.00 0.00 195 ALA A CA 11
ATOM 19671 C C . ALA A 1 71 ? -17.953 4.384 7.870 1.00 0.00 195 ALA A C 11
ATOM 19672 O O . ALA A 1 71 ? -17.199 5.321 7.609 1.00 0.00 195 ALA A O 11
ATOM 19679 N N . ARG A 1 72 ? -17.824 3.179 7.321 1.00 0.00 196 ARG A N 11
ATOM 19680 C CA . ARG A 1 72 ? -16.763 2.884 6.359 1.00 0.00 196 ARG A CA 11
ATOM 19681 C C . ARG A 1 72 ? -16.993 3.615 5.032 1.00 0.00 196 ARG A C 11
ATOM 19682 O O . ARG A 1 72 ? -18.021 3.430 4.378 1.00 0.00 196 ARG A O 11
ATOM 19703 N N . VAL A 1 73 ? -16.028 4.444 4.642 1.00 0.00 197 VAL A N 11
ATOM 19704 C CA . VAL A 1 73 ? -16.123 5.197 3.390 1.00 0.00 197 VAL A CA 11
ATOM 19705 C C . VAL A 1 73 ? -15.255 4.572 2.286 1.00 0.00 197 VAL A C 11
ATOM 19706 O O . VAL A 1 73 ? -15.470 4.828 1.096 1.00 0.00 197 VAL A O 11
ATOM 19719 N N . ASN A 1 74 ? -14.275 3.752 2.689 1.00 0.00 198 ASN A N 11
ATOM 19720 C CA . ASN A 1 74 ? -13.374 3.086 1.746 1.00 0.00 198 ASN A CA 11
ATOM 19721 C C . ASN A 1 74 ? -12.596 4.105 0.907 1.00 0.00 198 ASN A C 11
ATOM 19722 O O . ASN A 1 74 ? -12.353 3.892 -0.280 1.00 0.00 198 ASN A O 11
ATOM 19733 N N . TYR A 1 75 ? -12.200 5.215 1.534 1.00 0.00 199 TYR A N 11
ATOM 19734 C CA . TYR A 1 75 ? -11.451 6.260 0.834 1.00 0.00 199 TYR A CA 11
ATOM 19735 C C . TYR A 1 75 ? -10.041 5.797 0.450 1.00 0.00 199 TYR A C 11
ATOM 19736 O O . TYR A 1 75 ? -9.403 6.411 -0.411 1.00 0.00 199 TYR A O 11
ATOM 19754 N N . SER A 1 76 ? -9.571 4.698 1.061 1.00 0.00 200 SER A N 11
ATOM 19755 C CA . SER A 1 76 ? -8.248 4.137 0.753 1.00 0.00 200 SER A CA 11
ATOM 19756 C C . SER A 1 76 ? -8.036 4.049 -0.757 1.00 0.00 200 SER A C 11
ATOM 19757 O O . SER A 1 76 ? -6.908 4.141 -1.242 1.00 0.00 200 SER A O 11
ATOM 19765 N N . GLU A 1 77 ? -9.142 3.887 -1.491 1.00 0.00 201 GLU A N 11
ATOM 19766 C CA . GLU A 1 77 ? -9.122 3.806 -2.949 1.00 0.00 201 GLU A CA 11
ATOM 19767 C C . GLU A 1 77 ? -8.178 4.849 -3.561 1.00 0.00 201 GLU A C 11
ATOM 19768 O O . GLU A 1 77 ? -7.496 4.565 -4.544 1.00 0.00 201 GLU A O 11
ATOM 19780 N N . CYS A 1 78 ? -8.141 6.051 -2.966 1.00 0.00 202 CYS A N 11
ATOM 19781 C CA . CYS A 1 78 ? -7.273 7.135 -3.451 1.00 0.00 202 CYS A CA 11
ATOM 19782 C C . CYS A 1 78 ? -5.863 6.626 -3.759 1.00 0.00 202 CYS A C 11
ATOM 19783 O O . CYS A 1 78 ? -5.049 6.433 -2.856 1.00 0.00 202 CYS A O 11
ATOM 19790 N N . GLN A 1 79 ? -5.589 6.393 -5.041 1.00 0.00 203 GLN A N 11
ATOM 19791 C CA . GLN A 1 79 ? -4.288 5.883 -5.461 1.00 0.00 203 GLN A CA 11
ATOM 19792 C C . GLN A 1 79 ? -3.286 7.003 -5.736 1.00 0.00 203 GLN A C 11
ATOM 19793 O O . GLN A 1 79 ? -3.512 7.860 -6.598 1.00 0.00 203 GLN A O 11
ATOM 19807 N N . GLU A 1 80 ? -2.161 6.962 -5.019 1.00 0.00 204 GLU A N 11
ATOM 19808 C CA . GLU A 1 80 ? -1.091 7.941 -5.198 1.00 0.00 204 GLU A CA 11
ATOM 19809 C C . GLU A 1 80 ? -0.291 7.620 -6.467 1.00 0.00 204 GLU A C 11
ATOM 19810 O O . GLU A 1 80 ? 0.392 8.487 -7.018 1.00 0.00 204 GLU A O 11
ATOM 19822 N N . ILE A 1 81 ? -0.392 6.362 -6.926 1.00 0.00 205 ILE A N 11
ATOM 19823 C CA . ILE A 1 81 ? 0.299 5.898 -8.132 1.00 0.00 205 ILE A CA 11
ATOM 19824 C C . ILE A 1 81 ? 1.788 5.665 -7.876 1.00 0.00 205 ILE A C 11
ATOM 19825 O O . ILE A 1 81 ? 2.239 4.518 -7.864 1.00 0.00 205 ILE A O 11
ATOM 19841 N N . LEU A 1 82 ? 2.547 6.750 -7.674 1.00 0.00 206 LEU A N 11
ATOM 19842 C CA . LEU A 1 82 ? 3.991 6.649 -7.423 1.00 0.00 206 LEU A CA 11
ATOM 19843 C C . LEU A 1 82 ? 4.714 6.058 -8.640 1.00 0.00 206 LEU A C 11
ATOM 19844 O O . LEU A 1 82 ? 4.080 5.513 -9.547 1.00 0.00 206 LEU A O 11
ATOM 19860 N N . ASN A 1 83 ? 6.042 6.153 -8.662 1.00 0.00 207 ASN A N 11
ATOM 19861 C CA . ASN A 1 83 ? 6.823 5.606 -9.775 1.00 0.00 207 ASN A CA 11
ATOM 19862 C C . ASN A 1 83 ? 6.836 4.071 -9.721 1.00 0.00 207 ASN A C 11
ATOM 19863 O O . ASN A 1 83 ? 7.895 3.447 -9.622 1.00 0.00 207 ASN A O 11
ATOM 19874 N N . GLU A 1 84 ? 5.642 3.474 -9.775 1.00 0.00 208 GLU A N 11
ATOM 19875 C CA . GLU A 1 84 ? 5.495 2.021 -9.721 1.00 0.00 208 GLU A CA 11
ATOM 19876 C C . GLU A 1 84 ? 4.578 1.519 -10.835 1.00 0.00 208 GLU A C 11
ATOM 19877 O O . GLU A 1 84 ? 4.936 0.614 -11.588 1.00 0.00 208 GLU A O 11
ATOM 19889 N N . PRO B 2 1 ? 30.699 -7.569 -4.781 1.00 0.00 304 PRO B N 11
ATOM 19890 C CA . PRO B 2 1 ? 31.400 -8.634 -5.502 1.00 0.00 304 PRO B CA 11
ATOM 19891 C C . PRO B 2 1 ? 30.499 -9.848 -5.762 1.00 0.00 304 PRO B C 11
ATOM 19892 O O . PRO B 2 1 ? 29.320 -9.845 -5.396 1.00 0.00 304 PRO B O 11
ATOM 19903 N N . PRO B 2 2 ? 31.041 -10.906 -6.404 1.00 0.00 305 PRO B N 11
ATOM 19904 C CA . PRO B 2 2 ? 30.272 -12.123 -6.706 1.00 0.00 305 PRO B CA 11
ATOM 19905 C C . PRO B 2 2 ? 29.954 -12.947 -5.452 1.00 0.00 305 PRO B C 11
ATOM 19906 O O . PRO B 2 2 ? 30.207 -12.506 -4.330 1.00 0.00 305 PRO B O 11
ATOM 19917 N N . ILE B 2 3 ? 29.397 -14.146 -5.660 1.00 0.00 306 ILE B N 11
ATOM 19918 C CA . ILE B 2 3 ? 29.031 -15.054 -4.563 1.00 0.00 306 ILE B CA 11
ATOM 19919 C C . ILE B 2 3 ? 27.675 -14.682 -3.958 1.00 0.00 306 ILE B C 11
ATOM 19920 O O . ILE B 2 3 ? 27.486 -13.572 -3.457 1.00 0.00 306 ILE B O 11
ATOM 19936 N N . SER B 2 4 ? 26.732 -15.628 -4.011 1.00 0.00 307 SER B N 11
ATOM 19937 C CA . SER B 2 4 ? 25.381 -15.424 -3.473 1.00 0.00 307 SER B CA 11
ATOM 19938 C C . SER B 2 4 ? 24.583 -14.424 -4.317 1.00 0.00 307 SER B C 11
ATOM 19939 O O . SER B 2 4 ? 25.002 -14.047 -5.413 1.00 0.00 307 SER B O 11
ATOM 19947 N N . LEU B 2 5 ? 23.431 -14.001 -3.797 1.00 0.00 308 LEU B N 11
ATOM 19948 C CA . LEU B 2 5 ? 22.570 -13.046 -4.498 1.00 0.00 308 LEU B CA 11
ATOM 19949 C C . LEU B 2 5 ? 22.297 -11.817 -3.627 1.00 0.00 308 LEU B C 11
ATOM 19950 O O . LEU B 2 5 ? 22.948 -10.785 -3.788 1.00 0.00 308 LEU B O 11
ATOM 19966 N N . ASP B 2 6 ? 21.341 -11.935 -2.699 1.00 0.00 309 ASP B N 11
ATOM 19967 C CA . ASP B 2 6 ? 20.992 -10.833 -1.797 1.00 0.00 309 ASP B CA 11
ATOM 19968 C C . ASP B 2 6 ? 22.238 -10.241 -1.132 1.00 0.00 309 ASP B C 11
ATOM 19969 O O . ASP B 2 6 ? 22.347 -9.020 -0.977 1.00 0.00 309 ASP B O 11
ATOM 19978 N N . LEU B 2 7 ? 23.181 -11.113 -0.756 1.00 0.00 310 LEU B N 11
ATOM 19979 C CA . LEU B 2 7 ? 24.434 -10.688 -0.121 1.00 0.00 310 LEU B CA 11
ATOM 19980 C C . LEU B 2 7 ? 25.124 -9.583 -0.928 1.00 0.00 310 LEU B C 11
ATOM 19981 O O . LEU B 2 7 ? 25.746 -8.685 -0.358 1.00 0.00 310 LEU B O 11
ATOM 19997 N N . THR B 2 8 ? 24.996 -9.649 -2.254 1.00 0.00 311 THR B N 11
ATOM 19998 C CA . THR B 2 8 ? 25.592 -8.650 -3.143 1.00 0.00 311 THR B CA 11
ATOM 19999 C C . THR B 2 8 ? 24.505 -7.800 -3.823 1.00 0.00 311 THR B C 11
ATOM 20000 O O . THR B 2 8 ? 24.737 -7.195 -4.872 1.00 0.00 311 THR B O 11
ATOM 20011 N N . PHE B 2 9 ? 23.312 -7.763 -3.219 1.00 0.00 312 PHE B N 11
ATOM 20012 C CA . PHE B 2 9 ? 22.187 -6.997 -3.765 1.00 0.00 312 PHE B CA 11
ATOM 20013 C C . PHE B 2 9 ? 21.505 -6.119 -2.706 1.00 0.00 312 PHE B C 11
ATOM 20014 O O . PHE B 2 9 ? 21.035 -5.027 -3.021 1.00 0.00 312 PHE B O 11
ATOM 20031 N N . ASN B 2 10 ? 21.436 -6.607 -1.460 1.00 0.00 313 ASN B N 11
ATOM 20032 C CA . ASN B 2 10 ? 20.791 -5.874 -0.357 1.00 0.00 313 ASN B CA 11
ATOM 20033 C C . ASN B 2 10 ? 20.975 -4.353 -0.471 1.00 0.00 313 ASN B C 11
ATOM 20034 O O . ASN B 2 10 ? 19.991 -3.615 -0.532 1.00 0.00 313 ASN B O 11
ATOM 20045 N N . LEU B 2 11 ? 22.230 -3.895 -0.500 1.00 0.00 314 LEU B N 11
ATOM 20046 C CA . LEU B 2 11 ? 22.535 -2.465 -0.601 1.00 0.00 314 LEU B CA 11
ATOM 20047 C C . LEU B 2 11 ? 21.736 -1.799 -1.723 1.00 0.00 314 LEU B C 11
ATOM 20048 O O . LEU B 2 11 ? 20.891 -0.940 -1.464 1.00 0.00 314 LEU B O 11
ATOM 20064 N N . LEU B 2 12 ? 22.000 -2.200 -2.969 1.00 0.00 315 LEU B N 11
ATOM 20065 C CA . LEU B 2 12 ? 21.291 -1.637 -4.120 1.00 0.00 315 LEU B CA 11
ATOM 20066 C C . LEU B 2 12 ? 19.790 -1.937 -4.038 1.00 0.00 315 LEU B C 11
ATOM 20067 O O . LEU B 2 12 ? 18.963 -1.074 -4.339 1.00 0.00 315 LEU B O 11
ATOM 20083 N N . ARG B 2 13 ? 19.444 -3.155 -3.612 1.00 0.00 316 ARG B N 11
ATOM 20084 C CA . ARG B 2 13 ? 18.042 -3.560 -3.473 1.00 0.00 316 ARG B CA 11
ATOM 20085 C C . ARG B 2 13 ? 17.308 -2.646 -2.490 1.00 0.00 316 ARG B C 11
ATOM 20086 O O . ARG B 2 13 ? 16.290 -2.041 -2.835 1.00 0.00 316 ARG B O 11
ATOM 20107 N N . GLU B 2 14 ? 17.837 -2.544 -1.269 1.00 0.00 317 GLU B N 11
ATOM 20108 C CA . GLU B 2 14 ? 17.243 -1.701 -0.235 1.00 0.00 317 GLU B CA 11
ATOM 20109 C C . GLU B 2 14 ? 17.274 -0.232 -0.650 1.00 0.00 317 GLU B C 11
ATOM 20110 O O . GLU B 2 14 ? 16.245 0.442 -0.630 1.00 0.00 317 GLU B O 11
ATOM 20122 N N . VAL B 2 15 ? 18.455 0.256 -1.044 1.00 0.00 318 VAL B N 11
ATOM 20123 C CA . VAL B 2 15 ? 18.610 1.647 -1.482 1.00 0.00 318 VAL B CA 11
ATOM 20124 C C . VAL B 2 15 ? 17.550 2.011 -2.527 1.00 0.00 318 VAL B C 11
ATOM 20125 O O . VAL B 2 15 ? 16.972 3.100 -2.485 1.00 0.00 318 VAL B O 11
ATOM 20138 N N . LEU B 2 16 ? 17.296 1.092 -3.460 1.00 0.00 319 LEU B N 11
ATOM 20139 C CA . LEU B 2 16 ? 16.304 1.315 -4.510 1.00 0.00 319 LEU B CA 11
ATOM 20140 C C . LEU B 2 16 ? 14.894 1.471 -3.932 1.00 0.00 319 LEU B C 11
ATOM 20141 O O . LEU B 2 16 ? 14.224 2.474 -4.197 1.00 0.00 319 LEU B O 11
ATOM 20157 N N . GLU B 2 17 ? 14.446 0.479 -3.158 1.00 0.00 320 GLU B N 11
ATOM 20158 C CA . GLU B 2 17 ? 13.102 0.509 -2.564 1.00 0.00 320 GLU B CA 11
ATOM 20159 C C . GLU B 2 17 ? 12.990 1.509 -1.408 1.00 0.00 320 GLU B C 11
ATOM 20160 O O . GLU B 2 17 ? 12.034 2.287 -1.357 1.00 0.00 320 GLU B O 11
ATOM 20172 N N . ILE B 2 18 ? 13.958 1.492 -0.486 1.00 0.00 321 ILE B N 11
ATOM 20173 C CA . ILE B 2 18 ? 13.940 2.408 0.660 1.00 0.00 321 ILE B CA 11
ATOM 20174 C C . ILE B 2 18 ? 13.752 3.852 0.200 1.00 0.00 321 ILE B C 11
ATOM 20175 O O . ILE B 2 18 ? 12.733 4.479 0.502 1.00 0.00 321 ILE B O 11
ATOM 20191 N N . ALA B 2 19 ? 14.728 4.372 -0.551 1.00 0.00 322 ALA B N 11
ATOM 20192 C CA . ALA B 2 19 ? 14.650 5.738 -1.065 1.00 0.00 322 ALA B CA 11
ATOM 20193 C C . ALA B 2 19 ? 13.354 5.954 -1.854 1.00 0.00 322 ALA B C 11
ATOM 20194 O O . ALA B 2 19 ? 12.832 7.068 -1.907 1.00 0.00 322 ALA B O 11
ATOM 20201 N N . LYS B 2 20 ? 12.832 4.879 -2.454 1.00 0.00 323 LYS B N 11
ATOM 20202 C CA . LYS B 2 20 ? 11.589 4.953 -3.220 1.00 0.00 323 LYS B CA 11
ATOM 20203 C C . LYS B 2 20 ? 10.400 5.245 -2.303 1.00 0.00 323 LYS B C 11
ATOM 20204 O O . LYS B 2 20 ? 9.553 6.074 -2.628 1.00 0.00 323 LYS B O 11
ATOM 20223 N N . ALA B 2 21 ? 10.341 4.563 -1.158 1.00 0.00 324 ALA B N 11
ATOM 20224 C CA . ALA B 2 21 ? 9.253 4.763 -0.199 1.00 0.00 324 ALA B CA 11
ATOM 20225 C C . ALA B 2 21 ? 9.326 6.146 0.456 1.00 0.00 324 ALA B C 11
ATOM 20226 O O . ALA B 2 21 ? 8.298 6.782 0.695 1.00 0.00 324 ALA B O 11
ATOM 20233 N N . GLU B 2 22 ? 10.547 6.601 0.752 1.00 0.00 325 GLU B N 11
ATOM 20234 C CA . GLU B 2 22 ? 10.767 7.906 1.389 1.00 0.00 325 GLU B CA 11
ATOM 20235 C C . GLU B 2 22 ? 9.872 9.000 0.793 1.00 0.00 325 GLU B C 11
ATOM 20236 O O . GLU B 2 22 ? 9.156 9.685 1.527 1.00 0.00 325 GLU B O 11
ATOM 20248 N N . GLN B 2 23 ? 9.908 9.158 -0.535 1.00 0.00 326 GLN B N 11
ATOM 20249 C CA . GLN B 2 23 ? 9.094 10.176 -1.215 1.00 0.00 326 GLN B CA 11
ATOM 20250 C C . GLN B 2 23 ? 7.605 10.058 -0.846 1.00 0.00 326 GLN B C 11
ATOM 20251 O O . GLN B 2 23 ? 6.881 11.055 -0.834 1.00 0.00 326 GLN B O 11
ATOM 20265 N N . GLU B 2 24 ? 7.155 8.844 -0.520 1.00 0.00 327 GLU B N 11
ATOM 20266 C CA . GLU B 2 24 ? 5.764 8.620 -0.123 1.00 0.00 327 GLU B CA 11
ATOM 20267 C C . GLU B 2 24 ? 5.586 8.788 1.395 1.00 0.00 327 GLU B C 11
ATOM 20268 O O . GLU B 2 24 ? 4.464 8.748 1.902 1.00 0.00 327 GLU B O 11
ATOM 20280 N N . ALA B 2 25 ? 6.696 8.977 2.118 1.00 0.00 328 ALA B N 11
ATOM 20281 C CA . ALA B 2 25 ? 6.655 9.146 3.569 1.00 0.00 328 ALA B CA 11
ATOM 20282 C C . ALA B 2 25 ? 7.043 10.568 3.990 1.00 0.00 328 ALA B C 11
ATOM 20283 O O . ALA B 2 25 ? 6.403 11.148 4.867 1.00 0.00 328 ALA B O 11
ATOM 20290 N N . GLU B 2 26 ? 8.092 11.120 3.367 1.00 0.00 329 GLU B N 11
ATOM 20291 C CA . GLU B 2 26 ? 8.571 12.475 3.682 1.00 0.00 329 GLU B CA 11
ATOM 20292 C C . GLU B 2 26 ? 7.417 13.446 3.965 1.00 0.00 329 GLU B C 11
ATOM 20293 O O . GLU B 2 26 ? 7.486 14.247 4.898 1.00 0.00 329 GLU B O 11
ATOM 20305 N N . GLU B 2 27 ? 6.360 13.362 3.158 1.00 0.00 330 GLU B N 11
ATOM 20306 C CA . GLU B 2 27 ? 5.187 14.225 3.319 1.00 0.00 330 GLU B CA 11
ATOM 20307 C C . GLU B 2 27 ? 3.883 13.417 3.272 1.00 0.00 330 GLU B C 11
ATOM 20308 O O . GLU B 2 27 ? 3.006 13.577 4.132 1.00 0.00 330 GLU B O 11
ATOM 20320 N N . ALA B 2 28 ? 3.754 12.562 2.255 1.00 0.00 331 ALA B N 11
ATOM 20321 C CA . ALA B 2 28 ? 2.554 11.740 2.068 1.00 0.00 331 ALA B CA 11
ATOM 20322 C C . ALA B 2 28 ? 2.339 10.706 3.186 1.00 0.00 331 ALA B C 11
ATOM 20323 O O . ALA B 2 28 ? 1.249 10.141 3.289 1.00 0.00 331 ALA B O 11
ATOM 20330 N N . ALA B 2 29 ? 3.366 10.452 4.007 1.00 0.00 332 ALA B N 11
ATOM 20331 C CA . ALA B 2 29 ? 3.270 9.473 5.103 1.00 0.00 332 ALA B CA 11
ATOM 20332 C C . ALA B 2 29 ? 1.902 9.506 5.794 1.00 0.00 332 ALA B C 11
ATOM 20333 O O . ALA B 2 29 ? 1.146 8.535 5.730 1.00 0.00 332 ALA B O 11
ATOM 20340 N N . LYS B 2 30 ? 1.593 10.625 6.454 1.00 0.00 333 LYS B N 11
ATOM 20341 C CA . LYS B 2 30 ? 0.317 10.782 7.159 1.00 0.00 333 LYS B CA 11
ATOM 20342 C C . LYS B 2 30 ? -0.873 10.628 6.204 1.00 0.00 333 LYS B C 11
ATOM 20343 O O . LYS B 2 30 ? -1.853 9.959 6.530 1.00 0.00 333 LYS B O 11
ATOM 20362 N N . ASN B 2 31 ? -0.768 11.233 5.021 1.00 0.00 334 ASN B N 11
ATOM 20363 C CA . ASN B 2 31 ? -1.824 11.152 4.014 1.00 0.00 334 ASN B CA 11
ATOM 20364 C C . ASN B 2 31 ? -2.060 9.695 3.600 1.00 0.00 334 ASN B C 11
ATOM 20365 O O . ASN B 2 31 ? -3.202 9.228 3.563 1.00 0.00 334 ASN B O 11
ATOM 20376 N N . ARG B 2 32 ? -0.967 8.984 3.306 1.00 0.00 335 ARG B N 11
ATOM 20377 C CA . ARG B 2 32 ? -1.031 7.578 2.908 1.00 0.00 335 ARG B CA 11
ATOM 20378 C C . ARG B 2 32 ? -1.834 6.762 3.920 1.00 0.00 335 ARG B C 11
ATOM 20379 O O . ARG B 2 32 ? -2.872 6.188 3.581 1.00 0.00 335 ARG B O 11
ATOM 20400 N N . LEU B 2 33 ? -1.356 6.726 5.164 1.00 0.00 336 LEU B N 11
ATOM 20401 C CA . LEU B 2 33 ? -2.042 5.989 6.225 1.00 0.00 336 LEU B CA 11
ATOM 20402 C C . LEU B 2 33 ? -3.458 6.532 6.432 1.00 0.00 336 LEU B C 11
ATOM 20403 O O . LEU B 2 33 ? -4.423 5.764 6.462 1.00 0.00 336 LEU B O 11
ATOM 20419 N N . LEU B 2 34 ? -3.572 7.861 6.552 1.00 0.00 337 LEU B N 11
ATOM 20420 C CA . LEU B 2 34 ? -4.869 8.517 6.736 1.00 0.00 337 LEU B CA 11
ATOM 20421 C C . LEU B 2 34 ? -5.861 8.059 5.669 1.00 0.00 337 LEU B C 11
ATOM 20422 O O . LEU B 2 34 ? -6.958 7.606 5.987 1.00 0.00 337 LEU B O 11
ATOM 20438 N N . LEU B 2 35 ? -5.463 8.163 4.400 1.00 0.00 338 LEU B N 11
ATOM 20439 C CA . LEU B 2 35 ? -6.324 7.737 3.296 1.00 0.00 338 LEU B CA 11
ATOM 20440 C C . LEU B 2 35 ? -6.585 6.233 3.369 1.00 0.00 338 LEU B C 11
ATOM 20441 O O . LEU B 2 35 ? -7.713 5.781 3.161 1.00 0.00 338 LEU B O 11
ATOM 20457 N N . GLU B 2 36 ? -5.534 5.465 3.669 1.00 0.00 339 GLU B N 11
ATOM 20458 C CA . GLU B 2 36 ? -5.641 4.010 3.775 1.00 0.00 339 GLU B CA 11
ATOM 20459 C C . GLU B 2 36 ? -6.681 3.606 4.822 1.00 0.00 339 GLU B C 11
ATOM 20460 O O . GLU B 2 36 ? -7.620 2.861 4.515 1.00 0.00 339 GLU B O 11
ATOM 20472 N N . GLU B 2 37 ? -6.523 4.101 6.054 1.00 0.00 340 GLU B N 11
ATOM 20473 C CA . GLU B 2 37 ? -7.464 3.785 7.136 1.00 0.00 340 GLU B CA 11
ATOM 20474 C C . GLU B 2 37 ? -8.803 4.515 6.942 1.00 0.00 340 GLU B C 11
ATOM 20475 O O . GLU B 2 37 ? -9.233 5.301 7.789 1.00 0.00 340 GLU B O 11
ATOM 20487 N N . ALA B 2 38 ? -9.459 4.243 5.815 1.00 0.00 341 ALA B N 11
ATOM 20488 C CA . ALA B 2 38 ? -10.742 4.863 5.498 1.00 0.00 341 ALA B CA 11
ATOM 20489 C C . ALA B 2 38 ? -11.759 3.823 5.024 1.00 0.00 341 ALA B C 11
ATOM 20490 O O . ALA B 2 38 ? -12.959 4.100 4.933 1.00 0.00 341 ALA B O 11
ATOM 20497 N N . LEU A 1 1 ? -14.349 21.250 -5.419 1.00 0.00 125 LEU A N 12
ATOM 20498 C CA . LEU A 1 1 ? -14.984 20.229 -6.305 1.00 0.00 125 LEU A CA 12
ATOM 20499 C C . LEU A 1 1 ? -15.676 19.140 -5.482 1.00 0.00 125 LEU A C 12
ATOM 20500 O O . LEU A 1 1 ? -15.032 18.450 -4.691 1.00 0.00 125 LEU A O 12
ATOM 20518 N N . GLN A 1 2 ? -16.993 19.004 -5.664 1.00 0.00 126 GLN A N 12
ATOM 20519 C CA . GLN A 1 2 ? -17.776 18.011 -4.922 1.00 0.00 126 GLN A CA 12
ATOM 20520 C C . GLN A 1 2 ? -17.758 18.338 -3.421 1.00 0.00 126 GLN A C 12
ATOM 20521 O O . GLN A 1 2 ? -17.683 17.446 -2.575 1.00 0.00 126 GLN A O 12
ATOM 20535 N N . ASP A 1 3 ? -17.810 19.638 -3.111 1.00 0.00 127 ASP A N 12
ATOM 20536 C CA . ASP A 1 3 ? -17.782 20.114 -1.729 1.00 0.00 127 ASP A CA 12
ATOM 20537 C C . ASP A 1 3 ? -18.929 21.098 -1.452 1.00 0.00 127 ASP A C 12
ATOM 20538 O O . ASP A 1 3 ? -19.856 20.790 -0.699 1.00 0.00 127 ASP A O 12
ATOM 20547 N N . GLN A 1 4 ? -18.868 22.277 -2.070 1.00 0.00 128 GLN A N 12
ATOM 20548 C CA . GLN A 1 4 ? -19.910 23.300 -1.887 1.00 0.00 128 GLN A CA 12
ATOM 20549 C C . GLN A 1 4 ? -21.269 22.789 -2.367 1.00 0.00 128 GLN A C 12
ATOM 20550 O O . GLN A 1 4 ? -22.273 22.909 -1.662 1.00 0.00 128 GLN A O 12
ATOM 20564 N N . HIS A 1 5 ? -21.287 22.221 -3.575 1.00 0.00 129 HIS A N 12
ATOM 20565 C CA . HIS A 1 5 ? -22.512 21.684 -4.175 1.00 0.00 129 HIS A CA 12
ATOM 20566 C C . HIS A 1 5 ? -23.223 20.685 -3.254 1.00 0.00 129 HIS A C 12
ATOM 20567 O O . HIS A 1 5 ? -24.451 20.568 -3.301 1.00 0.00 129 HIS A O 12
ATOM 20582 N N . CYS A 1 6 ? -22.461 19.958 -2.433 1.00 0.00 130 CYS A N 12
ATOM 20583 C CA . CYS A 1 6 ? -23.051 18.969 -1.526 1.00 0.00 130 CYS A CA 12
ATOM 20584 C C . CYS A 1 6 ? -23.277 19.539 -0.124 1.00 0.00 130 CYS A C 12
ATOM 20585 O O . CYS A 1 6 ? -24.335 19.321 0.465 1.00 0.00 130 CYS A O 12
ATOM 20592 N N . GLU A 1 7 ? -22.292 20.262 0.414 1.00 0.00 131 GLU A N 12
ATOM 20593 C CA . GLU A 1 7 ? -22.421 20.843 1.755 1.00 0.00 131 GLU A CA 12
ATOM 20594 C C . GLU A 1 7 ? -23.465 21.970 1.790 1.00 0.00 131 GLU A C 12
ATOM 20595 O O . GLU A 1 7 ? -24.204 22.102 2.765 1.00 0.00 131 GLU A O 12
ATOM 20607 N N . SER A 1 8 ? -23.540 22.776 0.725 1.00 0.00 132 SER A N 12
ATOM 20608 C CA . SER A 1 8 ? -24.516 23.873 0.667 1.00 0.00 132 SER A CA 12
ATOM 20609 C C . SER A 1 8 ? -25.634 23.578 -0.343 1.00 0.00 132 SER A C 12
ATOM 20610 O O . SER A 1 8 ? -26.033 24.453 -1.121 1.00 0.00 132 SER A O 12
ATOM 20618 N N . LEU A 1 9 ? -26.137 22.338 -0.323 1.00 0.00 133 LEU A N 12
ATOM 20619 C CA . LEU A 1 9 ? -27.205 21.918 -1.233 1.00 0.00 133 LEU A CA 12
ATOM 20620 C C . LEU A 1 9 ? -28.590 22.016 -0.580 1.00 0.00 133 LEU A C 12
ATOM 20621 O O . LEU A 1 9 ? -29.565 22.395 -1.237 1.00 0.00 133 LEU A O 12
ATOM 20637 N N . SER A 1 10 ? -28.684 21.667 0.705 1.00 0.00 134 SER A N 12
ATOM 20638 C CA . SER A 1 10 ? -29.964 21.718 1.418 1.00 0.00 134 SER A CA 12
ATOM 20639 C C . SER A 1 10 ? -30.346 23.158 1.762 1.00 0.00 134 SER A C 12
ATOM 20640 O O . SER A 1 10 ? -30.207 23.594 2.905 1.00 0.00 134 SER A O 12
ATOM 20648 N N . LEU A 1 11 ? -30.824 23.891 0.756 1.00 0.00 135 LEU A N 12
ATOM 20649 C CA . LEU A 1 11 ? -31.229 25.285 0.938 1.00 0.00 135 LEU A CA 12
ATOM 20650 C C . LEU A 1 11 ? -32.412 25.638 0.032 1.00 0.00 135 LEU A C 12
ATOM 20651 O O . LEU A 1 11 ? -33.544 25.767 0.500 1.00 0.00 135 LEU A O 12
ATOM 20667 N N . ALA A 1 12 ? -32.151 25.783 -1.269 1.00 0.00 136 ALA A N 12
ATOM 20668 C CA . ALA A 1 12 ? -33.202 26.112 -2.233 1.00 0.00 136 ALA A CA 12
ATOM 20669 C C . ALA A 1 12 ? -34.061 24.883 -2.561 1.00 0.00 136 ALA A C 12
ATOM 20670 O O . ALA A 1 12 ? -34.098 24.419 -3.702 1.00 0.00 136 ALA A O 12
ATOM 20677 N N . SER A 1 13 ? -34.749 24.361 -1.544 1.00 0.00 137 SER A N 12
ATOM 20678 C CA . SER A 1 13 ? -35.609 23.183 -1.708 1.00 0.00 137 SER A CA 12
ATOM 20679 C C . SER A 1 13 ? -36.296 22.823 -0.381 1.00 0.00 137 SER A C 12
ATOM 20680 O O . SER A 1 13 ? -36.599 23.705 0.425 1.00 0.00 137 SER A O 12
ATOM 20688 N N . ASN A 1 14 ? -36.541 21.532 -0.158 1.00 0.00 138 ASN A N 12
ATOM 20689 C CA . ASN A 1 14 ? -37.187 21.074 1.072 1.00 0.00 138 ASN A CA 12
ATOM 20690 C C . ASN A 1 14 ? -36.533 19.786 1.582 1.00 0.00 138 ASN A C 12
ATOM 20691 O O . ASN A 1 14 ? -35.772 19.815 2.547 1.00 0.00 138 ASN A O 12
ATOM 20702 N N . ILE A 1 15 ? -36.825 18.663 0.917 1.00 0.00 139 ILE A N 12
ATOM 20703 C CA . ILE A 1 15 ? -36.258 17.363 1.291 1.00 0.00 139 ILE A CA 12
ATOM 20704 C C . ILE A 1 15 ? -36.525 17.024 2.765 1.00 0.00 139 ILE A C 12
ATOM 20705 O O . ILE A 1 15 ? -35.649 17.183 3.620 1.00 0.00 139 ILE A O 12
ATOM 20721 N N . SER A 1 16 ? -37.734 16.542 3.054 1.00 0.00 140 SER A N 12
ATOM 20722 C CA . SER A 1 16 ? -38.106 16.170 4.421 1.00 0.00 140 SER A CA 12
ATOM 20723 C C . SER A 1 16 ? -38.638 14.737 4.477 1.00 0.00 140 SER A C 12
ATOM 20724 O O . SER A 1 16 ? -38.845 14.099 3.443 1.00 0.00 140 SER A O 12
ATOM 20732 N N . GLY A 1 17 ? -38.861 14.240 5.693 1.00 0.00 141 GLY A N 12
ATOM 20733 C CA . GLY A 1 17 ? -39.372 12.887 5.870 1.00 0.00 141 GLY A CA 12
ATOM 20734 C C . GLY A 1 17 ? -38.270 11.846 5.955 1.00 0.00 141 GLY A C 12
ATOM 20735 O O . GLY A 1 17 ? -38.121 11.182 6.980 1.00 0.00 141 GLY A O 12
ATOM 20739 N N . LEU A 1 18 ? -37.503 11.702 4.875 1.00 0.00 142 LEU A N 12
ATOM 20740 C CA . LEU A 1 18 ? -36.409 10.729 4.828 1.00 0.00 142 LEU A CA 12
ATOM 20741 C C . LEU A 1 18 ? -35.234 11.249 3.983 1.00 0.00 142 LEU A C 12
ATOM 20742 O O . LEU A 1 18 ? -35.147 12.448 3.707 1.00 0.00 142 LEU A O 12
ATOM 20758 N N . GLN A 1 19 ? -34.334 10.336 3.587 1.00 0.00 143 GLN A N 12
ATOM 20759 C CA . GLN A 1 19 ? -33.151 10.672 2.781 1.00 0.00 143 GLN A CA 12
ATOM 20760 C C . GLN A 1 19 ? -31.991 11.143 3.664 1.00 0.00 143 GLN A C 12
ATOM 20761 O O . GLN A 1 19 ? -32.195 11.829 4.666 1.00 0.00 143 GLN A O 12
ATOM 20775 N N . CYS A 1 20 ? -30.770 10.763 3.280 1.00 0.00 144 CYS A N 12
ATOM 20776 C CA . CYS A 1 20 ? -29.568 11.140 4.032 1.00 0.00 144 CYS A CA 12
ATOM 20777 C C . CYS A 1 20 ? -29.327 12.648 3.981 1.00 0.00 144 CYS A C 12
ATOM 20778 O O . CYS A 1 20 ? -29.635 13.299 2.983 1.00 0.00 144 CYS A O 12
ATOM 20785 N N . ASN A 1 21 ? -28.761 13.198 5.057 1.00 0.00 145 ASN A N 12
ATOM 20786 C CA . ASN A 1 21 ? -28.470 14.633 5.123 1.00 0.00 145 ASN A CA 12
ATOM 20787 C C . ASN A 1 21 ? -27.235 14.989 4.289 1.00 0.00 145 ASN A C 12
ATOM 20788 O O . ASN A 1 21 ? -27.217 16.020 3.616 1.00 0.00 145 ASN A O 12
ATOM 20799 N N . ALA A 1 22 ? -26.209 14.131 4.344 1.00 0.00 146 ALA A N 12
ATOM 20800 C CA . ALA A 1 22 ? -24.964 14.344 3.600 1.00 0.00 146 ALA A CA 12
ATOM 20801 C C . ALA A 1 22 ? -24.061 15.373 4.288 1.00 0.00 146 ALA A C 12
ATOM 20802 O O . ALA A 1 22 ? -24.535 16.252 5.011 1.00 0.00 146 ALA A O 12
ATOM 20809 N N . SER A 1 23 ? -22.756 15.245 4.057 1.00 0.00 147 SER A N 12
ATOM 20810 C CA . SER A 1 23 ? -21.766 16.151 4.643 1.00 0.00 147 SER A CA 12
ATOM 20811 C C . SER A 1 23 ? -20.345 15.727 4.250 1.00 0.00 147 SER A C 12
ATOM 20812 O O . SER A 1 23 ? -20.150 15.050 3.236 1.00 0.00 147 SER A O 12
ATOM 20820 N N . VAL A 1 24 ? -19.360 16.124 5.051 1.00 0.00 148 VAL A N 12
ATOM 20821 C CA . VAL A 1 24 ? -17.961 15.783 4.787 1.00 0.00 148 VAL A CA 12
ATOM 20822 C C . VAL A 1 24 ? -17.675 14.301 5.055 1.00 0.00 148 VAL A C 12
ATOM 20823 O O . VAL A 1 24 ? -18.487 13.589 5.656 1.00 0.00 148 VAL A O 12
ATOM 20836 N N . ASP A 1 25 ? -16.511 13.843 4.602 1.00 0.00 149 ASP A N 12
ATOM 20837 C CA . ASP A 1 25 ? -16.104 12.454 4.791 1.00 0.00 149 ASP A CA 12
ATOM 20838 C C . ASP A 1 25 ? -14.990 12.358 5.837 1.00 0.00 149 ASP A C 12
ATOM 20839 O O . ASP A 1 25 ? -15.238 11.992 6.985 1.00 0.00 149 ASP A O 12
ATOM 20848 N N . LEU A 1 26 ? -13.771 12.701 5.430 1.00 0.00 150 LEU A N 12
ATOM 20849 C CA . LEU A 1 26 ? -12.613 12.668 6.324 1.00 0.00 150 LEU A CA 12
ATOM 20850 C C . LEU A 1 26 ? -11.410 13.341 5.664 1.00 0.00 150 LEU A C 12
ATOM 20851 O O . LEU A 1 26 ? -10.856 14.306 6.193 1.00 0.00 150 LEU A O 12
ATOM 20867 N N . ILE A 1 27 ? -11.029 12.836 4.492 1.00 0.00 151 ILE A N 12
ATOM 20868 C CA . ILE A 1 27 ? -9.904 13.390 3.736 1.00 0.00 151 ILE A CA 12
ATOM 20869 C C . ILE A 1 27 ? -10.316 14.676 3.007 1.00 0.00 151 ILE A C 12
ATOM 20870 O O . ILE A 1 27 ? -10.308 14.735 1.771 1.00 0.00 151 ILE A O 12
ATOM 20886 N N . GLY A 1 28 ? -10.690 15.704 3.783 1.00 0.00 152 GLY A N 12
ATOM 20887 C CA . GLY A 1 28 ? -11.115 16.978 3.205 1.00 0.00 152 GLY A CA 12
ATOM 20888 C C . GLY A 1 28 ? -12.044 16.804 2.015 1.00 0.00 152 GLY A C 12
ATOM 20889 O O . GLY A 1 28 ? -11.884 17.470 0.994 1.00 0.00 152 GLY A O 12
ATOM 20893 N N . THR A 1 29 ? -13.006 15.891 2.146 1.00 0.00 153 THR A N 12
ATOM 20894 C CA . THR A 1 29 ? -13.958 15.607 1.071 1.00 0.00 153 THR A CA 12
ATOM 20895 C C . THR A 1 29 ? -15.398 15.600 1.602 1.00 0.00 153 THR A C 12
ATOM 20896 O O . THR A 1 29 ? -15.622 15.494 2.811 1.00 0.00 153 THR A O 12
ATOM 20907 N N . CYS A 1 30 ? -16.371 15.730 0.693 1.00 0.00 154 CYS A N 12
ATOM 20908 C CA . CYS A 1 30 ? -17.791 15.759 1.071 1.00 0.00 154 CYS A CA 12
ATOM 20909 C C . CYS A 1 30 ? -18.624 14.757 0.258 1.00 0.00 154 CYS A C 12
ATOM 20910 O O . CYS A 1 30 ? -18.244 14.367 -0.848 1.00 0.00 154 CYS A O 12
ATOM 20917 N N . TRP A 1 31 ? -19.762 14.342 0.827 1.00 0.00 155 TRP A N 12
ATOM 20918 C CA . TRP A 1 31 ? -20.663 13.379 0.179 1.00 0.00 155 TRP A CA 12
ATOM 20919 C C . TRP A 1 31 ? -21.954 14.042 -0.327 1.00 0.00 155 TRP A C 12
ATOM 20920 O O . TRP A 1 31 ? -22.464 14.982 0.286 1.00 0.00 155 TRP A O 12
ATOM 20941 N N . PRO A 1 32 ? -22.504 13.545 -1.457 1.00 0.00 156 PRO A N 12
ATOM 20942 C CA . PRO A 1 32 ? -23.742 14.076 -2.050 1.00 0.00 156 PRO A CA 12
ATOM 20943 C C . PRO A 1 32 ? -25.022 13.504 -1.418 1.00 0.00 156 PRO A C 12
ATOM 20944 O O . PRO A 1 32 ? -25.011 12.425 -0.819 1.00 0.00 156 PRO A O 12
ATOM 20955 N N . ARG A 1 33 ? -26.127 14.236 -1.571 1.00 0.00 157 ARG A N 12
ATOM 20956 C CA . ARG A 1 33 ? -27.421 13.815 -1.030 1.00 0.00 157 ARG A CA 12
ATOM 20957 C C . ARG A 1 33 ? -28.075 12.757 -1.925 1.00 0.00 157 ARG A C 12
ATOM 20958 O O . ARG A 1 33 ? -28.687 13.080 -2.946 1.00 0.00 157 ARG A O 12
ATOM 20979 N N . SER A 1 34 ? -27.928 11.492 -1.542 1.00 0.00 158 SER A N 12
ATOM 20980 C CA . SER A 1 34 ? -28.488 10.377 -2.308 1.00 0.00 158 SER A CA 12
ATOM 20981 C C . SER A 1 34 ? -29.666 9.724 -1.578 1.00 0.00 158 SER A C 12
ATOM 20982 O O . SER A 1 34 ? -29.821 9.875 -0.364 1.00 0.00 158 SER A O 12
ATOM 20990 N N . PRO A 1 35 ? -30.514 8.979 -2.318 1.00 0.00 159 PRO A N 12
ATOM 20991 C CA . PRO A 1 35 ? -31.682 8.292 -1.741 1.00 0.00 159 PRO A CA 12
ATOM 20992 C C . PRO A 1 35 ? -31.291 7.196 -0.745 1.00 0.00 159 PRO A C 12
ATOM 20993 O O . PRO A 1 35 ? -30.147 6.731 -0.723 1.00 0.00 159 PRO A O 12
ATOM 21004 N N . ALA A 1 36 ? -32.252 6.788 0.083 1.00 0.00 160 ALA A N 12
ATOM 21005 C CA . ALA A 1 36 ? -32.018 5.750 1.086 1.00 0.00 160 ALA A CA 12
ATOM 21006 C C . ALA A 1 36 ? -31.686 4.401 0.439 1.00 0.00 160 ALA A C 12
ATOM 21007 O O . ALA A 1 36 ? -32.462 3.877 -0.362 1.00 0.00 160 ALA A O 12
ATOM 21014 N N . GLY A 1 37 ? -30.528 3.847 0.802 1.00 0.00 161 GLY A N 12
ATOM 21015 C CA . GLY A 1 37 ? -30.104 2.560 0.261 1.00 0.00 161 GLY A CA 12
ATOM 21016 C C . GLY A 1 37 ? -29.193 2.685 -0.950 1.00 0.00 161 GLY A C 12
ATOM 21017 O O . GLY A 1 37 ? -29.234 1.842 -1.846 1.00 0.00 161 GLY A O 12
ATOM 21021 N N . GLN A 1 38 ? -28.370 3.733 -0.984 1.00 0.00 162 GLN A N 12
ATOM 21022 C CA . GLN A 1 38 ? -27.450 3.948 -2.100 1.00 0.00 162 GLN A CA 12
ATOM 21023 C C . GLN A 1 38 ? -26.040 4.281 -1.602 1.00 0.00 162 GLN A C 12
ATOM 21024 O O . GLN A 1 38 ? -25.867 5.101 -0.697 1.00 0.00 162 GLN A O 12
ATOM 21038 N N . LEU A 1 39 ? -25.040 3.627 -2.194 1.00 0.00 163 LEU A N 12
ATOM 21039 C CA . LEU A 1 39 ? -23.642 3.836 -1.814 1.00 0.00 163 LEU A CA 12
ATOM 21040 C C . LEU A 1 39 ? -23.078 5.122 -2.423 1.00 0.00 163 LEU A C 12
ATOM 21041 O O . LEU A 1 39 ? -22.354 5.855 -1.755 1.00 0.00 163 LEU A O 12
ATOM 21057 N N . VAL A 1 40 ? -23.419 5.382 -3.692 1.00 0.00 164 VAL A N 12
ATOM 21058 C CA . VAL A 1 40 ? -22.957 6.581 -4.411 1.00 0.00 164 VAL A CA 12
ATOM 21059 C C . VAL A 1 40 ? -21.449 6.541 -4.680 1.00 0.00 164 VAL A C 12
ATOM 21060 O O . VAL A 1 40 ? -20.633 6.691 -3.764 1.00 0.00 164 VAL A O 12
ATOM 21073 N N . VAL A 1 41 ? -21.083 6.345 -5.946 1.00 0.00 165 VAL A N 12
ATOM 21074 C CA . VAL A 1 41 ? -19.675 6.292 -6.344 1.00 0.00 165 VAL A CA 12
ATOM 21075 C C . VAL A 1 41 ? -19.190 7.645 -6.880 1.00 0.00 165 VAL A C 12
ATOM 21076 O O . VAL A 1 41 ? -19.994 8.484 -7.289 1.00 0.00 165 VAL A O 12
ATOM 21089 N N . ARG A 1 42 ? -17.872 7.846 -6.875 1.00 0.00 166 ARG A N 12
ATOM 21090 C CA . ARG A 1 42 ? -17.270 9.090 -7.362 1.00 0.00 166 ARG A CA 12
ATOM 21091 C C . ARG A 1 42 ? -15.840 8.844 -7.860 1.00 0.00 166 ARG A C 12
ATOM 21092 O O . ARG A 1 42 ? -15.153 7.948 -7.364 1.00 0.00 166 ARG A O 12
ATOM 21113 N N . PRO A 1 43 ? -15.374 9.631 -8.854 1.00 0.00 167 PRO A N 12
ATOM 21114 C CA . PRO A 1 43 ? -14.018 9.487 -9.422 1.00 0.00 167 PRO A CA 12
ATOM 21115 C C . PRO A 1 43 ? -12.893 9.770 -8.417 1.00 0.00 167 PRO A C 12
ATOM 21116 O O . PRO A 1 43 ? -11.772 9.290 -8.590 1.00 0.00 167 PRO A O 12
ATOM 21127 N N . CYS A 1 44 ? -13.198 10.554 -7.374 1.00 0.00 168 CYS A N 12
ATOM 21128 C CA . CYS A 1 44 ? -12.213 10.908 -6.338 1.00 0.00 168 CYS A CA 12
ATOM 21129 C C . CYS A 1 44 ? -11.368 12.112 -6.766 1.00 0.00 168 CYS A C 12
ATOM 21130 O O . CYS A 1 44 ? -10.938 12.202 -7.918 1.00 0.00 168 CYS A O 12
ATOM 21137 N N . PRO A 1 45 ? -11.118 13.060 -5.839 1.00 0.00 169 PRO A N 12
ATOM 21138 C CA . PRO A 1 45 ? -10.323 14.260 -6.129 1.00 0.00 169 PRO A CA 12
ATOM 21139 C C . PRO A 1 45 ? -8.828 13.958 -6.263 1.00 0.00 169 PRO A C 12
ATOM 21140 O O . PRO A 1 45 ? -8.206 13.414 -5.350 1.00 0.00 169 PRO A O 12
ATOM 21151 N N . ALA A 1 46 ? -8.257 14.320 -7.410 1.00 0.00 170 ALA A N 12
ATOM 21152 C CA . ALA A 1 46 ? -6.835 14.097 -7.669 1.00 0.00 170 ALA A CA 12
ATOM 21153 C C . ALA A 1 46 ? -5.955 15.056 -6.860 1.00 0.00 170 ALA A C 12
ATOM 21154 O O . ALA A 1 46 ? -4.835 14.711 -6.475 1.00 0.00 170 ALA A O 12
ATOM 21161 N N . PHE A 1 47 ? -6.461 16.263 -6.614 1.00 0.00 171 PHE A N 12
ATOM 21162 C CA . PHE A 1 47 ? -5.715 17.269 -5.862 1.00 0.00 171 PHE A CA 12
ATOM 21163 C C . PHE A 1 47 ? -5.839 17.048 -4.353 1.00 0.00 171 PHE A C 12
ATOM 21164 O O . PHE A 1 47 ? -6.924 17.175 -3.781 1.00 0.00 171 PHE A O 12
ATOM 21181 N N . PHE A 1 48 ? -4.713 16.731 -3.717 1.00 0.00 172 PHE A N 12
ATOM 21182 C CA . PHE A 1 48 ? -4.670 16.508 -2.274 1.00 0.00 172 PHE A CA 12
ATOM 21183 C C . PHE A 1 48 ? -3.554 17.353 -1.637 1.00 0.00 172 PHE A C 12
ATOM 21184 O O . PHE A 1 48 ? -3.080 18.318 -2.242 1.00 0.00 172 PHE A O 12
ATOM 21201 N N . TYR A 1 49 ? -3.143 17.005 -0.418 1.00 0.00 173 TYR A N 12
ATOM 21202 C CA . TYR A 1 49 ? -2.097 17.751 0.280 1.00 0.00 173 TYR A CA 12
ATOM 21203 C C . TYR A 1 49 ? -0.713 17.493 -0.330 1.00 0.00 173 TYR A C 12
ATOM 21204 O O . TYR A 1 49 ? -0.021 16.546 0.047 1.00 0.00 173 TYR A O 12
ATOM 21222 N N . GLY A 1 50 ? -0.316 18.352 -1.271 1.00 0.00 174 GLY A N 12
ATOM 21223 C CA . GLY A 1 50 ? 0.988 18.217 -1.915 1.00 0.00 174 GLY A CA 12
ATOM 21224 C C . GLY A 1 50 ? 1.024 17.144 -2.988 1.00 0.00 174 GLY A C 12
ATOM 21225 O O . GLY A 1 50 ? 1.152 17.450 -4.174 1.00 0.00 174 GLY A O 12
ATOM 21229 N N . VAL A 1 51 ? 0.915 15.884 -2.573 1.00 0.00 175 VAL A N 12
ATOM 21230 C CA . VAL A 1 51 ? 0.941 14.763 -3.513 1.00 0.00 175 VAL A CA 12
ATOM 21231 C C . VAL A 1 51 ? -0.352 14.695 -4.329 1.00 0.00 175 VAL A C 12
ATOM 21232 O O . VAL A 1 51 ? -1.453 14.849 -3.789 1.00 0.00 175 VAL A O 12
ATOM 21245 N N . ARG A 1 52 ? -0.208 14.467 -5.636 1.00 0.00 176 ARG A N 12
ATOM 21246 C CA . ARG A 1 52 ? -1.357 14.379 -6.540 1.00 0.00 176 ARG A CA 12
ATOM 21247 C C . ARG A 1 52 ? -1.890 12.945 -6.606 1.00 0.00 176 ARG A C 12
ATOM 21248 O O . ARG A 1 52 ? -1.124 11.996 -6.777 1.00 0.00 176 ARG A O 12
ATOM 21269 N N . TYR A 1 53 ? -3.206 12.803 -6.449 1.00 0.00 177 TYR A N 12
ATOM 21270 C CA . TYR A 1 53 ? -3.856 11.492 -6.460 1.00 0.00 177 TYR A CA 12
ATOM 21271 C C . TYR A 1 53 ? -4.529 11.190 -7.802 1.00 0.00 177 TYR A C 12
ATOM 21272 O O . TYR A 1 53 ? -4.755 12.087 -8.615 1.00 0.00 177 TYR A O 12
ATOM 21290 N N . ASN A 1 54 ? -4.841 9.915 -8.028 1.00 0.00 178 ASN A N 12
ATOM 21291 C CA . ASN A 1 54 ? -5.482 9.487 -9.270 1.00 0.00 178 ASN A CA 12
ATOM 21292 C C . ASN A 1 54 ? -7.010 9.517 -9.152 1.00 0.00 178 ASN A C 12
ATOM 21293 O O . ASN A 1 54 ? -7.571 9.191 -8.103 1.00 0.00 178 ASN A O 12
ATOM 21304 N N . THR A 1 55 ? -7.676 9.896 -10.246 1.00 0.00 179 THR A N 12
ATOM 21305 C CA . THR A 1 55 ? -9.140 9.957 -10.283 1.00 0.00 179 THR A CA 12
ATOM 21306 C C . THR A 1 55 ? -9.716 8.726 -10.991 1.00 0.00 179 THR A C 12
ATOM 21307 O O . THR A 1 55 ? -10.661 8.830 -11.775 1.00 0.00 179 THR A O 12
ATOM 21318 N N . THR A 1 56 ? -9.131 7.563 -10.707 1.00 0.00 180 THR A N 12
ATOM 21319 C CA . THR A 1 56 ? -9.569 6.303 -11.310 1.00 0.00 180 THR A CA 12
ATOM 21320 C C . THR A 1 56 ? -10.147 5.354 -10.252 1.00 0.00 180 THR A C 12
ATOM 21321 O O . THR A 1 56 ? -11.180 4.722 -10.474 1.00 0.00 180 THR A O 12
ATOM 21332 N N . ASN A 1 57 ? -9.485 5.274 -9.094 1.00 0.00 181 ASN A N 12
ATOM 21333 C CA . ASN A 1 57 ? -9.944 4.419 -7.999 1.00 0.00 181 ASN A CA 12
ATOM 21334 C C . ASN A 1 57 ? -10.899 5.192 -7.086 1.00 0.00 181 ASN A C 12
ATOM 21335 O O . ASN A 1 57 ? -10.819 6.420 -6.994 1.00 0.00 181 ASN A O 12
ATOM 21346 N N . ASN A 1 58 ? -11.802 4.480 -6.413 1.00 0.00 182 ASN A N 12
ATOM 21347 C CA . ASN A 1 58 ? -12.763 5.127 -5.519 1.00 0.00 182 ASN A CA 12
ATOM 21348 C C . ASN A 1 58 ? -13.112 4.248 -4.316 1.00 0.00 182 ASN A C 12
ATOM 21349 O O . ASN A 1 58 ? -12.995 3.024 -4.370 1.00 0.00 182 ASN A O 12
ATOM 21360 N N . GLY A 1 59 ? -13.556 4.891 -3.236 1.00 0.00 183 GLY A N 12
ATOM 21361 C CA . GLY A 1 59 ? -13.934 4.167 -2.033 1.00 0.00 183 GLY A CA 12
ATOM 21362 C C . GLY A 1 59 ? -15.437 4.121 -1.828 1.00 0.00 183 GLY A C 12
ATOM 21363 O O . GLY A 1 59 ? -16.183 4.822 -2.520 1.00 0.00 183 GLY A O 12
ATOM 21367 N N . TYR A 1 60 ? -15.887 3.302 -0.880 1.00 0.00 184 TYR A N 12
ATOM 21368 C CA . TYR A 1 60 ? -17.317 3.170 -0.594 1.00 0.00 184 TYR A CA 12
ATOM 21369 C C . TYR A 1 60 ? -17.621 3.371 0.894 1.00 0.00 184 TYR A C 12
ATOM 21370 O O . TYR A 1 60 ? -16.819 3.013 1.758 1.00 0.00 184 TYR A O 12
ATOM 21388 N N . ARG A 1 61 ? -18.793 3.943 1.180 1.00 0.00 185 ARG A N 12
ATOM 21389 C CA . ARG A 1 61 ? -19.226 4.197 2.557 1.00 0.00 185 ARG A CA 12
ATOM 21390 C C . ARG A 1 61 ? -20.618 3.601 2.813 1.00 0.00 185 ARG A C 12
ATOM 21391 O O . ARG A 1 61 ? -20.796 2.811 3.749 1.00 0.00 185 ARG A O 12
ATOM 21412 N N . GLU A 1 62 ? -21.591 3.988 1.967 1.00 0.00 186 GLU A N 12
ATOM 21413 C CA . GLU A 1 62 ? -22.984 3.513 2.058 1.00 0.00 186 GLU A CA 12
ATOM 21414 C C . GLU A 1 62 ? -23.845 4.447 2.913 1.00 0.00 186 GLU A C 12
ATOM 21415 O O . GLU A 1 62 ? -23.420 4.907 3.974 1.00 0.00 186 GLU A O 12
ATOM 21427 N N . CYS A 1 63 ? -25.063 4.725 2.436 1.00 0.00 187 CYS A N 12
ATOM 21428 C CA . CYS A 1 63 ? -25.994 5.607 3.151 1.00 0.00 187 CYS A CA 12
ATOM 21429 C C . CYS A 1 63 ? -26.763 4.848 4.237 1.00 0.00 187 CYS A C 12
ATOM 21430 O O . CYS A 1 63 ? -26.615 3.635 4.388 1.00 0.00 187 CYS A O 12
ATOM 21437 N N . LEU A 1 64 ? -27.590 5.577 4.990 1.00 0.00 188 LEU A N 12
ATOM 21438 C CA . LEU A 1 64 ? -28.389 4.979 6.063 1.00 0.00 188 LEU A CA 12
ATOM 21439 C C . LEU A 1 64 ? -29.883 4.999 5.720 1.00 0.00 188 LEU A C 12
ATOM 21440 O O . LEU A 1 64 ? -30.309 5.707 4.806 1.00 0.00 188 LEU A O 12
ATOM 21456 N N . ALA A 1 65 ? -30.667 4.212 6.458 1.00 0.00 189 ALA A N 12
ATOM 21457 C CA . ALA A 1 65 ? -32.109 4.132 6.230 1.00 0.00 189 ALA A CA 12
ATOM 21458 C C . ALA A 1 65 ? -32.869 5.229 6.986 1.00 0.00 189 ALA A C 12
ATOM 21459 O O . ALA A 1 65 ? -33.621 5.995 6.384 1.00 0.00 189 ALA A O 12
ATOM 21466 N N . ASN A 1 66 ? -32.678 5.290 8.306 1.00 0.00 190 ASN A N 12
ATOM 21467 C CA . ASN A 1 66 ? -33.357 6.285 9.141 1.00 0.00 190 ASN A CA 12
ATOM 21468 C C . ASN A 1 66 ? -32.630 7.634 9.125 1.00 0.00 190 ASN A C 12
ATOM 21469 O O . ASN A 1 66 ? -33.132 8.608 8.562 1.00 0.00 190 ASN A O 12
ATOM 21480 N N . GLY A 1 67 ? -31.453 7.693 9.752 1.00 0.00 191 GLY A N 12
ATOM 21481 C CA . GLY A 1 67 ? -30.694 8.935 9.799 1.00 0.00 191 GLY A CA 12
ATOM 21482 C C . GLY A 1 67 ? -29.446 8.836 10.657 1.00 0.00 191 GLY A C 12
ATOM 21483 O O . GLY A 1 67 ? -29.533 8.644 11.871 1.00 0.00 191 GLY A O 12
ATOM 21487 N N . SER A 1 68 ? -28.282 8.974 10.025 1.00 0.00 192 SER A N 12
ATOM 21488 C CA . SER A 1 68 ? -26.994 8.904 10.731 1.00 0.00 192 SER A CA 12
ATOM 21489 C C . SER A 1 68 ? -25.826 8.984 9.751 1.00 0.00 192 SER A C 12
ATOM 21490 O O . SER A 1 68 ? -24.876 9.732 9.970 1.00 0.00 192 SER A O 12
ATOM 21498 N N . TRP A 1 69 ? -25.914 8.199 8.672 1.00 0.00 193 TRP A N 12
ATOM 21499 C CA . TRP A 1 69 ? -24.879 8.148 7.634 1.00 0.00 193 TRP A CA 12
ATOM 21500 C C . TRP A 1 69 ? -23.712 7.263 8.072 1.00 0.00 193 TRP A C 12
ATOM 21501 O O . TRP A 1 69 ? -23.045 7.541 9.069 1.00 0.00 193 TRP A O 12
ATOM 21522 N N . ALA A 1 70 ? -23.469 6.194 7.314 1.00 0.00 194 ALA A N 12
ATOM 21523 C CA . ALA A 1 70 ? -22.381 5.268 7.619 1.00 0.00 194 ALA A CA 12
ATOM 21524 C C . ALA A 1 70 ? -21.031 5.986 7.598 1.00 0.00 194 ALA A C 12
ATOM 21525 O O . ALA A 1 70 ? -20.781 6.834 6.737 1.00 0.00 194 ALA A O 12
ATOM 21532 N N . ALA A 1 71 ? -20.167 5.644 8.554 1.00 0.00 195 ALA A N 12
ATOM 21533 C CA . ALA A 1 71 ? -18.842 6.256 8.649 1.00 0.00 195 ALA A CA 12
ATOM 21534 C C . ALA A 1 71 ? -17.793 5.432 7.900 1.00 0.00 195 ALA A C 12
ATOM 21535 O O . ALA A 1 71 ? -17.075 5.960 7.053 1.00 0.00 195 ALA A O 12
ATOM 21542 N N . ARG A 1 72 ? -17.712 4.137 8.222 1.00 0.00 196 ARG A N 12
ATOM 21543 C CA . ARG A 1 72 ? -16.750 3.226 7.584 1.00 0.00 196 ARG A CA 12
ATOM 21544 C C . ARG A 1 72 ? -16.717 3.417 6.063 1.00 0.00 196 ARG A C 12
ATOM 21545 O O . ARG A 1 72 ? -17.666 3.057 5.358 1.00 0.00 196 ARG A O 12
ATOM 21566 N N . VAL A 1 73 ? -15.621 3.993 5.569 1.00 0.00 197 VAL A N 12
ATOM 21567 C CA . VAL A 1 73 ? -15.462 4.246 4.139 1.00 0.00 197 VAL A CA 12
ATOM 21568 C C . VAL A 1 73 ? -14.127 3.717 3.608 1.00 0.00 197 VAL A C 12
ATOM 21569 O O . VAL A 1 73 ? -13.054 4.175 4.011 1.00 0.00 197 VAL A O 12
ATOM 21582 N N . ASN A 1 74 ? -14.199 2.771 2.674 1.00 0.00 198 ASN A N 12
ATOM 21583 C CA . ASN A 1 74 ? -12.994 2.210 2.066 1.00 0.00 198 ASN A CA 12
ATOM 21584 C C . ASN A 1 74 ? -12.442 3.196 1.033 1.00 0.00 198 ASN A C 12
ATOM 21585 O O . ASN A 1 74 ? -12.427 2.915 -0.165 1.00 0.00 198 ASN A O 12
ATOM 21596 N N . TYR A 1 75 ? -12.017 4.369 1.507 1.00 0.00 199 TYR A N 12
ATOM 21597 C CA . TYR A 1 75 ? -11.494 5.412 0.623 1.00 0.00 199 TYR A CA 12
ATOM 21598 C C . TYR A 1 75 ? -10.038 5.174 0.211 1.00 0.00 199 TYR A C 12
ATOM 21599 O O . TYR A 1 75 ? -9.548 5.825 -0.716 1.00 0.00 199 TYR A O 12
ATOM 21617 N N . SER A 1 76 ? -9.354 4.238 0.876 1.00 0.00 200 SER A N 12
ATOM 21618 C CA . SER A 1 76 ? -7.960 3.921 0.543 1.00 0.00 200 SER A CA 12
ATOM 21619 C C . SER A 1 76 ? -7.875 3.213 -0.816 1.00 0.00 200 SER A C 12
ATOM 21620 O O . SER A 1 76 ? -7.378 2.089 -0.917 1.00 0.00 200 SER A O 12
ATOM 21628 N N . GLU A 1 77 ? -8.380 3.876 -1.856 1.00 0.00 201 GLU A N 12
ATOM 21629 C CA . GLU A 1 77 ? -8.386 3.314 -3.204 1.00 0.00 201 GLU A CA 12
ATOM 21630 C C . GLU A 1 77 ? -7.704 4.249 -4.204 1.00 0.00 201 GLU A C 12
ATOM 21631 O O . GLU A 1 77 ? -6.742 3.860 -4.872 1.00 0.00 201 GLU A O 12
ATOM 21643 N N . CYS A 1 78 ? -8.210 5.483 -4.308 1.00 0.00 202 CYS A N 12
ATOM 21644 C CA . CYS A 1 78 ? -7.645 6.474 -5.233 1.00 0.00 202 CYS A CA 12
ATOM 21645 C C . CYS A 1 78 ? -6.243 6.884 -4.790 1.00 0.00 202 CYS A C 12
ATOM 21646 O O . CYS A 1 78 ? -6.074 7.848 -4.045 1.00 0.00 202 CYS A O 12
ATOM 21653 N N . GLN A 1 79 ? -5.244 6.129 -5.239 1.00 0.00 203 GLN A N 12
ATOM 21654 C CA . GLN A 1 79 ? -3.852 6.394 -4.878 1.00 0.00 203 GLN A CA 12
ATOM 21655 C C . GLN A 1 79 ? -3.191 7.416 -5.812 1.00 0.00 203 GLN A C 12
ATOM 21656 O O . GLN A 1 79 ? -3.748 7.794 -6.848 1.00 0.00 203 GLN A O 12
ATOM 21670 N N . GLU A 1 80 ? -2.000 7.857 -5.418 1.00 0.00 204 GLU A N 12
ATOM 21671 C CA . GLU A 1 80 ? -1.222 8.839 -6.172 1.00 0.00 204 GLU A CA 12
ATOM 21672 C C . GLU A 1 80 ? -0.315 8.166 -7.201 1.00 0.00 204 GLU A C 12
ATOM 21673 O O . GLU A 1 80 ? 0.076 7.009 -7.036 1.00 0.00 204 GLU A O 12
ATOM 21685 N N . ILE A 1 81 ? 0.019 8.902 -8.261 1.00 0.00 205 ILE A N 12
ATOM 21686 C CA . ILE A 1 81 ? 0.886 8.382 -9.322 1.00 0.00 205 ILE A CA 12
ATOM 21687 C C . ILE A 1 81 ? 1.675 9.505 -10.001 1.00 0.00 205 ILE A C 12
ATOM 21688 O O . ILE A 1 81 ? 1.303 10.679 -9.921 1.00 0.00 205 ILE A O 12
ATOM 21704 N N . LEU A 1 82 ? 2.754 9.129 -10.684 1.00 0.00 206 LEU A N 12
ATOM 21705 C CA . LEU A 1 82 ? 3.597 10.088 -11.396 1.00 0.00 206 LEU A CA 12
ATOM 21706 C C . LEU A 1 82 ? 3.839 9.629 -12.838 1.00 0.00 206 LEU A C 12
ATOM 21707 O O . LEU A 1 82 ? 3.486 8.507 -13.206 1.00 0.00 206 LEU A O 12
ATOM 21723 N N . ASN A 1 83 ? 4.439 10.505 -13.649 1.00 0.00 207 ASN A N 12
ATOM 21724 C CA . ASN A 1 83 ? 4.728 10.198 -15.058 1.00 0.00 207 ASN A CA 12
ATOM 21725 C C . ASN A 1 83 ? 5.396 8.828 -15.224 1.00 0.00 207 ASN A C 12
ATOM 21726 O O . ASN A 1 83 ? 5.028 8.064 -16.117 1.00 0.00 207 ASN A O 12
ATOM 21737 N N . GLU A 1 84 ? 6.376 8.529 -14.362 1.00 0.00 208 GLU A N 12
ATOM 21738 C CA . GLU A 1 84 ? 7.099 7.252 -14.408 1.00 0.00 208 GLU A CA 12
ATOM 21739 C C . GLU A 1 84 ? 7.463 6.869 -15.844 1.00 0.00 208 GLU A C 12
ATOM 21740 O O . GLU A 1 84 ? 8.590 7.095 -16.293 1.00 0.00 208 GLU A O 12
ATOM 21752 N N . PRO B 2 1 ? -0.267 -0.265 -28.921 1.00 0.00 304 PRO B N 12
ATOM 21753 C CA . PRO B 2 1 ? 1.073 0.274 -28.658 1.00 0.00 304 PRO B CA 12
ATOM 21754 C C . PRO B 2 1 ? 2.143 -0.822 -28.595 1.00 0.00 304 PRO B C 12
ATOM 21755 O O . PRO B 2 1 ? 2.272 -1.524 -27.589 1.00 0.00 304 PRO B O 12
ATOM 21766 N N . PRO B 2 2 ? 2.929 -0.986 -29.680 1.00 0.00 305 PRO B N 12
ATOM 21767 C CA . PRO B 2 2 ? 3.987 -2.001 -29.745 1.00 0.00 305 PRO B CA 12
ATOM 21768 C C . PRO B 2 2 ? 5.232 -1.612 -28.940 1.00 0.00 305 PRO B C 12
ATOM 21769 O O . PRO B 2 2 ? 5.468 -0.431 -28.677 1.00 0.00 305 PRO B O 12
ATOM 21780 N N . ILE B 2 3 ? 6.023 -2.621 -28.559 1.00 0.00 306 ILE B N 12
ATOM 21781 C CA . ILE B 2 3 ? 7.254 -2.412 -27.785 1.00 0.00 306 ILE B CA 12
ATOM 21782 C C . ILE B 2 3 ? 6.948 -2.076 -26.321 1.00 0.00 306 ILE B C 12
ATOM 21783 O O . ILE B 2 3 ? 5.989 -1.366 -26.018 1.00 0.00 306 ILE B O 12
ATOM 21799 N N . SER B 2 4 ? 7.774 -2.595 -25.414 1.00 0.00 307 SER B N 12
ATOM 21800 C CA . SER B 2 4 ? 7.597 -2.353 -23.982 1.00 0.00 307 SER B CA 12
ATOM 21801 C C . SER B 2 4 ? 8.930 -2.452 -23.233 1.00 0.00 307 SER B C 12
ATOM 21802 O O . SER B 2 4 ? 9.991 -2.578 -23.848 1.00 0.00 307 SER B O 12
ATOM 21810 N N . LEU B 2 5 ? 8.861 -2.395 -21.904 1.00 0.00 308 LEU B N 12
ATOM 21811 C CA . LEU B 2 5 ? 10.057 -2.477 -21.062 1.00 0.00 308 LEU B CA 12
ATOM 21812 C C . LEU B 2 5 ? 9.791 -3.302 -19.796 1.00 0.00 308 LEU B C 12
ATOM 21813 O O . LEU B 2 5 ? 10.355 -3.027 -18.736 1.00 0.00 308 LEU B O 12
ATOM 21829 N N . ASP B 2 6 ? 8.933 -4.314 -19.912 1.00 0.00 309 ASP B N 12
ATOM 21830 C CA . ASP B 2 6 ? 8.601 -5.172 -18.777 1.00 0.00 309 ASP B CA 12
ATOM 21831 C C . ASP B 2 6 ? 9.256 -6.553 -18.915 1.00 0.00 309 ASP B C 12
ATOM 21832 O O . ASP B 2 6 ? 10.174 -6.734 -19.719 1.00 0.00 309 ASP B O 12
ATOM 21841 N N . LEU B 2 7 ? 8.783 -7.522 -18.123 1.00 0.00 310 LEU B N 12
ATOM 21842 C CA . LEU B 2 7 ? 9.314 -8.887 -18.145 1.00 0.00 310 LEU B CA 12
ATOM 21843 C C . LEU B 2 7 ? 10.789 -8.924 -17.728 1.00 0.00 310 LEU B C 12
ATOM 21844 O O . LEU B 2 7 ? 11.110 -9.308 -16.604 1.00 0.00 310 LEU B O 12
ATOM 21860 N N . THR B 2 8 ? 11.678 -8.518 -18.634 1.00 0.00 311 THR B N 12
ATOM 21861 C CA . THR B 2 8 ? 13.121 -8.506 -18.363 1.00 0.00 311 THR B CA 12
ATOM 21862 C C . THR B 2 8 ? 13.525 -7.402 -17.379 1.00 0.00 311 THR B C 12
ATOM 21863 O O . THR B 2 8 ? 14.559 -7.510 -16.721 1.00 0.00 311 THR B O 12
ATOM 21874 N N . PHE B 2 9 ? 12.727 -6.336 -17.295 1.00 0.00 312 PHE B N 12
ATOM 21875 C CA . PHE B 2 9 ? 13.033 -5.216 -16.397 1.00 0.00 312 PHE B CA 12
ATOM 21876 C C . PHE B 2 9 ? 12.408 -5.393 -15.002 1.00 0.00 312 PHE B C 12
ATOM 21877 O O . PHE B 2 9 ? 12.445 -4.470 -14.185 1.00 0.00 312 PHE B O 12
ATOM 21894 N N . ASN B 2 10 ? 11.836 -6.573 -14.733 1.00 0.00 313 ASN B N 12
ATOM 21895 C CA . ASN B 2 10 ? 11.201 -6.860 -13.439 1.00 0.00 313 ASN B CA 12
ATOM 21896 C C . ASN B 2 10 ? 12.069 -6.413 -12.250 1.00 0.00 313 ASN B C 12
ATOM 21897 O O . ASN B 2 10 ? 11.595 -5.703 -11.361 1.00 0.00 313 ASN B O 12
ATOM 21908 N N . LEU B 2 11 ? 13.337 -6.833 -12.241 1.00 0.00 314 LEU B N 12
ATOM 21909 C CA . LEU B 2 11 ? 14.268 -6.485 -11.161 1.00 0.00 314 LEU B CA 12
ATOM 21910 C C . LEU B 2 11 ? 14.419 -4.968 -10.995 1.00 0.00 314 LEU B C 12
ATOM 21911 O O . LEU B 2 11 ? 14.735 -4.487 -9.907 1.00 0.00 314 LEU B O 12
ATOM 21927 N N . LEU B 2 12 ? 14.188 -4.220 -12.072 1.00 0.00 315 LEU B N 12
ATOM 21928 C CA . LEU B 2 12 ? 14.294 -2.765 -12.034 1.00 0.00 315 LEU B CA 12
ATOM 21929 C C . LEU B 2 12 ? 12.929 -2.124 -11.766 1.00 0.00 315 LEU B C 12
ATOM 21930 O O . LEU B 2 12 ? 12.797 -1.278 -10.879 1.00 0.00 315 LEU B O 12
ATOM 21946 N N . ARG B 2 13 ? 11.919 -2.535 -12.538 1.00 0.00 316 ARG B N 12
ATOM 21947 C CA . ARG B 2 13 ? 10.560 -2.003 -12.393 1.00 0.00 316 ARG B CA 12
ATOM 21948 C C . ARG B 2 13 ? 10.040 -2.164 -10.961 1.00 0.00 316 ARG B C 12
ATOM 21949 O O . ARG B 2 13 ? 9.848 -1.172 -10.254 1.00 0.00 316 ARG B O 12
ATOM 21970 N N . GLU B 2 14 ? 9.804 -3.411 -10.548 1.00 0.00 317 GLU B N 12
ATOM 21971 C CA . GLU B 2 14 ? 9.294 -3.707 -9.207 1.00 0.00 317 GLU B CA 12
ATOM 21972 C C . GLU B 2 14 ? 10.098 -2.981 -8.127 1.00 0.00 317 GLU B C 12
ATOM 21973 O O . GLU B 2 14 ? 9.524 -2.384 -7.213 1.00 0.00 317 GLU B O 12
ATOM 21985 N N . VAL B 2 15 ? 11.426 -3.019 -8.238 1.00 0.00 318 VAL B N 12
ATOM 21986 C CA . VAL B 2 15 ? 12.289 -2.346 -7.270 1.00 0.00 318 VAL B CA 12
ATOM 21987 C C . VAL B 2 15 ? 12.061 -0.836 -7.304 1.00 0.00 318 VAL B C 12
ATOM 21988 O O . VAL B 2 15 ? 11.780 -0.228 -6.273 1.00 0.00 318 VAL B O 12
ATOM 22001 N N . LEU B 2 16 ? 12.165 -0.235 -8.491 1.00 0.00 319 LEU B N 12
ATOM 22002 C CA . LEU B 2 16 ? 11.949 1.206 -8.636 1.00 0.00 319 LEU B CA 12
ATOM 22003 C C . LEU B 2 16 ? 10.538 1.585 -8.185 1.00 0.00 319 LEU B C 12
ATOM 22004 O O . LEU B 2 16 ? 10.361 2.500 -7.378 1.00 0.00 319 LEU B O 12
ATOM 22020 N N . GLU B 2 17 ? 9.544 0.859 -8.702 1.00 0.00 320 GLU B N 12
ATOM 22021 C CA . GLU B 2 17 ? 8.141 1.094 -8.354 1.00 0.00 320 GLU B CA 12
ATOM 22022 C C . GLU B 2 17 ? 7.940 1.068 -6.833 1.00 0.00 320 GLU B C 12
ATOM 22023 O O . GLU B 2 17 ? 7.328 1.980 -6.265 1.00 0.00 320 GLU B O 12
ATOM 22035 N N . ILE B 2 18 ? 8.459 0.025 -6.181 1.00 0.00 321 ILE B N 12
ATOM 22036 C CA . ILE B 2 18 ? 8.335 -0.114 -4.729 1.00 0.00 321 ILE B CA 12
ATOM 22037 C C . ILE B 2 18 ? 9.258 0.855 -3.978 1.00 0.00 321 ILE B C 12
ATOM 22038 O O . ILE B 2 18 ? 8.841 1.476 -2.999 1.00 0.00 321 ILE B O 12
ATOM 22054 N N . ALA B 2 19 ? 10.508 0.976 -4.429 1.00 0.00 322 ALA B N 12
ATOM 22055 C CA . ALA B 2 19 ? 11.482 1.864 -3.784 1.00 0.00 322 ALA B CA 12
ATOM 22056 C C . ALA B 2 19 ? 10.992 3.314 -3.729 1.00 0.00 322 ALA B C 12
ATOM 22057 O O . ALA B 2 19 ? 10.960 3.923 -2.657 1.00 0.00 322 ALA B O 12
ATOM 22064 N N . LYS B 2 20 ? 10.613 3.864 -4.885 1.00 0.00 323 LYS B N 12
ATOM 22065 C CA . LYS B 2 20 ? 10.129 5.249 -4.958 1.00 0.00 323 LYS B CA 12
ATOM 22066 C C . LYS B 2 20 ? 8.968 5.504 -3.984 1.00 0.00 323 LYS B C 12
ATOM 22067 O O . LYS B 2 20 ? 8.796 6.624 -3.502 1.00 0.00 323 LYS B O 12
ATOM 22086 N N . ALA B 2 21 ? 8.183 4.464 -3.690 1.00 0.00 324 ALA B N 12
ATOM 22087 C CA . ALA B 2 21 ? 7.049 4.586 -2.770 1.00 0.00 324 ALA B CA 12
ATOM 22088 C C . ALA B 2 21 ? 7.473 5.143 -1.404 1.00 0.00 324 ALA B C 12
ATOM 22089 O O . ALA B 2 21 ? 6.722 5.894 -0.773 1.00 0.00 324 ALA B O 12
ATOM 22096 N N . GLU B 2 22 ? 8.679 4.780 -0.953 1.00 0.00 325 GLU B N 12
ATOM 22097 C CA . GLU B 2 22 ? 9.197 5.252 0.337 1.00 0.00 325 GLU B CA 12
ATOM 22098 C C . GLU B 2 22 ? 9.168 6.780 0.415 1.00 0.00 325 GLU B C 12
ATOM 22099 O O . GLU B 2 22 ? 8.552 7.353 1.317 1.00 0.00 325 GLU B O 12
ATOM 22111 N N . GLN B 2 23 ? 9.822 7.432 -0.547 1.00 0.00 326 GLN B N 12
ATOM 22112 C CA . GLN B 2 23 ? 9.858 8.895 -0.593 1.00 0.00 326 GLN B CA 12
ATOM 22113 C C . GLN B 2 23 ? 8.452 9.470 -0.785 1.00 0.00 326 GLN B C 12
ATOM 22114 O O . GLN B 2 23 ? 8.142 10.544 -0.270 1.00 0.00 326 GLN B O 12
ATOM 22128 N N . GLU B 2 24 ? 7.598 8.740 -1.508 1.00 0.00 327 GLU B N 12
ATOM 22129 C CA . GLU B 2 24 ? 6.219 9.175 -1.735 1.00 0.00 327 GLU B CA 12
ATOM 22130 C C . GLU B 2 24 ? 5.429 9.142 -0.423 1.00 0.00 327 GLU B C 12
ATOM 22131 O O . GLU B 2 24 ? 4.625 10.034 -0.148 1.00 0.00 327 GLU B O 12
ATOM 22143 N N . ALA B 2 25 ? 5.669 8.104 0.385 1.00 0.00 328 ALA B N 12
ATOM 22144 C CA . ALA B 2 25 ? 4.993 7.945 1.673 1.00 0.00 328 ALA B CA 12
ATOM 22145 C C . ALA B 2 25 ? 5.570 8.888 2.736 1.00 0.00 328 ALA B C 12
ATOM 22146 O O . ALA B 2 25 ? 4.842 9.355 3.616 1.00 0.00 328 ALA B O 12
ATOM 22153 N N . GLU B 2 26 ? 6.878 9.160 2.650 1.00 0.00 329 GLU B N 12
ATOM 22154 C CA . GLU B 2 26 ? 7.556 10.046 3.602 1.00 0.00 329 GLU B CA 12
ATOM 22155 C C . GLU B 2 26 ? 6.711 11.290 3.899 1.00 0.00 329 GLU B C 12
ATOM 22156 O O . GLU B 2 26 ? 6.302 12.007 2.981 1.00 0.00 329 GLU B O 12
ATOM 22168 N N . GLU B 2 27 ? 6.437 11.529 5.185 1.00 0.00 330 GLU B N 12
ATOM 22169 C CA . GLU B 2 27 ? 5.623 12.676 5.612 1.00 0.00 330 GLU B CA 12
ATOM 22170 C C . GLU B 2 27 ? 4.152 12.482 5.219 1.00 0.00 330 GLU B C 12
ATOM 22171 O O . GLU B 2 27 ? 3.268 12.472 6.079 1.00 0.00 330 GLU B O 12
ATOM 22183 N N . ALA B 2 28 ? 3.903 12.320 3.915 1.00 0.00 331 ALA B N 12
ATOM 22184 C CA . ALA B 2 28 ? 2.549 12.121 3.389 1.00 0.00 331 ALA B CA 12
ATOM 22185 C C . ALA B 2 28 ? 1.799 10.993 4.112 1.00 0.00 331 ALA B C 12
ATOM 22186 O O . ALA B 2 28 ? 0.583 11.079 4.298 1.00 0.00 331 ALA B O 12
ATOM 22193 N N . ALA B 2 29 ? 2.524 9.940 4.507 1.00 0.00 332 ALA B N 12
ATOM 22194 C CA . ALA B 2 29 ? 1.930 8.790 5.204 1.00 0.00 332 ALA B CA 12
ATOM 22195 C C . ALA B 2 29 ? 0.867 9.212 6.231 1.00 0.00 332 ALA B C 12
ATOM 22196 O O . ALA B 2 29 ? -0.185 8.571 6.342 1.00 0.00 332 ALA B O 12
ATOM 22203 N N . LYS B 2 30 ? 1.142 10.290 6.973 1.00 0.00 333 LYS B N 12
ATOM 22204 C CA . LYS B 2 30 ? 0.205 10.796 7.982 1.00 0.00 333 LYS B CA 12
ATOM 22205 C C . LYS B 2 30 ? -1.177 11.082 7.376 1.00 0.00 333 LYS B C 12
ATOM 22206 O O . LYS B 2 30 ? -2.199 10.944 8.051 1.00 0.00 333 LYS B O 12
ATOM 22225 N N . ASN B 2 31 ? -1.201 11.464 6.097 1.00 0.00 334 ASN B N 12
ATOM 22226 C CA . ASN B 2 31 ? -2.454 11.749 5.399 1.00 0.00 334 ASN B CA 12
ATOM 22227 C C . ASN B 2 31 ? -3.095 10.453 4.899 1.00 0.00 334 ASN B C 12
ATOM 22228 O O . ASN B 2 31 ? -4.315 10.303 4.938 1.00 0.00 334 ASN B O 12
ATOM 22239 N N . ARG B 2 32 ? -2.262 9.518 4.436 1.00 0.00 335 ARG B N 12
ATOM 22240 C CA . ARG B 2 32 ? -2.745 8.231 3.936 1.00 0.00 335 ARG B CA 12
ATOM 22241 C C . ARG B 2 32 ? -3.422 7.416 5.044 1.00 0.00 335 ARG B C 12
ATOM 22242 O O . ARG B 2 32 ? -4.489 6.842 4.830 1.00 0.00 335 ARG B O 12
ATOM 22263 N N . LEU B 2 33 ? -2.798 7.372 6.225 1.00 0.00 336 LEU B N 12
ATOM 22264 C CA . LEU B 2 33 ? -3.346 6.626 7.365 1.00 0.00 336 LEU B CA 12
ATOM 22265 C C . LEU B 2 33 ? -4.830 6.942 7.591 1.00 0.00 336 LEU B C 12
ATOM 22266 O O . LEU B 2 33 ? -5.625 6.049 7.893 1.00 0.00 336 LEU B O 12
ATOM 22282 N N . LEU B 2 34 ? -5.196 8.216 7.440 1.00 0.00 337 LEU B N 12
ATOM 22283 C CA . LEU B 2 34 ? -6.584 8.652 7.626 1.00 0.00 337 LEU B CA 12
ATOM 22284 C C . LEU B 2 34 ? -7.558 7.852 6.750 1.00 0.00 337 LEU B C 12
ATOM 22285 O O . LEU B 2 34 ? -8.720 7.667 7.120 1.00 0.00 337 LEU B O 12
ATOM 22301 N N . LEU B 2 35 ? -7.079 7.376 5.598 1.00 0.00 338 LEU B N 12
ATOM 22302 C CA . LEU B 2 35 ? -7.911 6.594 4.680 1.00 0.00 338 LEU B CA 12
ATOM 22303 C C . LEU B 2 35 ? -8.358 5.286 5.340 1.00 0.00 338 LEU B C 12
ATOM 22304 O O . LEU B 2 35 ? -9.523 4.900 5.240 1.00 0.00 338 LEU B O 12
ATOM 22320 N N . GLU B 2 36 ? -7.423 4.616 6.023 1.00 0.00 339 GLU B N 12
ATOM 22321 C CA . GLU B 2 36 ? -7.719 3.357 6.711 1.00 0.00 339 GLU B CA 12
ATOM 22322 C C . GLU B 2 36 ? -8.165 3.602 8.161 1.00 0.00 339 GLU B C 12
ATOM 22323 O O . GLU B 2 36 ? -8.996 2.862 8.693 1.00 0.00 339 GLU B O 12
ATOM 22335 N N . GLU B 2 37 ? -7.609 4.643 8.792 1.00 0.00 340 GLU B N 12
ATOM 22336 C CA . GLU B 2 37 ? -7.949 4.988 10.177 1.00 0.00 340 GLU B CA 12
ATOM 22337 C C . GLU B 2 37 ? -9.455 5.219 10.342 1.00 0.00 340 GLU B C 12
ATOM 22338 O O . GLU B 2 37 ? -10.043 4.837 11.358 1.00 0.00 340 GLU B O 12
ATOM 22350 N N . ALA B 2 38 ? -10.072 5.841 9.334 1.00 0.00 341 ALA B N 12
ATOM 22351 C CA . ALA B 2 38 ? -11.509 6.122 9.353 1.00 0.00 341 ALA B CA 12
ATOM 22352 C C . ALA B 2 38 ? -12.323 4.850 9.604 1.00 0.00 341 ALA B C 12
ATOM 22353 O O . ALA B 2 38 ? -13.555 4.860 9.532 1.00 0.00 341 ALA B O 12
ATOM 22360 N N . LEU A 1 1 ? -16.922 26.815 4.377 1.00 0.00 125 LEU A N 13
ATOM 22361 C CA . LEU A 1 1 ? -16.811 26.580 2.906 1.00 0.00 125 LEU A CA 13
ATOM 22362 C C . LEU A 1 1 ? -16.720 25.084 2.591 1.00 0.00 125 LEU A C 13
ATOM 22363 O O . LEU A 1 1 ? -16.648 24.264 3.503 1.00 0.00 125 LEU A O 13
ATOM 22381 N N . GLN A 1 2 ? -16.726 24.740 1.300 1.00 0.00 126 GLN A N 13
ATOM 22382 C CA . GLN A 1 2 ? -16.646 23.339 0.858 1.00 0.00 126 GLN A CA 13
ATOM 22383 C C . GLN A 1 2 ? -17.941 22.584 1.183 1.00 0.00 126 GLN A C 13
ATOM 22384 O O . GLN 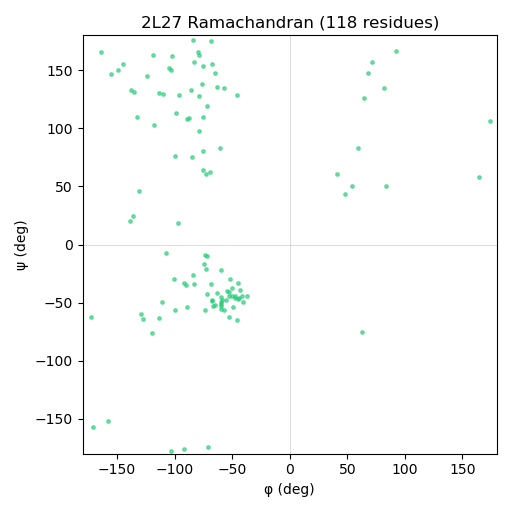A 1 2 ? -18.678 22.195 0.278 1.00 0.00 126 GLN A O 13
ATOM 22398 N N . ASP A 1 3 ? -18.215 22.386 2.474 1.00 0.00 127 ASP A N 13
ATOM 22399 C CA . ASP A 1 3 ? -19.429 21.678 2.904 1.00 0.00 127 ASP A CA 13
ATOM 22400 C C . ASP A 1 3 ? -20.685 22.394 2.392 1.00 0.00 127 ASP A C 13
ATOM 22401 O O . ASP A 1 3 ? -21.501 21.807 1.677 1.00 0.00 127 ASP A O 13
ATOM 22410 N N . GLN A 1 4 ? -20.816 23.668 2.771 1.00 0.00 128 GLN A N 13
ATOM 22411 C CA . GLN A 1 4 ? -21.959 24.506 2.377 1.00 0.00 128 GLN A CA 13
ATOM 22412 C C . GLN A 1 4 ? -22.295 24.365 0.890 1.00 0.00 128 GLN A C 13
ATOM 22413 O O . GLN A 1 4 ? -23.468 24.282 0.520 1.00 0.00 128 GLN A O 13
ATOM 22427 N N . HIS A 1 5 ? -21.264 24.333 0.042 1.00 0.00 129 HIS A N 13
ATOM 22428 C CA . HIS A 1 5 ? -21.458 24.195 -1.404 1.00 0.00 129 HIS A CA 13
ATOM 22429 C C . HIS A 1 5 ? -22.382 23.013 -1.721 1.00 0.00 129 HIS A C 13
ATOM 22430 O O . HIS A 1 5 ? -23.266 23.119 -2.577 1.00 0.00 129 HIS A O 13
ATOM 22445 N N . CYS A 1 6 ? -22.179 21.896 -1.012 1.00 0.00 130 CYS A N 13
ATOM 22446 C CA . CYS A 1 6 ? -23.001 20.696 -1.199 1.00 0.00 130 CYS A CA 13
ATOM 22447 C C . CYS A 1 6 ? -24.478 21.019 -0.994 1.00 0.00 130 CYS A C 13
ATOM 22448 O O . CYS A 1 6 ? -25.333 20.532 -1.731 1.00 0.00 130 CYS A O 13
ATOM 22455 N N . GLU A 1 7 ? -24.763 21.855 0.003 1.00 0.00 131 GLU A N 13
ATOM 22456 C CA . GLU A 1 7 ? -26.134 22.266 0.302 1.00 0.00 131 GLU A CA 13
ATOM 22457 C C . GLU A 1 7 ? -26.552 23.419 -0.607 1.00 0.00 131 GLU A C 13
ATOM 22458 O O . GLU A 1 7 ? -27.629 23.390 -1.214 1.00 0.00 131 GLU A O 13
ATOM 22470 N N . SER A 1 8 ? -25.676 24.427 -0.707 1.00 0.00 132 SER A N 13
ATOM 22471 C CA . SER A 1 8 ? -25.921 25.601 -1.549 1.00 0.00 132 SER A CA 13
ATOM 22472 C C . SER A 1 8 ? -26.283 25.195 -2.978 1.00 0.00 132 SER A C 13
ATOM 22473 O O . SER A 1 8 ? -27.129 25.823 -3.610 1.00 0.00 132 SER A O 13
ATOM 22481 N N . LEU A 1 9 ? -25.639 24.137 -3.476 1.00 0.00 133 LEU A N 13
ATOM 22482 C CA . LEU A 1 9 ? -25.906 23.642 -4.827 1.00 0.00 133 LEU A CA 13
ATOM 22483 C C . LEU A 1 9 ? -26.822 22.408 -4.799 1.00 0.00 133 LEU A C 13
ATOM 22484 O O . LEU A 1 9 ? -26.815 21.600 -5.730 1.00 0.00 133 LEU A O 13
ATOM 22500 N N . SER A 1 10 ? -27.610 22.267 -3.730 1.00 0.00 134 SER A N 13
ATOM 22501 C CA . SER A 1 10 ? -28.526 21.133 -3.592 1.00 0.00 134 SER A CA 13
ATOM 22502 C C . SER A 1 10 ? -29.963 21.609 -3.390 1.00 0.00 134 SER A C 13
ATOM 22503 O O . SER A 1 10 ? -30.820 21.365 -4.235 1.00 0.00 134 SER A O 13
ATOM 22511 N N . LEU A 1 11 ? -30.211 22.286 -2.261 1.00 0.00 135 LEU A N 13
ATOM 22512 C CA . LEU A 1 11 ? -31.544 22.811 -1.918 1.00 0.00 135 LEU A CA 13
ATOM 22513 C C . LEU A 1 11 ? -32.674 21.822 -2.267 1.00 0.00 135 LEU A C 13
ATOM 22514 O O . LEU A 1 11 ? -32.941 20.891 -1.501 1.00 0.00 135 LEU A O 13
ATOM 22530 N N . ALA A 1 12 ? -33.338 22.024 -3.414 1.00 0.00 136 ALA A N 13
ATOM 22531 C CA . ALA A 1 12 ? -34.433 21.151 -3.843 1.00 0.00 136 ALA A CA 13
ATOM 22532 C C . ALA A 1 12 ? -34.003 19.681 -3.894 1.00 0.00 136 ALA A C 13
ATOM 22533 O O . ALA A 1 12 ? -33.064 19.319 -4.605 1.00 0.00 136 ALA A O 13
ATOM 22540 N N . SER A 1 13 ? -34.698 18.839 -3.131 1.00 0.00 137 SER A N 13
ATOM 22541 C CA . SER A 1 13 ? -34.384 17.410 -3.083 1.00 0.00 137 SER A CA 13
ATOM 22542 C C . SER A 1 13 ? -35.563 16.594 -2.554 1.00 0.00 137 SER A C 13
ATOM 22543 O O . SER A 1 13 ? -36.139 15.781 -3.280 1.00 0.00 137 SER A O 13
ATOM 22551 N N . ASN A 1 14 ? -35.906 16.808 -1.279 1.00 0.00 138 ASN A N 13
ATOM 22552 C CA . ASN A 1 14 ? -37.007 16.095 -0.625 1.00 0.00 138 ASN A CA 13
ATOM 22553 C C . ASN A 1 14 ? -36.659 14.623 -0.403 1.00 0.00 138 ASN A C 13
ATOM 22554 O O . ASN A 1 14 ? -36.517 14.180 0.738 1.00 0.00 138 ASN A O 13
ATOM 22565 N N . ILE A 1 15 ? -36.517 13.872 -1.500 1.00 0.00 139 ILE A N 13
ATOM 22566 C CA . ILE A 1 15 ? -36.182 12.447 -1.430 1.00 0.00 139 ILE A CA 13
ATOM 22567 C C . ILE A 1 15 ? -37.307 11.653 -0.748 1.00 0.00 139 ILE A C 13
ATOM 22568 O O . ILE A 1 15 ? -38.246 12.231 -0.194 1.00 0.00 139 ILE A O 13
ATOM 22584 N N . SER A 1 16 ? -37.222 10.324 -0.793 1.00 0.00 140 SER A N 13
ATOM 22585 C CA . SER A 1 16 ? -38.240 9.463 -0.184 1.00 0.00 140 SER A CA 13
ATOM 22586 C C . SER A 1 16 ? -38.132 9.443 1.349 1.00 0.00 140 SER A C 13
ATOM 22587 O O . SER A 1 16 ? -38.095 8.372 1.961 1.00 0.00 140 SER A O 13
ATOM 22595 N N . GLY A 1 17 ? -38.099 10.631 1.965 1.00 0.00 141 GLY A N 13
ATOM 22596 C CA . GLY A 1 17 ? -38.013 10.734 3.421 1.00 0.00 141 GLY A CA 13
ATOM 22597 C C . GLY A 1 17 ? -36.727 10.162 4.002 1.00 0.00 141 GLY A C 13
ATOM 22598 O O . GLY A 1 17 ? -35.897 10.903 4.533 1.00 0.00 141 GLY A O 13
ATOM 22602 N N . LEU A 1 18 ? -36.567 8.844 3.904 1.00 0.00 142 LEU A N 13
ATOM 22603 C CA . LEU A 1 18 ? -35.381 8.163 4.425 1.00 0.00 142 LEU A CA 13
ATOM 22604 C C . LEU A 1 18 ? -34.144 8.484 3.582 1.00 0.00 142 LEU A C 13
ATOM 22605 O O . LEU A 1 18 ? -33.815 7.766 2.631 1.00 0.00 142 LEU A O 13
ATOM 22621 N N . GLN A 1 19 ? -33.464 9.567 3.937 1.00 0.00 143 GLN A N 13
ATOM 22622 C CA . GLN A 1 19 ? -32.265 9.990 3.223 1.00 0.00 143 GLN A CA 13
ATOM 22623 C C . GLN A 1 19 ? -31.259 10.652 4.163 1.00 0.00 143 GLN A C 13
ATOM 22624 O O . GLN A 1 19 ? -31.611 11.093 5.260 1.00 0.00 143 GLN A O 13
ATOM 22638 N N . CYS A 1 20 ? -30.011 10.729 3.714 1.00 0.00 144 CYS A N 13
ATOM 22639 C CA . CYS A 1 20 ? -28.945 11.350 4.496 1.00 0.00 144 CYS A CA 13
ATOM 22640 C C . CYS A 1 20 ? -28.557 12.686 3.880 1.00 0.00 144 CYS A C 13
ATOM 22641 O O . CYS A 1 20 ? -28.077 12.741 2.745 1.00 0.00 144 CYS A O 13
ATOM 22648 N N . ASN A 1 21 ? -28.779 13.759 4.635 1.00 0.00 145 ASN A N 13
ATOM 22649 C CA . ASN A 1 21 ? -28.469 15.118 4.181 1.00 0.00 145 ASN A CA 13
ATOM 22650 C C . ASN A 1 21 ? -27.014 15.256 3.721 1.00 0.00 145 ASN A C 13
ATOM 22651 O O . ASN A 1 21 ? -26.144 14.483 4.129 1.00 0.00 145 ASN A O 13
ATOM 22662 N N . ALA A 1 22 ? -26.759 16.259 2.881 1.00 0.00 146 ALA A N 13
ATOM 22663 C CA . ALA A 1 22 ? -25.412 16.517 2.372 1.00 0.00 146 ALA A CA 13
ATOM 22664 C C . ALA A 1 22 ? -24.450 16.841 3.515 1.00 0.00 146 ALA A C 13
ATOM 22665 O O . ALA A 1 22 ? -24.760 17.663 4.379 1.00 0.00 146 ALA A O 13
ATOM 22672 N N . SER A 1 23 ? -23.287 16.188 3.522 1.00 0.00 147 SER A N 13
ATOM 22673 C CA . SER A 1 23 ? -22.289 16.411 4.574 1.00 0.00 147 SER A CA 13
ATOM 22674 C C . SER A 1 23 ? -20.930 15.802 4.212 1.00 0.00 147 SER A C 13
ATOM 22675 O O . SER A 1 23 ? -20.801 15.081 3.221 1.00 0.00 147 SER A O 13
ATOM 22683 N N . VAL A 1 24 ? -19.918 16.101 5.028 1.00 0.00 148 VAL A N 13
ATOM 22684 C CA . VAL A 1 24 ? -18.558 15.588 4.808 1.00 0.00 148 VAL A CA 13
ATOM 22685 C C . VAL A 1 24 ? -18.173 14.560 5.878 1.00 0.00 148 VAL A C 13
ATOM 22686 O O . VAL A 1 24 ? -18.690 14.593 6.995 1.00 0.00 148 VAL A O 13
ATOM 22699 N N . ASP A 1 25 ? -17.263 13.648 5.530 1.00 0.00 149 ASP A N 13
ATOM 22700 C CA . ASP A 1 25 ? -16.809 12.618 6.467 1.00 0.00 149 ASP A CA 13
ATOM 22701 C C . ASP A 1 25 ? -15.327 12.793 6.822 1.00 0.00 149 ASP A C 13
ATOM 22702 O O . ASP A 1 25 ? -14.983 12.994 7.987 1.00 0.00 149 ASP A O 13
ATOM 22711 N N . LEU A 1 26 ? -14.456 12.709 5.815 1.00 0.00 150 LEU A N 13
ATOM 22712 C CA . LEU A 1 26 ? -13.015 12.850 6.026 1.00 0.00 150 LEU A CA 13
ATOM 22713 C C . LEU A 1 26 ? -12.366 13.686 4.922 1.00 0.00 150 LEU A C 13
ATOM 22714 O O . LEU A 1 26 ? -12.952 13.884 3.856 1.00 0.00 150 LEU A O 13
ATOM 22730 N N . ILE A 1 27 ? -11.146 14.165 5.192 1.00 0.00 151 ILE A N 13
ATOM 22731 C CA . ILE A 1 27 ? -10.381 14.979 4.235 1.00 0.00 151 ILE A CA 13
ATOM 22732 C C . ILE A 1 27 ? -11.266 16.033 3.540 1.00 0.00 151 ILE A C 13
ATOM 22733 O O . ILE A 1 27 ? -12.209 16.549 4.143 1.00 0.00 151 ILE A O 13
ATOM 22749 N N . GLY A 1 28 ? -10.961 16.358 2.279 1.00 0.00 152 GLY A N 13
ATOM 22750 C CA . GLY A 1 28 ? -11.749 17.346 1.554 1.00 0.00 152 GLY A CA 13
ATOM 22751 C C . GLY A 1 28 ? -12.715 16.716 0.568 1.00 0.00 152 GLY A C 13
ATOM 22752 O O . GLY A 1 28 ? -12.733 17.083 -0.608 1.00 0.00 152 GLY A O 13
ATOM 22756 N N . THR A 1 29 ? -13.522 15.766 1.042 1.00 0.00 153 THR A N 13
ATOM 22757 C CA . THR A 1 29 ? -14.498 15.087 0.182 1.00 0.00 153 THR A CA 13
ATOM 22758 C C . THR A 1 29 ? -15.907 15.182 0.765 1.00 0.00 153 THR A C 13
ATOM 22759 O O . THR A 1 29 ? -16.274 14.418 1.658 1.00 0.00 153 THR A O 13
ATOM 22770 N N . CYS A 1 30 ? -16.695 16.126 0.251 1.00 0.00 154 CYS A N 13
ATOM 22771 C CA . CYS A 1 30 ? -18.071 16.325 0.719 1.00 0.00 154 CYS A CA 13
ATOM 22772 C C . CYS A 1 30 ? -19.042 15.369 0.020 1.00 0.00 154 CYS A C 13
ATOM 22773 O O . CYS A 1 30 ? -18.918 15.112 -1.184 1.00 0.00 154 CYS A O 13
ATOM 22780 N N . TRP A 1 31 ? -20.012 14.852 0.778 1.00 0.00 155 TRP A N 13
ATOM 22781 C CA . TRP A 1 31 ? -21.010 13.928 0.238 1.00 0.00 155 TRP A CA 13
ATOM 22782 C C . TRP A 1 31 ? -22.400 14.573 0.223 1.00 0.00 155 TRP A C 13
ATOM 22783 O O . TRP A 1 31 ? -22.926 14.965 1.268 1.00 0.00 155 TRP A O 13
ATOM 22804 N N . PRO A 1 32 ? -23.011 14.704 -0.971 1.00 0.00 156 PRO A N 13
ATOM 22805 C CA . PRO A 1 32 ? -24.337 15.319 -1.117 1.00 0.00 156 PRO A CA 13
ATOM 22806 C C . PRO A 1 32 ? -25.474 14.444 -0.583 1.00 0.00 156 PRO A C 13
ATOM 22807 O O . PRO A 1 32 ? -25.313 13.239 -0.393 1.00 0.00 156 PRO A O 13
ATOM 22818 N N . ARG A 1 33 ? -26.625 15.073 -0.346 1.00 0.00 157 ARG A N 13
ATOM 22819 C CA . ARG A 1 33 ? -27.810 14.373 0.163 1.00 0.00 157 ARG A CA 13
ATOM 22820 C C . ARG A 1 33 ? -28.148 13.147 -0.692 1.00 0.00 157 ARG A C 13
ATOM 22821 O O . ARG A 1 33 ? -28.110 13.210 -1.925 1.00 0.00 157 ARG A O 13
ATOM 22842 N N . SER A 1 34 ? -28.486 12.037 -0.036 1.00 0.00 158 SER A N 13
ATOM 22843 C CA . SER A 1 34 ? -28.838 10.799 -0.745 1.00 0.00 158 SER A CA 13
ATOM 22844 C C . SER A 1 34 ? -29.789 9.931 0.084 1.00 0.00 158 SER A C 13
ATOM 22845 O O . SER A 1 34 ? -29.774 9.981 1.314 1.00 0.00 158 SER A O 13
ATOM 22853 N N . PRO A 1 35 ? -30.646 9.130 -0.587 1.00 0.00 159 PRO A N 13
ATOM 22854 C CA . PRO A 1 35 ? -31.623 8.258 0.088 1.00 0.00 159 PRO A CA 13
ATOM 22855 C C . PRO A 1 35 ? -30.985 7.057 0.793 1.00 0.00 159 PRO A C 13
ATOM 22856 O O . PRO A 1 35 ? -29.916 6.579 0.399 1.00 0.00 159 PRO A O 13
ATOM 22867 N N . ALA A 1 36 ? -31.659 6.569 1.836 1.00 0.00 160 ALA A N 13
ATOM 22868 C CA . ALA A 1 36 ? -31.179 5.417 2.602 1.00 0.00 160 ALA A CA 13
ATOM 22869 C C . ALA A 1 36 ? -31.034 4.182 1.708 1.00 0.00 160 ALA A C 13
ATOM 22870 O O . ALA A 1 36 ? -31.901 3.904 0.879 1.00 0.00 160 ALA A O 13
ATOM 22877 N N . GLY A 1 37 ? -29.933 3.449 1.882 1.00 0.00 161 GLY A N 13
ATOM 22878 C CA . GLY A 1 37 ? -29.695 2.252 1.080 1.00 0.00 161 GLY A CA 13
ATOM 22879 C C . GLY A 1 37 ? -28.907 2.521 -0.197 1.00 0.00 161 GLY A C 13
ATOM 22880 O O . GLY A 1 37 ? -28.339 1.598 -0.780 1.00 0.00 161 GLY A O 13
ATOM 22884 N N . GLN A 1 38 ? -28.872 3.779 -0.641 1.00 0.00 162 GLN A N 13
ATOM 22885 C CA . GLN A 1 38 ? -28.150 4.143 -1.859 1.00 0.00 162 GLN A CA 13
ATOM 22886 C C . GLN A 1 38 ? -26.637 4.010 -1.665 1.00 0.00 162 GLN A C 13
ATOM 22887 O O . GLN A 1 38 ? -26.035 4.748 -0.880 1.00 0.00 162 GLN A O 13
ATOM 22901 N N . LEU A 1 39 ? -26.029 3.066 -2.385 1.00 0.00 163 LEU A N 13
ATOM 22902 C CA . LEU A 1 39 ? -24.586 2.841 -2.293 1.00 0.00 163 LEU A CA 13
ATOM 22903 C C . LEU A 1 39 ? -23.814 3.998 -2.936 1.00 0.00 163 LEU A C 13
ATOM 22904 O O . LEU A 1 39 ? -23.280 3.871 -4.040 1.00 0.00 163 LEU A O 13
ATOM 22920 N N . VAL A 1 40 ? -23.777 5.130 -2.236 1.00 0.00 164 VAL A N 13
ATOM 22921 C CA . VAL A 1 40 ? -23.089 6.328 -2.722 1.00 0.00 164 VAL A CA 13
ATOM 22922 C C . VAL A 1 40 ? -21.585 6.084 -2.888 1.00 0.00 164 VAL A C 13
ATOM 22923 O O . VAL A 1 40 ? -20.950 5.451 -2.040 1.00 0.00 164 VAL A O 13
ATOM 22936 N N . VAL A 1 41 ? -21.031 6.595 -3.991 1.00 0.00 165 VAL A N 13
ATOM 22937 C CA . VAL A 1 41 ? -19.605 6.446 -4.297 1.00 0.00 165 VAL A CA 13
ATOM 22938 C C . VAL A 1 41 ? -19.055 7.710 -4.969 1.00 0.00 165 VAL A C 13
ATOM 22939 O O . VAL A 1 41 ? -19.784 8.400 -5.684 1.00 0.00 165 VAL A O 13
ATOM 22952 N N . ARG A 1 42 ? -17.778 8.023 -4.731 1.00 0.00 166 ARG A N 13
ATOM 22953 C CA . ARG A 1 42 ? -17.173 9.221 -5.320 1.00 0.00 166 ARG A CA 13
ATOM 22954 C C . ARG A 1 42 ? -15.675 9.051 -5.612 1.00 0.00 166 ARG A C 13
ATOM 22955 O O . ARG A 1 42 ? -14.932 8.485 -4.808 1.00 0.00 166 ARG A O 13
ATOM 22976 N N . PRO A 1 43 ? -15.213 9.561 -6.774 1.00 0.00 167 PRO A N 13
ATOM 22977 C CA . PRO A 1 43 ? -13.802 9.483 -7.172 1.00 0.00 167 PRO A CA 13
ATOM 22978 C C . PRO A 1 43 ? -12.937 10.526 -6.460 1.00 0.00 167 PRO A C 13
ATOM 22979 O O . PRO A 1 43 ? -13.436 11.564 -6.015 1.00 0.00 167 PRO A O 13
ATOM 22990 N N . CYS A 1 44 ? -11.640 10.243 -6.352 1.00 0.00 168 CYS A N 13
ATOM 22991 C CA . CYS A 1 44 ? -10.698 11.155 -5.690 1.00 0.00 168 CYS A CA 13
ATOM 22992 C C . CYS A 1 44 ? -10.648 12.520 -6.384 1.00 0.00 168 CYS A C 13
ATOM 22993 O O . CYS A 1 44 ? -10.857 12.618 -7.597 1.00 0.00 168 CYS A O 13
ATOM 23000 N N . PRO A 1 45 ? -10.360 13.599 -5.627 1.00 0.00 169 PRO A N 13
ATOM 23001 C CA . PRO A 1 45 ? -10.278 14.956 -6.180 1.00 0.00 169 PRO A CA 13
ATOM 23002 C C . PRO A 1 45 ? -8.914 15.277 -6.816 1.00 0.00 169 PRO A C 13
ATOM 23003 O O . PRO A 1 45 ? -8.555 16.448 -6.966 1.00 0.00 169 PRO A O 13
ATOM 23014 N N . ALA A 1 46 ? -8.159 14.233 -7.191 1.00 0.00 170 ALA A N 13
ATOM 23015 C CA . ALA A 1 46 ? -6.839 14.390 -7.815 1.00 0.00 170 ALA A CA 13
ATOM 23016 C C . ALA A 1 46 ? -5.809 14.994 -6.852 1.00 0.00 170 ALA A C 13
ATOM 23017 O O . ALA A 1 46 ? -4.763 14.392 -6.593 1.00 0.00 170 ALA A O 13
ATOM 23024 N N . PHE A 1 47 ? -6.104 16.184 -6.332 1.00 0.00 171 PHE A N 13
ATOM 23025 C CA . PHE A 1 47 ? -5.201 16.871 -5.409 1.00 0.00 171 PHE A CA 13
ATOM 23026 C C . PHE A 1 47 ? -5.539 16.545 -3.952 1.00 0.00 171 PHE A C 13
ATOM 23027 O O . PHE A 1 47 ? -6.592 16.936 -3.449 1.00 0.00 171 PHE A O 13
ATOM 23044 N N . PHE A 1 48 ? -4.633 15.842 -3.274 1.00 0.00 172 PHE A N 13
ATOM 23045 C CA . PHE A 1 48 ? -4.829 15.484 -1.870 1.00 0.00 172 PHE A CA 13
ATOM 23046 C C . PHE A 1 48 ? -3.821 16.228 -0.992 1.00 0.00 172 PHE A C 13
ATOM 23047 O O . PHE A 1 48 ? -2.670 15.799 -0.850 1.00 0.00 172 PHE A O 13
ATOM 23064 N N . TYR A 1 49 ? -4.254 17.362 -0.427 1.00 0.00 173 TYR A N 13
ATOM 23065 C CA . TYR A 1 49 ? -3.390 18.195 0.418 1.00 0.00 173 TYR A CA 13
ATOM 23066 C C . TYR A 1 49 ? -2.213 18.736 -0.405 1.00 0.00 173 TYR A C 13
ATOM 23067 O O . TYR A 1 49 ? -2.287 19.829 -0.968 1.00 0.00 173 TYR A O 13
ATOM 23085 N N . GLY A 1 50 ? -1.145 17.946 -0.490 1.00 0.00 174 GLY A N 13
ATOM 23086 C CA . GLY A 1 50 ? 0.028 18.327 -1.265 1.00 0.00 174 GLY A CA 13
ATOM 23087 C C . GLY A 1 50 ? 0.542 17.188 -2.137 1.00 0.00 174 GLY A C 13
ATOM 23088 O O . GLY A 1 50 ? 1.621 17.287 -2.720 1.00 0.00 174 GLY A O 13
ATOM 23092 N N . VAL A 1 51 ? -0.232 16.099 -2.223 1.00 0.00 175 VAL A N 13
ATOM 23093 C CA . VAL A 1 51 ? 0.151 14.936 -3.021 1.00 0.00 175 VAL A CA 13
ATOM 23094 C C . VAL A 1 51 ? -0.861 14.676 -4.138 1.00 0.00 175 VAL A C 13
ATOM 23095 O O . VAL A 1 51 ? -2.064 14.899 -3.970 1.00 0.00 175 VAL A O 13
ATOM 23108 N N . ARG A 1 52 ? -0.363 14.203 -5.280 1.00 0.00 176 ARG A N 13
ATOM 23109 C CA . ARG A 1 52 ? -1.218 13.911 -6.429 1.00 0.00 176 ARG A CA 13
ATOM 23110 C C . ARG A 1 52 ? -1.678 12.455 -6.423 1.00 0.00 176 ARG A C 13
ATOM 23111 O O . ARG A 1 52 ? -0.860 11.534 -6.515 1.00 0.00 176 ARG A O 13
ATOM 23132 N N . TYR A 1 53 ? -2.988 12.260 -6.329 1.00 0.00 177 TYR A N 13
ATOM 23133 C CA . TYR A 1 53 ? -3.568 10.921 -6.325 1.00 0.00 177 TYR A CA 13
ATOM 23134 C C . TYR A 1 53 ? -4.306 10.660 -7.639 1.00 0.00 177 TYR A C 13
ATOM 23135 O O . TYR A 1 53 ? -4.964 11.555 -8.178 1.00 0.00 177 TYR A O 13
ATOM 23153 N N . ASN A 1 54 ? -4.193 9.441 -8.156 1.00 0.00 178 ASN A N 13
ATOM 23154 C CA . ASN A 1 54 ? -4.850 9.084 -9.415 1.00 0.00 178 ASN A CA 13
ATOM 23155 C C . ASN A 1 54 ? -6.350 8.858 -9.205 1.00 0.00 178 ASN A C 13
ATOM 23156 O O . ASN A 1 54 ? -6.761 7.857 -8.615 1.00 0.00 178 ASN A O 13
ATOM 23167 N N . THR A 1 55 ? -7.168 9.790 -9.697 1.00 0.00 179 THR A N 13
ATOM 23168 C CA . THR A 1 55 ? -8.627 9.682 -9.559 1.00 0.00 179 THR A CA 13
ATOM 23169 C C . THR A 1 55 ? -9.197 8.606 -10.497 1.00 0.00 179 THR A C 13
ATOM 23170 O O . THR A 1 55 ? -10.053 8.876 -11.341 1.00 0.00 179 THR A O 13
ATOM 23181 N N . THR A 1 56 ? -8.711 7.375 -10.336 1.00 0.00 180 THR A N 13
ATOM 23182 C CA . THR A 1 56 ? -9.162 6.247 -11.158 1.00 0.00 180 THR A CA 13
ATOM 23183 C C . THR A 1 56 ? -10.131 5.335 -10.399 1.00 0.00 180 THR A C 13
ATOM 23184 O O . THR A 1 56 ? -10.723 4.434 -10.993 1.00 0.00 180 THR A O 13
ATOM 23195 N N . ASN A 1 57 ? -10.285 5.562 -9.094 1.00 0.00 181 ASN A N 13
ATOM 23196 C CA . ASN A 1 57 ? -11.180 4.751 -8.269 1.00 0.00 181 ASN A CA 13
ATOM 23197 C C . ASN A 1 57 ? -12.260 5.614 -7.615 1.00 0.00 181 ASN A C 13
ATOM 23198 O O . ASN A 1 57 ? -12.153 6.842 -7.584 1.00 0.00 181 ASN A O 13
ATOM 23209 N N . ASN A 1 58 ? -13.302 4.967 -7.095 1.00 0.00 182 ASN A N 13
ATOM 23210 C CA . ASN A 1 58 ? -14.400 5.683 -6.450 1.00 0.00 182 ASN A CA 13
ATOM 23211 C C . ASN A 1 58 ? -14.644 5.180 -5.029 1.00 0.00 182 ASN A C 13
ATOM 23212 O O . ASN A 1 58 ? -14.819 3.981 -4.799 1.00 0.00 182 ASN A O 13
ATOM 23223 N N . GLY A 1 59 ? -14.668 6.115 -4.083 1.00 0.00 183 GLY A N 13
ATOM 23224 C CA . GLY A 1 59 ? -14.902 5.770 -2.694 1.00 0.00 183 GLY A CA 13
ATOM 23225 C C . GLY A 1 59 ? -16.373 5.761 -2.338 1.00 0.00 183 GLY A C 13
ATOM 23226 O O . GLY A 1 59 ? -17.035 6.796 -2.392 1.00 0.00 183 GLY A O 13
ATOM 23230 N N . TYR A 1 60 ? -16.884 4.589 -1.981 1.00 0.00 184 TYR A N 13
ATOM 23231 C CA . TYR A 1 60 ? -18.289 4.440 -1.611 1.00 0.00 184 TYR A CA 13
ATOM 23232 C C . TYR A 1 60 ? -18.446 4.267 -0.102 1.00 0.00 184 TYR A C 13
ATOM 23233 O O . TYR A 1 60 ? -17.469 4.021 0.612 1.00 0.00 184 TYR A O 13
ATOM 23251 N N . ARG A 1 61 ? -19.682 4.393 0.372 1.00 0.00 185 ARG A N 13
ATOM 23252 C CA . ARG A 1 61 ? -19.978 4.241 1.802 1.00 0.00 185 ARG A CA 13
ATOM 23253 C C . ARG A 1 61 ? -21.445 3.846 2.062 1.00 0.00 185 ARG A C 13
ATOM 23254 O O . ARG A 1 61 ? -21.730 3.157 3.043 1.00 0.00 185 ARG A O 13
ATOM 23275 N N . GLU A 1 62 ? -22.363 4.265 1.175 1.00 0.00 186 GLU A N 13
ATOM 23276 C CA . GLU A 1 62 ? -23.789 3.935 1.299 1.00 0.00 186 GLU A CA 13
ATOM 23277 C C . GLU A 1 62 ? -24.508 4.840 2.301 1.00 0.00 186 GLU A C 13
ATOM 23278 O O . GLU A 1 62 ? -23.886 5.439 3.183 1.00 0.00 186 GLU A O 13
ATOM 23290 N N . CYS A 1 63 ? -25.828 4.926 2.153 1.00 0.00 187 CYS A N 13
ATOM 23291 C CA . CYS A 1 63 ? -26.657 5.744 3.035 1.00 0.00 187 CYS A CA 13
ATOM 23292 C C . CYS A 1 63 ? -27.384 4.867 4.053 1.00 0.00 187 CYS A C 13
ATOM 23293 O O . CYS A 1 63 ? -28.247 4.070 3.684 1.00 0.00 187 CYS A O 13
ATOM 23300 N N . LEU A 1 64 ? -27.017 5.010 5.329 1.00 0.00 188 LEU A N 13
ATOM 23301 C CA . LEU A 1 64 ? -27.617 4.219 6.412 1.00 0.00 188 LEU A CA 13
ATOM 23302 C C . LEU A 1 64 ? -29.145 4.172 6.318 1.00 0.00 188 LEU A C 13
ATOM 23303 O O . LEU A 1 64 ? -29.817 5.208 6.350 1.00 0.00 188 LEU A O 13
ATOM 23319 N N . ALA A 1 65 ? -29.687 2.956 6.212 1.00 0.00 189 ALA A N 13
ATOM 23320 C CA . ALA A 1 65 ? -31.134 2.754 6.123 1.00 0.00 189 ALA A CA 13
ATOM 23321 C C . ALA A 1 65 ? -31.828 3.128 7.437 1.00 0.00 189 ALA A C 13
ATOM 23322 O O . ALA A 1 65 ? -32.243 2.261 8.210 1.00 0.00 189 ALA A O 13
ATOM 23329 N N . ASN A 1 66 ? -31.942 4.434 7.683 1.00 0.00 190 ASN A N 13
ATOM 23330 C CA . ASN A 1 66 ? -32.575 4.952 8.902 1.00 0.00 190 ASN A CA 13
ATOM 23331 C C . ASN A 1 66 ? -32.582 6.484 8.905 1.00 0.00 190 ASN A C 13
ATOM 23332 O O . ASN A 1 66 ? -33.578 7.106 9.275 1.00 0.00 190 ASN A O 13
ATOM 23343 N N . GLY A 1 67 ? -31.463 7.082 8.489 1.00 0.00 191 GLY A N 13
ATOM 23344 C CA . GLY A 1 67 ? -31.353 8.535 8.450 1.00 0.00 191 GLY A CA 13
ATOM 23345 C C . GLY A 1 67 ? -30.007 9.035 8.947 1.00 0.00 191 GLY A C 13
ATOM 23346 O O . GLY A 1 67 ? -29.945 9.874 9.844 1.00 0.00 191 GLY A O 13
ATOM 23350 N N . SER A 1 68 ? -28.928 8.515 8.361 1.00 0.00 192 SER A N 13
ATOM 23351 C CA . SER A 1 68 ? -27.570 8.908 8.746 1.00 0.00 192 SER A CA 13
ATOM 23352 C C . SER A 1 68 ? -26.547 8.443 7.708 1.00 0.00 192 SER A C 13
ATOM 23353 O O . SER A 1 68 ? -26.869 7.653 6.821 1.00 0.00 192 SER A O 13
ATOM 23361 N N . TRP A 1 69 ? -25.315 8.934 7.826 1.00 0.00 193 TRP A N 13
ATOM 23362 C CA . TRP A 1 69 ? -24.249 8.566 6.889 1.00 0.00 193 TRP A CA 13
ATOM 23363 C C . TRP A 1 69 ? -23.390 7.416 7.422 1.00 0.00 193 TRP A C 13
ATOM 23364 O O . TRP A 1 69 ? -23.224 7.255 8.634 1.00 0.00 193 TRP A O 13
ATOM 23385 N N . ALA A 1 70 ? -22.836 6.628 6.500 1.00 0.00 194 ALA A N 13
ATOM 23386 C CA . ALA A 1 70 ? -21.979 5.500 6.860 1.00 0.00 194 ALA A CA 13
ATOM 23387 C C . ALA A 1 70 ? -20.580 5.975 7.277 1.00 0.00 194 ALA A C 13
ATOM 23388 O O . ALA A 1 70 ? -20.065 6.968 6.752 1.00 0.00 194 ALA A O 13
ATOM 23395 N N . ALA A 1 71 ? -19.979 5.264 8.231 1.00 0.00 195 ALA A N 13
ATOM 23396 C CA . ALA A 1 71 ? -18.648 5.609 8.737 1.00 0.00 195 ALA A CA 13
ATOM 23397 C C . ALA A 1 71 ? -17.532 5.165 7.787 1.00 0.00 195 ALA A C 13
ATOM 23398 O O . ALA A 1 71 ? -16.745 5.990 7.323 1.00 0.00 195 ALA A O 13
ATOM 23405 N N . ARG A 1 72 ? -17.457 3.862 7.509 1.00 0.00 196 ARG A N 13
ATOM 23406 C CA . ARG A 1 72 ? -16.418 3.327 6.620 1.00 0.00 196 ARG A CA 13
ATOM 23407 C C . ARG A 1 72 ? -16.598 3.821 5.183 1.00 0.00 196 ARG A C 13
ATOM 23408 O O . ARG A 1 72 ? -17.533 3.419 4.490 1.00 0.00 196 ARG A O 13
ATOM 23429 N N . VAL A 1 73 ? -15.685 4.677 4.734 1.00 0.00 197 VAL A N 13
ATOM 23430 C CA . VAL A 1 73 ? -15.731 5.207 3.369 1.00 0.00 197 VAL A CA 13
ATOM 23431 C C . VAL A 1 73 ? -14.582 4.630 2.545 1.00 0.00 197 VAL A C 13
ATOM 23432 O O . VAL A 1 73 ? -13.431 4.653 2.980 1.00 0.00 197 VAL A O 13
ATOM 23445 N N . ASN A 1 74 ? -14.891 4.097 1.362 1.00 0.00 198 ASN A N 13
ATOM 23446 C CA . ASN A 1 74 ? -13.861 3.500 0.501 1.00 0.00 198 ASN A CA 13
ATOM 23447 C C . ASN A 1 74 ? -12.887 4.553 -0.054 1.00 0.00 198 ASN A C 13
ATOM 23448 O O . ASN A 1 74 ? -12.736 4.704 -1.266 1.00 0.00 198 ASN A O 13
ATOM 23459 N N . TYR A 1 75 ? -12.211 5.267 0.845 1.00 0.00 199 TYR A N 13
ATOM 23460 C CA . TYR A 1 75 ? -11.246 6.291 0.448 1.00 0.00 199 TYR A CA 13
ATOM 23461 C C . TYR A 1 75 ? -9.887 5.668 0.105 1.00 0.00 199 TYR A C 13
ATOM 23462 O O . TYR A 1 75 ? -9.158 6.190 -0.742 1.00 0.00 199 TYR A O 13
ATOM 23480 N N . SER A 1 76 ? -9.553 4.542 0.756 1.00 0.00 200 SER A N 13
ATOM 23481 C CA . SER A 1 76 ? -8.282 3.844 0.502 1.00 0.00 200 SER A CA 13
ATOM 23482 C C . SER A 1 76 ? -8.029 3.677 -1.001 1.00 0.00 200 SER A C 13
ATOM 23483 O O . SER A 1 76 ? -6.879 3.670 -1.445 1.00 0.00 200 SER A O 13
ATOM 23491 N N . GLU A 1 77 ? -9.114 3.568 -1.779 1.00 0.00 201 GLU A N 13
ATOM 23492 C CA . GLU A 1 77 ? -9.027 3.427 -3.235 1.00 0.00 201 GLU A CA 13
ATOM 23493 C C . GLU A 1 77 ? -8.156 4.530 -3.863 1.00 0.00 201 GLU A C 13
ATOM 23494 O O . GLU A 1 77 ? -7.617 4.354 -4.961 1.00 0.00 201 GLU A O 13
ATOM 23506 N N . CYS A 1 78 ? -8.021 5.664 -3.162 1.00 0.00 202 CYS A N 13
ATOM 23507 C CA . CYS A 1 78 ? -7.214 6.787 -3.644 1.00 0.00 202 CYS A CA 13
ATOM 23508 C C . CYS A 1 78 ? -5.723 6.446 -3.606 1.00 0.00 202 CYS A C 13
ATOM 23509 O O . CYS A 1 78 ? -5.103 6.462 -2.541 1.00 0.00 202 CYS A O 13
ATOM 23516 N N . GLN A 1 79 ? -5.152 6.139 -4.769 1.00 0.00 203 GLN A N 13
ATOM 23517 C CA . GLN A 1 79 ? -3.733 5.794 -4.854 1.00 0.00 203 GLN A CA 13
ATOM 23518 C C . GLN A 1 79 ? -2.902 6.949 -5.420 1.00 0.00 203 GLN A C 13
ATOM 23519 O O . GLN A 1 79 ? -3.285 7.590 -6.408 1.00 0.00 203 GLN A O 13
ATOM 23533 N N . GLU A 1 80 ? -1.761 7.203 -4.778 1.00 0.00 204 GLU A N 13
ATOM 23534 C CA . GLU A 1 80 ? -0.846 8.266 -5.192 1.00 0.00 204 GLU A CA 13
ATOM 23535 C C . GLU A 1 80 ? -0.406 8.074 -6.646 1.00 0.00 204 GLU A C 13
ATOM 23536 O O . GLU A 1 80 ? -0.352 6.947 -7.139 1.00 0.00 204 GLU A O 13
ATOM 23548 N N . ILE A 1 81 ? -0.090 9.177 -7.328 1.00 0.00 205 ILE A N 13
ATOM 23549 C CA . ILE A 1 81 ? 0.352 9.115 -8.727 1.00 0.00 205 ILE A CA 13
ATOM 23550 C C . ILE A 1 81 ? 1.588 8.220 -8.888 1.00 0.00 205 ILE A C 13
ATOM 23551 O O . ILE A 1 81 ? 1.719 7.504 -9.881 1.00 0.00 205 ILE A O 13
ATOM 23567 N N . LEU A 1 82 ? 2.486 8.268 -7.900 1.00 0.00 206 LEU A N 13
ATOM 23568 C CA . LEU A 1 82 ? 3.714 7.469 -7.911 1.00 0.00 206 LEU A CA 13
ATOM 23569 C C . LEU A 1 82 ? 4.603 7.803 -9.115 1.00 0.00 206 LEU A C 13
ATOM 23570 O O . LEU A 1 82 ? 4.973 6.922 -9.896 1.00 0.00 206 LEU A O 13
ATOM 23586 N N . ASN A 1 83 ? 4.966 9.079 -9.251 1.00 0.00 207 ASN A N 13
ATOM 23587 C CA . ASN A 1 83 ? 5.830 9.513 -10.351 1.00 0.00 207 ASN A CA 13
ATOM 23588 C C . ASN A 1 83 ? 7.294 9.158 -10.063 1.00 0.00 207 ASN A C 13
ATOM 23589 O O . ASN A 1 83 ? 8.161 10.032 -10.002 1.00 0.00 207 ASN A O 13
ATOM 23600 N N . GLU A 1 84 ? 7.554 7.865 -9.884 1.00 0.00 208 GLU A N 13
ATOM 23601 C CA . GLU A 1 84 ? 8.903 7.381 -9.598 1.00 0.00 208 GLU A CA 13
ATOM 23602 C C . GLU A 1 84 ? 9.126 6.002 -10.215 1.00 0.00 208 GLU A C 13
ATOM 23603 O O . GLU A 1 84 ? 10.176 5.381 -10.028 1.00 0.00 208 GLU A O 13
ATOM 23615 N N . PRO B 2 1 ? 13.677 -19.293 -26.199 1.00 0.00 304 PRO B N 13
ATOM 23616 C CA . PRO B 2 1 ? 14.549 -18.672 -25.197 1.00 0.00 304 PRO B CA 13
ATOM 23617 C C . PRO B 2 1 ? 14.382 -19.291 -23.807 1.00 0.00 304 PRO B C 13
ATOM 23618 O O . PRO B 2 1 ? 13.316 -19.807 -23.469 1.00 0.00 304 PRO B O 13
ATOM 23629 N N . PRO B 2 2 ? 15.446 -19.251 -22.980 1.00 0.00 305 PRO B N 13
ATOM 23630 C CA . PRO B 2 2 ? 15.416 -19.812 -21.620 1.00 0.00 305 PRO B CA 13
ATOM 23631 C C . PRO B 2 2 ? 14.657 -18.932 -20.616 1.00 0.00 305 PRO B C 13
ATOM 23632 O O . PRO B 2 2 ? 14.166 -19.429 -19.603 1.00 0.00 305 PRO B O 13
ATOM 23643 N N . ILE B 2 3 ? 14.574 -17.626 -20.910 1.00 0.00 306 ILE B N 13
ATOM 23644 C CA . ILE B 2 3 ? 13.882 -16.647 -20.051 1.00 0.00 306 ILE B CA 13
ATOM 23645 C C . ILE B 2 3 ? 14.012 -16.971 -18.553 1.00 0.00 306 ILE B C 13
ATOM 23646 O O . ILE B 2 3 ? 13.014 -17.079 -17.839 1.00 0.00 306 ILE B O 13
ATOM 23662 N N . SER B 2 4 ? 15.251 -17.114 -18.078 1.00 0.00 307 SER B N 13
ATOM 23663 C CA . SER B 2 4 ? 15.500 -17.421 -16.663 1.00 0.00 307 SER B CA 13
ATOM 23664 C C . SER B 2 4 ? 16.213 -16.266 -15.944 1.00 0.00 307 SER B C 13
ATOM 23665 O O . SER B 2 4 ? 17.067 -16.495 -15.082 1.00 0.00 307 SER B O 13
ATOM 23673 N N . LEU B 2 5 ? 15.856 -15.030 -16.290 1.00 0.00 308 LEU B N 13
ATOM 23674 C CA . LEU B 2 5 ? 16.463 -13.852 -15.666 1.00 0.00 308 LEU B CA 13
ATOM 23675 C C . LEU B 2 5 ? 15.413 -13.024 -14.915 1.00 0.00 308 LEU B C 13
ATOM 23676 O O . LEU B 2 5 ? 15.208 -11.844 -15.207 1.00 0.00 308 LEU B O 13
ATOM 23692 N N . ASP B 2 6 ? 14.750 -13.657 -13.946 1.00 0.00 309 ASP B N 13
ATOM 23693 C CA . ASP B 2 6 ? 13.718 -12.989 -13.154 1.00 0.00 309 ASP B CA 13
ATOM 23694 C C . ASP B 2 6 ? 14.020 -13.071 -11.653 1.00 0.00 309 ASP B C 13
ATOM 23695 O O . ASP B 2 6 ? 14.304 -12.052 -11.014 1.00 0.00 309 ASP B O 13
ATOM 23704 N N . LEU B 2 7 ? 13.951 -14.283 -11.095 1.00 0.00 310 LEU B N 13
ATOM 23705 C CA . LEU B 2 7 ? 14.207 -14.504 -9.665 1.00 0.00 310 LEU B CA 13
ATOM 23706 C C . LEU B 2 7 ? 15.483 -13.799 -9.189 1.00 0.00 310 LEU B C 13
ATOM 23707 O O . LEU B 2 7 ? 15.534 -13.295 -8.067 1.00 0.00 310 LEU B O 13
ATOM 23723 N N . THR B 2 8 ? 16.505 -13.763 -10.045 1.00 0.00 311 THR B N 13
ATOM 23724 C CA . THR B 2 8 ? 17.778 -13.117 -9.711 1.00 0.00 311 THR B CA 13
ATOM 23725 C C . THR B 2 8 ? 17.589 -11.619 -9.458 1.00 0.00 311 THR B C 13
ATOM 23726 O O . THR B 2 8 ? 17.724 -11.150 -8.327 1.00 0.00 311 THR B O 13
ATOM 23737 N N . PHE B 2 9 ? 17.277 -10.874 -10.521 1.00 0.00 312 PHE B N 13
ATOM 23738 C CA . PHE B 2 9 ? 17.069 -9.425 -10.426 1.00 0.00 312 PHE B CA 13
ATOM 23739 C C . PHE B 2 9 ? 16.080 -9.064 -9.311 1.00 0.00 312 PHE B C 13
ATOM 23740 O O . PHE B 2 9 ? 16.210 -8.014 -8.677 1.00 0.00 312 PHE B O 13
ATOM 23757 N N . ASN B 2 10 ? 15.098 -9.937 -9.071 1.00 0.00 313 ASN B N 13
ATOM 23758 C CA . ASN B 2 10 ? 14.101 -9.701 -8.024 1.00 0.00 313 ASN B CA 13
ATOM 23759 C C . ASN B 2 10 ? 14.765 -9.350 -6.687 1.00 0.00 313 ASN B C 13
ATOM 23760 O O . ASN B 2 10 ? 14.243 -8.528 -5.930 1.00 0.00 313 ASN B O 13
ATOM 23771 N N . LEU B 2 11 ? 15.921 -9.965 -6.408 1.00 0.00 314 LEU B N 13
ATOM 23772 C CA . LEU B 2 11 ? 16.659 -9.707 -5.165 1.00 0.00 314 LEU B CA 13
ATOM 23773 C C . LEU B 2 11 ? 16.883 -8.206 -4.951 1.00 0.00 314 LEU B C 13
ATOM 23774 O O . LEU B 2 11 ? 16.594 -7.675 -3.880 1.00 0.00 314 LEU B O 13
ATOM 23790 N N . LEU B 2 12 ? 17.388 -7.523 -5.980 1.00 0.00 315 LEU B N 13
ATOM 23791 C CA . LEU B 2 12 ? 17.629 -6.082 -5.896 1.00 0.00 315 LEU B CA 13
ATOM 23792 C C . LEU B 2 12 ? 16.334 -5.301 -6.140 1.00 0.00 315 LEU B C 13
ATOM 23793 O O . LEU B 2 12 ? 16.139 -4.218 -5.581 1.00 0.00 315 LEU B O 13
ATOM 23809 N N . ARG B 2 13 ? 15.450 -5.863 -6.973 1.00 0.00 316 ARG B N 13
ATOM 23810 C CA . ARG B 2 13 ? 14.168 -5.231 -7.291 1.00 0.00 316 ARG B CA 13
ATOM 23811 C C . ARG B 2 13 ? 13.417 -4.832 -6.018 1.00 0.00 316 ARG B C 13
ATOM 23812 O O . ARG B 2 13 ? 13.002 -3.678 -5.872 1.00 0.00 316 ARG B O 13
ATOM 23833 N N . GLU B 2 14 ? 13.252 -5.788 -5.097 1.00 0.00 317 GLU B N 13
ATOM 23834 C CA . GLU B 2 14 ? 12.557 -5.524 -3.835 1.00 0.00 317 GLU B CA 13
ATOM 23835 C C . GLU B 2 14 ? 13.265 -4.421 -3.051 1.00 0.00 317 GLU B C 13
ATOM 23836 O O . GLU B 2 14 ? 12.633 -3.452 -2.633 1.00 0.00 317 GLU B O 13
ATOM 23848 N N . VAL B 2 15 ? 14.581 -4.554 -2.879 1.00 0.00 318 VAL B N 13
ATOM 23849 C CA . VAL B 2 15 ? 15.371 -3.549 -2.167 1.00 0.00 318 VAL B CA 13
ATOM 23850 C C . VAL B 2 15 ? 15.151 -2.169 -2.783 1.00 0.00 318 VAL B C 13
ATOM 23851 O O . VAL B 2 15 ? 14.869 -1.196 -2.077 1.00 0.00 318 VAL B O 13
ATOM 23864 N N . LEU B 2 16 ? 15.265 -2.097 -4.111 1.00 0.00 319 LEU B N 13
ATOM 23865 C CA . LEU B 2 16 ? 15.064 -0.845 -4.834 1.00 0.00 319 LEU B CA 13
ATOM 23866 C C . LEU B 2 16 ? 13.643 -0.318 -4.622 1.00 0.00 319 LEU B C 13
ATOM 23867 O O . LEU B 2 16 ? 13.456 0.830 -4.215 1.00 0.00 319 LEU B O 13
ATOM 23883 N N . GLU B 2 17 ? 12.643 -1.166 -4.887 1.00 0.00 320 GLU B N 13
ATOM 23884 C CA . GLU B 2 17 ? 11.244 -0.771 -4.710 1.00 0.00 320 GLU B CA 13
ATOM 23885 C C . GLU B 2 17 ? 10.954 -0.426 -3.243 1.00 0.00 320 GLU B C 13
ATOM 23886 O O . GLU B 2 17 ? 10.321 0.595 -2.957 1.00 0.00 320 GLU B O 13
ATOM 23898 N N . ILE B 2 18 ? 11.442 -1.263 -2.319 1.00 0.00 321 ILE B N 13
ATOM 23899 C CA . ILE B 2 18 ? 11.253 -1.024 -0.887 1.00 0.00 321 ILE B CA 13
ATOM 23900 C C . ILE B 2 18 ? 11.774 0.361 -0.512 1.00 0.00 321 ILE B C 13
ATOM 23901 O O . ILE B 2 18 ? 11.077 1.143 0.135 1.00 0.00 321 ILE B O 13
ATOM 23917 N N . ALA B 2 19 ? 13.000 0.664 -0.945 1.00 0.00 322 ALA B N 13
ATOM 23918 C CA . ALA B 2 19 ? 13.608 1.963 -0.677 1.00 0.00 322 ALA B CA 13
ATOM 23919 C C . ALA B 2 19 ? 12.836 3.077 -1.388 1.00 0.00 322 ALA B C 13
ATOM 23920 O O . ALA B 2 19 ? 12.491 4.090 -0.781 1.00 0.00 322 ALA B O 13
ATOM 23927 N N . LYS B 2 20 ? 12.558 2.875 -2.680 1.00 0.00 323 LYS B N 13
ATOM 23928 C CA . LYS B 2 20 ? 11.816 3.858 -3.478 1.00 0.00 323 LYS B CA 13
ATOM 23929 C C . LYS B 2 20 ? 10.597 4.397 -2.724 1.00 0.00 323 LYS B C 13
ATOM 23930 O O . LYS B 2 20 ? 10.355 5.604 -2.714 1.00 0.00 323 LYS B O 13
ATOM 23949 N N . ALA B 2 21 ? 9.840 3.497 -2.086 1.00 0.00 324 ALA B N 13
ATOM 23950 C CA . ALA B 2 21 ? 8.648 3.881 -1.318 1.00 0.00 324 ALA B CA 13
ATOM 23951 C C . ALA B 2 21 ? 8.917 5.085 -0.404 1.00 0.00 324 ALA B C 13
ATOM 23952 O O . ALA B 2 21 ? 8.022 5.900 -0.152 1.00 0.00 324 ALA B O 13
ATOM 23959 N N . GLU B 2 22 ? 10.154 5.200 0.086 1.00 0.00 325 GLU B N 13
ATOM 23960 C CA . GLU B 2 22 ? 10.543 6.306 0.961 1.00 0.00 325 GLU B CA 13
ATOM 23961 C C . GLU B 2 22 ? 10.234 7.664 0.320 1.00 0.00 325 GLU B C 13
ATOM 23962 O O . GLU B 2 22 ? 9.868 8.610 1.020 1.00 0.00 325 GLU B O 13
ATOM 23974 N N . GLN B 2 23 ? 10.379 7.751 -1.012 1.00 0.00 326 GLN B N 13
ATOM 23975 C CA . GLN B 2 23 ? 10.113 8.998 -1.741 1.00 0.00 326 GLN B CA 13
ATOM 23976 C C . GLN B 2 23 ? 8.744 9.580 -1.378 1.00 0.00 326 GLN B C 13
ATOM 23977 O O . GLN B 2 23 ? 8.600 10.794 -1.240 1.00 0.00 326 GLN B O 13
ATOM 23991 N N . GLU B 2 24 ? 7.745 8.713 -1.208 1.00 0.00 327 GLU B N 13
ATOM 23992 C CA . GLU B 2 24 ? 6.405 9.168 -0.842 1.00 0.00 327 GLU B CA 13
ATOM 23993 C C . GLU B 2 24 ? 6.174 9.040 0.665 1.00 0.00 327 GLU B C 13
ATOM 23994 O O . GLU B 2 24 ? 5.579 9.924 1.278 1.00 0.00 327 GLU B O 13
ATOM 24006 N N . ALA B 2 25 ? 6.653 7.943 1.260 1.00 0.00 328 ALA B N 13
ATOM 24007 C CA . ALA B 2 25 ? 6.498 7.699 2.698 1.00 0.00 328 ALA B CA 13
ATOM 24008 C C . ALA B 2 25 ? 6.794 8.945 3.544 1.00 0.00 328 ALA B C 13
ATOM 24009 O O . ALA B 2 25 ? 6.163 9.159 4.580 1.00 0.00 328 ALA B O 13
ATOM 24016 N N . GLU B 2 26 ? 7.757 9.755 3.109 1.00 0.00 329 GLU B N 13
ATOM 24017 C CA . GLU B 2 26 ? 8.132 10.967 3.842 1.00 0.00 329 GLU B CA 13
ATOM 24018 C C . GLU B 2 26 ? 6.978 11.980 3.945 1.00 0.00 329 GLU B C 13
ATOM 24019 O O . GLU B 2 26 ? 6.827 12.641 4.973 1.00 0.00 329 GLU B O 13
ATOM 24031 N N . GLU B 2 27 ? 6.181 12.118 2.880 1.00 0.00 330 GLU B N 13
ATOM 24032 C CA . GLU B 2 27 ? 5.070 13.084 2.878 1.00 0.00 330 GLU B CA 13
ATOM 24033 C C . GLU B 2 27 ? 3.702 12.446 2.569 1.00 0.00 330 GLU B C 13
ATOM 24034 O O . GLU B 2 27 ? 2.661 12.980 2.969 1.00 0.00 330 GLU B O 13
ATOM 24046 N N . ALA B 2 28 ? 3.696 11.322 1.853 1.00 0.00 331 ALA B N 13
ATOM 24047 C CA . ALA B 2 28 ? 2.452 10.640 1.489 1.00 0.00 331 ALA B CA 13
ATOM 24048 C C . ALA B 2 28 ? 1.948 9.705 2.596 1.00 0.00 331 ALA B C 13
ATOM 24049 O O . ALA B 2 28 ? 0.742 9.490 2.721 1.00 0.00 331 ALA B O 13
ATOM 24056 N N . ALA B 2 29 ? 2.868 9.148 3.393 1.00 0.00 332 ALA B N 13
ATOM 24057 C CA . ALA B 2 29 ? 2.497 8.231 4.481 1.00 0.00 332 ALA B CA 13
ATOM 24058 C C . ALA B 2 29 ? 1.321 8.768 5.304 1.00 0.00 332 ALA B C 13
ATOM 24059 O O . ALA B 2 29 ? 0.322 8.070 5.499 1.00 0.00 332 ALA B O 13
ATOM 24066 N N . LYS B 2 30 ? 1.445 10.013 5.776 1.00 0.00 333 LYS B N 13
ATOM 24067 C CA . LYS B 2 30 ? 0.389 10.648 6.570 1.00 0.00 333 LYS B CA 13
ATOM 24068 C C . LYS B 2 30 ? -0.956 10.600 5.838 1.00 0.00 333 LYS B C 13
ATOM 24069 O O . LYS B 2 30 ? -2.000 10.398 6.461 1.00 0.00 333 LYS B O 13
ATOM 24088 N N . ASN B 2 31 ? -0.920 10.761 4.513 1.00 0.00 334 ASN B N 13
ATOM 24089 C CA . ASN B 2 31 ? -2.130 10.712 3.698 1.00 0.00 334 ASN B CA 13
ATOM 24090 C C . ASN B 2 31 ? -2.610 9.268 3.568 1.00 0.00 334 ASN B C 13
ATOM 24091 O O . ASN B 2 31 ? -3.770 8.962 3.850 1.00 0.00 334 ASN B O 13
ATOM 24102 N N . ARG B 2 32 ? -1.699 8.383 3.156 1.00 0.00 335 ARG B N 13
ATOM 24103 C CA . ARG B 2 32 ? -2.014 6.964 3.000 1.00 0.00 335 ARG B CA 13
ATOM 24104 C C . ARG B 2 32 ? -2.500 6.365 4.321 1.00 0.00 335 ARG B C 13
ATOM 24105 O O . ARG B 2 32 ? -3.519 5.675 4.358 1.00 0.00 335 ARG B O 13
ATOM 24126 N N . LEU B 2 33 ? -1.771 6.646 5.403 1.00 0.00 336 LEU B N 13
ATOM 24127 C CA . LEU B 2 33 ? -2.130 6.148 6.732 1.00 0.00 336 LEU B CA 13
ATOM 24128 C C . LEU B 2 33 ? -3.556 6.565 7.100 1.00 0.00 336 LEU B C 13
ATOM 24129 O O . LEU B 2 33 ? -4.371 5.734 7.498 1.00 0.00 336 LEU B O 13
ATOM 24145 N N . LEU B 2 34 ? -3.849 7.859 6.948 1.00 0.00 337 LEU B N 13
ATOM 24146 C CA . LEU B 2 34 ? -5.179 8.389 7.247 1.00 0.00 337 LEU B CA 13
ATOM 24147 C C . LEU B 2 34 ? -6.221 7.820 6.280 1.00 0.00 337 LEU B C 13
ATOM 24148 O O . LEU B 2 34 ? -7.318 7.434 6.693 1.00 0.00 337 LEU B O 13
ATOM 24164 N N . LEU B 2 35 ? -5.865 7.768 4.991 1.00 0.00 338 LEU B N 13
ATOM 24165 C CA . LEU B 2 35 ? -6.758 7.243 3.952 1.00 0.00 338 LEU B CA 13
ATOM 24166 C C . LEU B 2 35 ? -7.395 5.915 4.373 1.00 0.00 338 LEU B C 13
ATOM 24167 O O . LEU B 2 35 ? -8.615 5.749 4.296 1.00 0.00 338 LEU B O 13
ATOM 24183 N N . GLU B 2 36 ? -6.557 4.978 4.817 1.00 0.00 339 GLU B N 13
ATOM 24184 C CA . GLU B 2 36 ? -7.023 3.657 5.252 1.00 0.00 339 GLU B CA 13
ATOM 24185 C C . GLU B 2 36 ? -8.028 3.770 6.406 1.00 0.00 339 GLU B C 13
ATOM 24186 O O . GLU B 2 36 ? -8.995 3.007 6.473 1.00 0.00 339 GLU B O 13
ATOM 24198 N N . GLU B 2 37 ? -7.797 4.728 7.305 1.00 0.00 340 GLU B N 13
ATOM 24199 C CA . GLU B 2 37 ? -8.684 4.947 8.452 1.00 0.00 340 GLU B CA 13
ATOM 24200 C C . GLU B 2 37 ? -10.038 5.519 8.011 1.00 0.00 340 GLU B C 13
ATOM 24201 O O . GLU B 2 37 ? -11.066 5.253 8.637 1.00 0.00 340 GLU B O 13
ATOM 24213 N N . ALA B 2 38 ? -10.032 6.303 6.931 1.00 0.00 341 ALA B N 13
ATOM 24214 C CA . ALA B 2 38 ? -11.258 6.904 6.408 1.00 0.00 341 ALA B CA 13
ATOM 24215 C C . ALA B 2 38 ? -12.091 5.876 5.636 1.00 0.00 341 ALA B C 13
ATOM 24216 O O . ALA B 2 38 ? -13.254 5.620 5.967 1.00 0.00 341 ALA B O 13
ATOM 24223 N N . LEU A 1 1 ? -14.483 25.499 -3.130 1.00 0.00 125 LEU A N 14
ATOM 24224 C CA . LEU A 1 1 ? -15.862 25.743 -3.646 1.00 0.00 125 LEU A CA 14
ATOM 24225 C C . LEU A 1 1 ? -16.590 24.426 -3.931 1.00 0.00 125 LEU A C 14
ATOM 24226 O O . LEU A 1 1 ? -16.008 23.350 -3.791 1.00 0.00 125 LEU A O 14
ATOM 24244 N N . GLN A 1 2 ? -17.864 24.520 -4.326 1.00 0.00 126 GLN A N 14
ATOM 24245 C CA . GLN A 1 2 ? -18.684 23.339 -4.632 1.00 0.00 126 GLN A CA 14
ATOM 24246 C C . GLN A 1 2 ? -18.983 22.510 -3.379 1.00 0.00 126 GLN A C 14
ATOM 24247 O O . GLN A 1 2 ? -20.144 22.321 -3.021 1.00 0.00 126 GLN A O 14
ATOM 24261 N N . ASP A 1 3 ? -17.934 22.016 -2.721 1.00 0.00 127 ASP A N 14
ATOM 24262 C CA . ASP A 1 3 ? -18.090 21.207 -1.511 1.00 0.00 127 ASP A CA 14
ATOM 24263 C C . ASP A 1 3 ? -19.057 21.869 -0.524 1.00 0.00 127 ASP A C 14
ATOM 24264 O O . ASP A 1 3 ? -20.055 21.266 -0.125 1.00 0.00 127 ASP A O 14
ATOM 24273 N N . GLN A 1 4 ? -18.763 23.116 -0.150 1.00 0.00 128 GLN A N 14
ATOM 24274 C CA . GLN A 1 4 ? -19.612 23.873 0.781 1.00 0.00 128 GLN A CA 14
ATOM 24275 C C . GLN A 1 4 ? -21.095 23.768 0.408 1.00 0.00 128 GLN A C 14
ATOM 24276 O O . GLN A 1 4 ? -21.950 23.643 1.285 1.00 0.00 128 GLN A O 14
ATOM 24290 N N . HIS A 1 5 ? -21.391 23.810 -0.895 1.00 0.00 129 HIS A N 14
ATOM 24291 C CA . HIS A 1 5 ? -22.769 23.712 -1.380 1.00 0.00 129 HIS A CA 14
ATOM 24292 C C . HIS A 1 5 ? -23.432 22.426 -0.879 1.00 0.00 129 HIS A C 14
ATOM 24293 O O . HIS A 1 5 ? -24.603 22.440 -0.496 1.00 0.00 129 HIS A O 14
ATOM 24308 N N . CYS A 1 6 ? -22.674 21.325 -0.867 1.00 0.00 130 CYS A N 14
ATOM 24309 C CA . CYS A 1 6 ? -23.192 20.039 -0.389 1.00 0.00 130 CYS A CA 14
ATOM 24310 C C . CYS A 1 6 ? -23.655 20.157 1.065 1.00 0.00 130 CYS A C 14
ATOM 24311 O O . CYS A 1 6 ? -24.648 19.545 1.460 1.00 0.00 130 CYS A O 14
ATOM 24318 N N . GLU A 1 7 ? -22.936 20.966 1.844 1.00 0.00 131 GLU A N 14
ATOM 24319 C CA . GLU A 1 7 ? -23.268 21.198 3.247 1.00 0.00 131 GLU A CA 14
ATOM 24320 C C . GLU A 1 7 ? -24.280 22.339 3.368 1.00 0.00 131 GLU A C 14
ATOM 24321 O O . GLU A 1 7 ? -25.386 22.154 3.877 1.00 0.00 131 GLU A O 14
ATOM 24333 N N . SER A 1 8 ? -23.886 23.523 2.879 1.00 0.00 132 SER A N 14
ATOM 24334 C CA . SER A 1 8 ? -24.739 24.723 2.903 1.00 0.00 132 SER A CA 14
ATOM 24335 C C . SER A 1 8 ? -25.489 24.881 4.233 1.00 0.00 132 SER A C 14
ATOM 24336 O O . SER A 1 8 ? -26.628 25.367 4.255 1.00 0.00 132 SER A O 14
ATOM 24344 N N . LEU A 1 9 ? -24.859 24.458 5.334 1.00 0.00 133 LEU A N 14
ATOM 24345 C CA . LEU A 1 9 ? -25.479 24.537 6.660 1.00 0.00 133 LEU A CA 14
ATOM 24346 C C . LEU A 1 9 ? -26.816 23.778 6.684 1.00 0.00 133 LEU A C 14
ATOM 24347 O O . LEU A 1 9 ? -27.686 24.065 7.506 1.00 0.00 133 LEU A O 14
ATOM 24363 N N . SER A 1 10 ? -26.969 22.812 5.766 1.00 0.00 134 SER A N 14
ATOM 24364 C CA . SER A 1 10 ? -28.192 22.011 5.658 1.00 0.00 134 SER A CA 14
ATOM 24365 C C . SER A 1 10 ? -29.447 22.890 5.574 1.00 0.00 134 SER A C 14
ATOM 24366 O O . SER A 1 10 ? -30.546 22.448 5.911 1.00 0.00 134 SER A O 14
ATOM 24374 N N . LEU A 1 11 ? -29.281 24.134 5.112 1.00 0.00 135 LEU A N 14
ATOM 24375 C CA . LEU A 1 11 ? -30.401 25.065 4.980 1.00 0.00 135 LEU A CA 14
ATOM 24376 C C . LEU A 1 11 ? -31.255 24.730 3.757 1.00 0.00 135 LEU A C 14
ATOM 24377 O O . LEU A 1 11 ? -32.430 24.378 3.882 1.00 0.00 135 LEU A O 14
ATOM 24393 N N . ALA A 1 12 ? -30.654 24.835 2.572 1.00 0.00 136 ALA A N 14
ATOM 24394 C CA . ALA A 1 12 ? -31.356 24.538 1.325 1.00 0.00 136 ALA A CA 14
ATOM 24395 C C . ALA A 1 12 ? -31.580 23.030 1.170 1.00 0.00 136 ALA A C 14
ATOM 24396 O O . ALA A 1 12 ? -30.982 22.385 0.306 1.00 0.00 136 ALA A O 14
ATOM 24403 N N . SER A 1 13 ? -32.440 22.470 2.022 1.00 0.00 137 SER A N 14
ATOM 24404 C CA . SER A 1 13 ? -32.733 21.037 1.979 1.00 0.00 137 SER A CA 14
ATOM 24405 C C . SER A 1 13 ? -34.014 20.684 2.742 1.00 0.00 137 SER A C 14
ATOM 24406 O O . SER A 1 13 ? -34.910 20.033 2.186 1.00 0.00 137 SER A O 14
ATOM 24414 N N . ASN A 1 14 ? -34.090 21.094 4.014 1.00 0.00 138 ASN A N 14
ATOM 24415 C CA . ASN A 1 14 ? -35.257 20.813 4.864 1.00 0.00 138 ASN A CA 14
ATOM 24416 C C . ASN A 1 14 ? -35.394 19.315 5.180 1.00 0.00 138 ASN A C 14
ATOM 24417 O O . ASN A 1 14 ? -35.405 18.930 6.348 1.00 0.00 138 ASN A O 14
ATOM 24428 N N . ILE A 1 15 ? -35.509 18.489 4.130 1.00 0.00 139 ILE A N 14
ATOM 24429 C CA . ILE A 1 15 ? -35.657 17.032 4.268 1.00 0.00 139 ILE A CA 14
ATOM 24430 C C . ILE A 1 15 ? -37.122 16.644 4.489 1.00 0.00 139 ILE A C 14
ATOM 24431 O O . ILE A 1 15 ? -37.870 17.353 5.166 1.00 0.00 139 ILE A O 14
ATOM 24447 N N . SER A 1 16 ? -37.527 15.515 3.902 1.00 0.00 140 SER A N 14
ATOM 24448 C CA . SER A 1 16 ? -38.906 15.028 4.025 1.00 0.00 140 SER A CA 14
ATOM 24449 C C . SER A 1 16 ? -39.010 13.542 3.656 1.00 0.00 140 SER A C 14
ATOM 24450 O O . SER A 1 16 ? -39.921 13.132 2.929 1.00 0.00 140 SER A O 14
ATOM 24458 N N . GLY A 1 17 ? -38.070 12.742 4.160 1.00 0.00 141 GLY A N 14
ATOM 24459 C CA . GLY A 1 17 ? -38.070 11.314 3.871 1.00 0.00 141 GLY A CA 14
ATOM 24460 C C . GLY A 1 17 ? -36.852 10.595 4.428 1.00 0.00 141 GLY A C 14
ATOM 24461 O O . GLY A 1 17 ? -35.922 11.232 4.928 1.00 0.00 141 GLY A O 14
ATOM 24465 N N . LEU A 1 18 ? -36.862 9.265 4.339 1.00 0.00 142 LEU A N 14
ATOM 24466 C CA . LEU A 1 18 ? -35.756 8.443 4.835 1.00 0.00 142 LEU A CA 14
ATOM 24467 C C . LEU A 1 18 ? -34.491 8.648 3.995 1.00 0.00 142 LEU A C 14
ATOM 24468 O O . LEU A 1 18 ? -34.265 7.948 3.003 1.00 0.00 142 LEU A O 14
ATOM 24484 N N . GLN A 1 19 ? -33.671 9.617 4.392 1.00 0.00 143 GLN A N 14
ATOM 24485 C CA . GLN A 1 19 ? -32.434 9.918 3.673 1.00 0.00 143 GLN A CA 14
ATOM 24486 C C . GLN A 1 19 ? -31.338 10.417 4.622 1.00 0.00 143 GLN A C 14
ATOM 24487 O O . GLN A 1 19 ? -31.599 10.709 5.789 1.00 0.00 143 GLN A O 14
ATOM 24501 N N . CYS A 1 20 ? -30.114 10.525 4.107 1.00 0.00 144 CYS A N 14
ATOM 24502 C CA . CYS A 1 20 ? -28.984 11.006 4.902 1.00 0.00 144 CYS A CA 14
ATOM 24503 C C . CYS A 1 20 ? -28.602 12.417 4.478 1.00 0.00 144 CYS A C 14
ATOM 24504 O O . CYS A 1 20 ? -28.260 12.658 3.315 1.00 0.00 144 CYS A O 14
ATOM 24511 N N . ASN A 1 21 ? -28.670 13.350 5.424 1.00 0.00 145 ASN A N 14
ATOM 24512 C CA . ASN A 1 21 ? -28.337 14.748 5.153 1.00 0.00 145 ASN A CA 14
ATOM 24513 C C . ASN A 1 21 ? -26.970 14.870 4.481 1.00 0.00 145 ASN A C 14
ATOM 24514 O O . ASN A 1 21 ? -26.014 14.202 4.875 1.00 0.00 145 ASN A O 14
ATOM 24525 N N . ALA A 1 22 ? -26.877 15.739 3.481 1.00 0.00 146 ALA A N 14
ATOM 24526 C CA . ALA A 1 22 ? -25.616 15.956 2.782 1.00 0.00 146 ALA A CA 14
ATOM 24527 C C . ALA A 1 22 ? -24.580 16.531 3.751 1.00 0.00 146 ALA A C 14
ATOM 24528 O O . ALA A 1 22 ? -24.875 17.483 4.477 1.00 0.00 146 ALA A O 14
ATOM 24535 N N . SER A 1 23 ? -23.382 15.941 3.782 1.00 0.00 147 SER A N 14
ATOM 24536 C CA . SER A 1 23 ? -22.334 16.410 4.695 1.00 0.00 147 SER A CA 14
ATOM 24537 C C . SER A 1 23 ? -20.954 15.829 4.358 1.00 0.00 147 SER A C 14
ATOM 24538 O O . SER A 1 23 ? -20.728 15.327 3.257 1.00 0.00 147 SER A O 14
ATOM 24546 N N . VAL A 1 24 ? -20.032 15.918 5.318 1.00 0.00 148 VAL A N 14
ATOM 24547 C CA . VAL A 1 24 ? -18.664 15.425 5.135 1.00 0.00 148 VAL A CA 14
ATOM 24548 C C . VAL A 1 24 ? -18.391 14.158 5.958 1.00 0.00 148 VAL A C 14
ATOM 24549 O O . VAL A 1 24 ? -19.290 13.625 6.614 1.00 0.00 148 VAL A O 14
ATOM 24562 N N . ASP A 1 25 ? -17.140 13.691 5.920 1.00 0.00 149 ASP A N 14
ATOM 24563 C CA . ASP A 1 25 ? -16.731 12.498 6.667 1.00 0.00 149 ASP A CA 14
ATOM 24564 C C . ASP A 1 25 ? -15.232 12.523 6.981 1.00 0.00 149 ASP A C 14
ATOM 24565 O O . ASP A 1 25 ? -14.834 12.367 8.136 1.00 0.00 149 ASP A O 14
ATOM 24574 N N . LEU A 1 26 ? -14.404 12.720 5.950 1.00 0.00 150 LEU A N 14
ATOM 24575 C CA . LEU A 1 26 ? -12.951 12.760 6.126 1.00 0.00 150 LEU A CA 14
ATOM 24576 C C . LEU A 1 26 ? -12.230 13.120 4.821 1.00 0.00 150 LEU A C 14
ATOM 24577 O O . LEU A 1 26 ? -12.859 13.258 3.767 1.00 0.00 150 LEU A O 14
ATOM 24593 N N . ILE A 1 27 ? -10.902 13.271 4.917 1.00 0.00 151 ILE A N 14
ATOM 24594 C CA . ILE A 1 27 ? -10.037 13.613 3.771 1.00 0.00 151 ILE A CA 14
ATOM 24595 C C . ILE A 1 27 ? -10.610 14.751 2.909 1.00 0.00 151 ILE A C 14
ATOM 24596 O O . ILE A 1 27 ? -10.319 14.845 1.713 1.00 0.00 151 ILE A O 14
ATOM 24612 N N . GLY A 1 28 ? -11.417 15.623 3.526 1.00 0.00 152 GLY A N 14
ATOM 24613 C CA . GLY A 1 28 ? -12.014 16.738 2.804 1.00 0.00 152 GLY A CA 14
ATOM 24614 C C . GLY A 1 28 ? -13.043 16.283 1.785 1.00 0.00 152 GLY A C 14
ATOM 24615 O O . GLY A 1 28 ? -12.941 16.614 0.605 1.00 0.00 152 GLY A O 14
ATOM 24619 N N . THR A 1 29 ? -14.030 15.511 2.239 1.00 0.00 153 THR A N 14
ATOM 24620 C CA . THR A 1 29 ? -15.076 15.000 1.348 1.00 0.00 153 THR A CA 14
ATOM 24621 C C . THR A 1 29 ? -16.455 15.526 1.728 1.00 0.00 153 THR A C 14
ATOM 24622 O O . THR A 1 29 ? -16.757 15.711 2.906 1.00 0.00 153 THR A O 14
ATOM 24633 N N . CYS A 1 30 ? -17.300 15.720 0.720 1.00 0.00 154 CYS A N 14
ATOM 24634 C CA . CYS A 1 30 ? -18.671 16.181 0.934 1.00 0.00 154 CYS A CA 14
ATOM 24635 C C . CYS A 1 30 ? -19.649 15.296 0.163 1.00 0.00 154 CYS A C 14
ATOM 24636 O O . CYS A 1 30 ? -19.562 15.169 -1.063 1.00 0.00 154 CYS A O 14
ATOM 24643 N N . TRP A 1 31 ? -20.567 14.671 0.894 1.00 0.00 155 TRP A N 14
ATOM 24644 C CA . TRP A 1 31 ? -21.555 13.773 0.301 1.00 0.00 155 TRP A CA 14
ATOM 24645 C C . TRP A 1 31 ? -22.905 14.473 0.128 1.00 0.00 155 TRP A C 14
ATOM 24646 O O . TRP A 1 31 ? -23.480 14.979 1.092 1.00 0.00 155 TRP A O 14
ATOM 24667 N N . PRO A 1 32 ? -23.416 14.520 -1.120 1.00 0.00 156 PRO A N 14
ATOM 24668 C CA . PRO A 1 32 ? -24.695 15.175 -1.437 1.00 0.00 156 PRO A CA 14
ATOM 24669 C C . PRO A 1 32 ? -25.915 14.428 -0.896 1.00 0.00 156 PRO A C 14
ATOM 24670 O O . PRO A 1 32 ? -25.825 13.260 -0.489 1.00 0.00 156 PRO A O 14
ATOM 24681 N N . ARG A 1 33 ? -27.061 15.121 -0.906 1.00 0.00 157 ARG A N 14
ATOM 24682 C CA . ARG A 1 33 ? -28.328 14.560 -0.431 1.00 0.00 157 ARG A CA 14
ATOM 24683 C C . ARG A 1 33 ? -28.506 13.123 -0.919 1.00 0.00 157 ARG A C 14
ATOM 24684 O O . ARG A 1 33 ? -28.717 12.878 -2.108 1.00 0.00 157 ARG A O 14
ATOM 24705 N N . SER A 1 34 ? -28.398 12.177 0.007 1.00 0.00 158 SER A N 14
ATOM 24706 C CA . SER A 1 34 ? -28.524 10.761 -0.327 1.00 0.00 158 SER A CA 14
ATOM 24707 C C . SER A 1 34 ? -29.672 10.108 0.442 1.00 0.00 158 SER A C 14
ATOM 24708 O O . SER A 1 34 ? -29.895 10.412 1.614 1.00 0.00 158 SER A O 14
ATOM 24716 N N . PRO A 1 35 ? -30.417 9.194 -0.207 1.00 0.00 159 PRO A N 14
ATOM 24717 C CA . PRO A 1 35 ? -31.539 8.495 0.424 1.00 0.00 159 PRO A CA 14
ATOM 24718 C C . PRO A 1 35 ? -31.082 7.287 1.245 1.00 0.00 159 PRO A C 14
ATOM 24719 O O . PRO A 1 35 ? -29.905 6.928 1.226 1.00 0.00 159 PRO A O 14
ATOM 24730 N N . ALA A 1 36 ? -32.017 6.664 1.966 1.00 0.00 160 ALA A N 14
ATOM 24731 C CA . ALA A 1 36 ? -31.697 5.495 2.786 1.00 0.00 160 ALA A CA 14
ATOM 24732 C C . ALA A 1 36 ? -30.952 4.434 1.964 1.00 0.00 160 ALA A C 14
ATOM 24733 O O . ALA A 1 36 ? -31.558 3.699 1.183 1.00 0.00 160 ALA A O 14
ATOM 24740 N N . GLY A 1 37 ? -29.630 4.380 2.136 1.00 0.00 161 GLY A N 14
ATOM 24741 C CA . GLY A 1 37 ? -28.807 3.430 1.397 1.00 0.00 161 GLY A CA 14
ATOM 24742 C C . GLY A 1 37 ? -28.086 4.078 0.224 1.00 0.00 161 GLY A C 14
ATOM 24743 O O . GLY A 1 37 ? -27.497 5.149 0.370 1.00 0.00 161 GLY A O 14
ATOM 24747 N N . GLN A 1 38 ? -28.139 3.430 -0.942 1.00 0.00 162 GLN A N 14
ATOM 24748 C CA . GLN A 1 38 ? -27.492 3.948 -2.154 1.00 0.00 162 GLN A CA 14
ATOM 24749 C C . GLN A 1 38 ? -25.970 4.068 -1.980 1.00 0.00 162 GLN A C 14
ATOM 24750 O O . GLN A 1 38 ? -25.469 5.020 -1.372 1.00 0.00 162 GLN A O 14
ATOM 24764 N N . LEU A 1 39 ? -25.241 3.098 -2.533 1.00 0.00 163 LEU A N 14
ATOM 24765 C CA . LEU A 1 39 ? -23.778 3.083 -2.457 1.00 0.00 163 LEU A CA 14
ATOM 24766 C C . LEU A 1 39 ? -23.168 4.225 -3.283 1.00 0.00 163 LEU A C 14
ATOM 24767 O O . LEU A 1 39 ? -22.494 3.990 -4.288 1.00 0.00 163 LEU A O 14
ATOM 24783 N N . VAL A 1 40 ? -23.414 5.465 -2.856 1.00 0.00 164 VAL A N 14
ATOM 24784 C CA . VAL A 1 40 ? -22.892 6.643 -3.555 1.00 0.00 164 VAL A CA 14
ATOM 24785 C C . VAL A 1 40 ? -21.361 6.660 -3.545 1.00 0.00 164 VAL A C 14
ATOM 24786 O O . VAL A 1 40 ? -20.735 6.420 -2.512 1.00 0.00 164 VAL A O 14
ATOM 24799 N N . VAL A 1 41 ? -20.762 6.940 -4.701 1.00 0.00 165 VAL A N 14
ATOM 24800 C CA . VAL A 1 41 ? -19.304 6.981 -4.822 1.00 0.00 165 VAL A CA 14
ATOM 24801 C C . VAL A 1 41 ? -18.798 8.407 -5.069 1.00 0.00 165 VAL A C 14
ATOM 24802 O O . VAL A 1 41 ? -19.540 9.268 -5.557 1.00 0.00 165 VAL A O 14
ATOM 24815 N N . ARG A 1 42 ? -17.538 8.657 -4.711 1.00 0.00 166 ARG A N 14
ATOM 24816 C CA . ARG A 1 42 ? -16.933 9.981 -4.875 1.00 0.00 166 ARG A CA 14
ATOM 24817 C C . ARG A 1 42 ? -15.614 9.913 -5.656 1.00 0.00 166 ARG A C 14
ATOM 24818 O O . ARG A 1 42 ? -14.710 9.154 -5.298 1.00 0.00 166 ARG A O 14
ATOM 24839 N N . PRO A 1 43 ? -15.486 10.715 -6.735 1.00 0.00 167 PRO A N 14
ATOM 24840 C CA . PRO A 1 43 ? -14.273 10.749 -7.559 1.00 0.00 167 PRO A CA 14
ATOM 24841 C C . PRO A 1 43 ? -13.184 11.641 -6.952 1.00 0.00 167 PRO A C 14
ATOM 24842 O O . PRO A 1 43 ? -13.455 12.771 -6.536 1.00 0.00 167 PRO A O 14
ATOM 24853 N N . CYS A 1 44 ? -11.956 11.127 -6.901 1.00 0.00 168 CYS A N 14
ATOM 24854 C CA . CYS A 1 44 ? -10.833 11.883 -6.337 1.00 0.00 168 CYS A CA 14
ATOM 24855 C C . CYS A 1 44 ? -10.268 12.883 -7.345 1.00 0.00 168 CYS A C 14
ATOM 24856 O O . CYS A 1 44 ? -10.027 12.538 -8.506 1.00 0.00 168 CYS A O 14
ATOM 24863 N N . PRO A 1 45 ? -10.038 14.139 -6.913 1.00 0.00 169 PRO A N 14
ATOM 24864 C CA . PRO A 1 45 ? -9.488 15.185 -7.787 1.00 0.00 169 PRO A CA 14
ATOM 24865 C C . PRO A 1 45 ? -8.022 14.933 -8.146 1.00 0.00 169 PRO A C 14
ATOM 24866 O O . PRO A 1 45 ? -7.368 14.061 -7.569 1.00 0.00 169 PRO A O 14
ATOM 24877 N N . ALA A 1 46 ? -7.509 15.708 -9.101 1.00 0.00 170 ALA A N 14
ATOM 24878 C CA . ALA A 1 46 ? -6.117 15.574 -9.537 1.00 0.00 170 ALA A CA 14
ATOM 24879 C C . ALA A 1 46 ? -5.154 16.385 -8.656 1.00 0.00 170 ALA A C 14
ATOM 24880 O O . ALA A 1 46 ? -3.973 16.519 -8.985 1.00 0.00 170 ALA A O 14
ATOM 24887 N N . PHE A 1 47 ? -5.656 16.923 -7.538 1.00 0.00 171 PHE A N 14
ATOM 24888 C CA . PHE A 1 47 ? -4.827 17.714 -6.629 1.00 0.00 171 PHE A CA 14
ATOM 24889 C C . PHE A 1 47 ? -5.232 17.484 -5.170 1.00 0.00 171 PHE A C 14
ATOM 24890 O O . PHE A 1 47 ? -6.100 18.181 -4.638 1.00 0.00 171 PHE A O 14
ATOM 24907 N N . PHE A 1 48 ? -4.592 16.510 -4.525 1.00 0.00 172 PHE A N 14
ATOM 24908 C CA . PHE A 1 48 ? -4.878 16.197 -3.123 1.00 0.00 172 PHE A CA 14
ATOM 24909 C C . PHE A 1 48 ? -3.753 16.710 -2.226 1.00 0.00 172 PHE A C 14
ATOM 24910 O O . PHE A 1 48 ? -2.639 16.183 -2.265 1.00 0.00 172 PHE A O 14
ATOM 24927 N N . TYR A 1 49 ? -4.043 17.754 -1.440 1.00 0.00 173 TYR A N 14
ATOM 24928 C CA . TYR A 1 49 ? -3.044 18.364 -0.545 1.00 0.00 173 TYR A CA 14
ATOM 24929 C C . TYR A 1 49 ? -1.926 19.018 -1.363 1.00 0.00 173 TYR A C 14
ATOM 24930 O O . TYR A 1 49 ? -1.774 20.239 -1.368 1.00 0.00 173 TYR A O 14
ATOM 24948 N N . GLY A 1 50 ? -1.162 18.179 -2.060 1.00 0.00 174 GLY A N 14
ATOM 24949 C CA . GLY A 1 50 ? -0.069 18.647 -2.901 1.00 0.00 174 GLY A CA 14
ATOM 24950 C C . GLY A 1 50 ? 0.436 17.570 -3.854 1.00 0.00 174 GLY A C 14
ATOM 24951 O O . GLY A 1 50 ? 1.601 17.588 -4.251 1.00 0.00 174 GLY A O 14
ATOM 24955 N N . VAL A 1 51 ? -0.445 16.630 -4.216 1.00 0.00 175 VAL A N 14
ATOM 24956 C CA . VAL A 1 51 ? -0.089 15.533 -5.117 1.00 0.00 175 VAL A CA 14
ATOM 24957 C C . VAL A 1 51 ? -1.149 15.336 -6.211 1.00 0.00 175 VAL A C 14
ATOM 24958 O O . VAL A 1 51 ? -2.299 15.766 -6.062 1.00 0.00 175 VAL A O 14
ATOM 24971 N N . ARG A 1 52 ? -0.750 14.688 -7.309 1.00 0.00 176 ARG A N 14
ATOM 24972 C CA . ARG A 1 52 ? -1.651 14.434 -8.440 1.00 0.00 176 ARG A CA 14
ATOM 24973 C C . ARG A 1 52 ? -2.745 13.418 -8.089 1.00 0.00 176 ARG A C 14
ATOM 24974 O O . ARG A 1 52 ? -3.900 13.589 -8.480 1.00 0.00 176 ARG A O 14
ATOM 24995 N N . TYR A 1 53 ? -2.373 12.362 -7.357 1.00 0.00 177 TYR A N 14
ATOM 24996 C CA . TYR A 1 53 ? -3.320 11.313 -6.953 1.00 0.00 177 TYR A CA 14
ATOM 24997 C C . TYR A 1 53 ? -3.680 10.394 -8.127 1.00 0.00 177 TYR A C 14
ATOM 24998 O O . TYR A 1 53 ? -3.909 10.855 -9.247 1.00 0.00 177 TYR A O 14
ATOM 25016 N N . ASN A 1 54 ? -3.733 9.087 -7.858 1.00 0.00 178 ASN A N 14
ATOM 25017 C CA . ASN A 1 54 ? -4.070 8.100 -8.889 1.00 0.00 178 ASN A CA 14
ATOM 25018 C C . ASN A 1 54 ? -5.559 8.172 -9.262 1.00 0.00 178 ASN A C 14
ATOM 25019 O O . ASN A 1 54 ? -5.910 8.085 -10.439 1.00 0.00 178 ASN A O 14
ATOM 25030 N N . THR A 1 55 ? -6.417 8.346 -8.249 1.00 0.00 179 THR A N 14
ATOM 25031 C CA . THR A 1 55 ? -7.875 8.456 -8.440 1.00 0.00 179 THR A CA 14
ATOM 25032 C C . THR A 1 55 ? -8.428 7.429 -9.447 1.00 0.00 179 THR A C 14
ATOM 25033 O O . THR A 1 55 ? -9.276 7.751 -10.279 1.00 0.00 179 THR A O 14
ATOM 25044 N N . THR A 1 56 ? -7.953 6.184 -9.352 1.00 0.00 180 THR A N 14
ATOM 25045 C CA . THR A 1 56 ? -8.410 5.110 -10.247 1.00 0.00 180 THR A CA 14
ATOM 25046 C C . THR A 1 56 ? -9.910 4.850 -10.097 1.00 0.00 180 THR A C 14
ATOM 25047 O O . THR A 1 56 ? -10.647 4.830 -11.084 1.00 0.00 180 THR A O 14
ATOM 25058 N N . ASN A 1 57 ? -10.350 4.638 -8.862 1.00 0.00 181 ASN A N 14
ATOM 25059 C CA . ASN A 1 57 ? -11.756 4.364 -8.583 1.00 0.00 181 ASN A CA 14
ATOM 25060 C C . ASN A 1 57 ? -12.352 5.441 -7.675 1.00 0.00 181 ASN A C 14
ATOM 25061 O O . ASN A 1 57 ? -11.627 6.256 -7.101 1.00 0.00 181 ASN A O 14
ATOM 25072 N N . ASN A 1 58 ? -13.677 5.441 -7.554 1.00 0.00 182 ASN A N 14
ATOM 25073 C CA . ASN A 1 58 ? -14.376 6.419 -6.722 1.00 0.00 182 ASN A CA 14
ATOM 25074 C C . ASN A 1 58 ? -14.569 5.899 -5.294 1.00 0.00 182 ASN A C 14
ATOM 25075 O O . ASN A 1 58 ? -14.973 4.751 -5.091 1.00 0.00 182 ASN A O 14
ATOM 25086 N N . GLY A 1 59 ? -14.292 6.756 -4.308 1.00 0.00 183 GLY A N 14
ATOM 25087 C CA . GLY A 1 59 ? -14.451 6.369 -2.910 1.00 0.00 183 GLY A CA 14
ATOM 25088 C C . GLY A 1 59 ? -15.910 6.288 -2.499 1.00 0.00 183 GLY A C 14
ATOM 25089 O O . GLY A 1 59 ? -16.741 7.043 -3.003 1.00 0.00 183 GLY A O 14
ATOM 25093 N N . TYR A 1 60 ? -16.236 5.369 -1.595 1.00 0.00 184 TYR A N 14
ATOM 25094 C CA . TYR A 1 60 ? -17.619 5.206 -1.150 1.00 0.00 184 TYR A CA 14
ATOM 25095 C C . TYR A 1 60 ? -17.725 5.008 0.364 1.00 0.00 184 TYR A C 14
ATOM 25096 O O . TYR A 1 60 ? -16.984 4.221 0.960 1.00 0.00 184 TYR A O 14
ATOM 25114 N N . ARG A 1 61 ? -18.669 5.725 0.968 1.00 0.00 185 ARG A N 14
ATOM 25115 C CA . ARG A 1 61 ? -18.922 5.643 2.408 1.00 0.00 185 ARG A CA 14
ATOM 25116 C C . ARG A 1 61 ? -20.227 4.891 2.677 1.00 0.00 185 ARG A C 14
ATOM 25117 O O . ARG A 1 61 ? -20.333 4.139 3.654 1.00 0.00 185 ARG A O 14
ATOM 25138 N N . GLU A 1 62 ? -21.214 5.104 1.794 1.00 0.00 186 GLU A N 14
ATOM 25139 C CA . GLU A 1 62 ? -22.523 4.462 1.901 1.00 0.00 186 GLU A CA 14
ATOM 25140 C C . GLU A 1 62 ? -23.427 5.187 2.905 1.00 0.00 186 GLU A C 14
ATOM 25141 O O . GLU A 1 62 ? -22.976 6.047 3.666 1.00 0.00 186 GLU A O 14
ATOM 25153 N N . CYS A 1 63 ? -24.711 4.838 2.887 1.00 0.00 187 CYS A N 14
ATOM 25154 C CA . CYS A 1 63 ? -25.693 5.456 3.781 1.00 0.00 187 CYS A CA 14
ATOM 25155 C C . CYS A 1 63 ? -26.413 4.409 4.632 1.00 0.00 187 CYS A C 14
ATOM 25156 O O . CYS A 1 63 ? -26.561 3.261 4.217 1.00 0.00 187 CYS A O 14
ATOM 25163 N N . LEU A 1 64 ? -26.865 4.813 5.820 1.00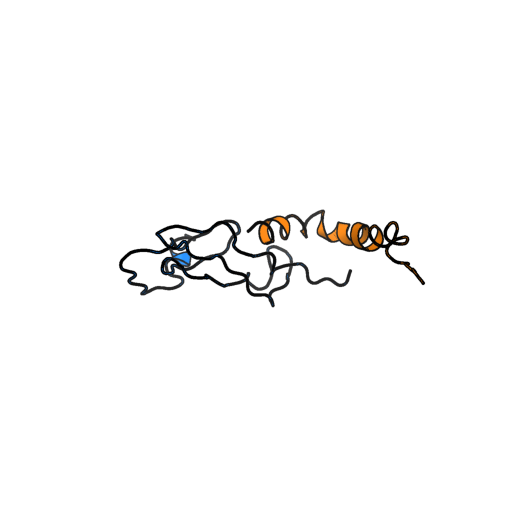 0.00 188 LEU A N 14
ATOM 25164 C CA . LEU A 1 64 ? -27.574 3.899 6.720 1.00 0.00 188 LEU A CA 14
ATOM 25165 C C . LEU A 1 64 ? -29.055 3.792 6.348 1.00 0.00 188 LEU A C 14
ATOM 25166 O O . LEU A 1 64 ? -29.700 4.791 6.017 1.00 0.00 188 LEU A O 14
ATOM 25182 N N . ALA A 1 65 ? -29.590 2.572 6.408 1.00 0.00 189 ALA A N 14
ATOM 25183 C CA . ALA A 1 65 ? -30.997 2.322 6.078 1.00 0.00 189 ALA A CA 14
ATOM 25184 C C . ALA A 1 65 ? -31.937 2.862 7.165 1.00 0.00 189 ALA A C 14
ATOM 25185 O O . ALA A 1 65 ? -32.647 2.102 7.828 1.00 0.00 189 ALA A O 14
ATOM 25192 N N . ASN A 1 66 ? -31.931 4.184 7.339 1.00 0.00 190 ASN A N 14
ATOM 25193 C CA . ASN A 1 66 ? -32.775 4.841 8.341 1.00 0.00 190 ASN A CA 14
ATOM 25194 C C . ASN A 1 66 ? -32.678 6.365 8.240 1.00 0.00 190 ASN A C 14
ATOM 25195 O O . ASN A 1 66 ? -33.693 7.060 8.224 1.00 0.00 190 ASN A O 14
ATOM 25206 N N . GLY A 1 67 ? -31.450 6.879 8.180 1.00 0.00 191 GLY A N 14
ATOM 25207 C CA . GLY A 1 67 ? -31.242 8.318 8.088 1.00 0.00 191 GLY A CA 14
ATOM 25208 C C . GLY A 1 67 ? -29.944 8.762 8.735 1.00 0.00 191 GLY A C 14
ATOM 25209 O O . GLY A 1 67 ? -29.956 9.451 9.759 1.00 0.00 191 GLY A O 14
ATOM 25213 N N . SER A 1 68 ? -28.821 8.359 8.141 1.00 0.00 192 SER A N 14
ATOM 25214 C CA . SER A 1 68 ? -27.498 8.710 8.664 1.00 0.00 192 SER A CA 14
ATOM 25215 C C . SER A 1 68 ? -26.384 8.164 7.769 1.00 0.00 192 SER A C 14
ATOM 25216 O O . SER A 1 68 ? -26.612 7.267 6.951 1.00 0.00 192 SER A O 14
ATOM 25224 N N . TRP A 1 69 ? -25.180 8.703 7.935 1.00 0.00 193 TRP A N 14
ATOM 25225 C CA . TRP A 1 69 ? -24.027 8.265 7.150 1.00 0.00 193 TRP A CA 14
ATOM 25226 C C . TRP A 1 69 ? -23.225 7.203 7.903 1.00 0.00 193 TRP A C 14
ATOM 25227 O O . TRP A 1 69 ? -23.287 7.117 9.131 1.00 0.00 193 TRP A O 14
ATOM 25248 N N . ALA A 1 70 ? -22.488 6.386 7.158 1.00 0.00 194 ALA A N 14
ATOM 25249 C CA . ALA A 1 70 ? -21.690 5.317 7.751 1.00 0.00 194 ALA A CA 14
ATOM 25250 C C . ALA A 1 70 ? -20.331 5.816 8.249 1.00 0.00 194 ALA A C 14
ATOM 25251 O O . ALA A 1 70 ? -19.763 6.772 7.711 1.00 0.00 194 ALA A O 14
ATOM 25258 N N . ALA A 1 71 ? -19.808 5.150 9.277 1.00 0.00 195 ALA A N 14
ATOM 25259 C CA . ALA A 1 71 ? -18.509 5.502 9.848 1.00 0.00 195 ALA A CA 14
ATOM 25260 C C . ALA A 1 71 ? -17.357 4.981 8.977 1.00 0.00 195 ALA A C 14
ATOM 25261 O O . ALA A 1 71 ? -16.213 5.403 9.135 1.00 0.00 195 ALA A O 14
ATOM 25268 N N . ARG A 1 72 ? -17.672 4.063 8.057 1.00 0.00 196 ARG A N 14
ATOM 25269 C CA . ARG A 1 72 ? -16.671 3.484 7.164 1.00 0.00 196 ARG A CA 14
ATOM 25270 C C . ARG A 1 72 ? -16.758 4.091 5.758 1.00 0.00 196 ARG A C 14
ATOM 25271 O O . ARG A 1 72 ? -17.844 4.391 5.258 1.00 0.00 196 ARG A O 14
ATOM 25292 N N . VAL A 1 73 ? -15.599 4.256 5.129 1.00 0.00 197 VAL A N 14
ATOM 25293 C CA . VAL A 1 73 ? -15.513 4.807 3.778 1.00 0.00 197 VAL A CA 14
ATOM 25294 C C . VAL A 1 73 ? -14.288 4.246 3.050 1.00 0.00 197 VAL A C 14
ATOM 25295 O O . VAL A 1 73 ? -13.189 4.193 3.608 1.00 0.00 197 VAL A O 14
ATOM 25308 N N . ASN A 1 74 ? -14.489 3.803 1.809 1.00 0.00 198 ASN A N 14
ATOM 25309 C CA . ASN A 1 74 ? -13.403 3.219 1.023 1.00 0.00 198 ASN A CA 14
ATOM 25310 C C . ASN A 1 74 ? -12.646 4.276 0.213 1.00 0.00 198 ASN A C 14
ATOM 25311 O O . ASN A 1 74 ? -13.109 4.716 -0.842 1.00 0.00 198 ASN A O 14
ATOM 25322 N N . TYR A 1 75 ? -11.472 4.667 0.715 1.00 0.00 199 TYR A N 14
ATOM 25323 C CA . TYR A 1 75 ? -10.633 5.663 0.044 1.00 0.00 199 TYR A CA 14
ATOM 25324 C C . TYR A 1 75 ? -9.338 5.046 -0.511 1.00 0.00 199 TYR A C 14
ATOM 25325 O O . TYR A 1 75 ? -8.469 5.766 -1.016 1.00 0.00 199 TYR A O 14
ATOM 25343 N N . SER A 1 76 ? -9.213 3.716 -0.428 1.00 0.00 200 SER A N 14
ATOM 25344 C CA . SER A 1 76 ? -8.027 3.014 -0.931 1.00 0.00 200 SER A CA 14
ATOM 25345 C C . SER A 1 76 ? -7.739 3.376 -2.390 1.00 0.00 200 SER A C 14
ATOM 25346 O O . SER A 1 76 ? -6.583 3.403 -2.813 1.00 0.00 200 SER A O 14
ATOM 25354 N N . GLU A 1 77 ? -8.798 3.655 -3.150 1.00 0.00 201 GLU A N 14
ATOM 25355 C CA . GLU A 1 77 ? -8.673 4.022 -4.562 1.00 0.00 201 GLU A CA 14
ATOM 25356 C C . GLU A 1 77 ? -7.971 5.377 -4.730 1.00 0.00 201 GLU A C 14
ATOM 25357 O O . GLU A 1 77 ? -7.402 5.665 -5.789 1.00 0.00 201 GLU A O 14
ATOM 25369 N N . CYS A 1 78 ? -8.007 6.207 -3.684 1.00 0.00 202 CYS A N 14
ATOM 25370 C CA . CYS A 1 78 ? -7.371 7.525 -3.718 1.00 0.00 202 CYS A CA 14
ATOM 25371 C C . CYS A 1 78 ? -5.915 7.438 -3.252 1.00 0.00 202 CYS A C 14
ATOM 25372 O O . CYS A 1 78 ? -5.530 8.049 -2.255 1.00 0.00 202 CYS A O 14
ATOM 25379 N N . GLN A 1 79 ? -5.112 6.668 -3.979 1.00 0.00 203 GLN A N 14
ATOM 25380 C CA . GLN A 1 79 ? -3.702 6.493 -3.637 1.00 0.00 203 GLN A CA 14
ATOM 25381 C C . GLN A 1 79 ? -2.836 7.593 -4.256 1.00 0.00 203 GLN A C 14
ATOM 25382 O O . GLN A 1 79 ? -3.187 8.175 -5.289 1.00 0.00 203 GLN A O 14
ATOM 25396 N N . GLU A 1 80 ? -1.704 7.876 -3.611 1.00 0.00 204 GLU A N 14
ATOM 25397 C CA . GLU A 1 80 ? -0.781 8.910 -4.082 1.00 0.00 204 GLU A CA 14
ATOM 25398 C C . GLU A 1 80 ? 0.125 8.384 -5.198 1.00 0.00 204 GLU A C 14
ATOM 25399 O O . GLU A 1 80 ? 0.044 8.853 -6.332 1.00 0.00 204 GLU A O 14
ATOM 25411 N N . ILE A 1 81 ? 0.989 7.413 -4.860 1.00 0.00 205 ILE A N 14
ATOM 25412 C CA . ILE A 1 81 ? 1.934 6.807 -5.817 1.00 0.00 205 ILE A CA 14
ATOM 25413 C C . ILE A 1 81 ? 2.473 7.825 -6.834 1.00 0.00 205 ILE A C 14
ATOM 25414 O O . ILE A 1 81 ? 2.275 7.688 -8.046 1.00 0.00 205 ILE A O 14
ATOM 25430 N N . LEU A 1 82 ? 3.158 8.849 -6.330 1.00 0.00 206 LEU A N 14
ATOM 25431 C CA . LEU A 1 82 ? 3.723 9.888 -7.189 1.00 0.00 206 LEU A CA 14
ATOM 25432 C C . LEU A 1 82 ? 4.973 9.390 -7.916 1.00 0.00 206 LEU A C 14
ATOM 25433 O O . LEU A 1 82 ? 5.918 8.901 -7.293 1.00 0.00 206 LEU A O 14
ATOM 25449 N N . ASN A 1 83 ? 4.974 9.521 -9.242 1.00 0.00 207 ASN A N 14
ATOM 25450 C CA . ASN A 1 83 ? 6.112 9.089 -10.055 1.00 0.00 207 ASN A CA 14
ATOM 25451 C C . ASN A 1 83 ? 7.337 9.964 -9.787 1.00 0.00 207 ASN A C 14
ATOM 25452 O O . ASN A 1 83 ? 7.266 11.191 -9.884 1.00 0.00 207 ASN A O 14
ATOM 25463 N N . GLU A 1 84 ? 8.457 9.322 -9.457 1.00 0.00 208 GLU A N 14
ATOM 25464 C CA . GLU A 1 84 ? 9.710 10.030 -9.183 1.00 0.00 208 GLU A CA 14
ATOM 25465 C C . GLU A 1 84 ? 9.500 11.174 -8.190 1.00 0.00 208 GLU A C 14
ATOM 25466 O O . GLU A 1 84 ? 10.350 11.431 -7.336 1.00 0.00 208 GLU A O 14
ATOM 25478 N N . PRO B 2 1 ? 40.024 -8.061 -5.873 1.00 0.00 304 PRO B N 14
ATOM 25479 C CA . PRO B 2 1 ? 39.981 -7.007 -4.852 1.00 0.00 304 PRO B CA 14
ATOM 25480 C C . PRO B 2 1 ? 39.893 -5.602 -5.462 1.00 0.00 304 PRO B C 14
ATOM 25481 O O . PRO B 2 1 ? 40.855 -4.830 -5.422 1.00 0.00 304 PRO B O 14
ATOM 25492 N N . PRO B 2 2 ? 38.726 -5.251 -6.039 1.00 0.00 305 PRO B N 14
ATOM 25493 C CA . PRO B 2 2 ? 38.513 -3.935 -6.658 1.00 0.00 305 PRO B CA 14
ATOM 25494 C C . PRO B 2 2 ? 38.421 -2.806 -5.627 1.00 0.00 305 PRO B C 14
ATOM 25495 O O . PRO B 2 2 ? 37.972 -3.013 -4.498 1.00 0.00 305 PRO B O 14
ATOM 25506 N N . ILE B 2 3 ? 38.847 -1.609 -6.029 1.00 0.00 306 ILE B N 14
ATOM 25507 C CA . ILE B 2 3 ? 38.813 -0.443 -5.145 1.00 0.00 306 ILE B CA 14
ATOM 25508 C C . ILE B 2 3 ? 37.387 0.090 -4.979 1.00 0.00 306 ILE B C 14
ATOM 25509 O O . ILE B 2 3 ? 36.508 -0.201 -5.793 1.00 0.00 306 ILE B O 14
ATOM 25525 N N . SER B 2 4 ? 37.170 0.873 -3.919 1.00 0.00 307 SER B N 14
ATOM 25526 C CA . SER B 2 4 ? 35.850 1.453 -3.635 1.00 0.00 307 SER B CA 14
ATOM 25527 C C . SER B 2 4 ? 35.196 2.013 -4.901 1.00 0.00 307 SER B C 14
ATOM 25528 O O . SER B 2 4 ? 34.075 1.634 -5.244 1.00 0.00 307 SER B O 14
ATOM 25536 N N . LEU B 2 5 ? 35.911 2.908 -5.590 1.00 0.00 308 LEU B N 14
ATOM 25537 C CA . LEU B 2 5 ? 35.421 3.526 -6.828 1.00 0.00 308 LEU B CA 14
ATOM 25538 C C . LEU B 2 5 ? 33.978 4.040 -6.677 1.00 0.00 308 LEU B C 14
ATOM 25539 O O . LEU B 2 5 ? 33.764 5.163 -6.215 1.00 0.00 308 LEU B O 14
ATOM 25555 N N . ASP B 2 6 ? 32.994 3.220 -7.057 1.00 0.00 309 ASP B N 14
ATOM 25556 C CA . ASP B 2 6 ? 31.588 3.604 -6.952 1.00 0.00 309 ASP B CA 14
ATOM 25557 C C . ASP B 2 6 ? 31.058 3.435 -5.520 1.00 0.00 309 ASP B C 14
ATOM 25558 O O . ASP B 2 6 ? 30.051 4.042 -5.157 1.00 0.00 309 ASP B O 14
ATOM 25567 N N . LEU B 2 7 ? 31.736 2.617 -4.707 1.00 0.00 310 LEU B N 14
ATOM 25568 C CA . LEU B 2 7 ? 31.315 2.385 -3.318 1.00 0.00 310 LEU B CA 14
ATOM 25569 C C . LEU B 2 7 ? 30.960 3.695 -2.605 1.00 0.00 310 LEU B C 14
ATOM 25570 O O . LEU B 2 7 ? 29.989 3.752 -1.847 1.00 0.00 310 LEU B O 14
ATOM 25586 N N . THR B 2 8 ? 31.739 4.749 -2.861 1.00 0.00 311 THR B N 14
ATOM 25587 C CA . THR B 2 8 ? 31.490 6.061 -2.250 1.00 0.00 311 THR B CA 14
ATOM 25588 C C . THR B 2 8 ? 30.130 6.633 -2.672 1.00 0.00 311 THR B C 14
ATOM 25589 O O . THR B 2 8 ? 29.560 7.470 -1.968 1.00 0.00 311 THR B O 14
ATOM 25600 N N . PHE B 2 9 ? 29.611 6.180 -3.817 1.00 0.00 312 PHE B N 14
ATOM 25601 C CA . PHE B 2 9 ? 28.318 6.646 -4.318 1.00 0.00 312 PHE B CA 14
ATOM 25602 C C . PHE B 2 9 ? 27.174 6.128 -3.448 1.00 0.00 312 PHE B C 14
ATOM 25603 O O . PHE B 2 9 ? 26.260 6.878 -3.102 1.00 0.00 312 PHE B O 14
ATOM 25620 N N . ASN B 2 10 ? 27.234 4.841 -3.094 1.00 0.00 313 ASN B N 14
ATOM 25621 C CA . ASN B 2 10 ? 26.206 4.219 -2.258 1.00 0.00 313 ASN B CA 14
ATOM 25622 C C . ASN B 2 10 ? 25.913 5.072 -1.023 1.00 0.00 313 ASN B C 14
ATOM 25623 O O . ASN B 2 10 ? 24.752 5.265 -0.660 1.00 0.00 313 ASN B O 14
ATOM 25634 N N . LEU B 2 11 ? 26.973 5.595 -0.394 1.00 0.00 314 LEU B N 14
ATOM 25635 C CA . LEU B 2 11 ? 26.832 6.444 0.794 1.00 0.00 314 LEU B CA 14
ATOM 25636 C C . LEU B 2 11 ? 25.744 7.502 0.587 1.00 0.00 314 LEU B C 14
ATOM 25637 O O . LEU B 2 11 ? 24.796 7.589 1.368 1.00 0.00 314 LEU B O 14
ATOM 25653 N N . LEU B 2 12 ? 25.879 8.292 -0.479 1.00 0.00 315 LEU B N 14
ATOM 25654 C CA . LEU B 2 12 ? 24.897 9.328 -0.796 1.00 0.00 315 LEU B CA 14
ATOM 25655 C C . LEU B 2 12 ? 23.684 8.723 -1.509 1.00 0.00 315 LEU B C 14
ATOM 25656 O O . LEU B 2 12 ? 22.552 9.179 -1.322 1.00 0.00 315 LEU B O 14
ATOM 25672 N N . ARG B 2 13 ? 23.928 7.682 -2.315 1.00 0.00 316 ARG B N 14
ATOM 25673 C CA . ARG B 2 13 ? 22.861 6.998 -3.043 1.00 0.00 316 ARG B CA 14
ATOM 25674 C C . ARG B 2 13 ? 21.745 6.576 -2.087 1.00 0.00 316 ARG B C 14
ATOM 25675 O O . ARG B 2 13 ? 20.572 6.865 -2.333 1.00 0.00 316 ARG B O 14
ATOM 25696 N N . GLU B 2 14 ? 22.120 5.913 -0.987 1.00 0.00 317 GLU B N 14
ATOM 25697 C CA . GLU B 2 14 ? 21.145 5.477 0.014 1.00 0.00 317 GLU B CA 14
ATOM 25698 C C . GLU B 2 14 ? 20.300 6.665 0.471 1.00 0.00 317 GLU B C 14
ATOM 25699 O O . GLU B 2 14 ? 19.072 6.641 0.372 1.00 0.00 317 GLU B O 14
ATOM 25711 N N . VAL B 2 15 ? 20.974 7.714 0.952 1.00 0.00 318 VAL B N 14
ATOM 25712 C CA . VAL B 2 15 ? 20.298 8.930 1.409 1.00 0.00 318 VAL B CA 14
ATOM 25713 C C . VAL B 2 15 ? 19.444 9.530 0.292 1.00 0.00 318 VAL B C 14
ATOM 25714 O O . VAL B 2 15 ? 18.261 9.820 0.490 1.00 0.00 318 VAL B O 14
ATOM 25727 N N . LEU B 2 16 ? 20.048 9.697 -0.889 1.00 0.00 319 LEU B N 14
ATOM 25728 C CA . LEU B 2 16 ? 19.344 10.244 -2.051 1.00 0.00 319 LEU B CA 14
ATOM 25729 C C . LEU B 2 16 ? 18.115 9.395 -2.382 1.00 0.00 319 LEU B C 14
ATOM 25730 O O . LEU B 2 16 ? 17.016 9.920 -2.577 1.00 0.00 319 LEU B O 14
ATOM 25746 N N . GLU B 2 17 ? 18.312 8.078 -2.429 1.00 0.00 320 GLU B N 14
ATOM 25747 C CA . GLU B 2 17 ? 17.230 7.139 -2.718 1.00 0.00 320 GLU B CA 14
ATOM 25748 C C . GLU B 2 17 ? 16.144 7.212 -1.640 1.00 0.00 320 GLU B C 14
ATOM 25749 O O . GLU B 2 17 ? 14.957 7.366 -1.951 1.00 0.00 320 GLU B O 14
ATOM 25761 N N . ILE B 2 18 ? 16.561 7.115 -0.374 1.00 0.00 321 ILE B N 14
ATOM 25762 C CA . ILE B 2 18 ? 15.630 7.183 0.754 1.00 0.00 321 ILE B CA 14
ATOM 25763 C C . ILE B 2 18 ? 14.857 8.505 0.746 1.00 0.00 321 ILE B C 14
ATOM 25764 O O . ILE B 2 18 ? 13.625 8.509 0.761 1.00 0.00 321 ILE B O 14
ATOM 25780 N N . ALA B 2 19 ? 15.587 9.625 0.700 1.00 0.00 322 ALA B N 14
ATOM 25781 C CA . ALA B 2 19 ? 14.965 10.953 0.668 1.00 0.00 322 ALA B CA 14
ATOM 25782 C C . ALA B 2 19 ? 13.887 11.027 -0.418 1.00 0.00 322 ALA B C 14
ATOM 25783 O O . ALA B 2 19 ? 12.812 11.588 -0.203 1.00 0.00 322 ALA B O 14
ATOM 25790 N N . LYS B 2 20 ? 14.178 10.438 -1.579 1.00 0.00 323 LYS B N 14
ATOM 25791 C CA . LYS B 2 20 ? 13.230 10.415 -2.694 1.00 0.00 323 LYS B CA 14
ATOM 25792 C C . LYS B 2 20 ? 11.919 9.731 -2.281 1.00 0.00 323 LYS B C 14
ATOM 25793 O O . LYS B 2 20 ? 10.830 10.150 -2.687 1.00 0.00 323 LYS B O 14
ATOM 25812 N N . ALA B 2 21 ? 12.036 8.681 -1.466 1.00 0.00 324 ALA B N 14
ATOM 25813 C CA . ALA B 2 21 ? 10.874 7.935 -0.986 1.00 0.00 324 ALA B CA 14
ATOM 25814 C C . ALA B 2 21 ? 10.183 8.645 0.186 1.00 0.00 324 ALA B C 14
ATOM 25815 O O . ALA B 2 21 ? 8.984 8.470 0.393 1.00 0.00 324 ALA B O 14
ATOM 25822 N N . GLU B 2 22 ? 10.948 9.437 0.947 1.00 0.00 325 GLU B N 14
ATOM 25823 C CA . GLU B 2 22 ? 10.422 10.174 2.108 1.00 0.00 325 GLU B CA 14
ATOM 25824 C C . GLU B 2 22 ? 8.990 10.677 1.877 1.00 0.00 325 GLU B C 14
ATOM 25825 O O . GLU B 2 22 ? 8.101 10.425 2.694 1.00 0.00 325 GLU B O 14
ATOM 25837 N N . GLN B 2 23 ? 8.770 11.377 0.762 1.00 0.00 326 GLN B N 14
ATOM 25838 C CA . GLN B 2 23 ? 7.440 11.899 0.432 1.00 0.00 326 GLN B CA 14
ATOM 25839 C C . GLN B 2 23 ? 6.394 10.779 0.435 1.00 0.00 326 GLN B C 14
ATOM 25840 O O . GLN B 2 23 ? 5.312 10.929 1.006 1.00 0.00 326 GLN B O 14
ATOM 25854 N N . GLU B 2 24 ? 6.735 9.648 -0.182 1.00 0.00 327 GLU B N 14
ATOM 25855 C CA . GLU B 2 24 ? 5.841 8.496 -0.228 1.00 0.00 327 GLU B CA 14
ATOM 25856 C C . GLU B 2 24 ? 5.848 7.763 1.117 1.00 0.00 327 GLU B C 14
ATOM 25857 O O . GLU B 2 24 ? 4.824 7.242 1.556 1.00 0.00 327 GLU B O 14
ATOM 25869 N N . ALA B 2 25 ? 7.009 7.739 1.769 1.00 0.00 328 ALA B N 14
ATOM 25870 C CA . ALA B 2 25 ? 7.155 7.083 3.065 1.00 0.00 328 ALA B CA 14
ATOM 25871 C C . ALA B 2 25 ? 6.399 7.830 4.170 1.00 0.00 328 ALA B C 14
ATOM 25872 O O . ALA B 2 25 ? 5.781 7.204 5.030 1.00 0.00 328 ALA B O 14
ATOM 25879 N N . GLU B 2 26 ? 6.460 9.163 4.151 1.00 0.00 329 GLU B N 14
ATOM 25880 C CA . GLU B 2 26 ? 5.789 9.977 5.167 1.00 0.00 329 GLU B CA 14
ATOM 25881 C C . GLU B 2 26 ? 4.481 10.597 4.651 1.00 0.00 329 GLU B C 14
ATOM 25882 O O . GLU B 2 26 ? 3.394 10.108 4.969 1.00 0.00 329 GLU B O 14
ATOM 25894 N N . GLU B 2 27 ? 4.590 11.685 3.875 1.00 0.00 330 GLU B N 14
ATOM 25895 C CA . GLU B 2 27 ? 3.413 12.390 3.339 1.00 0.00 330 GLU B CA 14
ATOM 25896 C C . GLU B 2 27 ? 2.385 11.434 2.723 1.00 0.00 330 GLU B C 14
ATOM 25897 O O . GLU B 2 27 ? 1.240 11.370 3.181 1.00 0.00 330 GLU B O 14
ATOM 25909 N N . ALA B 2 28 ? 2.788 10.690 1.692 1.00 0.00 331 ALA B N 14
ATOM 25910 C CA . ALA B 2 28 ? 1.884 9.744 1.035 1.00 0.00 331 ALA B CA 14
ATOM 25911 C C . ALA B 2 28 ? 1.288 8.761 2.041 1.00 0.00 331 ALA B C 14
ATOM 25912 O O . ALA B 2 28 ? 0.067 8.608 2.121 1.00 0.00 331 ALA B O 14
ATOM 25919 N N . ALA B 2 29 ? 2.156 8.107 2.814 1.00 0.00 332 ALA B N 14
ATOM 25920 C CA . ALA B 2 29 ? 1.718 7.147 3.826 1.00 0.00 332 ALA B CA 14
ATOM 25921 C C . ALA B 2 29 ? 0.733 7.787 4.807 1.00 0.00 332 ALA B C 14
ATOM 25922 O O . ALA B 2 29 ? -0.361 7.260 5.032 1.00 0.00 332 ALA B O 14
ATOM 25929 N N . LYS B 2 30 ? 1.117 8.937 5.375 1.00 0.00 333 LYS B N 14
ATOM 25930 C CA . LYS B 2 30 ? 0.249 9.647 6.317 1.00 0.00 333 LYS B CA 14
ATOM 25931 C C . LYS B 2 30 ? -1.047 10.092 5.630 1.00 0.00 333 LYS B C 14
ATOM 25932 O O . LYS B 2 30 ? -2.117 10.081 6.242 1.00 0.00 333 LYS B O 14
ATOM 25951 N N . ASN B 2 31 ? -0.952 10.458 4.349 1.00 0.00 334 ASN B N 14
ATOM 25952 C CA . ASN B 2 31 ? -2.123 10.875 3.580 1.00 0.00 334 ASN B CA 14
ATOM 25953 C C . ASN B 2 31 ? -3.044 9.681 3.327 1.00 0.00 334 ASN B C 14
ATOM 25954 O O . ASN B 2 31 ? -4.254 9.756 3.556 1.00 0.00 334 ASN B O 14
ATOM 25965 N N . ARG B 2 32 ? -2.458 8.576 2.858 1.00 0.00 335 ARG B N 14
ATOM 25966 C CA . ARG B 2 32 ? -3.219 7.362 2.574 1.00 0.00 335 ARG B CA 14
ATOM 25967 C C . ARG B 2 32 ? -3.865 6.800 3.840 1.00 0.00 335 ARG B C 14
ATOM 25968 O O . ARG B 2 32 ? -5.057 6.495 3.840 1.00 0.00 335 ARG B O 14
ATOM 25989 N N . LEU B 2 33 ? -3.087 6.670 4.922 1.00 0.00 336 LEU B N 14
ATOM 25990 C CA . LEU B 2 33 ? -3.628 6.149 6.181 1.00 0.00 336 LEU B CA 14
ATOM 25991 C C . LEU B 2 33 ? -4.891 6.920 6.580 1.00 0.00 336 LEU B C 14
ATOM 25992 O O . LEU B 2 33 ? -5.879 6.323 7.006 1.00 0.00 336 LEU B O 14
ATOM 26008 N N . LEU B 2 34 ? -4.864 8.243 6.397 1.00 0.00 337 LEU B N 14
ATOM 26009 C CA . LEU B 2 34 ? -6.018 9.095 6.703 1.00 0.00 337 LEU B CA 14
ATOM 26010 C C . LEU B 2 34 ? -7.233 8.677 5.863 1.00 0.00 337 LEU B C 14
ATOM 26011 O O . LEU B 2 34 ? -8.373 8.698 6.335 1.00 0.00 337 LEU B O 14
ATOM 26027 N N . LEU B 2 35 ? -6.970 8.290 4.616 1.00 0.00 338 LEU B N 14
ATOM 26028 C CA . LEU B 2 35 ? -8.017 7.855 3.697 1.00 0.00 338 LEU B CA 14
ATOM 26029 C C . LEU B 2 35 ? -8.435 6.407 3.982 1.00 0.00 338 LEU B C 14
ATOM 26030 O O . LEU B 2 35 ? -9.626 6.094 4.025 1.00 0.00 338 LEU B O 14
ATOM 26046 N N . GLU B 2 36 ? -7.448 5.531 4.170 1.00 0.00 339 GLU B N 14
ATOM 26047 C CA . GLU B 2 36 ? -7.709 4.114 4.442 1.00 0.00 339 GLU B CA 14
ATOM 26048 C C . GLU B 2 36 ? -8.401 3.902 5.794 1.00 0.00 339 GLU B C 14
ATOM 26049 O O . GLU B 2 36 ? -9.354 3.125 5.888 1.00 0.00 339 GLU B O 14
ATOM 26061 N N . GLU B 2 37 ? -7.920 4.591 6.839 1.00 0.00 340 GLU B N 14
ATOM 26062 C CA . GLU B 2 37 ? -8.504 4.464 8.180 1.00 0.00 340 GLU B CA 14
ATOM 26063 C C . GLU B 2 37 ? -10.009 4.742 8.165 1.00 0.00 340 GLU B C 14
ATOM 26064 O O . GLU B 2 37 ? -10.790 4.002 8.768 1.00 0.00 340 GLU B O 14
ATOM 26076 N N . ALA B 2 38 ? -10.411 5.807 7.471 1.00 0.00 341 ALA B N 14
ATOM 26077 C CA . ALA B 2 38 ? -11.821 6.169 7.375 1.00 0.00 341 ALA B CA 14
ATOM 26078 C C . ALA B 2 38 ? -12.609 5.086 6.637 1.00 0.00 341 ALA B C 14
ATOM 26079 O O . ALA B 2 38 ? -13.738 4.753 7.009 1.00 0.00 341 ALA B O 14
ATOM 26086 N N . LEU A 1 1 ? -15.501 25.189 3.010 1.00 0.00 125 LEU A N 15
ATOM 26087 C CA . LEU A 1 1 ? -15.857 25.360 1.569 1.00 0.00 125 LEU A CA 15
ATOM 26088 C C . LEU A 1 1 ? -16.399 24.057 0.981 1.00 0.00 125 LEU A C 15
ATOM 26089 O O . LEU A 1 1 ? -16.021 22.973 1.424 1.00 0.00 125 LEU A O 15
ATOM 26107 N N . GLN A 1 2 ? -17.302 24.164 -0.002 1.00 0.00 126 GLN A N 15
ATOM 26108 C CA . GLN A 1 2 ? -17.913 22.982 -0.632 1.00 0.00 126 GLN A CA 15
ATOM 26109 C C . GLN A 1 2 ? -18.975 22.369 0.288 1.00 0.00 126 GLN A C 15
ATOM 26110 O O . GLN A 1 2 ? -20.104 22.116 -0.138 1.00 0.00 126 GLN A O 15
ATOM 26124 N N . ASP A 1 3 ? -18.598 22.152 1.552 1.00 0.00 127 ASP A N 15
ATOM 26125 C CA . ASP A 1 3 ? -19.490 21.594 2.573 1.00 0.00 127 ASP A CA 15
ATOM 26126 C C . ASP A 1 3 ? -20.945 22.055 2.377 1.00 0.00 127 ASP A C 15
ATOM 26127 O O . ASP A 1 3 ? -21.824 21.246 2.071 1.00 0.00 127 ASP A O 15
ATOM 26136 N N . GLN A 1 4 ? -21.186 23.359 2.550 1.00 0.00 128 GLN A N 15
ATOM 26137 C CA . GLN A 1 4 ? -22.525 23.938 2.392 1.00 0.00 128 GLN A CA 15
ATOM 26138 C C . GLN A 1 4 ? -23.092 23.667 0.997 1.00 0.00 128 GLN A C 15
ATOM 26139 O O . GLN A 1 4 ? -24.238 23.242 0.862 1.00 0.00 128 GLN A O 15
ATOM 26153 N N . HIS A 1 5 ? -22.281 23.903 -0.039 1.00 0.00 129 HIS A N 15
ATOM 26154 C CA . HIS A 1 5 ? -22.708 23.668 -1.425 1.00 0.00 129 HIS A CA 15
ATOM 26155 C C . HIS A 1 5 ? -23.363 22.290 -1.563 1.00 0.00 129 HIS A C 15
ATOM 26156 O O . HIS A 1 5 ? -24.322 22.120 -2.316 1.00 0.00 129 HIS A O 15
ATOM 26171 N N . CYS A 1 6 ? -22.840 21.314 -0.818 1.00 0.00 130 CYS A N 15
ATOM 26172 C CA . CYS A 1 6 ? -23.368 19.948 -0.840 1.00 0.00 130 CYS A CA 15
ATOM 26173 C C . CYS A 1 6 ? -24.828 19.886 -0.369 1.00 0.00 130 CYS A C 15
ATOM 26174 O O . CYS A 1 6 ? -25.570 18.994 -0.777 1.00 0.00 130 CYS A O 15
ATOM 26181 N N . GLU A 1 7 ? -25.233 20.827 0.490 1.00 0.00 131 GLU A N 15
ATOM 26182 C CA . GLU A 1 7 ? -26.608 20.862 1.007 1.00 0.00 131 GLU A CA 15
ATOM 26183 C C . GLU A 1 7 ? -27.377 22.095 0.503 1.00 0.00 131 GLU A C 15
ATOM 26184 O O . GLU A 1 7 ? -28.570 22.004 0.198 1.00 0.00 131 GLU A O 15
ATOM 26196 N N . SER A 1 8 ? -26.689 23.239 0.411 1.00 0.00 132 SER A N 15
ATOM 26197 C CA . SER A 1 8 ? -27.297 24.487 -0.065 1.00 0.00 132 SER A CA 15
ATOM 26198 C C . SER A 1 8 ? -28.410 24.972 0.874 1.00 0.00 132 SER A C 15
ATOM 26199 O O . SER A 1 8 ? -29.575 25.072 0.473 1.00 0.00 132 SER A O 15
ATOM 26207 N N . LEU A 1 9 ? -28.041 25.273 2.121 1.00 0.00 133 LEU A N 15
ATOM 26208 C CA . LEU A 1 9 ? -28.996 25.748 3.130 1.00 0.00 133 LEU A CA 15
ATOM 26209 C C . LEU A 1 9 ? -30.257 24.876 3.149 1.00 0.00 133 LEU A C 15
ATOM 26210 O O . LEU A 1 9 ? -31.382 25.381 3.085 1.00 0.00 133 LEU A O 15
ATOM 26226 N N . SER A 1 10 ? -30.059 23.559 3.232 1.00 0.00 134 SER A N 15
ATOM 26227 C CA . SER A 1 10 ? -31.171 22.604 3.251 1.00 0.00 134 SER A CA 15
ATOM 26228 C C . SER A 1 10 ? -32.158 22.880 2.108 1.00 0.00 134 SER A C 15
ATOM 26229 O O . SER A 1 10 ? -33.375 22.908 2.312 1.00 0.00 134 SER A O 15
ATOM 26237 N N . LEU A 1 11 ? -31.618 23.093 0.905 1.00 0.00 135 LEU A N 15
ATOM 26238 C CA . LEU A 1 11 ? -32.437 23.378 -0.276 1.00 0.00 135 LEU A CA 15
ATOM 26239 C C . LEU A 1 11 ? -33.528 22.321 -0.474 1.00 0.00 135 LEU A C 15
ATOM 26240 O O . LEU A 1 11 ? -33.322 21.139 -0.162 1.00 0.00 135 LEU A O 15
ATOM 26256 N N . ALA A 1 12 ? -34.682 22.760 -0.999 1.00 0.00 136 ALA A N 15
ATOM 26257 C CA . ALA A 1 12 ? -35.828 21.877 -1.255 1.00 0.00 136 ALA A CA 15
ATOM 26258 C C . ALA A 1 12 ? -35.386 20.445 -1.556 1.00 0.00 136 ALA A C 15
ATOM 26259 O O . ALA A 1 12 ? -34.526 20.216 -2.413 1.00 0.00 136 ALA A O 15
ATOM 26266 N N . SER A 1 13 ? -35.958 19.487 -0.829 1.00 0.00 137 SER A N 15
ATOM 26267 C CA . SER A 1 13 ? -35.601 18.081 -1.002 1.00 0.00 137 SER A CA 15
ATOM 26268 C C . SER A 1 13 ? -36.825 17.170 -0.950 1.00 0.00 137 SER A C 15
ATOM 26269 O O . SER A 1 13 ? -37.297 16.692 -1.983 1.00 0.00 137 SER A O 15
ATOM 26277 N N . ASN A 1 14 ? -37.312 16.911 0.267 1.00 0.00 138 ASN A N 15
ATOM 26278 C CA . ASN A 1 14 ? -38.461 16.031 0.482 1.00 0.00 138 ASN A CA 15
ATOM 26279 C C . ASN A 1 14 ? -38.043 14.576 0.261 1.00 0.00 138 ASN A C 15
ATOM 26280 O O . ASN A 1 14 ? -37.913 13.812 1.220 1.00 0.00 138 ASN A O 15
ATOM 26291 N N . ILE A 1 15 ? -37.795 14.213 -1.005 1.00 0.00 139 ILE A N 15
ATOM 26292 C CA . ILE A 1 15 ? -37.353 12.858 -1.367 1.00 0.00 139 ILE A CA 15
ATOM 26293 C C . ILE A 1 15 ? -38.388 11.790 -0.998 1.00 0.00 139 ILE A C 15
ATOM 26294 O O . ILE A 1 15 ? -38.976 11.155 -1.876 1.00 0.00 139 ILE A O 15
ATOM 26310 N N . SER A 1 16 ? -38.599 11.592 0.304 1.00 0.00 140 SER A N 15
ATOM 26311 C CA . SER A 1 16 ? -39.556 10.599 0.803 1.00 0.00 140 SER A CA 15
ATOM 26312 C C . SER A 1 16 ? -39.621 10.616 2.333 1.00 0.00 140 SER A C 15
ATOM 26313 O O . SER A 1 16 ? -40.704 10.583 2.914 1.00 0.00 140 SER A O 15
ATOM 26321 N N . GLY A 1 17 ? -38.452 10.667 2.975 1.00 0.00 141 GLY A N 15
ATOM 26322 C CA . GLY A 1 17 ? -38.391 10.687 4.431 1.00 0.00 141 GLY A CA 15
ATOM 26323 C C . GLY A 1 17 ? -37.060 10.188 4.959 1.00 0.00 141 GLY A C 15
ATOM 26324 O O . GLY A 1 17 ? -36.213 10.983 5.373 1.00 0.00 141 GLY A O 15
ATOM 26328 N N . LEU A 1 18 ? -36.868 8.871 4.929 1.00 0.00 142 LEU A N 15
ATOM 26329 C CA . LEU A 1 18 ? -35.621 8.265 5.394 1.00 0.00 142 LEU A CA 15
ATOM 26330 C C . LEU A 1 18 ? -34.504 8.509 4.376 1.00 0.00 142 LEU A C 15
ATOM 26331 O O . LEU A 1 18 ? -34.381 7.790 3.379 1.00 0.00 142 LEU A O 15
ATOM 26347 N N . GLN A 1 19 ? -33.707 9.546 4.625 1.00 0.00 143 GLN A N 15
ATOM 26348 C CA . GLN A 1 19 ? -32.615 9.912 3.724 1.00 0.00 143 GLN A CA 15
ATOM 26349 C C . GLN A 1 19 ? -31.398 10.444 4.493 1.00 0.00 143 GLN A C 15
ATOM 26350 O O . GLN A 1 19 ? -31.496 10.796 5.670 1.00 0.00 143 GLN A O 15
ATOM 26364 N N . CYS A 1 20 ? -30.254 10.509 3.809 1.00 0.00 144 CYS A N 15
ATOM 26365 C CA . CYS A 1 20 ? -29.016 11.011 4.410 1.00 0.00 144 CYS A CA 15
ATOM 26366 C C . CYS A 1 20 ? -28.636 12.358 3.799 1.00 0.00 144 CYS A C 15
ATOM 26367 O O . CYS A 1 20 ? -28.550 12.497 2.576 1.00 0.00 144 CYS A O 15
ATOM 26374 N N . ASN A 1 21 ? -28.426 13.354 4.658 1.00 0.00 145 ASN A N 15
ATOM 26375 C CA . ASN A 1 21 ? -28.074 14.704 4.210 1.00 0.00 145 ASN A CA 15
ATOM 26376 C C . ASN A 1 21 ? -26.637 14.782 3.682 1.00 0.00 145 ASN A C 15
ATOM 26377 O O . ASN A 1 21 ? -25.911 13.780 3.638 1.00 0.00 145 ASN A O 15
ATOM 26388 N N . ALA A 1 22 ? -26.235 15.986 3.282 1.00 0.00 146 ALA A N 15
ATOM 26389 C CA . ALA A 1 22 ? -24.896 16.214 2.761 1.00 0.00 146 ALA A CA 15
ATOM 26390 C C . ALA A 1 22 ? -23.939 16.667 3.864 1.00 0.00 146 ALA A C 15
ATOM 26391 O O . ALA A 1 22 ? -24.285 17.507 4.695 1.00 0.00 146 ALA A O 15
ATOM 26398 N N . SER A 1 23 ? -22.735 16.105 3.855 1.00 0.00 147 SER A N 15
ATOM 26399 C CA . SER A 1 23 ? -21.710 16.443 4.843 1.00 0.00 147 SER A CA 15
ATOM 26400 C C . SER A 1 23 ? -20.322 16.112 4.302 1.00 0.00 147 SER A C 15
ATOM 26401 O O . SER A 1 23 ? -20.181 15.759 3.131 1.00 0.00 147 SER A O 15
ATOM 26409 N N . VAL A 1 24 ? -19.306 16.213 5.155 1.00 0.00 148 VAL A N 15
ATOM 26410 C CA . VAL A 1 24 ? -17.930 15.912 4.753 1.00 0.00 148 VAL A CA 15
ATOM 26411 C C . VAL A 1 24 ? -17.387 14.693 5.496 1.00 0.00 148 VAL A C 15
ATOM 26412 O O . VAL A 1 24 ? -17.709 14.471 6.665 1.00 0.00 148 VAL A O 15
ATOM 26425 N N . ASP A 1 25 ? -16.562 13.903 4.809 1.00 0.00 149 ASP A N 15
ATOM 26426 C CA . ASP A 1 25 ? -15.976 12.705 5.410 1.00 0.00 149 ASP A CA 15
ATOM 26427 C C . ASP A 1 25 ? -14.689 13.052 6.186 1.00 0.00 149 ASP A C 15
ATOM 26428 O O . ASP A 1 25 ? -14.528 14.180 6.654 1.00 0.00 149 ASP A O 15
ATOM 26437 N N . LEU A 1 26 ? -13.786 12.077 6.343 1.00 0.00 150 LEU A N 15
ATOM 26438 C CA . LEU A 1 26 ? -12.540 12.296 7.081 1.00 0.00 150 LEU A CA 15
ATOM 26439 C C . LEU A 1 26 ? -11.643 13.366 6.430 1.00 0.00 150 LEU A C 15
ATOM 26440 O O . LEU A 1 26 ? -10.801 13.958 7.106 1.00 0.00 150 LEU A O 15
ATOM 26456 N N . ILE A 1 27 ? -11.837 13.636 5.133 1.00 0.00 151 ILE A N 15
ATOM 26457 C CA . ILE A 1 27 ? -11.052 14.662 4.434 1.00 0.00 151 ILE A CA 15
ATOM 26458 C C . ILE A 1 27 ? -11.961 15.782 3.919 1.00 0.00 151 ILE A C 15
ATOM 26459 O O . ILE A 1 27 ? -13.182 15.724 4.082 1.00 0.00 151 ILE A O 15
ATOM 26475 N N . GLY A 1 28 ? -11.368 16.803 3.296 1.00 0.00 152 GLY A N 15
ATOM 26476 C CA . GLY A 1 28 ? -12.150 17.920 2.770 1.00 0.00 152 GLY A CA 15
ATOM 26477 C C . GLY A 1 28 ? -13.011 17.541 1.574 1.00 0.00 152 GLY A C 15
ATOM 26478 O O . GLY A 1 28 ? -12.934 18.179 0.523 1.00 0.00 152 GLY A O 15
ATOM 26482 N N . THR A 1 29 ? -13.840 16.510 1.738 1.00 0.00 153 THR A N 15
ATOM 26483 C CA . THR A 1 29 ? -14.728 16.046 0.673 1.00 0.00 153 THR A CA 15
ATOM 26484 C C . THR A 1 29 ? -16.144 15.842 1.206 1.00 0.00 153 THR A C 15
ATOM 26485 O O . THR A 1 29 ? -16.350 15.124 2.188 1.00 0.00 153 THR A O 15
ATOM 26496 N N . CYS A 1 30 ? -17.119 16.479 0.560 1.00 0.00 154 CYS A N 15
ATOM 26497 C CA . CYS A 1 30 ? -18.514 16.363 0.982 1.00 0.00 154 CYS A CA 15
ATOM 26498 C C . CYS A 1 30 ? -19.284 15.341 0.141 1.00 0.00 154 CYS A C 15
ATOM 26499 O O . CYS A 1 30 ? -18.909 15.044 -0.997 1.00 0.00 154 CYS A O 15
ATOM 26506 N N . TRP A 1 31 ? -20.361 14.808 0.715 1.00 0.00 155 TRP A N 15
ATOM 26507 C CA . TRP A 1 31 ? -21.194 13.819 0.031 1.00 0.00 155 TRP A CA 15
ATOM 26508 C C . TRP A 1 31 ? -22.623 14.333 -0.153 1.00 0.00 155 TRP A C 15
ATOM 26509 O O . TRP A 1 31 ? -23.225 14.856 0.785 1.00 0.00 155 TRP A O 15
ATOM 26530 N N . PRO A 1 32 ? -23.182 14.197 -1.371 1.00 0.00 156 PRO A N 15
ATOM 26531 C CA . PRO A 1 32 ? -24.545 14.657 -1.677 1.00 0.00 156 PRO A CA 15
ATOM 26532 C C . PRO A 1 32 ? -25.624 13.863 -0.936 1.00 0.00 156 PRO A C 15
ATOM 26533 O O . PRO A 1 32 ? -25.452 12.677 -0.645 1.00 0.00 156 PRO A O 15
ATOM 26544 N N . ARG A 1 33 ? -26.738 14.536 -0.638 1.00 0.00 157 ARG A N 15
ATOM 26545 C CA . ARG A 1 33 ? -27.862 13.909 0.067 1.00 0.00 157 ARG A CA 15
ATOM 26546 C C . ARG A 1 33 ? -28.444 12.738 -0.736 1.00 0.00 157 ARG A C 15
ATOM 26547 O O . ARG A 1 33 ? -28.612 12.829 -1.953 1.00 0.00 157 ARG A O 15
ATOM 26568 N N . SER A 1 34 ? -28.746 11.636 -0.048 1.00 0.00 158 SER A N 15
ATOM 26569 C CA . SER A 1 34 ? -29.302 10.448 -0.706 1.00 0.00 158 SER A CA 15
ATOM 26570 C C . SER A 1 34 ? -30.379 9.775 0.151 1.00 0.00 158 SER A C 15
ATOM 26571 O O . SER A 1 34 ? -30.460 10.006 1.360 1.00 0.00 158 SER A O 15
ATOM 26579 N N . PRO A 1 35 ? -31.219 8.922 -0.469 1.00 0.00 159 PRO A N 15
ATOM 26580 C CA . PRO A 1 35 ? -32.287 8.207 0.235 1.00 0.00 159 PRO A CA 15
ATOM 26581 C C . PRO A 1 35 ? -31.780 6.950 0.946 1.00 0.00 159 PRO A C 15
ATOM 26582 O O . PRO A 1 35 ? -30.746 6.387 0.575 1.00 0.00 159 PRO A O 15
ATOM 26593 N N . ALA A 1 36 ? -32.513 6.518 1.970 1.00 0.00 160 ALA A N 15
ATOM 26594 C CA . ALA A 1 36 ? -32.143 5.329 2.737 1.00 0.00 160 ALA A CA 15
ATOM 26595 C C . ALA A 1 36 ? -32.042 4.092 1.839 1.00 0.00 160 ALA A C 15
ATOM 26596 O O . ALA A 1 36 ? -32.953 3.802 1.061 1.00 0.00 160 ALA A O 15
ATOM 26603 N N . GLY A 1 37 ? -30.930 3.366 1.955 1.00 0.00 161 GLY A N 15
ATOM 26604 C CA . GLY A 1 37 ? -30.730 2.166 1.149 1.00 0.00 161 GLY A CA 15
ATOM 26605 C C . GLY A 1 37 ? -30.166 2.469 -0.229 1.00 0.00 161 GLY A C 15
ATOM 26606 O O . GLY A 1 37 ? -30.745 2.076 -1.242 1.00 0.00 161 GLY A O 15
ATOM 26610 N N . GLN A 1 38 ? -29.035 3.171 -0.265 1.00 0.00 162 GLN A N 15
ATOM 26611 C CA . GLN A 1 38 ? -28.389 3.535 -1.527 1.00 0.00 162 GLN A CA 15
ATOM 26612 C C . GLN A 1 38 ? -26.877 3.709 -1.343 1.00 0.00 162 GLN A C 15
ATOM 26613 O O . GLN A 1 38 ? -26.419 4.211 -0.310 1.00 0.00 162 GLN A O 15
ATOM 26627 N N . LEU A 1 39 ? -26.112 3.301 -2.355 1.00 0.00 163 LEU A N 15
ATOM 26628 C CA . LEU A 1 39 ? -24.658 3.423 -2.323 1.00 0.00 163 LEU A CA 15
ATOM 26629 C C . LEU A 1 39 ? -24.205 4.576 -3.224 1.00 0.00 163 LEU A C 15
ATOM 26630 O O . LEU A 1 39 ? -24.578 4.644 -4.396 1.00 0.00 163 LEU A O 15
ATOM 26646 N N . VAL A 1 40 ? -23.408 5.481 -2.666 1.00 0.00 164 VAL A N 15
ATOM 26647 C CA . VAL A 1 40 ? -22.914 6.638 -3.414 1.00 0.00 164 VAL A CA 15
ATOM 26648 C C . VAL A 1 40 ? -21.390 6.604 -3.539 1.00 0.00 164 VAL A C 15
ATOM 26649 O O . VAL A 1 40 ? -20.701 6.126 -2.639 1.00 0.00 164 VAL A O 15
ATOM 26662 N N . VAL A 1 41 ? -20.869 7.116 -4.653 1.00 0.00 165 VAL A N 15
ATOM 26663 C CA . VAL A 1 41 ? -19.425 7.139 -4.880 1.00 0.00 165 VAL A CA 15
ATOM 26664 C C . VAL A 1 41 ? -18.909 8.562 -5.112 1.00 0.00 165 VAL A C 15
ATOM 26665 O O . VAL A 1 41 ? -19.536 9.355 -5.816 1.00 0.00 165 VAL A O 15
ATOM 26678 N N . ARG A 1 42 ? -17.761 8.870 -4.517 1.00 0.00 166 ARG A N 15
ATOM 26679 C CA . ARG A 1 42 ? -17.146 10.189 -4.654 1.00 0.00 166 ARG A CA 15
ATOM 26680 C C . ARG A 1 42 ? -15.726 10.069 -5.223 1.00 0.00 166 ARG A C 15
ATOM 26681 O O . ARG A 1 42 ? -14.835 9.515 -4.576 1.00 0.00 166 ARG A O 15
ATOM 26702 N N . PRO A 1 43 ? -15.499 10.584 -6.449 1.00 0.00 167 PRO A N 15
ATOM 26703 C CA . PRO A 1 43 ? -14.182 10.527 -7.103 1.00 0.00 167 PRO A CA 15
ATOM 26704 C C . PRO A 1 43 ? -13.143 11.424 -6.433 1.00 0.00 167 PRO A C 15
ATOM 26705 O O . PRO A 1 43 ? -13.486 12.436 -5.815 1.00 0.00 167 PRO A O 15
ATOM 26716 N N . CYS A 1 44 ? -11.870 11.049 -6.561 1.00 0.00 168 CYS A N 15
ATOM 26717 C CA . CYS A 1 44 ? -10.778 11.826 -5.969 1.00 0.00 168 CYS A CA 15
ATOM 26718 C C . CYS A 1 44 ? -10.485 13.077 -6.800 1.00 0.00 168 CYS A C 15
ATOM 26719 O O . CYS A 1 44 ? -10.588 13.052 -8.027 1.00 0.00 168 CYS A O 15
ATOM 26726 N N . PRO A 1 45 ? -10.128 14.197 -6.134 1.00 0.00 169 PRO A N 15
ATOM 26727 C CA . PRO A 1 45 ? -9.832 15.471 -6.811 1.00 0.00 169 PRO A CA 15
ATOM 26728 C C . PRO A 1 45 ? -8.693 15.359 -7.833 1.00 0.00 169 PRO A C 15
ATOM 26729 O O . PRO A 1 45 ? -8.944 15.334 -9.036 1.00 0.00 169 PRO A O 15
ATOM 26740 N N . ALA A 1 46 ? -7.445 15.296 -7.347 1.00 0.00 170 ALA A N 15
ATOM 26741 C CA . ALA A 1 46 ? -6.265 15.189 -8.219 1.00 0.00 170 ALA A CA 15
ATOM 26742 C C . ALA A 1 46 ? -4.979 15.522 -7.458 1.00 0.00 170 ALA A C 15
ATOM 26743 O O . ALA A 1 46 ? -4.061 14.702 -7.379 1.00 0.00 170 ALA A O 15
ATOM 26750 N N . PHE A 1 47 ? -4.920 16.731 -6.898 1.00 0.00 171 PHE A N 15
ATOM 26751 C CA . PHE A 1 47 ? -3.750 17.178 -6.143 1.00 0.00 171 PHE A CA 15
ATOM 26752 C C . PHE A 1 47 ? -4.045 17.221 -4.644 1.00 0.00 171 PHE A C 15
ATOM 26753 O O . PHE A 1 47 ? -4.932 17.951 -4.199 1.00 0.00 171 PHE A O 15
ATOM 26770 N N . PHE A 1 48 ? -3.292 16.446 -3.869 1.00 0.00 172 PHE A N 15
ATOM 26771 C CA . PHE A 1 48 ? -3.466 16.402 -2.421 1.00 0.00 172 PHE A CA 15
ATOM 26772 C C . PHE A 1 48 ? -2.484 17.351 -1.730 1.00 0.00 172 PHE A C 15
ATOM 26773 O O . PHE A 1 48 ? -1.427 16.931 -1.249 1.00 0.00 172 PHE A O 15
ATOM 26790 N N . TYR A 1 49 ? -2.843 18.636 -1.688 1.00 0.00 173 TYR A N 15
ATOM 26791 C CA . TYR A 1 49 ? -2.008 19.665 -1.059 1.00 0.00 173 TYR A CA 15
ATOM 26792 C C . TYR A 1 49 ? -0.673 19.836 -1.796 1.00 0.00 173 TYR A C 15
ATOM 26793 O O . TYR A 1 49 ? -0.454 20.850 -2.461 1.00 0.00 173 TYR A O 15
ATOM 26811 N N . GLY A 1 50 ? 0.214 18.846 -1.670 1.00 0.00 174 GLY A N 15
ATOM 26812 C CA . GLY A 1 50 ? 1.516 18.915 -2.327 1.00 0.00 174 GLY A CA 15
ATOM 26813 C C . GLY A 1 50 ? 1.828 17.724 -3.227 1.00 0.00 174 GLY A C 15
ATOM 26814 O O . GLY A 1 50 ? 2.815 17.754 -3.962 1.00 0.00 174 GLY A O 15
ATOM 26818 N N . VAL A 1 51 ? 0.999 16.675 -3.179 1.00 0.00 175 VAL A N 15
ATOM 26819 C CA . VAL A 1 51 ? 1.219 15.481 -4.003 1.00 0.00 175 VAL A CA 15
ATOM 26820 C C . VAL A 1 51 ? -0.021 15.127 -4.834 1.00 0.00 175 VAL A C 15
ATOM 26821 O O . VAL A 1 51 ? -1.156 15.304 -4.388 1.00 0.00 175 VAL A O 15
ATOM 26834 N N . ARG A 1 52 ? 0.199 14.622 -6.049 1.00 0.00 176 ARG A N 15
ATOM 26835 C CA . ARG A 1 52 ? -0.905 14.243 -6.933 1.00 0.00 176 ARG A CA 15
ATOM 26836 C C . ARG A 1 52 ? -1.419 12.840 -6.594 1.00 0.00 176 ARG A C 15
ATOM 26837 O O . ARG A 1 52 ? -0.634 11.907 -6.413 1.00 0.00 176 ARG A O 15
ATOM 26858 N N . TYR A 1 53 ? -2.742 12.699 -6.510 1.00 0.00 177 TYR A N 15
ATOM 26859 C CA . TYR A 1 53 ? -3.364 11.412 -6.189 1.00 0.00 177 TYR A CA 15
ATOM 26860 C C . TYR A 1 53 ? -4.222 10.883 -7.354 1.00 0.00 177 TYR A C 15
ATOM 26861 O O . TYR A 1 53 ? -5.124 10.070 -7.143 1.00 0.00 177 TYR A O 15
ATOM 26879 N N . ASN A 1 54 ? -3.916 11.340 -8.581 1.00 0.00 178 ASN A N 15
ATOM 26880 C CA . ASN A 1 54 ? -4.633 10.915 -9.801 1.00 0.00 178 ASN A CA 15
ATOM 26881 C C . ASN A 1 54 ? -6.164 10.897 -9.619 1.00 0.00 178 ASN A C 15
ATOM 26882 O O . ASN A 1 54 ? -6.701 11.454 -8.659 1.00 0.00 178 ASN A O 15
ATOM 26893 N N . THR A 1 55 ? -6.863 10.267 -10.568 1.00 0.00 179 THR A N 15
ATOM 26894 C CA . THR A 1 55 ? -8.326 10.178 -10.529 1.00 0.00 179 THR A CA 15
ATOM 26895 C C . THR A 1 55 ? -8.815 8.918 -11.247 1.00 0.00 179 THR A C 15
ATOM 26896 O O . THR A 1 55 ? -9.692 8.986 -12.109 1.00 0.00 179 THR A O 15
ATOM 26907 N N . THR A 1 56 ? -8.238 7.770 -10.892 1.00 0.00 180 THR A N 15
ATOM 26908 C CA . THR A 1 56 ? -8.619 6.497 -11.513 1.00 0.00 180 THR A CA 15
ATOM 26909 C C . THR A 1 56 ? -9.640 5.738 -10.661 1.00 0.00 180 THR A C 15
ATOM 26910 O O . THR A 1 56 ? -10.562 5.124 -11.196 1.00 0.00 180 THR A O 15
ATOM 26921 N N . ASN A 1 57 ? -9.472 5.783 -9.340 1.00 0.00 181 ASN A N 15
ATOM 26922 C CA . ASN A 1 57 ? -10.384 5.098 -8.427 1.00 0.00 181 ASN A CA 15
ATOM 26923 C C . ASN A 1 57 ? -11.108 6.103 -7.524 1.00 0.00 181 ASN A C 15
ATOM 26924 O O . ASN A 1 57 ? -10.563 7.159 -7.193 1.00 0.00 181 ASN A O 15
ATOM 26935 N N . ASN A 1 58 ? -12.343 5.774 -7.138 1.00 0.00 182 ASN A N 15
ATOM 26936 C CA . ASN A 1 58 ? -13.148 6.655 -6.288 1.00 0.00 182 ASN A CA 15
ATOM 26937 C C . ASN A 1 58 ? -13.591 5.957 -5.002 1.00 0.00 182 ASN A C 15
ATOM 26938 O O . ASN A 1 58 ? -13.554 4.730 -4.902 1.00 0.00 182 ASN A O 15
ATOM 26949 N N . GLY A 1 59 ? -14.038 6.754 -4.030 1.00 0.00 183 GLY A N 15
ATOM 26950 C CA . GLY A 1 59 ? -14.513 6.205 -2.767 1.00 0.00 183 GLY A CA 15
ATOM 26951 C C . GLY A 1 59 ? -16.027 6.126 -2.726 1.00 0.00 183 GLY A C 15
ATOM 26952 O O . GLY A 1 59 ? -16.709 7.020 -3.227 1.00 0.00 183 GLY A O 15
ATOM 26956 N N . TYR A 1 60 ? -16.562 5.055 -2.146 1.00 0.00 184 TYR A N 15
ATOM 26957 C CA . TYR A 1 60 ? -18.013 4.882 -2.073 1.00 0.00 184 TYR A CA 15
ATOM 26958 C C . TYR A 1 60 ? -18.532 4.911 -0.633 1.00 0.00 184 TYR A C 15
ATOM 26959 O O . TYR A 1 60 ? -17.817 4.567 0.312 1.00 0.00 184 TYR A O 15
ATOM 26977 N N . ARG A 1 61 ? -19.792 5.316 -0.493 1.00 0.00 185 ARG A N 15
ATOM 26978 C CA . ARG A 1 61 ? -20.465 5.395 0.802 1.00 0.00 185 ARG A CA 15
ATOM 26979 C C . ARG A 1 61 ? -21.885 4.836 0.699 1.00 0.00 185 ARG A C 15
ATOM 26980 O O . ARG A 1 61 ? -22.443 4.733 -0.396 1.00 0.00 185 ARG A O 15
ATOM 27001 N N . GLU A 1 62 ? -22.469 4.472 1.836 1.00 0.00 186 GLU A N 15
ATOM 27002 C CA . GLU A 1 62 ? -23.823 3.915 1.855 1.00 0.00 186 GLU A CA 15
ATOM 27003 C C . GLU A 1 62 ? -24.782 4.747 2.709 1.00 0.00 186 GLU A C 15
ATOM 27004 O O . GLU A 1 62 ? -24.400 5.292 3.748 1.00 0.00 186 GLU A O 15
ATOM 27016 N N . CYS A 1 63 ? -26.037 4.822 2.264 1.00 0.00 187 CYS A N 15
ATOM 27017 C CA . CYS A 1 63 ? -27.072 5.563 2.987 1.00 0.00 187 CYS A CA 15
ATOM 27018 C C . CYS A 1 63 ? -27.861 4.622 3.900 1.00 0.00 187 CYS A C 15
ATOM 27019 O O . CYS A 1 63 ? -28.862 4.026 3.485 1.00 0.00 187 CYS A O 15
ATOM 27026 N N . LEU A 1 64 ? -27.387 4.484 5.140 1.00 0.00 188 LEU A N 15
ATOM 27027 C CA . LEU A 1 64 ? -28.021 3.607 6.129 1.00 0.00 188 LEU A CA 15
ATOM 27028 C C . LEU A 1 64 ? -29.520 3.885 6.254 1.00 0.00 188 LEU A C 15
ATOM 27029 O O . LEU A 1 64 ? -29.929 4.968 6.683 1.00 0.00 188 LEU A O 15
ATOM 27045 N N . ALA A 1 65 ? -30.334 2.896 5.882 1.00 0.00 189 ALA A N 15
ATOM 27046 C CA . ALA A 1 65 ? -31.789 3.023 5.953 1.00 0.00 189 ALA A CA 15
ATOM 27047 C C . ALA A 1 65 ? -32.280 3.059 7.405 1.00 0.00 189 ALA A C 15
ATOM 27048 O O . ALA A 1 65 ? -32.928 2.126 7.880 1.00 0.00 189 ALA A O 15
ATOM 27055 N N . ASN A 1 66 ? -31.958 4.150 8.100 1.00 0.00 190 ASN A N 15
ATOM 27056 C CA . ASN A 1 66 ? -32.354 4.330 9.499 1.00 0.00 190 ASN A CA 15
ATOM 27057 C C . ASN A 1 66 ? -31.937 5.711 10.015 1.00 0.00 190 ASN A C 15
ATOM 27058 O O . ASN A 1 66 ? -32.721 6.399 10.668 1.00 0.00 190 ASN A O 15
ATOM 27069 N N . GLY A 1 67 ? -30.697 6.103 9.716 1.00 0.00 191 GLY A N 15
ATOM 27070 C CA . GLY A 1 67 ? -30.190 7.397 10.154 1.00 0.00 191 GLY A CA 15
ATOM 27071 C C . GLY A 1 67 ? -28.680 7.413 10.301 1.00 0.00 191 GLY A C 15
ATOM 27072 O O . GLY A 1 67 ? -28.162 7.499 11.413 1.00 0.00 191 GLY A O 15
ATOM 27076 N N . SER A 1 68 ? -27.975 7.323 9.175 1.00 0.00 192 SER A N 15
ATOM 27077 C CA . SER A 1 68 ? -26.511 7.323 9.177 1.00 0.00 192 SER A CA 15
ATOM 27078 C C . SER A 1 68 ? -25.948 7.500 7.763 1.00 0.00 192 SER A C 15
ATOM 27079 O O . SER A 1 68 ? -26.700 7.578 6.789 1.00 0.00 192 SER A O 15
ATOM 27087 N N . TRP A 1 69 ? -24.622 7.556 7.662 1.00 0.00 193 TRP A N 15
ATOM 27088 C CA . TRP A 1 69 ? -23.941 7.721 6.374 1.00 0.00 193 TRP A CA 15
ATOM 27089 C C . TRP A 1 69 ? -22.836 6.670 6.193 1.00 0.00 193 TRP A C 15
ATOM 27090 O O . TRP A 1 69 ? -21.779 6.955 5.621 1.00 0.00 193 TRP A O 15
ATOM 27111 N N . ALA A 1 70 ? -23.088 5.455 6.693 1.00 0.00 194 ALA A N 15
ATOM 27112 C CA . ALA A 1 70 ? -22.125 4.355 6.606 1.00 0.00 194 ALA A CA 15
ATOM 27113 C C . ALA A 1 70 ? -20.942 4.576 7.552 1.00 0.00 194 ALA A C 15
ATOM 27114 O O . ALA A 1 70 ? -20.423 5.691 7.667 1.00 0.00 194 ALA A O 15
ATOM 27121 N N . ALA A 1 71 ? -20.528 3.508 8.233 1.00 0.00 195 ALA A N 15
ATOM 27122 C CA . ALA A 1 71 ? -19.413 3.580 9.179 1.00 0.00 195 ALA A CA 15
ATOM 27123 C C . ALA A 1 71 ? -18.058 3.545 8.468 1.00 0.00 195 ALA A C 15
ATOM 27124 O O . ALA A 1 71 ? -17.203 4.395 8.712 1.00 0.00 195 ALA A O 15
ATOM 27131 N N . ARG A 1 72 ? -17.862 2.554 7.599 1.00 0.00 196 ARG A N 15
ATOM 27132 C CA . ARG A 1 72 ? -16.604 2.408 6.867 1.00 0.00 196 ARG A CA 15
ATOM 27133 C C . ARG A 1 72 ? -16.715 2.939 5.434 1.00 0.00 196 ARG A C 15
ATOM 27134 O O . ARG A 1 72 ? -17.635 2.574 4.693 1.00 0.00 196 ARG A O 15
ATOM 27155 N N . VAL A 1 73 ? -15.760 3.782 5.043 1.00 0.00 197 VAL A N 15
ATOM 27156 C CA . VAL A 1 73 ? -15.734 4.344 3.695 1.00 0.00 197 VAL A CA 15
ATOM 27157 C C . VAL A 1 73 ? -14.478 3.894 2.946 1.00 0.00 197 VAL A C 15
ATOM 27158 O O . VAL A 1 73 ? -13.365 3.971 3.473 1.00 0.00 197 VAL A O 15
ATOM 27171 N N . ASN A 1 74 ? -14.661 3.410 1.719 1.00 0.00 198 ASN A N 15
ATOM 27172 C CA . ASN A 1 74 ? -13.536 2.938 0.916 1.00 0.00 198 ASN A CA 15
ATOM 27173 C C . ASN A 1 74 ? -12.828 4.092 0.206 1.00 0.00 198 ASN A C 15
ATOM 27174 O O . ASN A 1 74 ? -13.088 4.372 -0.965 1.00 0.00 198 ASN A O 15
ATOM 27185 N N . TYR A 1 75 ? -11.916 4.744 0.919 1.00 0.00 199 TYR A N 15
ATOM 27186 C CA . TYR A 1 75 ? -11.144 5.850 0.349 1.00 0.00 199 TYR A CA 15
ATOM 27187 C C . TYR A 1 75 ? -9.778 5.363 -0.151 1.00 0.00 199 TYR A C 15
ATOM 27188 O O . TYR A 1 75 ? -9.054 6.098 -0.829 1.00 0.00 199 TYR A O 15
ATOM 27206 N N . SER A 1 76 ? -9.444 4.105 0.173 1.00 0.00 200 SER A N 15
ATOM 27207 C CA . SER A 1 76 ? -8.183 3.485 -0.247 1.00 0.00 200 SER A CA 15
ATOM 27208 C C . SER A 1 76 ? -7.936 3.687 -1.742 1.00 0.00 200 SER A C 15
ATOM 27209 O O . SER A 1 76 ? -6.791 3.813 -2.180 1.00 0.00 200 SER A O 15
ATOM 27217 N N . GLU A 1 77 ? -9.025 3.710 -2.513 1.00 0.00 201 GLU A N 15
ATOM 27218 C CA . GLU A 1 77 ? -8.966 3.893 -3.962 1.00 0.00 201 GLU A CA 15
ATOM 27219 C C . GLU A 1 77 ? -8.156 5.132 -4.360 1.00 0.00 201 GLU A C 15
ATOM 27220 O O . GLU A 1 77 ? -7.533 5.153 -5.425 1.00 0.00 201 GLU A O 15
ATOM 27232 N N . CYS A 1 78 ? -8.151 6.158 -3.505 1.00 0.00 202 CYS A N 15
ATOM 27233 C CA . CYS A 1 78 ? -7.395 7.385 -3.783 1.00 0.00 202 CYS A CA 15
ATOM 27234 C C . CYS A 1 78 ? -5.887 7.131 -3.670 1.00 0.00 202 CYS A C 15
ATOM 27235 O O . CYS A 1 78 ? -5.216 7.675 -2.790 1.00 0.00 202 CYS A O 15
ATOM 27242 N N . GLN A 1 79 ? -5.368 6.284 -4.560 1.00 0.00 203 GLN A N 15
ATOM 27243 C CA . GLN A 1 79 ? -3.945 5.930 -4.564 1.00 0.00 203 GLN A CA 15
ATOM 27244 C C . GLN A 1 79 ? -3.091 7.009 -5.234 1.00 0.00 203 GLN A C 15
ATOM 27245 O O . GLN A 1 79 ? -3.580 7.788 -6.051 1.00 0.00 203 GLN A O 15
ATOM 27259 N N . GLU A 1 80 ? -1.806 7.040 -4.873 1.00 0.00 204 GLU A N 15
ATOM 27260 C CA . GLU A 1 80 ? -0.857 8.013 -5.423 1.00 0.00 204 GLU A CA 15
ATOM 27261 C C . GLU A 1 80 ? -0.325 7.575 -6.793 1.00 0.00 204 GLU A C 15
ATOM 27262 O O . GLU A 1 80 ? -0.458 6.411 -7.183 1.00 0.00 204 GLU A O 15
ATOM 27274 N N . ILE A 1 81 ? 0.283 8.514 -7.523 1.00 0.00 205 ILE A N 15
ATOM 27275 C CA . ILE A 1 81 ? 0.836 8.224 -8.851 1.00 0.00 205 ILE A CA 15
ATOM 27276 C C . ILE A 1 81 ? 2.128 7.403 -8.757 1.00 0.00 205 ILE A C 15
ATOM 27277 O O . ILE A 1 81 ? 3.224 7.922 -8.984 1.00 0.00 205 ILE A O 15
ATOM 27293 N N . LEU A 1 82 ? 1.997 6.119 -8.426 1.00 0.00 206 LEU A N 15
ATOM 27294 C CA . LEU A 1 82 ? 3.162 5.235 -8.313 1.00 0.00 206 LEU A CA 15
ATOM 27295 C C . LEU A 1 82 ? 2.788 3.771 -8.574 1.00 0.00 206 LEU A C 15
ATOM 27296 O O . LEU A 1 82 ? 2.989 3.268 -9.679 1.00 0.00 206 LEU A O 15
ATOM 27312 N N . ASN A 1 83 ? 2.246 3.092 -7.557 1.00 0.00 207 ASN A N 15
ATOM 27313 C CA . ASN A 1 83 ? 1.851 1.685 -7.684 1.00 0.00 207 ASN A CA 15
ATOM 27314 C C . ASN A 1 83 ? 3.001 0.829 -8.237 1.00 0.00 207 ASN A C 15
ATOM 27315 O O . ASN A 1 83 ? 2.856 0.164 -9.263 1.00 0.00 207 ASN A O 15
ATOM 27326 N N . GLU A 1 84 ? 4.143 0.853 -7.551 1.00 0.00 208 GLU A N 15
ATOM 27327 C CA . GLU A 1 84 ? 5.312 0.079 -7.979 1.00 0.00 208 GLU A CA 15
ATOM 27328 C C . GLU A 1 84 ? 5.108 -1.414 -7.718 1.00 0.00 208 GLU A C 15
ATOM 27329 O O . GLU A 1 84 ? 4.818 -2.186 -8.634 1.00 0.00 208 GLU A O 15
ATOM 27341 N N . PRO B 2 1 ? 6.417 -15.537 12.940 1.00 0.00 304 PRO B N 15
ATOM 27342 C CA . PRO B 2 1 ? 6.089 -16.065 11.609 1.00 0.00 304 PRO B CA 15
ATOM 27343 C C . PRO B 2 1 ? 7.184 -16.977 11.044 1.00 0.00 304 PRO B C 15
ATOM 27344 O O . PRO B 2 1 ? 7.668 -16.761 9.926 1.00 0.00 304 PRO B O 15
ATOM 27355 N N . PRO B 2 2 ? 7.582 -18.026 11.797 1.00 0.00 305 PRO B N 15
ATOM 27356 C CA . PRO B 2 2 ? 8.615 -18.976 11.360 1.00 0.00 305 PRO B CA 15
ATOM 27357 C C . PRO B 2 2 ? 8.368 -19.469 9.933 1.00 0.00 305 PRO B C 15
ATOM 27358 O O . PRO B 2 2 ? 7.358 -20.121 9.663 1.00 0.00 305 PRO B O 15
ATOM 27369 N N . ILE B 2 3 ? 9.291 -19.126 9.025 1.00 0.00 306 ILE B N 15
ATOM 27370 C CA . ILE B 2 3 ? 9.191 -19.499 7.606 1.00 0.00 306 ILE B CA 15
ATOM 27371 C C . ILE B 2 3 ? 7.755 -19.352 7.077 1.00 0.00 306 ILE B C 15
ATOM 27372 O O . ILE B 2 3 ? 7.274 -20.180 6.301 1.00 0.00 306 ILE B O 15
ATOM 27388 N N . SER B 2 4 ? 7.079 -18.282 7.506 1.00 0.00 307 SER B N 15
ATOM 27389 C CA . SER B 2 4 ? 5.701 -18.013 7.084 1.00 0.00 307 SER B CA 15
ATOM 27390 C C . SER B 2 4 ? 5.636 -17.598 5.613 1.00 0.00 307 SER B C 15
ATOM 27391 O O . SER B 2 4 ? 4.752 -18.037 4.877 1.00 0.00 307 SER B O 15
ATOM 27399 N N . LEU B 2 5 ? 6.571 -16.747 5.193 1.00 0.00 308 LEU B N 15
ATOM 27400 C CA . LEU B 2 5 ? 6.616 -16.273 3.808 1.00 0.00 308 LEU B CA 15
ATOM 27401 C C . LEU B 2 5 ? 7.973 -15.642 3.487 1.00 0.00 308 LEU B C 15
ATOM 27402 O O . LEU B 2 5 ? 8.727 -16.165 2.666 1.00 0.00 308 LEU B O 15
ATOM 27418 N N . ASP B 2 6 ? 8.276 -14.522 4.143 1.00 0.00 309 ASP B N 15
ATOM 27419 C CA . ASP B 2 6 ? 9.541 -13.825 3.933 1.00 0.00 309 ASP B CA 15
ATOM 27420 C C . ASP B 2 6 ? 10.521 -14.125 5.083 1.00 0.00 309 ASP B C 15
ATOM 27421 O O . ASP B 2 6 ? 11.149 -15.189 5.102 1.00 0.00 309 ASP B O 15
ATOM 27430 N N . LEU B 2 7 ? 10.650 -13.193 6.035 1.00 0.00 310 LEU B N 15
ATOM 27431 C CA . LEU B 2 7 ? 11.550 -13.358 7.180 1.00 0.00 310 LEU B CA 15
ATOM 27432 C C . LEU B 2 7 ? 13.020 -13.314 6.751 1.00 0.00 310 LEU B C 15
ATOM 27433 O O . LEU B 2 7 ? 13.777 -12.458 7.206 1.00 0.00 310 LEU B O 15
ATOM 27449 N N . THR B 2 8 ? 13.419 -14.241 5.880 1.00 0.00 311 THR B N 15
ATOM 27450 C CA . THR B 2 8 ? 14.805 -14.313 5.398 1.00 0.00 311 THR B CA 15
ATOM 27451 C C . THR B 2 8 ? 15.198 -13.118 4.515 1.00 0.00 311 THR B C 15
ATOM 27452 O O . THR B 2 8 ? 16.382 -12.921 4.240 1.00 0.00 311 THR B O 15
ATOM 27463 N N . PHE B 2 9 ? 14.218 -12.332 4.061 1.00 0.00 312 PHE B N 15
ATOM 27464 C CA . PHE B 2 9 ? 14.500 -11.176 3.203 1.00 0.00 312 PHE B CA 15
ATOM 27465 C C . PHE B 2 9 ? 14.375 -9.842 3.956 1.00 0.00 312 PHE B C 15
ATOM 27466 O O . PHE B 2 9 ? 14.619 -8.779 3.378 1.00 0.00 312 PHE B O 15
ATOM 27483 N N . ASN B 2 10 ? 13.995 -9.895 5.241 1.00 0.00 313 ASN B N 15
ATOM 27484 C CA . ASN B 2 10 ? 13.838 -8.685 6.060 1.00 0.00 313 ASN B CA 15
ATOM 27485 C C . ASN B 2 10 ? 15.017 -7.717 5.890 1.00 0.00 313 ASN B C 15
ATOM 27486 O O . ASN B 2 10 ? 14.816 -6.510 5.733 1.00 0.00 313 ASN B O 15
ATOM 27497 N N . LEU B 2 11 ? 16.240 -8.257 5.923 1.00 0.00 314 LEU B N 15
ATOM 27498 C CA . LEU B 2 11 ? 17.459 -7.455 5.782 1.00 0.00 314 LEU B CA 15
ATOM 27499 C C . LEU B 2 11 ? 17.350 -6.452 4.632 1.00 0.00 314 LEU B C 15
ATOM 27500 O O . LEU B 2 11 ? 17.528 -5.253 4.831 1.00 0.00 314 LEU B O 15
ATOM 27516 N N . LEU B 2 12 ? 17.057 -6.945 3.431 1.00 0.00 315 LEU B N 15
ATOM 27517 C CA . LEU B 2 12 ? 16.928 -6.074 2.263 1.00 0.00 315 LEU B CA 15
ATOM 27518 C C . LEU B 2 12 ? 15.529 -5.456 2.182 1.00 0.00 315 LEU B C 15
ATOM 27519 O O . LEU B 2 12 ? 15.385 -4.287 1.815 1.00 0.00 315 LEU B O 15
ATOM 27535 N N . ARG B 2 13 ? 14.502 -6.241 2.529 1.00 0.00 316 ARG B N 15
ATOM 27536 C CA . ARG B 2 13 ? 13.116 -5.766 2.494 1.00 0.00 316 ARG B CA 15
ATOM 27537 C C . ARG B 2 13 ? 12.956 -4.447 3.250 1.00 0.00 316 ARG B C 15
ATOM 27538 O O . ARG B 2 13 ? 12.602 -3.426 2.659 1.00 0.00 316 ARG B O 15
ATOM 27559 N N . GLU B 2 14 ? 13.221 -4.475 4.557 1.00 0.00 317 GLU B N 15
ATOM 27560 C CA . GLU B 2 14 ? 13.103 -3.280 5.392 1.00 0.00 317 GLU B CA 15
ATOM 27561 C C . GLU B 2 14 ? 14.042 -2.173 4.907 1.00 0.00 317 GLU B C 15
ATOM 27562 O O . GLU B 2 14 ? 13.611 -1.033 4.702 1.00 0.00 317 GLU B O 15
ATOM 27574 N N . VAL B 2 15 ? 15.318 -2.517 4.700 1.00 0.00 318 VAL B N 15
ATOM 27575 C CA . VAL B 2 15 ? 16.306 -1.552 4.212 1.00 0.00 318 VAL B CA 15
ATOM 27576 C C . VAL B 2 15 ? 15.776 -0.840 2.967 1.00 0.00 318 VAL B C 15
ATOM 27577 O O . VAL B 2 15 ? 15.824 0.389 2.877 1.00 0.00 318 VAL B O 15
ATOM 27590 N N . LEU B 2 16 ? 15.241 -1.617 2.022 1.00 0.00 319 LEU B N 15
ATOM 27591 C CA . LEU B 2 16 ? 14.670 -1.053 0.802 1.00 0.00 319 LEU B CA 15
ATOM 27592 C C . LEU B 2 16 ? 13.374 -0.312 1.125 1.00 0.00 319 LEU B C 15
ATOM 27593 O O . LEU B 2 16 ? 13.174 0.820 0.681 1.00 0.00 319 LEU B O 15
ATOM 27609 N N . GLU B 2 17 ? 12.507 -0.956 1.916 1.00 0.00 320 GLU B N 15
ATOM 27610 C CA . GLU B 2 17 ? 11.234 -0.358 2.322 1.00 0.00 320 GLU B CA 15
ATOM 27611 C C . GLU B 2 17 ? 11.439 1.074 2.801 1.00 0.00 320 GLU B C 15
ATOM 27612 O O . GLU B 2 17 ? 10.748 1.983 2.351 1.00 0.00 320 GLU B O 15
ATOM 27624 N N . ILE B 2 18 ? 12.406 1.267 3.703 1.00 0.00 321 ILE B N 15
ATOM 27625 C CA . ILE B 2 18 ? 12.718 2.598 4.233 1.00 0.00 321 ILE B CA 15
ATOM 27626 C C . ILE B 2 18 ? 12.747 3.640 3.109 1.00 0.00 321 ILE B C 15
ATOM 27627 O O . ILE B 2 18 ? 11.921 4.556 3.073 1.00 0.00 321 ILE B O 15
ATOM 27643 N N . ALA B 2 19 ? 13.686 3.475 2.176 1.00 0.00 322 ALA B N 15
ATOM 27644 C CA . ALA B 2 19 ? 13.810 4.385 1.038 1.00 0.00 322 ALA B CA 15
ATOM 27645 C C . ALA B 2 19 ? 12.606 4.260 0.095 1.00 0.00 322 ALA B C 15
ATOM 27646 O O . ALA B 2 19 ? 12.090 5.264 -0.401 1.00 0.00 322 ALA B O 15
ATOM 27653 N N . LYS B 2 20 ? 12.166 3.021 -0.144 1.00 0.00 323 LYS B N 15
ATOM 27654 C CA . LYS B 2 20 ? 11.023 2.758 -1.022 1.00 0.00 323 LYS B CA 15
ATOM 27655 C C . LYS B 2 20 ? 9.746 3.434 -0.510 1.00 0.00 323 LYS B C 15
ATOM 27656 O O . LYS B 2 20 ? 8.881 3.807 -1.306 1.00 0.00 323 LYS B O 15
ATOM 27675 N N . ALA B 2 21 ? 9.621 3.569 0.810 1.00 0.00 324 ALA B N 15
ATOM 27676 C CA . ALA B 2 21 ? 8.445 4.186 1.420 1.00 0.00 324 ALA B CA 15
ATOM 27677 C C . ALA B 2 21 ? 8.648 5.684 1.669 1.00 0.00 324 ALA B C 15
ATOM 27678 O O . ALA B 2 21 ? 7.737 6.480 1.437 1.00 0.00 324 ALA B O 15
ATOM 27685 N N . GLU B 2 22 ? 9.842 6.061 2.148 1.00 0.00 325 GLU B N 15
ATOM 27686 C CA . GLU B 2 22 ? 10.164 7.467 2.436 1.00 0.00 325 GLU B CA 15
ATOM 27687 C C . GLU B 2 22 ? 9.567 8.417 1.395 1.00 0.00 325 GLU B C 15
ATOM 27688 O O . GLU B 2 22 ? 8.923 9.406 1.752 1.00 0.00 325 GLU B O 15
ATOM 27700 N N . GLN B 2 23 ? 9.770 8.099 0.110 1.00 0.00 326 GLN B N 15
ATOM 27701 C CA . GLN B 2 23 ? 9.235 8.912 -0.994 1.00 0.00 326 GLN B CA 15
ATOM 27702 C C . GLN B 2 23 ? 7.802 9.371 -0.693 1.00 0.00 326 GLN B C 15
ATOM 27703 O O . GLN B 2 23 ? 7.455 10.535 -0.905 1.00 0.00 326 GLN B O 15
ATOM 27717 N N . GLU B 2 24 ? 6.992 8.448 -0.173 1.00 0.00 327 GLU B N 15
ATOM 27718 C CA . GLU B 2 24 ? 5.608 8.741 0.193 1.00 0.00 327 GLU B CA 15
ATOM 27719 C C . GLU B 2 24 ? 5.524 9.068 1.686 1.00 0.00 327 GLU B C 15
ATOM 27720 O O . GLU B 2 24 ? 4.738 9.918 2.107 1.00 0.00 327 GLU B O 15
ATOM 27732 N N . ALA B 2 25 ? 6.358 8.395 2.483 1.00 0.00 328 ALA B N 15
ATOM 27733 C CA . ALA B 2 25 ? 6.400 8.620 3.926 1.00 0.00 328 ALA B CA 15
ATOM 27734 C C . ALA B 2 25 ? 6.555 10.110 4.247 1.00 0.00 328 ALA B C 15
ATOM 27735 O O . ALA B 2 25 ? 5.995 10.601 5.229 1.00 0.00 328 ALA B O 15
ATOM 27742 N N . GLU B 2 26 ? 7.310 10.826 3.409 1.00 0.00 329 GLU B N 15
ATOM 27743 C CA . GLU B 2 26 ? 7.525 12.260 3.598 1.00 0.00 329 GLU B CA 15
ATOM 27744 C C . GLU B 2 26 ? 6.212 13.035 3.436 1.00 0.00 329 GLU B C 15
ATOM 27745 O O . GLU B 2 26 ? 5.856 13.459 2.331 1.00 0.00 329 GLU B O 15
ATOM 27757 N N . GLU B 2 27 ? 5.492 13.201 4.548 1.00 0.00 330 GLU B N 15
ATOM 27758 C CA . GLU B 2 27 ? 4.208 13.914 4.567 1.00 0.00 330 GLU B CA 15
ATOM 27759 C C . GLU B 2 27 ? 3.072 13.054 4.002 1.00 0.00 330 GLU B C 15
ATOM 27760 O O . GLU B 2 27 ? 2.088 12.790 4.695 1.00 0.00 330 GLU B O 15
ATOM 27772 N N . ALA B 2 28 ? 3.204 12.624 2.746 1.00 0.00 331 ALA B N 15
ATOM 27773 C CA . ALA B 2 28 ? 2.179 11.801 2.097 1.00 0.00 331 ALA B CA 15
ATOM 27774 C C . ALA B 2 28 ? 1.698 10.655 3.000 1.00 0.00 331 ALA B C 15
ATOM 27775 O O . ALA B 2 28 ? 0.509 10.329 3.008 1.00 0.00 331 ALA B O 15
ATOM 27782 N N . ALA B 2 29 ? 2.621 10.045 3.752 1.00 0.00 332 ALA B N 15
ATOM 27783 C CA . ALA B 2 29 ? 2.287 8.935 4.654 1.00 0.00 332 ALA B CA 15
ATOM 27784 C C . ALA B 2 29 ? 1.050 9.237 5.503 1.00 0.00 332 ALA B C 15
ATOM 27785 O O . ALA B 2 29 ? 0.053 8.513 5.432 1.00 0.00 332 ALA B O 15
ATOM 27792 N N . LYS B 2 30 ? 1.107 10.311 6.301 1.00 0.00 333 LYS B N 15
ATOM 27793 C CA . LYS B 2 30 ? -0.028 10.691 7.148 1.00 0.00 333 LYS B CA 15
ATOM 27794 C C . LYS B 2 30 ? -1.287 10.882 6.297 1.00 0.00 333 LYS B C 15
ATOM 27795 O O . LYS B 2 30 ? -2.387 10.496 6.703 1.00 0.00 333 LYS B O 15
ATOM 27814 N N . ASN B 2 31 ? -1.103 11.446 5.101 1.00 0.00 334 ASN B N 15
ATOM 27815 C CA . ASN B 2 31 ? -2.204 11.659 4.162 1.00 0.00 334 ASN B CA 15
ATOM 27816 C C . ASN B 2 31 ? -2.752 10.312 3.687 1.00 0.00 334 ASN B C 15
ATOM 27817 O O . ASN B 2 31 ? -3.961 10.077 3.712 1.00 0.00 334 ASN B O 15
ATOM 27828 N N . ARG B 2 32 ? -1.853 9.417 3.276 1.00 0.00 335 ARG B N 15
ATOM 27829 C CA . ARG B 2 32 ? -2.257 8.089 2.824 1.00 0.00 335 ARG B CA 15
ATOM 27830 C C . ARG B 2 32 ? -2.923 7.312 3.961 1.00 0.00 335 ARG B C 15
ATOM 27831 O O . ARG B 2 32 ? -3.930 6.634 3.747 1.00 0.00 335 ARG B O 15
ATOM 27852 N N . LEU B 2 33 ? -2.367 7.427 5.172 1.00 0.00 336 LEU B N 15
ATOM 27853 C CA . LEU B 2 33 ? -2.927 6.749 6.341 1.00 0.00 336 LEU B CA 15
ATOM 27854 C C . LEU B 2 33 ? -4.400 7.123 6.516 1.00 0.00 336 LEU B C 15
ATOM 27855 O O . LEU B 2 33 ? -5.277 6.257 6.466 1.00 0.00 336 LEU B O 15
ATOM 27871 N N . LEU B 2 34 ? -4.668 8.423 6.688 1.00 0.00 337 LEU B N 15
ATOM 27872 C CA . LEU B 2 34 ? -6.047 8.901 6.835 1.00 0.00 337 LEU B CA 15
ATOM 27873 C C . LEU B 2 34 ? -6.885 8.520 5.607 1.00 0.00 337 LEU B C 15
ATOM 27874 O O . LEU B 2 34 ? -8.103 8.361 5.700 1.00 0.00 337 LEU B O 15
ATOM 27890 N N . LEU B 2 35 ? -6.216 8.355 4.460 1.00 0.00 338 LEU B N 15
ATOM 27891 C CA . LEU B 2 35 ? -6.890 7.967 3.222 1.00 0.00 338 LEU B CA 15
ATOM 27892 C C . LEU B 2 35 ? -7.442 6.543 3.335 1.00 0.00 338 LEU B C 15
ATOM 27893 O O . LEU B 2 35 ? -8.587 6.284 2.965 1.00 0.00 338 LEU B O 15
ATOM 27909 N N . GLU B 2 36 ? -6.621 5.625 3.853 1.00 0.00 339 GLU B N 15
ATOM 27910 C CA . GLU B 2 36 ? -7.032 4.229 4.023 1.00 0.00 339 GLU B CA 15
ATOM 27911 C C . GLU B 2 36 ? -7.777 4.025 5.349 1.00 0.00 339 GLU B C 15
ATOM 27912 O O . GLU B 2 36 ? -8.768 3.290 5.402 1.00 0.00 339 GLU B O 15
ATOM 27924 N N . GLU B 2 37 ? -7.304 4.685 6.412 1.00 0.00 340 GLU B N 15
ATOM 27925 C CA . GLU B 2 37 ? -7.928 4.583 7.735 1.00 0.00 340 GLU B CA 15
ATOM 27926 C C . GLU B 2 37 ? -9.276 5.318 7.773 1.00 0.00 340 GLU B C 15
ATOM 27927 O O . GLU B 2 37 ? -9.467 6.267 8.537 1.00 0.00 340 GLU B O 15
ATOM 27939 N N . ALA B 2 38 ? -10.211 4.866 6.935 1.00 0.00 341 ALA B N 15
ATOM 27940 C CA . ALA B 2 38 ? -11.543 5.469 6.860 1.00 0.00 341 ALA B CA 15
ATOM 27941 C C . ALA B 2 38 ? -12.490 4.614 6.015 1.00 0.00 341 ALA B C 15
ATOM 27942 O O . ALA B 2 38 ? -13.563 4.205 6.475 1.00 0.00 341 ALA B O 15
ATOM 27949 N N . LEU A 1 1 ? -26.818 24.470 8.960 1.00 0.00 125 LEU A N 16
ATOM 27950 C CA . LEU A 1 1 ? -26.183 25.432 8.012 1.00 0.00 125 LEU A CA 16
ATOM 27951 C C . LEU A 1 1 ? -24.953 24.824 7.319 1.00 0.00 125 LEU A C 16
ATOM 27952 O O . LEU A 1 1 ? -24.778 24.995 6.111 1.00 0.00 125 LEU A O 16
ATOM 27970 N N . GLN A 1 2 ? -24.123 24.080 8.065 1.00 0.00 126 GLN A N 16
ATOM 27971 C CA . GLN A 1 2 ? -22.948 23.433 7.472 1.00 0.00 126 GLN A CA 16
ATOM 27972 C C . GLN A 1 2 ? -23.398 22.468 6.378 1.00 0.00 126 GLN A C 16
ATOM 27973 O O . GLN A 1 2 ? -22.749 22.336 5.338 1.00 0.00 126 GLN A O 16
ATOM 27987 N N . ASP A 1 3 ? -24.540 21.827 6.618 1.00 0.00 127 ASP A N 16
ATOM 27988 C CA . ASP A 1 3 ? -25.141 20.902 5.660 1.00 0.00 127 ASP A CA 16
ATOM 27989 C C . ASP A 1 3 ? -25.319 21.601 4.311 1.00 0.00 127 ASP A C 16
ATOM 27990 O O . ASP A 1 3 ? -24.737 21.192 3.304 1.00 0.00 127 ASP A O 16
ATOM 27999 N N . GLN A 1 4 ? -26.110 22.678 4.313 1.00 0.00 128 GLN A N 16
ATOM 28000 C CA . GLN A 1 4 ? -26.359 23.464 3.100 1.00 0.00 128 GLN A CA 16
ATOM 28001 C C . GLN A 1 4 ? -25.049 23.991 2.513 1.00 0.00 128 GLN A C 16
ATOM 28002 O O . GLN A 1 4 ? -24.847 23.950 1.298 1.00 0.00 128 GLN A O 16
ATOM 28016 N N . HIS A 1 5 ? -24.160 24.483 3.384 1.00 0.00 129 HIS A N 16
ATOM 28017 C CA . HIS A 1 5 ? -22.863 25.018 2.955 1.00 0.00 129 HIS A CA 16
ATOM 28018 C C . HIS A 1 5 ? -22.075 23.988 2.134 1.00 0.00 129 HIS A C 16
ATOM 28019 O O . HIS A 1 5 ? -21.279 24.354 1.268 1.00 0.00 129 HIS A O 16
ATOM 28034 N N . CYS A 1 6 ? -22.294 22.700 2.418 1.00 0.00 130 CYS A N 16
ATOM 28035 C CA . CYS A 1 6 ? -21.595 21.624 1.709 1.00 0.00 130 CYS A CA 16
ATOM 28036 C C . CYS A 1 6 ? -22.048 21.515 0.253 1.00 0.00 130 CYS A C 16
ATOM 28037 O O . CYS A 1 6 ? -21.247 21.192 -0.623 1.00 0.00 130 CYS A O 16
ATOM 28044 N N . GLU A 1 7 ? -23.330 21.777 -0.005 1.00 0.00 131 GLU A N 16
ATOM 28045 C CA . GLU A 1 7 ? -23.864 21.694 -1.366 1.00 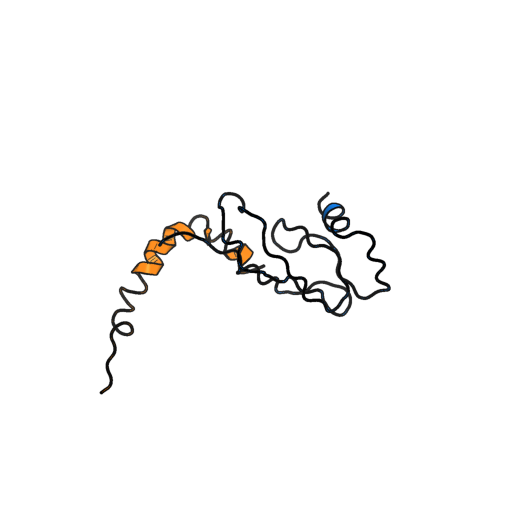0.00 131 GLU A CA 16
ATOM 28046 C C . GLU A 1 7 ? -24.060 23.081 -1.993 1.00 0.00 131 GLU A C 16
ATOM 28047 O O . GLU A 1 7 ? -23.631 23.310 -3.125 1.00 0.00 131 GLU A O 16
ATOM 28059 N N . SER A 1 8 ? -24.701 24.000 -1.257 1.00 0.00 132 SER A N 16
ATOM 28060 C CA . SER A 1 8 ? -24.951 25.364 -1.746 1.00 0.00 132 SER A CA 16
ATOM 28061 C C . SER A 1 8 ? -25.346 25.369 -3.229 1.00 0.00 132 SER A C 16
ATOM 28062 O O . SER A 1 8 ? -24.823 26.157 -4.024 1.00 0.00 132 SER A O 16
ATOM 28070 N N . LEU A 1 9 ? -26.266 24.474 -3.592 1.00 0.00 133 LEU A N 16
ATOM 28071 C CA . LEU A 1 9 ? -26.725 24.355 -4.977 1.00 0.00 133 LEU A CA 16
ATOM 28072 C C . LEU A 1 9 ? -28.180 23.873 -5.071 1.00 0.00 133 LEU A C 16
ATOM 28073 O O . LEU A 1 9 ? -28.934 24.331 -5.929 1.00 0.00 133 LEU A O 16
ATOM 28089 N N . SER A 1 10 ? -28.571 22.947 -4.191 1.00 0.00 134 SER A N 16
ATOM 28090 C CA . SER A 1 10 ? -29.934 22.413 -4.192 1.00 0.00 134 SER A CA 16
ATOM 28091 C C . SER A 1 10 ? -30.828 23.180 -3.216 1.00 0.00 134 SER A C 16
ATOM 28092 O O . SER A 1 10 ? -31.754 23.878 -3.636 1.00 0.00 134 SER A O 16
ATOM 28100 N N . LEU A 1 11 ? -30.539 23.050 -1.916 1.00 0.00 135 LEU A N 16
ATOM 28101 C CA . LEU A 1 11 ? -31.304 23.732 -0.865 1.00 0.00 135 LEU A CA 16
ATOM 28102 C C . LEU A 1 11 ? -32.760 23.249 -0.811 1.00 0.00 135 LEU A C 16
ATOM 28103 O O . LEU A 1 11 ? -33.176 22.614 0.161 1.00 0.00 135 LEU A O 16
ATOM 28119 N N . ALA A 1 12 ? -33.529 23.545 -1.859 1.00 0.00 136 ALA A N 16
ATOM 28120 C CA . ALA A 1 12 ? -34.933 23.139 -1.930 1.00 0.00 136 ALA A CA 16
ATOM 28121 C C . ALA A 1 12 ? -35.066 21.649 -2.262 1.00 0.00 136 ALA A C 16
ATOM 28122 O O . ALA A 1 12 ? -35.624 21.272 -3.295 1.00 0.00 136 ALA A O 16
ATOM 28129 N N . SER A 1 13 ? -34.550 20.803 -1.373 1.00 0.00 137 SER A N 16
ATOM 28130 C CA . SER A 1 13 ? -34.611 19.354 -1.567 1.00 0.00 137 SER A CA 16
ATOM 28131 C C . SER A 1 13 ? -36.035 18.838 -1.385 1.00 0.00 137 SER A C 16
ATOM 28132 O O . SER A 1 13 ? -36.529 18.741 -0.259 1.00 0.00 137 SER A O 16
ATOM 28140 N N . ASN A 1 14 ? -36.693 18.500 -2.492 1.00 0.00 138 ASN A N 16
ATOM 28141 C CA . ASN A 1 14 ? -38.064 17.985 -2.445 1.00 0.00 138 ASN A CA 16
ATOM 28142 C C . ASN A 1 14 ? -38.101 16.561 -1.869 1.00 0.00 138 ASN A C 16
ATOM 28143 O O . ASN A 1 14 ? -38.559 15.622 -2.522 1.00 0.00 138 ASN A O 16
ATOM 28154 N N . ILE A 1 15 ? -37.615 16.418 -0.637 1.00 0.00 139 ILE A N 16
ATOM 28155 C CA . ILE A 1 15 ? -37.585 15.126 0.050 1.00 0.00 139 ILE A CA 16
ATOM 28156 C C . ILE A 1 15 ? -37.979 15.303 1.516 1.00 0.00 139 ILE A C 16
ATOM 28157 O O . ILE A 1 15 ? -37.256 15.936 2.288 1.00 0.00 139 ILE A O 16
ATOM 28173 N N . SER A 1 16 ? -39.134 14.762 1.891 1.00 0.00 140 SER A N 16
ATOM 28174 C CA . SER A 1 16 ? -39.625 14.882 3.265 1.00 0.00 140 SER A CA 16
ATOM 28175 C C . SER A 1 16 ? -39.807 13.510 3.918 1.00 0.00 140 SER A C 16
ATOM 28176 O O . SER A 1 16 ? -40.928 13.110 4.244 1.00 0.00 140 SER A O 16
ATOM 28184 N N . GLY A 1 17 ? -38.700 12.795 4.113 1.00 0.00 141 GLY A N 16
ATOM 28185 C CA . GLY A 1 17 ? -38.770 11.478 4.733 1.00 0.00 141 GLY A CA 16
ATOM 28186 C C . GLY A 1 17 ? -37.420 10.968 5.196 1.00 0.00 141 GLY A C 16
ATOM 28187 O O . GLY A 1 17 ? -36.869 11.464 6.181 1.00 0.00 141 GLY A O 16
ATOM 28191 N N . LEU A 1 18 ? -36.891 9.975 4.486 1.00 0.00 142 LEU A N 16
ATOM 28192 C CA . LEU A 1 18 ? -35.598 9.390 4.825 1.00 0.00 142 LEU A CA 16
ATOM 28193 C C . LEU A 1 18 ? -34.524 9.823 3.824 1.00 0.00 142 LEU A C 16
ATOM 28194 O O . LEU A 1 18 ? -34.386 9.236 2.748 1.00 0.00 142 LEU A O 16
ATOM 28210 N N . GLN A 1 19 ? -33.767 10.854 4.189 1.00 0.00 143 GLN A N 16
ATOM 28211 C CA . GLN A 1 19 ? -32.703 11.373 3.328 1.00 0.00 143 GLN A CA 16
ATOM 28212 C C . GLN A 1 19 ? -31.385 11.515 4.100 1.00 0.00 143 GLN A C 16
ATOM 28213 O O . GLN A 1 19 ? -31.386 11.781 5.302 1.00 0.00 143 GLN A O 16
ATOM 28227 N N . CYS A 1 20 ? -30.264 11.328 3.402 1.00 0.00 144 CYS A N 16
ATOM 28228 C CA . CYS A 1 20 ? -28.939 11.432 4.026 1.00 0.00 144 CYS A CA 16
ATOM 28229 C C . CYS A 1 20 ? -28.444 12.880 4.041 1.00 0.00 144 CYS A C 16
ATOM 28230 O O . CYS A 1 20 ? -28.825 13.682 3.189 1.00 0.00 144 CYS A O 16
ATOM 28237 N N . ASN A 1 21 ? -27.591 13.211 5.010 1.00 0.00 145 ASN A N 16
ATOM 28238 C CA . ASN A 1 21 ? -27.049 14.569 5.122 1.00 0.00 145 ASN A CA 16
ATOM 28239 C C . ASN A 1 21 ? -25.797 14.737 4.253 1.00 0.00 145 ASN A C 16
ATOM 28240 O O . ASN A 1 21 ? -24.950 13.844 4.189 1.00 0.00 145 ASN A O 16
ATOM 28251 N N . ALA A 1 22 ? -25.693 15.886 3.583 1.00 0.00 146 ALA A N 16
ATOM 28252 C CA . ALA A 1 22 ? -24.549 16.174 2.718 1.00 0.00 146 ALA A CA 16
ATOM 28253 C C . ALA A 1 22 ? -23.453 16.906 3.492 1.00 0.00 146 ALA A C 16
ATOM 28254 O O . ALA A 1 22 ? -23.470 18.136 3.592 1.00 0.00 146 ALA A O 16
ATOM 28261 N N . SER A 1 23 ? -22.508 16.150 4.046 1.00 0.00 147 SER A N 16
ATOM 28262 C CA . SER A 1 23 ? -21.416 16.744 4.816 1.00 0.00 147 SER A CA 16
ATOM 28263 C C . SER A 1 23 ? -20.043 16.347 4.261 1.00 0.00 147 SER A C 16
ATOM 28264 O O . SER A 1 23 ? -19.925 15.921 3.106 1.00 0.00 147 SER A O 16
ATOM 28272 N N . VAL A 1 24 ? -19.012 16.500 5.092 1.00 0.00 148 VAL A N 16
ATOM 28273 C CA . VAL A 1 24 ? -17.644 16.170 4.703 1.00 0.00 148 VAL A CA 16
ATOM 28274 C C . VAL A 1 24 ? -17.136 14.934 5.436 1.00 0.00 148 VAL A C 16
ATOM 28275 O O . VAL A 1 24 ? -17.461 14.705 6.604 1.00 0.00 148 VAL A O 16
ATOM 28288 N N . ASP A 1 25 ? -16.329 14.145 4.737 1.00 0.00 149 ASP A N 16
ATOM 28289 C CA . ASP A 1 25 ? -15.759 12.932 5.303 1.00 0.00 149 ASP A CA 16
ATOM 28290 C C . ASP A 1 25 ? -14.578 13.253 6.217 1.00 0.00 149 ASP A C 16
ATOM 28291 O O . ASP A 1 25 ? -14.047 14.366 6.194 1.00 0.00 149 ASP A O 16
ATOM 28300 N N . LEU A 1 26 ? -14.167 12.267 7.018 1.00 0.00 150 LEU A N 16
ATOM 28301 C CA . LEU A 1 26 ? -13.040 12.435 7.946 1.00 0.00 150 LEU A CA 16
ATOM 28302 C C . LEU A 1 26 ? -11.809 13.052 7.263 1.00 0.00 150 LEU A C 16
ATOM 28303 O O . LEU A 1 26 ? -10.999 13.706 7.921 1.00 0.00 150 LEU A O 16
ATOM 28319 N N . ILE A 1 27 ? -11.673 12.860 5.945 1.00 0.00 151 ILE A N 16
ATOM 28320 C CA . ILE A 1 27 ? -10.539 13.423 5.205 1.00 0.00 151 ILE A CA 16
ATOM 28321 C C . ILE A 1 27 ? -10.840 14.835 4.674 1.00 0.00 151 ILE A C 16
ATOM 28322 O O . ILE A 1 27 ? -9.983 15.452 4.040 1.00 0.00 151 ILE A O 16
ATOM 28338 N N . GLY A 1 28 ? -12.048 15.347 4.937 1.00 0.00 152 GLY A N 16
ATOM 28339 C CA . GLY A 1 28 ? -12.412 16.683 4.477 1.00 0.00 152 GLY A CA 16
ATOM 28340 C C . GLY A 1 28 ? -13.127 16.699 3.132 1.00 0.00 152 GLY A C 16
ATOM 28341 O O . GLY A 1 28 ? -13.335 17.767 2.557 1.00 0.00 152 GLY A O 16
ATOM 28345 N N . THR A 1 29 ? -13.511 15.526 2.625 1.00 0.00 153 THR A N 16
ATOM 28346 C CA . THR A 1 29 ? -14.208 15.442 1.338 1.00 0.00 153 THR A CA 16
ATOM 28347 C C . THR A 1 29 ? -15.719 15.561 1.526 1.00 0.00 153 THR A C 16
ATOM 28348 O O . THR A 1 29 ? -16.322 14.781 2.263 1.00 0.00 153 THR A O 16
ATOM 28359 N N . CYS A 1 30 ? -16.325 16.543 0.862 1.00 0.00 154 CYS A N 16
ATOM 28360 C CA . CYS A 1 30 ? -17.773 16.764 0.967 1.00 0.00 154 CYS A CA 16
ATOM 28361 C C . CYS A 1 30 ? -18.559 15.903 -0.024 1.00 0.00 154 CYS A C 16
ATOM 28362 O O . CYS A 1 30 ? -18.175 15.763 -1.190 1.00 0.00 154 CYS A O 16
ATOM 28369 N N . TRP A 1 31 ? -19.674 15.348 0.453 1.00 0.00 155 TRP A N 16
ATOM 28370 C CA . TRP A 1 31 ? -20.550 14.512 -0.369 1.00 0.00 155 TRP A CA 16
ATOM 28371 C C . TRP A 1 31 ? -21.947 15.142 -0.465 1.00 0.00 155 TRP A C 16
ATOM 28372 O O . TRP A 1 31 ? -22.529 15.530 0.552 1.00 0.00 155 TRP A O 16
ATOM 28393 N N . PRO A 1 32 ? -22.508 15.263 -1.689 1.00 0.00 156 PRO A N 16
ATOM 28394 C CA . PRO A 1 32 ? -23.838 15.865 -1.908 1.00 0.00 156 PRO A CA 16
ATOM 28395 C C . PRO A 1 32 ? -25.006 14.951 -1.498 1.00 0.00 156 PRO A C 16
ATOM 28396 O O . PRO A 1 32 ? -26.048 14.938 -2.159 1.00 0.00 156 PRO A O 16
ATOM 28407 N N . ARG A 1 33 ? -24.830 14.213 -0.397 1.00 0.00 157 ARG A N 16
ATOM 28408 C CA . ARG A 1 33 ? -25.857 13.308 0.128 1.00 0.00 157 ARG A CA 16
ATOM 28409 C C . ARG A 1 33 ? -26.391 12.336 -0.937 1.00 0.00 157 ARG A C 16
ATOM 28410 O O . ARG A 1 33 ? -25.833 12.214 -2.032 1.00 0.00 157 ARG A O 16
ATOM 28431 N N . SER A 1 34 ? -27.475 11.642 -0.588 1.00 0.00 158 SER A N 16
ATOM 28432 C CA . SER A 1 34 ? -28.123 10.669 -1.473 1.00 0.00 158 SER A CA 16
ATOM 28433 C C . SER A 1 34 ? -29.294 10.007 -0.744 1.00 0.00 158 SER A C 16
ATOM 28434 O O . SER A 1 34 ? -29.382 10.083 0.485 1.00 0.00 158 SER A O 16
ATOM 28442 N N . PRO A 1 35 ? -30.218 9.360 -1.483 1.00 0.00 159 PRO A N 16
ATOM 28443 C CA . PRO A 1 35 ? -31.385 8.695 -0.885 1.00 0.00 159 PRO A CA 16
ATOM 28444 C C . PRO A 1 35 ? -30.999 7.721 0.234 1.00 0.00 159 PRO A C 16
ATOM 28445 O O . PRO A 1 35 ? -29.921 7.123 0.203 1.00 0.00 159 PRO A O 16
ATOM 28456 N N . ALA A 1 36 ? -31.886 7.570 1.220 1.00 0.00 160 ALA A N 16
ATOM 28457 C CA . ALA A 1 36 ? -31.644 6.672 2.353 1.00 0.00 160 ALA A CA 16
ATOM 28458 C C . ALA A 1 36 ? -31.287 5.256 1.887 1.00 0.00 160 ALA A C 16
ATOM 28459 O O . ALA A 1 36 ? -32.008 4.656 1.086 1.00 0.00 160 ALA A O 16
ATOM 28466 N N . GLY A 1 37 ? -30.173 4.730 2.399 1.00 0.00 161 GLY A N 16
ATOM 28467 C CA . GLY A 1 37 ? -29.736 3.390 2.027 1.00 0.00 161 GLY A CA 16
ATOM 28468 C C . GLY A 1 37 ? -29.075 3.355 0.665 1.00 0.00 161 GLY A C 16
ATOM 28469 O O . GLY A 1 37 ? -29.556 2.684 -0.246 1.00 0.00 161 GLY A O 16
ATOM 28473 N N . GLN A 1 38 ? -27.974 4.084 0.523 1.00 0.00 162 GLN A N 16
ATOM 28474 C CA . GLN A 1 38 ? -27.253 4.140 -0.744 1.00 0.00 162 GLN A CA 16
ATOM 28475 C C . GLN A 1 38 ? -25.744 4.047 -0.534 1.00 0.00 162 GLN A C 16
ATOM 28476 O O . GLN A 1 38 ? -25.238 4.332 0.556 1.00 0.00 162 GLN A O 16
ATOM 28490 N N . LEU A 1 39 ? -25.031 3.653 -1.585 1.00 0.00 163 LEU A N 16
ATOM 28491 C CA . LEU A 1 39 ? -23.577 3.531 -1.523 1.00 0.00 163 LEU A CA 16
ATOM 28492 C C . LEU A 1 39 ? -22.901 4.879 -1.784 1.00 0.00 163 LEU A C 16
ATOM 28493 O O . LEU A 1 39 ? -22.063 5.318 -0.998 1.00 0.00 163 LEU A O 16
ATOM 28509 N N . VAL A 1 40 ? -23.273 5.531 -2.890 1.00 0.00 164 VAL A N 16
ATOM 28510 C CA . VAL A 1 40 ? -22.700 6.832 -3.256 1.00 0.00 164 VAL A CA 16
ATOM 28511 C C . VAL A 1 40 ? -21.200 6.710 -3.534 1.00 0.00 164 VAL A C 16
ATOM 28512 O O . VAL A 1 40 ? -20.387 6.640 -2.610 1.00 0.00 164 VAL A O 16
ATOM 28525 N N . VAL A 1 41 ? -20.840 6.666 -4.816 1.00 0.00 165 VAL A N 16
ATOM 28526 C CA . VAL A 1 41 ? -19.438 6.529 -5.224 1.00 0.00 165 VAL A CA 16
ATOM 28527 C C . VAL A 1 41 ? -18.842 7.852 -5.729 1.00 0.00 165 VAL A C 16
ATOM 28528 O O . VAL A 1 41 ? -19.516 8.636 -6.401 1.00 0.00 165 VAL A O 16
ATOM 28541 N N . ARG A 1 42 ? -17.569 8.089 -5.397 1.00 0.00 166 ARG A N 16
ATOM 28542 C CA . ARG A 1 42 ? -16.871 9.311 -5.812 1.00 0.00 166 ARG A CA 16
ATOM 28543 C C . ARG A 1 42 ? -15.421 9.023 -6.215 1.00 0.00 166 ARG A C 16
ATOM 28544 O O . ARG A 1 42 ? -14.716 8.271 -5.536 1.00 0.00 166 ARG A O 16
ATOM 28565 N N . PRO A 1 43 ? -14.947 9.630 -7.322 1.00 0.00 167 PRO A N 16
ATOM 28566 C CA . PRO A 1 43 ? -13.574 9.442 -7.807 1.00 0.00 167 PRO A CA 16
ATOM 28567 C C . PRO A 1 43 ? -12.559 10.313 -7.057 1.00 0.00 167 PRO A C 16
ATOM 28568 O O . PRO A 1 43 ? -11.792 11.063 -7.669 1.00 0.00 167 PRO A O 16
ATOM 28579 N N . CYS A 1 44 ? -12.557 10.207 -5.724 1.00 0.00 168 CYS A N 16
ATOM 28580 C CA . CYS A 1 44 ? -11.639 10.987 -4.888 1.00 0.00 168 CYS A CA 16
ATOM 28581 C C . CYS A 1 44 ? -11.988 12.481 -4.938 1.00 0.00 168 CYS A C 16
ATOM 28582 O O . CYS A 1 44 ? -12.790 12.911 -5.770 1.00 0.00 168 CYS A O 16
ATOM 28589 N N . PRO A 1 45 ? -11.382 13.307 -4.060 1.00 0.00 169 PRO A N 16
ATOM 28590 C CA . PRO A 1 45 ? -11.640 14.750 -4.039 1.00 0.00 169 PRO A CA 16
ATOM 28591 C C . PRO A 1 45 ? -10.836 15.500 -5.111 1.00 0.00 169 PRO A C 16
ATOM 28592 O O . PRO A 1 45 ? -10.235 16.541 -4.835 1.00 0.00 169 PRO A O 16
ATOM 28603 N N . ALA A 1 46 ? -10.825 14.957 -6.335 1.00 0.00 170 ALA A N 16
ATOM 28604 C CA . ALA A 1 46 ? -10.091 15.557 -7.456 1.00 0.00 170 ALA A CA 16
ATOM 28605 C C . ALA A 1 46 ? -8.576 15.490 -7.234 1.00 0.00 170 ALA A C 16
ATOM 28606 O O . ALA A 1 46 ? -7.866 14.810 -7.972 1.00 0.00 170 ALA A O 16
ATOM 28613 N N . PHE A 1 47 ? -8.091 16.191 -6.209 1.00 0.00 171 PHE A N 16
ATOM 28614 C CA . PHE A 1 47 ? -6.661 16.210 -5.878 1.00 0.00 171 PHE A CA 16
ATOM 28615 C C . PHE A 1 47 ? -6.461 16.289 -4.359 1.00 0.00 171 PHE A C 16
ATOM 28616 O O . PHE A 1 47 ? -7.427 16.205 -3.598 1.00 0.00 171 PHE A O 16
ATOM 28633 N N . PHE A 1 48 ? -5.213 16.453 -3.915 1.00 0.00 172 PHE A N 16
ATOM 28634 C CA . PHE A 1 48 ? -4.922 16.548 -2.481 1.00 0.00 172 PHE A CA 16
ATOM 28635 C C . PHE A 1 48 ? -3.850 17.606 -2.188 1.00 0.00 172 PHE A C 16
ATOM 28636 O O . PHE A 1 48 ? -3.342 18.261 -3.101 1.00 0.00 172 PHE A O 16
ATOM 28653 N N . TYR A 1 49 ? -3.522 17.771 -0.901 1.00 0.00 173 TYR A N 16
ATOM 28654 C CA . TYR A 1 49 ? -2.522 18.753 -0.462 1.00 0.00 173 TYR A CA 16
ATOM 28655 C C . TYR A 1 49 ? -1.258 18.697 -1.324 1.00 0.00 173 TYR A C 16
ATOM 28656 O O . TYR A 1 49 ? -0.419 17.810 -1.155 1.00 0.00 173 TYR A O 16
ATOM 28674 N N . GLY A 1 50 ? -1.135 19.651 -2.252 1.00 0.00 174 GLY A N 16
ATOM 28675 C CA . GLY A 1 50 ? 0.025 19.705 -3.136 1.00 0.00 174 GLY A CA 16
ATOM 28676 C C . GLY A 1 50 ? 0.261 18.419 -3.915 1.00 0.00 174 GLY A C 16
ATOM 28677 O O . GLY A 1 50 ? 1.395 18.128 -4.298 1.00 0.00 174 GLY A O 16
ATOM 28681 N N . VAL A 1 51 ? -0.801 17.646 -4.154 1.00 0.00 175 VAL A N 16
ATOM 28682 C CA . VAL A 1 51 ? -0.676 16.392 -4.893 1.00 0.00 175 VAL A CA 16
ATOM 28683 C C . VAL A 1 51 ? -1.920 16.107 -5.741 1.00 0.00 175 VAL A C 16
ATOM 28684 O O . VAL A 1 51 ? -3.044 16.439 -5.353 1.00 0.00 175 VAL A O 16
ATOM 28697 N N . ARG A 1 52 ? -1.705 15.493 -6.905 1.00 0.00 176 ARG A N 16
ATOM 28698 C CA . ARG A 1 52 ? -2.800 15.166 -7.818 1.00 0.00 176 ARG A CA 16
ATOM 28699 C C . ARG A 1 52 ? -3.513 13.872 -7.406 1.00 0.00 176 ARG A C 16
ATOM 28700 O O . ARG A 1 52 ? -4.742 13.836 -7.334 1.00 0.00 176 ARG A O 16
ATOM 28721 N N . TYR A 1 53 ? -2.729 12.816 -7.156 1.00 0.00 177 TYR A N 16
ATOM 28722 C CA . TYR A 1 53 ? -3.266 11.505 -6.769 1.00 0.00 177 TYR A CA 16
ATOM 28723 C C . TYR A 1 53 ? -3.863 10.783 -7.980 1.00 0.00 177 TYR A C 16
ATOM 28724 O O . TYR A 1 53 ? -4.449 11.410 -8.869 1.00 0.00 177 TYR A O 16
ATOM 28742 N N . ASN A 1 54 ? -3.705 9.460 -8.022 1.00 0.00 178 ASN A N 16
ATOM 28743 C CA . ASN A 1 54 ? -4.225 8.670 -9.140 1.00 0.00 178 ASN A CA 16
ATOM 28744 C C . ASN A 1 54 ? -5.753 8.526 -9.069 1.00 0.00 178 ASN A C 16
ATOM 28745 O O . ASN A 1 54 ? -6.283 7.467 -8.725 1.00 0.00 178 ASN A O 16
ATOM 28756 N N . THR A 1 55 ? -6.465 9.601 -9.406 1.00 0.00 179 THR A N 16
ATOM 28757 C CA . THR A 1 55 ? -7.934 9.588 -9.387 1.00 0.00 179 THR A CA 16
ATOM 28758 C C . THR A 1 55 ? -8.498 8.675 -10.482 1.00 0.00 179 THR A C 16
ATOM 28759 O O . THR A 1 55 ? -9.228 9.121 -11.372 1.00 0.00 179 THR A O 16
ATOM 28770 N N . THR A 1 56 ? -8.162 7.390 -10.399 1.00 0.00 180 THR A N 16
ATOM 28771 C CA . THR A 1 56 ? -8.634 6.395 -11.364 1.00 0.00 180 THR A CA 16
ATOM 28772 C C . THR A 1 56 ? -9.746 5.554 -10.742 1.00 0.00 180 THR A C 16
ATOM 28773 O O . THR A 1 56 ? -10.807 5.367 -11.340 1.00 0.00 180 THR A O 16
ATOM 28784 N N . ASN A 1 57 ? -9.500 5.067 -9.528 1.00 0.00 181 ASN A N 16
ATOM 28785 C CA . ASN A 1 57 ? -10.476 4.263 -8.803 1.00 0.00 181 ASN A CA 16
ATOM 28786 C C . ASN A 1 57 ? -11.513 5.165 -8.136 1.00 0.00 181 ASN A C 16
ATOM 28787 O O . ASN A 1 57 ? -11.265 6.351 -7.903 1.00 0.00 181 ASN A O 16
ATOM 28798 N N . ASN A 1 58 ? -12.677 4.604 -7.838 1.00 0.00 182 ASN A N 16
ATOM 28799 C CA . ASN A 1 58 ? -13.748 5.366 -7.210 1.00 0.00 182 ASN A CA 16
ATOM 28800 C C . ASN A 1 58 ? -14.114 4.793 -5.842 1.00 0.00 182 ASN A C 16
ATOM 28801 O O . ASN A 1 58 ? -14.237 3.577 -5.680 1.00 0.00 182 ASN A O 16
ATOM 28812 N N . GLY A 1 59 ? -14.295 5.680 -4.865 1.00 0.00 183 GLY A N 16
ATOM 28813 C CA . GLY A 1 59 ? -14.654 5.256 -3.519 1.00 0.00 183 GLY A CA 16
ATOM 28814 C C . GLY A 1 59 ? -16.124 5.467 -3.220 1.00 0.00 183 GLY A C 16
ATOM 28815 O O . GLY A 1 59 ? -16.781 6.263 -3.889 1.00 0.00 183 GLY A O 16
ATOM 28819 N N . TYR A 1 60 ? -16.646 4.758 -2.219 1.00 0.00 184 TYR A N 16
ATOM 28820 C CA . TYR A 1 60 ? -18.059 4.886 -1.850 1.00 0.00 184 TYR A CA 16
ATOM 28821 C C . TYR A 1 60 ? -18.236 5.382 -0.412 1.00 0.00 184 TYR A C 16
ATOM 28822 O O . TYR A 1 60 ? -17.429 5.077 0.471 1.00 0.00 184 TYR A O 16
ATOM 28840 N N . ARG A 1 61 ? -19.303 6.158 -0.202 1.00 0.00 185 ARG A N 16
ATOM 28841 C CA . ARG A 1 61 ? -19.621 6.730 1.113 1.00 0.00 185 ARG A CA 16
ATOM 28842 C C . ARG A 1 61 ? -20.414 5.747 1.985 1.00 0.00 185 ARG A C 16
ATOM 28843 O O . ARG A 1 61 ? -20.114 5.580 3.168 1.00 0.00 185 ARG A O 16
ATOM 28864 N N . GLU A 1 62 ? -21.422 5.104 1.387 1.00 0.00 186 GLU A N 16
ATOM 28865 C CA . GLU A 1 62 ? -22.268 4.129 2.085 1.00 0.00 186 GLU A CA 16
ATOM 28866 C C . GLU A 1 62 ? -23.141 4.782 3.162 1.00 0.00 186 GLU A C 16
ATOM 28867 O O . GLU A 1 62 ? -22.657 5.168 4.231 1.00 0.00 186 GLU A O 16
ATOM 28879 N N . CYS A 1 63 ? -24.438 4.898 2.872 1.00 0.00 187 CYS A N 16
ATOM 28880 C CA . CYS A 1 63 ? -25.393 5.493 3.808 1.00 0.00 187 CYS A CA 16
ATOM 28881 C C . CYS A 1 63 ? -26.327 4.429 4.386 1.00 0.00 187 CYS A C 16
ATOM 28882 O O . CYS A 1 63 ? -26.822 3.564 3.662 1.00 0.00 187 CYS A O 16
ATOM 28889 N N . LEU A 1 64 ? -26.565 4.511 5.694 1.00 0.00 188 LEU A N 16
ATOM 28890 C CA . LEU A 1 64 ? -27.438 3.567 6.390 1.00 0.00 188 LEU A CA 16
ATOM 28891 C C . LEU A 1 64 ? -28.896 3.750 5.966 1.00 0.00 188 LEU A C 16
ATOM 28892 O O . LEU A 1 64 ? -29.472 4.828 6.140 1.00 0.00 188 LEU A O 16
ATOM 28908 N N . ALA A 1 65 ? -29.492 2.687 5.423 1.00 0.00 189 ALA A N 16
ATOM 28909 C CA . ALA A 1 65 ? -30.888 2.723 4.984 1.00 0.00 189 ALA A CA 16
ATOM 28910 C C . ALA A 1 65 ? -31.808 3.246 6.090 1.00 0.00 189 ALA A C 16
ATOM 28911 O O . ALA A 1 65 ? -32.749 3.991 5.821 1.00 0.00 189 ALA A O 16
ATOM 28918 N N . ASN A 1 66 ? -31.520 2.855 7.334 1.00 0.00 190 ASN A N 16
ATOM 28919 C CA . ASN A 1 66 ? -32.312 3.283 8.490 1.00 0.00 190 ASN A CA 16
ATOM 28920 C C . ASN A 1 66 ? -32.366 4.813 8.626 1.00 0.00 190 ASN A C 16
ATOM 28921 O O . ASN A 1 66 ? -33.262 5.340 9.286 1.00 0.00 190 ASN A O 16
ATOM 28932 N N . GLY A 1 67 ? -31.414 5.519 8.009 1.00 0.00 191 GLY A N 16
ATOM 28933 C CA . GLY A 1 67 ? -31.396 6.974 8.088 1.00 0.00 191 GLY A CA 16
ATOM 28934 C C . GLY A 1 67 ? -30.172 7.517 8.801 1.00 0.00 191 GLY A C 16
ATOM 28935 O O . GLY A 1 67 ? -30.291 8.145 9.853 1.00 0.00 191 GLY A O 16
ATOM 28939 N N . SER A 1 68 ? -28.992 7.280 8.224 1.00 0.00 192 SER A N 16
ATOM 28940 C CA . SER A 1 68 ? -27.733 7.756 8.810 1.00 0.00 192 SER A CA 16
ATOM 28941 C C . SER A 1 68 ? -26.544 7.461 7.892 1.00 0.00 192 SER A C 16
ATOM 28942 O O . SER A 1 68 ? -26.673 6.743 6.902 1.00 0.00 192 SER A O 16
ATOM 28950 N N . TRP A 1 69 ? -25.382 8.012 8.235 1.00 0.00 193 TRP A N 16
ATOM 28951 C CA . TRP A 1 69 ? -24.162 7.802 7.448 1.00 0.00 193 TRP A CA 16
ATOM 28952 C C . TRP A 1 69 ? -23.263 6.754 8.107 1.00 0.00 193 TRP A C 16
ATOM 28953 O O . TRP A 1 69 ? -23.162 6.698 9.334 1.00 0.00 193 TRP A O 16
ATOM 28974 N N . ALA A 1 70 ? -22.609 5.929 7.290 1.00 0.00 194 ALA A N 16
ATOM 28975 C CA . ALA A 1 70 ? -21.716 4.887 7.800 1.00 0.00 194 ALA A CA 16
ATOM 28976 C C . ALA A 1 70 ? -20.322 5.441 8.116 1.00 0.00 194 ALA A C 16
ATOM 28977 O O . ALA A 1 70 ? -19.895 6.452 7.545 1.00 0.00 194 ALA A O 16
ATOM 28984 N N . ALA A 1 71 ? -19.616 4.767 9.024 1.00 0.00 195 ALA A N 16
ATOM 28985 C CA . ALA A 1 71 ? -18.268 5.175 9.421 1.00 0.00 195 ALA A CA 16
ATOM 28986 C C . ALA A 1 71 ? -17.187 4.347 8.710 1.00 0.00 195 ALA A C 16
ATOM 28987 O O . ALA A 1 71 ? -16.070 4.212 9.211 1.00 0.00 195 ALA A O 16
ATOM 28994 N N . ARG A 1 72 ? -17.520 3.801 7.537 1.00 0.00 196 ARG A N 16
ATOM 28995 C CA . ARG A 1 72 ? -16.573 2.994 6.765 1.00 0.00 196 ARG A CA 16
ATOM 28996 C C . ARG A 1 72 ? -16.694 3.286 5.265 1.00 0.00 196 ARG A C 16
ATOM 28997 O O . ARG A 1 72 ? -17.550 2.726 4.575 1.00 0.00 196 ARG A O 16
ATOM 29018 N N . VAL A 1 73 ? -15.819 4.161 4.768 1.00 0.00 197 VAL A N 16
ATOM 29019 C CA . VAL A 1 73 ? -15.808 4.532 3.352 1.00 0.00 197 VAL A CA 16
ATOM 29020 C C . VAL A 1 73 ? -14.548 4.021 2.659 1.00 0.00 197 VAL A C 16
ATOM 29021 O O . VAL A 1 73 ? -13.490 3.908 3.280 1.00 0.00 197 VAL A O 16
ATOM 29034 N N . ASN A 1 74 ? -14.661 3.716 1.370 1.00 0.00 198 ASN A N 16
ATOM 29035 C CA . ASN A 1 74 ? -13.516 3.218 0.609 1.00 0.00 198 ASN A CA 16
ATOM 29036 C C . ASN A 1 74 ? -12.802 4.355 -0.124 1.00 0.00 198 ASN A C 16
ATOM 29037 O O . ASN A 1 74 ? -13.133 4.693 -1.259 1.00 0.00 198 ASN A O 16
ATOM 29048 N N . TYR A 1 75 ? -11.814 4.938 0.555 1.00 0.00 199 TYR A N 16
ATOM 29049 C CA . TYR A 1 75 ? -11.022 6.040 0.003 1.00 0.00 199 TYR A CA 16
ATOM 29050 C C . TYR A 1 75 ? -9.612 5.575 -0.395 1.00 0.00 199 TYR A C 16
ATOM 29051 O O . TYR A 1 75 ? -8.996 6.147 -1.298 1.00 0.00 199 TYR A O 16
ATOM 29069 N N . SER A 1 76 ? -9.107 4.541 0.295 1.00 0.00 200 SER A N 16
ATOM 29070 C CA . SER A 1 76 ? -7.764 3.991 0.037 1.00 0.00 200 SER A CA 16
ATOM 29071 C C . SER A 1 76 ? -7.453 3.858 -1.458 1.00 0.00 200 SER A C 16
ATOM 29072 O O . SER A 1 76 ? -6.298 3.990 -1.864 1.00 0.00 200 SER A O 16
ATOM 29080 N N . GLU A 1 77 ? -8.477 3.593 -2.270 1.00 0.00 201 GLU A N 16
ATOM 29081 C CA . GLU A 1 77 ? -8.302 3.441 -3.717 1.00 0.00 201 GLU A CA 16
ATOM 29082 C C . GLU A 1 77 ? -7.476 4.586 -4.324 1.00 0.00 201 GLU A C 16
ATOM 29083 O O . GLU A 1 77 ? -6.716 4.373 -5.271 1.00 0.00 201 GLU A O 16
ATOM 29095 N N . CYS A 1 78 ? -7.613 5.791 -3.766 1.00 0.00 202 CYS A N 16
ATOM 29096 C CA . CYS A 1 78 ? -6.860 6.954 -4.248 1.00 0.00 202 CYS A CA 16
ATOM 29097 C C . CYS A 1 78 ? -5.453 6.971 -3.647 1.00 0.00 202 CYS A C 16
ATOM 29098 O O . CYS A 1 78 ? -5.295 6.951 -2.425 1.00 0.00 202 CYS A O 16
ATOM 29105 N N . GLN A 1 79 ? -4.429 7.008 -4.500 1.00 0.00 203 GLN A N 16
ATOM 29106 C CA . GLN A 1 79 ? -3.046 7.022 -4.021 1.00 0.00 203 GLN A CA 16
ATOM 29107 C C . GLN A 1 79 ? -2.155 7.979 -4.827 1.00 0.00 203 GLN A C 16
ATOM 29108 O O . GLN A 1 79 ? -2.590 8.591 -5.809 1.00 0.00 203 GLN A O 16
ATOM 29122 N N . GLU A 1 80 ? -0.900 8.092 -4.394 1.00 0.00 204 GLU A N 16
ATOM 29123 C CA . GLU A 1 80 ? 0.084 8.955 -5.048 1.00 0.00 204 GLU A CA 16
ATOM 29124 C C . GLU A 1 80 ? 0.491 8.394 -6.412 1.00 0.00 204 GLU A C 16
ATOM 29125 O O . GLU A 1 80 ? 0.302 7.207 -6.691 1.00 0.00 204 GLU A O 16
ATOM 29137 N N . ILE A 1 81 ? 1.065 9.246 -7.255 1.00 0.00 205 ILE A N 16
ATOM 29138 C CA . ILE A 1 81 ? 1.510 8.820 -8.579 1.00 0.00 205 ILE A CA 16
ATOM 29139 C C . ILE A 1 81 ? 2.947 8.295 -8.522 1.00 0.00 205 ILE A C 16
ATOM 29140 O O . ILE A 1 81 ? 3.887 8.978 -8.935 1.00 0.00 205 ILE A O 16
ATOM 29156 N N . LEU A 1 82 ? 3.111 7.080 -8.003 1.00 0.00 206 LEU A N 16
ATOM 29157 C CA . LEU A 1 82 ? 4.434 6.467 -7.890 1.00 0.00 206 LEU A CA 16
ATOM 29158 C C . LEU A 1 82 ? 4.380 4.956 -8.147 1.00 0.00 206 LEU A C 16
ATOM 29159 O O . LEU A 1 82 ? 3.303 4.384 -8.325 1.00 0.00 206 LEU A O 16
ATOM 29175 N N . ASN A 1 83 ? 5.558 4.323 -8.181 1.00 0.00 207 ASN A N 16
ATOM 29176 C CA . ASN A 1 83 ? 5.680 2.880 -8.429 1.00 0.00 207 ASN A CA 16
ATOM 29177 C C . ASN A 1 83 ? 5.574 2.562 -9.928 1.00 0.00 207 ASN A C 16
ATOM 29178 O O . ASN A 1 83 ? 6.456 1.909 -10.487 1.00 0.00 207 ASN A O 16
ATOM 29189 N N . GLU A 1 84 ? 4.500 3.038 -10.569 1.00 0.00 208 GLU A N 16
ATOM 29190 C CA . GLU A 1 84 ? 4.278 2.818 -12.002 1.00 0.00 208 GLU A CA 16
ATOM 29191 C C . GLU A 1 84 ? 4.622 1.384 -12.416 1.00 0.00 208 GLU A C 16
ATOM 29192 O O . GLU A 1 84 ? 4.335 0.962 -13.537 1.00 0.00 208 GLU A O 16
ATOM 29204 N N . PRO B 2 1 ? 16.239 -17.530 0.524 1.00 0.00 304 PRO B N 16
ATOM 29205 C CA . PRO B 2 1 ? 16.290 -18.678 -0.391 1.00 0.00 304 PRO B CA 16
ATOM 29206 C C . PRO B 2 1 ? 17.725 -19.142 -0.676 1.00 0.00 304 PRO B C 16
ATOM 29207 O O . PRO B 2 1 ? 18.024 -20.334 -0.579 1.00 0.00 304 PRO B O 16
ATOM 29218 N N . PRO B 2 2 ? 18.635 -18.208 -1.029 1.00 0.00 305 PRO B N 16
ATOM 29219 C CA . PRO B 2 2 ? 20.029 -18.524 -1.321 1.00 0.00 305 PRO B CA 16
ATOM 29220 C C . PRO B 2 2 ? 20.926 -18.427 -0.083 1.00 0.00 305 PRO B C 16
ATOM 29221 O O . PRO B 2 2 ? 20.678 -17.622 0.817 1.00 0.00 305 PRO B O 16
ATOM 29232 N N . ILE B 2 3 ? 21.970 -19.253 -0.046 1.00 0.00 306 ILE B N 16
ATOM 29233 C CA . ILE B 2 3 ? 22.906 -19.262 1.083 1.00 0.00 306 ILE B CA 16
ATOM 29234 C C . ILE B 2 3 ? 23.976 -18.166 0.963 1.00 0.00 306 ILE B C 16
ATOM 29235 O O . ILE B 2 3 ? 24.743 -17.941 1.900 1.00 0.00 306 ILE B O 16
ATOM 29251 N N . SER B 2 4 ? 24.028 -17.488 -0.188 1.00 0.00 307 SER B N 16
ATOM 29252 C CA . SER B 2 4 ? 25.007 -16.423 -0.410 1.00 0.00 307 SER B CA 16
ATOM 29253 C C . SER B 2 4 ? 24.540 -15.453 -1.502 1.00 0.00 307 SER B C 16
ATOM 29254 O O . SER B 2 4 ? 23.366 -15.462 -1.885 1.00 0.00 307 SER B O 16
ATOM 29262 N N . LEU B 2 5 ? 25.467 -14.621 -1.992 1.00 0.00 308 LEU B N 16
ATOM 29263 C CA . LEU B 2 5 ? 25.180 -13.631 -3.041 1.00 0.00 308 LEU B CA 16
ATOM 29264 C C . LEU B 2 5 ? 23.881 -12.857 -2.752 1.00 0.00 308 LEU B C 16
ATOM 29265 O O . LEU B 2 5 ? 23.913 -11.825 -2.076 1.00 0.00 308 LEU B O 16
ATOM 29281 N N . ASP B 2 6 ? 22.744 -13.358 -3.243 1.00 0.00 309 ASP B N 16
ATOM 29282 C CA . ASP B 2 6 ? 21.455 -12.708 -3.012 1.00 0.00 309 ASP B CA 16
ATOM 29283 C C . ASP B 2 6 ? 21.172 -12.583 -1.510 1.00 0.00 309 ASP B C 16
ATOM 29284 O O . ASP B 2 6 ? 20.616 -11.578 -1.059 1.00 0.00 309 ASP B O 16
ATOM 29293 N N . LEU B 2 7 ? 21.572 -13.599 -0.737 1.00 0.00 310 LEU B N 16
ATOM 29294 C CA . LEU B 2 7 ? 21.369 -13.587 0.715 1.00 0.00 310 LEU B CA 16
ATOM 29295 C C . LEU B 2 7 ? 21.944 -12.313 1.336 1.00 0.00 310 LEU B C 16
ATOM 29296 O O . LEU B 2 7 ? 21.227 -11.561 2.000 1.00 0.00 310 LEU B O 16
ATOM 29312 N N . THR B 2 8 ? 23.233 -12.062 1.099 1.00 0.00 311 THR B N 16
ATOM 29313 C CA . THR B 2 8 ? 23.885 -10.860 1.622 1.00 0.00 311 THR B CA 16
ATOM 29314 C C . THR B 2 8 ? 23.363 -9.618 0.898 1.00 0.00 311 THR B C 16
ATOM 29315 O O . THR B 2 8 ? 23.152 -8.572 1.514 1.00 0.00 311 THR B O 16
ATOM 29326 N N . PHE B 2 9 ? 23.137 -9.750 -0.415 1.00 0.00 312 PHE B N 16
ATOM 29327 C CA . PHE B 2 9 ? 22.620 -8.647 -1.229 1.00 0.00 312 PHE B CA 16
ATOM 29328 C C . PHE B 2 9 ? 21.294 -8.119 -0.674 1.00 0.00 312 PHE B C 16
ATOM 29329 O O . PHE B 2 9 ? 21.054 -6.911 -0.669 1.00 0.00 312 PHE B O 16
ATOM 29346 N N . ASN B 2 10 ? 20.433 -9.030 -0.212 1.00 0.00 313 ASN B N 16
ATOM 29347 C CA . ASN B 2 10 ? 19.128 -8.656 0.342 1.00 0.00 313 ASN B CA 16
ATOM 29348 C C . ASN B 2 10 ? 19.238 -7.478 1.315 1.00 0.00 313 ASN B C 16
ATOM 29349 O O . ASN B 2 10 ? 18.369 -6.607 1.332 1.00 0.00 313 ASN B O 16
ATOM 29360 N N . LEU B 2 11 ? 20.311 -7.448 2.113 1.00 0.00 314 LEU B N 16
ATOM 29361 C CA . LEU B 2 11 ? 20.525 -6.363 3.078 1.00 0.00 314 LEU B CA 16
ATOM 29362 C C . LEU B 2 11 ? 20.391 -4.992 2.407 1.00 0.00 314 LEU B C 16
ATOM 29363 O O . LEU B 2 11 ? 19.566 -4.171 2.818 1.00 0.00 314 LEU B O 16
ATOM 29379 N N . LEU B 2 12 ? 21.189 -4.755 1.363 1.00 0.00 315 LEU B N 16
ATOM 29380 C CA . LEU B 2 12 ? 21.134 -3.489 0.632 1.00 0.00 315 LEU B CA 16
ATOM 29381 C C . LEU B 2 12 ? 19.792 -3.352 -0.092 1.00 0.00 315 LEU B C 16
ATOM 29382 O O . LEU B 2 12 ? 19.208 -2.266 -0.138 1.00 0.00 315 LEU B O 16
ATOM 29398 N N . ARG B 2 13 ? 19.294 -4.470 -0.634 1.00 0.00 316 ARG B N 16
ATOM 29399 C CA . ARG B 2 13 ? 18.008 -4.482 -1.330 1.00 0.00 316 ARG B CA 16
ATOM 29400 C C . ARG B 2 13 ? 16.901 -3.999 -0.395 1.00 0.00 316 ARG B C 16
ATOM 29401 O O . ARG B 2 13 ? 16.136 -3.096 -0.740 1.00 0.00 316 ARG B O 16
ATOM 29422 N N . GLU B 2 14 ? 16.836 -4.601 0.797 1.00 0.00 317 GLU B N 16
ATOM 29423 C CA . GLU B 2 14 ? 15.840 -4.230 1.799 1.00 0.00 317 GLU B CA 16
ATOM 29424 C C . GLU B 2 14 ? 15.848 -2.718 2.023 1.00 0.00 317 GLU B C 16
ATOM 29425 O O . GLU B 2 14 ? 14.828 -2.049 1.840 1.00 0.00 317 GLU B O 16
ATOM 29437 N N . VAL B 2 15 ? 17.015 -2.185 2.392 1.00 0.00 318 VAL B N 16
ATOM 29438 C CA . VAL B 2 15 ? 17.169 -0.748 2.614 1.00 0.00 318 VAL B CA 16
ATOM 29439 C C . VAL B 2 15 ? 16.746 0.033 1.369 1.00 0.00 318 VAL B C 16
ATOM 29440 O O . VAL B 2 15 ? 15.954 0.976 1.458 1.00 0.00 318 VAL B O 16
ATOM 29453 N N . LEU B 2 16 ? 17.264 -0.381 0.207 1.00 0.00 319 LEU B N 16
ATOM 29454 C CA . LEU B 2 16 ? 16.929 0.265 -1.063 1.00 0.00 319 LEU B CA 16
ATOM 29455 C C . LEU B 2 16 ? 15.417 0.238 -1.298 1.00 0.00 319 LEU B C 16
ATOM 29456 O O . LEU B 2 16 ? 14.801 1.278 -1.541 1.00 0.00 319 LEU B O 16
ATOM 29472 N N . GLU B 2 17 ? 14.823 -0.955 -1.200 1.00 0.00 320 GLU B N 16
ATOM 29473 C CA . GLU B 2 17 ? 13.378 -1.115 -1.378 1.00 0.00 320 GLU B CA 16
ATOM 29474 C C . GLU B 2 17 ? 12.623 -0.212 -0.398 1.00 0.00 320 GLU B C 16
ATOM 29475 O O . GLU B 2 17 ? 11.727 0.543 -0.796 1.00 0.00 320 GLU B O 16
ATOM 29487 N N . ILE B 2 18 ? 13.012 -0.278 0.882 1.00 0.00 321 ILE B N 16
ATOM 29488 C CA . ILE B 2 18 ? 12.396 0.546 1.925 1.00 0.00 321 ILE B CA 16
ATOM 29489 C C . ILE B 2 18 ? 12.577 2.035 1.618 1.00 0.00 321 ILE B C 16
ATOM 29490 O O . ILE B 2 18 ? 11.602 2.787 1.574 1.00 0.00 321 ILE B O 16
ATOM 29506 N N . ALA B 2 19 ? 13.832 2.447 1.392 1.00 0.00 322 ALA B N 16
ATOM 29507 C CA . ALA B 2 19 ? 14.150 3.842 1.073 1.00 0.00 322 ALA B CA 16
ATOM 29508 C C . ALA B 2 19 ? 13.242 4.380 -0.035 1.00 0.00 322 ALA B C 16
ATOM 29509 O O . ALA B 2 19 ? 12.865 5.552 -0.028 1.00 0.00 322 ALA B O 16
ATOM 29516 N N . LYS B 2 20 ? 12.885 3.511 -0.980 1.00 0.00 323 LYS B N 16
ATOM 29517 C CA . LYS B 2 20 ? 12.007 3.892 -2.081 1.00 0.00 323 LYS B CA 16
ATOM 29518 C C . LYS B 2 20 ? 10.540 3.837 -1.645 1.00 0.00 323 LYS B C 16
ATOM 29519 O O . LYS B 2 20 ? 9.778 4.773 -1.882 1.00 0.00 323 LYS B O 16
ATOM 29538 N N . ALA B 2 21 ? 10.153 2.727 -1.009 1.00 0.00 324 ALA B N 16
ATOM 29539 C CA . ALA B 2 21 ? 8.777 2.530 -0.540 1.00 0.00 324 ALA B CA 16
ATOM 29540 C C . ALA B 2 21 ? 8.250 3.726 0.265 1.00 0.00 324 ALA B C 16
ATOM 29541 O O . ALA B 2 21 ? 7.094 4.117 0.110 1.00 0.00 324 ALA B O 16
ATOM 29548 N N . GLU B 2 22 ? 9.092 4.299 1.127 1.00 0.00 325 GLU B N 16
ATOM 29549 C CA . GLU B 2 22 ? 8.679 5.443 1.950 1.00 0.00 325 GLU B CA 16
ATOM 29550 C C . GLU B 2 22 ? 8.306 6.672 1.104 1.00 0.00 325 GLU B C 16
ATOM 29551 O O . GLU B 2 22 ? 7.637 7.583 1.600 1.00 0.00 325 GLU B O 16
ATOM 29563 N N . GLN B 2 23 ? 8.719 6.698 -0.171 1.00 0.00 326 GLN B N 16
ATOM 29564 C CA . GLN B 2 23 ? 8.402 7.823 -1.059 1.00 0.00 326 GLN B CA 16
ATOM 29565 C C . GLN B 2 23 ? 6.899 8.130 -1.056 1.00 0.00 326 GLN B C 16
ATOM 29566 O O . GLN B 2 23 ? 6.503 9.293 -1.034 1.00 0.00 326 GLN B O 16
ATOM 29580 N N . GLU B 2 24 ? 6.070 7.078 -1.063 1.00 0.00 327 GLU B N 16
ATOM 29581 C CA . GLU B 2 24 ? 4.608 7.241 -1.046 1.00 0.00 327 GLU B CA 16
ATOM 29582 C C . GLU B 2 24 ? 4.109 7.688 0.339 1.00 0.00 327 GLU B C 16
ATOM 29583 O O . GLU B 2 24 ? 2.952 8.088 0.492 1.00 0.00 327 GLU B O 16
ATOM 29595 N N . ALA B 2 25 ? 4.996 7.619 1.339 1.00 0.00 328 ALA B N 16
ATOM 29596 C CA . ALA B 2 25 ? 4.666 8.017 2.704 1.00 0.00 328 ALA B CA 16
ATOM 29597 C C . ALA B 2 25 ? 5.231 9.403 3.037 1.00 0.00 328 ALA B C 16
ATOM 29598 O O . ALA B 2 25 ? 4.623 10.153 3.801 1.00 0.00 328 ALA B O 16
ATOM 29605 N N . GLU B 2 26 ? 6.396 9.739 2.468 1.00 0.00 329 GLU B N 16
ATOM 29606 C CA . GLU B 2 26 ? 7.036 11.039 2.712 1.00 0.00 329 GLU B CA 16
ATOM 29607 C C . GLU B 2 26 ? 5.997 12.164 2.755 1.00 0.00 329 GLU B C 16
ATOM 29608 O O . GLU B 2 26 ? 5.463 12.571 1.718 1.00 0.00 329 GLU B O 16
ATOM 29620 N N . GLU B 2 27 ? 5.694 12.649 3.963 1.00 0.00 330 GLU B N 16
ATOM 29621 C CA . GLU B 2 27 ? 4.704 13.713 4.155 1.00 0.00 330 GLU B CA 16
ATOM 29622 C C . GLU B 2 27 ? 3.285 13.222 3.828 1.00 0.00 330 GLU B C 16
ATOM 29623 O O . GLU B 2 27 ? 2.377 13.331 4.662 1.00 0.00 330 GLU B O 16
ATOM 29635 N N . ALA B 2 28 ? 3.100 12.686 2.616 1.00 0.00 331 ALA B N 16
ATOM 29636 C CA . ALA B 2 28 ? 1.800 12.179 2.163 1.00 0.00 331 ALA B CA 16
ATOM 29637 C C . ALA B 2 28 ? 1.260 11.035 3.040 1.00 0.00 331 ALA B C 16
ATOM 29638 O O . ALA B 2 28 ? 0.058 10.763 3.024 1.00 0.00 331 ALA B O 16
ATOM 29645 N N . ALA B 2 29 ? 2.139 10.369 3.797 1.00 0.00 332 ALA B N 16
ATOM 29646 C CA . ALA B 2 29 ? 1.739 9.254 4.671 1.00 0.00 332 ALA B CA 16
ATOM 29647 C C . ALA B 2 29 ? 0.458 9.558 5.456 1.00 0.00 332 ALA B C 16
ATOM 29648 O O . ALA B 2 29 ? -0.361 8.667 5.685 1.00 0.00 332 ALA B O 16
ATOM 29655 N N . LYS B 2 30 ? 0.293 10.815 5.868 1.00 0.00 333 LYS B N 16
ATOM 29656 C CA . LYS B 2 30 ? -0.888 11.230 6.629 1.00 0.00 333 LYS B CA 16
ATOM 29657 C C . LYS B 2 30 ? -2.180 11.089 5.810 1.00 0.00 333 LYS B C 16
ATOM 29658 O O . LYS B 2 30 ? -3.265 10.976 6.379 1.00 0.00 333 LYS B O 16
ATOM 29677 N N . ASN B 2 31 ? -2.061 11.097 4.480 1.00 0.00 334 ASN B N 16
ATOM 29678 C CA . ASN B 2 31 ? -3.223 10.972 3.600 1.00 0.00 334 ASN B CA 16
ATOM 29679 C C . ASN B 2 31 ? -3.691 9.519 3.489 1.00 0.00 334 ASN B C 16
ATOM 29680 O O . ASN B 2 31 ? -4.867 9.224 3.707 1.00 0.00 334 ASN B O 16
ATOM 29691 N N . ARG B 2 32 ? -2.770 8.614 3.149 1.00 0.00 335 ARG B N 16
ATOM 29692 C CA . ARG B 2 32 ? -3.097 7.189 3.005 1.00 0.00 335 ARG B CA 16
ATOM 29693 C C . ARG B 2 32 ? -3.893 6.673 4.207 1.00 0.00 335 ARG B C 16
ATOM 29694 O O . ARG B 2 32 ? -5.031 6.222 4.058 1.00 0.00 335 ARG B O 16
ATOM 29715 N N . LEU B 2 33 ? -3.288 6.747 5.395 1.00 0.00 336 LEU B N 16
ATOM 29716 C CA . LEU B 2 33 ? -3.939 6.290 6.622 1.00 0.00 336 LEU B CA 16
ATOM 29717 C C . LEU B 2 33 ? -5.344 6.875 6.760 1.00 0.00 336 LEU B C 16
ATOM 29718 O O . LEU B 2 33 ? -6.316 6.136 6.896 1.00 0.00 336 LEU B O 16
ATOM 29734 N N . LEU B 2 34 ? -5.448 8.203 6.711 1.00 0.00 337 LEU B N 16
ATOM 29735 C CA . LEU B 2 34 ? -6.742 8.883 6.825 1.00 0.00 337 LEU B CA 16
ATOM 29736 C C . LEU B 2 34 ? -7.749 8.371 5.784 1.00 0.00 337 LEU B C 16
ATOM 29737 O O . LEU B 2 34 ? -8.954 8.336 6.042 1.00 0.00 337 LEU B O 16
ATOM 29753 N N . LEU B 2 35 ? -7.250 7.979 4.608 1.00 0.00 338 LEU B N 16
ATOM 29754 C CA . LEU B 2 35 ? -8.109 7.473 3.534 1.00 0.00 338 LEU B CA 16
ATOM 29755 C C . LEU B 2 35 ? -8.432 5.983 3.714 1.00 0.00 338 LEU B C 16
ATOM 29756 O O . LEU B 2 35 ? -9.560 5.558 3.457 1.00 0.00 338 LEU B O 16
ATOM 29772 N N . GLU B 2 36 ? -7.442 5.190 4.138 1.00 0.00 339 GLU B N 16
ATOM 29773 C CA . GLU B 2 36 ? -7.644 3.749 4.331 1.00 0.00 339 GLU B CA 16
ATOM 29774 C C . GLU B 2 36 ? -8.234 3.423 5.709 1.00 0.00 339 GLU B C 16
ATOM 29775 O O . GLU B 2 36 ? -9.046 2.504 5.831 1.00 0.00 339 GLU B O 16
ATOM 29787 N N . GLU B 2 37 ? -7.842 4.177 6.739 1.00 0.00 340 GLU B N 16
ATOM 29788 C CA . GLU B 2 37 ? -8.361 3.955 8.093 1.00 0.00 340 GLU B CA 16
ATOM 29789 C C . GLU B 2 37 ? -9.883 4.134 8.128 1.00 0.00 340 GLU B C 16
ATOM 29790 O O . GLU B 2 37 ? -10.595 3.370 8.784 1.00 0.00 340 GLU B O 16
ATOM 29802 N N . ALA B 2 38 ? -10.377 5.144 7.408 1.00 0.00 341 ALA B N 16
ATOM 29803 C CA . ALA B 2 38 ? -11.812 5.418 7.349 1.00 0.00 341 ALA B CA 16
ATOM 29804 C C . ALA B 2 38 ? -12.539 4.400 6.468 1.00 0.00 341 ALA B C 16
ATOM 29805 O O . ALA B 2 38 ? -13.751 4.497 6.259 1.00 0.00 341 ALA B O 16
ATOM 29812 N N . LEU A 1 1 ? -14.431 24.176 6.491 1.00 0.00 125 LEU A N 17
ATOM 29813 C CA . LEU A 1 1 ? -15.800 24.784 6.544 1.00 0.00 125 LEU A CA 17
ATOM 29814 C C . LEU A 1 1 ? -16.708 24.222 5.440 1.00 0.00 125 LEU A C 17
ATOM 29815 O O . LEU A 1 1 ? -17.524 24.943 4.863 1.00 0.00 125 LEU A O 17
ATOM 29833 N N . GLN A 1 2 ? -16.547 22.933 5.145 1.00 0.00 126 GLN A N 17
ATOM 29834 C CA . GLN A 1 2 ? -17.326 22.271 4.101 1.00 0.00 126 GLN A CA 17
ATOM 29835 C C . GLN A 1 2 ? -18.637 21.697 4.644 1.00 0.00 126 GLN A C 17
ATOM 29836 O O . GLN A 1 2 ? -19.662 21.735 3.957 1.00 0.00 126 GLN A O 17
ATOM 29850 N N . ASP A 1 3 ? -18.609 21.179 5.876 1.00 0.00 127 ASP A N 17
ATOM 29851 C CA . ASP A 1 3 ? -19.806 20.615 6.505 1.00 0.00 127 ASP A CA 17
ATOM 29852 C C . ASP A 1 3 ? -20.971 21.607 6.424 1.00 0.00 127 ASP A C 17
ATOM 29853 O O . ASP A 1 3 ? -21.977 21.348 5.757 1.00 0.00 127 ASP A O 17
ATOM 29862 N N . GLN A 1 4 ? -20.819 22.756 7.091 1.00 0.00 128 GLN A N 17
ATOM 29863 C CA . GLN A 1 4 ? -21.849 23.796 7.083 1.00 0.00 128 GLN A CA 17
ATOM 29864 C C . GLN A 1 4 ? -22.123 24.284 5.656 1.00 0.00 128 GLN A C 17
ATOM 29865 O O . GLN A 1 4 ? -23.268 24.556 5.299 1.00 0.00 128 GLN A O 17
ATOM 29879 N N . HIS A 1 5 ? -21.066 24.373 4.843 1.00 0.00 129 HIS A N 17
ATOM 29880 C CA . HIS A 1 5 ? -21.195 24.811 3.454 1.00 0.00 129 HIS A CA 17
ATOM 29881 C C . HIS A 1 5 ? -22.158 23.897 2.692 1.00 0.00 129 HIS A C 17
ATOM 29882 O O . HIS A 1 5 ? -23.155 24.360 2.133 1.00 0.00 129 HIS A O 17
ATOM 29897 N N . CYS A 1 6 ? -21.862 22.595 2.691 1.00 0.00 130 CYS A N 17
ATOM 29898 C CA . CYS A 1 6 ? -22.710 21.614 2.008 1.00 0.00 130 CYS A CA 17
ATOM 29899 C C . CYS A 1 6 ? -24.126 21.615 2.581 1.00 0.00 130 CYS A C 17
ATOM 29900 O O . CYS A 1 6 ? -25.101 21.752 1.838 1.00 0.00 130 CYS A O 17
ATOM 29907 N N . GLU A 1 7 ? -24.235 21.469 3.904 1.00 0.00 131 GLU A N 17
ATOM 29908 C CA . GLU A 1 7 ? -25.539 21.462 4.568 1.00 0.00 131 GLU A CA 17
ATOM 29909 C C . GLU A 1 7 ? -26.298 22.764 4.297 1.00 0.00 131 GLU A C 17
ATOM 29910 O O . GLU A 1 7 ? -27.484 22.738 3.973 1.00 0.00 131 GLU A O 17
ATOM 29922 N N . SER A 1 8 ? -25.604 23.901 4.413 1.00 0.00 132 SER A N 17
ATOM 29923 C CA . SER A 1 8 ? -26.219 25.210 4.162 1.00 0.00 132 SER A CA 17
ATOM 29924 C C . SER A 1 8 ? -26.660 25.332 2.703 1.00 0.00 132 SER A C 17
ATOM 29925 O O . SER A 1 8 ? -27.792 25.725 2.423 1.00 0.00 132 SER A O 17
ATOM 29933 N N . LEU A 1 9 ? -25.763 24.978 1.777 1.00 0.00 133 LEU A N 17
ATOM 29934 C CA . LEU A 1 9 ? -26.072 25.034 0.347 1.00 0.00 133 LEU A CA 17
ATOM 29935 C C . LEU A 1 9 ? -27.252 24.117 0.008 1.00 0.00 133 LEU A C 17
ATOM 29936 O O . LEU A 1 9 ? -28.082 24.445 -0.844 1.00 0.00 133 LEU A O 17
ATOM 29952 N N . SER A 1 10 ? -27.323 22.968 0.686 1.00 0.00 134 SER A N 17
ATOM 29953 C CA . SER A 1 10 ? -28.401 21.998 0.466 1.00 0.00 134 SER A CA 17
ATOM 29954 C C . SER A 1 10 ? -29.738 22.507 1.025 1.00 0.00 134 SER A C 17
ATOM 29955 O O . SER A 1 10 ? -30.371 21.854 1.864 1.00 0.00 134 SER A O 17
ATOM 29963 N N . LEU A 1 11 ? -30.169 23.675 0.553 1.00 0.00 135 LEU A N 17
ATOM 29964 C CA . LEU A 1 11 ? -31.429 24.271 1.000 1.00 0.00 135 LEU A CA 17
ATOM 29965 C C . LEU A 1 11 ? -32.585 23.938 0.048 1.00 0.00 135 LEU A C 17
ATOM 29966 O O . LEU A 1 11 ? -33.730 23.806 0.479 1.00 0.00 135 LEU A O 17
ATOM 29982 N N . ALA A 1 12 ? -32.281 23.802 -1.246 1.00 0.00 136 ALA A N 17
ATOM 29983 C CA . ALA A 1 12 ? -33.301 23.486 -2.247 1.00 0.00 136 ALA A CA 17
ATOM 29984 C C . ALA A 1 12 ? -33.658 21.994 -2.243 1.00 0.00 136 ALA A C 17
ATOM 29985 O O . ALA A 1 12 ? -33.130 21.216 -1.439 1.00 0.00 136 ALA A O 17
ATOM 29992 N N . SER A 1 13 ? -34.562 21.601 -3.149 1.00 0.00 137 SER A N 17
ATOM 29993 C CA . SER A 1 13 ? -35.007 20.206 -3.270 1.00 0.00 137 SER A CA 17
ATOM 29994 C C . SER A 1 13 ? -36.149 19.900 -2.298 1.00 0.00 137 SER A C 17
ATOM 29995 O O . SER A 1 13 ? -37.257 19.579 -2.724 1.00 0.00 137 SER A O 17
ATOM 30003 N N . ASN A 1 14 ? -35.874 20.007 -0.992 1.00 0.00 138 ASN A N 17
ATOM 30004 C CA . ASN A 1 14 ? -36.884 19.744 0.044 1.00 0.00 138 ASN A CA 17
ATOM 30005 C C . ASN A 1 14 ? -37.625 18.422 -0.214 1.00 0.00 138 ASN A C 17
ATOM 30006 O O . ASN A 1 14 ? -38.857 18.374 -0.203 1.00 0.00 138 ASN A O 17
ATOM 30017 N N . ILE A 1 15 ? -36.862 17.354 -0.448 1.00 0.00 139 ILE A N 17
ATOM 30018 C CA . ILE A 1 15 ? -37.435 16.031 -0.718 1.00 0.00 139 ILE A CA 17
ATOM 30019 C C . ILE A 1 15 ? -38.296 15.514 0.443 1.00 0.00 139 ILE A C 17
ATOM 30020 O O . ILE A 1 15 ? -39.319 14.870 0.217 1.00 0.00 139 ILE A O 17
ATOM 30036 N N . SER A 1 16 ? -37.880 15.797 1.680 1.00 0.00 140 SER A N 17
ATOM 30037 C CA . SER A 1 16 ? -38.621 15.357 2.872 1.00 0.00 140 SER A CA 17
ATOM 30038 C C . SER A 1 16 ? -38.737 13.826 2.938 1.00 0.00 140 SER A C 17
ATOM 30039 O O . SER A 1 16 ? -39.819 13.284 3.186 1.00 0.00 140 SER A O 17
ATOM 30047 N N . GLY A 1 17 ? -37.614 13.134 2.728 1.00 0.00 141 GLY A N 17
ATOM 30048 C CA . GLY A 1 17 ? -37.608 11.676 2.777 1.00 0.00 141 GLY A CA 17
ATOM 30049 C C . GLY A 1 17 ? -36.447 11.117 3.584 1.00 0.00 141 GLY A C 17
ATOM 30050 O O . GLY A 1 17 ? -35.792 11.849 4.331 1.00 0.00 141 GLY A O 17
ATOM 30054 N N . LEU A 1 18 ? -36.186 9.816 3.435 1.00 0.00 142 LEU A N 17
ATOM 30055 C CA . LEU A 1 18 ? -35.090 9.162 4.156 1.00 0.00 142 LEU A CA 17
ATOM 30056 C C . LEU A 1 18 ? -33.727 9.586 3.595 1.00 0.00 142 LEU A C 17
ATOM 30057 O O . LEU A 1 18 ? -33.018 8.795 2.965 1.00 0.00 142 LEU A O 17
ATOM 30073 N N . GLN A 1 19 ? -33.375 10.848 3.827 1.00 0.00 143 GLN A N 17
ATOM 30074 C CA . GLN A 1 19 ? -32.111 11.399 3.350 1.00 0.00 143 GLN A CA 17
ATOM 30075 C C . GLN A 1 19 ? -31.045 11.378 4.445 1.00 0.00 143 GLN A C 17
ATOM 30076 O O . GLN A 1 19 ? -31.332 11.637 5.614 1.00 0.00 143 GLN A O 17
ATOM 30090 N N . CYS A 1 20 ? -29.810 11.078 4.052 1.00 0.00 144 CYS A N 17
ATOM 30091 C CA . CYS A 1 20 ? -28.691 11.033 4.996 1.00 0.00 144 CYS A CA 17
ATOM 30092 C C . CYS A 1 20 ? -28.060 12.420 5.193 1.00 0.00 144 CYS A C 17
ATOM 30093 O O . CYS A 1 20 ? -27.081 12.556 5.930 1.00 0.00 144 CYS A O 17
ATOM 30100 N N . ASN A 1 21 ? -28.609 13.444 4.527 1.00 0.00 145 ASN A N 17
ATOM 30101 C CA . ASN A 1 21 ? -28.079 14.806 4.629 1.00 0.00 145 ASN A CA 17
ATOM 30102 C C . ASN A 1 21 ? -26.639 14.869 4.105 1.00 0.00 145 ASN A C 17
ATOM 30103 O O . ASN A 1 21 ? -26.123 13.882 3.572 1.00 0.00 145 ASN A O 17
ATOM 30114 N N . ALA A 1 22 ? -25.996 16.025 4.252 1.00 0.00 146 ALA A N 17
ATOM 30115 C CA . ALA A 1 22 ? -24.621 16.200 3.793 1.00 0.00 146 ALA A CA 17
ATOM 30116 C C . ALA A 1 22 ? -23.622 15.777 4.875 1.00 0.00 146 ALA A C 17
ATOM 30117 O O . ALA A 1 22 ? -24.011 15.419 5.989 1.00 0.00 146 ALA A O 17
ATOM 30124 N N . SER A 1 23 ? -22.331 15.806 4.543 1.00 0.00 147 SER A N 17
ATOM 30125 C CA . SER A 1 23 ? -21.293 15.412 5.499 1.00 0.00 147 SER A CA 17
ATOM 30126 C C . SER A 1 23 ? -19.891 15.731 4.980 1.00 0.00 147 SER A C 17
ATOM 30127 O O . SER A 1 23 ? -19.488 15.248 3.920 1.00 0.00 147 SER A O 17
ATOM 30135 N N . VAL A 1 24 ? -19.154 16.550 5.734 1.00 0.00 148 VAL A N 17
ATOM 30136 C CA . VAL A 1 24 ? -17.790 16.942 5.362 1.00 0.00 148 VAL A CA 17
ATOM 30137 C C . VAL A 1 24 ? -16.844 15.739 5.306 1.00 0.00 148 VAL A C 17
ATOM 30138 O O . VAL A 1 24 ? -15.930 15.705 4.479 1.00 0.00 148 VAL A O 17
ATOM 30151 N N . ASP A 1 25 ? -17.070 14.761 6.189 1.00 0.00 149 ASP A N 17
ATOM 30152 C CA . ASP A 1 25 ? -16.240 13.562 6.242 1.00 0.00 149 ASP A CA 17
ATOM 30153 C C . ASP A 1 25 ? -14.842 13.885 6.789 1.00 0.00 149 ASP A C 17
ATOM 30154 O O . ASP A 1 25 ? -14.615 14.960 7.349 1.00 0.00 149 ASP A O 17
ATOM 30163 N N . LEU A 1 26 ? -13.909 12.949 6.624 1.00 0.00 150 LEU A N 17
ATOM 30164 C CA . LEU A 1 26 ? -12.538 13.141 7.098 1.00 0.00 150 LEU A CA 17
ATOM 30165 C C . LEU A 1 26 ? -11.612 13.642 5.979 1.00 0.00 150 LEU A C 17
ATOM 30166 O O . LEU A 1 26 ? -10.388 13.583 6.109 1.00 0.00 150 LEU A O 17
ATOM 30182 N N . ILE A 1 27 ? -12.190 14.151 4.886 1.00 0.00 151 ILE A N 17
ATOM 30183 C CA . ILE A 1 27 ? -11.397 14.666 3.766 1.00 0.00 151 ILE A CA 17
ATOM 30184 C C . ILE A 1 27 ? -11.874 16.058 3.336 1.00 0.00 151 ILE A C 17
ATOM 30185 O O . ILE A 1 27 ? -12.837 16.596 3.888 1.00 0.00 151 ILE A O 17
ATOM 30201 N N . GLY A 1 28 ? -11.197 16.642 2.347 1.00 0.00 152 GLY A N 17
ATOM 30202 C CA . GLY A 1 28 ? -11.573 17.966 1.867 1.00 0.00 152 GLY A CA 17
ATOM 30203 C C . GLY A 1 28 ? -12.697 17.940 0.842 1.00 0.00 152 GLY A C 17
ATOM 30204 O O . GLY A 1 28 ? -12.573 18.535 -0.228 1.00 0.00 152 GLY A O 17
ATOM 30208 N N . THR A 1 29 ? -13.800 17.263 1.169 1.00 0.00 153 THR A N 17
ATOM 30209 C CA . THR A 1 29 ? -14.952 17.176 0.262 1.00 0.00 153 THR A CA 17
ATOM 30210 C C . THR A 1 29 ? -16.196 16.676 0.992 1.00 0.00 153 THR A C 17
ATOM 30211 O O . THR A 1 29 ? -16.297 15.496 1.326 1.00 0.00 153 THR A O 17
ATOM 30222 N N . CYS A 1 30 ? -17.144 17.579 1.228 1.00 0.00 154 CYS A N 17
ATOM 30223 C CA . CYS A 1 30 ? -18.387 17.224 1.913 1.00 0.00 154 CYS A CA 17
ATOM 30224 C C . CYS A 1 30 ? -19.363 16.528 0.965 1.00 0.00 154 CYS A C 17
ATOM 30225 O O . CYS A 1 30 ? -19.533 16.943 -0.182 1.00 0.00 154 CYS A O 17
ATOM 30232 N N . TRP A 1 31 ? -20.002 15.471 1.457 1.00 0.00 155 TRP A N 17
ATOM 30233 C CA . TRP A 1 31 ? -20.967 14.709 0.664 1.00 0.00 155 TRP A CA 17
ATOM 30234 C C . TRP A 1 31 ? -22.336 15.398 0.656 1.00 0.00 155 TRP A C 17
ATOM 30235 O O . TRP A 1 31 ? -22.697 16.084 1.614 1.00 0.00 155 TRP A O 17
ATOM 30256 N N . PRO A 1 32 ? -23.119 15.221 -0.432 1.00 0.00 156 PRO A N 17
ATOM 30257 C CA . PRO A 1 32 ? -24.453 15.822 -0.565 1.00 0.00 156 PRO A CA 17
ATOM 30258 C C . PRO A 1 32 ? -25.556 14.974 0.083 1.00 0.00 156 PRO A C 17
ATOM 30259 O O . PRO A 1 32 ? -25.362 13.787 0.353 1.00 0.00 156 PRO A O 17
ATOM 30270 N N . ARG A 1 33 ? -26.719 15.585 0.327 1.00 0.00 157 ARG A N 17
ATOM 30271 C CA . ARG A 1 33 ? -27.842 14.870 0.939 1.00 0.00 157 ARG A CA 17
ATOM 30272 C C . ARG A 1 33 ? -28.357 13.755 0.020 1.00 0.00 157 ARG A C 17
ATOM 30273 O O . ARG A 1 33 ? -28.996 14.016 -1.001 1.00 0.00 157 ARG A O 17
ATOM 30294 N N . SER A 1 34 ? -28.065 12.509 0.389 1.00 0.00 158 SER A N 17
ATOM 30295 C CA . SER A 1 34 ? -28.493 11.354 -0.399 1.00 0.00 158 SER A CA 17
ATOM 30296 C C . SER A 1 34 ? -29.470 10.477 0.387 1.00 0.00 158 SER A C 17
ATOM 30297 O O . SER A 1 34 ? -29.500 10.516 1.621 1.00 0.00 158 SER A O 17
ATOM 30305 N N . PRO A 1 35 ? -30.287 9.673 -0.324 1.00 0.00 159 PRO A N 17
ATOM 30306 C CA . PRO A 1 35 ? -31.277 8.783 0.303 1.00 0.00 159 PRO A CA 17
ATOM 30307 C C . PRO A 1 35 ? -30.644 7.555 0.960 1.00 0.00 159 PRO A C 17
ATOM 30308 O O . PRO A 1 35 ? -29.749 6.923 0.389 1.00 0.00 159 PRO A O 17
ATOM 30319 N N . ALA A 1 36 ? -31.121 7.216 2.159 1.00 0.00 160 ALA A N 17
ATOM 30320 C CA . ALA A 1 36 ? -30.611 6.059 2.895 1.00 0.00 160 ALA A CA 17
ATOM 30321 C C . ALA A 1 36 ? -30.653 4.793 2.033 1.00 0.00 160 ALA A C 17
ATOM 30322 O O . ALA A 1 36 ? -31.726 4.341 1.627 1.00 0.00 160 ALA A O 17
ATOM 30329 N N . GLY A 1 37 ? -29.477 4.237 1.747 1.00 0.00 161 GLY A N 17
ATOM 30330 C CA . GLY A 1 37 ? -29.392 3.036 0.923 1.00 0.00 161 GLY A CA 17
ATOM 30331 C C . GLY A 1 37 ? -28.678 3.270 -0.401 1.00 0.00 161 GLY A C 17
ATOM 30332 O O . GLY A 1 37 ? -28.201 2.323 -1.026 1.00 0.00 161 GLY A O 17
ATOM 30336 N N . GLN A 1 38 ? -28.601 4.532 -0.834 1.00 0.00 162 GLN A N 17
ATOM 30337 C CA . GLN A 1 38 ? -27.936 4.870 -2.093 1.00 0.00 162 GLN A CA 17
ATOM 30338 C C . GLN A 1 38 ? -26.415 4.769 -1.953 1.00 0.00 162 GLN A C 17
ATOM 30339 O O . GLN A 1 38 ? -25.808 5.459 -1.128 1.00 0.00 162 GLN A O 17
ATOM 30353 N N . LEU A 1 39 ? -25.806 3.907 -2.766 1.00 0.00 163 LEU A N 17
ATOM 30354 C CA . LEU A 1 39 ? -24.355 3.714 -2.737 1.00 0.00 163 LEU A CA 17
ATOM 30355 C C . LEU A 1 39 ? -23.632 4.905 -3.371 1.00 0.00 163 LEU A C 17
ATOM 30356 O O . LEU A 1 39 ? -23.135 4.820 -4.494 1.00 0.00 163 LEU A O 17
ATOM 30372 N N . VAL A 1 40 ? -23.583 6.019 -2.643 1.00 0.00 164 VAL A N 17
ATOM 30373 C CA . VAL A 1 40 ? -22.924 7.231 -3.132 1.00 0.00 164 VAL A CA 17
ATOM 30374 C C . VAL A 1 40 ? -21.423 7.001 -3.332 1.00 0.00 164 VAL A C 17
ATOM 30375 O O . VAL A 1 40 ? -20.668 6.844 -2.367 1.00 0.00 164 VAL A O 17
ATOM 30388 N N . VAL A 1 41 ? -21.000 6.980 -4.596 1.00 0.00 165 VAL A N 17
ATOM 30389 C CA . VAL A 1 41 ? -19.595 6.768 -4.938 1.00 0.00 165 VAL A CA 17
ATOM 30390 C C . VAL A 1 41 ? -18.927 8.071 -5.390 1.00 0.00 165 VAL A C 17
ATOM 30391 O O . VAL A 1 41 ? -19.569 8.927 -6.001 1.00 0.00 165 VAL A O 17
ATOM 30404 N N . ARG A 1 42 ? -17.642 8.225 -5.071 1.00 0.00 166 ARG A N 17
ATOM 30405 C CA . ARG A 1 42 ? -16.906 9.438 -5.438 1.00 0.00 166 ARG A CA 17
ATOM 30406 C C . ARG A 1 42 ? -15.415 9.165 -5.658 1.00 0.00 166 ARG A C 17
ATOM 30407 O O . ARG A 1 42 ? -14.767 8.510 -4.838 1.00 0.00 166 ARG A O 17
ATOM 30428 N N . PRO A 1 43 ? -14.845 9.681 -6.765 1.00 0.00 167 PRO A N 17
ATOM 30429 C CA . PRO A 1 43 ? -13.426 9.507 -7.078 1.00 0.00 167 PRO A CA 17
ATOM 30430 C C . PRO A 1 43 ? -12.548 10.511 -6.325 1.00 0.00 167 PRO A C 17
ATOM 30431 O O . PRO A 1 43 ? -12.958 11.651 -6.090 1.00 0.00 167 PRO A O 17
ATOM 30442 N N . CYS A 1 44 ? -11.344 10.080 -5.943 1.00 0.00 168 CYS A N 17
ATOM 30443 C CA . CYS A 1 44 ? -10.409 10.943 -5.208 1.00 0.00 168 CYS A CA 17
ATOM 30444 C C . CYS A 1 44 ? -10.258 12.317 -5.874 1.00 0.00 168 CYS A C 17
ATOM 30445 O O . CYS A 1 44 ? -10.176 12.421 -7.101 1.00 0.00 168 CYS A O 17
ATOM 30452 N N . PRO A 1 45 ? -10.221 13.401 -5.069 1.00 0.00 169 PRO A N 17
ATOM 30453 C CA . PRO A 1 45 ? -10.089 14.777 -5.586 1.00 0.00 169 PRO A CA 17
ATOM 30454 C C . PRO A 1 45 ? -8.679 15.104 -6.106 1.00 0.00 169 PRO A C 17
ATOM 30455 O O . PRO A 1 45 ? -8.074 16.102 -5.706 1.00 0.00 169 PRO A O 17
ATOM 30466 N N . ALA A 1 46 ? -8.179 14.264 -7.015 1.00 0.00 170 ALA A N 17
ATOM 30467 C CA . ALA A 1 46 ? -6.856 14.443 -7.623 1.00 0.00 170 ALA A CA 17
ATOM 30468 C C . ALA A 1 46 ? -5.766 14.795 -6.593 1.00 0.00 170 ALA A C 17
ATOM 30469 O O . ALA A 1 46 ? -5.314 13.926 -5.845 1.00 0.00 170 ALA A O 17
ATOM 30476 N N . PHE A 1 47 ? -5.333 16.061 -6.564 1.00 0.00 171 PHE A N 17
ATOM 30477 C CA . PHE A 1 47 ? -4.286 16.492 -5.637 1.00 0.00 171 PHE A CA 17
ATOM 30478 C C . PHE A 1 47 ? -4.767 16.488 -4.184 1.00 0.00 171 PHE A C 17
ATOM 30479 O O . PHE A 1 47 ? -5.063 17.536 -3.605 1.00 0.00 171 PHE A O 17
ATOM 30496 N N . PHE A 1 48 ? -4.831 15.297 -3.595 1.00 0.00 172 PHE A N 17
ATOM 30497 C CA . PHE A 1 48 ? -5.263 15.149 -2.209 1.00 0.00 172 PHE A CA 17
ATOM 30498 C C . PHE A 1 48 ? -4.176 15.634 -1.253 1.00 0.00 172 PHE A C 17
ATOM 30499 O O . PHE A 1 48 ? -3.217 14.912 -0.966 1.00 0.00 172 PHE A O 17
ATOM 30516 N N . TYR A 1 49 ? -4.334 16.868 -0.773 1.00 0.00 173 TYR A N 17
ATOM 30517 C CA . TYR A 1 49 ? -3.381 17.490 0.154 1.00 0.00 173 TYR A CA 17
ATOM 30518 C C . TYR A 1 49 ? -2.036 17.792 -0.516 1.00 0.00 173 TYR A C 17
ATOM 30519 O O . TYR A 1 49 ? -1.606 18.945 -0.543 1.00 0.00 173 TYR A O 17
ATOM 30537 N N . GLY A 1 50 ? -1.374 16.764 -1.053 1.00 0.00 174 GLY A N 17
ATOM 30538 C CA . GLY A 1 50 ? -0.086 16.978 -1.705 1.00 0.00 174 GLY A CA 17
ATOM 30539 C C . GLY A 1 50 ? 0.384 15.802 -2.547 1.00 0.00 174 GLY A C 17
ATOM 30540 O O . GLY A 1 50 ? 1.513 15.341 -2.389 1.00 0.00 174 GLY A O 17
ATOM 30544 N N . VAL A 1 51 ? -0.475 15.327 -3.451 1.00 0.00 175 VAL A N 17
ATOM 30545 C CA . VAL A 1 51 ? -0.125 14.205 -4.328 1.00 0.00 175 VAL A CA 17
ATOM 30546 C C . VAL A 1 51 ? -1.213 13.952 -5.379 1.00 0.00 175 VAL A C 17
ATOM 30547 O O . VAL A 1 51 ? -2.405 14.095 -5.102 1.00 0.00 175 VAL A O 17
ATOM 30560 N N . ARG A 1 52 ? -0.786 13.586 -6.590 1.00 0.00 176 ARG A N 17
ATOM 30561 C CA . ARG A 1 52 ? -1.710 13.321 -7.699 1.00 0.00 176 ARG A CA 17
ATOM 30562 C C . ARG A 1 52 ? -2.717 12.219 -7.358 1.00 0.00 176 ARG A C 17
ATOM 30563 O O . ARG A 1 52 ? -3.901 12.337 -7.673 1.00 0.00 176 ARG A O 17
ATOM 30584 N N . TYR A 1 53 ? -2.239 11.145 -6.723 1.00 0.00 177 TYR A N 17
ATOM 30585 C CA . TYR A 1 53 ? -3.086 10.006 -6.328 1.00 0.00 177 TYR A CA 17
ATOM 30586 C C . TYR A 1 53 ? -3.624 9.206 -7.522 1.00 0.00 177 TYR A C 17
ATOM 30587 O O . TYR A 1 53 ? -3.569 7.979 -7.499 1.00 0.00 177 TYR A O 17
ATOM 30605 N N . ASN A 1 54 ? -4.144 9.901 -8.548 1.00 0.00 178 ASN A N 17
ATOM 30606 C CA . ASN A 1 54 ? -4.694 9.262 -9.758 1.00 0.00 178 ASN A CA 17
ATOM 30607 C C . ASN A 1 54 ? -6.224 9.229 -9.731 1.00 0.00 178 ASN A C 17
ATOM 30608 O O . ASN A 1 54 ? -6.829 8.364 -9.093 1.00 0.00 178 ASN A O 17
ATOM 30619 N N . THR A 1 55 ? -6.845 10.170 -10.442 1.00 0.00 179 THR A N 17
ATOM 30620 C CA . THR A 1 55 ? -8.306 10.251 -10.519 1.00 0.00 179 THR A CA 17
ATOM 30621 C C . THR A 1 55 ? -8.863 9.140 -11.415 1.00 0.00 179 THR A C 17
ATOM 30622 O O . THR A 1 55 ? -9.424 9.407 -12.480 1.00 0.00 179 THR A O 17
ATOM 30633 N N . THR A 1 56 ? -8.685 7.893 -10.983 1.00 0.00 180 THR A N 17
ATOM 30634 C CA . THR A 1 56 ? -9.151 6.734 -11.752 1.00 0.00 180 THR A CA 17
ATOM 30635 C C . THR A 1 56 ? -10.139 5.868 -10.959 1.00 0.00 180 THR A C 17
ATOM 30636 O O . THR A 1 56 ? -11.105 5.350 -11.521 1.00 0.00 180 THR A O 17
ATOM 30647 N N . ASN A 1 57 ? -9.892 5.707 -9.657 1.00 0.00 181 ASN A N 17
ATOM 30648 C CA . ASN A 1 57 ? -10.761 4.893 -8.802 1.00 0.00 181 ASN A CA 17
ATOM 30649 C C . ASN A 1 57 ? -12.035 5.646 -8.399 1.00 0.00 181 ASN A C 17
ATOM 30650 O O . ASN A 1 57 ? -12.247 6.795 -8.790 1.00 0.00 181 ASN A O 17
ATOM 30661 N N . ASN A 1 58 ? -12.878 4.974 -7.610 1.00 0.00 182 ASN A N 17
ATOM 30662 C CA . ASN A 1 58 ? -14.136 5.552 -7.137 1.00 0.00 182 ASN A CA 17
ATOM 30663 C C . ASN A 1 58 ? -14.546 4.930 -5.798 1.00 0.00 182 ASN A C 17
ATOM 30664 O O . ASN A 1 58 ? -14.826 3.732 -5.724 1.00 0.00 182 ASN A O 17
ATOM 30675 N N . GLY A 1 59 ? -14.564 5.744 -4.740 1.00 0.00 183 GLY A N 17
ATOM 30676 C CA . GLY A 1 59 ? -14.922 5.242 -3.420 1.00 0.00 183 GLY A CA 17
ATOM 30677 C C . GLY A 1 59 ? -16.414 5.273 -3.144 1.00 0.00 183 GLY A C 17
ATOM 30678 O O . GLY A 1 59 ? -17.076 6.278 -3.408 1.00 0.00 183 GLY A O 17
ATOM 30682 N N . TYR A 1 60 ? -16.943 4.178 -2.601 1.00 0.00 184 TYR A N 17
ATOM 30683 C CA . TYR A 1 60 ? -18.371 4.082 -2.272 1.00 0.00 184 TYR A CA 17
ATOM 30684 C C . TYR A 1 60 ? -18.608 4.386 -0.787 1.00 0.00 184 TYR A C 17
ATOM 30685 O O . TYR A 1 60 ? -18.217 3.611 0.086 1.00 0.00 184 TYR A O 17
ATOM 30703 N N . ARG A 1 61 ? -19.238 5.530 -0.508 1.00 0.00 185 ARG A N 17
ATOM 30704 C CA . ARG A 1 61 ? -19.509 5.945 0.874 1.00 0.00 185 ARG A CA 17
ATOM 30705 C C . ARG A 1 61 ? -20.563 5.059 1.545 1.00 0.00 185 ARG A C 17
ATOM 30706 O O . ARG A 1 61 ? -20.329 4.524 2.631 1.00 0.00 185 ARG A O 17
ATOM 30727 N N . GLU A 1 62 ? -21.724 4.922 0.893 1.00 0.00 186 GLU A N 17
ATOM 30728 C CA . GLU A 1 62 ? -22.828 4.111 1.423 1.00 0.00 186 GLU A CA 17
ATOM 30729 C C . GLU A 1 62 ? -23.557 4.835 2.567 1.00 0.00 186 GLU A C 17
ATOM 30730 O O . GLU A 1 62 ? -23.087 5.857 3.074 1.00 0.00 186 GLU A O 17
ATOM 30742 N N . CYS A 1 63 ? -24.704 4.293 2.971 1.00 0.00 187 CYS A N 17
ATOM 30743 C CA . CYS A 1 63 ? -25.498 4.868 4.058 1.00 0.00 187 CYS A CA 17
ATOM 30744 C C . CYS A 1 63 ? -26.577 3.889 4.508 1.00 0.00 187 CYS A C 17
ATOM 30745 O O . CYS A 1 63 ? -27.412 3.468 3.704 1.00 0.00 187 CYS A O 17
ATOM 30752 N N . LEU A 1 64 ? -26.548 3.527 5.789 1.00 0.00 188 LEU A N 17
ATOM 30753 C CA . LEU A 1 64 ? -27.515 2.587 6.355 1.00 0.00 188 LEU A CA 17
ATOM 30754 C C . LEU A 1 64 ? -28.954 2.991 6.027 1.00 0.00 188 LEU A C 17
ATOM 30755 O O . LEU A 1 64 ? -29.373 4.120 6.305 1.00 0.00 188 LEU A O 17
ATOM 30771 N N . ALA A 1 65 ? -29.704 2.056 5.438 1.00 0.00 189 ALA A N 17
ATOM 30772 C CA . ALA A 1 65 ? -31.103 2.293 5.066 1.00 0.00 189 ALA A CA 17
ATOM 30773 C C . ALA A 1 65 ? -31.897 2.932 6.210 1.00 0.00 189 ALA A C 17
ATOM 30774 O O . ALA A 1 65 ? -32.775 3.759 5.975 1.00 0.00 189 ALA A O 17
ATOM 30781 N N . ASN A 1 66 ? -31.575 2.548 7.449 1.00 0.00 190 ASN A N 17
ATOM 30782 C CA . ASN A 1 66 ? -32.252 3.089 8.631 1.00 0.00 190 ASN A CA 17
ATOM 30783 C C . ASN A 1 66 ? -32.056 4.608 8.770 1.00 0.00 190 ASN A C 17
ATOM 30784 O O . ASN A 1 66 ? -32.785 5.257 9.523 1.00 0.00 190 ASN A O 17
ATOM 30795 N N . GLY A 1 67 ? -31.074 5.167 8.054 1.00 0.00 191 GLY A N 17
ATOM 30796 C CA . GLY A 1 67 ? -30.816 6.600 8.126 1.00 0.00 191 GLY A CA 17
ATOM 30797 C C . GLY A 1 67 ? -29.566 6.934 8.918 1.00 0.00 191 GLY A C 17
ATOM 30798 O O . GLY A 1 67 ? -29.607 7.763 9.826 1.00 0.00 191 GLY A O 17
ATOM 30802 N N . SER A 1 68 ? -28.451 6.290 8.574 1.00 0.00 192 SER A N 17
ATOM 30803 C CA . SER A 1 68 ? -27.181 6.528 9.263 1.00 0.00 192 SER A CA 17
ATOM 30804 C C . SER A 1 68 ? -25.985 6.314 8.334 1.00 0.00 192 SER A C 17
ATOM 30805 O O . SER A 1 68 ? -25.958 5.367 7.544 1.00 0.00 192 SER A O 17
ATOM 30813 N N . TRP A 1 69 ? -24.996 7.198 8.437 1.00 0.00 193 TRP A N 17
ATOM 30814 C CA . TRP A 1 69 ? -23.793 7.110 7.611 1.00 0.00 193 TRP A CA 17
ATOM 30815 C C . TRP A 1 69 ? -22.871 5.983 8.088 1.00 0.00 193 TRP A C 17
ATOM 30816 O O . TRP A 1 69 ? -22.672 5.795 9.290 1.00 0.00 193 TRP A O 17
ATOM 30837 N N . ALA A 1 70 ? -22.310 5.240 7.136 1.00 0.00 194 ALA A N 17
ATOM 30838 C CA . ALA A 1 70 ? -21.407 4.132 7.449 1.00 0.00 194 ALA A CA 17
ATOM 30839 C C . ALA A 1 70 ? -20.060 4.634 7.983 1.00 0.00 194 ALA A C 17
ATOM 30840 O O . ALA A 1 70 ? -19.643 5.757 7.693 1.00 0.00 194 ALA A O 17
ATOM 30847 N N . ALA A 1 71 ? -19.380 3.790 8.761 1.00 0.00 195 ALA A N 17
ATOM 30848 C CA . ALA A 1 71 ? -18.077 4.142 9.328 1.00 0.00 195 ALA A CA 17
ATOM 30849 C C . ALA A 1 71 ? -17.005 4.214 8.239 1.00 0.00 195 ALA A C 17
ATOM 30850 O O . ALA A 1 71 ? -16.207 5.153 8.197 1.00 0.00 195 ALA A O 17
ATOM 30857 N N . ARG A 1 72 ? -17.000 3.219 7.352 1.00 0.00 196 ARG A N 17
ATOM 30858 C CA . ARG A 1 72 ? -16.036 3.175 6.253 1.00 0.00 196 ARG A CA 17
ATOM 30859 C C . ARG A 1 72 ? -16.628 3.801 4.989 1.00 0.00 196 ARG A C 17
ATOM 30860 O O . ARG A 1 72 ? -17.508 3.221 4.352 1.00 0.00 196 ARG A O 17
ATOM 30881 N N . VAL A 1 73 ? -16.144 4.990 4.629 1.00 0.00 197 VAL A N 17
ATOM 30882 C CA . VAL A 1 73 ? -16.635 5.690 3.435 1.00 0.00 197 VAL A CA 17
ATOM 30883 C C . VAL A 1 73 ? -16.020 5.126 2.146 1.00 0.00 197 VAL A C 17
ATOM 30884 O O . VAL A 1 73 ? -16.439 5.487 1.045 1.00 0.00 197 VAL A O 17
ATOM 30897 N N . ASN A 1 74 ? -15.031 4.235 2.297 1.00 0.00 198 ASN A N 17
ATOM 30898 C CA . ASN A 1 74 ? -14.356 3.599 1.164 1.00 0.00 198 ASN A CA 17
ATOM 30899 C C . ASN A 1 74 ? -13.481 4.585 0.381 1.00 0.00 198 ASN A C 17
ATOM 30900 O O . ASN A 1 74 ? -13.886 5.105 -0.659 1.00 0.00 198 ASN A O 17
ATOM 30911 N N . TYR A 1 75 ? -12.273 4.819 0.885 1.00 0.00 199 TYR A N 17
ATOM 30912 C CA . TYR A 1 75 ? -11.324 5.722 0.231 1.00 0.00 199 TYR A CA 17
ATOM 30913 C C . TYR A 1 75 ? -9.961 5.046 0.009 1.00 0.00 199 TYR A C 17
ATOM 30914 O O . TYR A 1 75 ? -8.982 5.709 -0.339 1.00 0.00 199 TYR A O 17
ATOM 30932 N N . SER A 1 76 ? -9.896 3.725 0.212 1.00 0.00 200 SER A N 17
ATOM 30933 C CA . SER A 1 76 ? -8.646 2.982 0.037 1.00 0.00 200 SER A CA 17
ATOM 30934 C C . SER A 1 76 ? -8.516 2.413 -1.379 1.00 0.00 200 SER A C 17
ATOM 30935 O O . SER A 1 76 ? -8.055 1.284 -1.565 1.00 0.00 200 SER A O 17
ATOM 30943 N N . GLU A 1 77 ? -8.908 3.203 -2.379 1.00 0.00 201 GLU A N 17
ATOM 30944 C CA . GLU A 1 77 ? -8.817 2.776 -3.775 1.00 0.00 201 GLU A CA 17
ATOM 30945 C C . GLU A 1 77 ? -7.747 3.582 -4.513 1.00 0.00 201 GLU A C 17
ATOM 30946 O O . GLU A 1 77 ? -6.886 3.014 -5.186 1.00 0.00 201 GLU A O 17
ATOM 30958 N N . CYS A 1 78 ? -7.797 4.907 -4.372 1.00 0.00 202 CYS A N 17
ATOM 30959 C CA . CYS A 1 78 ? -6.821 5.792 -5.014 1.00 0.00 202 CYS A CA 17
ATOM 30960 C C . CYS A 1 78 ? -5.480 5.747 -4.278 1.00 0.00 202 CYS A C 17
ATOM 30961 O O . CYS A 1 78 ? -5.325 6.354 -3.220 1.00 0.00 202 CYS A O 17
ATOM 30968 N N . GLN A 1 79 ? -4.516 5.017 -4.835 1.00 0.00 203 GLN A N 17
ATOM 30969 C CA . GLN A 1 79 ? -3.190 4.887 -4.216 1.00 0.00 203 GLN A CA 17
ATOM 30970 C C . GLN A 1 79 ? -2.156 5.786 -4.902 1.00 0.00 203 GLN A C 17
ATOM 30971 O O . GLN A 1 79 ? -2.144 5.907 -6.128 1.00 0.00 203 GLN A O 17
ATOM 30985 N N . GLU A 1 80 ? -1.287 6.409 -4.105 1.00 0.00 204 GLU A N 17
ATOM 30986 C CA . GLU A 1 80 ? -0.247 7.294 -4.636 1.00 0.00 204 GLU A CA 17
ATOM 30987 C C . GLU A 1 80 ? 0.619 6.577 -5.675 1.00 0.00 204 GLU A C 17
ATOM 30988 O O . GLU A 1 80 ? 1.038 5.434 -5.472 1.00 0.00 204 GLU A O 17
ATOM 31000 N N . ILE A 1 81 ? 0.892 7.261 -6.783 1.00 0.00 205 ILE A N 17
ATOM 31001 C CA . ILE A 1 81 ? 1.720 6.697 -7.847 1.00 0.00 205 ILE A CA 17
ATOM 31002 C C . ILE A 1 81 ? 3.114 7.324 -7.836 1.00 0.00 205 ILE A C 17
ATOM 31003 O O . ILE A 1 81 ? 3.263 8.527 -8.050 1.00 0.00 205 ILE A O 17
ATOM 31019 N N . LEU A 1 82 ? 4.128 6.503 -7.571 1.00 0.00 206 LEU A N 17
ATOM 31020 C CA . LEU A 1 82 ? 5.510 6.981 -7.518 1.00 0.00 206 LEU A CA 17
ATOM 31021 C C . LEU A 1 82 ? 5.963 7.516 -8.880 1.00 0.00 206 LEU A C 17
ATOM 31022 O O . LEU A 1 82 ? 6.266 8.701 -9.011 1.00 0.00 206 LEU A O 17
ATOM 31038 N N . ASN A 1 83 ? 5.998 6.640 -9.888 1.00 0.00 207 ASN A N 17
ATOM 31039 C CA . ASN A 1 83 ? 6.407 7.026 -11.243 1.00 0.00 207 ASN A CA 17
ATOM 31040 C C . ASN A 1 83 ? 7.888 7.426 -11.287 1.00 0.00 207 ASN A C 17
ATOM 31041 O O . ASN A 1 83 ? 8.233 8.555 -11.640 1.00 0.00 207 ASN A O 17
ATOM 31052 N N . GLU A 1 84 ? 8.758 6.484 -10.922 1.00 0.00 208 GLU A N 17
ATOM 31053 C CA . GLU A 1 84 ? 10.203 6.725 -10.910 1.00 0.00 208 GLU A CA 17
ATOM 31054 C C . GLU A 1 84 ? 10.923 5.815 -11.906 1.00 0.00 208 GLU A C 17
ATOM 31055 O O . GLU A 1 84 ? 11.841 6.243 -12.608 1.00 0.00 208 GLU A O 17
ATOM 31067 N N . PRO B 2 1 ? -3.275 -21.441 -8.481 1.00 0.00 304 PRO B N 17
ATOM 31068 C CA . PRO B 2 1 ? -2.173 -21.026 -9.356 1.00 0.00 304 PRO B CA 17
ATOM 31069 C C . PRO B 2 1 ? -0.807 -21.500 -8.843 1.00 0.00 304 PRO B C 17
ATOM 31070 O O . PRO B 2 1 ? 0.050 -20.688 -8.477 1.00 0.00 304 PRO B O 17
ATOM 31081 N N . PRO B 2 2 ? -0.582 -22.830 -8.813 1.00 0.00 305 PRO B N 17
ATOM 31082 C CA . PRO B 2 2 ? 0.686 -23.413 -8.342 1.00 0.00 305 PRO B CA 17
ATOM 31083 C C . PRO B 2 2 ? 1.858 -23.127 -9.290 1.00 0.00 305 PRO B C 17
ATOM 31084 O O . PRO B 2 2 ? 2.471 -24.045 -9.839 1.00 0.00 305 PRO B O 17
ATOM 31095 N N . ILE B 2 3 ? 2.162 -21.841 -9.474 1.00 0.00 306 ILE B N 17
ATOM 31096 C CA . ILE B 2 3 ? 3.256 -21.418 -10.351 1.00 0.00 306 ILE B CA 17
ATOM 31097 C C . ILE B 2 3 ? 4.065 -20.276 -9.726 1.00 0.00 306 ILE B C 17
ATOM 31098 O O . ILE B 2 3 ? 5.276 -20.405 -9.521 1.00 0.00 306 ILE B O 17
ATOM 31114 N N . SER B 2 4 ? 3.390 -19.160 -9.428 1.00 0.00 307 SER B N 17
ATOM 31115 C CA . SER B 2 4 ? 4.041 -17.984 -8.829 1.00 0.00 307 SER B CA 17
ATOM 31116 C C . SER B 2 4 ? 4.992 -17.305 -9.828 1.00 0.00 307 SER B C 17
ATOM 31117 O O . SER B 2 4 ? 4.991 -17.634 -11.016 1.00 0.00 307 SER B O 17
ATOM 31125 N N . LEU B 2 5 ? 5.797 -16.354 -9.345 1.00 0.00 308 LEU B N 17
ATOM 31126 C CA . LEU B 2 5 ? 6.742 -15.638 -10.208 1.00 0.00 308 LEU B CA 17
ATOM 31127 C C . LEU B 2 5 ? 7.782 -14.866 -9.390 1.00 0.00 308 LEU B C 17
ATOM 31128 O O . LEU B 2 5 ? 8.971 -15.189 -9.426 1.00 0.00 308 LEU B O 17
ATOM 31144 N N . ASP B 2 6 ? 7.331 -13.842 -8.664 1.00 0.00 309 ASP B N 17
ATOM 31145 C CA . ASP B 2 6 ? 8.226 -13.019 -7.851 1.00 0.00 309 ASP B CA 17
ATOM 31146 C C . ASP B 2 6 ? 8.660 -13.752 -6.578 1.00 0.00 309 ASP B C 17
ATOM 31147 O O . ASP B 2 6 ? 9.782 -14.261 -6.500 1.00 0.00 309 ASP B O 17
ATOM 31156 N N . LEU B 2 7 ? 7.765 -13.796 -5.585 1.00 0.00 310 LEU B N 17
ATOM 31157 C CA . LEU B 2 7 ? 8.035 -14.457 -4.305 1.00 0.00 310 LEU B CA 17
ATOM 31158 C C . LEU B 2 7 ? 9.257 -13.853 -3.602 1.00 0.00 310 LEU B C 17
ATOM 31159 O O . LEU B 2 7 ? 9.111 -13.050 -2.679 1.00 0.00 310 LEU B O 17
ATOM 31175 N N . THR B 2 8 ? 10.454 -14.230 -4.048 1.00 0.00 311 THR B N 17
ATOM 31176 C CA . THR B 2 8 ? 11.695 -13.717 -3.464 1.00 0.00 311 THR B CA 17
ATOM 31177 C C . THR B 2 8 ? 11.971 -12.278 -3.911 1.00 0.00 311 THR B C 17
ATOM 31178 O O . THR B 2 8 ? 12.458 -11.461 -3.127 1.00 0.00 311 THR B O 17
ATOM 31189 N N . PHE B 2 9 ? 11.657 -11.970 -5.173 1.00 0.00 312 PHE B N 17
ATOM 31190 C CA . PHE B 2 9 ? 11.878 -10.626 -5.722 1.00 0.00 312 PHE B CA 17
ATOM 31191 C C . PHE B 2 9 ? 11.259 -9.530 -4.844 1.00 0.00 312 PHE B C 17
ATOM 31192 O O . PHE B 2 9 ? 11.824 -8.442 -4.716 1.00 0.00 312 PHE B O 17
ATOM 31209 N N . ASN B 2 10 ? 10.103 -9.814 -4.239 1.00 0.00 313 ASN B N 17
ATOM 31210 C CA . ASN B 2 10 ? 9.434 -8.834 -3.380 1.00 0.00 313 ASN B CA 17
ATOM 31211 C C . ASN B 2 10 ? 10.359 -8.349 -2.259 1.00 0.00 313 ASN B C 17
ATOM 31212 O O . ASN B 2 10 ? 10.359 -7.163 -1.932 1.00 0.00 313 ASN B O 17
ATOM 31223 N N . LEU B 2 11 ? 11.152 -9.266 -1.687 1.00 0.00 314 LEU B N 17
ATOM 31224 C CA . LEU B 2 11 ? 12.089 -8.924 -0.608 1.00 0.00 314 LEU B CA 17
ATOM 31225 C C . LEU B 2 11 ? 12.855 -7.638 -0.928 1.00 0.00 314 LEU B C 17
ATOM 31226 O O . LEU B 2 11 ? 12.874 -6.702 -0.129 1.00 0.00 314 LEU B O 17
ATOM 31242 N N . LEU B 2 12 ? 13.469 -7.589 -2.109 1.00 0.00 315 LEU B N 17
ATOM 31243 C CA . LEU B 2 12 ? 14.211 -6.403 -2.535 1.00 0.00 315 LEU B CA 17
ATOM 31244 C C . LEU B 2 12 ? 13.257 -5.350 -3.105 1.00 0.00 315 LEU B C 17
ATOM 31245 O O . LEU B 2 12 ? 13.448 -4.146 -2.901 1.00 0.00 315 LEU B O 17
ATOM 31261 N N . ARG B 2 13 ? 12.216 -5.815 -3.807 1.00 0.00 316 ARG B N 17
ATOM 31262 C CA . ARG B 2 13 ? 11.217 -4.926 -4.396 1.00 0.00 316 ARG B CA 17
ATOM 31263 C C . ARG B 2 13 ? 10.568 -4.043 -3.326 1.00 0.00 316 ARG B C 17
ATOM 31264 O O . ARG B 2 13 ? 10.491 -2.826 -3.488 1.00 0.00 316 ARG B O 17
ATOM 31285 N N . GLU B 2 14 ? 10.117 -4.656 -2.226 1.00 0.00 317 GLU B N 17
ATOM 31286 C CA . GLU B 2 14 ? 9.498 -3.901 -1.135 1.00 0.00 317 GLU B CA 17
ATOM 31287 C C . GLU B 2 14 ? 10.502 -2.910 -0.546 1.00 0.00 317 GLU B C 17
ATOM 31288 O O . GLU B 2 14 ? 10.182 -1.735 -0.346 1.00 0.00 317 GLU B O 17
ATOM 31300 N N . VAL B 2 15 ? 11.733 -3.379 -0.312 1.00 0.00 318 VAL B N 17
ATOM 31301 C CA . VAL B 2 15 ? 12.796 -2.520 0.207 1.00 0.00 318 VAL B CA 17
ATOM 31302 C C . VAL B 2 15 ? 12.984 -1.333 -0.734 1.00 0.00 318 VAL B C 17
ATOM 31303 O O . VAL B 2 15 ? 12.984 -0.175 -0.306 1.00 0.00 318 VAL B O 17
ATOM 31316 N N . LEU B 2 16 ? 13.099 -1.635 -2.030 1.00 0.00 319 LEU B N 17
ATOM 31317 C CA . LEU B 2 16 ? 13.238 -0.603 -3.050 1.00 0.00 319 LEU B CA 17
ATOM 31318 C C . LEU B 2 16 ? 11.993 0.284 -3.053 1.00 0.00 319 LEU B C 17
ATOM 31319 O O . LEU B 2 16 ? 12.093 1.507 -3.147 1.00 0.00 319 LEU B O 17
ATOM 31335 N N . GLU B 2 17 ? 10.821 -0.349 -2.921 1.00 0.00 320 GLU B N 17
ATOM 31336 C CA . GLU B 2 17 ? 9.544 0.366 -2.877 1.00 0.00 320 GLU B CA 17
ATOM 31337 C C . GLU B 2 17 ? 9.529 1.367 -1.722 1.00 0.00 320 GLU B C 17
ATOM 31338 O O . GLU B 2 17 ? 9.161 2.530 -1.900 1.00 0.00 320 GLU B O 17
ATOM 31350 N N . ILE B 2 18 ? 9.944 0.908 -0.541 1.00 0.00 321 ILE B N 17
ATOM 31351 C CA . ILE B 2 18 ? 9.994 1.765 0.640 1.00 0.00 321 ILE B CA 17
ATOM 31352 C C . ILE B 2 18 ? 10.935 2.945 0.404 1.00 0.00 321 ILE B C 17
ATOM 31353 O O . ILE B 2 18 ? 10.558 4.099 0.609 1.00 0.00 321 ILE B O 17
ATOM 31369 N N . ALA B 2 19 ? 12.159 2.643 -0.036 1.00 0.00 322 ALA B N 17
ATOM 31370 C CA . ALA B 2 19 ? 13.164 3.674 -0.308 1.00 0.00 322 ALA B CA 17
ATOM 31371 C C . ALA B 2 19 ? 12.617 4.778 -1.221 1.00 0.00 322 ALA B C 17
ATOM 31372 O O . ALA B 2 19 ? 12.678 5.958 -0.877 1.00 0.00 322 ALA B O 17
ATOM 31379 N N . LYS B 2 20 ? 12.090 4.392 -2.385 1.00 0.00 323 LYS B N 17
ATOM 31380 C CA . LYS B 2 20 ? 11.542 5.366 -3.341 1.00 0.00 323 LYS B CA 17
ATOM 31381 C C . LYS B 2 20 ? 10.342 6.123 -2.758 1.00 0.00 323 LYS B C 17
ATOM 31382 O O . LYS B 2 20 ? 10.271 7.350 -2.856 1.00 0.00 323 LYS B O 17
ATOM 31401 N N . ALA B 2 21 ? 9.402 5.388 -2.157 1.00 0.00 324 ALA B N 17
ATOM 31402 C CA . ALA B 2 21 ? 8.202 5.994 -1.568 1.00 0.00 324 ALA B CA 17
ATOM 31403 C C . ALA B 2 21 ? 8.524 6.877 -0.355 1.00 0.00 324 ALA B C 17
ATOM 31404 O O . ALA B 2 21 ? 7.825 7.861 -0.101 1.00 0.00 324 ALA B O 17
ATOM 31411 N N . GLU B 2 22 ? 9.570 6.515 0.395 1.00 0.00 325 GLU B N 17
ATOM 31412 C CA . GLU B 2 22 ? 9.980 7.269 1.589 1.00 0.00 325 GLU B CA 17
ATOM 31413 C C . GLU B 2 22 ? 9.884 8.786 1.375 1.00 0.00 325 GLU B C 17
ATOM 31414 O O . GLU B 2 22 ? 9.280 9.496 2.183 1.00 0.00 325 GLU B O 17
ATOM 31426 N N . GLN B 2 23 ? 10.480 9.271 0.281 1.00 0.00 326 GLN B N 17
ATOM 31427 C CA . GLN B 2 23 ? 10.467 10.702 -0.049 1.00 0.00 326 GLN B CA 17
ATOM 31428 C C . GLN B 2 23 ? 9.051 11.291 0.006 1.00 0.00 326 GLN B C 17
ATOM 31429 O O . GLN B 2 23 ? 8.865 12.425 0.447 1.00 0.00 326 GLN B O 17
ATOM 31443 N N . GLU B 2 24 ? 8.063 10.516 -0.443 1.00 0.00 327 GLU B N 17
ATOM 31444 C CA . GLU B 2 24 ? 6.669 10.960 -0.441 1.00 0.00 327 GLU B CA 17
ATOM 31445 C C . GLU B 2 24 ? 5.956 10.530 0.841 1.00 0.00 327 GLU B C 17
ATOM 31446 O O . GLU B 2 24 ? 5.106 11.259 1.359 1.00 0.00 327 GLU B O 17
ATOM 31458 N N . ALA B 2 25 ? 6.303 9.337 1.334 1.00 0.00 328 ALA B N 17
ATOM 31459 C CA . ALA B 2 25 ? 5.706 8.777 2.550 1.00 0.00 328 ALA B CA 17
ATOM 31460 C C . ALA B 2 25 ? 5.410 9.848 3.601 1.00 0.00 328 ALA B C 17
ATOM 31461 O O . ALA B 2 25 ? 4.305 9.894 4.142 1.00 0.00 328 ALA B O 17
ATOM 31468 N N . GLU B 2 26 ? 6.397 10.705 3.883 1.00 0.00 329 GLU B N 17
ATOM 31469 C CA . GLU B 2 26 ? 6.238 11.776 4.876 1.00 0.00 329 GLU B CA 17
ATOM 31470 C C . GLU B 2 26 ? 4.926 12.554 4.683 1.00 0.00 329 GLU B C 17
ATOM 31471 O O . GLU B 2 26 ? 4.245 12.876 5.660 1.00 0.00 329 GLU B O 17
ATOM 31483 N N . GLU B 2 27 ? 4.574 12.844 3.431 1.00 0.00 330 GLU B N 17
ATOM 31484 C CA . GLU B 2 27 ? 3.343 13.577 3.128 1.00 0.00 330 GLU B CA 17
ATOM 31485 C C . GLU B 2 27 ? 2.221 12.623 2.703 1.00 0.00 330 GLU B C 17
ATOM 31486 O O . GLU B 2 27 ? 1.050 12.841 3.038 1.00 0.00 330 GLU B O 17
ATOM 31498 N N . ALA B 2 28 ? 2.583 11.573 1.962 1.00 0.00 331 ALA B N 17
ATOM 31499 C CA . ALA B 2 28 ? 1.615 10.586 1.479 1.00 0.00 331 ALA B CA 17
ATOM 31500 C C . ALA B 2 28 ? 0.983 9.782 2.623 1.00 0.00 331 ALA B C 17
ATOM 31501 O O . ALA B 2 28 ? -0.231 9.591 2.648 1.00 0.00 331 ALA B O 17
ATOM 31508 N N . ALA B 2 29 ? 1.805 9.314 3.568 1.00 0.00 332 ALA B N 17
ATOM 31509 C CA . ALA B 2 29 ? 1.309 8.531 4.708 1.00 0.00 332 ALA B CA 17
ATOM 31510 C C . ALA B 2 29 ? 0.097 9.199 5.358 1.00 0.00 332 ALA B C 17
ATOM 31511 O O . ALA B 2 29 ? -0.989 8.617 5.410 1.00 0.00 332 ALA B O 17
ATOM 31518 N N . LYS B 2 30 ? 0.285 10.430 5.838 1.00 0.00 333 LYS B N 17
ATOM 31519 C CA . LYS B 2 30 ? -0.803 11.187 6.468 1.00 0.00 333 LYS B CA 17
ATOM 31520 C C . LYS B 2 30 ? -2.021 11.246 5.540 1.00 0.00 333 LYS B C 17
ATOM 31521 O O . LYS B 2 30 ? -3.161 11.195 6.002 1.00 0.00 333 LYS B O 17
ATOM 31540 N N . ASN B 2 31 ? -1.772 11.311 4.228 1.00 0.00 334 ASN B N 17
ATOM 31541 C CA . ASN B 2 31 ? -2.853 11.329 3.242 1.00 0.00 334 ASN B CA 17
ATOM 31542 C C . ASN B 2 31 ? -3.465 9.930 3.121 1.00 0.00 334 ASN B C 17
ATOM 31543 O O . ASN B 2 31 ? -4.668 9.746 3.325 1.00 0.00 334 ASN B O 17
ATOM 31554 N N . ARG B 2 32 ? -2.616 8.950 2.794 1.00 0.00 335 ARG B N 17
ATOM 31555 C CA . ARG B 2 32 ? -3.042 7.556 2.639 1.00 0.00 335 ARG B CA 17
ATOM 31556 C C . ARG B 2 32 ? -3.727 7.028 3.901 1.00 0.00 335 ARG B C 17
ATOM 31557 O O . ARG B 2 32 ? -4.768 6.372 3.814 1.00 0.00 335 ARG B O 17
ATOM 31578 N N . LEU B 2 33 ? -3.146 7.322 5.067 1.00 0.00 336 LEU B N 17
ATOM 31579 C CA . LEU B 2 33 ? -3.713 6.885 6.344 1.00 0.00 336 LEU B CA 17
ATOM 31580 C C . LEU B 2 33 ? -5.084 7.525 6.558 1.00 0.00 336 LEU B C 17
ATOM 31581 O O . LEU B 2 33 ? -6.035 6.856 6.969 1.00 0.00 336 LEU B O 17
ATOM 31597 N N . LEU B 2 34 ? -5.182 8.821 6.253 1.00 0.00 337 LEU B N 17
ATOM 31598 C CA . LEU B 2 34 ? -6.440 9.551 6.386 1.00 0.00 337 LEU B CA 17
ATOM 31599 C C . LEU B 2 34 ? -7.554 8.831 5.623 1.00 0.00 337 LEU B C 17
ATOM 31600 O O . LEU B 2 34 ? -8.671 8.686 6.127 1.00 0.00 337 LEU B O 17
ATOM 31616 N N . LEU B 2 35 ? -7.237 8.366 4.408 1.00 0.00 338 LEU B N 17
ATOM 31617 C CA . LEU B 2 35 ? -8.205 7.643 3.579 1.00 0.00 338 LEU B CA 17
ATOM 31618 C C . LEU B 2 35 ? -8.784 6.434 4.325 1.00 0.00 338 LEU B C 17
ATOM 31619 O O . LEU B 2 35 ? -9.943 6.072 4.114 1.00 0.00 338 LEU B O 17
ATOM 31635 N N . GLU B 2 36 ? -7.980 5.826 5.204 1.00 0.00 339 GLU B N 17
ATOM 31636 C CA . GLU B 2 36 ? -8.423 4.671 5.991 1.00 0.00 339 GLU B CA 17
ATOM 31637 C C . GLU B 2 36 ? -9.444 5.103 7.045 1.00 0.00 339 GLU B C 17
ATOM 31638 O O . GLU B 2 36 ? -10.543 4.549 7.126 1.00 0.00 339 GLU B O 17
ATOM 31650 N N . GLU B 2 37 ? -9.066 6.101 7.849 1.00 0.00 340 GLU B N 17
ATOM 31651 C CA . GLU B 2 37 ? -9.941 6.622 8.901 1.00 0.00 340 GLU B CA 17
ATOM 31652 C C . GLU B 2 37 ? -11.204 7.259 8.312 1.00 0.00 340 GLU B C 17
ATOM 31653 O O . GLU B 2 37 ? -12.273 7.204 8.921 1.00 0.00 340 GLU B O 17
ATOM 31665 N N . ALA B 2 38 ? -11.075 7.868 7.126 1.00 0.00 341 ALA B N 17
ATOM 31666 C CA . ALA B 2 38 ? -12.207 8.512 6.460 1.00 0.00 341 ALA B CA 17
ATOM 31667 C C . ALA B 2 38 ? -13.377 7.542 6.279 1.00 0.00 341 ALA B C 17
ATOM 31668 O O . ALA B 2 38 ? -13.246 6.499 5.633 1.00 0.00 341 ALA B O 17
ATOM 31675 N N . LEU A 1 1 ? -21.808 28.530 5.162 1.00 0.00 125 LEU A N 18
ATOM 31676 C CA . LEU A 1 1 ? -20.619 27.720 5.562 1.00 0.00 125 LEU A CA 18
ATOM 31677 C C . LEU A 1 1 ? -20.058 26.923 4.378 1.00 0.00 125 LEU A C 18
ATOM 31678 O O . LEU A 1 1 ? -20.515 27.081 3.245 1.00 0.00 125 LEU A O 18
ATOM 31696 N N . GLN A 1 2 ? -19.064 26.073 4.649 1.00 0.00 126 GLN A N 18
ATOM 31697 C CA . GLN A 1 2 ? -18.437 25.254 3.606 1.00 0.00 126 GLN A CA 18
ATOM 31698 C C . GLN A 1 2 ? -19.403 24.197 3.065 1.00 0.00 126 GLN A C 18
ATOM 31699 O O . GLN A 1 2 ? -19.559 24.059 1.848 1.00 0.00 126 GLN A O 18
ATOM 31713 N N . ASP A 1 3 ? -20.038 23.456 3.974 1.00 0.00 127 ASP A N 18
ATOM 31714 C CA . ASP A 1 3 ? -20.988 22.396 3.612 1.00 0.00 127 ASP A CA 18
ATOM 31715 C C . ASP A 1 3 ? -22.040 22.867 2.595 1.00 0.00 127 ASP A C 18
ATOM 31716 O O . ASP A 1 3 ? -22.461 22.093 1.732 1.00 0.00 127 ASP A O 18
ATOM 31725 N N . GLN A 1 4 ? -22.464 24.131 2.708 1.00 0.00 128 GLN A N 18
ATOM 31726 C CA . GLN A 1 4 ? -23.474 24.703 1.807 1.00 0.00 128 GLN A CA 18
ATOM 31727 C C . GLN A 1 4 ? -23.225 24.331 0.343 1.00 0.00 128 GLN A C 18
ATOM 31728 O O . GLN A 1 4 ? -24.167 23.999 -0.384 1.00 0.00 128 GLN A O 18
ATOM 31742 N N . HIS A 1 5 ? -21.961 24.376 -0.083 1.00 0.00 129 HIS A N 18
ATOM 31743 C CA . HIS A 1 5 ? -21.599 24.028 -1.460 1.00 0.00 129 HIS A CA 18
ATOM 31744 C C . HIS A 1 5 ? -22.168 22.657 -1.838 1.00 0.00 129 HIS A C 18
ATOM 31745 O O . HIS A 1 5 ? -22.646 22.461 -2.958 1.00 0.00 129 HIS A O 18
ATOM 31760 N N . CYS A 1 6 ? -22.128 21.719 -0.886 1.00 0.00 130 CYS A N 18
ATOM 31761 C CA . CYS A 1 6 ? -22.653 20.366 -1.102 1.00 0.00 130 CYS A CA 18
ATOM 31762 C C . CYS A 1 6 ? -24.157 20.395 -1.378 1.00 0.00 130 CYS A C 18
ATOM 31763 O O . CYS A 1 6 ? -24.664 19.598 -2.171 1.00 0.00 130 CYS A O 18
ATOM 31770 N N . GLU A 1 7 ? -24.862 21.325 -0.731 1.00 0.00 131 GLU A N 18
ATOM 31771 C CA . GLU A 1 7 ? -26.303 21.474 -0.924 1.00 0.00 131 GLU A CA 18
ATOM 31772 C C . GLU A 1 7 ? -26.574 22.305 -2.177 1.00 0.00 131 GLU A C 18
ATOM 31773 O O . GLU A 1 7 ? -27.392 21.933 -3.022 1.00 0.00 131 GLU A O 18
ATOM 31785 N N . SER A 1 8 ? -25.869 23.436 -2.287 1.00 0.00 132 SER A N 18
ATOM 31786 C CA . SER A 1 8 ? -26.001 24.343 -3.433 1.00 0.00 132 SER A CA 18
ATOM 31787 C C . SER A 1 8 ? -27.471 24.630 -3.772 1.00 0.00 132 SER A C 18
ATOM 31788 O O . SER A 1 8 ? -27.830 24.762 -4.944 1.00 0.00 132 SER A O 18
ATOM 31796 N N . LEU A 1 9 ? -28.311 24.728 -2.734 1.00 0.00 133 LEU A N 18
ATOM 31797 C CA . LEU A 1 9 ? -29.746 25.005 -2.896 1.00 0.00 133 LEU A CA 18
ATOM 31798 C C . LEU A 1 9 ? -30.545 23.774 -3.362 1.00 0.00 133 LEU A C 18
ATOM 31799 O O . LEU A 1 9 ? -31.774 23.840 -3.460 1.00 0.00 133 LEU A O 18
ATOM 31815 N N . SER A 1 10 ? -29.857 22.654 -3.632 1.00 0.00 134 SER A N 18
ATOM 31816 C CA . SER A 1 10 ? -30.510 21.411 -4.075 1.00 0.00 134 SER A CA 18
ATOM 31817 C C . SER A 1 10 ? -31.095 21.538 -5.487 1.00 0.00 134 SER A C 18
ATOM 31818 O O . SER A 1 10 ? -31.753 22.525 -5.819 1.00 0.00 134 SER A O 18
ATOM 31826 N N . LEU A 1 11 ? -30.842 20.526 -6.319 1.00 0.00 135 LEU A N 18
ATOM 31827 C CA . LEU A 1 11 ? -31.338 20.517 -7.700 1.00 0.00 135 LEU A CA 18
ATOM 31828 C C . LEU A 1 11 ? -31.330 19.098 -8.283 1.00 0.00 135 LEU A C 18
ATOM 31829 O O . LEU A 1 11 ? -32.387 18.518 -8.535 1.00 0.00 135 LEU A O 18
ATOM 31845 N N . ALA A 1 12 ? -30.136 18.537 -8.483 1.00 0.00 136 ALA A N 18
ATOM 31846 C CA . ALA A 1 12 ? -30.004 17.183 -9.024 1.00 0.00 136 ALA A CA 18
ATOM 31847 C C . ALA A 1 12 ? -30.176 16.136 -7.917 1.00 0.00 136 ALA A C 18
ATOM 31848 O O . ALA A 1 12 ? -29.273 15.342 -7.645 1.00 0.00 136 ALA A O 18
ATOM 31855 N N . SER A 1 13 ? -31.345 16.151 -7.277 1.00 0.00 137 SER A N 18
ATOM 31856 C CA . SER A 1 13 ? -31.648 15.217 -6.189 1.00 0.00 137 SER A CA 18
ATOM 31857 C C . SER A 1 13 ? -33.153 15.165 -5.922 1.00 0.00 137 SER A C 18
ATOM 31858 O O . SER A 1 13 ? -33.749 16.167 -5.525 1.00 0.00 137 SER A O 18
ATOM 31866 N N . ASN A 1 14 ? -33.761 13.999 -6.148 1.00 0.00 138 ASN A N 18
ATOM 31867 C CA . ASN A 1 14 ? -35.202 13.831 -5.936 1.00 0.00 138 ASN A CA 18
ATOM 31868 C C . ASN A 1 14 ? -35.551 13.788 -4.444 1.00 0.00 138 ASN A C 18
ATOM 31869 O O . ASN A 1 14 ? -36.350 14.596 -3.972 1.00 0.00 138 ASN A O 18
ATOM 31880 N N . ILE A 1 15 ? -34.948 12.842 -3.715 1.00 0.00 139 ILE A N 18
ATOM 31881 C CA . ILE A 1 15 ? -35.192 12.687 -2.275 1.00 0.00 139 ILE A CA 18
ATOM 31882 C C . ILE A 1 15 ? -36.589 12.122 -1.995 1.00 0.00 139 ILE A C 18
ATOM 31883 O O . ILE A 1 15 ? -37.592 12.628 -2.498 1.00 0.00 139 ILE A O 18
ATOM 31899 N N . SER A 1 16 ? -36.646 11.063 -1.186 1.00 0.00 140 SER A N 18
ATOM 31900 C CA . SER A 1 16 ? -37.918 10.427 -0.839 1.00 0.00 140 SER A CA 18
ATOM 31901 C C . SER A 1 16 ? -37.774 9.517 0.378 1.00 0.00 140 SER A C 18
ATOM 31902 O O . SER A 1 16 ? -36.799 8.770 0.496 1.00 0.00 140 SER A O 18
ATOM 31910 N N . GLY A 1 17 ? -38.754 9.583 1.282 1.00 0.00 141 GLY A N 18
ATOM 31911 C CA . GLY A 1 17 ? -38.728 8.758 2.485 1.00 0.00 141 GLY A CA 18
ATOM 31912 C C . GLY A 1 17 ? -37.588 9.111 3.421 1.00 0.00 141 GLY A C 18
ATOM 31913 O O . GLY A 1 17 ? -37.775 9.863 4.378 1.00 0.00 141 GLY A O 18
ATOM 31917 N N . LEU A 1 18 ? -36.403 8.570 3.143 1.00 0.00 142 LEU A N 18
ATOM 31918 C CA . LEU A 1 18 ? -35.224 8.830 3.966 1.00 0.00 142 LEU A CA 18
ATOM 31919 C C . LEU A 1 18 ? -34.084 9.422 3.131 1.00 0.00 142 LEU A C 18
ATOM 31920 O O . LEU A 1 18 ? -33.501 8.746 2.278 1.00 0.00 142 LEU A O 18
ATOM 31936 N N . GLN A 1 19 ? -33.769 10.686 3.391 1.00 0.00 143 GLN A N 18
ATOM 31937 C CA . GLN A 1 19 ? -32.699 11.378 2.675 1.00 0.00 143 GLN A CA 18
ATOM 31938 C C . GLN A 1 19 ? -31.525 11.680 3.604 1.00 0.00 143 GLN A C 18
ATOM 31939 O O . GLN A 1 19 ? -31.716 12.109 4.743 1.00 0.00 143 GLN A O 18
ATOM 31953 N N . CYS A 1 20 ? -30.311 11.464 3.108 1.00 0.00 144 CYS A N 18
ATOM 31954 C CA . CYS A 1 20 ? -29.105 11.721 3.888 1.00 0.00 144 CYS A CA 18
ATOM 31955 C C . CYS A 1 20 ? -28.556 13.113 3.593 1.00 0.00 144 CYS A C 18
ATOM 31956 O O . CYS A 1 20 ? -28.383 13.488 2.431 1.00 0.00 144 CYS A O 18
ATOM 31963 N N . ASN A 1 21 ? -28.291 13.877 4.654 1.00 0.00 145 ASN A N 18
ATOM 31964 C CA . ASN A 1 21 ? -27.769 15.241 4.523 1.00 0.00 145 ASN A CA 18
ATOM 31965 C C . ASN A 1 21 ? -26.416 15.269 3.805 1.00 0.00 145 ASN A C 18
ATOM 31966 O O . ASN A 1 21 ? -25.749 14.242 3.669 1.00 0.00 145 ASN A O 18
ATOM 31977 N N . ALA A 1 22 ? -26.019 16.457 3.349 1.00 0.00 146 ALA A N 18
ATOM 31978 C CA . ALA A 1 22 ? -24.751 16.629 2.644 1.00 0.00 146 ALA A CA 18
ATOM 31979 C C . ALA A 1 22 ? -23.668 17.207 3.558 1.00 0.00 146 ALA A C 18
ATOM 31980 O O . ALA A 1 22 ? -23.920 18.143 4.318 1.00 0.00 146 ALA A O 18
ATOM 31987 N N . SER A 1 23 ? -22.460 16.647 3.463 1.00 0.00 147 SER A N 18
ATOM 31988 C CA . SER A 1 23 ? -21.320 17.104 4.268 1.00 0.00 147 SER A CA 18
ATOM 31989 C C . SER A 1 23 ? -20.062 16.276 3.965 1.00 0.00 147 SER A C 18
ATOM 31990 O O . SER A 1 23 ? -19.937 15.697 2.884 1.00 0.00 147 SER A O 18
ATOM 31998 N N . VAL A 1 24 ? -19.130 16.227 4.915 1.00 0.00 148 VAL A N 18
ATOM 31999 C CA . VAL A 1 24 ? -17.881 15.477 4.737 1.00 0.00 148 VAL A CA 18
ATOM 32000 C C . VAL A 1 24 ? -17.878 14.163 5.528 1.00 0.00 148 VAL A C 18
ATOM 32001 O O . VAL A 1 24 ? -18.535 14.049 6.565 1.00 0.00 148 VAL A O 18
ATOM 32014 N N . ASP A 1 25 ? -17.132 13.170 5.029 1.00 0.00 149 ASP A N 18
ATOM 32015 C CA . ASP A 1 25 ? -17.041 11.863 5.692 1.00 0.00 149 ASP A CA 18
ATOM 32016 C C . ASP A 1 25 ? -15.931 11.853 6.749 1.00 0.00 149 ASP A C 18
ATOM 32017 O O . ASP A 1 25 ? -16.166 11.479 7.898 1.00 0.00 149 ASP A O 18
ATOM 32026 N N . LEU A 1 26 ? -14.728 12.268 6.350 1.00 0.00 150 LEU A N 18
ATOM 32027 C CA . LEU A 1 26 ? -13.574 12.312 7.253 1.00 0.00 150 LEU A CA 18
ATOM 32028 C C . LEU A 1 26 ? -12.440 13.137 6.640 1.00 0.00 150 LEU A C 18
ATOM 32029 O O . LEU A 1 26 ? -11.967 14.106 7.237 1.00 0.00 150 LEU A O 18
ATOM 32045 N N . ILE A 1 27 ? -12.024 12.745 5.436 1.00 0.00 151 ILE A N 18
ATOM 32046 C CA . ILE A 1 27 ? -10.957 13.444 4.719 1.00 0.00 151 ILE A CA 18
ATOM 32047 C C . ILE A 1 27 ? -11.504 14.680 3.997 1.00 0.00 151 ILE A C 18
ATOM 32048 O O . ILE A 1 27 ? -12.705 14.957 4.042 1.00 0.00 151 ILE A O 18
ATOM 32064 N N . GLY A 1 28 ? -10.619 15.418 3.322 1.00 0.00 152 GLY A N 18
ATOM 32065 C CA . GLY A 1 28 ? -11.037 16.609 2.592 1.00 0.00 152 GLY A CA 18
ATOM 32066 C C . GLY A 1 28 ? -11.943 16.287 1.413 1.00 0.00 152 GLY A C 18
ATOM 32067 O O . GLY A 1 28 ? -11.530 16.392 0.258 1.00 0.00 152 GLY A O 18
ATOM 32071 N N . THR A 1 29 ? -13.178 15.881 1.706 1.00 0.00 153 THR A N 18
ATOM 32072 C CA . THR A 1 29 ? -14.152 15.533 0.666 1.00 0.00 153 THR A CA 18
ATOM 32073 C C . THR A 1 29 ? -15.581 15.717 1.177 1.00 0.00 153 THR A C 18
ATOM 32074 O O . THR A 1 29 ? -15.908 15.314 2.294 1.00 0.00 153 THR A O 18
ATOM 32085 N N . CYS A 1 30 ? -16.427 16.336 0.352 1.00 0.00 154 CYS A N 18
ATOM 32086 C CA . CYS A 1 30 ? -17.827 16.587 0.718 1.00 0.00 154 CYS A CA 18
ATOM 32087 C C . CYS A 1 30 ? -18.792 15.795 -0.171 1.00 0.00 154 CYS A C 18
ATOM 32088 O O . CYS A 1 30 ? -18.542 15.608 -1.363 1.00 0.00 154 CYS A O 18
ATOM 32095 N N . TRP A 1 31 ? -19.893 15.331 0.423 1.00 0.00 155 TRP A N 18
ATOM 32096 C CA . TRP A 1 31 ? -20.900 14.554 -0.304 1.00 0.00 155 TRP A CA 18
ATOM 32097 C C . TRP A 1 31 ? -22.275 15.233 -0.247 1.00 0.00 155 TRP A C 18
ATOM 32098 O O . TRP A 1 31 ? -22.735 15.622 0.829 1.00 0.00 155 TRP A O 18
ATOM 32119 N N . PRO A 1 32 ? -22.948 15.379 -1.411 1.00 0.00 156 PRO A N 18
ATOM 32120 C CA . PRO A 1 32 ? -24.274 16.015 -1.492 1.00 0.00 156 PRO A CA 18
ATOM 32121 C C . PRO A 1 32 ? -25.392 15.172 -0.862 1.00 0.00 156 PRO A C 18
ATOM 32122 O O . PRO A 1 32 ? -25.182 14.020 -0.474 1.00 0.00 156 PRO A O 18
ATOM 32133 N N . ARG A 1 33 ? -26.585 15.764 -0.762 1.00 0.00 157 ARG A N 18
ATOM 32134 C CA . ARG A 1 33 ? -27.746 15.089 -0.177 1.00 0.00 157 ARG A CA 18
ATOM 32135 C C . ARG A 1 33 ? -28.234 13.934 -1.057 1.00 0.00 157 ARG A C 18
ATOM 32136 O O . ARG A 1 33 ? -28.649 14.138 -2.202 1.00 0.00 157 ARG A O 18
ATOM 32157 N N . SER A 1 34 ? -28.184 12.720 -0.509 1.00 0.00 158 SER A N 18
ATOM 32158 C CA . SER A 1 34 ? -28.619 11.526 -1.238 1.00 0.00 158 SER A CA 18
ATOM 32159 C C . SER A 1 34 ? -29.548 10.656 -0.388 1.00 0.00 158 SER A C 18
ATOM 32160 O O . SER A 1 34 ? -29.507 10.704 0.843 1.00 0.00 158 SER A O 18
ATOM 32168 N N . PRO A 1 35 ? -30.399 9.838 -1.040 1.00 0.00 159 PRO A N 18
ATOM 32169 C CA . PRO A 1 35 ? -31.340 8.945 -0.342 1.00 0.00 159 PRO A CA 18
ATOM 32170 C C . PRO A 1 35 ? -30.630 7.939 0.565 1.00 0.00 159 PRO A C 18
ATOM 32171 O O . PRO A 1 35 ? -29.550 7.439 0.232 1.00 0.00 159 PRO A O 18
ATOM 32182 N N . ALA A 1 36 ? -31.245 7.635 1.707 1.00 0.00 160 ALA A N 18
ATOM 32183 C CA . ALA A 1 36 ? -30.673 6.680 2.656 1.00 0.00 160 ALA A CA 18
ATOM 32184 C C . ALA A 1 36 ? -30.554 5.290 2.028 1.00 0.00 160 ALA A C 18
ATOM 32185 O O . ALA A 1 36 ? -31.561 4.642 1.734 1.00 0.00 160 ALA A O 18
ATOM 32192 N N . GLY A 1 37 ? -29.315 4.844 1.815 1.00 0.00 161 GLY A N 18
ATOM 32193 C CA . GLY A 1 37 ? -29.078 3.539 1.214 1.00 0.00 161 GLY A CA 18
ATOM 32194 C C . GLY A 1 37 ? -28.286 3.618 -0.083 1.00 0.00 161 GLY A C 18
ATOM 32195 O O . GLY A 1 37 ? -27.694 2.627 -0.509 1.00 0.00 161 GLY A O 18
ATOM 32199 N N . GLN A 1 38 ? -28.272 4.797 -0.714 1.00 0.00 162 GLN A N 18
ATOM 32200 C CA . GLN A 1 38 ? -27.543 4.995 -1.970 1.00 0.00 162 GLN A CA 18
ATOM 32201 C C . GLN A 1 38 ? -26.043 4.747 -1.790 1.00 0.00 162 GLN A C 18
ATOM 32202 O O . GLN A 1 38 ? -25.463 5.111 -0.762 1.00 0.00 162 GLN A O 18
ATOM 32216 N N . LEU A 1 39 ? -25.421 4.133 -2.799 1.00 0.00 163 LEU A N 18
ATOM 32217 C CA . LEU A 1 39 ? -23.984 3.841 -2.760 1.00 0.00 163 LEU A CA 18
ATOM 32218 C C . LEU A 1 39 ? -23.154 5.126 -2.782 1.00 0.00 163 LEU A C 18
ATOM 32219 O O . LEU A 1 39 ? -22.199 5.267 -2.012 1.00 0.00 163 LEU A O 18
ATOM 32235 N N . VAL A 1 40 ? -23.528 6.062 -3.664 1.00 0.00 164 VAL A N 18
ATOM 32236 C CA . VAL A 1 40 ? -22.823 7.344 -3.790 1.00 0.00 164 VAL A CA 18
ATOM 32237 C C . VAL A 1 40 ? -21.306 7.139 -3.871 1.00 0.00 164 VAL A C 18
ATOM 32238 O O . VAL A 1 40 ? -20.554 7.599 -3.010 1.00 0.00 164 VAL A O 18
ATOM 32251 N N . VAL A 1 41 ? -20.865 6.436 -4.912 1.00 0.00 165 VAL A N 18
ATOM 32252 C CA . VAL A 1 41 ? -19.441 6.154 -5.107 1.00 0.00 165 VAL A CA 18
ATOM 32253 C C . VAL A 1 41 ? -18.778 7.163 -6.052 1.00 0.00 165 VAL A C 18
ATOM 32254 O O . VAL A 1 41 ? -19.344 7.526 -7.085 1.00 0.00 165 VAL A O 18
ATOM 32267 N N . ARG A 1 42 ? -17.566 7.599 -5.698 1.00 0.00 166 ARG A N 18
ATOM 32268 C CA . ARG A 1 42 ? -16.820 8.550 -6.526 1.00 0.00 166 ARG A CA 18
ATOM 32269 C C . ARG A 1 42 ? -15.310 8.298 -6.432 1.00 0.00 166 ARG A C 18
ATOM 32270 O O . ARG A 1 42 ? -14.780 8.039 -5.349 1.00 0.00 166 ARG A O 18
ATOM 32291 N N . PRO A 1 43 ? -14.593 8.361 -7.573 1.00 0.00 167 PRO A N 18
ATOM 32292 C CA . PRO A 1 43 ? -13.135 8.124 -7.622 1.00 0.00 167 PRO A CA 18
ATOM 32293 C C . PRO A 1 43 ? -12.306 9.219 -6.933 1.00 0.00 167 PRO A C 18
ATOM 32294 O O . PRO A 1 43 ? -11.346 9.739 -7.510 1.00 0.00 167 PRO A O 18
ATOM 32305 N N . CYS A 1 44 ? -12.668 9.550 -5.690 1.00 0.00 168 CYS A N 18
ATOM 32306 C CA . CYS A 1 44 ? -11.954 10.573 -4.915 1.00 0.00 168 CYS A CA 18
ATOM 32307 C C . CYS A 1 44 ? -12.154 11.971 -5.512 1.00 0.00 168 CYS A C 18
ATOM 32308 O O . CYS A 1 44 ? -12.605 12.112 -6.649 1.00 0.00 168 CYS A O 18
ATOM 32315 N N . PRO A 1 45 ? -11.826 13.031 -4.741 1.00 0.00 169 PRO A N 18
ATOM 32316 C CA . PRO A 1 45 ? -11.980 14.420 -5.204 1.00 0.00 169 PRO A CA 18
ATOM 32317 C C . PRO A 1 45 ? -11.021 14.777 -6.351 1.00 0.00 169 PRO A C 18
ATOM 32318 O O . PRO A 1 45 ? -11.404 14.709 -7.520 1.00 0.00 169 PRO A O 18
ATOM 32329 N N . ALA A 1 46 ? -9.781 15.157 -6.023 1.00 0.00 170 ALA A N 18
ATOM 32330 C CA . ALA A 1 46 ? -8.793 15.518 -7.043 1.00 0.00 170 ALA A CA 18
ATOM 32331 C C . ALA A 1 46 ? -7.386 15.652 -6.449 1.00 0.00 170 ALA A C 18
ATOM 32332 O O . ALA A 1 46 ? -6.556 14.755 -6.598 1.00 0.00 170 ALA A O 18
ATOM 32339 N N . PHE A 1 47 ? -7.122 16.776 -5.779 1.00 0.00 171 PHE A N 18
ATOM 32340 C CA . PHE A 1 47 ? -5.813 17.021 -5.171 1.00 0.00 171 PHE A CA 18
ATOM 32341 C C . PHE A 1 47 ? -5.905 17.008 -3.646 1.00 0.00 171 PHE A C 18
ATOM 32342 O O . PHE A 1 47 ? -6.632 17.807 -3.051 1.00 0.00 171 PHE A O 18
ATOM 32359 N N . PHE A 1 48 ? -5.164 16.100 -3.017 1.00 0.00 172 PHE A N 18
ATOM 32360 C CA . PHE A 1 48 ? -5.166 15.990 -1.561 1.00 0.00 172 PHE A CA 18
ATOM 32361 C C . PHE A 1 48 ? -4.145 16.943 -0.936 1.00 0.00 172 PHE A C 18
ATOM 32362 O O . PHE A 1 48 ? -2.972 16.595 -0.771 1.00 0.00 172 PHE A O 18
ATOM 32379 N N . TYR A 1 49 ? -4.602 18.153 -0.596 1.00 0.00 173 TYR A N 18
ATOM 32380 C CA . TYR A 1 49 ? -3.740 19.176 0.011 1.00 0.00 173 TYR A CA 18
ATOM 32381 C C . TYR A 1 49 ? -2.683 19.683 -0.977 1.00 0.00 173 TYR A C 18
ATOM 32382 O O . TYR A 1 49 ? -2.697 20.851 -1.367 1.00 0.00 173 TYR A O 18
ATOM 32400 N N . GLY A 1 50 ? -1.768 18.796 -1.368 1.00 0.00 174 GLY A N 18
ATOM 32401 C CA . GLY A 1 50 ? -0.709 19.167 -2.299 1.00 0.00 174 GLY A CA 18
ATOM 32402 C C . GLY A 1 50 ? -0.446 18.117 -3.367 1.00 0.00 174 GLY A C 18
ATOM 32403 O O . GLY A 1 50 ? -0.369 18.446 -4.552 1.00 0.00 174 GLY A O 18
ATOM 32407 N N . VAL A 1 51 ? -0.299 16.860 -2.951 1.00 0.00 175 VAL A N 18
ATOM 32408 C CA . VAL A 1 51 ? -0.031 15.762 -3.885 1.00 0.00 175 VAL A CA 18
ATOM 32409 C C . VAL A 1 51 ? -1.227 15.483 -4.811 1.00 0.00 175 VAL A C 18
ATOM 32410 O O . VAL A 1 51 ? -2.339 15.972 -4.584 1.00 0.00 175 VAL A O 18
ATOM 32423 N N . ARG A 1 52 ? -0.981 14.694 -5.857 1.00 0.00 176 ARG A N 18
ATOM 32424 C CA . ARG A 1 52 ? -2.018 14.338 -6.825 1.00 0.00 176 ARG A CA 18
ATOM 32425 C C . ARG A 1 52 ? -2.289 12.832 -6.801 1.00 0.00 176 ARG A C 18
ATOM 32426 O O . ARG A 1 52 ? -1.371 12.031 -6.617 1.00 0.00 176 ARG A O 18
ATOM 32447 N N . TYR A 1 53 ? -3.551 12.459 -6.996 1.00 0.00 177 TYR A N 18
ATOM 32448 C CA . TYR A 1 53 ? -3.949 11.052 -7.008 1.00 0.00 177 TYR A CA 18
ATOM 32449 C C . TYR A 1 53 ? -4.447 10.641 -8.394 1.00 0.00 177 TYR A C 18
ATOM 32450 O O . TYR A 1 53 ? -4.715 11.491 -9.245 1.00 0.00 177 TYR A O 18
ATOM 32468 N N . ASN A 1 54 ? -4.580 9.334 -8.607 1.00 0.00 178 ASN A N 18
ATOM 32469 C CA . ASN A 1 54 ? -5.061 8.800 -9.883 1.00 0.00 178 ASN A CA 18
ATOM 32470 C C . ASN A 1 54 ? -6.515 9.218 -10.143 1.00 0.00 178 ASN A C 18
ATOM 32471 O O . ASN A 1 54 ? -6.916 9.425 -11.289 1.00 0.00 178 ASN A O 18
ATOM 32482 N N . THR A 1 55 ? -7.295 9.340 -9.064 1.00 0.00 179 THR A N 18
ATOM 32483 C CA . THR A 1 55 ? -8.709 9.735 -9.140 1.00 0.00 179 THR A CA 18
ATOM 32484 C C . THR A 1 55 ? -9.497 8.861 -10.122 1.00 0.00 179 THR A C 18
ATOM 32485 O O . THR A 1 55 ? -10.078 9.359 -11.087 1.00 0.00 179 THR A O 18
ATOM 32496 N N . THR A 1 56 ? -9.526 7.552 -9.860 1.00 0.00 180 THR A N 18
ATOM 32497 C CA . THR A 1 56 ? -10.256 6.611 -10.718 1.00 0.00 180 THR A CA 18
ATOM 32498 C C . THR A 1 56 ? -10.515 5.276 -10.004 1.00 0.00 180 THR A C 18
ATOM 32499 O O . THR A 1 56 ? -10.282 4.204 -10.567 1.00 0.00 180 THR A O 18
ATOM 32510 N N . ASN A 1 57 ? -11.007 5.351 -8.767 1.00 0.00 181 ASN A N 18
ATOM 32511 C CA . ASN A 1 57 ? -11.305 4.151 -7.980 1.00 0.00 181 ASN A CA 18
ATOM 32512 C C . ASN A 1 57 ? -12.755 4.162 -7.474 1.00 0.00 181 ASN A C 18
ATOM 32513 O O . ASN A 1 57 ? -13.516 5.089 -7.765 1.00 0.00 181 ASN A O 18
ATOM 32524 N N . ASN A 1 58 ? -13.138 3.122 -6.730 1.00 0.00 182 ASN A N 18
ATOM 32525 C CA . ASN A 1 58 ? -14.502 3.006 -6.204 1.00 0.00 182 ASN A CA 18
ATOM 32526 C C . ASN A 1 58 ? -14.635 3.627 -4.806 1.00 0.00 182 ASN A C 18
ATOM 32527 O O . ASN A 1 58 ? -14.692 2.916 -3.800 1.00 0.00 182 ASN A O 18
ATOM 32538 N N . GLY A 1 59 ? -14.706 4.956 -4.751 1.00 0.00 183 GLY A N 18
ATOM 32539 C CA . GLY A 1 59 ? -14.854 5.641 -3.472 1.00 0.00 183 GLY A CA 18
ATOM 32540 C C . GLY A 1 59 ? -16.294 5.635 -2.983 1.00 0.00 183 GLY A C 18
ATOM 32541 O O . GLY A 1 59 ? -16.994 6.646 -3.087 1.00 0.00 183 GLY A O 18
ATOM 32545 N N . TYR A 1 60 ? -16.738 4.491 -2.460 1.00 0.00 184 TYR A N 18
ATOM 32546 C CA . TYR A 1 60 ? -18.108 4.346 -1.960 1.00 0.00 184 TYR A CA 18
ATOM 32547 C C . TYR A 1 60 ? -18.136 4.228 -0.431 1.00 0.00 184 TYR A C 18
ATOM 32548 O O . TYR A 1 60 ? -17.104 4.374 0.233 1.00 0.00 184 TYR A O 18
ATOM 32566 N N . ARG A 1 61 ? -19.324 3.966 0.121 1.00 0.00 185 ARG A N 18
ATOM 32567 C CA . ARG A 1 61 ? -19.493 3.831 1.574 1.00 0.00 185 ARG A CA 18
ATOM 32568 C C . ARG A 1 61 ? -20.945 3.502 1.946 1.00 0.00 185 ARG A C 18
ATOM 32569 O O . ARG A 1 61 ? -21.186 2.739 2.882 1.00 0.00 185 ARG A O 18
ATOM 32590 N N . GLU A 1 62 ? -21.899 4.080 1.202 1.00 0.00 186 GLU A N 18
ATOM 32591 C CA . GLU A 1 62 ? -23.331 3.851 1.429 1.00 0.00 186 GLU A CA 18
ATOM 32592 C C . GLU A 1 62 ? -23.826 4.543 2.701 1.00 0.00 186 GLU A C 18
ATOM 32593 O O . GLU A 1 62 ? -23.105 4.645 3.697 1.00 0.00 186 GLU A O 18
ATOM 32605 N N . CYS A 1 63 ? -25.070 5.011 2.665 1.00 0.00 187 CYS A N 18
ATOM 32606 C CA . CYS A 1 63 ? -25.666 5.681 3.818 1.00 0.00 187 CYS A CA 18
ATOM 32607 C C . CYS A 1 63 ? -26.563 4.716 4.591 1.00 0.00 187 CYS A C 18
ATOM 32608 O O . CYS A 1 63 ? -27.250 3.886 3.995 1.00 0.00 187 CYS A O 18
ATOM 32615 N N . LEU A 1 64 ? -26.554 4.826 5.918 1.00 0.00 188 LEU A N 18
ATOM 32616 C CA . LEU A 1 64 ? -27.372 3.957 6.761 1.00 0.00 188 LEU A CA 18
ATOM 32617 C C . LEU A 1 64 ? -28.854 4.289 6.603 1.00 0.00 188 LEU A C 18
ATOM 32618 O O . LEU A 1 64 ? -29.257 5.450 6.722 1.00 0.00 188 LEU A O 18
ATOM 32634 N N . ALA A 1 65 ? -29.664 3.264 6.336 1.00 0.00 189 ALA A N 18
ATOM 32635 C CA . ALA A 1 65 ? -31.106 3.442 6.162 1.00 0.00 189 ALA A CA 18
ATOM 32636 C C . ALA A 1 65 ? -31.779 3.867 7.475 1.00 0.00 189 ALA A C 18
ATOM 32637 O O . ALA A 1 65 ? -32.600 3.138 8.038 1.00 0.00 189 ALA A O 18
ATOM 32644 N N . ASN A 1 66 ? -31.416 5.057 7.957 1.00 0.00 190 ASN A N 18
ATOM 32645 C CA . ASN A 1 66 ? -31.968 5.595 9.201 1.00 0.00 190 ASN A CA 18
ATOM 32646 C C . ASN A 1 66 ? -31.655 7.087 9.353 1.00 0.00 190 ASN A C 18
ATOM 32647 O O . ASN A 1 66 ? -32.545 7.882 9.651 1.00 0.00 190 ASN A O 18
ATOM 32658 N N . GLY A 1 67 ? -30.387 7.463 9.144 1.00 0.00 191 GLY A N 18
ATOM 32659 C CA . GLY A 1 67 ? -30.002 8.867 9.262 1.00 0.00 191 GLY A CA 18
ATOM 32660 C C . GLY A 1 67 ? -28.528 9.076 9.575 1.00 0.00 191 GLY A C 18
ATOM 32661 O O . GLY A 1 67 ? -28.194 9.755 10.546 1.00 0.00 191 GLY A O 18
ATOM 32665 N N . SER A 1 68 ? -27.646 8.510 8.744 1.00 0.00 192 SER A N 18
ATOM 32666 C CA . SER A 1 68 ? -26.193 8.653 8.928 1.00 0.00 192 SER A CA 18
ATOM 32667 C C . SER A 1 68 ? -25.415 7.832 7.898 1.00 0.00 192 SER A C 18
ATOM 32668 O O . SER A 1 68 ? -25.951 6.894 7.305 1.00 0.00 192 SER A O 18
ATOM 32676 N N . TRP A 1 69 ? -24.148 8.186 7.696 1.00 0.00 193 TRP A N 18
ATOM 32677 C CA . TRP A 1 69 ? -23.294 7.477 6.741 1.00 0.00 193 TRP A CA 18
ATOM 32678 C C . TRP A 1 69 ? -22.542 6.328 7.419 1.00 0.00 193 TRP A C 18
ATOM 32679 O O . TRP A 1 69 ? -22.324 6.343 8.632 1.00 0.00 193 TRP A O 18
ATOM 32700 N N . ALA A 1 70 ? -22.153 5.328 6.626 1.00 0.00 194 ALA A N 18
ATOM 32701 C CA . ALA A 1 70 ? -21.428 4.170 7.147 1.00 0.00 194 ALA A CA 18
ATOM 32702 C C . ALA A 1 70 ? -20.027 4.552 7.637 1.00 0.00 194 ALA A C 18
ATOM 32703 O O . ALA A 1 70 ? -19.432 5.523 7.165 1.00 0.00 194 ALA A O 18
ATOM 32710 N N . ALA A 1 71 ? -19.505 3.777 8.591 1.00 0.00 195 ALA A N 18
ATOM 32711 C CA . ALA A 1 71 ? -18.177 4.031 9.151 1.00 0.00 195 ALA A CA 18
ATOM 32712 C C . ALA A 1 71 ? -17.067 3.537 8.217 1.00 0.00 195 ALA A C 18
ATOM 32713 O O . ALA A 1 71 ? -16.133 4.276 7.906 1.00 0.00 195 ALA A O 18
ATOM 32720 N N . ARG A 1 72 ? -17.178 2.283 7.773 1.00 0.00 196 ARG A N 18
ATOM 32721 C CA . ARG A 1 72 ? -16.184 1.692 6.874 1.00 0.00 196 ARG A CA 18
ATOM 32722 C C . ARG A 1 72 ? -16.347 2.223 5.445 1.00 0.00 196 ARG A C 18
ATOM 32723 O O . ARG A 1 72 ? -17.166 1.723 4.669 1.00 0.00 196 ARG A O 18
ATOM 32744 N N . VAL A 1 73 ? -15.560 3.240 5.104 1.00 0.00 197 VAL A N 18
ATOM 32745 C CA . VAL A 1 73 ? -15.609 3.844 3.772 1.00 0.00 197 VAL A CA 18
ATOM 32746 C C . VAL A 1 73 ? -14.538 3.243 2.862 1.00 0.00 197 VAL A C 18
ATOM 32747 O O . VAL A 1 73 ? -13.374 3.112 3.252 1.00 0.00 197 VAL A O 18
ATOM 32760 N N . ASN A 1 74 ? -14.932 2.882 1.640 1.00 0.00 198 ASN A N 18
ATOM 32761 C CA . ASN A 1 74 ? -13.995 2.296 0.683 1.00 0.00 198 ASN A CA 18
ATOM 32762 C C . ASN A 1 74 ? -13.157 3.374 -0.009 1.00 0.00 198 ASN A C 18
ATOM 32763 O O . ASN A 1 74 ? -13.143 3.474 -1.238 1.00 0.00 198 ASN A O 18
ATOM 32774 N N . TYR A 1 75 ? -12.444 4.171 0.783 1.00 0.00 199 TYR A N 18
ATOM 32775 C CA . TYR A 1 75 ? -11.593 5.223 0.229 1.00 0.00 199 TYR A CA 18
ATOM 32776 C C . TYR A 1 75 ? -10.123 4.784 0.168 1.00 0.00 199 TYR A C 18
ATOM 32777 O O . TYR A 1 75 ? -9.282 5.497 -0.387 1.00 0.00 199 TYR A O 18
ATOM 32795 N N . SER A 1 76 ? -9.824 3.596 0.715 1.00 0.00 200 SER A N 18
ATOM 32796 C CA . SER A 1 76 ? -8.463 3.049 0.700 1.00 0.00 200 SER A CA 18
ATOM 32797 C C . SER A 1 76 ? -7.930 2.949 -0.729 1.00 0.00 200 SER A C 18
ATOM 32798 O O . SER A 1 76 ? -6.734 3.128 -0.967 1.00 0.00 200 SER A O 18
ATOM 32806 N N . GLU A 1 77 ? -8.832 2.673 -1.677 1.00 0.00 201 GLU A N 18
ATOM 32807 C CA . GLU A 1 77 ? -8.466 2.563 -3.091 1.00 0.00 201 GLU A CA 18
ATOM 32808 C C . GLU A 1 77 ? -7.742 3.827 -3.573 1.00 0.00 201 GLU A C 18
ATOM 32809 O O . GLU A 1 77 ? -6.943 3.773 -4.511 1.00 0.00 201 GLU A O 18
ATOM 32821 N N . CYS A 1 78 ? -8.017 4.963 -2.920 1.00 0.00 202 CYS A N 18
ATOM 32822 C CA . CYS A 1 78 ? -7.379 6.233 -3.276 1.00 0.00 202 CYS A CA 18
ATOM 32823 C C . CYS A 1 78 ? -5.893 6.218 -2.908 1.00 0.00 202 CYS A C 18
ATOM 32824 O O . CYS A 1 78 ? -5.474 6.818 -1.914 1.00 0.00 202 CYS A O 18
ATOM 32831 N N . GLN A 1 79 ? -5.105 5.518 -3.717 1.00 0.00 203 GLN A N 18
ATOM 32832 C CA . GLN A 1 79 ? -3.669 5.409 -3.486 1.00 0.00 203 GLN A CA 18
ATOM 32833 C C . GLN A 1 79 ? -2.903 6.519 -4.205 1.00 0.00 203 GLN A C 18
ATOM 32834 O O . GLN A 1 79 ? -3.358 7.049 -5.225 1.00 0.00 203 GLN A O 18
ATOM 32848 N N . GLU A 1 80 ? -1.733 6.854 -3.669 1.00 0.00 204 GLU A N 18
ATOM 32849 C CA . GLU A 1 80 ? -0.887 7.891 -4.253 1.00 0.00 204 GLU A CA 18
ATOM 32850 C C . GLU A 1 80 ? -0.282 7.406 -5.573 1.00 0.00 204 GLU A C 18
ATOM 32851 O O . GLU A 1 80 ? -0.172 6.199 -5.809 1.00 0.00 204 GLU A O 18
ATOM 32863 N N . ILE A 1 81 ? 0.110 8.347 -6.427 1.00 0.00 205 ILE A N 18
ATOM 32864 C CA . ILE A 1 81 ? 0.708 8.009 -7.719 1.00 0.00 205 ILE A CA 18
ATOM 32865 C C . ILE A 1 81 ? 1.874 8.943 -8.045 1.00 0.00 205 ILE A C 18
ATOM 32866 O O . ILE A 1 81 ? 1.712 10.162 -8.112 1.00 0.00 205 ILE A O 18
ATOM 32882 N N . LEU A 1 82 ? 3.054 8.358 -8.232 1.00 0.00 206 LEU A N 18
ATOM 32883 C CA . LEU A 1 82 ? 4.258 9.127 -8.536 1.00 0.00 206 LEU A CA 18
ATOM 32884 C C . LEU A 1 82 ? 5.081 8.455 -9.637 1.00 0.00 206 LEU A C 18
ATOM 32885 O O . LEU A 1 82 ? 4.906 7.268 -9.918 1.00 0.00 206 LEU A O 18
ATOM 32901 N N . ASN A 1 83 ? 5.986 9.221 -10.249 1.00 0.00 207 ASN A N 18
ATOM 32902 C CA . ASN A 1 83 ? 6.846 8.698 -11.316 1.00 0.00 207 ASN A CA 18
ATOM 32903 C C . ASN A 1 83 ? 7.776 7.587 -10.806 1.00 0.00 207 ASN A C 18
ATOM 32904 O O . ASN A 1 83 ? 8.236 6.753 -11.588 1.00 0.00 207 ASN A O 18
ATOM 32915 N N . GLU A 1 84 ? 8.046 7.585 -9.498 1.00 0.00 208 GLU A N 18
ATOM 32916 C CA . GLU A 1 84 ? 8.913 6.579 -8.886 1.00 0.00 208 GLU A CA 18
ATOM 32917 C C . GLU A 1 84 ? 8.240 5.962 -7.659 1.00 0.00 208 GLU A C 18
ATOM 32918 O O . GLU A 1 84 ? 8.637 4.900 -7.180 1.00 0.00 208 GLU A O 18
ATOM 32930 N N . PRO B 2 1 ? 30.445 -15.396 -12.792 1.00 0.00 304 PRO B N 18
ATOM 32931 C CA . PRO B 2 1 ? 29.303 -14.915 -12.006 1.00 0.00 304 PRO B CA 18
ATOM 32932 C C . PRO B 2 1 ? 28.201 -15.972 -11.872 1.00 0.00 304 PRO B C 18
ATOM 32933 O O . PRO B 2 1 ? 27.236 -15.985 -12.642 1.00 0.00 304 PRO B O 18
ATOM 32944 N N . PRO B 2 2 ? 28.330 -16.879 -10.882 1.00 0.00 305 PRO B N 18
ATOM 32945 C CA . PRO B 2 2 ? 27.344 -17.945 -10.646 1.00 0.00 305 PRO B CA 18
ATOM 32946 C C . PRO B 2 2 ? 26.025 -17.413 -10.072 1.00 0.00 305 PRO B C 18
ATOM 32947 O O . PRO B 2 2 ? 25.662 -17.709 -8.930 1.00 0.00 305 PRO B O 18
ATOM 32958 N N . ILE B 2 3 ? 25.311 -16.628 -10.876 1.00 0.00 306 ILE B N 18
ATOM 32959 C CA . ILE B 2 3 ? 24.030 -16.053 -10.458 1.00 0.00 306 ILE B CA 18
ATOM 32960 C C . ILE B 2 3 ? 22.857 -16.739 -11.159 1.00 0.00 306 ILE B C 18
ATOM 32961 O O . ILE B 2 3 ? 22.972 -17.162 -12.310 1.00 0.00 306 ILE B O 18
ATOM 32977 N N . SER B 2 4 ? 21.728 -16.848 -10.458 1.00 0.00 307 SER B N 18
ATOM 32978 C CA . SER B 2 4 ? 20.533 -17.486 -11.014 1.00 0.00 307 SER B CA 18
ATOM 32979 C C . SER B 2 4 ? 19.632 -16.462 -11.709 1.00 0.00 307 SER B C 18
ATOM 32980 O O . SER B 2 4 ? 19.700 -16.292 -12.926 1.00 0.00 307 SER B O 18
ATOM 32988 N N . LEU B 2 5 ? 18.788 -15.783 -10.929 1.00 0.00 308 LEU B N 18
ATOM 32989 C CA . LEU B 2 5 ? 17.874 -14.775 -11.471 1.00 0.00 308 LEU B CA 18
ATOM 32990 C C . LEU B 2 5 ? 17.472 -13.752 -10.402 1.00 0.00 308 LEU B C 18
ATOM 32991 O O . LEU B 2 5 ? 17.921 -12.606 -10.435 1.00 0.00 308 LEU B O 18
ATOM 33007 N N . ASP B 2 6 ? 16.623 -14.170 -9.459 1.00 0.00 309 ASP B N 18
ATOM 33008 C CA . ASP B 2 6 ? 16.160 -13.286 -8.387 1.00 0.00 309 ASP B CA 18
ATOM 33009 C C . ASP B 2 6 ? 17.042 -13.414 -7.134 1.00 0.00 309 ASP B C 18
ATOM 33010 O O . ASP B 2 6 ? 18.106 -14.042 -7.171 1.00 0.00 309 ASP B O 18
ATOM 33019 N N . LEU B 2 7 ? 16.596 -12.808 -6.028 1.00 0.00 310 LEU B N 18
ATOM 33020 C CA . LEU B 2 7 ? 17.329 -12.840 -4.756 1.00 0.00 310 LEU B CA 18
ATOM 33021 C C . LEU B 2 7 ? 18.620 -12.017 -4.826 1.00 0.00 310 LEU B C 18
ATOM 33022 O O . LEU B 2 7 ? 18.792 -11.061 -4.069 1.00 0.00 310 LEU B O 18
ATOM 33038 N N . THR B 2 8 ? 19.519 -12.386 -5.741 1.00 0.00 311 THR B N 18
ATOM 33039 C CA . THR B 2 8 ? 20.792 -11.675 -5.910 1.00 0.00 311 THR B CA 18
ATOM 33040 C C . THR B 2 8 ? 20.579 -10.159 -6.019 1.00 0.00 311 THR B C 18
ATOM 33041 O O . THR B 2 8 ? 21.393 -9.373 -5.534 1.00 0.00 311 THR B O 18
ATOM 33052 N N . PHE B 2 9 ? 19.479 -9.754 -6.657 1.00 0.00 312 PHE B N 18
ATOM 33053 C CA . PHE B 2 9 ? 19.166 -8.336 -6.826 1.00 0.00 312 PHE B CA 18
ATOM 33054 C C . PHE B 2 9 ? 18.022 -7.888 -5.902 1.00 0.00 312 PHE B C 18
ATOM 33055 O O . PHE B 2 9 ? 17.197 -7.056 -6.282 1.00 0.00 312 PHE B O 18
ATOM 33072 N N . ASN B 2 10 ? 17.980 -8.434 -4.683 1.00 0.00 313 ASN B N 18
ATOM 33073 C CA . ASN B 2 10 ? 16.938 -8.073 -3.716 1.00 0.00 313 ASN B CA 18
ATOM 33074 C C . ASN B 2 10 ? 17.424 -6.987 -2.752 1.00 0.00 313 ASN B C 18
ATOM 33075 O O . ASN B 2 10 ? 16.747 -5.975 -2.564 1.00 0.00 313 ASN B O 18
ATOM 33086 N N . LEU B 2 11 ? 18.598 -7.204 -2.148 1.00 0.00 314 LEU B N 18
ATOM 33087 C CA . LEU B 2 11 ? 19.180 -6.244 -1.202 1.00 0.00 314 LEU B CA 18
ATOM 33088 C C . LEU B 2 11 ? 19.130 -4.816 -1.749 1.00 0.00 314 LEU B C 18
ATOM 33089 O O . LEU B 2 11 ? 18.668 -3.898 -1.073 1.00 0.00 314 LEU B O 18
ATOM 33105 N N . LEU B 2 12 ? 19.600 -4.633 -2.982 1.00 0.00 315 LEU B N 18
ATOM 33106 C CA . LEU B 2 12 ? 19.593 -3.313 -3.610 1.00 0.00 315 LEU B CA 18
ATOM 33107 C C . LEU B 2 12 ? 18.159 -2.860 -3.916 1.00 0.00 315 LEU B C 18
ATOM 33108 O O . LEU B 2 12 ? 17.849 -1.670 -3.837 1.00 0.00 315 LEU B O 18
ATOM 33124 N N . ARG B 2 13 ? 17.288 -3.816 -4.255 1.00 0.00 316 ARG B N 18
ATOM 33125 C CA . ARG B 2 13 ? 15.891 -3.510 -4.562 1.00 0.00 316 ARG B CA 18
ATOM 33126 C C . ARG B 2 13 ? 15.115 -3.124 -3.303 1.00 0.00 316 ARG B C 18
ATOM 33127 O O . ARG B 2 13 ? 14.459 -2.084 -3.275 1.00 0.00 316 ARG B O 18
ATOM 33148 N N . GLU B 2 14 ? 15.196 -3.961 -2.262 1.00 0.00 317 GLU B N 18
ATOM 33149 C CA . GLU B 2 14 ? 14.498 -3.688 -1.002 1.00 0.00 317 GLU B CA 18
ATOM 33150 C C . GLU B 2 14 ? 14.845 -2.288 -0.486 1.00 0.00 317 GLU B C 18
ATOM 33151 O O . GLU B 2 14 ? 13.960 -1.528 -0.087 1.00 0.00 317 GLU B O 18
ATOM 33163 N N . VAL B 2 15 ? 16.134 -1.942 -0.526 1.00 0.00 318 VAL B N 18
ATOM 33164 C CA . VAL B 2 15 ? 16.590 -0.625 -0.091 1.00 0.00 318 VAL B CA 18
ATOM 33165 C C . VAL B 2 15 ? 16.000 0.456 -0.994 1.00 0.00 318 VAL B C 18
ATOM 33166 O O . VAL B 2 15 ? 15.402 1.422 -0.512 1.00 0.00 318 VAL B O 18
ATOM 33179 N N . LEU B 2 16 ? 16.152 0.270 -2.309 1.00 0.00 319 LEU B N 18
ATOM 33180 C CA . LEU B 2 16 ? 15.615 1.212 -3.288 1.00 0.00 319 LEU B CA 18
ATOM 33181 C C . LEU B 2 16 ? 14.096 1.313 -3.150 1.00 0.00 319 LEU B C 18
ATOM 33182 O O . LEU B 2 16 ? 13.547 2.411 -3.056 1.00 0.00 319 LEU B O 18
ATOM 33198 N N . GLU B 2 17 ? 13.427 0.157 -3.120 1.00 0.00 320 GLU B N 18
ATOM 33199 C CA . GLU B 2 17 ? 11.973 0.103 -2.973 1.00 0.00 320 GLU B CA 18
ATOM 33200 C C . GLU B 2 17 ? 11.526 0.930 -1.770 1.00 0.00 320 GLU B C 18
ATOM 33201 O O . GLU B 2 17 ? 10.568 1.707 -1.861 1.00 0.00 320 GLU B O 18
ATOM 33213 N N . ILE B 2 18 ? 12.236 0.776 -0.652 1.00 0.00 321 ILE B N 18
ATOM 33214 C CA . ILE B 2 18 ? 11.923 1.535 0.552 1.00 0.00 321 ILE B CA 18
ATOM 33215 C C . ILE B 2 18 ? 12.294 3.002 0.344 1.00 0.00 321 ILE B C 18
ATOM 33216 O O . ILE B 2 18 ? 11.459 3.885 0.515 1.00 0.00 321 ILE B O 18
ATOM 33232 N N . ALA B 2 19 ? 13.548 3.250 -0.048 1.00 0.00 322 ALA B N 18
ATOM 33233 C CA . ALA B 2 19 ? 14.032 4.610 -0.298 1.00 0.00 322 ALA B CA 18
ATOM 33234 C C . ALA B 2 19 ? 13.067 5.395 -1.190 1.00 0.00 322 ALA B C 18
ATOM 33235 O O . ALA B 2 19 ? 12.608 6.478 -0.812 1.00 0.00 322 ALA B O 18
ATOM 33242 N N . LYS B 2 20 ? 12.755 4.844 -2.368 1.00 0.00 323 LYS B N 18
ATOM 33243 C CA . LYS B 2 20 ? 11.833 5.500 -3.303 1.00 0.00 323 LYS B CA 18
ATOM 33244 C C . LYS B 2 20 ? 10.464 5.737 -2.652 1.00 0.00 323 LYS B C 18
ATOM 33245 O O . LYS B 2 20 ? 9.770 6.697 -2.984 1.00 0.00 323 LYS B O 18
ATOM 33264 N N . ALA B 2 21 ? 10.094 4.871 -1.705 1.00 0.00 324 ALA B N 18
ATOM 33265 C CA . ALA B 2 21 ? 8.827 5.010 -0.991 1.00 0.00 324 ALA B CA 18
ATOM 33266 C C . ALA B 2 21 ? 8.966 6.018 0.151 1.00 0.00 324 ALA B C 18
ATOM 33267 O O . ALA B 2 21 ? 8.120 6.896 0.318 1.00 0.00 324 ALA B O 18
ATOM 33274 N N . GLU B 2 22 ? 10.046 5.884 0.926 1.00 0.00 325 GLU B N 18
ATOM 33275 C CA . GLU B 2 22 ? 10.319 6.777 2.055 1.00 0.00 325 GLU B CA 18
ATOM 33276 C C . GLU B 2 22 ? 10.232 8.241 1.634 1.00 0.00 325 GLU B C 18
ATOM 33277 O O . GLU B 2 22 ? 9.524 9.027 2.264 1.00 0.00 325 GLU B O 18
ATOM 33289 N N . GLN B 2 23 ? 10.943 8.599 0.556 1.00 0.00 326 GLN B N 18
ATOM 33290 C CA . GLN B 2 23 ? 10.934 9.976 0.042 1.00 0.00 326 GLN B CA 18
ATOM 33291 C C . GLN B 2 23 ? 9.504 10.513 -0.089 1.00 0.00 326 GLN B C 18
ATOM 33292 O O . GLN B 2 23 ? 9.260 11.706 0.088 1.00 0.00 326 GLN B O 18
ATOM 33306 N N . GLU B 2 24 ? 8.560 9.616 -0.380 1.00 0.00 327 GLU B N 18
ATOM 33307 C CA . GLU B 2 24 ? 7.156 9.987 -0.504 1.00 0.00 327 GLU B CA 18
ATOM 33308 C C . GLU B 2 24 ? 6.438 9.744 0.825 1.00 0.00 327 GLU B C 18
ATOM 33309 O O . GLU B 2 24 ? 5.772 10.635 1.355 1.00 0.00 327 GLU B O 18
ATOM 33321 N N . ALA B 2 25 ? 6.600 8.532 1.364 1.00 0.00 328 ALA B N 18
ATOM 33322 C CA . ALA B 2 25 ? 5.989 8.150 2.636 1.00 0.00 328 ALA B CA 18
ATOM 33323 C C . ALA B 2 25 ? 6.283 9.171 3.736 1.00 0.00 328 ALA B C 18
ATOM 33324 O O . ALA B 2 25 ? 5.398 9.505 4.521 1.00 0.00 328 ALA B O 18
ATOM 33331 N N . GLU B 2 26 ? 7.520 9.673 3.785 1.00 0.00 329 GLU B N 18
ATOM 33332 C CA . GLU B 2 26 ? 7.905 10.669 4.791 1.00 0.00 329 GLU B CA 18
ATOM 33333 C C . GLU B 2 26 ? 6.859 11.782 4.882 1.00 0.00 329 GLU B C 18
ATOM 33334 O O . GLU B 2 26 ? 6.497 12.218 5.976 1.00 0.00 329 GLU B O 18
ATOM 33346 N N . GLU B 2 27 ? 6.365 12.223 3.726 1.00 0.00 330 GLU B N 18
ATOM 33347 C CA . GLU B 2 27 ? 5.350 13.270 3.667 1.00 0.00 330 GLU B CA 18
ATOM 33348 C C . GLU B 2 27 ? 3.951 12.675 3.463 1.00 0.00 330 GLU B C 18
ATOM 33349 O O . GLU B 2 27 ? 2.969 13.181 4.019 1.00 0.00 330 GLU B O 18
ATOM 33361 N N . ALA B 2 28 ? 3.865 11.605 2.666 1.00 0.00 331 ALA B N 18
ATOM 33362 C CA . ALA B 2 28 ? 2.588 10.943 2.385 1.00 0.00 331 ALA B CA 18
ATOM 33363 C C . ALA B 2 28 ? 2.009 10.223 3.612 1.00 0.00 331 ALA B C 18
ATOM 33364 O O . ALA B 2 28 ? 0.842 9.833 3.600 1.00 0.00 331 ALA B O 18
ATOM 33371 N N . ALA B 2 29 ? 2.817 10.039 4.663 1.00 0.00 332 ALA B N 18
ATOM 33372 C CA . ALA B 2 29 ? 2.360 9.358 5.883 1.00 0.00 332 ALA B CA 18
ATOM 33373 C C . ALA B 2 29 ? 0.939 9.778 6.292 1.00 0.00 332 ALA B C 18
ATOM 33374 O O . ALA B 2 29 ? 0.120 8.936 6.667 1.00 0.00 332 ALA B O 18
ATOM 33381 N N . LYS B 2 30 ? 0.651 11.080 6.216 1.00 0.00 333 LYS B N 18
ATOM 33382 C CA . LYS B 2 30 ? -0.671 11.599 6.582 1.00 0.00 333 LYS B CA 18
ATOM 33383 C C . LYS B 2 30 ? -1.638 11.650 5.383 1.00 0.00 333 LYS B C 18
ATOM 33384 O O . LYS B 2 30 ? -2.706 12.260 5.473 1.00 0.00 333 LYS B O 18
ATOM 33403 N N . ASN B 2 31 ? -1.268 11.017 4.269 1.00 0.00 334 ASN B N 18
ATOM 33404 C CA . ASN B 2 31 ? -2.110 11.009 3.073 1.00 0.00 334 ASN B CA 18
ATOM 33405 C C . ASN B 2 31 ? -2.919 9.712 2.964 1.00 0.00 334 ASN B C 18
ATOM 33406 O O . ASN B 2 31 ? -4.151 9.737 2.990 1.00 0.00 334 ASN B O 18
ATOM 33417 N N . ARG B 2 32 ? -2.218 8.584 2.836 1.00 0.00 335 ARG B N 18
ATOM 33418 C CA . ARG B 2 32 ? -2.865 7.273 2.709 1.00 0.00 335 ARG B CA 18
ATOM 33419 C C . ARG B 2 32 ? -3.738 6.935 3.922 1.00 0.00 335 ARG B C 18
ATOM 33420 O O . ARG B 2 32 ? -4.886 6.509 3.765 1.00 0.00 335 ARG B O 18
ATOM 33441 N N . LEU B 2 33 ? -3.181 7.110 5.125 1.00 0.00 336 LEU B N 18
ATOM 33442 C CA . LEU B 2 33 ? -3.897 6.808 6.369 1.00 0.00 336 LEU B CA 18
ATOM 33443 C C . LEU B 2 33 ? -5.349 7.289 6.325 1.00 0.00 336 LEU B C 18
ATOM 33444 O O . LEU B 2 33 ? -6.271 6.477 6.349 1.00 0.00 336 LEU B O 18
ATOM 33460 N N . LEU B 2 34 ? -5.550 8.606 6.253 1.00 0.00 337 LEU B N 18
ATOM 33461 C CA . LEU B 2 34 ? -6.900 9.181 6.200 1.00 0.00 337 LEU B CA 18
ATOM 33462 C C . LEU B 2 34 ? -7.763 8.497 5.130 1.00 0.00 337 LEU B C 18
ATOM 33463 O O . LEU B 2 34 ? -8.931 8.182 5.368 1.00 0.00 337 LEU B O 18
ATOM 33479 N N . LEU B 2 35 ? -7.177 8.280 3.951 1.00 0.00 338 LEU B N 18
ATOM 33480 C CA . LEU B 2 35 ? -7.883 7.645 2.836 1.00 0.00 338 LEU B CA 18
ATOM 33481 C C . LEU B 2 35 ? -8.261 6.187 3.135 1.00 0.00 338 LEU B C 18
ATOM 33482 O O . LEU B 2 35 ? -9.375 5.760 2.831 1.00 0.00 338 LEU B O 18
ATOM 33498 N N . GLU B 2 36 ? -7.328 5.417 3.696 1.00 0.00 339 GLU B N 18
ATOM 33499 C CA . GLU B 2 36 ? -7.585 4.001 3.985 1.00 0.00 339 GLU B CA 18
ATOM 33500 C C . GLU B 2 36 ? -8.173 3.754 5.380 1.00 0.00 339 GLU B C 18
ATOM 33501 O O . GLU B 2 36 ? -8.998 2.854 5.543 1.00 0.00 339 GLU B O 18
ATOM 33513 N N . GLU B 2 37 ? -7.755 4.531 6.382 1.00 0.00 340 GLU B N 18
ATOM 33514 C CA . GLU B 2 37 ? -8.262 4.356 7.750 1.00 0.00 340 GLU B CA 18
ATOM 33515 C C . GLU B 2 37 ? -9.789 4.446 7.796 1.00 0.00 340 GLU B C 18
ATOM 33516 O O . GLU B 2 37 ? -10.451 3.621 8.429 1.00 0.00 340 GLU B O 18
ATOM 33528 N N . ALA B 2 38 ? -10.343 5.445 7.111 1.00 0.00 341 ALA B N 18
ATOM 33529 C CA . ALA B 2 38 ? -11.788 5.632 7.067 1.00 0.00 341 ALA B CA 18
ATOM 33530 C C . ALA B 2 38 ? -12.437 4.613 6.132 1.00 0.00 341 ALA B C 18
ATOM 33531 O O . ALA B 2 38 ? -13.491 4.053 6.438 1.00 0.00 341 ALA B O 18
ATOM 33538 N N . LEU A 1 1 ? -19.017 24.404 7.594 1.00 0.00 125 LEU A N 19
ATOM 33539 C CA . LEU A 1 1 ? -19.483 25.197 6.415 1.00 0.00 125 LEU A CA 19
ATOM 33540 C C . LEU A 1 1 ? -19.806 24.304 5.210 1.00 0.00 125 LEU A C 19
ATOM 33541 O O . LEU A 1 1 ? -20.864 24.457 4.591 1.00 0.00 125 LEU A O 19
ATOM 33559 N N . GLN A 1 2 ? -18.907 23.365 4.881 1.00 0.00 126 GLN A N 19
ATOM 33560 C CA . GLN A 1 2 ? -19.131 22.450 3.756 1.00 0.00 126 GLN A CA 19
ATOM 33561 C C . GLN A 1 2 ? -20.406 21.636 3.989 1.00 0.00 126 GLN A C 19
ATOM 33562 O O . GLN A 1 2 ? -21.148 21.336 3.051 1.00 0.00 126 GLN A O 19
ATOM 33576 N N . ASP A 1 3 ? -20.655 21.312 5.259 1.00 0.00 127 ASP A N 19
ATOM 33577 C CA . ASP A 1 3 ? -21.841 20.563 5.669 1.00 0.00 127 ASP A CA 19
ATOM 33578 C C . ASP A 1 3 ? -23.108 21.166 5.051 1.00 0.00 127 ASP A C 19
ATOM 33579 O O . ASP A 1 3 ? -23.820 20.500 4.297 1.00 0.00 127 ASP A O 19
ATOM 33588 N N . GLN A 1 4 ? -23.367 22.438 5.367 1.00 0.00 128 GLN A N 19
ATOM 33589 C CA . GLN A 1 4 ? -24.532 23.149 4.839 1.00 0.00 128 GLN A CA 19
ATOM 33590 C C . GLN A 1 4 ? -24.435 23.303 3.323 1.00 0.00 128 GLN A C 19
ATOM 33591 O O . GLN A 1 4 ? -25.423 23.119 2.609 1.00 0.00 128 GLN A O 19
ATOM 33605 N N . HIS A 1 5 ? -23.234 23.633 2.835 1.00 0.00 129 HIS A N 19
ATOM 33606 C CA . HIS A 1 5 ? -23.003 23.801 1.399 1.00 0.00 129 HIS A CA 19
ATOM 33607 C C . HIS A 1 5 ? -23.405 22.538 0.635 1.00 0.00 129 HIS A C 19
ATOM 33608 O O . HIS A 1 5 ? -24.094 22.613 -0.383 1.00 0.00 129 HIS A O 19
ATOM 33623 N N . CYS A 1 6 ? -22.976 21.378 1.140 1.00 0.00 130 CYS A N 19
ATOM 33624 C CA . CYS A 1 6 ? -23.296 20.091 0.510 1.00 0.00 130 CYS A CA 19
ATOM 33625 C C . CYS A 1 6 ? -24.811 19.900 0.350 1.00 0.00 130 CYS A C 19
ATOM 33626 O O . CYS A 1 6 ? -25.257 19.202 -0.563 1.00 0.00 130 CYS A O 19
ATOM 33633 N N . GLU A 1 7 ? -25.592 20.522 1.236 1.00 0.00 131 GLU A N 19
ATOM 33634 C CA . GLU A 1 7 ? -27.052 20.422 1.180 1.00 0.00 131 GLU A CA 19
ATOM 33635 C C . GLU A 1 7 ? -27.655 21.629 0.455 1.00 0.00 131 GLU A C 19
ATOM 33636 O O . GLU A 1 7 ? -28.482 21.469 -0.446 1.00 0.00 131 GLU A O 19
ATOM 33648 N N . SER A 1 8 ? -27.229 22.833 0.853 1.00 0.00 132 SER A N 19
ATOM 33649 C CA . SER A 1 8 ? -27.707 24.085 0.249 1.00 0.00 132 SER A CA 19
ATOM 33650 C C . SER A 1 8 ? -29.225 24.077 0.029 1.00 0.00 132 SER A C 19
ATOM 33651 O O . SER A 1 8 ? -29.702 24.096 -1.109 1.00 0.00 132 SER A O 19
ATOM 33659 N N . LEU A 1 9 ? -29.980 24.047 1.132 1.00 0.00 133 LEU A N 19
ATOM 33660 C CA . LEU A 1 9 ? -31.448 24.037 1.077 1.00 0.00 133 LEU A CA 19
ATOM 33661 C C . LEU A 1 9 ? -31.986 22.823 0.301 1.00 0.00 133 LEU A C 19
ATOM 33662 O O . LEU A 1 9 ? -33.134 22.825 -0.147 1.00 0.00 133 LEU A O 19
ATOM 33678 N N . SER A 1 10 ? -31.152 21.789 0.147 1.00 0.00 134 SER A N 19
ATOM 33679 C CA . SER A 1 10 ? -31.539 20.574 -0.570 1.00 0.00 134 SER A CA 19
ATOM 33680 C C . SER A 1 10 ? -32.097 20.894 -1.961 1.00 0.00 134 SER A C 19
ATOM 33681 O O . SER A 1 10 ? -33.159 20.396 -2.343 1.00 0.00 134 SER A O 19
ATOM 33689 N N . LEU A 1 11 ? -31.376 21.723 -2.721 1.00 0.00 135 LEU A N 19
ATOM 33690 C CA . LEU A 1 11 ? -31.815 22.088 -4.069 1.00 0.00 135 LEU A CA 19
ATOM 33691 C C . LEU A 1 11 ? -31.991 20.833 -4.928 1.00 0.00 135 LEU A C 19
ATOM 33692 O O . LEU A 1 11 ? -31.016 20.164 -5.278 1.00 0.00 135 LEU A O 19
ATOM 33708 N N . ALA A 1 12 ? -33.250 20.506 -5.234 1.00 0.00 136 ALA A N 19
ATOM 33709 C CA . ALA A 1 12 ? -33.580 19.317 -6.020 1.00 0.00 136 ALA A CA 19
ATOM 33710 C C . ALA A 1 12 ? -33.330 18.048 -5.199 1.00 0.00 136 ALA A C 19
ATOM 33711 O O . ALA A 1 12 ? -32.202 17.552 -5.126 1.00 0.00 136 ALA A O 19
ATOM 33718 N N . SER A 1 13 ? -34.387 17.536 -4.567 1.00 0.00 137 SER A N 19
ATOM 33719 C CA . SER A 1 13 ? -34.275 16.333 -3.737 1.00 0.00 137 SER A CA 19
ATOM 33720 C C . SER A 1 13 ? -35.551 15.495 -3.794 1.00 0.00 137 SER A C 19
ATOM 33721 O O . SER A 1 13 ? -35.555 14.400 -4.357 1.00 0.00 137 SER A O 19
ATOM 33729 N N . ASN A 1 14 ? -36.633 16.017 -3.207 1.00 0.00 138 ASN A N 19
ATOM 33730 C CA . ASN A 1 14 ? -37.926 15.323 -3.192 1.00 0.00 138 ASN A CA 19
ATOM 33731 C C . ASN A 1 14 ? -37.828 13.927 -2.554 1.00 0.00 138 ASN A C 19
ATOM 33732 O O . ASN A 1 14 ? -38.646 13.050 -2.835 1.00 0.00 138 ASN A O 19
ATOM 33743 N N . ILE A 1 15 ? -36.832 13.729 -1.690 1.00 0.00 139 ILE A N 19
ATOM 33744 C CA . ILE A 1 15 ? -36.643 12.441 -1.018 1.00 0.00 139 ILE A CA 19
ATOM 33745 C C . ILE A 1 15 ? -37.631 12.265 0.140 1.00 0.00 139 ILE A C 19
ATOM 33746 O O . ILE A 1 15 ? -37.252 12.280 1.313 1.00 0.00 139 ILE A O 19
ATOM 33762 N N . SER A 1 16 ? -38.909 12.097 -0.201 1.00 0.00 140 SER A N 19
ATOM 33763 C CA . SER A 1 16 ? -39.961 11.919 0.804 1.00 0.00 140 SER A CA 19
ATOM 33764 C C . SER A 1 16 ? -39.839 10.559 1.502 1.00 0.00 140 SER A C 19
ATOM 33765 O O . SER A 1 16 ? -40.713 9.699 1.367 1.00 0.00 140 SER A O 19
ATOM 33773 N N . GLY A 1 17 ? -38.752 10.374 2.253 1.00 0.00 141 GLY A N 19
ATOM 33774 C CA . GLY A 1 17 ? -38.536 9.120 2.965 1.00 0.00 141 GLY A CA 19
ATOM 33775 C C . GLY A 1 17 ? -37.213 9.080 3.712 1.00 0.00 141 GLY A C 19
ATOM 33776 O O . GLY A 1 17 ? -36.634 10.122 4.022 1.00 0.00 141 GLY A O 19
ATOM 33780 N N . LEU A 1 18 ? -36.734 7.872 4.002 1.00 0.00 142 LEU A N 19
ATOM 33781 C CA . LEU A 1 18 ? -35.469 7.695 4.718 1.00 0.00 142 LEU A CA 19
ATOM 33782 C C . LEU A 1 18 ? -34.283 8.125 3.850 1.00 0.00 142 LEU A C 19
ATOM 33783 O O . LEU A 1 18 ? -34.181 7.735 2.682 1.00 0.00 142 LEU A O 19
ATOM 33799 N N . GLN A 1 19 ? -33.391 8.936 4.419 1.00 0.00 143 GLN A N 19
ATOM 33800 C CA . GLN A 1 19 ? -32.220 9.421 3.686 1.00 0.00 143 GLN A CA 19
ATOM 33801 C C . GLN A 1 19 ? -31.118 9.910 4.631 1.00 0.00 143 GLN A C 19
ATOM 33802 O O . GLN A 1 19 ? -31.299 9.959 5.850 1.00 0.00 143 GLN A O 19
ATOM 33816 N N . CYS A 1 20 ? -29.979 10.279 4.047 1.00 0.00 144 CYS A N 19
ATOM 33817 C CA . CYS A 1 20 ? -28.836 10.781 4.807 1.00 0.00 144 CYS A CA 19
ATOM 33818 C C . CYS A 1 20 ? -28.441 12.174 4.310 1.00 0.00 144 CYS A C 19
ATOM 33819 O O . CYS A 1 20 ? -28.105 12.349 3.138 1.00 0.00 144 CYS A O 19
ATOM 33826 N N . ASN A 1 21 ? -28.507 13.166 5.200 1.00 0.00 145 ASN A N 19
ATOM 33827 C CA . ASN A 1 21 ? -28.178 14.554 4.844 1.00 0.00 145 ASN A CA 19
ATOM 33828 C C . ASN A 1 21 ? -26.684 14.749 4.567 1.00 0.00 145 ASN A C 19
ATOM 33829 O O . ASN A 1 21 ? -25.853 13.923 4.942 1.00 0.00 145 ASN A O 19
ATOM 33840 N N . ALA A 1 22 ? -26.360 15.866 3.919 1.00 0.00 146 ALA A N 19
ATOM 33841 C CA . ALA A 1 22 ? -24.979 16.213 3.585 1.00 0.00 146 ALA A CA 19
ATOM 33842 C C . ALA A 1 22 ? -24.056 16.101 4.802 1.00 0.00 146 ALA A C 19
ATOM 33843 O O . ALA A 1 22 ? -24.309 16.713 5.842 1.00 0.00 146 ALA A O 19
ATOM 33850 N N . SER A 1 23 ? -22.987 15.315 4.668 1.00 0.00 147 SER A N 19
ATOM 33851 C CA . SER A 1 23 ? -22.035 15.124 5.765 1.00 0.00 147 SER A CA 19
ATOM 33852 C C . SER A 1 23 ? -20.580 15.200 5.289 1.00 0.00 147 SER A C 19
ATOM 33853 O O . SER A 1 23 ? -20.224 14.659 4.240 1.00 0.00 147 SER A O 19
ATOM 33861 N N . VAL A 1 24 ? -19.739 15.855 6.085 1.00 0.00 148 VAL A N 19
ATOM 33862 C CA . VAL A 1 24 ? -18.312 15.984 5.772 1.00 0.00 148 VAL A CA 19
ATOM 33863 C C . VAL A 1 24 ? -17.515 14.880 6.464 1.00 0.00 148 VAL A C 19
ATOM 33864 O O . VAL A 1 24 ? -17.883 14.440 7.555 1.00 0.00 148 VAL A O 19
ATOM 33877 N N . ASP A 1 25 ? -16.434 14.425 5.830 1.00 0.00 149 ASP A N 19
ATOM 33878 C CA . ASP A 1 25 ? -15.614 13.358 6.405 1.00 0.00 149 ASP A CA 19
ATOM 33879 C C . ASP A 1 25 ? -14.179 13.828 6.694 1.00 0.00 149 ASP A C 19
ATOM 33880 O O . ASP A 1 25 ? -13.926 14.473 7.711 1.00 0.00 149 ASP A O 19
ATOM 33889 N N . LEU A 1 26 ? -13.241 13.485 5.809 1.00 0.00 150 LEU A N 19
ATOM 33890 C CA . LEU A 1 26 ? -11.839 13.856 5.989 1.00 0.00 150 LEU A CA 19
ATOM 33891 C C . LEU A 1 26 ? -11.267 14.501 4.724 1.00 0.00 150 LEU A C 19
ATOM 33892 O O . LEU A 1 26 ? -11.931 14.547 3.688 1.00 0.00 150 LEU A O 19
ATOM 33908 N N . ILE A 1 27 ? -10.027 14.992 4.823 1.00 0.00 151 ILE A N 19
ATOM 33909 C CA . ILE A 1 27 ? -9.323 15.638 3.700 1.00 0.00 151 ILE A CA 19
ATOM 33910 C C . ILE A 1 27 ? -10.234 16.559 2.868 1.00 0.00 151 ILE A C 19
ATOM 33911 O O . ILE A 1 27 ? -10.095 16.650 1.646 1.00 0.00 151 ILE A O 19
ATOM 33927 N N . GLY A 1 28 ? -11.154 17.254 3.540 1.00 0.00 152 GLY A N 19
ATOM 33928 C CA . GLY A 1 28 ? -12.061 18.164 2.850 1.00 0.00 152 GLY A CA 19
ATOM 33929 C C . GLY A 1 28 ? -13.124 17.455 2.019 1.00 0.00 152 GLY A C 19
ATOM 33930 O O . GLY A 1 28 ? -13.756 18.076 1.163 1.00 0.00 152 GLY A O 19
ATOM 33934 N N . THR A 1 29 ? -13.329 16.159 2.266 1.00 0.00 153 THR A N 19
ATOM 33935 C CA . THR A 1 29 ? -14.329 15.384 1.530 1.00 0.00 153 THR A CA 19
ATOM 33936 C C . THR A 1 29 ? -15.693 15.451 2.224 1.00 0.00 153 THR A C 19
ATOM 33937 O O . THR A 1 29 ? -15.784 15.405 3.455 1.00 0.00 153 THR A O 19
ATOM 33948 N N . CYS A 1 30 ? -16.754 15.569 1.426 1.00 0.00 154 CYS A N 19
ATOM 33949 C CA . CYS A 1 30 ? -18.119 15.651 1.956 1.00 0.00 154 CYS A CA 19
ATOM 33950 C C . CYS A 1 30 ? -19.090 14.803 1.132 1.00 0.00 154 CYS A C 19
ATOM 33951 O O . CYS A 1 30 ? -18.889 14.600 -0.068 1.00 0.00 154 CYS A O 19
ATOM 33958 N N . TRP A 1 31 ? -20.141 14.314 1.786 1.00 0.00 155 TRP A N 19
ATOM 33959 C CA . TRP A 1 31 ? -21.150 13.490 1.124 1.00 0.00 155 TRP A CA 19
ATOM 33960 C C . TRP A 1 31 ? -22.516 14.178 1.151 1.00 0.00 155 TRP A C 19
ATOM 33961 O O . TRP A 1 31 ? -23.136 14.297 2.210 1.00 0.00 155 TRP A O 19
ATOM 33982 N N . PRO A 1 32 ? -22.998 14.654 -0.018 1.00 0.00 156 PRO A N 19
ATOM 33983 C CA . PRO A 1 32 ? -24.295 15.344 -0.128 1.00 0.00 156 PRO A CA 19
ATOM 33984 C C . PRO A 1 32 ? -25.480 14.454 0.260 1.00 0.00 156 PRO A C 19
ATOM 33985 O O . PRO A 1 32 ? -25.355 13.230 0.323 1.00 0.00 156 PRO A O 19
ATOM 33996 N N . ARG A 1 33 ? -26.628 15.084 0.523 1.00 0.00 157 ARG A N 19
ATOM 33997 C CA . ARG A 1 33 ? -27.841 14.357 0.912 1.00 0.00 157 ARG A CA 19
ATOM 33998 C C . ARG A 1 33 ? -28.157 13.216 -0.058 1.00 0.00 157 ARG A C 19
ATOM 33999 O O . ARG A 1 33 ? -28.386 13.440 -1.255 1.00 0.00 157 ARG A O 19
ATOM 34020 N N . SER A 1 34 ? -28.174 11.996 0.470 1.00 0.00 158 SER A N 19
ATOM 34021 C CA . SER A 1 34 ? -28.462 10.805 -0.330 1.00 0.00 158 SER A CA 19
ATOM 34022 C C . SER A 1 34 ? -29.607 9.996 0.288 1.00 0.00 158 SER A C 19
ATOM 34023 O O . SER A 1 34 ? -29.811 10.027 1.505 1.00 0.00 158 SER A O 19
ATOM 34031 N N . PRO A 1 35 ? -30.377 9.259 -0.538 1.00 0.00 159 PRO A N 19
ATOM 34032 C CA . PRO A 1 35 ? -31.503 8.448 -0.053 1.00 0.00 159 PRO A CA 19
ATOM 34033 C C . PRO A 1 35 ? -31.050 7.164 0.651 1.00 0.00 159 PRO A C 19
ATOM 34034 O O . PRO A 1 35 ? -29.957 6.652 0.395 1.00 0.00 159 PRO A O 19
ATOM 34045 N N . ALA A 1 36 ? -31.898 6.656 1.542 1.00 0.00 160 ALA A N 19
ATOM 34046 C CA . ALA A 1 36 ? -31.597 5.437 2.295 1.00 0.00 160 ALA A CA 19
ATOM 34047 C C . ALA A 1 36 ? -31.369 4.236 1.372 1.00 0.00 160 ALA A C 19
ATOM 34048 O O . ALA A 1 36 ? -32.242 3.876 0.579 1.00 0.00 160 ALA A O 19
ATOM 34055 N N . GLY A 1 37 ? -30.194 3.615 1.491 1.00 0.00 161 GLY A N 19
ATOM 34056 C CA . GLY A 1 37 ? -29.869 2.454 0.672 1.00 0.00 161 GLY A CA 19
ATOM 34057 C C . GLY A 1 37 ? -29.289 2.821 -0.682 1.00 0.00 161 GLY A C 19
ATOM 34058 O O . GLY A 1 37 ? -29.606 2.186 -1.689 1.00 0.00 161 GLY A O 19
ATOM 34062 N N . GLN A 1 38 ? -28.435 3.843 -0.710 1.00 0.00 162 GLN A N 19
ATOM 34063 C CA . GLN A 1 38 ? -27.812 4.285 -1.957 1.00 0.00 162 GLN A CA 19
ATOM 34064 C C . GLN A 1 38 ? -26.284 4.231 -1.866 1.00 0.00 162 GLN A C 19
ATOM 34065 O O . GLN A 1 38 ? -25.679 4.789 -0.944 1.00 0.00 162 GLN A O 19
ATOM 34079 N N . LEU A 1 39 ? -25.669 3.556 -2.835 1.00 0.00 163 LEU A N 19
ATOM 34080 C CA . LEU A 1 39 ? -24.216 3.426 -2.882 1.00 0.00 163 LEU A CA 19
ATOM 34081 C C . LEU A 1 39 ? -23.586 4.649 -3.553 1.00 0.00 163 LEU A C 19
ATOM 34082 O O . LEU A 1 39 ? -23.099 4.574 -4.682 1.00 0.00 163 LEU A O 19
ATOM 34098 N N . VAL A 1 40 ? -23.608 5.778 -2.846 1.00 0.00 164 VAL A N 19
ATOM 34099 C CA . VAL A 1 40 ? -23.047 7.032 -3.359 1.00 0.00 164 VAL A CA 19
ATOM 34100 C C . VAL A 1 40 ? -21.524 6.942 -3.527 1.00 0.00 164 VAL A C 19
ATOM 34101 O O . VAL A 1 40 ? -20.824 6.387 -2.676 1.00 0.00 164 VAL A O 19
ATOM 34114 N N . VAL A 1 41 ? -21.019 7.492 -4.632 1.00 0.00 165 VAL A N 19
ATOM 34115 C CA . VAL A 1 41 ? -19.579 7.471 -4.915 1.00 0.00 165 VAL A CA 19
ATOM 34116 C C . VAL A 1 41 ? -18.966 8.875 -4.899 1.00 0.00 165 VAL A C 19
ATOM 34117 O O . VAL A 1 41 ? -19.665 9.876 -5.067 1.00 0.00 165 VAL A O 19
ATOM 34130 N N . ARG A 1 42 ? -17.651 8.937 -4.685 1.00 0.00 166 ARG A N 19
ATOM 34131 C CA . ARG A 1 42 ? -16.930 10.210 -4.632 1.00 0.00 166 ARG A CA 19
ATOM 34132 C C . ARG A 1 42 ? -15.495 10.057 -5.158 1.00 0.00 166 ARG A C 19
ATOM 34133 O O . ARG A 1 42 ? -14.691 9.328 -4.578 1.00 0.00 166 ARG A O 19
ATOM 34154 N N . PRO A 1 43 ? -15.156 10.731 -6.277 1.00 0.00 167 PRO A N 19
ATOM 34155 C CA . PRO A 1 43 ? -13.820 10.651 -6.883 1.00 0.00 167 PRO A CA 19
ATOM 34156 C C . PRO A 1 43 ? -12.814 11.647 -6.295 1.00 0.00 167 PRO A C 19
ATOM 34157 O O . PRO A 1 43 ? -13.189 12.736 -5.839 1.00 0.00 167 PRO A O 19
ATOM 34168 N N . CYS A 1 44 ? -11.533 11.276 -6.326 1.00 0.00 168 CYS A N 19
ATOM 34169 C CA . CYS A 1 44 ? -10.469 12.144 -5.815 1.00 0.00 168 CYS A CA 19
ATOM 34170 C C . CYS A 1 44 ? -10.083 13.180 -6.875 1.00 0.00 168 CYS A C 19
ATOM 34171 O O . CYS A 1 44 ? -9.642 12.818 -7.966 1.00 0.00 168 CYS A O 19
ATOM 34178 N N . PRO A 1 45 ? -10.245 14.486 -6.579 1.00 0.00 169 PRO A N 19
ATOM 34179 C CA . PRO A 1 45 ? -9.920 15.568 -7.535 1.00 0.00 169 PRO A CA 19
ATOM 34180 C C . PRO A 1 45 ? -8.421 15.689 -7.858 1.00 0.00 169 PRO A C 19
ATOM 34181 O O . PRO A 1 45 ? -7.869 16.793 -7.865 1.00 0.00 169 PRO A O 19
ATOM 34192 N N . ALA A 1 46 ? -7.775 14.553 -8.147 1.00 0.00 170 ALA A N 19
ATOM 34193 C CA . ALA A 1 46 ? -6.352 14.518 -8.485 1.00 0.00 170 ALA A CA 19
ATOM 34194 C C . ALA A 1 46 ? -5.479 15.085 -7.359 1.00 0.00 170 ALA A C 19
ATOM 34195 O O . ALA A 1 46 ? -4.781 14.342 -6.673 1.00 0.00 170 ALA A O 19
ATOM 34202 N N . PHE A 1 47 ? -5.521 16.399 -7.174 1.00 0.00 171 PHE A N 19
ATOM 34203 C CA . PHE A 1 47 ? -4.735 17.064 -6.140 1.00 0.00 171 PHE A CA 19
ATOM 34204 C C . PHE A 1 47 ? -5.280 16.772 -4.740 1.00 0.00 171 PHE A C 19
ATOM 34205 O O . PHE A 1 47 ? -6.472 16.938 -4.475 1.00 0.00 171 PHE A O 19
ATOM 34222 N N . PHE A 1 48 ? -4.392 16.349 -3.845 1.00 0.00 172 PHE A N 19
ATOM 34223 C CA . PHE A 1 48 ? -4.769 16.050 -2.465 1.00 0.00 172 PHE A CA 19
ATOM 34224 C C . PHE A 1 48 ? -4.472 17.259 -1.572 1.00 0.00 172 PHE A C 19
ATOM 34225 O O . PHE A 1 48 ? -5.381 17.982 -1.165 1.00 0.00 172 PHE A O 19
ATOM 34242 N N . TYR A 1 49 ? -3.185 17.478 -1.304 1.00 0.00 173 TYR A N 19
ATOM 34243 C CA . TYR A 1 49 ? -2.717 18.602 -0.492 1.00 0.00 173 TYR A CA 19
ATOM 34244 C C . TYR A 1 49 ? -1.268 18.928 -0.871 1.00 0.00 173 TYR A C 19
ATOM 34245 O O . TYR A 1 49 ? -0.380 18.982 -0.019 1.00 0.00 173 TYR A O 19
ATOM 34263 N N . GLY A 1 50 ? -1.041 19.104 -2.174 1.00 0.00 174 GLY A N 19
ATOM 34264 C CA . GLY A 1 50 ? 0.297 19.379 -2.684 1.00 0.00 174 GLY A CA 19
ATOM 34265 C C . GLY A 1 50 ? 0.730 18.345 -3.714 1.00 0.00 174 GLY A C 19
ATOM 34266 O O . GLY A 1 50 ? 1.474 18.657 -4.644 1.00 0.00 174 GLY A O 19
ATOM 34270 N N . VAL A 1 51 ? 0.248 17.112 -3.544 1.00 0.00 175 VAL A N 19
ATOM 34271 C CA . VAL A 1 51 ? 0.566 16.012 -4.454 1.00 0.00 175 VAL A CA 19
ATOM 34272 C C . VAL A 1 51 ? -0.661 15.614 -5.287 1.00 0.00 175 VAL A C 19
ATOM 34273 O O . VAL A 1 51 ? -1.807 15.838 -4.873 1.00 0.00 175 VAL A O 19
ATOM 34286 N N . ARG A 1 52 ? -0.417 15.023 -6.458 1.00 0.00 176 ARG A N 19
ATOM 34287 C CA . ARG A 1 52 ? -1.499 14.596 -7.344 1.00 0.00 176 ARG A CA 19
ATOM 34288 C C . ARG A 1 52 ? -1.754 13.092 -7.234 1.00 0.00 176 ARG A C 19
ATOM 34289 O O . ARG A 1 52 ? -0.851 12.277 -7.433 1.00 0.00 176 ARG A O 19
ATOM 34310 N N . TYR A 1 53 ? -2.996 12.737 -6.923 1.00 0.00 177 TYR A N 19
ATOM 34311 C CA . TYR A 1 53 ? -3.401 11.343 -6.788 1.00 0.00 177 TYR A CA 19
ATOM 34312 C C . TYR A 1 53 ? -4.369 10.951 -7.899 1.00 0.00 177 TYR A C 19
ATOM 34313 O O . TYR A 1 53 ? -5.449 11.526 -8.027 1.00 0.00 177 TYR A O 19
ATOM 34331 N N . ASN A 1 54 ? -3.976 9.969 -8.703 1.00 0.00 178 ASN A N 19
ATOM 34332 C CA . ASN A 1 54 ? -4.815 9.504 -9.806 1.00 0.00 178 ASN A CA 19
ATOM 34333 C C . ASN A 1 54 ? -5.999 8.684 -9.291 1.00 0.00 178 ASN A C 19
ATOM 34334 O O . ASN A 1 54 ? -5.869 7.488 -9.020 1.00 0.00 178 ASN A O 19
ATOM 34345 N N . THR A 1 55 ? -7.157 9.336 -9.164 1.00 0.00 179 THR A N 19
ATOM 34346 C CA . THR A 1 55 ? -8.372 8.669 -8.686 1.00 0.00 179 THR A CA 19
ATOM 34347 C C . THR A 1 55 ? -8.918 7.696 -9.740 1.00 0.00 179 THR A C 19
ATOM 34348 O O . THR A 1 55 ? -9.966 7.930 -10.336 1.00 0.00 179 THR A O 19
ATOM 34359 N N . THR A 1 56 ? -8.188 6.600 -9.963 1.00 0.00 180 THR A N 19
ATOM 34360 C CA . THR A 1 56 ? -8.589 5.579 -10.947 1.00 0.00 180 THR A CA 19
ATOM 34361 C C . THR A 1 56 ? -10.102 5.347 -10.926 1.00 0.00 180 THR A C 19
ATOM 34362 O O . THR A 1 56 ? -10.744 5.274 -11.975 1.00 0.00 180 THR A O 19
ATOM 34373 N N . ASN A 1 57 ? -10.660 5.240 -9.724 1.00 0.00 181 ASN A N 19
ATOM 34374 C CA . ASN A 1 57 ? -12.092 5.024 -9.550 1.00 0.00 181 ASN A CA 19
ATOM 34375 C C . ASN A 1 57 ? -12.667 6.024 -8.540 1.00 0.00 181 ASN A C 19
ATOM 34376 O O . ASN A 1 57 ? -11.962 6.932 -8.084 1.00 0.00 181 ASN A O 19
ATOM 34387 N N . ASN A 1 58 ? -13.945 5.868 -8.198 1.00 0.00 182 ASN A N 19
ATOM 34388 C CA . ASN A 1 58 ? -14.601 6.770 -7.245 1.00 0.00 182 ASN A CA 19
ATOM 34389 C C . ASN A 1 58 ? -14.922 6.048 -5.934 1.00 0.00 182 ASN A C 19
ATOM 34390 O O . ASN A 1 58 ? -15.543 4.982 -5.941 1.00 0.00 182 ASN A O 19
ATOM 34401 N N . GLY A 1 59 ? -14.503 6.641 -4.814 1.00 0.00 183 GLY A N 19
ATOM 34402 C CA . GLY A 1 59 ? -14.757 6.045 -3.506 1.00 0.00 183 GLY A CA 19
ATOM 34403 C C . GLY A 1 59 ? -16.233 5.964 -3.187 1.00 0.00 183 GLY A C 19
ATOM 34404 O O . GLY A 1 59 ? -17.027 6.721 -3.741 1.00 0.00 183 GLY A O 19
ATOM 34408 N N . TYR A 1 60 ? -16.605 5.051 -2.301 1.00 0.00 184 TYR A N 19
ATOM 34409 C CA . TYR A 1 60 ? -18.008 4.880 -1.927 1.00 0.00 184 TYR A CA 19
ATOM 34410 C C . TYR A 1 60 ? -18.169 4.638 -0.424 1.00 0.00 184 TYR A C 19
ATOM 34411 O O . TYR A 1 60 ? -17.552 3.735 0.144 1.00 0.00 184 TYR A O 19
ATOM 34429 N N . ARG A 1 61 ? -19.009 5.450 0.214 1.00 0.00 185 ARG A N 19
ATOM 34430 C CA . ARG A 1 61 ? -19.263 5.327 1.652 1.00 0.00 185 ARG A CA 19
ATOM 34431 C C . ARG A 1 61 ? -20.605 4.639 1.940 1.00 0.00 185 ARG A C 19
ATOM 34432 O O . ARG A 1 61 ? -20.804 4.112 3.035 1.00 0.00 185 ARG A O 19
ATOM 34453 N N . GLU A 1 62 ? -21.513 4.651 0.951 1.00 0.00 186 GLU A N 19
ATOM 34454 C CA . GLU A 1 62 ? -22.835 4.028 1.091 1.00 0.00 186 GLU A CA 19
ATOM 34455 C C . GLU A 1 62 ? -23.732 4.809 2.062 1.00 0.00 186 GLU A C 19
ATOM 34456 O O . GLU A 1 62 ? -23.256 5.393 3.039 1.00 0.00 186 GLU A O 19
ATOM 34468 N N . CYS A 1 63 ? -25.034 4.817 1.782 1.00 0.00 187 CYS A N 19
ATOM 34469 C CA . CYS A 1 63 ? -26.003 5.518 2.629 1.00 0.00 187 CYS A CA 19
ATOM 34470 C C . CYS A 1 63 ? -26.988 4.533 3.256 1.00 0.00 187 CYS A C 19
ATOM 34471 O O . CYS A 1 63 ? -27.889 4.033 2.580 1.00 0.00 187 CYS A O 19
ATOM 34478 N N . LEU A 1 64 ? -26.799 4.255 4.546 1.00 0.00 188 LEU A N 19
ATOM 34479 C CA . LEU A 1 64 ? -27.656 3.321 5.286 1.00 0.00 188 LEU A CA 19
ATOM 34480 C C . LEU A 1 64 ? -29.147 3.639 5.110 1.00 0.00 188 LEU A C 19
ATOM 34481 O O . LEU A 1 64 ? -29.532 4.790 4.893 1.00 0.00 188 LEU A O 19
ATOM 34497 N N . ALA A 1 65 ? -29.980 2.603 5.212 1.00 0.00 189 ALA A N 19
ATOM 34498 C CA . ALA A 1 65 ? -31.426 2.760 5.068 1.00 0.00 189 ALA A CA 19
ATOM 34499 C C . ALA A 1 65 ? -32.151 2.603 6.411 1.00 0.00 189 ALA A C 19
ATOM 34500 O O . ALA A 1 65 ? -33.061 1.782 6.547 1.00 0.00 189 ALA A O 19
ATOM 34507 N N . ASN A 1 66 ? -31.747 3.399 7.402 1.00 0.00 190 ASN A N 19
ATOM 34508 C CA . ASN A 1 66 ? -32.367 3.341 8.728 1.00 0.00 190 ASN A CA 19
ATOM 34509 C C . ASN A 1 66 ? -32.327 4.699 9.436 1.00 0.00 190 ASN A C 19
ATOM 34510 O O . ASN A 1 66 ? -33.373 5.269 9.748 1.00 0.00 190 ASN A O 19
ATOM 34521 N N . GLY A 1 67 ? -31.121 5.214 9.689 1.00 0.00 191 GLY A N 19
ATOM 34522 C CA . GLY A 1 67 ? -30.991 6.504 10.361 1.00 0.00 191 GLY A CA 19
ATOM 34523 C C . GLY A 1 67 ? -29.551 6.968 10.507 1.00 0.00 191 GLY A C 19
ATOM 34524 O O . GLY A 1 67 ? -29.078 7.178 11.624 1.00 0.00 191 GLY A O 19
ATOM 34528 N N . SER A 1 68 ? -28.861 7.135 9.378 1.00 0.00 192 SER A N 19
ATOM 34529 C CA . SER A 1 68 ? -27.463 7.590 9.370 1.00 0.00 192 SER A CA 19
ATOM 34530 C C . SER A 1 68 ? -26.875 7.517 7.955 1.00 0.00 192 SER A C 19
ATOM 34531 O O . SER A 1 68 ? -27.612 7.470 6.969 1.00 0.00 192 SER A O 19
ATOM 34539 N N . TRP A 1 69 ? -25.550 7.504 7.865 1.00 0.00 193 TRP A N 19
ATOM 34540 C CA . TRP A 1 69 ? -24.865 7.430 6.582 1.00 0.00 193 TRP A CA 19
ATOM 34541 C C . TRP A 1 69 ? -24.257 6.043 6.370 1.00 0.00 193 TRP A C 19
ATOM 34542 O O . TRP A 1 69 ? -24.680 5.308 5.481 1.00 0.00 193 TRP A O 19
ATOM 34563 N N . ALA A 1 70 ? -23.268 5.699 7.201 1.00 0.00 194 ALA A N 19
ATOM 34564 C CA . ALA A 1 70 ? -22.587 4.401 7.119 1.00 0.00 194 ALA A CA 19
ATOM 34565 C C . ALA A 1 70 ? -21.369 4.343 8.050 1.00 0.00 194 ALA A C 19
ATOM 34566 O O . ALA A 1 70 ? -21.075 3.294 8.626 1.00 0.00 194 ALA A O 19
ATOM 34573 N N . ALA A 1 71 ? -20.664 5.473 8.185 1.00 0.00 195 ALA A N 19
ATOM 34574 C CA . ALA A 1 71 ? -19.474 5.560 9.040 1.00 0.00 195 ALA A CA 19
ATOM 34575 C C . ALA A 1 71 ? -18.307 4.730 8.481 1.00 0.00 195 ALA A C 19
ATOM 34576 O O . ALA A 1 71 ? -17.481 4.213 9.233 1.00 0.00 195 ALA A O 19
ATOM 34583 N N . ARG A 1 72 ? -18.246 4.609 7.154 1.00 0.00 196 ARG A N 19
ATOM 34584 C CA . ARG A 1 72 ? -17.185 3.842 6.498 1.00 0.00 196 ARG A CA 19
ATOM 34585 C C . ARG A 1 72 ? -16.987 4.293 5.045 1.00 0.00 196 ARG A C 19
ATOM 34586 O O . ARG A 1 72 ? -17.507 3.676 4.114 1.00 0.00 196 ARG A O 19
ATOM 34607 N N . VAL A 1 73 ? -16.227 5.373 4.853 1.00 0.00 197 VAL A N 19
ATOM 34608 C CA . VAL A 1 73 ? -15.963 5.896 3.510 1.00 0.00 197 VAL A CA 19
ATOM 34609 C C . VAL A 1 73 ? -14.888 5.061 2.802 1.00 0.00 197 VAL A C 19
ATOM 34610 O O . VAL A 1 73 ? -13.690 5.306 2.947 1.00 0.00 197 VAL A O 19
ATOM 34623 N N . ASN A 1 74 ? -15.333 4.056 2.048 1.00 0.00 198 ASN A N 19
ATOM 34624 C CA . ASN A 1 74 ? -14.419 3.161 1.334 1.00 0.00 198 ASN A CA 19
ATOM 34625 C C . ASN A 1 74 ? -13.859 3.798 0.056 1.00 0.00 198 ASN A C 19
ATOM 34626 O O . ASN A 1 74 ? -14.612 4.223 -0.823 1.00 0.00 198 ASN A O 19
ATOM 34637 N N . TYR A 1 75 ? -12.527 3.833 -0.037 1.00 0.00 199 TYR A N 19
ATOM 34638 C CA . TYR A 1 75 ? -11.830 4.388 -1.203 1.00 0.00 199 TYR A CA 19
ATOM 34639 C C . TYR A 1 75 ? -10.861 3.342 -1.786 1.00 0.00 199 TYR A C 19
ATOM 34640 O O . TYR A 1 75 ? -11.255 2.522 -2.614 1.00 0.00 199 TYR A O 19
ATOM 34658 N N . SER A 1 76 ? -9.600 3.360 -1.324 1.00 0.00 200 SER A N 19
ATOM 34659 C CA . SER A 1 76 ? -8.577 2.397 -1.772 1.00 0.00 200 SER A CA 19
ATOM 34660 C C . SER A 1 76 ? -7.980 2.722 -3.154 1.00 0.00 200 SER A C 19
ATOM 34661 O O . SER A 1 76 ? -7.044 2.045 -3.589 1.00 0.00 200 SER A O 19
ATOM 34669 N N . GLU A 1 77 ? -8.502 3.736 -3.843 1.00 0.00 201 GLU A N 19
ATOM 34670 C CA . GLU A 1 77 ? -7.991 4.107 -5.172 1.00 0.00 201 GLU A CA 19
ATOM 34671 C C . GLU A 1 77 ? -7.112 5.356 -5.102 1.00 0.00 201 GLU A C 19
ATOM 34672 O O . GLU A 1 77 ? -6.104 5.455 -5.804 1.00 0.00 201 GLU A O 19
ATOM 34684 N N . CYS A 1 78 ? -7.503 6.308 -4.251 1.00 0.00 202 CYS A N 19
ATOM 34685 C CA . CYS A 1 78 ? -6.751 7.555 -4.081 1.00 0.00 202 CYS A CA 19
ATOM 34686 C C . CYS A 1 78 ? -5.359 7.280 -3.487 1.00 0.00 202 CYS A C 19
ATOM 34687 O O . CYS A 1 78 ? -4.938 6.125 -3.393 1.00 0.00 202 CYS A O 19
ATOM 34694 N N . GLN A 1 79 ? -4.652 8.347 -3.090 1.00 0.00 203 GLN A N 19
ATOM 34695 C CA . GLN A 1 79 ? -3.306 8.240 -2.508 1.00 0.00 203 GLN A CA 19
ATOM 34696 C C . GLN A 1 79 ? -2.242 8.086 -3.598 1.00 0.00 203 GLN A C 19
ATOM 34697 O O . GLN A 1 79 ? -2.538 8.174 -4.793 1.00 0.00 203 GLN A O 19
ATOM 34711 N N . GLU A 1 80 ? -1.000 7.859 -3.173 1.00 0.00 204 GLU A N 19
ATOM 34712 C CA . GLU A 1 80 ? 0.115 7.691 -4.102 1.00 0.00 204 GLU A CA 19
ATOM 34713 C C . GLU A 1 80 ? 0.153 6.267 -4.662 1.00 0.00 204 GLU A C 19
ATOM 34714 O O . GLU A 1 80 ? 0.693 5.358 -4.032 1.00 0.00 204 GLU A O 19
ATOM 34726 N N . ILE A 1 81 ? -0.425 6.079 -5.847 1.00 0.00 205 ILE A N 19
ATOM 34727 C CA . ILE A 1 81 ? -0.453 4.761 -6.485 1.00 0.00 205 ILE A CA 19
ATOM 34728 C C . ILE A 1 81 ? 0.481 4.705 -7.704 1.00 0.00 205 ILE A C 19
ATOM 34729 O O . ILE A 1 81 ? 0.074 4.303 -8.794 1.00 0.00 205 ILE A O 19
ATOM 34745 N N . LEU A 1 82 ? 1.737 5.112 -7.508 1.00 0.00 206 LEU A N 19
ATOM 34746 C CA . LEU A 1 82 ? 2.727 5.109 -8.589 1.00 0.00 206 LEU A CA 19
ATOM 34747 C C . LEU A 1 82 ? 3.745 3.971 -8.400 1.00 0.00 206 LEU A C 19
ATOM 34748 O O . LEU A 1 82 ? 3.358 2.804 -8.312 1.00 0.00 206 LEU A O 19
ATOM 34764 N N . ASN A 1 83 ? 5.043 4.292 -8.338 1.00 0.00 207 ASN A N 19
ATOM 34765 C CA . ASN A 1 83 ? 6.083 3.274 -8.158 1.00 0.00 207 ASN A CA 19
ATOM 34766 C C . ASN A 1 83 ? 6.059 2.709 -6.733 1.00 0.00 207 ASN A C 19
ATOM 34767 O O . ASN A 1 83 ? 7.067 2.744 -6.023 1.00 0.00 207 ASN A O 19
ATOM 34778 N N . GLU A 1 84 ? 4.904 2.191 -6.319 1.00 0.00 208 GLU A N 19
ATOM 34779 C CA . GLU A 1 84 ? 4.744 1.629 -4.981 1.00 0.00 208 GLU A CA 19
ATOM 34780 C C . GLU A 1 84 ? 3.954 0.320 -5.021 1.00 0.00 208 GLU A C 19
ATOM 34781 O O . GLU A 1 84 ? 3.031 0.160 -5.821 1.00 0.00 208 GLU A O 19
ATOM 34793 N N . PRO B 2 1 ? 4.088 -26.495 9.778 1.00 0.00 304 PRO B N 19
ATOM 34794 C CA . PRO B 2 1 ? 3.531 -25.601 8.755 1.00 0.00 304 PRO B CA 19
ATOM 34795 C C . PRO B 2 1 ? 3.872 -26.048 7.328 1.00 0.00 304 PRO B C 19
ATOM 34796 O O . PRO B 2 1 ? 4.799 -26.833 7.115 1.00 0.00 304 PRO B O 19
ATOM 34807 N N . PRO B 2 2 ? 3.126 -25.542 6.325 1.00 0.00 305 PRO B N 19
ATOM 34808 C CA . PRO B 2 2 ? 3.358 -25.885 4.914 1.00 0.00 305 PRO B CA 19
ATOM 34809 C C . PRO B 2 2 ? 4.645 -25.264 4.369 1.00 0.00 305 PRO B C 19
ATOM 34810 O O . PRO B 2 2 ? 5.130 -24.260 4.895 1.00 0.00 305 PRO B O 19
ATOM 34821 N N . ILE B 2 3 ? 5.194 -25.865 3.312 1.00 0.00 306 ILE B N 19
ATOM 34822 C CA . ILE B 2 3 ? 6.430 -25.372 2.694 1.00 0.00 306 ILE B CA 19
ATOM 34823 C C . ILE B 2 3 ? 6.387 -23.853 2.480 1.00 0.00 306 ILE B C 19
ATOM 34824 O O . ILE B 2 3 ? 7.232 -23.127 3.011 1.00 0.00 306 ILE B O 19
ATOM 34840 N N . SER B 2 4 ? 5.394 -23.378 1.717 1.00 0.00 307 SER B N 19
ATOM 34841 C CA . SER B 2 4 ? 5.220 -21.943 1.437 1.00 0.00 307 SER B CA 19
ATOM 34842 C C . SER B 2 4 ? 6.388 -21.353 0.633 1.00 0.00 307 SER B C 19
ATOM 34843 O O . SER B 2 4 ? 6.177 -20.787 -0.440 1.00 0.00 307 SER B O 19
ATOM 34851 N N . LEU B 2 5 ? 7.610 -21.474 1.162 1.00 0.00 308 LEU B N 19
ATOM 34852 C CA . LEU B 2 5 ? 8.809 -20.943 0.504 1.00 0.00 308 LEU B CA 19
ATOM 34853 C C . LEU B 2 5 ? 8.796 -19.406 0.451 1.00 0.00 308 LEU B C 19
ATOM 34854 O O . LEU B 2 5 ? 9.558 -18.800 -0.303 1.00 0.00 308 LEU B O 19
ATOM 34870 N N . ASP B 2 6 ? 7.934 -18.781 1.260 1.00 0.00 309 ASP B N 19
ATOM 34871 C CA . ASP B 2 6 ? 7.832 -17.324 1.298 1.00 0.00 309 ASP B CA 19
ATOM 34872 C C . ASP B 2 6 ? 8.589 -16.747 2.497 1.00 0.00 309 ASP B C 19
ATOM 34873 O O . ASP B 2 6 ? 9.438 -15.870 2.337 1.00 0.00 309 ASP B O 19
ATOM 34882 N N . LEU B 2 7 ? 8.269 -17.246 3.695 1.00 0.00 310 LEU B N 19
ATOM 34883 C CA . LEU B 2 7 ? 8.903 -16.790 4.941 1.00 0.00 310 LEU B CA 19
ATOM 34884 C C . LEU B 2 7 ? 10.402 -16.511 4.773 1.00 0.00 310 LEU B C 19
ATOM 34885 O O . LEU B 2 7 ? 10.913 -15.515 5.290 1.00 0.00 310 LEU B O 19
ATOM 34901 N N . THR B 2 8 ? 11.099 -17.390 4.050 1.00 0.00 311 THR B N 19
ATOM 34902 C CA . THR B 2 8 ? 12.541 -17.242 3.814 1.00 0.00 311 THR B CA 19
ATOM 34903 C C . THR B 2 8 ? 12.889 -15.907 3.137 1.00 0.00 311 THR B C 19
ATOM 34904 O O . THR B 2 8 ? 14.033 -15.455 3.211 1.00 0.00 311 THR B O 19
ATOM 34915 N N . PHE B 2 9 ? 11.911 -15.283 2.473 1.00 0.00 312 PHE B N 19
ATOM 34916 C CA . PHE B 2 9 ? 12.130 -14.008 1.781 1.00 0.00 312 PHE B CA 19
ATOM 34917 C C . PHE B 2 9 ? 11.557 -12.825 2.575 1.00 0.00 312 PHE B C 19
ATOM 34918 O O . PHE B 2 9 ? 10.774 -12.032 2.049 1.00 0.00 312 PHE B O 19
ATOM 34935 N N . ASN B 2 10 ? 11.954 -12.702 3.840 1.00 0.00 313 ASN B N 19
ATOM 34936 C CA . ASN B 2 10 ? 11.471 -11.609 4.686 1.00 0.00 313 ASN B CA 19
ATOM 34937 C C . ASN B 2 10 ? 12.492 -10.472 4.774 1.00 0.00 313 ASN B C 19
ATOM 34938 O O . ASN B 2 10 ? 12.215 -9.349 4.347 1.00 0.00 313 ASN B O 19
ATOM 34949 N N . LEU B 2 11 ? 13.666 -10.767 5.334 1.00 0.00 314 LEU B N 19
ATOM 34950 C CA . LEU B 2 11 ? 14.729 -9.765 5.490 1.00 0.00 314 LEU B CA 19
ATOM 34951 C C . LEU B 2 11 ? 14.989 -8.998 4.188 1.00 0.00 314 LEU B C 19
ATOM 34952 O O . LEU B 2 11 ? 14.921 -7.768 4.160 1.00 0.00 314 LEU B O 19
ATOM 34968 N N . LEU B 2 12 ? 15.288 -9.732 3.114 1.00 0.00 315 LEU B N 19
ATOM 34969 C CA . LEU B 2 12 ? 15.562 -9.119 1.811 1.00 0.00 315 LEU B CA 19
ATOM 34970 C C . LEU B 2 12 ? 14.349 -8.342 1.281 1.00 0.00 315 LEU B C 19
ATOM 34971 O O . LEU B 2 12 ? 14.504 -7.284 0.663 1.00 0.00 315 LEU B O 19
ATOM 34987 N N . ARG B 2 13 ? 13.145 -8.863 1.530 1.00 0.00 316 ARG B N 19
ATOM 34988 C CA . ARG B 2 13 ? 11.918 -8.207 1.079 1.00 0.00 316 ARG B CA 19
ATOM 34989 C C . ARG B 2 13 ? 11.627 -6.955 1.907 1.00 0.00 316 ARG B C 19
ATOM 34990 O O . ARG B 2 13 ? 11.358 -5.888 1.354 1.00 0.00 316 ARG B O 19
ATOM 35011 N N . GLU B 2 14 ? 11.695 -7.083 3.234 1.00 0.00 317 GLU B N 19
ATOM 35012 C CA . GLU B 2 14 ? 11.450 -5.948 4.125 1.00 0.00 317 GLU B CA 19
ATOM 35013 C C . GLU B 2 14 ? 12.262 -4.729 3.682 1.00 0.00 317 GLU B C 19
ATOM 35014 O O . GLU B 2 14 ? 11.735 -3.616 3.604 1.00 0.00 317 GLU B O 19
ATOM 35026 N N . VAL B 2 15 ? 13.542 -4.955 3.372 1.00 0.00 318 VAL B N 19
ATOM 35027 C CA . VAL B 2 15 ? 14.431 -3.887 2.914 1.00 0.00 318 VAL B CA 19
ATOM 35028 C C . VAL B 2 15 ? 13.845 -3.167 1.697 1.00 0.00 318 VAL B C 19
ATOM 35029 O O . VAL B 2 15 ? 13.571 -1.964 1.751 1.00 0.00 318 VAL B O 19
ATOM 35042 N N . LEU B 2 16 ? 13.639 -3.908 0.602 1.00 0.00 319 LEU B N 19
ATOM 35043 C CA . LEU B 2 16 ? 13.070 -3.322 -0.613 1.00 0.00 319 LEU B CA 19
ATOM 35044 C C . LEU B 2 16 ? 11.687 -2.736 -0.327 1.00 0.00 319 LEU B C 19
ATOM 35045 O O . LEU B 2 16 ? 11.357 -1.656 -0.818 1.00 0.00 319 LEU B O 19
ATOM 35061 N N . GLU B 2 17 ? 10.893 -3.436 0.492 1.00 0.00 320 GLU B N 19
ATOM 35062 C CA . GLU B 2 17 ? 9.559 -2.961 0.864 1.00 0.00 320 GLU B CA 19
ATOM 35063 C C . GLU B 2 17 ? 9.642 -1.532 1.408 1.00 0.00 320 GLU B C 19
ATOM 35064 O O . GLU B 2 17 ? 8.959 -0.624 0.917 1.00 0.00 320 GLU B O 19
ATOM 35076 N N . ILE B 2 18 ? 10.507 -1.342 2.412 1.00 0.00 321 ILE B N 19
ATOM 35077 C CA . ILE B 2 18 ? 10.713 -0.026 3.014 1.00 0.00 321 ILE B CA 19
ATOM 35078 C C . ILE B 2 18 ? 11.274 0.952 1.982 1.00 0.00 321 ILE B C 19
ATOM 35079 O O . ILE B 2 18 ? 10.737 2.046 1.801 1.00 0.00 321 ILE B O 19
ATOM 35095 N N . ALA B 2 19 ? 12.343 0.540 1.292 1.00 0.00 322 ALA B N 19
ATOM 35096 C CA . ALA B 2 19 ? 12.963 1.374 0.260 1.00 0.00 322 ALA B CA 19
ATOM 35097 C C . ALA B 2 19 ? 11.917 1.840 -0.754 1.00 0.00 322 ALA B C 19
ATOM 35098 O O . ALA B 2 19 ? 11.902 3.003 -1.157 1.00 0.00 322 ALA B O 19
ATOM 35105 N N . LYS B 2 20 ? 11.032 0.923 -1.144 1.00 0.00 323 LYS B N 19
ATOM 35106 C CA . LYS B 2 20 ? 9.961 1.231 -2.089 1.00 0.00 323 LYS B CA 19
ATOM 35107 C C . LYS B 2 20 ? 8.958 2.201 -1.456 1.00 0.00 323 LYS B C 19
ATOM 35108 O O . LYS B 2 20 ? 8.600 3.218 -2.054 1.00 0.00 323 LYS B O 19
ATOM 35127 N N . ALA B 2 21 ? 8.510 1.876 -0.241 1.00 0.00 324 ALA B N 19
ATOM 35128 C CA . ALA B 2 21 ? 7.551 2.714 0.481 1.00 0.00 324 ALA B CA 19
ATOM 35129 C C . ALA B 2 21 ? 8.120 4.104 0.784 1.00 0.00 324 ALA B C 19
ATOM 35130 O O . ALA B 2 21 ? 7.400 5.096 0.712 1.00 0.00 324 ALA B O 19
ATOM 35137 N N . GLU B 2 22 ? 9.412 4.158 1.129 1.00 0.00 325 GLU B N 19
ATOM 35138 C CA . GLU B 2 22 ? 10.108 5.414 1.456 1.00 0.00 325 GLU B CA 19
ATOM 35139 C C . GLU B 2 22 ? 9.521 6.636 0.733 1.00 0.00 325 GLU B C 19
ATOM 35140 O O . GLU B 2 22 ? 9.262 7.665 1.359 1.00 0.00 325 GLU B O 19
ATOM 35152 N N . GLN B 2 23 ? 9.324 6.518 -0.583 1.00 0.00 326 GLN B N 19
ATOM 35153 C CA . GLN B 2 23 ? 8.782 7.616 -1.394 1.00 0.00 326 GLN B CA 19
ATOM 35154 C C . GLN B 2 23 ? 7.488 8.211 -0.809 1.00 0.00 326 GLN B C 19
ATOM 35155 O O . GLN B 2 23 ? 7.185 9.378 -1.055 1.00 0.00 326 GLN B O 19
ATOM 35169 N N . GLU B 2 24 ? 6.732 7.419 -0.045 1.00 0.00 327 GLU B N 19
ATOM 35170 C CA . GLU B 2 24 ? 5.483 7.897 0.555 1.00 0.00 327 GLU B CA 19
ATOM 35171 C C . GLU B 2 24 ? 5.637 8.208 2.056 1.00 0.00 327 GLU B C 19
ATOM 35172 O O . GLU B 2 24 ? 4.701 8.693 2.692 1.00 0.00 327 GLU B O 19
ATOM 35184 N N . ALA B 2 25 ? 6.817 7.944 2.620 1.00 0.00 328 ALA B N 19
ATOM 35185 C CA . ALA B 2 25 ? 7.063 8.212 4.038 1.00 0.00 328 ALA B CA 19
ATOM 35186 C C . ALA B 2 25 ? 6.875 9.697 4.372 1.00 0.00 328 ALA B C 19
ATOM 35187 O O . ALA B 2 25 ? 6.236 10.045 5.369 1.00 0.00 328 ALA B O 19
ATOM 35194 N N . GLU B 2 26 ? 7.437 10.567 3.534 1.00 0.00 329 GLU B N 19
ATOM 35195 C CA . GLU B 2 26 ? 7.341 12.010 3.736 1.00 0.00 329 GLU B CA 19
ATOM 35196 C C . GLU B 2 26 ? 6.045 12.585 3.148 1.00 0.00 329 GLU B C 19
ATOM 35197 O O . GLU B 2 26 ? 5.806 12.507 1.940 1.00 0.00 329 GLU B O 19
ATOM 35209 N N . GLU B 2 27 ? 5.219 13.172 4.019 1.00 0.00 330 GLU B N 19
ATOM 35210 C CA . GLU B 2 27 ? 3.943 13.789 3.622 1.00 0.00 330 GLU B CA 19
ATOM 35211 C C . GLU B 2 27 ? 2.898 12.765 3.154 1.00 0.00 330 GLU B C 19
ATOM 35212 O O . GLU B 2 27 ? 1.802 12.705 3.714 1.00 0.00 330 GLU B O 19
ATOM 35224 N N . ALA B 2 28 ? 3.224 11.985 2.120 1.00 0.00 331 ALA B N 19
ATOM 35225 C CA . ALA B 2 28 ? 2.297 10.987 1.573 1.00 0.00 331 ALA B CA 19
ATOM 35226 C C . ALA B 2 28 ? 1.623 10.157 2.672 1.00 0.00 331 ALA B C 19
ATOM 35227 O O . ALA B 2 28 ? 0.397 10.016 2.682 1.00 0.00 331 ALA B O 19
ATOM 35234 N N . ALA B 2 29 ? 2.430 9.609 3.584 1.00 0.00 332 ALA B N 19
ATOM 35235 C CA . ALA B 2 29 ? 1.925 8.787 4.686 1.00 0.00 332 ALA B CA 19
ATOM 35236 C C . ALA B 2 29 ? 0.637 9.356 5.294 1.00 0.00 332 ALA B C 19
ATOM 35237 O O . ALA B 2 29 ? -0.360 8.642 5.412 1.00 0.00 332 ALA B O 19
ATOM 35244 N N . LYS B 2 30 ? 0.652 10.641 5.672 1.00 0.00 333 LYS B N 19
ATOM 35245 C CA . LYS B 2 30 ? -0.536 11.270 6.258 1.00 0.00 333 LYS B CA 19
ATOM 35246 C C . LYS B 2 30 ? -1.722 11.203 5.291 1.00 0.00 333 LYS B C 19
ATOM 35247 O O . LYS B 2 30 ? -2.841 10.887 5.699 1.00 0.00 333 LYS B O 19
ATOM 35266 N N . ASN B 2 31 ? -1.466 11.457 4.004 1.00 0.00 334 ASN B N 19
ATOM 35267 C CA . ASN B 2 31 ? -2.514 11.381 2.983 1.00 0.00 334 ASN B CA 19
ATOM 35268 C C . ASN B 2 31 ? -2.984 9.937 2.849 1.00 0.00 334 ASN B C 19
ATOM 35269 O O . ASN B 2 31 ? -4.184 9.659 2.799 1.00 0.00 334 ASN B O 19
ATOM 35280 N N . ARG B 2 32 ? -2.017 9.018 2.816 1.00 0.00 335 ARG B N 19
ATOM 35281 C CA . ARG B 2 32 ? -2.303 7.592 2.717 1.00 0.00 335 ARG B CA 19
ATOM 35282 C C . ARG B 2 32 ? -3.108 7.126 3.931 1.00 0.00 335 ARG B C 19
ATOM 35283 O O . ARG B 2 32 ? -4.146 6.484 3.788 1.00 0.00 335 ARG B O 19
ATOM 35304 N N . LEU B 2 33 ? -2.626 7.473 5.127 1.00 0.00 336 LEU B N 19
ATOM 35305 C CA . LEU B 2 33 ? -3.305 7.105 6.370 1.00 0.00 336 LEU B CA 19
ATOM 35306 C C . LEU B 2 33 ? -4.713 7.700 6.422 1.00 0.00 336 LEU B C 19
ATOM 35307 O O . LEU B 2 33 ? -5.687 6.989 6.672 1.00 0.00 336 LEU B O 19
ATOM 35323 N N . LEU B 2 34 ? -4.822 9.008 6.177 1.00 0.00 337 LEU B N 19
ATOM 35324 C CA . LEU B 2 34 ? -6.123 9.680 6.193 1.00 0.00 337 LEU B CA 19
ATOM 35325 C C . LEU B 2 34 ? -7.104 9.003 5.231 1.00 0.00 337 LEU B C 19
ATOM 35326 O O . LEU B 2 34 ? -8.296 8.895 5.524 1.00 0.00 337 LEU B O 19
ATOM 35342 N N . LEU B 2 35 ? -6.592 8.549 4.084 1.00 0.00 338 LEU B N 19
ATOM 35343 C CA . LEU B 2 35 ? -7.417 7.881 3.074 1.00 0.00 338 LEU B CA 19
ATOM 35344 C C . L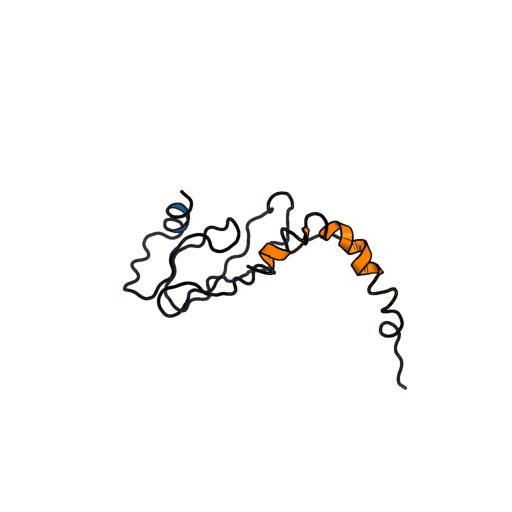EU B 2 35 ? -7.928 6.517 3.557 1.00 0.00 338 LEU B C 19
ATOM 35345 O O . LEU B 2 35 ? -9.067 6.147 3.273 1.00 0.00 338 LEU B O 19
ATOM 35361 N N . GLU B 2 36 ? -7.086 5.772 4.277 1.00 0.00 339 GLU B N 19
ATOM 35362 C CA . GLU B 2 36 ? -7.469 4.448 4.784 1.00 0.00 339 GLU B CA 19
ATOM 35363 C C . GLU B 2 36 ? -8.195 4.544 6.133 1.00 0.00 339 GLU B C 19
ATOM 35364 O O . GLU B 2 36 ? -9.171 3.828 6.367 1.00 0.00 339 GLU B O 19
ATOM 35376 N N . GLU B 2 37 ? -7.718 5.432 7.012 1.00 0.00 340 GLU B N 19
ATOM 35377 C CA . GLU B 2 37 ? -8.320 5.624 8.337 1.00 0.00 340 GLU B CA 19
ATOM 35378 C C . GLU B 2 37 ? -9.831 5.864 8.240 1.00 0.00 340 GLU B C 19
ATOM 35379 O O . GLU B 2 37 ? -10.610 5.296 9.010 1.00 0.00 340 GLU B O 19
ATOM 35391 N N . ALA B 2 38 ? -10.238 6.705 7.288 1.00 0.00 341 ALA B N 19
ATOM 35392 C CA . ALA B 2 38 ? -11.652 7.017 7.087 1.00 0.00 341 ALA B CA 19
ATOM 35393 C C . ALA B 2 38 ? -12.408 5.818 6.512 1.00 0.00 341 ALA B C 19
ATOM 35394 O O . ALA B 2 38 ? -13.628 5.703 6.671 1.00 0.00 341 ALA B O 19
ATOM 35401 N N . LEU A 1 1 ? -14.053 25.430 4.430 1.00 0.00 125 LEU A N 20
ATOM 35402 C CA . LEU A 1 1 ? -14.858 25.870 3.249 1.00 0.00 125 LEU A CA 20
ATOM 35403 C C . LEU A 1 1 ? -15.412 24.667 2.483 1.00 0.00 125 LEU A C 20
ATOM 35404 O O . LEU A 1 1 ? -14.829 23.583 2.524 1.00 0.00 125 LEU A O 20
ATOM 35422 N N . GLN A 1 2 ? -16.553 24.849 1.810 1.00 0.00 126 GLN A N 20
ATOM 35423 C CA . GLN A 1 2 ? -17.199 23.761 1.060 1.00 0.00 126 GLN A CA 20
ATOM 35424 C C . GLN A 1 2 ? -17.847 22.763 2.027 1.00 0.00 126 GLN A C 20
ATOM 35425 O O . GLN A 1 2 ? -19.036 22.463 1.914 1.00 0.00 126 GLN A O 20
ATOM 35439 N N . ASP A 1 3 ? -17.048 22.279 2.985 1.00 0.00 127 ASP A N 20
ATOM 35440 C CA . ASP A 1 3 ? -17.496 21.337 4.016 1.00 0.00 127 ASP A CA 20
ATOM 35441 C C . ASP A 1 3 ? -18.967 21.560 4.399 1.00 0.00 127 ASP A C 20
ATOM 35442 O O . ASP A 1 3 ? -19.828 20.730 4.103 1.00 0.00 127 ASP A O 20
ATOM 35451 N N . GLN A 1 4 ? -19.242 22.687 5.057 1.00 0.00 128 GLN A N 20
ATOM 35452 C CA . GLN A 1 4 ? -20.600 23.030 5.483 1.00 0.00 128 GLN A CA 20
ATOM 35453 C C . GLN A 1 4 ? -21.478 23.429 4.295 1.00 0.00 128 GLN A C 20
ATOM 35454 O O . GLN A 1 4 ? -22.682 23.167 4.295 1.00 0.00 128 GLN A O 20
ATOM 35468 N N . HIS A 1 5 ? -20.869 24.049 3.279 1.00 0.00 129 HIS A N 20
ATOM 35469 C CA . HIS A 1 5 ? -21.601 24.467 2.076 1.00 0.00 129 HIS A CA 20
ATOM 35470 C C . HIS A 1 5 ? -22.444 23.315 1.525 1.00 0.00 129 HIS A C 20
ATOM 35471 O O . HIS A 1 5 ? -23.544 23.533 1.012 1.00 0.00 129 HIS A O 20
ATOM 35486 N N . CYS A 1 6 ? -21.925 22.086 1.653 1.00 0.00 130 CYS A N 20
ATOM 35487 C CA . CYS A 1 6 ? -22.633 20.888 1.189 1.00 0.00 130 CYS A CA 20
ATOM 35488 C C . CYS A 1 6 ? -24.071 20.856 1.715 1.00 0.00 130 CYS A C 20
ATOM 35489 O O . CYS A 1 6 ? -24.972 20.355 1.041 1.00 0.00 130 CYS A O 20
ATOM 35496 N N . GLU A 1 7 ? -24.277 21.403 2.916 1.00 0.00 131 GLU A N 20
ATOM 35497 C CA . GLU A 1 7 ? -25.603 21.450 3.525 1.00 0.00 131 GLU A CA 20
ATOM 35498 C C . GLU A 1 7 ? -26.235 22.835 3.348 1.00 0.00 131 GLU A C 20
ATOM 35499 O O . GLU A 1 7 ? -27.234 22.980 2.640 1.00 0.00 131 GLU A O 20
ATOM 35511 N N . SER A 1 8 ? -25.651 23.852 3.993 1.00 0.00 132 SER A N 20
ATOM 35512 C CA . SER A 1 8 ? -26.167 25.227 3.903 1.00 0.00 132 SER A CA 20
ATOM 35513 C C . SER A 1 8 ? -27.691 25.268 4.100 1.00 0.00 132 SER A C 20
ATOM 35514 O O . SER A 1 8 ? -28.399 26.009 3.409 1.00 0.00 132 SER A O 20
ATOM 35522 N N . LEU A 1 9 ? -28.186 24.455 5.038 1.00 0.00 133 LEU A N 20
ATOM 35523 C CA . LEU A 1 9 ? -29.622 24.370 5.336 1.00 0.00 133 LEU A CA 20
ATOM 35524 C C . LEU A 1 9 ? -30.434 23.760 4.176 1.00 0.00 133 LEU A C 20
ATOM 35525 O O . LEU A 1 9 ? -31.647 23.573 4.301 1.00 0.00 133 LEU A O 20
ATOM 35541 N N . SER A 1 10 ? -29.767 23.436 3.058 1.00 0.00 134 SER A N 20
ATOM 35542 C CA . SER A 1 10 ? -30.425 22.840 1.889 1.00 0.00 134 SER A CA 20
ATOM 35543 C C . SER A 1 10 ? -31.375 23.826 1.198 1.00 0.00 134 SER A C 20
ATOM 35544 O O . SER A 1 10 ? -32.238 24.436 1.832 1.00 0.00 134 SER A O 20
ATOM 35552 N N . LEU A 1 11 ? -31.209 23.968 -0.115 1.00 0.00 135 LEU A N 20
ATOM 35553 C CA . LEU A 1 11 ? -32.049 24.865 -0.909 1.00 0.00 135 LEU A CA 20
ATOM 35554 C C . LEU A 1 11 ? -33.281 24.125 -1.439 1.00 0.00 135 LEU A C 20
ATOM 35555 O O . LEU A 1 11 ? -33.513 22.964 -1.077 1.00 0.00 135 LEU A O 20
ATOM 35571 N N . ALA A 1 12 ? -34.067 24.800 -2.293 1.00 0.00 136 ALA A N 20
ATOM 35572 C CA . ALA A 1 12 ? -35.278 24.209 -2.877 1.00 0.00 136 ALA A CA 20
ATOM 35573 C C . ALA A 1 12 ? -35.060 22.734 -3.220 1.00 0.00 136 ALA A C 20
ATOM 35574 O O . ALA A 1 12 ? -34.475 22.400 -4.251 1.00 0.00 136 ALA A O 20
ATOM 35581 N N . SER A 1 13 ? -35.505 21.860 -2.321 1.00 0.00 137 SER A N 20
ATOM 35582 C CA . SER A 1 13 ? -35.331 20.420 -2.494 1.00 0.00 137 SER A CA 20
ATOM 35583 C C . SER A 1 13 ? -36.654 19.707 -2.774 1.00 0.00 137 SER A C 20
ATOM 35584 O O . SER A 1 13 ? -36.745 18.911 -3.706 1.00 0.00 137 SER A O 20
ATOM 35592 N N . ASN A 1 14 ? -37.673 19.983 -1.954 1.00 0.00 138 ASN A N 20
ATOM 35593 C CA . ASN A 1 14 ? -38.986 19.350 -2.113 1.00 0.00 138 ASN A CA 20
ATOM 35594 C C . ASN A 1 14 ? -38.866 17.819 -2.040 1.00 0.00 138 ASN A C 20
ATOM 35595 O O . ASN A 1 14 ? -39.586 17.092 -2.727 1.00 0.00 138 ASN A O 20
ATOM 35606 N N . ILE A 1 15 ? -37.943 17.343 -1.200 1.00 0.00 139 ILE A N 20
ATOM 35607 C CA . ILE A 1 15 ? -37.709 15.909 -1.028 1.00 0.00 139 ILE A CA 20
ATOM 35608 C C . ILE A 1 15 ? -38.500 15.350 0.155 1.00 0.00 139 ILE A C 20
ATOM 35609 O O . ILE A 1 15 ? -38.425 15.877 1.266 1.00 0.00 139 ILE A O 20
ATOM 35625 N N . SER A 1 16 ? -39.246 14.276 -0.091 1.00 0.00 140 SER A N 20
ATOM 35626 C CA . SER A 1 16 ? -40.044 13.632 0.952 1.00 0.00 140 SER A CA 20
ATOM 35627 C C . SER A 1 16 ? -39.586 12.190 1.175 1.00 0.00 140 SER A C 20
ATOM 35628 O O . SER A 1 16 ? -39.801 11.325 0.325 1.00 0.00 140 SER A O 20
ATOM 35636 N N . GLY A 1 17 ? -38.949 11.942 2.319 1.00 0.00 141 GLY A N 20
ATOM 35637 C CA . GLY A 1 17 ? -38.465 10.603 2.633 1.00 0.00 141 GLY A CA 20
ATOM 35638 C C . GLY A 1 17 ? -37.360 10.608 3.674 1.00 0.00 141 GLY A C 20
ATOM 35639 O O . GLY A 1 17 ? -37.308 11.497 4.525 1.00 0.00 141 GLY A O 20
ATOM 35643 N N . LEU A 1 18 ? -36.475 9.613 3.611 1.00 0.00 142 LEU A N 20
ATOM 35644 C CA . LEU A 1 18 ? -35.368 9.511 4.564 1.00 0.00 142 LEU A CA 20
ATOM 35645 C C . LEU A 1 18 ? -34.008 9.620 3.864 1.00 0.00 142 LEU A C 20
ATOM 35646 O O . LEU A 1 18 ? -33.733 8.920 2.885 1.00 0.00 142 LEU A O 20
ATOM 35662 N N . GLN A 1 19 ? -33.160 10.504 4.382 1.00 0.00 143 GLN A N 20
ATOM 35663 C CA . GLN A 1 19 ? -31.826 10.716 3.824 1.00 0.00 143 GLN A CA 20
ATOM 35664 C C . GLN A 1 19 ? -30.795 10.920 4.933 1.00 0.00 143 GLN A C 20
ATOM 35665 O O . GLN A 1 19 ? -31.148 11.242 6.069 1.00 0.00 143 GLN A O 20
ATOM 35679 N N . CYS A 1 20 ? -29.520 10.736 4.598 1.00 0.00 144 CYS A N 20
ATOM 35680 C CA . CYS A 1 20 ? -28.438 10.908 5.574 1.00 0.00 144 CYS A CA 20
ATOM 35681 C C . CYS A 1 20 ? -27.825 12.311 5.481 1.00 0.00 144 CYS A C 20
ATOM 35682 O O . CYS A 1 20 ? -26.629 12.488 5.721 1.00 0.00 144 CYS A O 20
ATOM 35689 N N . ASN A 1 21 ? -28.664 13.298 5.133 1.00 0.00 145 ASN A N 20
ATOM 35690 C CA . ASN A 1 21 ? -28.250 14.702 4.995 1.00 0.00 145 ASN A CA 20
ATOM 35691 C C . ASN A 1 21 ? -27.085 14.876 4.006 1.00 0.00 145 ASN A C 20
ATOM 35692 O O . ASN A 1 21 ? -26.512 13.898 3.515 1.00 0.00 145 ASN A O 20
ATOM 35703 N N . ALA A 1 22 ? -26.754 16.135 3.710 1.00 0.00 146 ALA A N 20
ATOM 35704 C CA . ALA A 1 22 ? -25.672 16.455 2.779 1.00 0.00 146 ALA A CA 20
ATOM 35705 C C . ALA A 1 22 ? -24.394 16.831 3.532 1.00 0.00 146 ALA A C 20
ATOM 35706 O O . ALA A 1 22 ? -24.096 18.012 3.730 1.00 0.00 146 ALA A O 20
ATOM 35713 N N . SER A 1 23 ? -23.649 15.817 3.957 1.00 0.00 147 SER A N 20
ATOM 35714 C CA . SER A 1 23 ? -22.409 16.037 4.698 1.00 0.00 147 SER A CA 20
ATOM 35715 C C . SER A 1 23 ? -21.176 15.722 3.854 1.00 0.00 147 SER A C 20
ATOM 35716 O O . SER A 1 23 ? -21.281 15.307 2.693 1.00 0.00 147 SER A O 20
ATOM 35724 N N . VAL A 1 24 ? -20.007 15.916 4.456 1.00 0.00 148 VAL A N 20
ATOM 35725 C CA . VAL A 1 24 ? -18.736 15.649 3.792 1.00 0.00 148 VAL A CA 20
ATOM 35726 C C . VAL A 1 24 ? -18.154 14.308 4.258 1.00 0.00 148 VAL A C 20
ATOM 35727 O O . VAL A 1 24 ? -17.544 13.577 3.471 1.00 0.00 148 VAL A O 20
ATOM 35740 N N . ASP A 1 25 ? -18.376 13.984 5.538 1.00 0.00 149 ASP A N 20
ATOM 35741 C CA . ASP A 1 25 ? -17.913 12.727 6.132 1.00 0.00 149 ASP A CA 20
ATOM 35742 C C . ASP A 1 25 ? -16.384 12.612 6.141 1.00 0.00 149 ASP A C 20
ATOM 35743 O O . ASP A 1 25 ? -15.767 12.594 7.207 1.00 0.00 149 ASP A O 20
ATOM 35752 N N . LEU A 1 26 ? -15.777 12.539 4.959 1.00 0.00 150 LEU A N 20
ATOM 35753 C CA . LEU A 1 26 ? -14.323 12.430 4.847 1.00 0.00 150 LEU A CA 20
ATOM 35754 C C . LEU A 1 26 ? -13.770 13.454 3.859 1.00 0.00 150 LEU A C 20
ATOM 35755 O O . LEU A 1 26 ? -14.249 13.551 2.724 1.00 0.00 150 LEU A O 20
ATOM 35771 N N . ILE A 1 27 ? -12.764 14.217 4.306 1.00 0.00 151 ILE A N 20
ATOM 35772 C CA . ILE A 1 27 ? -12.123 15.254 3.486 1.00 0.00 151 ILE A CA 20
ATOM 35773 C C . ILE A 1 27 ? -13.157 16.053 2.671 1.00 0.00 151 ILE A C 20
ATOM 35774 O O . ILE A 1 27 ? -14.271 16.287 3.144 1.00 0.00 151 ILE A O 20
ATOM 35790 N N . GLY A 1 28 ? -12.797 16.480 1.457 1.00 0.00 152 GLY A N 20
ATOM 35791 C CA . GLY A 1 28 ? -13.723 17.246 0.634 1.00 0.00 152 GLY A CA 20
ATOM 35792 C C . GLY A 1 28 ? -14.680 16.373 -0.163 1.00 0.00 152 GLY A C 20
ATOM 35793 O O . GLY A 1 28 ? -14.815 16.549 -1.374 1.00 0.00 152 GLY A O 20
ATOM 35797 N N . THR A 1 29 ? -15.356 15.441 0.510 1.00 0.00 153 THR A N 20
ATOM 35798 C CA . THR A 1 29 ? -16.313 14.556 -0.161 1.00 0.00 153 THR A CA 20
ATOM 35799 C C . THR A 1 29 ? -17.736 15.091 -0.021 1.00 0.00 153 THR A C 20
ATOM 35800 O O . THR A 1 29 ? -18.470 14.688 0.877 1.00 0.00 153 THR A O 20
ATOM 35811 N N . CYS A 1 30 ? -18.121 16.003 -0.908 1.00 0.00 154 CYS A N 20
ATOM 35812 C CA . CYS A 1 30 ? -19.464 16.587 -0.863 1.00 0.00 154 CYS A CA 20
ATOM 35813 C C . CYS A 1 30 ? -20.532 15.573 -1.283 1.00 0.00 154 CYS A C 20
ATOM 35814 O O . CYS A 1 30 ? -20.574 15.148 -2.440 1.00 0.00 154 CYS A O 20
ATOM 35821 N N . TRP A 1 31 ? -21.394 15.193 -0.336 1.00 0.00 155 TRP A N 20
ATOM 35822 C CA . TRP A 1 31 ? -22.469 14.232 -0.603 1.00 0.00 155 TRP A CA 20
ATOM 35823 C C . TRP A 1 31 ? -23.814 14.945 -0.778 1.00 0.00 155 TRP A C 20
ATOM 35824 O O . TRP A 1 31 ? -24.331 15.548 0.166 1.00 0.00 155 TRP A O 20
ATOM 35845 N N . PRO A 1 32 ? -24.404 14.888 -1.988 1.00 0.00 156 PRO A N 20
ATOM 35846 C CA . PRO A 1 32 ? -25.696 15.535 -2.276 1.00 0.00 156 PRO A CA 20
ATOM 35847 C C . PRO A 1 32 ? -26.872 14.885 -1.531 1.00 0.00 156 PRO A C 20
ATOM 35848 O O . PRO A 1 32 ? -27.814 14.393 -2.157 1.00 0.00 156 PRO A O 20
ATOM 35859 N N . ARG A 1 33 ? -26.801 14.893 -0.190 1.00 0.00 157 ARG A N 20
ATOM 35860 C CA . ARG A 1 33 ? -27.842 14.314 0.680 1.00 0.00 157 ARG A CA 20
ATOM 35861 C C . ARG A 1 33 ? -28.632 13.203 -0.021 1.00 0.00 157 ARG A C 20
ATOM 35862 O O . ARG A 1 33 ? -29.849 13.298 -0.195 1.00 0.00 157 ARG A O 20
ATOM 35883 N N . SER A 1 34 ? -27.924 12.153 -0.436 1.00 0.00 158 SER A N 20
ATOM 35884 C CA . SER A 1 34 ? -28.550 11.028 -1.135 1.00 0.00 158 SER A CA 20
ATOM 35885 C C . SER A 1 34 ? -29.558 10.290 -0.253 1.00 0.00 158 SER A C 20
ATOM 35886 O O . SER A 1 34 ? -29.497 10.362 0.977 1.00 0.00 158 SER A O 20
ATOM 35894 N N . PRO A 1 35 ? -30.509 9.562 -0.879 1.00 0.00 159 PRO A N 20
ATOM 35895 C CA . PRO A 1 35 ? -31.537 8.800 -0.155 1.00 0.00 159 PRO A CA 20
ATOM 35896 C C . PRO A 1 35 ? -30.934 7.766 0.797 1.00 0.00 159 PRO A C 20
ATOM 35897 O O . PRO A 1 35 ? -29.938 7.112 0.472 1.00 0.00 159 PRO A O 20
ATOM 35908 N N . ALA A 1 36 ? -31.541 7.621 1.975 1.00 0.00 160 ALA A N 20
ATOM 35909 C CA . ALA A 1 36 ? -31.061 6.667 2.973 1.00 0.00 160 ALA A CA 20
ATOM 35910 C C . ALA A 1 36 ? -31.017 5.247 2.407 1.00 0.00 160 ALA A C 20
ATOM 35911 O O . ALA A 1 36 ? -31.997 4.761 1.839 1.00 0.00 160 ALA A O 20
ATOM 35918 N N . GLY A 1 37 ? -29.868 4.588 2.561 1.00 0.00 161 GLY A N 20
ATOM 35919 C CA . GLY A 1 37 ? -29.705 3.234 2.053 1.00 0.00 161 GLY A CA 20
ATOM 35920 C C . GLY A 1 37 ? -29.065 3.190 0.673 1.00 0.00 161 GLY A C 20
ATOM 35921 O O . GLY A 1 37 ? -28.813 2.109 0.144 1.00 0.00 161 GLY A O 20
ATOM 35925 N N . GLN A 1 38 ? -28.806 4.360 0.084 1.00 0.00 162 GLN A N 20
ATOM 35926 C CA . GLN A 1 38 ? -28.200 4.437 -1.243 1.00 0.00 162 GLN A CA 20
ATOM 35927 C C . GLN A 1 38 ? -26.669 4.473 -1.162 1.00 0.00 162 GLN A C 20
ATOM 35928 O O . GLN A 1 38 ? -26.083 5.420 -0.630 1.00 0.00 162 GLN A O 20
ATOM 35942 N N . LEU A 1 39 ? -26.028 3.441 -1.710 1.00 0.00 163 LEU A N 20
ATOM 35943 C CA . LEU A 1 39 ? -24.568 3.357 -1.719 1.00 0.00 163 LEU A CA 20
ATOM 35944 C C . LEU A 1 39 ? -23.995 4.269 -2.809 1.00 0.00 163 LEU A C 20
ATOM 35945 O O . LEU A 1 39 ? -23.630 3.816 -3.899 1.00 0.00 163 LEU A O 20
ATOM 35961 N N . VAL A 1 40 ? -23.944 5.565 -2.506 1.00 0.00 164 VAL A N 20
ATOM 35962 C CA . VAL A 1 40 ? -23.441 6.568 -3.446 1.00 0.00 164 VAL A CA 20
ATOM 35963 C C . VAL A 1 40 ? -21.966 6.347 -3.775 1.00 0.00 164 VAL A C 20
ATOM 35964 O O . VAL A 1 40 ? -21.147 6.099 -2.887 1.00 0.00 164 VAL A O 20
ATOM 35977 N N . VAL A 1 41 ? -21.636 6.448 -5.060 1.00 0.00 165 VAL A N 20
ATOM 35978 C CA . VAL A 1 41 ? -20.262 6.267 -5.521 1.00 0.00 165 VAL A CA 20
ATOM 35979 C C . VAL A 1 41 ? -19.621 7.607 -5.900 1.00 0.00 165 VAL A C 20
ATOM 35980 O O . VAL A 1 41 ? -20.264 8.465 -6.507 1.00 0.00 165 VAL A O 20
ATOM 35993 N N . ARG A 1 42 ? -18.350 7.783 -5.527 1.00 0.00 166 ARG A N 20
ATOM 35994 C CA . ARG A 1 42 ? -17.625 9.022 -5.821 1.00 0.00 166 ARG A CA 20
ATOM 35995 C C . ARG A 1 42 ? -16.108 8.793 -5.819 1.00 0.00 166 ARG A C 20
ATOM 35996 O O . ARG A 1 42 ? -15.564 8.209 -4.880 1.00 0.00 166 ARG A O 20
ATOM 36017 N N . PRO A 1 43 ? -15.403 9.240 -6.876 1.00 0.00 167 PRO A N 20
ATOM 36018 C CA . PRO A 1 43 ? -13.948 9.071 -6.986 1.00 0.00 167 PRO A CA 20
ATOM 36019 C C . PRO A 1 43 ? -13.156 10.050 -6.106 1.00 0.00 167 PRO A C 20
ATOM 36020 O O . PRO A 1 43 ? -13.720 10.981 -5.529 1.00 0.00 167 PRO A O 20
ATOM 36031 N N . CYS A 1 44 ? -11.846 9.823 -6.010 1.00 0.00 168 CYS A N 20
ATOM 36032 C CA . CYS A 1 44 ? -10.965 10.675 -5.201 1.00 0.00 168 CYS A CA 20
ATOM 36033 C C . CYS A 1 44 ? -10.654 11.997 -5.915 1.00 0.00 168 CYS A C 20
ATOM 36034 O O . CYS A 1 44 ? -10.936 12.150 -7.106 1.00 0.00 168 CYS A O 20
ATOM 36041 N N . PRO A 1 45 ? -10.075 12.982 -5.187 1.00 0.00 169 PRO A N 20
ATOM 36042 C CA . PRO A 1 45 ? -9.736 14.294 -5.757 1.00 0.00 169 PRO A CA 20
ATOM 36043 C C . PRO A 1 45 ? -8.421 14.281 -6.547 1.00 0.00 169 PRO A C 20
ATOM 36044 O O . PRO A 1 45 ? -7.791 13.234 -6.708 1.00 0.00 169 PRO A O 20
ATOM 36055 N N . ALA A 1 46 ? -8.015 15.453 -7.041 1.00 0.00 170 ALA A N 20
ATOM 36056 C CA . ALA A 1 46 ? -6.778 15.575 -7.817 1.00 0.00 170 ALA A CA 20
ATOM 36057 C C . ALA A 1 46 ? -5.535 15.556 -6.922 1.00 0.00 170 ALA A C 20
ATOM 36058 O O . ALA A 1 46 ? -4.537 14.916 -7.255 1.00 0.00 170 ALA A O 20
ATOM 36065 N N . PHE A 1 47 ? -5.598 16.260 -5.792 1.00 0.00 171 PHE A N 20
ATOM 36066 C CA . PHE A 1 47 ? -4.476 16.324 -4.852 1.00 0.00 171 PHE A CA 20
ATOM 36067 C C . PHE A 1 47 ? -4.927 15.959 -3.435 1.00 0.00 171 PHE A C 20
ATOM 36068 O O . PHE A 1 47 ? -6.108 16.074 -3.102 1.00 0.00 171 PHE A O 20
ATOM 36085 N N . PHE A 1 48 ? -3.982 15.531 -2.601 1.00 0.00 172 PHE A N 20
ATOM 36086 C CA . PHE A 1 48 ? -4.292 15.165 -1.218 1.00 0.00 172 PHE A CA 20
ATOM 36087 C C . PHE A 1 48 ? -3.284 15.776 -0.241 1.00 0.00 172 PHE A C 20
ATOM 36088 O O . PHE A 1 48 ? -2.132 15.344 -0.164 1.00 0.00 172 PHE A O 20
ATOM 36105 N N . TYR A 1 49 ? -3.738 16.789 0.502 1.00 0.00 173 TYR A N 20
ATOM 36106 C CA . TYR A 1 49 ? -2.905 17.484 1.491 1.00 0.00 173 TYR A CA 20
ATOM 36107 C C . TYR A 1 49 ? -1.560 17.946 0.907 1.00 0.00 173 TYR A C 20
ATOM 36108 O O . TYR A 1 49 ? -0.569 18.059 1.631 1.00 0.00 173 TYR A O 20
ATOM 36126 N N . GLY A 1 50 ? -1.537 18.231 -0.399 1.00 0.00 174 GLY A N 20
ATOM 36127 C CA . GLY A 1 50 ? -0.311 18.690 -1.041 1.00 0.00 174 GLY A CA 20
ATOM 36128 C C . GLY A 1 50 ? 0.100 17.836 -2.230 1.00 0.00 174 GLY A C 20
ATOM 36129 O O . GLY A 1 50 ? 0.347 18.362 -3.315 1.00 0.00 174 GLY A O 20
ATOM 36133 N N . VAL A 1 51 ? 0.178 16.521 -2.023 1.00 0.00 175 VAL A N 20
ATOM 36134 C CA . VAL A 1 51 ? 0.571 15.594 -3.088 1.00 0.00 175 VAL A CA 20
ATOM 36135 C C . VAL A 1 51 ? -0.557 15.380 -4.098 1.00 0.00 175 VAL A C 20
ATOM 36136 O O . VAL A 1 51 ? -1.740 15.494 -3.764 1.00 0.00 175 VAL A O 20
ATOM 36149 N N . ARG A 1 52 ? -0.181 15.062 -5.335 1.00 0.00 176 ARG A N 20
ATOM 36150 C CA . ARG A 1 52 ? -1.155 14.823 -6.401 1.00 0.00 176 ARG A CA 20
ATOM 36151 C C . ARG A 1 52 ? -1.597 13.359 -6.431 1.00 0.00 176 ARG A C 20
ATOM 36152 O O . ARG A 1 52 ? -0.789 12.450 -6.243 1.00 0.00 176 ARG A O 20
ATOM 36173 N N . TYR A 1 53 ? -2.886 13.141 -6.679 1.00 0.00 177 TYR A N 20
ATOM 36174 C CA . TYR A 1 53 ? -3.446 11.792 -6.743 1.00 0.00 177 TYR A CA 20
ATOM 36175 C C . TYR A 1 53 ? -4.033 11.504 -8.131 1.00 0.00 177 TYR A C 20
ATOM 36176 O O . TYR A 1 53 ? -4.009 12.364 -9.017 1.00 0.00 177 TYR A O 20
ATOM 36194 N N . ASN A 1 54 ? -4.555 10.289 -8.313 1.00 0.00 178 ASN A N 20
ATOM 36195 C CA . ASN A 1 54 ? -5.150 9.879 -9.587 1.00 0.00 178 ASN A CA 20
ATOM 36196 C C . ASN A 1 54 ? -6.600 9.421 -9.387 1.00 0.00 178 ASN A C 20
ATOM 36197 O O . ASN A 1 54 ? -6.856 8.320 -8.896 1.00 0.00 178 ASN A O 20
ATOM 36208 N N . THR A 1 55 ? -7.546 10.282 -9.761 1.00 0.00 179 THR A N 20
ATOM 36209 C CA . THR A 1 55 ? -8.971 9.974 -9.607 1.00 0.00 179 THR A CA 20
ATOM 36210 C C . THR A 1 55 ? -9.427 8.876 -10.585 1.00 0.00 179 THR A C 20
ATOM 36211 O O . THR A 1 55 ? -10.153 9.127 -11.551 1.00 0.00 179 THR A O 20
ATOM 36222 N N . THR A 1 56 ? -8.986 7.647 -10.315 1.00 0.00 180 THR A N 20
ATOM 36223 C CA . THR A 1 56 ? -9.332 6.490 -11.149 1.00 0.00 180 THR A CA 20
ATOM 36224 C C . THR A 1 56 ? -9.963 5.365 -10.317 1.00 0.00 180 THR A C 20
ATOM 36225 O O . THR A 1 56 ? -9.870 4.187 -10.676 1.00 0.00 180 THR A O 20
ATOM 36236 N N . ASN A 1 57 ? -10.606 5.733 -9.211 1.00 0.00 181 ASN A N 20
ATOM 36237 C CA . ASN A 1 57 ? -11.251 4.759 -8.331 1.00 0.00 181 ASN A CA 20
ATOM 36238 C C . ASN A 1 57 ? -12.541 5.326 -7.738 1.00 0.00 181 ASN A C 20
ATOM 36239 O O . ASN A 1 57 ? -12.928 6.456 -8.044 1.00 0.00 181 ASN A O 20
ATOM 36250 N N . ASN A 1 58 ? -13.215 4.539 -6.899 1.00 0.00 182 ASN A N 20
ATOM 36251 C CA . ASN A 1 58 ? -14.467 4.982 -6.290 1.00 0.00 182 ASN A CA 20
ATOM 36252 C C . ASN A 1 58 ? -14.443 4.869 -4.764 1.00 0.00 182 ASN A C 20
ATOM 36253 O O . ASN A 1 58 ? -14.358 3.774 -4.207 1.00 0.00 182 ASN A O 20
ATOM 36264 N N . GLY A 1 59 ? -14.546 6.017 -4.094 1.00 0.00 183 GLY A N 20
ATOM 36265 C CA . GLY A 1 59 ? -14.557 6.040 -2.641 1.00 0.00 183 GLY A CA 20
ATOM 36266 C C . GLY A 1 59 ? -15.960 6.145 -2.080 1.00 0.00 183 GLY A C 20
ATOM 36267 O O . GLY A 1 59 ? -16.255 7.049 -1.292 1.00 0.00 183 GLY A O 20
ATOM 36271 N N . TYR A 1 60 ? -16.824 5.219 -2.497 1.00 0.00 184 TYR A N 20
ATOM 36272 C CA . TYR A 1 60 ? -18.218 5.193 -2.052 1.00 0.00 184 TYR A CA 20
ATOM 36273 C C . TYR A 1 60 ? -18.331 5.042 -0.530 1.00 0.00 184 TYR A C 20
ATOM 36274 O O . TYR A 1 60 ? -17.341 4.771 0.158 1.00 0.00 184 TYR A O 20
ATOM 36292 N N . ARG A 1 61 ? -19.547 5.226 -0.013 1.00 0.00 185 ARG A N 20
ATOM 36293 C CA . ARG A 1 61 ? -19.804 5.117 1.426 1.00 0.00 185 ARG A CA 20
ATOM 36294 C C . ARG A 1 61 ? -21.166 4.475 1.702 1.00 0.00 185 ARG A C 20
ATOM 36295 O O . ARG A 1 61 ? -21.984 4.321 0.794 1.00 0.00 185 ARG A O 20
ATOM 36316 N N . GLU A 1 62 ? -21.404 4.107 2.962 1.00 0.00 186 GLU A N 20
ATOM 36317 C CA . GLU A 1 62 ? -22.669 3.486 3.357 1.00 0.00 186 GLU A CA 20
ATOM 36318 C C . GLU A 1 62 ? -23.605 4.501 4.025 1.00 0.00 186 GLU A C 20
ATOM 36319 O O . GLU A 1 62 ? -23.465 4.808 5.213 1.00 0.00 186 GLU A O 20
ATOM 36331 N N . CYS A 1 63 ? -24.567 5.014 3.259 1.00 0.00 187 CYS A N 20
ATOM 36332 C CA . CYS A 1 63 ? -25.533 5.982 3.784 1.00 0.00 187 CYS A CA 20
ATOM 36333 C C . CYS A 1 63 ? -26.648 5.258 4.537 1.00 0.00 187 CYS A C 20
ATOM 36334 O O . CYS A 1 63 ? -27.623 4.805 3.931 1.00 0.00 187 CYS A O 20
ATOM 36341 N N . LEU A 1 64 ? -26.483 5.142 5.860 1.00 0.00 188 LEU A N 20
ATOM 36342 C CA . LEU A 1 64 ? -27.453 4.460 6.729 1.00 0.00 188 LEU A CA 20
ATOM 36343 C C . LEU A 1 64 ? -28.896 4.673 6.264 1.00 0.00 188 LEU A C 20
ATOM 36344 O O . LEU A 1 64 ? -29.389 5.804 6.222 1.00 0.00 188 LEU A O 20
ATOM 36360 N N . ALA A 1 65 ? -29.571 3.573 5.923 1.00 0.00 189 ALA A N 20
ATOM 36361 C CA . ALA A 1 65 ? -30.959 3.627 5.463 1.00 0.00 189 ALA A CA 20
ATOM 36362 C C . ALA A 1 65 ? -31.918 3.985 6.605 1.00 0.00 189 ALA A C 20
ATOM 36363 O O . ALA A 1 65 ? -32.796 3.199 6.967 1.00 0.00 189 ALA A O 20
ATOM 36370 N N . ASN A 1 66 ? -31.739 5.178 7.168 1.00 0.00 190 ASN A N 20
ATOM 36371 C CA . ASN A 1 66 ? -32.580 5.652 8.268 1.00 0.00 190 ASN A CA 20
ATOM 36372 C C . ASN A 1 66 ? -32.275 7.116 8.595 1.00 0.00 190 ASN A C 20
ATOM 36373 O O . ASN A 1 66 ? -33.142 7.980 8.473 1.00 0.00 190 ASN A O 20
ATOM 36384 N N . GLY A 1 67 ? -31.035 7.382 9.007 1.00 0.00 191 GLY A N 20
ATOM 36385 C CA . GLY A 1 67 ? -30.632 8.741 9.345 1.00 0.00 191 GLY A CA 20
ATOM 36386 C C . GLY A 1 67 ? -29.265 8.800 10.000 1.00 0.00 191 GLY A C 20
ATOM 36387 O O . GLY A 1 67 ? -29.130 9.293 11.119 1.00 0.00 191 GLY A O 20
ATOM 36391 N N . SER A 1 68 ? -28.250 8.292 9.303 1.00 0.00 192 SER A N 20
ATOM 36392 C CA . SER A 1 68 ? -26.882 8.287 9.822 1.00 0.00 192 SER A CA 20
ATOM 36393 C C . SER A 1 68 ? -25.870 8.005 8.706 1.00 0.00 192 SER A C 20
ATOM 36394 O O . SER A 1 68 ? -26.191 8.137 7.523 1.00 0.00 192 SER A O 20
ATOM 36402 N N . TRP A 1 69 ? -24.653 7.619 9.088 1.00 0.00 193 TRP A N 20
ATOM 36403 C CA . TRP A 1 69 ? -23.596 7.322 8.119 1.00 0.00 193 TRP A CA 20
ATOM 36404 C C . TRP A 1 69 ? -22.713 6.168 8.600 1.00 0.00 193 TRP A C 20
ATOM 36405 O O . TRP A 1 69 ? -22.665 5.865 9.794 1.00 0.00 193 TRP A O 20
ATOM 36426 N N . ALA A 1 70 ? -22.012 5.528 7.664 1.00 0.00 194 ALA A N 20
ATOM 36427 C CA . ALA A 1 70 ? -21.128 4.412 7.996 1.00 0.00 194 ALA A CA 20
ATOM 36428 C C . ALA A 1 70 ? -19.677 4.880 8.130 1.00 0.00 194 ALA A C 20
ATOM 36429 O O . ALA A 1 70 ? -19.125 5.505 7.220 1.00 0.00 194 ALA A O 20
ATOM 36436 N N . ALA A 1 71 ? -19.062 4.577 9.272 1.00 0.00 195 ALA A N 20
ATOM 36437 C CA . ALA A 1 71 ? -17.677 4.973 9.536 1.00 0.00 195 ALA A CA 20
ATOM 36438 C C . ALA A 1 71 ? -16.667 4.137 8.733 1.00 0.00 195 ALA A C 20
ATOM 36439 O O . ALA A 1 71 ? -15.748 3.543 9.300 1.00 0.00 195 ALA A O 20
ATOM 36446 N N . ARG A 1 72 ? -16.832 4.111 7.410 1.00 0.00 196 ARG A N 20
ATOM 36447 C CA . ARG A 1 72 ? -15.921 3.365 6.541 1.00 0.00 196 ARG A CA 20
ATOM 36448 C C . ARG A 1 72 ? -15.940 3.912 5.107 1.00 0.00 196 ARG A C 20
ATOM 36449 O O . ARG A 1 72 ? -16.878 3.669 4.342 1.00 0.00 196 ARG A O 20
ATOM 36470 N N . VAL A 1 73 ? -14.890 4.655 4.758 1.00 0.00 197 VAL A N 20
ATOM 36471 C CA . VAL A 1 73 ? -14.755 5.247 3.427 1.00 0.00 197 VAL A CA 20
ATOM 36472 C C . VAL A 1 73 ? -13.960 4.324 2.502 1.00 0.00 197 VAL A C 20
ATOM 36473 O O . VAL A 1 73 ? -12.885 3.846 2.865 1.00 0.00 197 VAL A O 20
ATOM 36486 N N . ASN A 1 74 ? -14.502 4.063 1.312 1.00 0.00 198 ASN A N 20
ATOM 36487 C CA . ASN A 1 74 ? -13.851 3.175 0.341 1.00 0.00 198 ASN A CA 20
ATOM 36488 C C . ASN A 1 74 ? -12.948 3.929 -0.653 1.00 0.00 198 ASN A C 20
ATOM 36489 O O . ASN A 1 74 ? -12.554 3.373 -1.680 1.00 0.00 198 ASN A O 20
ATOM 36500 N N . TYR A 1 75 ? -12.619 5.190 -0.360 1.00 0.00 199 TYR A N 20
ATOM 36501 C CA . TYR A 1 75 ? -11.769 5.988 -1.256 1.00 0.00 199 TYR A CA 20
ATOM 36502 C C . TYR A 1 75 ? -10.293 5.563 -1.206 1.00 0.00 199 TYR A C 20
ATOM 36503 O O . TYR A 1 75 ? -9.481 6.038 -2.007 1.00 0.00 199 TYR A O 20
ATOM 36521 N N . SER A 1 76 ? -9.951 4.643 -0.294 1.00 0.00 200 SER A N 20
ATOM 36522 C CA . SER A 1 76 ? -8.579 4.139 -0.185 1.00 0.00 200 SER A CA 20
ATOM 36523 C C . SER A 1 76 ? -8.119 3.551 -1.522 1.00 0.00 200 SER A C 20
ATOM 36524 O O . SER A 1 76 ? -6.925 3.531 -1.819 1.00 0.00 200 SER A O 20
ATOM 36532 N N . GLU A 1 77 ? -9.091 3.083 -2.317 1.00 0.00 201 GLU A N 20
ATOM 36533 C CA . GLU A 1 77 ? -8.839 2.495 -3.636 1.00 0.00 201 GLU A CA 20
ATOM 36534 C C . GLU A 1 77 ? -7.743 3.241 -4.412 1.00 0.00 201 GLU A C 20
ATOM 36535 O O . GLU A 1 77 ? -6.941 2.624 -5.113 1.00 0.00 201 GLU A O 20
ATOM 36547 N N . CYS A 1 78 ? -7.721 4.570 -4.295 1.00 0.00 202 CYS A N 20
ATOM 36548 C CA . CYS A 1 78 ? -6.731 5.390 -5.003 1.00 0.00 202 CYS A CA 20
ATOM 36549 C C . CYS A 1 78 ? -5.342 5.292 -4.366 1.00 0.00 202 CYS A C 20
ATOM 36550 O O . CYS A 1 78 ? -5.111 5.809 -3.271 1.00 0.00 202 CYS A O 20
ATOM 36557 N N . GLN A 1 79 ? -4.418 4.639 -5.072 1.00 0.00 203 GLN A N 20
ATOM 36558 C CA . GLN A 1 79 ? -3.042 4.484 -4.593 1.00 0.00 203 GLN A CA 20
ATOM 36559 C C . GLN A 1 79 ? -2.225 5.755 -4.858 1.00 0.00 203 GLN A C 20
ATOM 36560 O O . GLN A 1 79 ? -2.689 6.670 -5.539 1.00 0.00 203 GLN A O 20
ATOM 36574 N N . GLU A 1 80 ? -1.005 5.807 -4.321 1.00 0.00 204 GLU A N 20
ATOM 36575 C CA . GLU A 1 80 ? -0.134 6.970 -4.511 1.00 0.00 204 GLU A CA 20
ATOM 36576 C C . GLU A 1 80 ? 0.576 6.919 -5.867 1.00 0.00 204 GLU A C 20
ATOM 36577 O O . GLU A 1 80 ? 0.856 5.837 -6.392 1.00 0.00 204 GLU A O 20
ATOM 36589 N N . ILE A 1 81 ? 0.858 8.094 -6.430 1.00 0.00 205 ILE A N 20
ATOM 36590 C CA . ILE A 1 81 ? 1.526 8.189 -7.731 1.00 0.00 205 ILE A CA 20
ATOM 36591 C C . ILE A 1 81 ? 2.542 9.336 -7.764 1.00 0.00 205 ILE A C 20
ATOM 36592 O O . ILE A 1 81 ? 2.437 10.254 -8.580 1.00 0.00 205 ILE A O 20
ATOM 36608 N N . LEU A 1 82 ? 3.528 9.271 -6.876 1.00 0.00 206 LEU A N 20
ATOM 36609 C CA . LEU A 1 82 ? 4.572 10.297 -6.799 1.00 0.00 206 LEU A CA 20
ATOM 36610 C C . LEU A 1 82 ? 5.395 10.377 -8.094 1.00 0.00 206 LEU A C 20
ATOM 36611 O O . LEU A 1 82 ? 5.957 11.425 -8.413 1.00 0.00 206 LEU A O 20
ATOM 36627 N N . ASN A 1 83 ? 5.468 9.262 -8.833 1.00 0.00 207 ASN A N 20
ATOM 36628 C CA . ASN A 1 83 ? 6.227 9.201 -10.086 1.00 0.00 207 ASN A CA 20
ATOM 36629 C C . ASN A 1 83 ? 7.733 9.314 -9.822 1.00 0.00 207 ASN A C 20
ATOM 36630 O O . ASN A 1 83 ? 8.362 10.330 -10.133 1.00 0.00 207 ASN A O 20
ATOM 36641 N N . GLU A 1 84 ? 8.299 8.258 -9.249 1.00 0.00 208 GLU A N 20
ATOM 36642 C CA . GLU A 1 84 ? 9.725 8.210 -8.932 1.00 0.00 208 GLU A CA 20
ATOM 36643 C C . GLU A 1 84 ? 10.587 8.368 -10.190 1.00 0.00 208 GLU A C 20
ATOM 36644 O O . GLU A 1 84 ? 10.796 7.424 -10.953 1.00 0.00 208 GLU A O 20
ATOM 36656 N N . PRO B 2 1 ? 7.820 -22.016 -19.972 1.00 0.00 304 PRO B N 20
ATOM 36657 C CA . PRO B 2 1 ? 8.225 -20.607 -19.946 1.00 0.00 304 PRO B CA 20
ATOM 36658 C C . PRO B 2 1 ? 9.686 -20.427 -19.518 1.00 0.00 304 PRO B C 20
ATOM 36659 O O . PRO B 2 1 ? 9.991 -20.341 -18.326 1.00 0.00 304 PRO B O 20
ATOM 36670 N N . PRO B 2 2 ? 10.616 -20.371 -20.493 1.00 0.00 305 PRO B N 20
ATOM 36671 C CA . PRO B 2 2 ? 12.047 -20.205 -20.214 1.00 0.00 305 PRO B CA 20
ATOM 36672 C C . PRO B 2 2 ? 12.418 -18.767 -19.832 1.00 0.00 305 PRO B C 20
ATOM 36673 O O . PRO B 2 2 ? 11.609 -17.848 -19.977 1.00 0.00 305 PRO B O 20
ATOM 36684 N N . ILE B 2 3 ? 13.652 -18.591 -19.345 1.00 0.00 306 ILE B N 20
ATOM 36685 C CA . ILE B 2 3 ? 14.163 -17.276 -18.930 1.00 0.00 306 ILE B CA 20
ATOM 36686 C C . ILE B 2 3 ? 13.628 -16.878 -17.550 1.00 0.00 306 ILE B C 20
ATOM 36687 O O . ILE B 2 3 ? 12.471 -17.138 -17.221 1.00 0.00 306 ILE B O 20
ATOM 36703 N N . SER B 2 4 ? 14.483 -16.245 -16.746 1.00 0.00 307 SER B N 20
ATOM 36704 C CA . SER B 2 4 ? 14.101 -15.810 -15.400 1.00 0.00 307 SER B CA 20
ATOM 36705 C C . SER B 2 4 ? 13.744 -14.323 -15.383 1.00 0.00 307 SER B C 20
ATOM 36706 O O . SER B 2 4 ? 14.621 -13.465 -15.501 1.00 0.00 307 SER B O 20
ATOM 36714 N N . LEU B 2 5 ? 12.453 -14.024 -15.242 1.00 0.00 308 LEU B N 20
ATOM 36715 C CA . LEU B 2 5 ? 11.982 -12.638 -15.216 1.00 0.00 308 LEU B CA 20
ATOM 36716 C C . LEU B 2 5 ? 11.838 -12.115 -13.785 1.00 0.00 308 LEU B C 20
ATOM 36717 O O . LEU B 2 5 ? 12.435 -11.100 -13.428 1.00 0.00 308 LEU B O 20
ATOM 36733 N N . ASP B 2 6 ? 11.038 -12.807 -12.972 1.00 0.00 309 ASP B N 20
ATOM 36734 C CA . ASP B 2 6 ? 10.817 -12.397 -11.585 1.00 0.00 309 ASP B CA 20
ATOM 36735 C C . ASP B 2 6 ? 11.911 -12.944 -10.653 1.00 0.00 309 ASP B C 20
ATOM 36736 O O . ASP B 2 6 ? 12.986 -13.343 -11.113 1.00 0.00 309 ASP B O 20
ATOM 36745 N N . LEU B 2 7 ? 11.638 -12.944 -9.341 1.00 0.00 310 LEU B N 20
ATOM 36746 C CA . LEU B 2 7 ? 12.595 -13.425 -8.338 1.00 0.00 310 LEU B CA 20
ATOM 36747 C C . LEU B 2 7 ? 13.829 -12.520 -8.282 1.00 0.00 310 LEU B C 20
ATOM 36748 O O . LEU B 2 7 ? 13.986 -11.730 -7.348 1.00 0.00 310 LEU B O 20
ATOM 36764 N N . THR B 2 8 ? 14.689 -12.619 -9.299 1.00 0.00 311 THR B N 20
ATOM 36765 C CA . THR B 2 8 ? 15.893 -11.788 -9.371 1.00 0.00 311 THR B CA 20
ATOM 36766 C C . THR B 2 8 ? 15.511 -10.318 -9.538 1.00 0.00 311 THR B C 20
ATOM 36767 O O . THR B 2 8 ? 16.092 -9.441 -8.897 1.00 0.00 311 THR B O 20
ATOM 36778 N N . PHE B 2 9 ? 14.514 -10.059 -10.390 1.00 0.00 312 PHE B N 20
ATOM 36779 C CA . PHE B 2 9 ? 14.036 -8.699 -10.622 1.00 0.00 312 PHE B CA 20
ATOM 36780 C C . PHE B 2 9 ? 13.330 -8.170 -9.376 1.00 0.00 312 PHE B C 20
ATOM 36781 O O . PHE B 2 9 ? 13.515 -7.016 -8.993 1.00 0.00 312 PHE B O 20
ATOM 36798 N N . ASN B 2 10 ? 12.537 -9.032 -8.735 1.00 0.00 313 ASN B N 20
ATOM 36799 C CA . ASN B 2 10 ? 11.822 -8.657 -7.518 1.00 0.00 313 ASN B CA 20
ATOM 36800 C C . ASN B 2 10 ? 12.803 -8.122 -6.475 1.00 0.00 313 ASN B C 20
ATOM 36801 O O . ASN B 2 10 ? 12.638 -7.010 -5.976 1.00 0.00 313 ASN B O 20
ATOM 36812 N N . LEU B 2 11 ? 13.832 -8.921 -6.171 1.00 0.00 314 LEU B N 20
ATOM 36813 C CA . LEU B 2 11 ? 14.861 -8.538 -5.200 1.00 0.00 314 LEU B CA 20
ATOM 36814 C C . LEU B 2 11 ? 15.387 -7.124 -5.467 1.00 0.00 314 LEU B C 20
ATOM 36815 O O . LEU B 2 11 ? 15.264 -6.238 -4.620 1.00 0.00 314 LEU B O 20
ATOM 36831 N N . LEU B 2 12 ? 15.967 -6.907 -6.649 1.00 0.00 315 LEU B N 20
ATOM 36832 C CA . LEU B 2 12 ? 16.491 -5.586 -6.998 1.00 0.00 315 LEU B CA 20
ATOM 36833 C C . LEU B 2 12 ? 15.372 -4.539 -6.981 1.00 0.00 315 LEU B C 20
ATOM 36834 O O . LEU B 2 12 ? 15.591 -3.397 -6.576 1.00 0.00 315 LEU B O 20
ATOM 36850 N N . ARG B 2 13 ? 14.167 -4.941 -7.399 1.00 0.00 316 ARG B N 20
ATOM 36851 C CA . ARG B 2 13 ? 13.018 -4.039 -7.407 1.00 0.00 316 ARG B CA 20
ATOM 36852 C C . ARG B 2 13 ? 12.637 -3.637 -5.980 1.00 0.00 316 ARG B C 20
ATOM 36853 O O . ARG B 2 13 ? 12.618 -2.446 -5.656 1.00 0.00 316 ARG B O 20
ATOM 36874 N N . GLU B 2 14 ? 12.353 -4.627 -5.124 1.00 0.00 317 GLU B N 20
ATOM 36875 C CA . GLU B 2 14 ? 11.996 -4.341 -3.731 1.00 0.00 317 GLU B CA 20
ATOM 36876 C C . GLU B 2 14 ? 13.135 -3.598 -3.031 1.00 0.00 317 GLU B C 20
ATOM 36877 O O . GLU B 2 14 ? 12.901 -2.617 -2.322 1.00 0.00 317 GLU B O 20
ATOM 36889 N N . VAL B 2 15 ? 14.376 -4.044 -3.261 1.00 0.00 318 VAL B N 20
ATOM 36890 C CA . VAL B 2 15 ? 15.543 -3.386 -2.670 1.00 0.00 318 VAL B CA 20
ATOM 36891 C C . VAL B 2 15 ? 15.627 -1.931 -3.142 1.00 0.00 318 VAL B C 20
ATOM 36892 O O . VAL B 2 15 ? 15.822 -1.017 -2.339 1.00 0.00 318 VAL B O 20
ATOM 36905 N N . LEU B 2 16 ? 15.466 -1.724 -4.453 1.00 0.00 319 LEU B N 20
ATOM 36906 C CA . LEU B 2 16 ? 15.510 -0.382 -5.035 1.00 0.00 319 LEU B CA 20
ATOM 36907 C C . LEU B 2 16 ? 14.343 0.475 -4.536 1.00 0.00 319 LEU B C 20
ATOM 36908 O O . LEU B 2 16 ? 14.537 1.632 -4.160 1.00 0.00 319 LEU B O 20
ATOM 36924 N N . GLU B 2 17 ? 13.133 -0.098 -4.529 1.00 0.00 320 GLU B N 20
ATOM 36925 C CA . GLU B 2 17 ? 11.941 0.623 -4.065 1.00 0.00 320 GLU B CA 20
ATOM 36926 C C . GLU B 2 17 ? 12.160 1.214 -2.663 1.00 0.00 320 GLU B C 20
ATOM 36927 O O . GLU B 2 17 ? 11.656 2.299 -2.351 1.00 0.00 320 GLU B O 20
ATOM 36939 N N . ILE B 2 18 ? 12.933 0.505 -1.832 1.00 0.00 321 ILE B N 20
ATOM 36940 C CA . ILE B 2 18 ? 13.238 0.969 -0.475 1.00 0.00 321 ILE B CA 20
ATOM 36941 C C . ILE B 2 18 ? 13.807 2.396 -0.488 1.00 0.00 321 ILE B C 20
ATOM 36942 O O . ILE B 2 18 ? 13.546 3.181 0.427 1.00 0.00 321 ILE B O 20
ATOM 36958 N N . ALA B 2 19 ? 14.573 2.728 -1.532 1.00 0.00 322 ALA B N 20
ATOM 36959 C CA . ALA B 2 19 ? 15.166 4.061 -1.665 1.00 0.00 322 ALA B CA 20
ATOM 36960 C C . ALA B 2 19 ? 14.142 5.105 -2.137 1.00 0.00 322 ALA B C 20
ATOM 36961 O O . ALA B 2 19 ? 14.443 6.297 -2.177 1.00 0.00 322 ALA B O 20
ATOM 36968 N N . LYS B 2 20 ? 12.932 4.657 -2.487 1.00 0.00 323 LYS B N 20
ATOM 36969 C CA . LYS B 2 20 ? 11.875 5.561 -2.942 1.00 0.00 323 LYS B CA 20
ATOM 36970 C C . LYS B 2 20 ? 10.816 5.757 -1.853 1.00 0.00 323 LYS B C 20
ATOM 36971 O O . LYS B 2 20 ? 10.311 6.866 -1.662 1.00 0.00 323 LYS B O 20
ATOM 36990 N N . ALA B 2 21 ? 10.485 4.672 -1.143 1.00 0.00 324 ALA B N 20
ATOM 36991 C CA . ALA B 2 21 ? 9.487 4.721 -0.071 1.00 0.00 324 ALA B CA 20
ATOM 36992 C C . ALA B 2 21 ? 9.787 5.840 0.935 1.00 0.00 324 ALA B C 20
ATOM 36993 O O . ALA B 2 21 ? 8.873 6.461 1.473 1.00 0.00 324 ALA B O 20
ATOM 37000 N N . GLU B 2 22 ? 11.075 6.085 1.181 1.00 0.00 325 GLU B N 20
ATOM 37001 C CA . GLU B 2 22 ? 11.519 7.126 2.119 1.00 0.00 325 GLU B CA 20
ATOM 37002 C C . GLU B 2 22 ? 10.657 8.396 2.038 1.00 0.00 325 GLU B C 20
ATOM 37003 O O . GLU B 2 22 ? 10.119 8.844 3.051 1.00 0.00 325 GLU B O 20
ATOM 37015 N N . GLN B 2 23 ? 10.542 8.978 0.841 1.00 0.00 326 GLN B N 20
ATOM 37016 C CA . GLN B 2 23 ? 9.755 10.204 0.653 1.00 0.00 326 GLN B CA 20
ATOM 37017 C C . GLN B 2 23 ? 8.270 9.983 0.970 1.00 0.00 326 GLN B C 20
ATOM 37018 O O . GLN B 2 23 ? 7.678 10.736 1.749 1.00 0.00 326 GLN B O 20
ATOM 37032 N N . GLU B 2 24 ? 7.671 8.943 0.383 1.00 0.00 327 GLU B N 20
ATOM 37033 C CA . GLU B 2 24 ? 6.265 8.641 0.638 1.00 0.00 327 GLU B CA 20
ATOM 37034 C C . GLU B 2 24 ? 6.059 8.301 2.115 1.00 0.00 327 GLU B C 20
ATOM 37035 O O . GLU B 2 24 ? 5.024 8.624 2.693 1.00 0.00 327 GLU B O 20
ATOM 37047 N N . ALA B 2 25 ? 7.071 7.675 2.724 1.00 0.00 328 ALA B N 20
ATOM 37048 C CA . ALA B 2 25 ? 7.030 7.317 4.141 1.00 0.00 328 ALA B CA 20
ATOM 37049 C C . ALA B 2 25 ? 6.681 8.528 5.014 1.00 0.00 328 ALA B C 20
ATOM 37050 O O . ALA B 2 25 ? 6.150 8.371 6.112 1.00 0.00 328 ALA B O 20
ATOM 37057 N N . GLU B 2 26 ? 6.968 9.734 4.514 1.00 0.00 329 GLU B N 20
ATOM 37058 C CA . GLU B 2 26 ? 6.664 10.962 5.243 1.00 0.00 329 GLU B CA 20
ATOM 37059 C C . GLU B 2 26 ? 5.500 11.703 4.580 1.00 0.00 329 GLU B C 20
ATOM 37060 O O . GLU B 2 26 ? 4.409 11.810 5.156 1.00 0.00 329 GLU B O 20
ATOM 37072 N N . GLU B 2 27 ? 5.732 12.207 3.365 1.00 0.00 330 GLU B N 20
ATOM 37073 C CA . GLU B 2 27 ? 4.700 12.934 2.625 1.00 0.00 330 GLU B CA 20
ATOM 37074 C C . GLU B 2 27 ? 3.481 12.048 2.374 1.00 0.00 330 GLU B C 20
ATOM 37075 O O . GLU B 2 27 ? 2.430 12.244 2.982 1.00 0.00 330 GLU B O 20
ATOM 37087 N N . ALA B 2 28 ? 3.627 11.072 1.481 1.00 0.00 331 ALA B N 20
ATOM 37088 C CA . ALA B 2 28 ? 2.534 10.161 1.149 1.00 0.00 331 ALA B CA 20
ATOM 37089 C C . ALA B 2 28 ? 1.897 9.549 2.400 1.00 0.00 331 ALA B C 20
ATOM 37090 O O . ALA B 2 28 ? 0.680 9.528 2.516 1.00 0.00 331 ALA B O 20
ATOM 37097 N N . ALA B 2 29 ? 2.725 9.043 3.316 1.00 0.00 332 ALA B N 20
ATOM 37098 C CA . ALA B 2 29 ? 2.256 8.408 4.559 1.00 0.00 332 ALA B CA 20
ATOM 37099 C C . ALA B 2 29 ? 1.024 9.093 5.162 1.00 0.00 332 ALA B C 20
ATOM 37100 O O . ALA B 2 29 ? -0.011 8.448 5.358 1.00 0.00 332 ALA B O 20
ATOM 37107 N N . LYS B 2 30 ? 1.135 10.395 5.458 1.00 0.00 333 LYS B N 20
ATOM 37108 C CA . LYS B 2 30 ? 0.013 11.143 6.041 1.00 0.00 333 LYS B CA 20
ATOM 37109 C C . LYS B 2 30 ? -1.252 10.997 5.185 1.00 0.00 333 LYS B C 20
ATOM 37110 O O . LYS B 2 30 ? -2.365 11.046 5.701 1.00 0.00 333 LYS B O 20
ATOM 37129 N N . ASN B 2 31 ? -1.066 10.773 3.885 1.00 0.00 334 ASN B N 20
ATOM 37130 C CA . ASN B 2 31 ? -2.180 10.568 2.961 1.00 0.00 334 ASN B CA 20
ATOM 37131 C C . ASN B 2 31 ? -2.453 9.065 2.803 1.00 0.00 334 ASN B C 20
ATOM 37132 O O . ASN B 2 31 ? -3.602 8.625 2.815 1.00 0.00 334 ASN B O 20
ATOM 37143 N N . ARG B 2 32 ? -1.373 8.286 2.682 1.00 0.00 335 ARG B N 20
ATOM 37144 C CA . ARG B 2 32 ? -1.456 6.831 2.548 1.00 0.00 335 ARG B CA 20
ATOM 37145 C C . ARG B 2 32 ? -2.307 6.235 3.671 1.00 0.00 335 ARG B C 20
ATOM 37146 O O . ARG B 2 32 ? -3.252 5.488 3.411 1.00 0.00 335 ARG B O 20
ATOM 37167 N N . LEU B 2 33 ? -1.981 6.590 4.917 1.00 0.00 336 LEU B N 20
ATOM 37168 C CA . LEU B 2 33 ? -2.736 6.100 6.070 1.00 0.00 336 LEU B CA 20
ATOM 37169 C C . LEU B 2 33 ? -4.161 6.652 6.050 1.00 0.00 336 LEU B C 20
ATOM 37170 O O . LEU B 2 33 ? -5.125 5.900 6.192 1.00 0.00 336 LEU B O 20
ATOM 37186 N N . LEU B 2 34 ? -4.284 7.969 5.854 1.00 0.00 337 LEU B N 20
ATOM 37187 C CA . LEU B 2 34 ? -5.591 8.626 5.794 1.00 0.00 337 LEU B CA 20
ATOM 37188 C C . LEU B 2 34 ? -6.462 8.029 4.684 1.00 0.00 337 LEU B C 20
ATOM 37189 O O . LEU B 2 34 ? -7.694 8.089 4.751 1.00 0.00 337 LEU B O 20
ATOM 37205 N N . LEU B 2 35 ? -5.827 7.458 3.660 1.00 0.00 338 LEU B N 20
ATOM 37206 C CA . LEU B 2 35 ? -6.559 6.851 2.553 1.00 0.00 338 LEU B CA 20
ATOM 37207 C C . LEU B 2 35 ? -7.236 5.556 3.007 1.00 0.00 338 LEU B C 20
ATOM 37208 O O . LEU B 2 35 ? -8.433 5.364 2.790 1.00 0.00 338 LEU B O 20
ATOM 37224 N N . GLU B 2 36 ? -6.461 4.673 3.642 1.00 0.00 339 GLU B N 20
ATOM 37225 C CA . GLU B 2 36 ? -6.977 3.392 4.133 1.00 0.00 339 GLU B CA 20
ATOM 37226 C C . GLU B 2 36 ? -7.720 3.538 5.468 1.00 0.00 339 GLU B C 20
ATOM 37227 O O . GLU B 2 36 ? -8.796 2.962 5.648 1.00 0.00 339 GLU B O 20
ATOM 37239 N N . GLU B 2 37 ? -7.142 4.303 6.400 1.00 0.00 340 GLU B N 20
ATOM 37240 C CA . GLU B 2 37 ? -7.751 4.514 7.718 1.00 0.00 340 GLU B CA 20
ATOM 37241 C C . GLU B 2 37 ? -9.212 4.954 7.597 1.00 0.00 340 GLU B C 20
ATOM 37242 O O . GLU B 2 37 ? -10.078 4.462 8.322 1.00 0.00 340 GLU B O 20
ATOM 37254 N N . ALA B 2 38 ? -9.482 5.877 6.676 1.00 0.00 341 ALA B N 20
ATOM 37255 C CA . ALA B 2 38 ? -10.840 6.370 6.466 1.00 0.00 341 ALA B CA 20
ATOM 37256 C C . ALA B 2 38 ? -11.745 5.265 5.925 1.00 0.00 341 ALA B C 20
ATOM 37257 O O . ALA B 2 38 ? -12.930 5.193 6.265 1.00 0.00 341 ALA B O 20
#

Solvent-accessible surface area: 8347 Å² total; per-residue (Å²): 151,92,79,113,103,0,58,61,76,52,123,93,56,145,47,127,44,102,38,0,82,1,18,72,48,93,6,65,15,39,1,26,90,15,66,15,52,66,115,8,74,135,33,6,84,77,99,15,172,65,40,163,6,32,54,108,60,83,0,82,5,60,2,74,62,110,49,51,34,16,99,142,2,29,1,39,45,0,66,5,76,93,151,124,153,138,147,74,123,90,143,96,94,56,121,79,100,70,82,110,65,92,43,55,31,116,83,39,57,133,113,21,36,116,19,72,121,73,0,76,131,1